Protein 8PTO (pdb70)

GO terms:
  GO:0039630 RNA translocase activity (F, IDA)
  GO:0042802 identical protein binding (F, IPI)
  GO:0005515 protein binding (F, IPI)
  GO:0005829 cytosol (C, IDA)
  GO:0003723 RNA binding (F, IDA)
  GO:0006353 DNA-templated transcription termination (P, IDA)
  GO:0016020 membrane (C, HDA)

Solvent-accessible surface area: 100796 Å² total; per-residue (Å²): 70,36,7,55,101,9,59,116,26,77,72,76,97,11,70,71,76,3,100,97,62,38,20,136,88,32,101,107,140,114,62,74,78,14,9,31,30,10,5,85,55,18,34,184,90,56,75,79,7,84,4,58,8,10,0,15,49,46,172,77,27,64,0,26,4,15,39,28,117,54,14,1,83,69,17,81,46,8,5,59,2,24,59,16,2,25,122,19,22,15,9,78,35,0,0,10,0,29,3,29,2,42,32,24,103,154,56,86,169,82,2,14,10,40,53,10,59,68,4,7,140,36,94,14,70,56,2,21,80,49,41,16,4,90,21,12,48,18,53,29,12,76,52,22,1,109,2,38,60,60,75,34,47,104,85,4,39,16,4,5,5,3,4,2,0,0,0,4,0,47,4,8,0,0,4,1,0,0,5,69,147,5,25,38,45,87,8,6,18,12,5,1,60,4,2,13,138,44,26,108,108,9,41,9,3,4,0,3,2,35,24,122,60,93,34,17,94,38,4,85,181,60,7,170,26,52,14,3,6,0,30,114,106,45,94,40,66,19,7,19,43,0,0,49,2,3,8,39,15,0,17,9,5,1,10,28,124,67,40,0,3,0,1,0,6,1,1,1,85,0,0,49,5,5,18,99,65,32,118,97,51,80,52,100,62,84,9,48,0,14,21,87,0,7,46,87,0,24,115,9,0,0,5,0,28,15,5,86,83,17,16,2,0,1,0,2,0,0,2,23,35,99,45,80,54,123,33,11,90,28,2,30,45,43,2,64,34,4,8,18,2,51,0,13,7,14,102,89,0,8,100,100,196,20,97,12,1,1,3,3,58,134,8,15,12,94,71,22,97,76,14,6,75,113,102,26,14,81,70,2,95,108,1,44,89,83,0,101,115,54,29,59,32,57,1,0,64,50,1,53,93,55,4,77,134,9,98,45,9,96,75,0,14,87,71,34,84,233,48,45,5,54,82,9,19,94,36,76,18,64,97,2,26,96,62,0,60,122,64,55,38,51,55,2,6,4,48,83,46,23,42,0,1,40,25,0,1,71,62,28,14,148,84,69,101,62,3,75,1,53,8,8,0,26,56,44,170,105,28,54,0,20,4,14,14,28,74,26,11,0,64,59,11,40,4,5,1,64,0,19,55,11,2,20,151,20,21,16,6,68,44,0,1,15,0,40,2,47,6,42,34,21,120,172,87,72,163,52,1,6,7,40,50,7,63,63,4,3,124,38,111,22,61,66,2,34,89,55,46,19,2,88,21,15,45,14,52,29,9,88,44,27,1,92,2,28,85,29,72,35,36,120,96,2,33,20,3,5,0,2,4,3,0,0,0,2,0,41,3,6,0,0,6,0,3,0,3,60,100,4,32,34,44,141,7,2,20,23,4,1,68,0,1,26,138,49,25,109,106,10,47,11,1,0,0,7,2,20,24,24,8,5,12,18,15,29,4,82,142,75,12,160,42,43,13,0,8,0,27,8,18,48,58,26,68,14,8,21,41,0,0,46,5,1,8,32,17,0,11,8,5,1,8,28,126,78,39,1,3,0,0,0,10,0,1,0,45,0,1,25,6,7,15,40,65,21,103,71,59,72,43,86,37,79,33,32,1,5,18,77,0,5,51,80,0,23,94,9,0,0,5,0,26,13,5,88,81,31,15,2,0,2,0,1,0,0,1,28,34,94,26,79,12,126,35,9,63,15,2,30,51,31,1,67,47,7,12,15,1,62,0,18,10,13,89,99,0,10,62,93,91,24,110,10,1,1,17,4,54,146,1,15,22,93,57,27,86,79,12,10,89,143,128,32,13,86,70,2,75,95,3,48,140,69,0,97,114,60,29,70,40,79,2,0,60,48,0,36,80,40,0,71,126,20,116,38,13,106,72,0,14,78,57,54,139,181,102,35,3,48,104,14,17,101,33,70,19,60,91,0,25,80,71,0,71,131,53,57,38,80,42,6,7,4,55,82,50,29,44,0,2,41,24,4,2,84,48,31,14,152,78,63,99,79,4,83,3,51,8,5,0,24,51,46,174,118,30,58,0,19,4,16,10,29,76,28,12,0,68,57,11,34,4,4,1,68,1,18,55,10,2,21,151,20,22,14,6,71,38,0,0,13,0,40,2,26,6,34,53,21,126,178,93,75,171,46,1,10,8,28,80,16,58,80,2,6,124,37,122,22,58,66,3,40,81,58,40,16,4,88,20,13,48,13,47,27,9,84,46,28,1,93,2,26,39,20,77,37,40,118,97,0,22,20,3,1,0,2,5,6,3,1,0,4,0,41,4,5,0,0,6,0,2,0,7,55,117,2,31,41,36,131,6,3,17,18,4,1,66,0,2,19,149,49,24,110,105,12,41,13,0,2,0,2,1,32,26,20,6,5,11,16,19,38,6,78,138,77,11,155,46,42,15,0,8,0,24,4,24,49,59,26,70,16,11,20,41,0,1,46,3,0,9,37,14,0,12,8,2,1,12,25,129,71,39,0,2,0,1,0,8,1,1,0,59,0,0,20,6,10,13,29,66,30,105,75,60,74,45,87,45,81,33,43,0,8,18,78,0,8,50,72,0,24,102,9,0,1,5,0,28,16,6,87,88,19,16,2,0,1,0,1,0,0,1,18,27,100,28,69,11,131,32,4,60,11,1,34,45,26,1,66,47,3,6,14,3,59,2,14,10,12,82,93,0,6,70,101,93,26,110,10,2,1,16,3,54,137,2,13,9,69,61,33,88,75,12,12,85,132,118,29,12,84,62,7,72,106,5,61,126,71,0,106,108,57,28,60,36,78,2,0,72,44,0,32,78,48,0,66,104,20,117,36,8,96,73,0,18,66,73,54,148,222,44,49,4,48,89,5,16,98,39,66,17,59,98,0,16,83,63,0,80,116,48,58,30,87,54,6,5,4,58,80,47,26,46,0,2,43,24,0,1,72,58,42,18,148,81,60,106,86,3,86,4,51,9,7,0,24,50,57,180,116,27,56,0,18,4,20,12,34,74,23,14,0,63,55,11,41,4,4,1,67,2,19,55,12,3,25,152,22,21,22,14,92,36,0,0,16,0,31,4,35,5,35,41,23,112,176,86,76,168,59,1,8,8,33,70,16,66,80,2,5,130,39,118,19,54,66,2,35,90,56,43,11,5,89,24,14,45,14,49,29,9,86,48,24,0,102,1,31,86,22,74,37,50,110,115,3,26,18,4,4,0,2,4,4,1,0,1,1,0,47,3,4,0,0,5,0,0,1,6,45,90,2,29,38,45,122,7,2,13,23,2,0,51,2,1,30,127,44,24,107,97,9,41,10,0,0,0,8,1,31,22,24,9,5,15,15,19,36,5,83,130,73,8,153,55,36,16,0,6,0,24,6,23,43,57,26,68,13,10,16,38,0,0,49,3,0,8,36,15,0,14,8,4,1,12,30,128,76,31,0,2,0,0,0,7,0,1,0,50,0,0,22,4,5,17,34,70,20,111,78,64,72,43,95,48,102,21,29,1,7,17,70,0,7,50,84,0,30,108,9,0,0,4,1,27,18,6,82,85,19,17,2,0,1,0,1,0,0,1,29,31,94,32,75,15,146,26,1,68,19,1,20,58,31,1,69,45,8,6,11,2,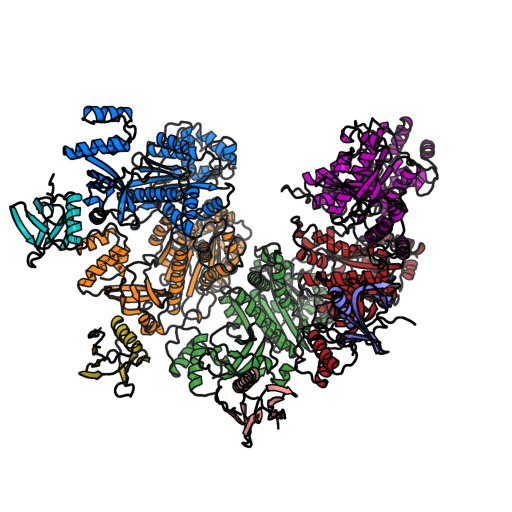62,0,10,9,13,103,108,0,10,87,103,91,24,109,8,2,0,7,2,59,150,2,18,16,60,62,36,93,90,14,8,74,130,107,33,12,106,84,10,81,107,2,58,90,67,0,88,110,52,41,37,47,81,1,0,61,46,0,26,87,48,0,60,128,28,106,29,17,84,58,0,18,65,49,46,167,212,66,45,4,50,128,7,15,101,22,70,18,60,89,0,28,73,69,0,68,133,47,58,34,77,64,5,9,4,55,92,46,27,39,1,2,32,25,0,1,93,54,28,11,148,84,62,102,81,1,97,2,49,9,8,0,25,57,61,189,115,26,89,0,21,5,18,13,45,65,25,12,0,70,54,12,40,6,3,2,49,0,38,62,68,24,16,187,129,20,54,12,68,28,1,5,18,0,40,2,50,6,58,50,25,124,149,86,69,167,61,2,9,10,87,98,20,72,62,2,4,135,34,109,18,75,63,9,100,111,66,94,49,6,106,89,4,61,87,71,112,11,83,50,33,3,100,5,28,77,33,69,38,45,124,61,3,30,22,3,6,0,6,5,6,12,0,6,15,0,49,5,11,72,0,3,3,0,0,5,55,98,4,25,36,35,122,7,5,19,14,12,0,64,2,4,22,122,38,17,110,103,11,44,10,1,3,0,11,2,32,22,28,7,4,7,16,19,54,6,79,147,74,8,161,56,32,14,1,9,0,20,5,21,51,54,24,62,16,11,16,46,0,0,51,3,1,7,32,16,0,30,11,5,1,12,23,104,63,24,0,2,0,1,0,11,2,1,7,66,0,0,43,7,2,22,33,55,20,104,71,86,69,130,118,63,115,28,38,7,16,61,69,1,12,99,88,0,68,126,9,3,30,9,2,62,19,7,95,78,18,22,3,0,0,0,15,0,0,0,26,39,84,31,63,25,150,27,4,63,42,3,37,86,76,4,116,57,69,8,34,13,29,2,17,9,19,88,130,2,5,37,94,63,30,92,10,4,0,14,16,69,153,15,19,15,148,87,29,87,65,19,15,70,103,92,25,2,74,47,21,129,56,0,89,131,75,0,100,109,52,34,58,52,82,1,0,65,46,0,38,82,33,2,68,147,14,103,39,8,92,70,0,3,109,82,28,144,257,160,108,35,100,46,15,15,3,43,10,22,38,44,4,52,83,2,8,111,111,102,22,104,4,43,0,65,28,116,144,35,84,117,16,121,2,32,2,46,70,40,40,48,104,165,79,29,22,49,0,19,1,75,15,105,70,87,94,93,65,17,49,2,29,82,3,44,19,4,27,20,128,138,62,57,110,26,105,24,54,170,41,174,110,26,124,66,20,18,2,42,11,16,34,44,10,21,60,4,6,136,102,131,28,76,5,20,3,43,24,117,117,36,57,120,30,106,14,55,2,30,68,33,52,62,121,171,75,26,18,37,1,20,1,44,16,114,64,104,77,92,74,24,56,3,35,88,6,53,14,4,30,12,114,132,36,54,79,63,99,22,64,130,119,173,121,40,84,61,13,18,2,45,6,14,39,39,7,34,76,4,4,127,113,114,28,70,4,25,1,48,48,170,114,45,63,104,54,103,7,106,3,40,82,23,52,54,100,156,81,27,18,51,1,29,2,41,76,92,58,108,79,124,84,24,57,1,35,103,3,19,15,2,28,26,123,121,26,48,101,45,103,32,54,131,92,175,110,30,113,58,14,13,1,27,13,10,33,38,7,27,57,2,8,123,103,135,28,73,5,17,3,24,23,106,118,49,56,131,35,102,16,59,1,32,69,36,51,51,118,140,86,26,21,39,1,22,0,47,13,116,61,104,74,86,85,23,58,3,34,87,5,49,20,2,40,14,114,132,39,57,75,72,99,16,60,125,130

B-factor: mean 113.76, std 44.9, range [34.8, 289.45]

Organism: Escherichia coli (strain K12) (NCBI:txid83333)

Radius of gyration: 48.48 Å; Cα contacts (8 Å, |Δi|>4): 4701; chains: 9; bounding box: 103×120×145 Å

Structure (mmCIF, N/CA/C/O backbone):
data_8PTO
#
_entry.id   8PTO
#
_cell.length_a   1.00
_cell.length_b   1.00
_cell.length_c   1.00
_cell.angle_alpha   90.00
_cell.angle_beta   90.00
_cell.angle_gamma   90.00
#
_symmetry.space_group_name_H-M   'P 1'
#
loop_
_entity.id
_entity.type
_entity.pdbx_description
1 polymer 'Transcription termination factor Rho'
2 polymer 'Protein rof'
3 non-polymer "ADENOSINE-5'-DIPHOSPHATE"
#
loop_
_atom_site.group_PDB
_atom_site.id
_atom_site.type_symbol
_atom_site.label_atom_id
_atom_site.label_alt_id
_atom_site.label_comp_id
_atom_site.label_asym_id
_atom_site.label_entity_id
_atom_site.label_seq_id
_atom_site.pdbx_PDB_ins_code
_atom_site.Cartn_x
_atom_site.Cartn_y
_atom_site.Cartn_z
_atom_site.occupancy
_atom_site.B_iso_or_equiv
_atom_site.auth_seq_id
_atom_site.auth_comp_id
_atom_site.auth_asym_id
_atom_site.auth_atom_id
_atom_site.pdbx_PDB_model_num
ATOM 1 N N . MET A 1 1 ? 173.770 201.484 214.243 1.00 188.54 1 MET A N 1
ATOM 2 C CA . MET A 1 1 ? 173.514 201.356 212.813 1.00 190.00 1 MET A CA 1
ATOM 3 C C . MET A 1 1 ? 173.875 199.962 212.313 1.00 189.13 1 MET A C 1
ATOM 4 O O . MET A 1 1 ? 174.460 199.164 213.043 1.00 187.52 1 MET A O 1
ATOM 9 N N . ASN A 1 2 ? 173.516 199.673 211.064 1.00 185.03 2 ASN A N 1
ATOM 10 C CA . ASN A 1 2 ? 173.731 198.360 210.477 1.00 184.10 2 ASN A CA 1
ATOM 11 C C . ASN A 1 2 ? 174.143 198.517 209.021 1.00 183.57 2 ASN A C 1
ATOM 12 O O . ASN A 1 2 ? 173.986 199.582 208.419 1.00 182.95 2 ASN A O 1
ATOM 17 N N . LEU A 1 3 ? 174.679 197.432 208.457 1.00 174.64 3 LEU A N 1
ATOM 18 C CA . LEU A 1 3 ? 175.143 197.466 207.073 1.00 174.21 3 LEU A CA 1
ATOM 19 C C . LEU A 1 3 ? 173.997 197.735 206.109 1.00 176.38 3 LEU A C 1
ATOM 20 O O . LEU A 1 3 ? 174.176 198.428 205.101 1.00 178.13 3 LEU A O 1
ATOM 25 N N . THR A 1 4 ? 172.810 197.196 206.402 1.00 188.83 4 THR A N 1
ATOM 26 C CA . THR A 1 4 ? 171.690 197.302 205.471 1.00 189.01 4 THR A CA 1
ATOM 27 C C . THR A 1 4 ? 171.309 198.755 205.214 1.00 191.14 4 THR A C 1
ATOM 28 O O . THR A 1 4 ? 171.003 199.131 204.077 1.00 192.60 4 THR A O 1
ATOM 32 N N . GLU A 1 5 ? 171.315 199.585 206.260 1.00 193.01 5 GLU A N 1
ATOM 33 C CA . GLU A 1 5 ? 170.995 200.997 206.078 1.00 192.14 5 GLU A CA 1
ATOM 34 C C . GLU A 1 5 ? 172.013 201.681 205.175 1.00 192.37 5 GLU A C 1
ATOM 35 O O . GLU A 1 5 ? 171.654 202.536 204.357 1.00 192.83 5 GLU A O 1
ATOM 41 N N . LEU A 1 6 ? 173.289 201.320 205.309 1.00 187.16 6 LEU A N 1
ATOM 42 C CA . LEU A 1 6 ? 174.327 201.922 204.484 1.00 186.60 6 LEU A CA 1
ATOM 43 C C . LEU A 1 6 ? 174.317 201.415 203.049 1.00 186.74 6 LEU A C 1
ATOM 44 O O . LEU A 1 6 ? 174.964 202.027 202.194 1.00 188.18 6 LEU A O 1
ATOM 49 N N . LYS A 1 7 ? 173.612 200.319 202.762 1.00 190.11 7 LYS A N 1
ATOM 50 C CA . LYS A 1 7 ? 173.561 199.819 201.392 1.00 190.51 7 LYS A CA 1
ATOM 51 C C . LYS A 1 7 ? 172.744 200.745 200.499 1.00 191.44 7 LYS A C 1
ATOM 52 O O . LYS A 1 7 ? 173.168 201.087 199.389 1.00 191.96 7 LYS A O 1
ATOM 58 N N . ASN A 1 8 ? 171.570 201.161 200.968 1.00 205.62 8 ASN A N 1
ATOM 59 C CA . ASN A 1 8 ? 170.679 202.018 200.199 1.00 206.23 8 ASN A CA 1
ATOM 60 C C . ASN A 1 8 ? 170.851 203.496 200.517 1.00 206.60 8 ASN A C 1
ATOM 61 O O . ASN A 1 8 ? 170.105 204.321 199.980 1.00 206.29 8 ASN A O 1
ATOM 66 N N . THR A 1 9 ? 171.801 203.847 201.373 1.00 217.46 9 THR A N 1
ATOM 67 C CA . THR A 1 9 ? 172.024 205.248 201.710 1.00 217.60 9 THR A CA 1
ATOM 68 C C . THR A 1 9 ? 172.505 206.008 200.478 1.00 218.63 9 THR A C 1
ATOM 69 O O . THR A 1 9 ? 173.374 205.511 199.752 1.00 218.34 9 THR A O 1
ATOM 73 N N . PRO A 1 10 ? 171.962 207.194 200.201 1.00 230.72 10 PRO A N 1
ATOM 74 C CA . PRO A 1 10 ? 172.442 207.972 199.053 1.00 230.20 10 PRO A CA 1
ATOM 75 C C . PRO A 1 10 ? 173.912 208.331 199.202 1.00 231.54 10 PRO A C 1
ATOM 76 O O . PRO A 1 10 ? 174.425 208.500 200.310 1.00 232.62 10 PRO A O 1
ATOM 80 N N . VAL A 1 11 ? 174.591 208.437 198.057 1.00 232.83 11 VAL A N 1
ATOM 81 C CA . VAL A 1 11 ? 176.027 208.709 198.058 1.00 232.57 11 VAL A CA 1
ATOM 82 C C . VAL A 1 11 ? 176.319 210.044 198.732 1.00 233.22 11 VAL A C 1
ATOM 83 O O . VAL A 1 11 ? 177.295 210.178 199.480 1.00 232.41 11 VAL A O 1
ATOM 87 N N . SER A 1 12 ? 175.487 211.053 198.472 1.00 236.73 12 SER A N 1
ATOM 88 C CA . SER A 1 12 ? 175.666 212.342 199.132 1.00 235.35 12 SER A CA 1
ATOM 89 C C . SER A 1 12 ? 175.451 212.228 200.637 1.00 235.93 12 SER A C 1
ATOM 90 O O . SER A 1 12 ? 176.183 212.839 201.424 1.00 235.98 12 SER A O 1
ATOM 93 N N . GLU A 1 13 ? 174.446 211.453 201.054 1.00 234.69 13 GLU A N 1
ATOM 94 C CA . GLU A 1 13 ? 174.136 211.337 202.476 1.00 233.67 13 GLU A CA 1
ATOM 95 C C . GLU A 1 13 ? 175.261 210.657 203.248 1.00 233.29 13 GLU A C 1
ATOM 96 O O . GLU A 1 13 ? 175.621 211.099 204.345 1.00 232.94 13 GLU A O 1
ATOM 102 N N . LEU A 1 14 ? 175.827 209.580 202.697 1.00 230.01 14 LEU A N 1
ATOM 103 C CA . LEU A 1 14 ? 176.865 208.851 203.420 1.00 229.18 14 LEU A CA 1
ATOM 104 C C . LEU A 1 14 ? 178.144 209.668 203.547 1.00 229.25 14 LEU A C 1
ATOM 105 O O . LEU A 1 14 ? 178.880 209.512 204.528 1.00 228.43 14 LEU A O 1
ATOM 110 N N . ILE A 1 15 ? 178.430 210.531 202.570 1.00 232.49 15 ILE A N 1
ATOM 111 C CA . ILE A 1 15 ? 179.572 211.432 202.691 1.00 232.30 15 ILE A CA 1
ATOM 112 C C . ILE A 1 15 ? 179.370 212.384 203.862 1.00 233.02 15 ILE A C 1
ATOM 113 O O . ILE A 1 15 ? 180.292 212.634 204.647 1.00 232.46 15 ILE A O 1
ATOM 118 N N . THR A 1 16 ? 178.157 212.926 204.000 1.00 239.29 16 THR A N 1
ATOM 119 C CA . THR A 1 16 ? 177.857 213.787 205.139 1.00 238.89 16 THR A CA 1
ATOM 120 C C . THR A 1 16 ? 177.960 213.019 206.450 1.00 238.44 16 THR A C 1
ATOM 121 O O . THR A 1 16 ? 178.440 213.555 207.456 1.00 238.49 16 THR A O 1
ATOM 125 N N . LEU A 1 17 ? 177.503 211.765 206.462 1.00 233.05 17 LEU A N 1
ATOM 126 C CA . LEU A 1 17 ? 177.622 210.949 207.665 1.00 232.61 17 LEU A CA 1
ATOM 127 C C . LEU A 1 17 ? 179.081 210.677 208.008 1.00 232.75 17 LEU A C 1
ATOM 128 O O . LEU A 1 17 ? 179.473 210.735 209.179 1.00 233.23 17 LEU A O 1
ATOM 133 N N . GLY A 1 18 ? 179.900 210.377 206.999 1.00 229.34 18 GLY A N 1
ATOM 134 C CA . GLY A 1 18 ? 181.283 210.017 207.262 1.00 228.93 18 GLY A CA 1
ATOM 135 C C . GLY A 1 18 ? 182.116 211.165 207.801 1.00 229.80 18 GLY A C 1
ATOM 136 O O . GLY A 1 18 ? 182.946 210.973 208.693 1.00 230.05 18 GLY A O 1
ATOM 137 N N . GLU A 1 19 ? 181.913 212.371 207.268 1.00 237.01 19 GLU A N 1
ATOM 138 C CA . GLU A 1 19 ? 182.779 213.488 207.635 1.00 236.98 19 GLU A CA 1
ATOM 139 C C . GLU A 1 19 ? 182.604 213.882 209.099 1.00 237.11 19 GLU A C 1
ATOM 140 O O . GLU A 1 19 ? 183.578 214.249 209.766 1.00 236.59 19 GLU A O 1
ATOM 146 N N . ASN A 1 20 ? 181.376 213.813 209.618 1.00 237.20 20 ASN A N 1
ATOM 147 C CA . ASN A 1 20 ? 181.138 214.266 210.986 1.00 236.39 20 ASN A CA 1
ATOM 148 C C . ASN A 1 20 ? 181.682 213.274 212.008 1.00 236.06 20 ASN A C 1
ATOM 149 O O . ASN A 1 20 ? 182.236 213.680 213.037 1.00 235.36 20 ASN A O 1
ATOM 154 N N . MET A 1 21 ? 181.534 211.973 211.749 1.00 227.21 21 MET A N 1
ATOM 155 C CA . MET A 1 21 ? 181.988 210.977 212.713 1.00 225.98 21 MET A CA 1
ATOM 156 C C . MET A 1 21 ? 183.506 210.928 212.828 1.00 224.88 21 MET A C 1
ATOM 157 O O . MET A 1 21 ? 184.022 210.447 213.842 1.00 223.24 21 MET A O 1
ATOM 162 N N . GLY A 1 22 ? 184.230 211.413 211.823 1.00 216.40 22 GLY A N 1
ATOM 163 C CA . GLY A 1 22 ? 185.676 211.467 211.905 1.00 215.04 22 GLY A CA 1
ATOM 164 C C . GLY A 1 22 ? 186.399 210.689 210.826 1.00 215.92 22 GLY A C 1
ATOM 165 O O . GLY A 1 22 ? 187.536 210.253 211.032 1.00 215.68 22 GLY A O 1
ATOM 166 N N . LEU A 1 23 ? 185.759 210.502 209.675 1.00 217.49 23 LEU A N 1
ATOM 167 C CA . LEU A 1 23 ? 186.418 209.826 208.566 1.00 217.30 23 LEU A CA 1
ATOM 168 C C . LEU A 1 23 ? 187.433 210.760 207.919 1.00 217.49 23 LEU A C 1
ATOM 169 O O . LEU A 1 23 ? 187.120 211.910 207.598 1.00 217.24 23 LEU A O 1
ATOM 174 N N . GLU A 1 24 ? 188.655 210.259 207.731 1.00 220.18 24 GLU A N 1
ATOM 175 C CA . GLU A 1 24 ? 189.739 211.106 207.245 1.00 220.41 24 GLU A CA 1
ATOM 176 C C . GLU A 1 24 ? 189.572 211.434 205.765 1.00 220.49 24 GLU A C 1
ATOM 177 O O . GLU A 1 24 ? 189.742 212.587 205.352 1.00 220.30 24 GLU A O 1
ATOM 183 N N . ASN A 1 25 ? 189.239 210.435 204.951 1.00 219.37 25 ASN A N 1
ATOM 184 C CA . ASN A 1 25 ? 189.158 210.604 203.506 1.00 218.38 25 ASN A CA 1
ATOM 185 C C . ASN A 1 25 ? 187.783 210.181 203.015 1.00 217.91 25 ASN A C 1
ATOM 186 O O . ASN A 1 25 ? 187.295 209.104 203.373 1.00 217.35 25 ASN A O 1
ATOM 191 N N . LEU A 1 26 ? 187.160 211.033 202.196 1.00 214.40 26 LEU A N 1
ATOM 192 C CA . LEU A 1 26 ? 185.870 210.712 201.600 1.00 214.32 26 LEU A CA 1
ATOM 193 C C . LEU A 1 26 ? 185.800 211.099 200.128 1.00 214.02 26 LEU A C 1
ATOM 194 O O . LEU A 1 26 ? 184.708 211.057 199.545 1.00 212.66 26 LEU A O 1
ATOM 199 N N . ALA A 1 27 ? 186.921 211.476 199.509 1.00 210.66 27 ALA A N 1
ATOM 200 C CA . ALA A 1 27 ? 186.895 211.896 198.112 1.00 209.24 27 ALA A CA 1
ATOM 201 C C . ALA A 1 27 ? 186.611 210.731 197.174 1.00 209.03 27 ALA A C 1
ATOM 202 O O . ALA A 1 27 ? 185.994 210.924 196.120 1.00 207.78 27 ALA A O 1
ATOM 204 N N . ARG A 1 28 ? 187.055 209.528 197.529 1.00 213.93 28 ARG A N 1
ATOM 205 C CA . ARG A 1 28 ? 186.849 208.369 196.673 1.00 213.56 28 ARG A CA 1
ATOM 206 C C . ARG A 1 28 ? 185.363 208.053 196.544 1.00 214.42 28 ARG A C 1
ATOM 207 O O . ARG A 1 28 ? 184.591 208.210 197.494 1.00 214.33 28 ARG A O 1
ATOM 215 N N . MET A 1 29 ? 184.964 207.617 195.352 1.00 216.23 29 MET A N 1
ATOM 216 C CA . MET A 1 29 ? 183.569 207.322 195.055 1.00 215.12 29 MET A CA 1
ATOM 217 C C . MET A 1 29 ? 183.200 205.863 195.289 1.00 214.91 29 MET A C 1
ATOM 218 O O . MET A 1 29 ? 182.035 205.498 195.100 1.00 213.87 29 MET A O 1
ATOM 223 N N . ARG A 1 30 ? 184.152 205.025 195.692 1.00 205.87 30 ARG A N 1
ATOM 224 C CA . ARG A 1 30 ? 183.875 203.610 195.911 1.00 204.26 30 ARG A CA 1
ATOM 225 C C . ARG A 1 30 ? 183.074 203.448 197.197 1.00 204.27 30 ARG A C 1
ATOM 226 O O . ARG A 1 30 ? 183.607 203.626 198.297 1.00 204.27 30 ARG A O 1
ATOM 234 N N . LYS A 1 31 ? 181.790 203.111 197.058 1.00 199.12 31 LYS A N 1
ATOM 235 C CA . LYS A 1 31 ? 180.910 203.036 198.221 1.00 198.31 31 LYS A CA 1
ATOM 236 C C . LYS A 1 31 ? 181.323 201.916 199.169 1.00 199.14 31 LYS A C 1
ATOM 237 O O . LYS A 1 31 ? 181.272 202.085 200.392 1.00 199.22 31 LYS A O 1
ATOM 243 N N . GLN A 1 32 ? 181.723 200.763 198.629 1.00 195.65 32 GLN A N 1
ATOM 244 C CA . GLN A 1 32 ? 182.067 199.634 199.489 1.00 194.08 32 GLN A CA 1
ATOM 245 C C . GLN A 1 32 ? 183.294 199.933 200.342 1.00 193.52 32 GLN A C 1
ATOM 246 O O . GLN A 1 32 ? 183.362 199.519 201.505 1.00 193.50 32 GLN A O 1
ATOM 252 N N . ASP A 1 33 ? 184.276 200.643 199.783 1.00 194.38 33 ASP A N 1
ATOM 253 C CA . ASP A 1 33 ? 185.492 200.934 200.535 1.00 194.09 33 ASP A CA 1
ATOM 254 C C . ASP A 1 33 ? 185.216 201.860 201.715 1.00 194.05 33 ASP A C 1
ATOM 255 O O . ASP A 1 33 ? 185.713 201.624 202.822 1.00 193.44 33 ASP A O 1
ATOM 260 N N . ILE A 1 34 ? 184.429 202.916 201.500 1.00 196.72 34 ILE A N 1
ATOM 261 C CA . ILE A 1 34 ? 184.194 203.884 202.568 1.00 196.68 34 ILE A CA 1
ATOM 262 C C . ILE A 1 34 ? 183.323 203.281 203.664 1.00 195.81 34 ILE A C 1
ATOM 263 O O . ILE A 1 34 ? 183.552 203.522 204.856 1.00 194.03 34 ILE A O 1
ATOM 268 N N . ILE A 1 35 ? 182.311 202.494 203.289 1.00 191.29 35 ILE A N 1
ATOM 269 C CA . ILE A 1 35 ? 181.485 201.858 204.309 1.00 189.93 35 ILE A CA 1
ATOM 270 C C . ILE A 1 35 ? 182.281 200.795 205.054 1.00 189.63 35 ILE A C 1
ATOM 271 O O . ILE A 1 35 ? 181.995 200.504 206.221 1.00 189.21 35 ILE A O 1
ATOM 276 N N . PHE A 1 36 ? 183.279 200.191 204.405 1.00 184.88 36 PHE A N 1
ATOM 277 C CA . PHE A 1 36 ? 184.185 199.302 205.125 1.00 184.48 36 PHE A CA 1
ATOM 278 C C . PHE A 1 36 ? 184.971 200.063 206.184 1.00 183.77 36 PHE A C 1
ATOM 279 O O . PHE A 1 36 ? 185.135 199.583 207.312 1.00 183.13 36 PHE A O 1
ATOM 287 N N . ALA A 1 37 ? 185.466 201.253 205.837 1.00 183.50 37 ALA A N 1
ATOM 288 C CA . ALA A 1 37 ? 186.314 202.007 206.755 1.00 183.38 37 ALA A CA 1
ATOM 289 C C . ALA A 1 37 ? 185.548 202.448 207.995 1.00 183.84 37 ALA A C 1
ATOM 290 O O . ALA A 1 37 ? 186.066 202.356 209.114 1.00 183.90 37 ALA A O 1
ATOM 292 N N . ILE A 1 38 ? 184.315 202.930 207.821 1.00 183.94 38 ILE A N 1
ATOM 293 C CA . ILE A 1 38 ? 183.559 203.435 208.963 1.00 184.26 38 ILE A CA 1
ATOM 294 C C . ILE A 1 38 ? 183.230 202.308 209.935 1.00 184.41 38 ILE A C 1
ATOM 295 O O . ILE A 1 38 ? 183.208 202.519 211.154 1.00 184.10 38 ILE A O 1
ATOM 300 N N . LEU A 1 39 ? 182.975 201.101 209.426 1.00 182.91 39 LEU A N 1
ATOM 301 C CA . LEU A 1 39 ? 182.760 199.961 210.310 1.00 182.10 39 LEU A CA 1
ATOM 302 C C . LEU A 1 39 ? 184.017 199.640 211.107 1.00 181.99 39 LEU A C 1
ATOM 303 O O . LEU A 1 39 ? 183.941 199.324 212.300 1.00 182.40 39 LEU A O 1
ATOM 308 N N . LYS A 1 40 ? 185.184 199.712 210.461 1.00 178.09 40 LYS A N 1
ATOM 309 C CA . LYS A 1 40 ? 186.434 199.426 211.156 1.00 177.27 40 LYS A CA 1
ATOM 310 C C . LYS A 1 40 ? 186.664 200.402 212.302 1.00 177.97 40 LYS A C 1
ATOM 311 O O . LYS A 1 40 ? 187.080 200.000 213.395 1.00 177.66 40 LYS A O 1
ATOM 317 N N . GLN A 1 41 ? 186.397 201.689 212.071 1.00 190.03 41 GLN A N 1
ATOM 318 C CA . GLN A 1 41 ? 186.535 202.672 213.140 1.00 190.14 41 GLN A CA 1
ATOM 319 C C . GLN A 1 41 ? 185.532 202.413 214.257 1.00 190.87 41 GLN A C 1
ATOM 320 O O . GLN A 1 41 ? 185.852 202.581 215.440 1.00 191.75 41 GLN A O 1
ATOM 326 N N . HIS A 1 42 ? 184.310 202.008 213.901 1.00 186.45 42 HIS A N 1
ATOM 327 C CA . HIS A 1 42 ? 183.319 201.666 214.917 1.00 185.13 42 HIS A CA 1
ATOM 328 C C . HIS A 1 42 ? 183.776 200.480 215.755 1.00 185.77 42 HIS A C 1
ATOM 329 O O . HIS A 1 42 ? 183.590 200.464 216.977 1.00 186.59 42 HIS A O 1
ATOM 336 N N . ALA A 1 43 ? 184.368 199.472 215.112 1.00 186.05 43 ALA A N 1
ATOM 337 C CA . ALA A 1 43 ? 184.868 198.316 215.847 1.00 186.56 43 ALA A CA 1
ATOM 338 C C . ALA A 1 43 ? 186.008 198.702 216.780 1.00 187.67 43 ALA A C 1
ATOM 339 O O . ALA A 1 43 ? 186.080 198.214 217.914 1.00 186.81 43 ALA A O 1
ATOM 341 N N . LYS A 1 44 ? 186.913 199.569 216.319 1.00 188.62 44 LYS A N 1
ATOM 342 C CA . LYS A 1 44 ? 188.016 200.007 217.168 1.00 187.38 44 LYS A CA 1
ATOM 343 C C . LYS A 1 44 ? 187.503 200.759 218.389 1.00 187.77 44 LYS A C 1
ATOM 344 O O . LYS A 1 44 ? 188.010 200.573 219.501 1.00 186.86 44 LYS A O 1
ATOM 350 N N . SER A 1 45 ? 186.493 201.610 218.202 1.00 195.14 45 SER A N 1
ATOM 351 C CA . SER A 1 45 ? 185.899 202.336 219.317 1.00 194.12 45 SER A CA 1
ATOM 352 C C . SER A 1 45 ? 185.042 201.448 220.208 1.00 193.93 45 SER A C 1
ATOM 353 O O . SER A 1 45 ? 184.625 201.898 221.281 1.00 193.24 45 SER A O 1
ATOM 356 N N . GLY A 1 46 ? 184.771 200.211 219.799 1.00 188.60 46 GLY A N 1
ATOM 357 C CA . GLY A 1 46 ? 183.935 199.315 220.566 1.00 186.89 46 GLY A CA 1
ATOM 358 C C . GLY A 1 46 ? 182.455 199.409 220.272 1.00 186.80 46 GLY A C 1
ATOM 359 O O . GLY A 1 46 ? 181.672 198.674 220.887 1.00 185.54 46 GLY A O 1
ATOM 360 N N . GLU A 1 47 ? 182.047 200.289 219.363 1.00 187.93 47 GLU A N 1
ATOM 361 C CA . GLU A 1 47 ? 180.638 200.420 219.021 1.00 187.88 47 GLU A CA 1
ATOM 362 C C . GLU A 1 47 ? 180.127 199.147 218.358 1.00 188.52 47 GLU A C 1
ATOM 363 O O . GLU A 1 47 ? 180.784 198.575 217.483 1.00 188.87 47 GLU A O 1
ATOM 369 N N . ASP A 1 48 ? 178.949 198.702 218.784 1.00 178.58 48 ASP A N 1
ATOM 370 C CA . ASP A 1 48 ? 178.341 197.518 218.194 1.00 176.68 48 ASP A CA 1
ATOM 371 C C . ASP A 1 48 ? 177.837 197.820 216.789 1.00 176.28 48 ASP A C 1
ATOM 372 O O . ASP A 1 48 ? 177.298 198.897 216.519 1.00 176.55 48 ASP A O 1
ATOM 377 N N . ILE A 1 49 ? 178.017 196.857 215.890 1.00 162.17 49 ILE A N 1
ATOM 378 C CA . ILE A 1 49 ? 177.574 196.966 214.507 1.00 161.88 49 ILE A CA 1
ATOM 379 C C . ILE A 1 49 ? 176.858 195.674 214.136 1.00 162.41 49 ILE A C 1
ATOM 380 O O . ILE A 1 49 ? 177.298 194.581 214.511 1.00 162.21 49 ILE A O 1
ATOM 385 N N . PHE A 1 50 ? 175.746 195.799 213.416 1.00 151.28 50 PHE A N 1
ATOM 386 C CA . PHE A 1 50 ? 174.895 194.667 213.088 1.00 149.25 50 PHE A CA 1
ATOM 387 C C . PHE A 1 50 ? 174.748 194.527 211.579 1.00 149.52 50 PHE A C 1
ATOM 388 O O . PHE A 1 50 ? 175.034 195.452 210.814 1.00 148.72 50 PHE A O 1
ATOM 396 N N . GLY A 1 51 ? 174.300 193.347 211.161 1.00 144.09 51 GLY A N 1
ATOM 397 C CA . GLY A 1 51 ? 174.095 193.066 209.753 1.00 141.79 51 GLY A CA 1
ATOM 398 C C . GLY A 1 51 ? 173.102 191.943 209.571 1.00 141.04 51 GLY A C 1
ATOM 399 O O . GLY A 1 51 ? 172.800 191.195 210.507 1.00 141.05 51 GLY A O 1
ATOM 400 N N . ASP A 1 52 ? 172.593 191.830 208.347 1.00 132.57 52 ASP A N 1
ATOM 401 C CA . ASP A 1 52 ? 171.592 190.827 208.019 1.00 133.11 52 ASP A CA 1
ATOM 402 C C . ASP A 1 52 ? 171.836 190.312 206.609 1.00 134.23 52 ASP A C 1
ATOM 403 O O . ASP A 1 52 ? 172.452 190.981 205.777 1.00 132.57 52 ASP A O 1
ATOM 408 N N . GLY A 1 53 ? 171.340 189.108 206.351 1.00 122.24 53 GLY A N 1
ATOM 409 C CA . GLY A 1 53 ? 171.483 188.505 205.039 1.00 119.40 53 GLY A CA 1
ATOM 410 C C . GLY A 1 53 ? 170.819 187.147 205.010 1.00 116.11 53 GLY A C 1
ATOM 411 O O . GLY A 1 53 ? 170.293 186.662 206.017 1.00 116.41 53 GLY A O 1
ATOM 412 N N . VAL A 1 54 ? 170.855 186.534 203.830 1.00 108.34 54 VAL A N 1
ATOM 413 C CA . VAL A 1 54 ? 170.275 185.217 203.597 1.00 104.64 54 VAL A CA 1
ATOM 414 C C . VAL A 1 54 ? 171.410 184.222 203.410 1.00 108.04 54 VAL A C 1
ATOM 415 O O . VAL A 1 54 ? 172.277 184.413 202.549 1.00 115.41 54 VAL A O 1
ATOM 419 N N . LEU A 1 55 ? 171.401 183.162 204.210 1.00 101.10 55 LEU A N 1
ATOM 420 C CA . LEU A 1 55 ? 172.490 182.197 204.196 1.00 97.50 55 LEU A CA 1
ATOM 421 C C . LEU A 1 55 ? 172.510 181.413 202.890 1.00 100.33 55 LEU A C 1
ATOM 422 O O . LEU A 1 55 ? 171.464 181.085 202.325 1.00 111.02 55 LEU A O 1
ATOM 427 N N . GLU A 1 56 ? 173.717 181.120 202.407 1.00 110.63 56 GLU A N 1
ATOM 428 C CA . GLU A 1 56 ? 173.914 180.275 201.229 1.00 109.31 56 GLU A CA 1
ATOM 429 C C . GLU A 1 56 ? 175.139 179.405 201.488 1.00 114.79 56 GLU A C 1
ATOM 430 O O . GLU A 1 56 ? 176.272 179.841 201.270 1.00 118.10 56 GLU A O 1
ATOM 436 N N . ILE A 1 57 ? 174.908 178.181 201.946 1.00 118.10 57 ILE A N 1
ATOM 437 C CA . ILE A 1 57 ? 175.997 177.263 202.255 1.00 116.05 57 ILE A CA 1
ATOM 438 C C . ILE A 1 57 ? 176.552 176.693 200.958 1.00 119.42 57 ILE A C 1
ATOM 439 O O . ILE A 1 57 ? 175.804 176.169 200.125 1.00 118.45 57 ILE A O 1
ATOM 444 N N . LEU A 1 58 ? 177.864 176.795 200.784 1.00 133.21 58 LEU A N 1
ATOM 445 C CA . LEU A 1 58 ? 178.531 176.248 199.615 1.00 130.62 58 LEU A CA 1
ATOM 446 C C . LEU A 1 58 ? 178.977 174.812 199.881 1.00 133.63 58 LEU A C 1
ATOM 447 O O . LEU A 1 58 ? 178.910 174.307 201.003 1.00 135.33 58 LEU A O 1
ATOM 452 N N . GLN A 1 59 ? 179.440 174.150 198.819 1.00 142.90 59 GLN A N 1
ATOM 453 C CA . GLN A 1 59 ? 179.876 172.764 198.935 1.00 143.03 59 GLN A CA 1
ATOM 454 C C . GLN A 1 59 ? 181.118 172.615 199.803 1.00 142.77 59 GLN A C 1
ATOM 455 O O . GLN A 1 59 ? 181.369 171.521 200.317 1.00 143.62 59 GLN A O 1
ATOM 461 N N . ASP A 1 60 ? 181.898 173.684 199.972 1.00 142.85 60 ASP A N 1
ATOM 462 C CA . ASP A 1 60 ? 183.094 173.604 200.804 1.00 141.81 60 ASP A CA 1
ATOM 463 C C . ASP A 1 60 ? 182.742 173.346 202.264 1.00 142.30 60 ASP A C 1
ATOM 464 O O . ASP A 1 60 ? 183.411 172.555 202.939 1.00 140.29 60 ASP A O 1
ATOM 469 N N . GLY A 1 61 ? 181.700 174.001 202.768 1.00 141.20 61 GLY A N 1
ATOM 470 C CA . GLY A 1 61 ? 181.310 173.839 204.154 1.00 139.87 61 GLY A CA 1
ATOM 471 C C . GLY A 1 61 ? 180.882 175.135 204.810 1.00 141.26 61 GLY A C 1
ATOM 472 O O . GLY A 1 61 ? 180.126 175.124 205.786 1.00 141.46 61 GLY A O 1
ATOM 473 N N . PHE A 1 62 ? 181.361 176.258 204.288 1.00 139.20 62 PHE A N 1
ATOM 474 C CA . PHE A 1 62 ? 181.005 177.576 204.787 1.00 136.85 62 PHE A CA 1
ATOM 475 C C . PHE A 1 62 ? 180.086 178.279 203.796 1.00 135.70 62 PHE A C 1
ATOM 476 O O . PHE A 1 62 ? 179.952 177.876 202.637 1.00 133.76 62 PHE A O 1
ATOM 484 N N . GLY A 1 63 ? 179.451 179.352 204.269 1.00 131.05 63 GLY A N 1
ATOM 485 C CA . GLY A 1 63 ? 178.501 180.092 203.466 1.00 130.33 63 GLY A CA 1
ATOM 486 C C . GLY A 1 63 ? 178.651 181.587 203.659 1.00 128.61 63 GLY A C 1
ATOM 487 O O . GLY A 1 63 ? 179.490 182.053 204.431 1.00 129.62 63 GLY A O 1
ATOM 488 N N . PHE A 1 64 ? 177.821 182.331 202.931 1.00 121.33 64 PHE A N 1
ATOM 489 C CA . PHE A 1 64 ? 177.814 183.784 202.997 1.00 121.79 64 PHE A CA 1
ATOM 490 C C . PHE A 1 64 ? 176.378 184.278 203.079 1.00 119.28 64 PHE A C 1
ATOM 491 O O . PHE A 1 64 ? 175.465 183.673 202.512 1.00 125.74 64 PHE A O 1
ATOM 499 N N . LEU A 1 65 ? 176.186 185.388 203.788 1.00 103.61 65 LEU A N 1
ATOM 500 C CA . LEU A 1 65 ? 174.864 185.995 203.932 1.00 102.05 65 LEU A CA 1
ATOM 501 C C . LEU A 1 65 ? 174.661 186.971 202.782 1.00 104.13 65 LEU A C 1
ATOM 502 O O . LEU A 1 65 ? 175.020 188.146 202.862 1.00 109.59 65 LEU A O 1
ATOM 507 N N . ARG A 1 66 ? 174.069 186.481 201.697 1.00 102.01 66 ARG A N 1
ATOM 508 C CA . ARG A 1 66 ? 173.815 187.322 200.541 1.00 103.05 66 ARG A CA 1
ATOM 509 C C . ARG A 1 66 ? 172.678 188.300 200.837 1.00 109.06 66 ARG A C 1
ATOM 510 O O . ARG A 1 66 ? 171.930 188.156 201.807 1.00 113.90 66 ARG A O 1
ATOM 518 N N . SER A 1 67 ? 172.555 189.312 199.983 1.00 111.07 67 SER A N 1
ATOM 519 C CA . SER A 1 67 ? 171.563 190.364 200.149 1.00 109.88 67 SER A CA 1
ATOM 520 C C . SER A 1 67 ? 170.554 190.318 199.012 1.00 109.39 67 SER A C 1
ATOM 521 O O . SER A 1 67 ? 170.914 190.073 197.857 1.00 108.43 67 SER A O 1
ATOM 524 N N . ALA A 1 68 ? 169.286 190.560 199.350 1.00 120.39 68 ALA A N 1
ATOM 525 C CA . ALA A 1 68 ? 168.229 190.527 198.346 1.00 122.54 68 ALA A CA 1
ATOM 526 C C . ALA A 1 68 ? 168.333 191.691 197.371 1.00 121.33 68 ALA A C 1
ATOM 527 O O . ALA A 1 68 ? 167.903 191.570 196.219 1.00 122.11 68 ALA A O 1
ATOM 529 N N . ASP A 1 69 ? 168.886 192.824 197.812 1.00 123.41 69 ASP A N 1
ATOM 530 C CA . ASP A 1 69 ? 168.986 193.989 196.938 1.00 122.88 69 ASP A CA 1
ATOM 531 C C . ASP A 1 69 ? 169.877 193.704 195.737 1.00 122.21 69 ASP A C 1
ATOM 532 O O . ASP A 1 69 ? 169.565 194.108 194.611 1.00 119.74 69 ASP A O 1
ATOM 537 N N . SER A 1 70 ? 170.992 193.009 195.956 1.00 120.08 70 SER A N 1
ATOM 538 C CA . SER A 1 70 ? 171.899 192.628 194.885 1.00 121.43 70 SER A CA 1
ATOM 539 C C . SER A 1 70 ? 171.482 191.334 194.198 1.00 120.93 70 SER A C 1
ATOM 540 O O . SER A 1 70 ? 172.293 190.738 193.480 1.00 121.54 70 SER A O 1
ATOM 543 N N . SER A 1 71 ? 170.239 190.893 194.403 1.00 113.00 71 SER A N 1
ATOM 544 C CA . SER A 1 71 ? 169.738 189.636 193.844 1.00 112.14 71 SER A CA 1
ATOM 545 C C . SER A 1 71 ? 170.604 188.456 194.275 1.00 109.73 71 SER A C 1
ATOM 546 O O . SER A 1 71 ? 170.871 187.542 193.493 1.00 111.18 71 SER A O 1
ATOM 549 N N . TYR A 1 72 ? 171.047 188.483 195.532 1.00 106.72 72 TYR A N 1
ATOM 550 C CA . TYR A 1 72 ? 171.845 187.406 196.120 1.00 110.84 72 TYR A CA 1
ATOM 551 C C . TYR A 1 72 ? 173.109 187.137 195.307 1.00 112.80 72 TYR A C 1
ATOM 552 O O . TYR A 1 72 ? 173.538 185.993 195.150 1.00 110.85 72 TYR A O 1
ATOM 561 N N . LEU A 1 73 ? 173.710 188.201 194.786 1.00 115.15 73 LEU A N 1
ATOM 562 C CA . LEU A 1 73 ? 174.937 188.092 194.013 1.00 112.65 73 LEU A CA 1
ATOM 563 C C . LEU A 1 73 ? 176.142 188.116 194.942 1.00 111.70 73 LEU A C 1
ATOM 564 O O . LEU A 1 73 ? 176.179 188.878 195.912 1.00 110.12 73 LEU A O 1
ATOM 569 N N . ALA A 1 74 ? 177.123 187.267 194.645 1.00 116.82 74 ALA A N 1
ATOM 570 C CA . ALA A 1 74 ? 178.339 187.224 195.444 1.00 117.51 74 ALA A CA 1
ATOM 571 C C . ALA A 1 74 ? 179.071 188.556 195.362 1.00 117.82 74 ALA A C 1
ATOM 572 O O . ALA A 1 74 ? 179.253 189.114 194.276 1.00 117.44 74 ALA A O 1
ATOM 574 N N . GLY A 1 75 ? 179.493 189.065 196.516 1.00 135.67 75 GLY A N 1
ATOM 575 C CA . GLY A 1 75 ? 180.164 190.341 196.580 1.00 136.19 75 GLY A CA 1
ATOM 576 C C . GLY A 1 75 ? 181.097 190.448 197.767 1.00 138.00 75 GLY A C 1
ATOM 577 O O . GLY A 1 75 ? 181.044 189.647 198.705 1.00 141.00 75 GLY A O 1
ATOM 578 N N . PRO A 1 76 ? 181.983 191.446 197.740 1.00 137.33 76 PRO A N 1
ATOM 579 C CA . PRO A 1 76 ? 182.934 191.612 198.852 1.00 137.75 76 PRO A CA 1
ATOM 580 C C . PRO A 1 76 ? 182.267 191.864 200.191 1.00 140.14 76 PRO A C 1
ATOM 581 O O . PRO A 1 76 ? 182.810 191.463 201.228 1.00 138.75 76 PRO A O 1
ATOM 585 N N . ASP A 1 77 ? 181.105 192.513 200.203 1.00 146.61 77 ASP A N 1
ATOM 586 C CA . ASP A 1 77 ? 180.435 192.876 201.446 1.00 145.61 77 ASP A CA 1
ATOM 587 C C . ASP A 1 77 ? 179.610 191.741 202.036 1.00 145.71 77 ASP A C 1
ATOM 588 O O . ASP A 1 77 ? 179.000 191.931 203.094 1.00 145.43 77 ASP A O 1
ATOM 593 N N . ASP A 1 78 ? 179.566 190.581 201.385 1.00 135.94 78 ASP A N 1
ATOM 594 C CA . ASP A 1 78 ? 178.810 189.455 201.915 1.00 132.81 78 ASP A CA 1
ATOM 595 C C . ASP A 1 78 ? 179.441 188.959 203.210 1.00 130.16 78 ASP A C 1
ATOM 596 O O . ASP A 1 78 ? 180.661 188.793 203.297 1.00 134.80 78 ASP A O 1
ATOM 601 N N . ILE A 1 79 ? 178.606 188.718 204.213 1.00 114.18 79 ILE A N 1
ATOM 602 C CA . ILE A 1 79 ? 179.084 188.316 205.530 1.00 115.08 79 ILE A CA 1
ATOM 603 C C . ILE A 1 79 ? 179.430 186.835 205.509 1.00 120.23 79 ILE A C 1
ATOM 604 O O . ILE A 1 79 ? 178.608 185.997 205.123 1.00 126.71 79 ILE A O 1
ATOM 609 N N . TYR A 1 80 ? 180.647 186.508 205.929 1.00 127.69 80 TYR A N 1
ATOM 610 C CA . TYR A 1 80 ? 181.096 185.127 206.007 1.00 125.96 80 TYR A CA 1
ATOM 611 C C . TYR A 1 80 ? 180.672 184.513 207.334 1.00 128.48 80 TYR A C 1
ATOM 612 O O . TYR A 1 80 ? 180.742 185.159 208.383 1.00 126.83 80 TYR A O 1
ATOM 621 N N . VAL A 1 81 ? 180.230 183.259 207.280 1.00 137.14 81 VAL A N 1
ATOM 622 C CA . VAL A 1 81 ? 179.859 182.494 208.465 1.00 136.20 81 VAL A CA 1
ATOM 623 C C . VAL A 1 81 ? 180.671 181.206 208.474 1.00 137.11 81 VAL A C 1
ATOM 624 O O . VAL A 1 81 ? 180.680 180.464 207.486 1.00 135.20 81 VAL A O 1
ATOM 628 N N . SER A 1 82 ? 181.354 180.950 209.586 1.00 144.50 82 SER A N 1
ATOM 629 C CA . SER A 1 82 ? 182.220 179.787 209.678 1.00 143.54 82 SER A CA 1
ATOM 630 C C . SER A 1 82 ? 181.393 178.504 209.732 1.00 142.39 82 SER A C 1
ATOM 631 O O . SER A 1 82 ? 180.257 178.508 210.213 1.00 144.22 82 SER A O 1
ATOM 634 N N . PRO A 1 83 ? 181.943 177.390 209.243 1.00 136.92 83 PRO A N 1
ATOM 635 C CA . PRO A 1 83 ? 181.223 176.112 209.348 1.00 137.76 83 PRO A CA 1
ATOM 636 C C . PRO A 1 83 ? 180.949 175.689 210.778 1.00 138.31 83 PRO A C 1
ATOM 637 O O . PRO A 1 83 ? 180.029 174.895 211.006 1.00 140.84 83 PRO A O 1
ATOM 641 N N . SER A 1 84 ? 181.722 176.183 211.746 1.00 151.06 84 SER A N 1
ATOM 642 C CA . SER A 1 84 ? 181.450 175.862 213.143 1.00 152.62 84 SER A CA 1
ATOM 643 C C . SER A 1 84 ? 180.088 176.387 213.573 1.00 153.67 84 SER A C 1
ATOM 644 O O . SER A 1 84 ? 179.338 175.694 214.271 1.00 155.78 84 SER A O 1
ATOM 647 N N . GLN A 1 85 ? 179.751 177.614 213.170 1.00 150.53 85 GLN A N 1
ATOM 648 C CA . GLN A 1 85 ? 178.435 178.159 213.487 1.00 150.60 85 GLN A CA 1
ATOM 649 C C . GLN A 1 85 ? 177.333 177.377 212.786 1.00 150.29 85 GLN A C 1
ATOM 650 O O . GLN A 1 85 ? 176.253 177.171 213.353 1.00 149.49 85 GLN A O 1
ATOM 656 N N . ILE A 1 86 ? 177.587 176.936 211.553 1.00 132.82 86 ILE A N 1
ATOM 657 C CA . ILE A 1 86 ? 176.602 176.143 210.824 1.00 129.57 86 ILE A CA 1
ATOM 658 C C . ILE A 1 86 ? 176.308 174.849 211.569 1.00 131.82 86 ILE A C 1
ATOM 659 O O . ILE A 1 86 ? 175.166 174.377 211.600 1.00 135.44 86 ILE A O 1
ATOM 664 N N . ARG A 1 87 ? 177.330 174.253 212.179 1.00 152.39 87 ARG A N 1
ATOM 665 C CA . ARG A 1 87 ? 177.102 173.078 213.009 1.00 153.62 87 ARG A CA 1
ATOM 666 C C . ARG A 1 87 ? 176.481 173.443 214.351 1.00 153.00 87 ARG A C 1
ATOM 667 O O . ARG A 1 87 ? 175.728 172.644 214.917 1.00 153.50 87 ARG A O 1
ATOM 675 N N . ARG A 1 88 ? 176.780 174.635 214.871 1.00 152.52 88 ARG A N 1
ATOM 676 C CA . ARG A 1 88 ? 176.285 175.020 216.189 1.00 151.72 88 ARG A CA 1
ATOM 677 C C . ARG A 1 88 ? 174.769 175.173 216.182 1.00 152.50 88 ARG A C 1
ATOM 678 O O . ARG A 1 88 ? 174.055 174.455 216.891 1.00 151.83 88 ARG A O 1
ATOM 686 N N . PHE A 1 89 ? 174.259 176.108 215.388 1.00 137.15 89 PHE A N 1
ATOM 687 C CA . PHE A 1 89 ? 172.830 176.239 215.153 1.00 136.02 89 PHE A CA 1
ATOM 688 C C . PHE A 1 89 ? 172.484 175.534 213.850 1.00 135.78 89 PHE A C 1
ATOM 689 O O . PHE A 1 89 ? 173.185 175.692 212.848 1.00 138.31 89 PHE A O 1
ATOM 697 N N . ASN A 1 90 ? 171.392 174.773 213.859 1.00 120.14 90 ASN A N 1
ATOM 698 C CA . ASN A 1 90 ? 171.051 173.982 212.684 1.00 118.28 90 ASN A CA 1
ATOM 699 C C . ASN A 1 90 ? 170.638 174.903 211.546 1.00 117.52 90 ASN A C 1
ATOM 700 O O . ASN A 1 90 ? 169.470 175.289 211.438 1.00 121.36 90 ASN A O 1
ATOM 705 N N . LEU A 1 91 ? 171.595 175.254 210.695 1.00 107.64 91 LEU A N 1
ATOM 706 C CA . LEU A 1 91 ? 171.394 176.227 209.632 1.00 108.72 91 LEU A CA 1
ATOM 707 C C . LEU A 1 91 ? 171.372 175.526 208.283 1.00 110.50 91 LEU A C 1
ATOM 708 O O . LEU A 1 91 ? 172.281 174.754 207.963 1.00 113.25 91 LEU A O 1
ATOM 713 N N . ARG A 1 92 ? 170.336 175.799 207.502 1.00 100.80 92 ARG A N 1
ATOM 714 C CA . ARG A 1 92 ? 170.222 175.331 206.132 1.00 96.32 92 ARG A CA 1
ATOM 715 C C . ARG A 1 92 ? 170.326 176.515 205.183 1.00 97.50 92 ARG A C 1
ATOM 716 O O . ARG A 1 92 ? 170.221 177.676 205.585 1.00 100.74 92 ARG A O 1
ATOM 724 N N . THR A 1 93 ? 170.546 176.210 203.908 1.00 89.46 93 THR A N 1
ATOM 725 C CA . THR A 1 93 ? 170.560 177.251 202.892 1.00 87.81 93 THR A CA 1
ATOM 726 C C . THR A 1 93 ? 169.203 177.939 202.835 1.00 87.69 93 THR A C 1
ATOM 727 O O . THR A 1 93 ? 168.160 177.281 202.821 1.00 97.12 93 THR A O 1
ATOM 731 N N . GLY A 1 94 ? 169.219 179.268 202.809 1.00 91.87 94 GLY A N 1
ATOM 732 C CA . GLY A 1 94 ? 168.007 180.052 202.751 1.00 95.03 94 GLY A CA 1
ATOM 733 C C . GLY A 1 94 ? 167.593 180.690 204.059 1.00 95.38 94 GLY A C 1
ATOM 734 O O . GLY A 1 94 ? 166.715 181.561 204.049 1.00 102.98 94 GLY A O 1
ATOM 735 N N . ASP A 1 95 ? 168.185 180.287 205.177 1.00 95.76 95 ASP A N 1
ATOM 736 C CA . ASP A 1 95 ? 167.882 180.925 206.449 1.00 99.34 95 ASP A CA 1
ATOM 737 C C . ASP A 1 95 ? 168.369 182.367 206.447 1.00 105.98 95 ASP A C 1
ATOM 738 O O . ASP A 1 95 ? 169.455 182.672 205.950 1.00 114.15 95 ASP A O 1
ATOM 743 N N . THR A 1 96 ? 167.558 183.260 207.006 1.00 105.28 96 THR A N 1
ATOM 744 C CA . THR A 1 96 ? 167.919 184.664 207.140 1.00 104.07 96 THR A CA 1
ATOM 745 C C . THR A 1 96 ? 168.467 184.890 208.541 1.00 104.90 96 THR A C 1
ATOM 746 O O . THR A 1 96 ? 167.751 184.698 209.529 1.00 104.97 96 THR A O 1
ATOM 750 N N . ILE A 1 97 ? 169.727 185.306 208.624 1.00 112.55 97 ILE A N 1
ATOM 751 C CA . ILE A 1 97 ? 170.426 185.477 209.891 1.00 110.69 97 ILE A CA 1
ATOM 752 C C . ILE A 1 97 ? 170.733 186.954 210.078 1.00 114.74 97 ILE A C 1
ATOM 753 O O . ILE A 1 97 ? 171.293 187.597 209.182 1.00 117.54 97 ILE A O 1
ATOM 758 N N . SER A 1 98 ? 170.363 187.490 211.237 1.00 129.48 98 SER A N 1
ATOM 759 C CA . SER A 1 98 ? 170.667 188.864 211.602 1.00 128.98 98 SER A CA 1
ATOM 760 C C . SER A 1 98 ? 171.331 188.876 212.969 1.00 127.74 98 SER A C 1
ATOM 761 O O . SER A 1 98 ? 170.925 188.137 213.870 1.00 129.14 98 SER A O 1
ATOM 764 N N . GLY A 1 99 ? 172.353 189.709 213.118 1.00 134.47 99 GLY A N 1
ATOM 765 C CA . GLY A 1 99 ? 173.048 189.799 214.384 1.00 136.40 99 GLY A CA 1
ATOM 766 C C . GLY A 1 99 ? 174.307 190.631 214.255 1.00 138.30 99 GLY A C 1
ATOM 767 O O . GLY A 1 99 ? 174.531 191.306 213.247 1.00 140.90 99 GLY A O 1
ATOM 768 N N . LYS A 1 100 ? 175.123 190.566 215.304 1.00 140.61 100 LYS A N 1
ATOM 769 C CA . LYS A 1 100 ? 176.358 191.336 215.347 1.00 139.58 100 LYS A CA 1
ATOM 770 C C . LYS A 1 100 ? 177.321 190.865 214.265 1.00 139.51 100 LYS A C 1
ATOM 771 O O . LYS A 1 100 ? 177.390 189.676 213.945 1.00 141.86 100 LYS A O 1
ATOM 777 N N . ILE A 1 101 ? 178.070 191.810 213.705 1.00 139.44 101 ILE A N 1
ATOM 778 C CA . ILE A 1 101 ? 178.975 191.552 212.592 1.00 139.22 101 ILE A CA 1
ATOM 779 C C . ILE A 1 101 ? 180.363 192.051 212.973 1.00 142.86 101 ILE A C 1
ATOM 780 O O . ILE A 1 101 ? 180.505 193.146 213.528 1.00 142.43 101 ILE A O 1
ATOM 785 N N . ARG A 1 102 ? 181.380 191.240 212.688 1.00 152.29 102 ARG A N 1
ATOM 786 C CA . ARG A 1 102 ? 182.775 191.517 213.001 1.00 152.68 102 ARG A CA 1
ATOM 787 C C . ARG A 1 102 ? 183.520 192.009 211.765 1.00 153.70 102 ARG A C 1
ATOM 788 O O . ARG A 1 102 ? 183.275 191.517 210.658 1.00 151.75 102 ARG A O 1
ATOM 796 N N . PRO A 1 103 ? 184.424 192.980 211.918 1.00 154.17 103 PRO A N 1
ATOM 797 C CA . PRO A 1 103 ? 185.247 193.389 210.783 1.00 151.76 103 PRO A CA 1
ATOM 798 C C . PRO A 1 103 ? 186.171 192.264 210.357 1.00 152.62 103 PRO A C 1
ATOM 799 O O . PRO A 1 103 ? 186.522 191.389 211.168 1.00 151.69 103 PRO A O 1
ATOM 803 N N . PRO A 1 104 ? 186.578 192.232 209.088 1.00 150.82 104 PRO A N 1
ATOM 804 C CA . PRO A 1 104 ? 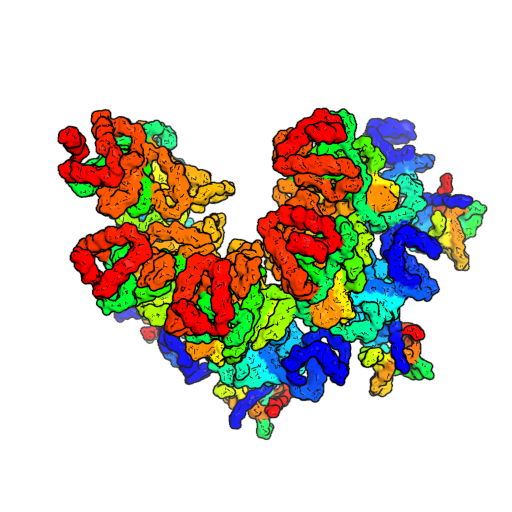187.426 191.133 208.616 1.00 150.00 104 PRO A CA 1
ATOM 805 C C . PRO A 1 104 ? 188.749 191.086 209.363 1.00 149.97 104 PRO A C 1
ATOM 806 O O . PRO A 1 104 ? 189.354 192.118 209.661 1.00 150.57 104 PRO A O 1
ATOM 810 N N . LYS A 1 105 ? 189.195 189.872 209.661 1.00 155.71 105 LYS A N 1
ATOM 811 C CA . LYS A 1 105 ? 190.511 189.683 210.243 1.00 156.67 105 LYS A CA 1
ATOM 812 C C . LYS A 1 105 ? 191.576 189.805 209.157 1.00 158.18 105 LYS A C 1
ATOM 813 O O . LYS A 1 105 ? 191.290 189.719 207.960 1.00 158.15 105 LYS A O 1
ATOM 819 N N . GLU A 1 106 ? 192.815 190.021 209.589 1.00 167.36 106 GLU A N 1
ATOM 820 C CA . GLU A 1 106 ? 193.924 190.130 208.650 1.00 167.18 106 GLU A CA 1
ATOM 821 C C . GLU A 1 106 ? 194.095 188.822 207.891 1.00 167.39 106 GLU A C 1
ATOM 822 O O . GLU A 1 106 ? 194.333 187.769 208.491 1.00 166.67 106 GLU A O 1
ATOM 828 N N . GLY A 1 107 ? 193.977 188.893 206.567 1.00 164.88 107 GLY A N 1
ATOM 829 C CA . GLY A 1 107 ? 193.982 187.721 205.720 1.00 163.84 107 GLY A CA 1
ATOM 830 C C . GLY A 1 107 ? 192.610 187.250 205.286 1.00 163.72 107 GLY A C 1
ATOM 831 O O . GLY A 1 107 ? 192.522 186.355 204.436 1.00 161.92 107 GLY A O 1
ATOM 832 N N . GLU A 1 108 ? 191.545 187.823 205.839 1.00 164.51 108 GLU A N 1
ATOM 833 C CA . GLU A 1 108 ? 190.176 187.459 205.494 1.00 163.28 108 GLU A CA 1
ATOM 834 C C . GLU A 1 108 ? 189.566 188.574 204.657 1.00 163.62 108 GLU A C 1
ATOM 835 O O . GLU A 1 108 ? 189.526 189.731 205.091 1.00 161.91 108 GLU A O 1
ATOM 841 N N . ARG A 1 109 ? 189.093 188.225 203.460 1.00 160.72 109 ARG A N 1
ATOM 842 C CA . ARG A 1 109 ? 188.538 189.231 202.561 1.00 159.74 109 ARG A CA 1
ATOM 843 C C . ARG A 1 109 ? 187.196 189.749 203.061 1.00 159.04 109 ARG A C 1
ATOM 844 O O . ARG A 1 109 ? 186.909 190.948 202.957 1.00 157.33 109 ARG A O 1
ATOM 852 N N . TYR A 1 110 ? 186.363 188.869 203.606 1.00 145.38 110 TYR A N 1
ATOM 853 C CA . TYR A 1 110 ? 184.989 189.194 203.953 1.00 142.05 110 TYR A CA 1
ATOM 854 C C . TYR A 1 110 ? 184.829 189.357 205.459 1.00 142.02 110 TYR A C 1
ATOM 855 O O . TYR A 1 110 ? 185.624 188.850 206.254 1.00 144.80 110 TYR A O 1
ATOM 864 N N . PHE A 1 111 ? 183.776 190.075 205.836 1.00 139.12 111 PHE A N 1
ATOM 865 C CA . PHE A 1 111 ? 183.413 190.213 207.238 1.00 140.31 111 PHE A CA 1
ATOM 866 C C . PHE A 1 111 ? 182.956 188.872 207.800 1.00 143.26 111 PHE A C 1
ATOM 867 O O . PHE A 1 111 ? 182.470 188.002 207.074 1.00 147.93 111 PHE A O 1
ATOM 875 N N . ALA A 1 112 ? 183.112 188.708 209.110 1.00 139.89 112 ALA A N 1
ATOM 876 C CA . ALA A 1 112 ? 182.742 187.477 209.794 1.00 139.50 112 ALA A CA 1
ATOM 877 C C . ALA A 1 112 ? 181.602 187.743 210.765 1.00 141.15 112 ALA A C 1
ATOM 878 O O . ALA A 1 112 ? 181.583 188.770 211.450 1.00 142.87 112 ALA A O 1
ATOM 880 N N . LEU A 1 113 ? 180.660 186.804 210.830 1.00 140.13 113 LEU A N 1
ATOM 881 C CA . LEU A 1 113 ? 179.489 186.946 211.690 1.00 140.52 113 LEU A CA 1
ATOM 882 C C . LEU A 1 113 ? 179.923 186.949 213.151 1.00 140.26 113 LEU A C 1
ATOM 883 O O . LEU A 1 113 ? 180.317 185.911 213.692 1.00 138.87 113 LEU A O 1
ATOM 888 N N . LEU A 1 114 ? 179.853 188.118 213.790 1.00 144.12 114 LEU A N 1
ATOM 889 C CA . LEU A 1 114 ? 180.280 188.227 215.181 1.00 145.67 114 LEU A CA 1
ATOM 890 C C . LEU A 1 114 ? 179.341 187.473 216.114 1.00 145.69 114 LEU A C 1
ATOM 891 O O . LEU A 1 114 ? 179.794 186.747 217.005 1.00 147.95 114 LEU A O 1
ATOM 896 N N . LYS A 1 115 ? 178.033 187.633 215.927 1.00 143.44 115 LYS A N 1
ATOM 897 C CA . LYS A 1 115 ? 177.052 186.958 216.763 1.00 144.44 115 LYS A CA 1
ATOM 898 C C . LYS A 1 115 ? 175.717 186.946 216.035 1.00 144.66 115 LYS A C 1
ATOM 899 O O . LYS A 1 115 ? 175.391 187.880 215.299 1.00 145.49 115 LYS A O 1
ATOM 905 N N . VAL A 1 116 ? 174.952 185.879 216.248 1.00 131.51 116 VAL A N 1
ATOM 906 C CA . VAL A 1 116 ? 173.632 185.714 215.652 1.00 128.64 116 VAL A CA 1
ATOM 907 C C . VAL A 1 116 ? 172.602 185.695 216.771 1.00 127.92 116 VAL A C 1
ATOM 908 O O . VAL A 1 116 ? 172.717 184.906 217.716 1.00 127.55 116 VAL A O 1
ATOM 912 N N . ASN A 1 117 ? 171.601 186.571 216.670 1.00 131.02 117 ASN A N 1
ATOM 913 C CA . ASN A 1 117 ? 170.545 186.653 217.666 1.00 131.55 117 ASN A CA 1
ATOM 914 C C . ASN A 1 117 ? 169.148 186.423 217.112 1.00 131.54 117 ASN A C 1
ATOM 915 O O . ASN A 1 117 ? 168.240 186.125 217.894 1.00 132.58 117 ASN A O 1
ATOM 920 N N . GLU A 1 118 ? 168.945 186.560 215.803 1.00 128.48 118 GLU A N 1
ATOM 921 C CA . GLU A 1 118 ? 167.645 186.316 215.188 1.00 126.93 118 GLU A CA 1
ATOM 922 C C . GLU A 1 118 ? 167.857 185.585 213.874 1.00 126.19 118 GLU A C 1
ATOM 923 O O . GLU A 1 118 ? 168.580 186.074 213.001 1.00 131.01 118 GLU A O 1
ATOM 929 N N . VAL A 1 119 ? 167.232 184.420 213.736 1.00 107.07 119 VAL A N 1
ATOM 930 C CA . VAL A 1 119 ? 167.275 183.639 212.507 1.00 107.21 119 VAL A CA 1
ATOM 931 C C . VAL A 1 119 ? 165.844 183.343 212.084 1.00 109.39 119 VAL A C 1
ATOM 932 O O . VAL A 1 119 ? 165.041 182.864 212.893 1.00 111.39 119 VAL A O 1
ATOM 936 N N . ASN A 1 120 ? 165.526 183.638 210.823 1.00 101.55 120 ASN A N 1
ATOM 937 C CA . ASN A 1 120 ? 164.173 183.479 210.289 1.00 99.77 120 ASN A CA 1
ATOM 938 C C . ASN A 1 120 ? 163.155 184.245 211.129 1.00 101.94 120 ASN A C 1
ATOM 939 O O . ASN A 1 120 ? 162.041 183.775 211.367 1.00 102.98 120 ASN A O 1
ATOM 944 N N . PHE A 1 121 ? 163.548 185.437 211.580 1.00 105.46 121 PHE A N 1
ATOM 945 C CA . PHE A 1 121 ? 162.679 186.321 212.358 1.00 105.14 121 PHE A CA 1
ATOM 946 C C . PHE A 1 121 ? 162.190 185.640 213.634 1.00 106.30 121 PHE A C 1
ATOM 947 O O . PHE A 1 121 ? 161.039 185.799 214.042 1.00 108.82 121 PHE A O 1
ATOM 955 N N . ASP A 1 122 ? 163.072 184.875 214.270 1.00 116.65 122 ASP A N 1
ATOM 956 C CA . ASP A 1 122 ? 162.727 184.178 215.501 1.00 118.12 122 ASP A CA 1
ATOM 957 C C . ASP A 1 122 ? 164.008 183.892 216.269 1.00 119.96 122 ASP A C 1
ATOM 958 O O . ASP A 1 122 ? 165.113 183.998 215.734 1.00 122.52 122 ASP A O 1
ATOM 963 N N . LYS A 1 123 ? 163.843 183.535 217.540 1.00 122.57 123 LYS A N 1
ATOM 964 C CA . LYS A 1 123 ? 164.987 183.253 218.389 1.00 122.22 123 LYS A CA 1
ATOM 965 C C . LYS A 1 123 ? 165.744 182.033 217.867 1.00 123.89 123 LYS A C 1
ATOM 966 O O . LYS A 1 123 ? 165.142 181.111 217.310 1.00 126.09 123 LYS A O 1
ATOM 972 N N . PRO A 1 124 ? 167.071 182.009 218.021 1.00 122.77 124 PRO A N 1
ATOM 973 C CA . PRO A 1 124 ? 167.843 180.874 217.489 1.00 124.02 124 PRO A CA 1
ATOM 974 C C . PRO A 1 124 ? 167.455 179.536 218.091 1.00 124.95 124 PRO A C 1
ATOM 975 O O . PRO A 1 124 ? 167.482 178.518 217.389 1.00 124.33 124 PRO A O 1
ATOM 979 N N . GLU A 1 125 ? 167.096 179.506 219.375 1.00 129.23 125 GLU A N 1
ATOM 980 C CA . GLU A 1 125 ? 166.711 178.244 219.999 1.00 127.37 125 GLU A CA 1
ATOM 981 C C . GLU A 1 125 ? 165.407 177.712 219.418 1.00 127.26 125 GLU A C 1
ATOM 982 O O . GLU A 1 125 ? 165.269 176.504 219.194 1.00 129.33 125 GLU A O 1
ATOM 988 N N . ASN A 1 126 ? 164.438 178.594 219.168 1.00 122.63 126 ASN A N 1
ATOM 989 C CA . ASN A 1 126 ? 163.154 178.143 218.643 1.00 124.77 126 ASN A CA 1
ATOM 990 C C . ASN A 1 126 ? 163.241 177.764 217.172 1.00 125.68 126 ASN A C 1
ATOM 991 O O . ASN A 1 126 ? 162.532 176.856 216.726 1.00 129.10 126 ASN A O 1
ATOM 996 N N . ALA A 1 127 ? 164.096 178.441 216.403 1.00 118.30 127 ALA A N 1
ATOM 997 C CA . ALA A 1 127 ? 164.190 178.158 214.977 1.00 117.73 127 ALA A CA 1
ATOM 998 C C . ALA A 1 127 ? 164.866 176.826 214.690 1.00 119.95 127 ALA A C 1
ATOM 999 O O . ALA A 1 127 ? 164.752 176.318 213.570 1.00 122.19 127 ALA A O 1
ATOM 1001 N N . ARG A 1 128 ? 165.564 176.251 215.666 1.00 121.38 128 ARG A N 1
ATOM 1002 C CA . ARG A 1 128 ? 166.221 174.964 215.486 1.00 119.39 128 ARG A CA 1
ATOM 1003 C C . ARG A 1 128 ? 165.291 173.784 215.726 1.00 120.07 128 ARG A C 1
ATOM 1004 O O . ARG A 1 128 ? 165.713 172.638 215.540 1.00 122.56 128 ARG A O 1
ATOM 1012 N N . ASN A 1 129 ? 164.049 174.030 216.130 1.00 111.86 129 ASN A N 1
ATOM 1013 C CA . ASN A 1 129 ? 163.085 172.980 216.426 1.00 111.41 129 ASN A CA 1
ATOM 1014 C C . ASN A 1 129 ? 161.888 173.057 215.487 1.00 111.32 129 ASN A C 1
ATOM 1015 O O . ASN A 1 129 ? 160.747 172.806 215.879 1.00 110.57 129 ASN A O 1
ATOM 1020 N N . LYS A 1 130 ? 162.138 173.408 214.230 1.00 101.93 130 LYS A N 1
ATOM 1021 C CA . LYS A 1 130 ? 161.100 173.504 213.214 1.00 96.96 130 LYS A CA 1
ATOM 1022 C C . LYS A 1 130 ? 161.222 172.324 212.262 1.00 102.86 130 LYS A C 1
ATOM 1023 O O . LYS A 1 130 ? 162.307 172.057 211.736 1.00 108.08 130 LYS A O 1
ATOM 1029 N N . ILE A 1 131 ? 160.107 171.625 212.043 1.00 92.83 131 ILE A N 1
ATOM 1030 C CA . ILE A 1 131 ? 160.127 170.424 211.220 1.00 88.14 131 ILE A CA 1
ATOM 1031 C C . ILE A 1 131 ? 160.502 170.781 209.789 1.00 87.66 131 ILE A C 1
ATOM 1032 O O . ILE A 1 131 ? 160.114 171.833 209.266 1.00 94.77 131 ILE A O 1
ATOM 1037 N N . LEU A 1 132 ? 161.267 169.900 209.151 1.00 90.04 132 LEU A N 1
ATOM 1038 C CA . LEU A 1 132 ? 161.756 170.154 207.804 1.00 88.88 132 LEU A CA 1
ATOM 1039 C C . LEU A 1 132 ? 160.599 170.226 206.814 1.00 94.01 132 LEU A C 1
ATOM 1040 O O . LEU A 1 132 ? 159.524 169.663 207.035 1.00 101.42 132 LEU A O 1
ATOM 1045 N N . PHE A 1 133 ? 160.829 170.942 205.712 1.00 84.65 133 PHE A N 1
ATOM 1046 C CA . PHE A 1 133 ? 159.789 171.117 204.704 1.00 84.24 133 PHE A CA 1
ATOM 1047 C C . PHE A 1 133 ? 159.397 169.789 204.070 1.00 87.35 133 PHE A C 1
ATOM 1048 O O . PHE A 1 133 ? 158.215 169.548 203.799 1.00 95.49 133 PHE A O 1
ATOM 1056 N N . GLU A 1 134 ? 160.373 168.916 203.822 1.00 99.70 134 GLU A N 1
ATOM 1057 C CA . GLU A 1 134 ? 160.085 167.639 203.180 1.00 100.16 134 GLU A CA 1
ATOM 1058 C C . GLU A 1 134 ? 159.195 166.744 204.031 1.00 104.55 134 GLU A C 1
ATOM 1059 O O . GLU A 1 134 ? 158.529 165.858 203.487 1.00 111.10 134 GLU A O 1
ATOM 1065 N N . ASN A 1 135 ? 159.166 166.950 205.343 1.00 89.00 135 ASN A N 1
ATOM 1066 C CA . ASN A 1 135 ? 158.373 166.122 206.239 1.00 85.91 135 ASN A CA 1
ATOM 1067 C C . ASN A 1 135 ? 156.930 166.586 206.361 1.00 89.08 135 ASN A C 1
ATOM 1068 O O . ASN A 1 135 ? 156.152 165.954 207.082 1.00 97.96 135 ASN A O 1
ATOM 1073 N N . LEU A 1 136 ? 156.555 167.666 205.687 1.00 84.20 136 LEU A N 1
ATOM 1074 C CA . LEU A 1 136 ? 155.213 168.214 205.792 1.00 87.54 136 LEU A CA 1
ATOM 1075 C C . LEU A 1 136 ? 154.297 167.576 204.756 1.00 91.87 136 LEU A C 1
ATOM 1076 O O . LEU A 1 136 ? 154.680 167.396 203.597 1.00 95.41 136 LEU A O 1
ATOM 1081 N N . THR A 1 137 ? 153.088 167.232 205.183 1.00 77.99 137 THR A N 1
ATOM 1082 C CA . THR A 1 137 ? 152.148 166.535 204.313 1.00 76.26 137 THR A CA 1
ATOM 1083 C C . THR A 1 137 ? 151.424 167.530 203.415 1.00 74.20 137 THR A C 1
ATOM 1084 O O . THR A 1 137 ? 150.779 168.451 203.926 1.00 83.98 137 THR A O 1
ATOM 1088 N N . PRO A 1 138 ? 151.495 167.384 202.097 1.00 56.22 138 PRO A N 1
ATOM 1089 C CA . PRO A 1 138 ? 150.791 168.313 201.211 1.00 54.82 138 PRO A CA 1
ATOM 1090 C C . PRO A 1 138 ? 149.286 168.114 201.273 1.00 62.39 138 PRO A C 1
ATOM 1091 O O . PRO A 1 138 ? 148.781 167.062 201.667 1.00 80.22 138 PRO A O 1
ATOM 1095 N N . LEU A 1 139 ? 148.568 169.157 200.868 1.00 64.04 139 LEU A N 1
ATOM 1096 C CA . LEU A 1 139 ? 147.117 169.126 200.798 1.00 64.69 139 LEU A CA 1
ATOM 1097 C C . LEU A 1 139 ? 146.659 169.954 199.609 1.00 69.59 139 LEU A C 1
ATOM 1098 O O . LEU A 1 139 ? 147.412 170.761 199.062 1.00 80.55 139 LEU A O 1
ATOM 1103 N N . HIS A 1 140 ? 145.413 169.735 199.205 1.00 71.42 140 HIS A N 1
ATOM 1104 C CA . HIS A 1 140 ? 144.798 170.602 198.215 1.00 73.47 140 HIS A CA 1
ATOM 1105 C C . HIS A 1 140 ? 144.557 171.982 198.810 1.00 78.52 140 HIS A C 1
ATOM 1106 O O . HIS A 1 140 ? 144.276 172.128 200.002 1.00 87.65 140 HIS A O 1
ATOM 1113 N N . ALA A 1 141 ? 144.674 173.002 197.967 1.00 77.42 141 ALA A N 1
ATOM 1114 C CA . ALA A 1 141 ? 144.420 174.363 198.414 1.00 79.76 141 ALA A CA 1
ATOM 1115 C C . ALA A 1 141 ? 142.948 174.529 198.763 1.00 86.64 141 ALA A C 1
ATOM 1116 O O . ALA A 1 141 ? 142.070 174.186 197.966 1.00 97.81 141 ALA A O 1
ATOM 1118 N N . ASN A 1 142 ? 142.675 175.052 199.957 1.00 75.32 142 ASN A N 1
ATOM 1119 C CA . ASN A 1 142 ? 141.308 175.274 200.410 1.00 74.60 142 ASN A CA 1
ATOM 1120 C C . ASN A 1 142 ? 140.998 176.754 200.584 1.00 81.99 142 ASN A C 1
ATOM 1121 O O . ASN A 1 142 ? 140.041 177.258 199.992 1.00 89.81 142 ASN A O 1
ATOM 1126 N N . SER A 1 143 ? 141.783 177.471 201.383 1.00 88.57 143 SER A N 1
ATOM 1127 C CA . SER A 1 143 ? 141.602 178.908 201.521 1.00 88.03 143 SER A CA 1
ATOM 1128 C C . SER A 1 143 ? 142.138 179.604 200.280 1.00 87.47 143 SER A C 1
ATOM 1129 O O . SER A 1 143 ? 143.274 179.357 199.864 1.00 96.05 143 SER A O 1
ATOM 1132 N N . ARG A 1 144 ? 141.327 180.471 199.689 1.00 76.37 144 ARG A N 1
ATOM 1133 C CA . ARG A 1 144 ? 141.674 181.095 198.423 1.00 80.97 144 ARG A CA 1
ATOM 1134 C C . ARG A 1 144 ? 142.214 182.503 198.634 1.00 83.87 144 ARG A C 1
ATOM 1135 O O . ARG A 1 144 ? 142.009 183.128 199.676 1.00 82.41 144 ARG A O 1
ATOM 1143 N N . LEU A 1 145 ? 142.914 182.991 197.616 1.00 94.83 145 LEU A N 1
ATOM 1144 C CA . LEU A 1 145 ? 143.509 184.323 197.612 1.00 93.71 145 LEU A CA 1
ATOM 1145 C C . LEU A 1 145 ? 142.669 185.210 196.702 1.00 99.75 145 LEU A C 1
ATOM 1146 O O . LEU A 1 145 ? 142.855 185.216 195.482 1.00 100.29 145 LEU A O 1
ATOM 1151 N N . ARG A 1 146 ? 141.742 185.953 197.298 1.00 113.86 146 ARG A N 1
ATOM 1152 C CA . ARG A 1 146 ? 140.937 186.892 196.532 1.00 108.85 146 ARG A CA 1
ATOM 1153 C C . ARG A 1 146 ? 141.808 188.017 195.996 1.00 112.54 146 ARG A C 1
ATOM 1154 O O . ARG A 1 146 ? 142.670 188.549 196.702 1.00 117.19 146 ARG A O 1
ATOM 1162 N N . MET A 1 147 ? 141.585 188.378 194.733 1.00 117.41 147 MET A N 1
ATOM 1163 C CA . MET A 1 147 ? 142.297 189.489 194.117 1.00 119.29 147 MET A CA 1
ATOM 1164 C C . MET A 1 147 ? 141.351 190.505 193.493 1.00 119.94 147 MET A C 1
ATOM 1165 O O . MET A 1 147 ? 141.800 191.355 192.716 1.00 121.28 147 MET A O 1
ATOM 1170 N N . GLU A 1 148 ? 140.062 190.446 193.815 1.00 131.53 148 GLU A N 1
ATOM 1171 C CA . GLU A 1 148 ? 139.077 191.384 193.281 1.00 131.57 148 GLU A CA 1
ATOM 1172 C C . GLU A 1 148 ? 139.049 192.605 194.189 1.00 133.63 148 GLU A C 1
ATOM 1173 O O . GLU A 1 148 ? 138.375 192.629 195.219 1.00 132.94 148 GLU A O 1
ATOM 1179 N N . ARG A 1 149 ? 139.799 193.633 193.805 1.00 133.77 149 ARG A N 1
ATOM 1180 C CA . ARG A 1 149 ? 139.810 194.870 194.568 1.00 132.56 149 ARG A CA 1
ATOM 1181 C C . ARG A 1 149 ? 138.507 195.633 194.360 1.00 135.88 149 ARG A C 1
ATOM 1182 O O . ARG A 1 149 ? 137.830 195.489 193.339 1.00 136.40 149 ARG A O 1
ATOM 1190 N N . GLY A 1 150 ? 138.158 196.452 195.346 1.00 148.44 150 GLY A N 1
ATOM 1191 C CA . GLY A 1 150 ? 136.959 197.258 195.296 1.00 146.42 150 GLY A CA 1
ATOM 1192 C C . GLY A 1 150 ? 137.122 198.622 194.664 1.00 147.64 150 GLY A C 1
ATOM 1193 O O . GLY A 1 150 ? 136.178 199.419 194.695 1.00 147.43 150 GLY A O 1
ATOM 1194 N N . ASN A 1 151 ? 138.292 198.922 194.096 1.00 146.45 151 ASN A N 1
ATOM 1195 C CA . ASN A 1 151 ? 138.503 200.230 193.484 1.00 144.56 151 ASN A CA 1
ATOM 1196 C C . ASN A 1 151 ? 137.628 200.418 192.251 1.00 145.01 151 ASN A C 1
ATOM 1197 O O . ASN A 1 151 ? 137.102 201.513 192.017 1.00 143.85 151 ASN A O 1
ATOM 1202 N N . GLY A 1 152 ? 137.462 199.369 191.450 1.00 140.83 152 GLY A N 1
ATOM 1203 C CA . GLY A 1 152 ? 136.666 199.474 190.245 1.00 138.92 152 GLY A CA 1
ATOM 1204 C C . GLY A 1 152 ? 137.360 200.136 189.080 1.00 138.40 152 GLY A C 1
ATOM 1205 O O . GLY A 1 152 ? 136.693 200.526 188.118 1.00 136.26 152 GLY A O 1
ATOM 1206 N N . SER A 1 153 ? 138.682 200.276 189.134 1.00 142.55 153 SER A N 1
ATOM 1207 C CA . SER A 1 153 ? 139.420 200.916 188.058 1.00 142.37 153 SER A CA 1
ATOM 1208 C C . SER A 1 153 ? 139.521 199.979 186.856 1.00 141.86 153 SER A C 1
ATOM 1209 O O . SER A 1 153 ? 139.078 198.828 186.885 1.00 142.45 153 SER A O 1
ATOM 1212 N N . THR A 1 154 ? 140.116 200.490 185.776 1.00 140.35 154 THR A N 1
ATOM 1213 C CA . THR A 1 154 ? 140.274 199.685 184.570 1.00 140.56 154 THR A CA 1
ATOM 1214 C C . THR A 1 154 ? 141.236 198.525 184.787 1.00 143.69 154 THR A C 1
ATOM 1215 O O . THR A 1 154 ? 141.055 197.454 184.197 1.00 143.76 154 THR A O 1
ATOM 1219 N N . GLU A 1 155 ? 142.263 198.716 185.619 1.00 146.28 155 GLU A N 1
ATOM 1220 C CA . GLU A 1 155 ? 143.197 197.631 185.895 1.00 144.79 155 GLU A CA 1
ATOM 1221 C C . GLU A 1 155 ? 142.530 196.501 186.667 1.00 142.78 155 GLU A C 1
ATOM 1222 O O . GLU A 1 155 ? 142.943 195.343 186.547 1.00 144.22 155 GLU A O 1
ATOM 1228 N N . ASP A 1 156 ? 141.501 196.815 187.455 1.00 137.41 156 ASP A N 1
ATOM 1229 C CA . ASP A 1 156 ? 140.822 195.796 188.244 1.00 138.37 156 ASP A CA 1
ATOM 1230 C C . ASP A 1 156 ? 140.083 194.787 187.377 1.00 138.40 156 ASP A C 1
ATOM 1231 O O . ASP A 1 156 ? 139.727 193.712 187.869 1.00 140.99 156 ASP A O 1
ATOM 1236 N N . LEU A 1 157 ? 139.843 195.107 186.103 1.00 130.71 157 LEU A N 1
ATOM 1237 C CA . LEU A 1 157 ? 139.167 194.161 185.221 1.00 130.54 157 LEU A CA 1
ATOM 1238 C C . LEU A 1 157 ? 139.992 192.895 185.032 1.00 131.40 157 LEU A C 1
ATOM 1239 O O . LEU A 1 157 ? 139.445 191.787 185.022 1.00 132.89 157 LEU A O 1
ATOM 1244 N N . THR A 1 158 ? 141.311 193.039 184.879 1.00 126.52 158 THR A N 1
ATOM 1245 C CA . THR A 1 158 ? 142.166 191.867 184.718 1.00 125.02 158 THR A CA 1
ATOM 1246 C C . THR A 1 158 ? 142.116 190.979 185.953 1.00 124.08 158 THR A C 1
ATOM 1247 O O . THR A 1 158 ? 142.091 189.749 185.843 1.00 126.82 158 THR A O 1
ATOM 1251 N N . ALA A 1 159 ? 142.115 191.586 187.140 1.00 120.23 159 ALA A N 1
ATOM 1252 C CA . ALA A 1 159 ? 142.002 190.804 188.366 1.00 119.81 159 ALA A CA 1
ATOM 1253 C C . ALA A 1 159 ? 140.643 190.122 188.468 1.00 122.01 159 ALA A C 1
ATOM 1254 O O . ALA A 1 159 ? 140.558 188.954 188.864 1.00 125.86 159 ALA A O 1
ATOM 1256 N N . ARG A 1 160 ? 139.569 190.834 188.119 1.00 124.16 160 ARG A N 1
ATOM 1257 C CA . ARG A 1 160 ? 138.231 190.265 188.252 1.00 122.85 160 ARG A CA 1
ATOM 1258 C C . ARG A 1 160 ? 138.016 189.106 187.289 1.00 124.39 160 ARG A C 1
ATOM 1259 O O . ARG A 1 160 ? 137.448 188.076 187.671 1.00 130.48 160 ARG A O 1
ATOM 1267 N N . VAL A 1 161 ? 138.451 189.253 186.036 1.00 113.59 161 VAL A N 1
ATOM 1268 C CA . VAL A 1 161 ? 138.275 188.169 185.076 1.00 115.15 161 VAL A CA 1
ATOM 1269 C C . VAL A 1 161 ? 139.132 186.971 185.457 1.00 117.21 161 VAL A C 1
ATOM 1270 O O . VAL A 1 161 ? 138.735 185.820 185.238 1.00 120.88 161 VAL A O 1
ATOM 1274 N N . LEU A 1 162 ? 140.313 187.211 186.030 1.00 112.98 162 LEU A N 1
ATOM 1275 C CA . LEU A 1 162 ? 141.151 186.109 186.488 1.00 111.12 162 LEU A CA 1
ATOM 1276 C C . LEU A 1 162 ? 140.469 185.339 187.611 1.00 109.67 162 LEU A C 1
ATOM 1277 O O . LEU A 1 162 ? 140.570 184.109 187.682 1.00 115.34 162 LEU A O 1
ATOM 1282 N N . ASP A 1 163 ? 139.776 186.050 188.502 1.00 106.84 163 ASP A N 1
ATOM 1283 C CA . ASP A 1 163 ? 139.043 185.385 189.573 1.00 106.21 163 ASP A CA 1
ATOM 1284 C C . ASP A 1 163 ? 137.944 184.491 189.013 1.00 107.01 163 ASP A C 1
ATOM 1285 O O . ASP A 1 163 ? 137.723 183.380 189.507 1.00 108.88 163 ASP A O 1
ATOM 1290 N N . LEU A 1 164 ? 137.239 184.961 187.983 1.00 110.86 164 LEU A N 1
ATOM 1291 C CA . LEU A 1 164 ? 136.179 184.155 187.388 1.00 109.60 164 LEU A CA 1
ATOM 1292 C C . LEU A 1 164 ? 136.746 182.983 186.598 1.00 109.80 164 LEU A C 1
ATOM 1293 O O . LEU A 1 164 ? 136.234 181.862 186.688 1.00 110.78 164 LEU A O 1
ATOM 1298 N N . ALA A 1 165 ? 137.798 183.223 185.814 1.00 106.81 165 ALA A N 1
ATOM 1299 C CA . ALA A 1 165 ? 138.322 182.179 184.941 1.00 107.52 165 ALA A CA 1
ATOM 1300 C C . ALA A 1 165 ? 138.969 181.057 185.742 1.00 111.49 165 ALA A C 1
ATOM 1301 O O . ALA A 1 165 ? 138.688 179.875 185.511 1.00 114.15 165 ALA A O 1
ATOM 1303 N N . SER A 1 166 ? 139.833 181.404 186.690 1.00 102.30 166 SER A N 1
ATOM 1304 C CA . SER A 1 166 ? 140.557 180.396 187.452 1.00 94.17 166 SER A CA 1
ATOM 1305 C C . SER A 1 166 ? 140.909 180.922 188.837 1.00 94.03 166 SER A C 1
ATOM 1306 O O . SER A 1 166 ? 141.820 181.748 188.975 1.00 97.34 166 SER A O 1
ATOM 1309 N N . PRO A 1 167 ? 140.213 180.474 189.879 1.00 89.60 167 PRO A N 1
ATOM 1310 C CA . PRO A 1 167 ? 140.534 180.933 191.233 1.00 95.24 167 PRO A CA 1
ATOM 1311 C C . PRO A 1 167 ? 141.938 180.524 191.651 1.00 98.61 167 PRO A C 1
ATOM 1312 O O . PRO A 1 167 ? 142.471 179.503 191.215 1.00 98.77 167 PRO A O 1
ATOM 1316 N N . ILE A 1 168 ? 142.540 181.344 192.508 1.00 93.12 168 ILE A N 1
ATOM 1317 C CA . ILE A 1 168 ? 143.864 181.088 193.059 1.00 89.65 168 ILE A CA 1
ATOM 1318 C C . ILE A 1 168 ? 143.722 180.896 194.560 1.00 92.25 168 ILE A C 1
ATOM 1319 O O . ILE A 1 168 ? 143.089 181.713 195.239 1.00 98.16 168 ILE A O 1
ATOM 1324 N N . GLY A 1 169 ? 144.299 179.807 195.075 1.00 79.26 169 GLY A N 1
ATOM 1325 C CA . GLY A 1 169 ? 144.279 179.517 196.489 1.00 78.04 169 GLY A CA 1
ATOM 1326 C C . GLY A 1 169 ? 145.684 179.512 197.070 1.00 74.82 169 GLY A C 1
ATOM 1327 O O . GLY A 1 169 ? 146.683 179.639 196.354 1.00 82.64 169 GLY A O 1
ATOM 1328 N N . ARG A 1 170 ? 145.746 179.363 198.388 1.00 75.33 170 ARG A N 1
ATOM 1329 C CA . ARG A 1 170 ? 147.022 179.281 199.084 1.00 75.22 170 ARG A CA 1
ATOM 1330 C C . ARG A 1 170 ? 147.615 177.895 198.879 1.00 82.28 170 ARG A C 1
ATOM 1331 O O . ARG A 1 170 ? 146.999 176.890 199.248 1.00 90.05 170 ARG A O 1
ATOM 1339 N N . GLY A 1 171 ? 148.809 177.839 198.304 1.00 74.81 171 GLY A N 1
ATOM 1340 C CA . GLY A 1 171 ? 149.410 176.580 197.927 1.00 69.74 171 GLY A CA 1
ATOM 1341 C C . GLY A 1 171 ? 149.105 176.132 196.519 1.00 68.38 171 GLY A C 1
ATOM 1342 O O . GLY A 1 171 ? 149.411 174.987 196.171 1.00 77.68 171 GLY A O 1
ATOM 1343 N N . GLN A 1 172 ? 148.513 176.993 195.700 1.00 69.10 172 GLN A N 1
ATOM 1344 C CA . GLN A 1 172 ? 148.180 176.626 194.333 1.00 70.88 172 GLN A CA 1
ATOM 1345 C C . GLN A 1 172 ? 149.442 176.544 193.487 1.00 72.59 172 GLN A C 1
ATOM 1346 O O . GLN A 1 172 ? 150.311 177.416 193.563 1.00 85.75 172 GLN A O 1
ATOM 1352 N N . ARG A 1 173 ? 149.545 175.492 192.682 1.00 67.47 173 ARG A N 1
ATOM 1353 C CA . ARG A 1 173 ? 150.655 175.346 191.745 1.00 68.22 173 ARG A CA 1
ATOM 1354 C C . ARG A 1 173 ? 150.213 175.832 190.367 1.00 71.46 173 ARG A C 1
ATOM 1355 O O . ARG A 1 173 ? 150.063 175.071 189.413 1.00 78.29 173 ARG A O 1
ATOM 1363 N N . GLY A 1 174 ? 149.998 177.140 190.285 1.00 83.03 174 GLY A N 1
ATOM 1364 C CA . GLY A 1 174 ? 149.496 177.725 189.063 1.00 83.08 174 GLY A CA 1
ATOM 1365 C C . GLY A 1 174 ? 150.521 177.722 187.948 1.00 82.58 174 GLY A C 1
ATOM 1366 O O . GLY A 1 174 ? 151.727 177.616 188.163 1.00 89.70 174 GLY A O 1
ATOM 1367 N N . LEU A 1 175 ? 150.015 177.836 186.725 1.00 92.30 175 LEU A N 1
ATOM 1368 C CA . LEU A 1 175 ? 150.850 177.899 185.537 1.00 87.93 175 LEU A CA 1
ATOM 1369 C C . LEU A 1 175 ? 150.217 178.856 184.541 1.00 94.26 175 LEU A C 1
ATOM 1370 O O . LEU A 1 175 ? 149.000 178.839 184.343 1.00 102.42 175 LEU A O 1
ATOM 1375 N N . ILE A 1 176 ? 151.044 179.690 183.919 1.00 102.50 176 ILE A N 1
ATOM 1376 C CA . ILE A 1 176 ? 150.592 180.663 182.933 1.00 96.96 176 ILE A CA 1
ATOM 1377 C C . ILE A 1 176 ? 151.190 180.278 181.589 1.00 99.99 176 ILE A C 1
ATOM 1378 O O . ILE A 1 176 ? 152.413 180.148 181.459 1.00 106.32 176 ILE A O 1
ATOM 1383 N N . VAL A 1 177 ? 150.332 180.096 180.592 1.00 97.29 177 VAL A N 1
ATOM 1384 C CA . VAL A 1 177 ? 150.750 179.759 179.237 1.00 96.31 177 VAL A CA 1
ATOM 1385 C C . VAL A 1 177 ? 150.537 180.991 178.372 1.00 101.92 177 VAL A C 1
ATOM 1386 O O . VAL A 1 177 ? 149.406 181.472 178.235 1.00 110.91 177 VAL A O 1
ATOM 1390 N N . ALA A 1 178 ? 151.618 181.504 177.791 1.00 114.69 178 ALA A N 1
ATOM 1391 C CA . ALA A 1 178 ? 151.528 182.744 177.042 1.00 115.69 178 ALA A CA 1
ATOM 1392 C C . ALA A 1 178 ? 152.272 182.640 175.718 1.00 118.66 178 ALA A C 1
ATOM 1393 O O . ALA A 1 178 ? 153.314 181.979 175.634 1.00 116.95 178 ALA A O 1
ATOM 1395 N N . PRO A 1 179 ? 151.760 183.279 174.672 1.00 132.18 179 PRO A N 1
ATOM 1396 C CA . PRO A 1 179 ? 152.516 183.402 173.427 1.00 130.84 179 PRO A CA 1
ATOM 1397 C C . PRO A 1 179 ? 153.585 184.471 173.565 1.00 131.04 179 PRO A C 1
ATOM 1398 O O . PRO A 1 179 ? 153.656 185.145 174.603 1.00 130.83 179 PRO A O 1
ATOM 1402 N N . PRO A 1 180 ? 154.447 184.648 172.557 1.00 136.73 180 PRO A N 1
ATOM 1403 C CA . PRO A 1 180 ? 155.533 185.634 172.699 1.00 137.79 180 PRO A CA 1
ATOM 1404 C C . PRO A 1 180 ? 155.061 187.047 172.999 1.00 138.93 180 PRO A C 1
ATOM 1405 O O . PRO A 1 180 ? 155.755 187.774 173.721 1.00 139.13 180 PRO A O 1
ATOM 1409 N N . LYS A 1 181 ? 153.909 187.465 172.476 1.00 141.73 181 LYS A N 1
ATOM 1410 C CA . LYS A 1 181 ? 153.411 188.830 172.656 1.00 141.37 181 LYS A CA 1
ATOM 1411 C C . LYS A 1 181 ? 151.942 188.768 173.062 1.00 141.77 181 LYS A C 1
ATOM 1412 O O . LYS A 1 181 ? 151.052 188.736 172.209 1.00 144.97 181 LYS A O 1
ATOM 1418 N N . ALA A 1 182 ? 151.690 188.747 174.374 1.00 132.55 182 ALA A N 1
ATOM 1419 C CA . ALA A 1 182 ? 150.321 188.787 174.876 1.00 133.18 182 ALA A CA 1
ATOM 1420 C C . ALA A 1 182 ? 150.184 189.679 176.104 1.00 131.47 182 ALA A C 1
ATOM 1421 O O . ALA A 1 182 ? 149.219 189.526 176.863 1.00 128.15 182 ALA A O 1
ATOM 1423 N N . GLY A 1 183 ? 151.115 190.602 176.319 1.00 130.66 183 GLY A N 1
ATOM 1424 C CA . GLY A 1 183 ? 151.065 191.429 177.513 1.00 131.07 183 GLY A CA 1
ATOM 1425 C C . GLY A 1 183 ? 151.238 190.635 178.788 1.00 132.11 183 GLY A C 1
ATOM 1426 O O . GLY A 1 183 ? 150.517 190.866 179.766 1.00 131.20 183 GLY A O 1
ATOM 1427 N N . LYS A 1 184 ? 152.181 189.690 178.794 1.00 126.31 184 LYS A N 1
ATOM 1428 C CA . LYS A 1 184 ? 152.378 188.845 179.966 1.00 124.07 184 LYS A CA 1
ATOM 1429 C C . LYS A 1 184 ? 152.804 189.662 181.177 1.00 125.34 184 LYS A C 1
ATOM 1430 O O . LYS A 1 184 ? 152.293 189.456 182.283 1.00 129.00 184 LYS A O 1
ATOM 1436 N N . THR A 1 185 ? 153.732 190.604 180.985 1.00 126.01 185 THR A N 1
ATOM 1437 C CA . THR A 1 185 ? 154.251 191.373 182.111 1.00 128.67 185 THR A CA 1
ATOM 1438 C C . THR A 1 185 ? 153.161 192.192 182.786 1.00 128.89 185 THR A C 1
ATOM 1439 O O . THR A 1 185 ? 153.212 192.410 184.001 1.00 129.20 185 THR A O 1
ATOM 1443 N N . MET A 1 186 ? 152.173 192.658 182.020 1.00 129.35 186 MET A N 1
ATOM 1444 C CA . MET A 1 186 ? 151.052 193.370 182.623 1.00 129.21 186 MET A CA 1
ATOM 1445 C C . MET A 1 186 ? 150.271 192.464 183.563 1.00 128.34 186 MET A C 1
ATOM 1446 O O . MET A 1 186 ? 149.831 192.897 184.634 1.00 128.79 186 MET A O 1
ATOM 1451 N N . LEU A 1 187 ? 150.087 191.200 183.177 1.00 120.53 187 LEU A N 1
ATOM 1452 C CA . LEU A 1 187 ? 149.331 190.273 184.012 1.00 120.65 187 LEU A CA 1
ATOM 1453 C C . LEU A 1 187 ? 150.032 190.026 185.342 1.00 122.23 187 LEU A C 1
ATOM 1454 O O . LEU A 1 187 ? 149.385 189.992 186.395 1.00 122.67 187 LEU A O 1
ATOM 1459 N N . LEU A 1 188 ? 151.355 189.849 185.315 1.00 118.55 188 LEU A N 1
ATOM 1460 C CA . LEU A 1 188 ? 152.095 189.639 186.556 1.00 116.77 188 LEU A CA 1
ATOM 1461 C C . LEU A 1 188 ? 152.008 190.858 187.463 1.00 116.65 188 LEU A C 1
ATOM 1462 O O . LEU A 1 188 ? 151.856 190.724 188.683 1.00 119.10 188 LEU A O 1
ATOM 1467 N N . GLN A 1 189 ? 152.107 192.056 186.887 1.00 120.41 189 GLN A N 1
ATOM 1468 C CA . GLN A 1 189 ? 152.022 193.271 187.689 1.00 120.55 189 GLN A CA 1
ATOM 1469 C C . GLN A 1 189 ? 150.657 193.401 188.352 1.00 121.22 189 GLN A C 1
ATOM 1470 O O . GLN A 1 189 ? 150.562 193.797 189.519 1.00 121.69 189 GLN A O 1
ATOM 1476 N N . ASN A 1 190 ? 149.588 193.073 187.622 1.00 118.09 190 ASN A N 1
ATOM 1477 C CA . ASN A 1 190 ? 148.251 193.153 188.200 1.00 114.62 190 ASN A CA 1
ATOM 1478 C C . ASN A 1 190 ? 148.096 192.192 189.369 1.00 116.96 190 ASN A C 1
ATOM 1479 O O . ASN A 1 190 ? 147.516 192.547 190.402 1.00 120.73 190 ASN A O 1
ATOM 1484 N N . ILE A 1 191 ? 148.606 190.968 189.225 1.00 112.39 191 ILE A N 1
ATOM 1485 C CA . ILE A 1 191 ? 148.521 189.998 190.312 1.00 114.06 191 ILE A CA 1
ATOM 1486 C C . ILE A 1 191 ? 149.341 190.461 191.509 1.00 114.88 191 ILE A C 1
ATOM 1487 O O . ILE A 1 191 ? 148.883 190.388 192.655 1.00 115.08 191 ILE A O 1
ATOM 1492 N N . ALA A 1 192 ? 150.560 190.946 191.264 1.00 109.73 192 ALA A N 1
ATOM 1493 C CA . ALA A 1 192 ? 151.424 191.368 192.362 1.00 106.19 192 ALA A CA 1
ATOM 1494 C C . ALA A 1 192 ? 150.812 192.527 193.136 1.00 110.59 192 ALA A C 1
ATOM 1495 O O . ALA A 1 192 ? 150.857 192.550 194.371 1.00 111.92 192 ALA A O 1
ATOM 1497 N N . GLN A 1 193 ? 150.242 193.503 192.428 1.00 121.66 193 GLN A N 1
ATOM 1498 C CA . GLN A 1 193 ? 149.555 194.597 193.106 1.00 120.40 193 GLN A CA 1
ATOM 1499 C C . GLN A 1 193 ? 148.324 194.097 193.849 1.00 119.11 193 GLN A C 1
ATOM 1500 O O . GLN A 1 193 ? 148.046 194.540 194.969 1.00 120.37 193 GLN A O 1
ATOM 1506 N N . SER A 1 194 ? 147.572 193.181 193.238 1.00 108.93 194 SER A N 1
ATOM 1507 C CA . SER A 1 194 ? 146.378 192.652 193.887 1.00 109.55 194 SER A CA 1
ATOM 1508 C C . SER A 1 194 ? 146.729 191.862 195.140 1.00 111.51 194 SER A C 1
ATOM 1509 O O . SER A 1 194 ? 146.044 191.976 196.163 1.00 115.73 194 SER A O 1
ATOM 1512 N N . ILE A 1 195 ? 147.787 191.054 195.079 1.00 106.00 195 ILE A N 1
ATOM 1513 C CA . ILE A 1 195 ? 148.173 190.242 196.229 1.00 106.89 195 ILE A CA 1
ATOM 1514 C C . ILE A 1 195 ? 148.613 191.129 197.386 1.00 108.52 195 ILE A C 1
ATOM 1515 O O . ILE A 1 195 ? 148.211 190.922 198.537 1.00 108.83 195 ILE A O 1
ATOM 1520 N N . ALA A 1 196 ? 149.442 192.134 197.097 1.00 111.08 196 ALA A N 1
ATOM 1521 C CA . ALA A 1 196 ? 149.966 192.990 198.155 1.00 109.44 196 ALA A CA 1
ATOM 1522 C C . ALA A 1 196 ? 148.853 193.763 198.848 1.00 111.16 196 ALA A C 1
ATOM 1523 O O . ALA A 1 196 ? 148.843 193.884 200.078 1.00 110.96 196 ALA A O 1
ATOM 1525 N N . TYR A 1 197 ? 147.905 194.295 198.075 1.00 119.71 197 TYR A N 1
ATOM 1526 C CA . TYR A 1 197 ? 146.838 195.093 198.667 1.00 119.26 197 TYR A CA 1
ATOM 1527 C C . TYR A 1 197 ? 145.844 194.223 199.428 1.00 119.82 197 TYR A C 1
ATOM 1528 O O . TYR A 1 197 ? 145.442 194.566 200.545 1.00 119.90 197 TYR A O 1
ATOM 1537 N N . ASN A 1 198 ? 145.434 193.098 198.841 1.00 111.15 198 ASN A N 1
ATOM 1538 C CA . ASN A 1 198 ? 144.425 192.258 199.478 1.00 108.30 198 ASN A CA 1
ATOM 1539 C C . ASN A 1 198 ? 145.002 191.439 200.626 1.00 113.53 198 ASN A C 1
ATOM 1540 O O . ASN A 1 198 ? 144.344 191.269 201.658 1.00 114.16 198 ASN A O 1
ATOM 1545 N N . HIS A 1 199 ? 146.220 190.927 200.471 1.00 109.93 199 HIS A N 1
ATOM 1546 C CA . HIS A 1 199 ? 146.824 190.011 201.439 1.00 106.81 199 HIS A CA 1
ATOM 1547 C C . HIS A 1 199 ? 148.194 190.539 201.841 1.00 109.97 199 HIS A C 1
ATOM 1548 O O . HIS A 1 199 ? 149.227 190.045 201.370 1.00 114.06 199 HIS A O 1
ATOM 1555 N N . PRO A 1 200 ? 148.239 191.553 202.706 1.00 106.37 200 PRO A N 1
ATOM 1556 C CA . PRO A 1 200 ? 149.541 192.056 203.171 1.00 108.28 200 PRO A CA 1
ATOM 1557 C C . PRO A 1 200 ? 150.349 191.025 203.937 1.00 111.64 200 PRO A C 1
ATOM 1558 O O . PRO A 1 200 ? 151.584 191.059 203.890 1.00 112.02 200 PRO A O 1
ATOM 1562 N N . ASP A 1 201 ? 149.686 190.110 204.649 1.00 115.29 201 ASP A N 1
ATOM 1563 C CA . ASP A 1 201 ? 150.403 189.165 205.499 1.00 115.47 201 ASP A CA 1
ATOM 1564 C C . ASP A 1 201 ? 151.248 188.196 204.681 1.00 116.17 201 ASP A C 1
ATOM 1565 O O . ASP A 1 201 ? 152.368 187.856 205.078 1.00 117.50 201 ASP A O 1
ATOM 1570 N N . CYS A 1 202 ? 150.730 187.737 203.545 1.00 106.92 202 CYS A N 1
ATOM 1571 C CA . CYS A 1 202 ? 151.443 186.749 202.746 1.00 105.55 202 CYS A CA 1
ATOM 1572 C C . CYS A 1 202 ? 152.716 187.349 202.165 1.00 105.52 202 CYS A C 1
ATOM 1573 O O . CYS A 1 202 ? 152.695 188.439 201.587 1.00 109.56 202 CYS A O 1
ATOM 1576 N N . VAL A 1 203 ? 153.827 186.632 202.322 1.00 90.79 203 VAL A N 1
ATOM 1577 C CA . VAL A 1 203 ? 155.097 187.080 201.768 1.00 87.93 203 VAL A CA 1
ATOM 1578 C C . VAL A 1 203 ? 155.064 186.928 200.255 1.00 90.70 203 VAL A C 1
ATOM 1579 O O . VAL A 1 203 ? 154.718 185.863 199.730 1.00 101.45 203 VAL A O 1
ATOM 1583 N N . LEU A 1 204 ? 155.420 187.992 199.546 1.00 78.97 204 LEU A N 1
ATOM 1584 C CA . LEU A 1 204 ? 155.395 188.008 198.091 1.00 76.57 204 LEU A CA 1
ATOM 1585 C C . LEU A 1 204 ? 156.814 188.106 197.554 1.00 84.97 204 LEU A C 1
ATOM 1586 O O . LEU A 1 204 ? 157.571 188.999 197.946 1.00 97.04 204 LEU A O 1
ATOM 1591 N N . MET A 1 205 ? 157.168 187.187 196.663 1.00 86.66 205 MET A N 1
ATOM 1592 C CA . MET A 1 205 ? 158.454 187.200 195.985 1.00 82.71 205 MET A CA 1
ATOM 1593 C C . MET A 1 205 ? 158.223 187.111 194.486 1.00 85.91 205 MET A C 1
ATOM 1594 O O . MET A 1 205 ? 157.409 186.308 194.024 1.00 96.21 205 MET A O 1
ATOM 1599 N N . VAL A 1 206 ? 158.940 187.935 193.731 1.00 79.27 206 VAL A N 1
ATOM 1600 C CA . VAL A 1 206 ? 158.876 187.922 192.276 1.00 82.83 206 VAL A CA 1
ATOM 1601 C C . VAL A 1 206 ? 160.252 187.543 191.757 1.00 86.19 206 VAL A C 1
ATOM 1602 O O . VAL A 1 206 ? 161.242 188.224 192.051 1.00 95.64 206 VAL A O 1
ATOM 1606 N N . LEU A 1 207 ? 160.316 186.461 190.991 1.00 90.96 207 LEU A N 1
ATOM 1607 C CA . LEU A 1 207 ? 161.564 185.959 190.435 1.00 92.12 207 LEU A CA 1
ATOM 1608 C C . LEU A 1 207 ? 161.520 186.103 188.921 1.00 95.97 207 LEU A C 1
ATOM 1609 O O . LEU A 1 207 ? 160.595 185.601 188.274 1.00 102.20 207 LEU A O 1
ATOM 1614 N N . LEU A 1 208 ? 162.515 186.785 188.362 1.00 101.83 208 LEU A N 1
ATOM 1615 C CA . LEU A 1 208 ? 162.615 187.001 186.926 1.00 101.81 208 LEU A CA 1
ATOM 1616 C C . LEU A 1 208 ? 163.904 186.374 186.420 1.00 105.22 208 LEU A C 1
ATOM 1617 O O . LEU A 1 208 ? 164.972 186.586 187.002 1.00 110.87 208 LEU A O 1
ATOM 1622 N N . ILE A 1 209 ? 163.802 185.604 185.341 1.00 111.72 209 ILE A N 1
ATOM 1623 C CA . ILE A 1 209 ? 164.936 184.906 184.751 1.00 110.14 209 ILE A CA 1
ATOM 1624 C C . ILE A 1 209 ? 165.086 185.373 183.311 1.00 115.04 209 ILE A C 1
ATOM 1625 O O . ILE A 1 209 ? 164.103 185.407 182.561 1.00 117.14 209 ILE A O 1
ATOM 1630 N N . ASP A 1 210 ? 166.315 185.731 182.930 1.00 124.57 210 ASP A N 1
ATOM 1631 C CA . ASP A 1 210 ? 166.615 186.247 181.593 1.00 126.37 210 ASP A CA 1
ATOM 1632 C C . ASP A 1 210 ? 165.751 187.464 181.272 1.00 124.21 210 ASP A C 1
ATOM 1633 O O . ASP A 1 210 ? 165.055 187.514 180.256 1.00 123.01 210 ASP A O 1
ATOM 1638 N N . GLU A 1 211 ? 165.803 188.455 182.154 1.00 137.61 211 GLU A N 1
ATOM 1639 C CA . GLU A 1 211 ? 165.010 189.666 182.019 1.00 142.35 211 GLU A CA 1
ATOM 1640 C C . GLU A 1 211 ? 165.921 190.855 181.752 1.00 144.05 211 GLU A C 1
ATOM 1641 O O . GLU A 1 211 ? 166.999 190.969 182.343 1.00 143.90 211 GLU A O 1
ATOM 1647 N N . ARG A 1 212 ? 165.486 191.733 180.853 1.00 142.30 212 ARG A N 1
ATOM 1648 C CA . ARG A 1 212 ? 166.255 192.923 180.543 1.00 139.99 212 ARG A CA 1
ATOM 1649 C C . ARG A 1 212 ? 166.305 193.852 181.756 1.00 141.39 212 ARG A C 1
ATOM 1650 O O . ARG A 1 212 ? 165.350 193.921 182.533 1.00 143.28 212 ARG A O 1
ATOM 1658 N N . PRO A 1 213 ? 167.415 194.570 181.942 1.00 135.19 213 PRO A N 1
ATOM 1659 C CA . PRO A 1 213 ? 167.558 195.401 183.149 1.00 134.84 213 PRO A CA 1
ATOM 1660 C C . PRO A 1 213 ? 166.482 196.460 183.303 1.00 136.39 213 PRO A C 1
ATOM 1661 O O . PRO A 1 213 ? 166.136 196.811 184.438 1.00 135.80 213 PRO A O 1
ATOM 1665 N N . GLU A 1 214 ? 165.946 196.992 182.202 1.00 142.77 214 GLU A N 1
ATOM 1666 C CA . GLU A 1 214 ? 164.907 198.012 182.313 1.00 143.19 214 GLU A CA 1
ATOM 1667 C C . GLU A 1 214 ? 163.639 197.448 182.945 1.00 143.05 214 GLU A C 1
ATOM 1668 O O . GLU A 1 214 ? 162.991 198.122 183.754 1.00 139.72 214 GLU A O 1
ATOM 1674 N N . GLU A 1 215 ? 163.270 196.216 182.588 1.00 143.51 215 GLU A N 1
ATOM 1675 C CA . GLU A 1 215 ? 162.080 195.604 183.170 1.00 139.37 215 GLU A CA 1
ATOM 1676 C C . GLU A 1 215 ? 162.255 195.367 184.663 1.00 138.38 215 GLU A C 1
ATOM 1677 O O . GLU A 1 215 ? 161.304 195.520 185.438 1.00 138.41 215 GLU A O 1
ATOM 1683 N N . VAL A 1 216 ? 163.462 194.988 185.084 1.00 133.48 216 VAL A N 1
ATOM 1684 C CA . VAL A 1 216 ? 163.724 194.764 186.502 1.00 132.74 216 VAL A CA 1
ATOM 1685 C C . VAL A 1 216 ? 163.547 196.057 187.287 1.00 132.29 216 VAL A C 1
ATOM 1686 O O . VAL A 1 216 ? 163.036 196.052 188.413 1.00 129.93 216 VAL A O 1
ATOM 1690 N N . THR A 1 217 ? 163.968 197.182 186.706 1.00 138.70 217 THR A N 1
ATOM 1691 C CA . THR A 1 217 ? 163.903 198.457 187.413 1.00 138.72 217 THR A CA 1
ATOM 1692 C C . THR A 1 217 ? 162.464 198.848 187.726 1.00 140.23 217 THR A C 1
ATOM 1693 O O . THR A 1 217 ? 162.151 199.264 188.847 1.00 140.20 217 THR A O 1
ATOM 1697 N N . GLU A 1 218 ? 161.569 198.719 186.746 1.00 139.40 218 GLU A N 1
ATOM 1698 C CA . GLU A 1 218 ? 160.179 199.103 186.967 1.00 138.10 218 GLU A CA 1
ATOM 1699 C C . GLU A 1 218 ? 159.427 198.078 187.805 1.00 137.50 218 GLU A C 1
ATOM 1700 O O . GLU A 1 218 ? 158.510 198.446 188.547 1.00 134.72 218 GLU A O 1
ATOM 1706 N N . MET A 1 219 ? 159.794 196.798 187.700 1.00 138.57 219 MET A N 1
ATOM 1707 C CA . MET A 1 219 ? 159.134 195.771 188.498 1.00 138.19 219 MET A CA 1
ATOM 1708 C C . MET A 1 219 ? 159.364 195.992 189.987 1.00 138.88 219 MET A C 1
ATOM 1709 O O . MET A 1 219 ? 158.440 195.841 190.794 1.00 142.06 219 MET A O 1
ATOM 1714 N N . GLN A 1 220 ? 160.593 196.346 190.372 1.00 125.23 220 GLN A N 1
ATOM 1715 C CA . GLN A 1 220 ? 160.881 196.579 191.783 1.00 123.36 220 GLN A CA 1
ATOM 1716 C C . GLN A 1 220 ? 160.094 197.768 192.316 1.00 124.99 220 GLN A C 1
ATOM 1717 O O . GLN A 1 220 ? 159.646 197.760 193.468 1.00 124.74 220 GLN A O 1
ATOM 1723 N N . ARG A 1 221 ? 159.925 198.804 191.494 1.00 136.13 221 ARG A N 1
ATOM 1724 C CA . ARG A 1 221 ? 159.135 199.958 191.908 1.00 137.16 221 ARG A CA 1
ATOM 1725 C C . ARG A 1 221 ? 157.673 199.581 192.116 1.00 137.33 221 ARG A C 1
ATOM 1726 O O . ARG A 1 221 ? 157.053 199.978 193.109 1.00 136.23 221 ARG A O 1
ATOM 1734 N N . LEU A 1 222 ? 157.104 198.808 191.188 1.00 133.17 222 LEU A N 1
ATOM 1735 C CA . LEU A 1 222 ? 155.679 198.499 191.255 1.00 132.61 222 LEU A CA 1
ATOM 1736 C C . LEU A 1 222 ? 155.367 197.521 192.380 1.00 135.02 222 LEU A C 1
ATOM 1737 O O . LEU A 1 222 ? 154.405 197.719 193.131 1.00 135.25 222 LEU A O 1
ATOM 1742 N N . VAL A 1 223 ? 156.162 196.465 192.515 1.00 132.53 223 VAL A N 1
ATOM 1743 C CA . VAL A 1 223 ? 155.857 195.395 193.459 1.00 129.11 223 VAL A CA 1
ATOM 1744 C C . VAL A 1 223 ? 156.301 195.814 194.854 1.00 128.12 223 VAL A C 1
ATOM 1745 O O . VAL A 1 223 ? 157.466 196.165 195.067 1.00 128.23 223 VAL A O 1
ATOM 1749 N N . LYS A 1 224 ? 155.368 195.779 195.807 1.00 130.79 224 LYS A N 1
ATOM 1750 C CA . LYS A 1 224 ? 155.702 196.120 197.186 1.00 134.13 224 LYS A CA 1
ATOM 1751 C C . LYS A 1 224 ? 156.676 195.115 197.788 1.00 135.00 224 LYS A C 1
ATOM 1752 O O . LYS A 1 224 ? 157.610 195.497 198.502 1.00 133.27 224 LYS A O 1
ATOM 1758 N N . GLY A 1 225 ? 156.475 193.829 197.512 1.00 127.39 225 GLY A N 1
ATOM 1759 C CA . GLY A 1 225 ? 157.291 192.790 198.098 1.00 122.57 225 GLY A CA 1
ATOM 1760 C C . GLY A 1 225 ? 158.665 192.696 197.467 1.00 122.36 225 GLY A C 1
ATOM 1761 O O . GLY A 1 225 ? 159.025 193.434 196.551 1.00 127.58 225 GLY A O 1
ATOM 1762 N N . GLU A 1 226 ? 159.449 191.756 197.988 1.00 107.37 226 GLU A N 1
ATOM 1763 C CA . GLU A 1 226 ? 160.809 191.557 197.507 1.00 109.90 226 GLU A CA 1
ATOM 1764 C C . GLU A 1 226 ? 160.804 191.101 196.054 1.00 107.93 226 GLU A C 1
ATOM 1765 O O . GLU A 1 226 ? 160.032 190.220 195.669 1.00 111.58 226 GLU A O 1
ATOM 1771 N N . VAL A 1 227 ? 161.669 191.709 195.247 1.00 101.20 227 VAL A N 1
ATOM 1772 C CA . VAL A 1 227 ? 161.822 191.362 193.840 1.00 103.03 227 VAL A CA 1
ATOM 1773 C C . VAL A 1 227 ? 163.273 190.978 193.597 1.00 104.43 227 VAL A C 1
ATOM 1774 O O . VAL A 1 227 ? 164.185 191.751 193.909 1.00 107.28 227 VAL A O 1
ATOM 1778 N N . VAL A 1 228 ? 163.482 189.788 193.043 1.00 101.24 228 VAL A N 1
ATOM 1779 C CA . VAL A 1 228 ? 164.810 189.277 192.735 1.00 99.05 228 VAL A CA 1
ATOM 1780 C C . VAL A 1 228 ? 164.824 188.864 191.273 1.00 104.25 228 VAL A C 1
ATOM 1781 O O . VAL A 1 228 ? 163.914 188.167 190.814 1.00 111.81 228 VAL A O 1
ATOM 1785 N N . ALA A 1 229 ? 165.849 189.293 190.541 1.00 101.45 229 ALA A N 1
ATOM 1786 C CA . ALA A 1 229 ? 165.901 189.032 189.112 1.00 100.88 229 ALA A CA 1
ATOM 1787 C C . ALA A 1 229 ? 167.345 188.850 188.676 1.00 100.58 229 ALA A C 1
ATOM 1788 O O . ALA A 1 229 ? 168.281 189.266 189.362 1.00 104.90 229 ALA A O 1
ATOM 1790 N N . SER A 1 230 ? 167.510 188.217 187.518 1.00 110.03 230 SER A N 1
ATOM 1791 C CA . SER A 1 230 ? 168.814 188.011 186.906 1.00 111.57 230 SER A CA 1
ATOM 1792 C C . SER A 1 230 ? 168.757 188.488 185.463 1.00 116.76 230 SER A C 1
ATOM 1793 O O . SER A 1 230 ? 167.867 188.083 184.708 1.00 114.33 230 SER A O 1
ATOM 1796 N N . THR A 1 231 ? 169.704 189.340 185.084 1.00 128.10 231 THR A N 1
ATOM 1797 C CA . THR A 1 231 ? 169.725 189.887 183.738 1.00 124.81 231 THR A CA 1
ATOM 1798 C C . THR A 1 231 ? 170.204 188.838 182.737 1.00 125.75 231 THR A C 1
ATOM 1799 O O . THR A 1 231 ? 170.896 187.877 183.083 1.00 128.11 231 THR A O 1
ATOM 1803 N N . PHE A 1 232 ? 169.825 189.039 181.473 1.00 127.37 232 PHE A N 1
ATOM 1804 C CA . PHE A 1 232 ? 170.133 188.052 180.443 1.00 129.28 232 PHE A CA 1
ATOM 1805 C C . PHE A 1 232 ? 171.625 187.972 180.153 1.00 128.18 232 PHE A C 1
ATOM 1806 O O . PHE A 1 232 ? 172.119 186.911 179.757 1.00 129.07 232 PHE A O 1
ATOM 1814 N N . ASP A 1 233 ? 172.358 189.072 180.336 1.00 131.04 233 ASP A N 1
ATOM 1815 C CA . ASP A 1 233 ? 173.788 189.062 180.054 1.00 131.83 233 ASP A CA 1
ATOM 1816 C C . ASP A 1 233 ? 174.569 188.194 181.032 1.00 132.40 233 ASP A C 1
ATOM 1817 O O . ASP A 1 233 ? 175.702 187.806 180.729 1.00 133.34 233 ASP A O 1
ATOM 1822 N N . GLU A 1 234 ? 173.993 187.885 182.190 1.00 125.10 234 GLU A N 1
ATOM 1823 C CA . GLU A 1 234 ? 174.659 187.046 183.168 1.00 123.91 234 GLU A CA 1
ATOM 1824 C C . GLU A 1 234 ? 174.733 185.604 182.670 1.00 124.63 234 GLU A C 1
ATOM 1825 O O . GLU A 1 234 ? 173.925 185.180 181.841 1.00 123.38 234 GLU A O 1
ATOM 1831 N N . PRO A 1 235 ? 175.703 184.832 183.154 1.00 119.35 235 PRO A N 1
ATOM 1832 C CA . PRO A 1 235 ? 175.836 183.445 182.698 1.00 117.80 235 PRO A CA 1
ATOM 1833 C C . PRO A 1 235 ? 174.677 182.584 183.173 1.00 121.49 235 PRO A C 1
ATOM 1834 O O . PRO A 1 235 ? 173.941 182.930 184.100 1.00 123.60 235 PRO A O 1
ATOM 1838 N N . ALA A 1 236 ? 174.522 181.437 182.508 1.00 117.70 236 ALA A N 1
ATOM 1839 C CA . ALA A 1 236 ? 173.438 180.521 182.848 1.00 115.32 236 ALA A CA 1
ATOM 1840 C C . ALA A 1 236 ? 173.571 179.992 184.269 1.00 115.32 236 ALA A C 1
ATOM 1841 O O . ALA A 1 236 ? 172.569 179.613 184.884 1.00 118.67 236 ALA A O 1
ATOM 1843 N N . SER A 1 237 ? 174.792 179.954 184.805 1.00 104.70 237 SER A N 1
ATOM 1844 C CA . SER A 1 237 ? 174.973 179.519 186.185 1.00 100.89 237 SER A CA 1
ATOM 1845 C C . SER A 1 237 ? 174.328 180.486 187.167 1.00 102.00 237 SER A C 1
ATOM 1846 O O . SER A 1 237 ? 173.888 180.070 188.244 1.00 103.74 237 SER A O 1
ATOM 1849 N N . ARG A 1 238 ? 174.274 181.774 186.825 1.00 107.25 238 ARG A N 1
ATOM 1850 C CA . ARG A 1 238 ? 173.635 182.745 187.706 1.00 107.76 238 ARG A CA 1
ATOM 1851 C C . ARG A 1 238 ? 172.140 182.482 187.828 1.00 108.30 238 ARG A C 1
ATOM 1852 O O . ARG A 1 238 ? 171.574 182.593 188.921 1.00 114.41 238 ARG A O 1
ATOM 1860 N N . HIS A 1 239 ? 171.485 182.136 186.718 1.00 101.78 239 HIS A N 1
ATOM 1861 C CA . HIS A 1 239 ? 170.056 181.842 186.761 1.00 103.34 239 HIS A CA 1
ATOM 1862 C C . HIS A 1 239 ? 169.766 180.657 187.670 1.00 108.53 239 HIS A C 1
ATOM 1863 O O . HIS A 1 239 ? 168.797 180.675 188.437 1.00 112.20 239 HIS A O 1
ATOM 1870 N N . VAL A 1 240 ? 170.586 179.610 187.587 1.00 105.01 240 VAL A N 1
ATOM 1871 C CA . VAL A 1 240 ? 170.426 178.470 188.483 1.00 97.17 240 VAL A CA 1
ATOM 1872 C C . VAL A 1 240 ? 170.690 178.884 189.923 1.00 96.71 240 VAL A C 1
ATOM 1873 O O . VAL A 1 240 ? 169.938 178.523 190.836 1.00 102.10 240 VAL A O 1
ATOM 1877 N N . GLN A 1 241 ? 171.754 179.655 190.148 1.00 105.36 241 GLN A N 1
ATOM 1878 C CA . GLN A 1 241 ? 172.139 180.011 191.509 1.00 105.24 241 GLN A CA 1
ATOM 1879 C C . GLN A 1 241 ? 171.078 180.869 192.185 1.00 106.41 241 GLN A C 1
ATOM 1880 O O . GLN A 1 241 ? 170.785 180.684 193.371 1.00 109.64 241 GLN A O 1
ATOM 1886 N N . VAL A 1 242 ? 170.498 181.822 191.454 1.00 102.20 242 VAL A N 1
ATOM 1887 C CA . VAL A 1 242 ? 169.482 182.683 192.050 1.00 100.37 242 VAL A CA 1
ATOM 1888 C C . VAL A 1 242 ? 168.207 181.897 192.330 1.00 105.45 242 VAL A C 1
ATOM 1889 O O . VAL A 1 242 ? 167.524 182.135 193.333 1.00 109.20 242 VAL A O 1
ATOM 1893 N N . ALA A 1 243 ? 167.866 180.947 191.455 1.00 106.02 243 ALA A N 1
ATOM 1894 C CA . ALA A 1 243 ? 166.643 180.174 191.641 1.00 101.90 243 ALA A CA 1
ATOM 1895 C C . ALA A 1 243 ? 166.698 179.349 192.919 1.00 100.55 243 ALA A C 1
ATOM 1896 O O . ALA A 1 243 ? 165.706 179.257 193.649 1.00 107.55 243 ALA A O 1
ATOM 1898 N N . GLU A 1 244 ? 167.850 178.740 193.206 1.00 100.75 244 GLU A N 1
ATOM 1899 C CA . GLU A 1 244 ? 167.989 177.969 194.436 1.00 100.67 244 GLU A CA 1
ATOM 1900 C C . GLU A 1 244 ? 167.801 178.853 195.660 1.00 101.51 244 GLU A C 1
ATOM 1901 O O . GLU A 1 244 ? 167.203 178.431 196.655 1.00 108.63 244 GLU A O 1
ATOM 1907 N N . MET A 1 245 ? 168.314 180.083 195.608 1.00 99.93 245 MET A N 1
ATOM 1908 C CA . MET A 1 245 ? 168.192 180.984 196.748 1.00 100.22 245 MET A CA 1
ATOM 1909 C C . MET A 1 245 ? 166.737 181.321 197.037 1.00 103.81 245 MET A C 1
ATOM 1910 O O . MET A 1 245 ? 166.324 181.376 198.201 1.00 109.16 245 MET A O 1
ATOM 1915 N N . VAL A 1 246 ? 165.943 181.554 195.992 1.00 91.97 246 VAL A N 1
ATOM 1916 C CA . VAL A 1 246 ? 164.554 181.950 196.194 1.00 89.61 246 VAL A CA 1
ATOM 1917 C C . VAL A 1 246 ? 163.748 180.798 196.780 1.00 92.32 246 VAL A C 1
ATOM 1918 O O . VAL A 1 246 ? 162.996 180.975 197.745 1.00 97.25 246 VAL A O 1
ATOM 1922 N N . ILE A 1 247 ? 163.894 179.601 196.211 1.00 94.15 247 ILE A N 1
ATOM 1923 C CA . ILE A 1 247 ? 163.066 178.480 196.644 1.00 90.40 247 ILE A CA 1
ATOM 1924 C C . ILE A 1 247 ? 163.448 178.038 198.051 1.00 92.64 247 ILE A C 1
ATOM 1925 O O . ILE A 1 247 ? 162.578 177.737 198.876 1.00 103.00 247 ILE A O 1
ATOM 1930 N N . GLU A 1 248 ? 164.746 177.996 198.354 1.00 86.62 248 GLU A N 1
ATOM 1931 C CA . GLU A 1 248 ? 165.172 177.581 199.685 1.00 83.55 248 GLU A CA 1
ATOM 1932 C C . GLU A 1 248 ? 164.751 178.594 200.739 1.00 87.97 248 GLU A C 1
ATOM 1933 O O . GLU A 1 248 ? 164.384 178.218 201.856 1.00 94.27 248 GLU A O 1
ATOM 1939 N N . LYS A 1 249 ? 164.804 179.883 200.404 1.00 87.85 249 LYS A N 1
ATOM 1940 C CA . LYS A 1 249 ? 164.330 180.905 201.331 1.00 87.36 249 LYS A CA 1
ATOM 1941 C C . LYS A 1 249 ? 162.841 180.749 201.599 1.00 92.42 249 LYS A C 1
ATOM 1942 O O . LYS A 1 249 ? 162.386 180.911 202.737 1.00 96.56 249 LYS A O 1
ATOM 1948 N N . ALA A 1 250 ? 162.063 180.439 200.559 1.00 89.63 250 ALA A N 1
ATOM 1949 C CA . ALA A 1 250 ? 160.631 180.236 200.740 1.00 85.38 250 ALA A CA 1
ATOM 1950 C C . ALA A 1 250 ? 160.351 179.043 201.643 1.00 86.78 250 ALA A C 1
ATOM 1951 O O . ALA A 1 250 ? 159.473 179.106 202.511 1.00 94.03 250 ALA A O 1
ATOM 1953 N N . LYS A 1 251 ? 161.090 177.947 201.458 1.00 76.59 251 LYS A N 1
ATOM 1954 C CA . LYS A 1 251 ? 160.844 176.746 202.249 1.00 67.50 251 LYS A CA 1
ATOM 1955 C C . LYS A 1 251 ? 161.079 177.000 203.731 1.00 74.14 251 LYS A C 1
ATOM 1956 O O . LYS A 1 251 ? 160.320 176.517 204.577 1.00 88.14 251 LYS A O 1
ATOM 1962 N N . ARG A 1 252 ? 162.130 177.751 204.066 1.00 79.66 252 ARG A N 1
ATOM 1963 C CA . ARG A 1 252 ? 162.403 178.048 205.467 1.00 81.10 252 ARG A CA 1
ATOM 1964 C C . ARG A 1 252 ? 161.272 178.856 206.088 1.00 86.72 252 ARG A C 1
ATOM 1965 O O . ARG A 1 252 ? 160.913 178.645 207.251 1.00 92.80 252 ARG A O 1
ATOM 1973 N N . LEU A 1 253 ? 160.708 179.799 205.330 1.00 82.45 253 LEU A N 1
ATOM 1974 C CA . LEU A 1 253 ? 159.596 180.591 205.841 1.00 80.54 253 LEU A CA 1
ATOM 1975 C C . LEU A 1 253 ? 158.364 179.729 206.084 1.00 81.55 253 LEU A C 1
ATOM 1976 O O . LEU A 1 253 ? 157.670 179.900 207.092 1.00 85.89 253 LEU A O 1
ATOM 1981 N N . VAL A 1 254 ? 158.078 178.795 205.173 1.00 76.19 254 VAL A N 1
ATOM 1982 C CA . VAL A 1 254 ? 156.904 177.941 205.321 1.00 72.72 254 VAL A CA 1
ATOM 1983 C C . VAL A 1 254 ? 157.012 177.088 206.575 1.00 76.95 254 VAL A C 1
ATOM 1984 O O . VAL A 1 254 ? 156.006 176.821 207.243 1.00 84.55 254 VAL A O 1
ATOM 1988 N N . GLU A 1 255 ? 158.225 176.659 206.927 1.00 87.18 255 GLU A N 1
ATOM 1989 C CA . GLU A 1 255 ? 158.423 175.909 208.161 1.00 85.55 255 GLU A CA 1
ATOM 1990 C C . GLU A 1 255 ? 158.002 176.700 209.391 1.00 88.87 255 GLU A C 1
ATOM 1991 O O . GLU A 1 255 ? 157.744 176.102 210.440 1.00 91.90 255 GLU A O 1
ATOM 1997 N N . HIS A 1 256 ? 157.933 178.028 209.291 1.00 86.99 256 HIS A N 1
ATOM 1998 C CA . HIS A 1 256 ? 157.486 178.880 210.385 1.00 86.86 256 HIS A CA 1
ATOM 1999 C C . HIS A 1 256 ? 156.018 179.270 210.252 1.00 91.11 256 HIS A C 1
ATOM 2000 O O . HIS A 1 256 ? 155.624 180.354 210.694 1.00 95.90 256 HIS A O 1
ATOM 2007 N N . LYS A 1 257 ? 155.204 178.401 209.650 1.00 81.86 257 LYS A N 1
ATOM 2008 C CA . LYS A 1 257 ? 153.763 178.621 209.512 1.00 82.65 257 LYS A CA 1
ATOM 2009 C C . LYS A 1 257 ? 153.458 179.914 208.759 1.00 83.03 257 LYS A C 1
ATOM 2010 O O . LYS A 1 257 ? 152.544 180.659 209.116 1.00 89.57 257 LYS A O 1
ATOM 2016 N N . LYS A 1 258 ? 154.221 180.183 207.707 1.00 77.26 258 LYS A N 1
ATOM 2017 C CA . LYS A 1 258 ? 154.058 181.389 206.912 1.00 81.01 258 LYS A CA 1
ATOM 2018 C C . LYS A 1 258 ? 153.564 181.037 205.516 1.00 82.71 258 LYS A C 1
ATOM 2019 O O . LYS A 1 258 ? 153.928 180.002 204.953 1.00 93.15 258 LYS A O 1
ATOM 2025 N N . ASP A 1 259 ? 152.728 181.909 204.961 1.00 85.05 259 ASP A N 1
ATOM 2026 C CA . ASP A 1 259 ? 152.227 181.743 203.603 1.00 84.98 259 ASP A CA 1
ATOM 2027 C C . ASP A 1 259 ? 153.120 182.529 202.651 1.00 88.07 259 ASP A C 1
ATOM 2028 O O . ASP A 1 259 ? 153.257 183.748 202.787 1.00 97.16 259 ASP A O 1
ATOM 2033 N N . VAL A 1 260 ? 153.719 181.833 201.690 1.00 79.55 260 VAL A N 1
ATOM 2034 C CA . VAL A 1 260 ? 154.686 182.417 200.770 1.00 72.37 260 VAL A CA 1
ATOM 2035 C C . VAL A 1 260 ? 154.147 182.286 199.354 1.00 75.33 260 VAL A C 1
ATOM 2036 O O . VAL A 1 260 ? 153.708 181.204 198.950 1.00 92.17 260 VAL A O 1
ATOM 2040 N N . ILE A 1 261 ? 154.180 183.385 198.607 1.00 63.78 261 ILE A N 1
ATOM 2041 C CA . ILE A 1 261 ? 153.718 183.423 197.226 1.00 57.31 261 ILE A CA 1
ATOM 2042 C C . ILE A 1 261 ? 154.893 183.802 196.341 1.00 73.33 261 ILE A C 1
ATOM 2043 O O . ILE A 1 261 ? 155.556 184.816 196.584 1.00 93.87 261 ILE A O 1
ATOM 2048 N N . ILE A 1 262 ? 155.145 182.995 195.316 1.00 75.18 262 ILE A N 1
ATOM 2049 C CA . ILE A 1 262 ? 156.259 183.199 194.400 1.00 76.01 262 ILE A CA 1
ATOM 2050 C C . ILE A 1 262 ? 155.705 183.366 192.995 1.00 79.31 262 ILE A C 1
ATOM 2051 O O . ILE A 1 262 ? 154.930 182.526 192.525 1.00 89.38 262 ILE A O 1
ATOM 2056 N N . LEU A 1 263 ? 156.100 184.445 192.331 1.00 84.52 263 LEU A N 1
ATOM 2057 C CA . LEU A 1 263 ? 155.767 184.680 190.933 1.00 82.89 263 LEU A CA 1
ATOM 2058 C C . LEU A 1 263 ? 157.025 184.461 190.108 1.00 87.23 263 LEU A C 1
ATOM 2059 O O . LEU A 1 263 ? 158.059 185.082 190.373 1.00 98.54 263 LEU A O 1
ATOM 2064 N N . LEU A 1 264 ? 156.940 183.580 189.120 1.00 92.96 264 LEU A N 1
ATOM 2065 C CA . LEU A 1 264 ? 158.091 183.190 188.321 1.00 92.25 264 LEU A CA 1
ATOM 2066 C C . LEU A 1 264 ? 157.907 183.640 186.880 1.00 96.75 264 LEU A C 1
ATOM 2067 O O . LEU A 1 264 ? 156.824 183.495 186.306 1.00 99.05 264 LEU A O 1
ATOM 2072 N N . ASP A 1 265 ? 158.973 184.190 186.303 1.00 112.95 265 ASP A N 1
ATOM 2073 C CA . ASP A 1 265 ? 158.960 184.621 184.907 1.00 112.00 265 ASP A CA 1
ATOM 2074 C C . ASP A 1 265 ? 160.375 184.434 184.369 1.00 112.00 265 ASP A C 1
ATOM 2075 O O . ASP A 1 265 ? 161.229 185.306 184.553 1.00 117.47 265 ASP A O 1
ATOM 2080 N N . SER A 1 266 ? 160.614 183.308 183.706 1.00 103.05 266 SER A N 1
ATOM 2081 C CA . SER A 1 266 ? 159.622 182.279 183.430 1.00 103.75 266 SER A CA 1
ATOM 2082 C C . SER A 1 266 ? 160.184 180.893 183.709 1.00 105.32 266 SER A C 1
ATOM 2083 O O . SER A 1 266 ? 161.394 180.722 183.832 1.00 110.54 266 SER A O 1
ATOM 2086 N N . ILE A 1 267 ? 159.297 179.901 183.812 1.00 102.78 267 ILE A N 1
ATOM 2087 C CA . ILE A 1 267 ? 159.757 178.530 183.997 1.00 101.42 267 ILE A CA 1
ATOM 2088 C C . ILE A 1 267 ? 160.480 178.037 182.752 1.00 103.07 267 ILE A C 1
ATOM 2089 O O . ILE A 1 267 ? 161.374 177.187 182.841 1.00 111.98 267 ILE A O 1
ATOM 2094 N N . THR A 1 268 ? 160.114 178.553 181.576 1.00 96.65 268 THR A N 1
ATOM 2095 C CA . THR A 1 268 ? 160.792 178.150 180.349 1.00 96.95 268 THR A CA 1
ATOM 2096 C C . THR A 1 268 ? 162.251 178.586 180.355 1.00 100.28 268 THR A C 1
ATOM 2097 O O . THR A 1 268 ? 163.139 177.806 179.993 1.00 103.37 268 THR A O 1
ATOM 2101 N N . ARG A 1 269 ? 162.518 179.828 180.762 1.00 104.17 269 ARG A N 1
ATOM 2102 C CA . ARG A 1 269 ? 163.896 180.300 180.830 1.00 104.02 269 ARG A CA 1
ATOM 2103 C C . ARG A 1 269 ? 164.688 179.541 181.887 1.00 107.60 269 ARG A C 1
ATOM 2104 O O . ARG A 1 269 ? 165.857 179.203 181.669 1.00 110.70 269 ARG A O 1
ATOM 2112 N N . LEU A 1 270 ? 164.070 179.268 183.038 1.00 95.44 270 LEU A N 1
ATOM 2113 C CA . LEU A 1 270 ? 164.759 178.525 184.088 1.00 88.40 270 LEU A CA 1
ATOM 2114 C C . LEU A 1 270 ? 165.104 177.116 183.628 1.00 93.04 270 LEU A C 1
ATOM 2115 O O . LEU A 1 270 ? 166.171 176.590 183.962 1.00 102.42 270 LEU A O 1
ATOM 2120 N N . ALA A 1 271 ? 164.206 176.485 182.871 1.00 100.42 271 ALA A N 1
ATOM 2121 C CA . ALA A 1 271 ? 164.495 175.157 182.342 1.00 101.29 271 ALA A CA 1
ATOM 2122 C C . ALA A 1 271 ? 165.685 175.191 181.393 1.00 107.70 271 ALA A C 1
ATOM 2123 O O . ALA A 1 271 ? 166.524 174.284 181.406 1.00 112.22 271 ALA A O 1
ATOM 2125 N N . ARG A 1 272 ? 165.772 176.230 180.559 1.00 110.40 272 ARG A N 1
ATOM 2126 C CA . ARG A 1 272 ? 166.913 176.364 179.659 1.00 106.99 272 ARG A CA 1
ATOM 2127 C C . ARG A 1 272 ? 168.214 176.508 180.436 1.00 106.88 272 ARG A C 1
ATOM 2128 O O . ARG A 1 272 ? 169.237 175.924 180.063 1.00 106.92 272 ARG A O 1
ATOM 2136 N N . ALA A 1 273 ? 168.195 177.290 181.517 1.00 96.78 273 ALA A N 1
ATOM 2137 C CA . ALA A 1 273 ? 169.402 177.480 182.313 1.00 94.37 273 ALA A CA 1
ATOM 2138 C C . ALA A 1 273 ? 169.878 176.166 182.915 1.00 92.07 273 ALA A C 1
ATOM 2139 O O . ALA A 1 273 ? 171.078 175.872 182.912 1.00 99.21 273 ALA A O 1
ATOM 2141 N N . TYR A 1 274 ? 168.951 175.362 183.438 1.00 94.41 274 TYR A N 1
ATOM 2142 C CA . TYR A 1 274 ? 169.332 174.059 183.968 1.00 98.99 274 TYR A CA 1
ATOM 2143 C C . TYR A 1 274 ? 169.803 173.122 182.866 1.00 100.47 274 TYR A C 1
ATOM 2144 O O . TYR A 1 274 ? 170.622 172.234 183.121 1.00 106.64 274 TYR A O 1
ATOM 2153 N N . ASN A 1 275 ? 169.301 173.302 181.644 1.00 107.54 275 ASN A N 1
ATOM 2154 C CA . ASN A 1 275 ? 169.687 172.423 180.546 1.00 109.71 275 ASN A CA 1
ATOM 2155 C C . ASN A 1 275 ? 171.172 172.544 180.232 1.00 109.84 275 ASN A C 1
ATOM 2156 O O . ASN A 1 275 ? 171.842 171.539 179.967 1.00 109.72 275 ASN A O 1
ATOM 2161 N N . THR A 1 276 ? 171.706 173.763 180.256 1.00 107.90 276 THR A N 1
ATOM 2162 C CA . THR A 1 276 ? 173.083 174.004 179.850 1.00 108.83 276 THR A CA 1
ATOM 2163 C C . THR A 1 276 ? 174.088 173.880 180.988 1.00 109.46 276 THR A C 1
ATOM 2164 O O . THR A 1 276 ? 175.294 173.944 180.731 1.00 111.49 276 THR A O 1
ATOM 2168 N N . VAL A 1 277 ? 173.638 173.703 182.228 1.00 106.67 277 VAL A N 1
ATOM 2169 C CA . VAL A 1 277 ? 174.557 173.688 183.361 1.00 106.54 277 VAL A CA 1
ATOM 2170 C C . VAL A 1 277 ? 174.779 172.261 183.846 1.00 109.40 277 VAL A C 1
ATOM 2171 O O . VAL A 1 277 ? 175.844 171.939 184.385 1.00 110.04 277 VAL A O 1
ATOM 2175 N N . VAL A 1 278 ? 173.790 171.393 183.656 1.00 125.05 278 VAL A N 1
ATOM 2176 C CA . VAL A 1 278 ? 173.896 170.012 184.120 1.00 126.79 278 VAL A CA 1
ATOM 2177 C C . VAL A 1 278 ? 174.765 169.219 183.151 1.00 127.08 278 VAL A C 1
ATOM 2178 O O . VAL A 1 278 ? 174.778 169.512 181.946 1.00 124.51 278 VAL A O 1
ATOM 2182 N N . PRO A 1 279 ? 175.514 168.229 183.627 1.00 137.90 279 PRO A N 1
ATOM 2183 C CA . PRO A 1 279 ? 176.273 167.376 182.709 1.00 137.93 279 PRO A CA 1
ATOM 2184 C C . PRO A 1 279 ? 175.346 166.546 181.837 1.00 140.00 279 PRO A C 1
ATOM 2185 O O . PRO A 1 279 ? 174.223 166.213 182.224 1.00 142.14 279 PRO A O 1
ATOM 2189 N N . ALA A 1 280 ? 175.829 166.221 180.641 1.00 145.99 280 ALA A N 1
ATOM 2190 C CA . ALA A 1 280 ? 175.054 165.391 179.731 1.00 145.09 280 ALA A CA 1
ATOM 2191 C C . ALA A 1 280 ? 174.858 163.998 180.317 1.00 144.58 280 ALA A C 1
ATOM 2192 O O . ALA A 1 280 ? 175.794 163.389 180.843 1.00 143.68 280 ALA A O 1
ATOM 2194 N N . SER A 1 281 ? 173.630 163.496 180.224 1.00 148.35 281 SER A N 1
ATOM 2195 C CA . SER A 1 281 ? 173.275 162.199 180.782 1.00 148.53 281 SER A CA 1
ATOM 2196 C C . SER A 1 281 ? 173.460 161.056 179.794 1.00 149.89 281 SER A C 1
ATOM 2197 O O . SER A 1 281 ? 173.177 159.905 180.141 1.00 149.04 281 SER A O 1
ATOM 2200 N N . GLY A 1 282 ? 173.923 161.342 178.579 1.00 155.13 282 GLY A N 1
ATOM 2201 C CA . GLY A 1 282 ? 174.119 160.332 177.568 1.00 154.06 282 GLY A CA 1
ATOM 2202 C C . GLY A 1 282 ? 172.932 160.101 176.659 1.00 153.29 282 GLY A C 1
ATOM 2203 O O . GLY A 1 282 ? 173.100 159.530 175.576 1.00 154.19 282 GLY A O 1
ATOM 2204 N N . LYS A 1 283 ? 171.738 160.530 177.063 1.00 136.28 283 LYS A N 1
ATOM 2205 C CA . LYS A 1 283 ? 170.539 160.405 176.245 1.00 136.98 283 LYS A CA 1
ATOM 2206 C C . LYS A 1 283 ? 169.886 161.773 176.135 1.00 135.42 283 LYS A C 1
ATOM 2207 O O . LYS A 1 283 ? 169.541 162.381 177.153 1.00 135.66 283 LYS A O 1
ATOM 2213 N N . VAL A 1 284 ? 169.714 162.250 174.906 1.00 142.14 284 VAL A N 1
ATOM 2214 C CA . VAL A 1 284 ? 169.117 163.551 174.635 1.00 143.73 284 VAL A CA 1
ATOM 2215 C C . VAL A 1 284 ? 167.888 163.338 173.765 1.00 144.78 284 VAL A C 1
ATOM 2216 O O . VAL A 1 284 ? 167.959 162.658 172.734 1.00 144.56 284 VAL A O 1
ATOM 2220 N N . LEU A 1 285 ? 166.763 163.907 174.185 1.00 154.26 285 LEU A N 1
ATOM 2221 C CA . LEU A 1 285 ? 165.511 163.764 173.461 1.00 153.83 285 LEU A CA 1
ATOM 2222 C C . LEU A 1 285 ? 165.362 164.917 172.468 1.00 153.42 285 LEU A C 1
ATOM 2223 O O . LEU A 1 285 ? 166.304 165.672 172.214 1.00 152.44 285 LEU A O 1
ATOM 2228 N N . THR A 1 286 ? 164.172 165.055 171.889 1.00 156.90 286 THR A N 1
ATOM 2229 C CA . THR A 1 286 ? 163.947 166.068 170.867 1.00 157.28 286 THR A CA 1
ATOM 2230 C C . THR A 1 286 ? 164.094 167.469 171.448 1.00 156.96 286 THR A C 1
ATOM 2231 O O . THR A 1 286 ? 163.786 167.721 172.616 1.00 157.14 286 THR A O 1
ATOM 2235 N N . GLY A 1 287 ? 164.573 168.390 170.615 1.00 148.17 287 GLY A N 1
ATOM 2236 C CA . GLY A 1 287 ? 164.782 169.759 171.029 1.00 147.03 287 GLY A CA 1
ATOM 2237 C C . GLY A 1 287 ? 166.106 170.033 171.704 1.00 148.16 287 GLY A C 1
ATOM 2238 O O . GLY A 1 287 ? 166.334 171.168 172.143 1.00 147.44 287 GLY A O 1
ATOM 2239 N N . GLY A 1 288 ? 166.985 169.040 171.805 1.00 144.84 288 GLY A N 1
ATOM 2240 C CA . GLY A 1 288 ? 168.291 169.261 172.394 1.00 145.17 288 GLY A CA 1
ATOM 2241 C C . GLY A 1 288 ? 168.284 169.476 173.890 1.00 146.33 288 GLY A C 1
ATOM 2242 O O . GLY A 1 288 ? 169.197 170.116 174.420 1.00 145.46 288 GLY A O 1
ATOM 2243 N N . VAL A 1 289 ? 167.277 168.960 174.589 1.00 138.13 289 VAL A N 1
ATOM 2244 C CA . VAL A 1 289 ? 167.168 169.084 176.038 1.00 135.12 289 VAL A CA 1
ATOM 2245 C C . VAL A 1 289 ? 167.487 167.734 176.662 1.00 133.23 289 VAL A C 1
ATOM 2246 O O . VAL A 1 289 ? 166.907 166.711 176.277 1.00 132.40 289 VAL A O 1
ATOM 2250 N N . ASP A 1 290 ? 168.414 167.730 177.614 1.00 133.90 290 ASP A N 1
ATOM 2251 C CA . ASP A 1 290 ? 168.784 166.500 178.295 1.00 134.74 290 ASP A CA 1
ATOM 2252 C C . ASP A 1 290 ? 167.621 165.987 179.137 1.00 137.63 290 ASP A C 1
ATOM 2253 O O . ASP A 1 290 ? 166.832 166.760 179.686 1.00 136.56 290 ASP A O 1
ATOM 2258 N N . ALA A 1 291 ? 167.519 164.659 179.225 1.00 134.43 291 ALA A N 1
ATOM 2259 C CA . ALA A 1 291 ? 166.418 164.048 179.963 1.00 132.11 291 ALA A CA 1
ATOM 2260 C C . ALA A 1 291 ? 166.471 164.406 181.443 1.00 130.01 291 ALA A C 1
ATOM 2261 O O . ALA A 1 291 ? 165.447 164.753 182.042 1.00 129.99 291 ALA A O 1
ATOM 2263 N N . ASN A 1 292 ? 167.656 164.336 182.048 1.00 118.44 292 ASN A N 1
ATOM 2264 C CA . ASN A 1 292 ? 167.805 164.658 183.460 1.00 117.60 292 ASN A CA 1
ATOM 2265 C C . ASN A 1 292 ? 167.899 166.154 183.718 1.00 116.42 292 ASN A C 1
ATOM 2266 O O . ASN A 1 292 ? 167.936 166.563 184.883 1.00 116.49 292 ASN A O 1
ATOM 2271 N N . ALA A 1 293 ? 167.950 166.972 182.667 1.00 111.81 293 ALA A N 1
ATOM 2272 C CA . ALA A 1 293 ? 168.005 168.416 182.860 1.00 112.21 293 ALA A CA 1
ATOM 2273 C C . ALA A 1 293 ? 166.727 168.935 183.504 1.00 115.77 293 ALA A C 1
ATOM 2274 O O . ALA A 1 293 ? 166.775 169.801 184.384 1.00 117.97 293 ALA A O 1
ATOM 2276 N N . LEU A 1 294 ? 165.575 168.411 183.086 1.00 104.25 294 LEU A N 1
ATOM 2277 C CA . LEU A 1 294 ? 164.288 168.898 183.565 1.00 98.81 294 LEU A CA 1
ATOM 2278 C C . LEU A 1 294 ? 163.944 168.416 184.966 1.00 98.31 294 LEU A C 1
ATOM 2279 O O . LEU A 1 294 ? 162.939 168.866 185.524 1.00 103.70 294 LEU A O 1
ATOM 2284 N N . HIS A 1 295 ? 164.739 167.515 185.542 1.00 96.22 295 HIS A N 1
ATOM 2285 C CA . HIS A 1 295 ? 164.463 167.047 186.896 1.00 93.81 295 HIS A CA 1
ATOM 2286 C C . HIS A 1 295 ? 164.561 168.182 187.906 1.00 96.11 295 HIS A C 1
ATOM 2287 O O . HIS A 1 295 ? 163.720 168.297 188.805 1.00 103.58 295 HIS A O 1
ATOM 2294 N N . ARG A 1 296 ? 165.585 169.029 187.779 1.00 91.40 296 ARG A N 1
ATOM 2295 C CA . ARG A 1 296 ? 165.758 170.123 188.735 1.00 89.77 296 ARG A CA 1
ATOM 2296 C C . ARG A 1 296 ? 164.633 171.152 188.675 1.00 92.15 296 ARG A C 1
ATOM 2297 O O . ARG A 1 296 ? 164.138 171.551 189.743 1.00 95.81 296 ARG A O 1
ATOM 2305 N N . PRO A 1 297 ? 164.204 171.648 187.505 1.00 86.75 297 PRO A N 1
ATOM 2306 C CA . PRO A 1 297 ? 163.086 172.608 187.507 1.00 85.72 297 PRO A CA 1
ATOM 2307 C C . PRO A 1 297 ? 161.804 172.047 188.092 1.00 94.66 297 PRO A C 1
ATOM 2308 O O . PRO A 1 297 ? 161.047 172.785 188.734 1.00 99.26 297 PRO A O 1
ATOM 2312 N N . LYS A 1 298 ? 161.534 170.757 187.885 1.00 87.20 298 LYS A N 1
ATOM 2313 C CA . LYS A 1 298 ? 160.342 170.153 188.467 1.00 78.02 298 LYS A CA 1
ATOM 2314 C C . LYS A 1 298 ? 160.407 170.154 189.986 1.00 80.06 298 LYS A C 1
ATOM 2315 O O . LYS A 1 298 ? 159.376 170.297 190.650 1.00 92.12 298 LYS A O 1
ATOM 2321 N N . ARG A 1 299 ? 161.604 169.993 190.551 1.00 81.41 299 ARG A N 1
ATOM 2322 C CA . ARG A 1 299 ? 161.763 170.132 191.994 1.00 79.57 299 ARG A CA 1
ATOM 2323 C C . ARG A 1 299 ? 161.366 171.527 192.451 1.00 81.78 299 ARG A C 1
ATOM 2324 O O . ARG A 1 299 ? 160.727 171.690 193.496 1.00 87.36 299 ARG A O 1
ATOM 2332 N N . PHE A 1 300 ? 161.747 172.548 191.684 1.00 80.10 300 PHE A N 1
ATOM 2333 C CA . PHE A 1 300 ? 161.345 173.912 192.004 1.00 82.58 300 PHE A CA 1
ATOM 2334 C C . PHE A 1 300 ? 159.837 174.078 191.885 1.00 84.66 300 PHE A C 1
ATOM 2335 O O . PHE A 1 300 ? 159.183 174.596 192.797 1.00 92.03 300 PHE A O 1
ATOM 2343 N N . PHE A 1 301 ? 159.266 173.640 190.763 1.00 73.13 301 PHE A N 1
ATOM 2344 C CA . PHE A 1 301 ? 157.842 173.839 190.528 1.00 66.30 301 PHE A CA 1
ATOM 2345 C C . PHE A 1 301 ? 156.991 172.961 191.433 1.00 72.96 301 PHE A C 1
ATOM 2346 O O . PHE A 1 301 ? 155.910 173.379 191.859 1.00 83.11 301 PHE A O 1
ATOM 2354 N N . GLY A 1 302 ? 157.456 171.753 191.740 1.00 80.06 302 GLY A N 1
ATOM 2355 C CA . GLY A 1 302 ? 156.681 170.841 192.556 1.00 74.69 302 GLY A CA 1
ATOM 2356 C C . GLY A 1 302 ? 156.688 171.135 194.036 1.00 73.05 302 GLY A C 1
ATOM 2357 O O . GLY A 1 302 ? 155.975 170.464 194.787 1.00 79.98 302 GLY A O 1
ATOM 2358 N N . ALA A 1 303 ? 157.473 172.116 194.477 1.00 68.47 303 ALA A N 1
ATOM 2359 C CA . ALA A 1 303 ? 157.514 172.457 195.892 1.00 67.34 303 ALA A CA 1
ATOM 2360 C C . ALA A 1 303 ? 156.265 173.188 196.359 1.00 75.46 303 ALA A C 1
ATOM 2361 O O . ALA A 1 303 ? 156.046 173.284 197.570 1.00 82.38 303 ALA A O 1
ATOM 2363 N N . ALA A 1 304 ? 155.451 173.702 195.441 1.00 73.85 304 ALA A N 1
ATOM 2364 C CA . ALA A 1 304 ? 154.244 174.417 195.825 1.00 69.66 304 ALA A CA 1
ATOM 2365 C C . ALA A 1 304 ? 153.227 173.454 196.418 1.00 70.28 304 ALA A C 1
ATOM 2366 O O . ALA A 1 304 ? 152.887 172.440 195.803 1.00 80.33 304 ALA A O 1
ATOM 2368 N N . ARG A 1 305 ? 152.735 173.775 197.610 1.00 63.93 305 ARG A N 1
ATOM 2369 C CA . ARG A 1 305 ? 151.798 172.899 198.297 1.00 61.75 305 ARG A CA 1
ATOM 2370 C C . ARG A 1 305 ? 151.135 173.673 199.423 1.00 68.17 305 ARG A C 1
ATOM 2371 O O . ARG A 1 305 ? 151.597 174.745 199.820 1.00 84.79 305 ARG A O 1
ATOM 2379 N N . ASN A 1 306 ? 150.044 173.112 199.930 1.00 58.49 306 ASN A N 1
ATOM 2380 C CA . ASN A 1 306 ? 149.354 173.628 201.105 1.00 56.25 306 ASN A CA 1
ATOM 2381 C C . ASN A 1 306 ? 149.680 172.702 202.268 1.00 64.55 306 ASN A C 1
ATOM 2382 O O . ASN A 1 306 ? 149.166 171.582 202.338 1.00 80.59 306 ASN A O 1
ATOM 2387 N N . VAL A 1 307 ? 150.532 173.170 203.177 1.00 70.70 307 VAL A N 1
ATOM 2388 C CA . VAL A 1 307 ? 150.985 172.335 204.281 1.00 68.24 307 VAL A CA 1
ATOM 2389 C C . VAL A 1 307 ? 149.855 172.159 205.284 1.00 74.47 307 VAL A C 1
ATOM 2390 O O . VAL A 1 307 ? 149.210 173.131 205.696 1.00 83.38 307 VAL A O 1
ATOM 2394 N N . GLU A 1 308 ? 149.606 170.909 205.676 1.00 92.31 308 GLU A N 1
ATOM 2395 C CA . GLU A 1 308 ? 148.548 170.630 206.640 1.00 92.40 308 GLU A CA 1
ATOM 2396 C C . GLU A 1 308 ? 148.859 171.237 208.001 1.00 95.43 308 GLU A C 1
ATOM 2397 O O . GLU A 1 308 ? 147.960 171.750 208.677 1.00 96.27 308 GLU A O 1
ATOM 2403 N N . GLU A 1 309 ? 150.124 171.180 208.424 1.00 106.55 309 GLU A N 1
ATOM 2404 C CA . GLU A 1 309 ? 150.491 171.705 209.736 1.00 106.56 309 GLU A CA 1
ATOM 2405 C C . GLU A 1 309 ? 150.241 173.204 209.825 1.00 104.06 309 GLU A C 1
ATOM 2406 O O . GLU A 1 309 ? 149.748 173.700 210.844 1.00 104.73 309 GLU A O 1
ATOM 2412 N N . GLY A 1 310 ? 150.572 173.942 208.770 1.00 89.28 310 GLY A N 1
ATOM 2413 C CA . GLY A 1 310 ? 150.361 175.374 208.759 1.00 85.67 310 GLY A CA 1
ATOM 2414 C C . GLY A 1 310 ? 151.160 176.071 207.680 1.00 87.09 310 GLY A C 1
ATOM 2415 O O . GLY A 1 310 ? 152.284 175.667 207.373 1.00 92.55 310 GLY A O 1
ATOM 2416 N N . GLY A 1 311 ? 150.592 177.119 207.096 1.00 70.98 311 GLY A N 1
ATOM 2417 C CA . GLY A 1 311 ? 151.263 177.837 206.035 1.00 76.92 311 GLY A CA 1
ATOM 2418 C C . GLY A 1 311 ? 151.115 177.139 204.700 1.00 75.82 311 GLY A C 1
ATOM 2419 O O . GLY A 1 311 ? 150.567 176.044 204.583 1.00 83.53 311 GLY A O 1
ATOM 2420 N N . SER A 1 312 ? 151.623 177.801 203.666 1.00 70.17 312 SER A N 1
ATOM 2421 C CA . SER A 1 312 ? 151.535 177.272 202.315 1.00 66.49 312 SER A CA 1
ATOM 2422 C C . SER A 1 312 ? 152.566 177.969 201.445 1.00 72.37 312 SER A C 1
ATOM 2423 O O . SER A 1 312 ? 153.088 179.028 201.798 1.00 86.04 312 SER A O 1
ATOM 2426 N N . LEU A 1 313 ? 152.849 177.360 200.299 1.00 60.14 313 LEU A N 1
ATOM 2427 C CA . LEU A 1 313 ? 153.764 177.922 199.315 1.00 60.15 313 LEU A CA 1
ATOM 2428 C C . LEU A 1 313 ? 153.069 177.926 197.965 1.00 64.71 313 LEU A C 1
ATOM 2429 O O . LEU A 1 313 ? 152.759 176.862 197.422 1.00 78.25 313 LEU A O 1
ATOM 2434 N N . THR A 1 314 ? 152.826 179.116 197.427 1.00 67.53 314 THR A N 1
ATOM 2435 C CA . THR A 1 314 ? 152.133 179.285 196.158 1.00 60.98 314 THR A CA 1
ATOM 2436 C C . THR A 1 314 ? 153.143 179.696 195.100 1.00 67.46 314 THR A C 1
ATOM 2437 O O . THR A 1 314 ? 153.829 180.712 195.254 1.00 89.71 314 THR A O 1
ATOM 2441 N N . ILE A 1 315 ? 153.232 178.915 194.029 1.00 64.10 315 ILE A N 1
ATOM 2442 C CA . ILE A 1 315 ? 154.143 179.191 192.927 1.00 69.06 315 ILE A CA 1
ATOM 2443 C C . ILE A 1 315 ? 153.318 179.337 191.660 1.00 77.03 315 ILE A C 1
ATOM 2444 O O . ILE A 1 315 ? 152.662 178.382 191.228 1.00 85.64 315 ILE A O 1
ATOM 2449 N N . ILE A 1 316 ? 153.352 180.524 191.066 1.00 83.04 316 ILE A N 1
ATOM 2450 C CA . ILE A 1 316 ? 152.675 180.801 189.806 1.00 77.94 316 ILE A CA 1
ATOM 2451 C C . ILE A 1 316 ? 153.753 181.108 188.780 1.00 79.11 316 ILE A C 1
ATOM 2452 O O . ILE A 1 316 ? 154.421 182.146 188.864 1.00 90.05 316 ILE A O 1
ATOM 2457 N N . ALA A 1 317 ? 153.920 180.218 187.811 1.00 81.98 317 ALA A N 1
ATOM 2458 C CA . ALA A 1 317 ? 154.981 180.326 186.826 1.00 86.91 317 ALA A CA 1
ATOM 2459 C C . ALA A 1 317 ? 154.395 180.550 185.441 1.00 89.38 317 ALA A C 1
ATOM 2460 O O . ALA A 1 317 ? 153.304 180.071 185.124 1.00 99.07 317 ALA A O 1
ATOM 2462 N N . THR A 1 318 ? 155.133 181.285 184.620 1.00 100.61 318 THR A N 1
ATOM 2463 C CA . THR A 1 318 ? 154.727 181.575 183.255 1.00 100.30 318 THR A CA 1
ATOM 2464 C C . THR A 1 318 ? 155.521 180.711 182.288 1.00 98.85 318 THR A C 1
ATOM 2465 O O . THR A 1 318 ? 156.701 180.432 182.515 1.00 105.87 318 THR A O 1
ATOM 2469 N N . ALA A 1 319 ? 154.867 180.285 181.214 1.00 103.15 319 ALA A N 1
ATOM 2470 C CA . ALA A 1 319 ? 155.500 179.481 180.184 1.00 106.60 319 ALA A CA 1
ATOM 2471 C C . ALA A 1 319 ? 155.277 180.132 178.829 1.00 112.11 319 ALA A C 1
ATOM 2472 O O . ALA A 1 319 ? 154.251 180.773 178.592 1.00 116.25 319 ALA A O 1
ATOM 2474 N N . LEU A 1 320 ? 156.251 179.963 177.941 1.00 114.41 320 LEU A N 1
ATOM 2475 C CA . LEU A 1 320 ? 156.201 180.532 176.604 1.00 111.15 320 LEU A CA 1
ATOM 2476 C C . LEU A 1 320 ? 155.985 179.426 175.583 1.00 113.90 320 LEU A C 1
ATOM 2477 O O . LEU A 1 320 ? 156.610 178.364 175.661 1.00 115.04 320 LEU A O 1
ATOM 2482 N N . ILE A 1 321 ? 155.098 179.682 174.623 1.00 124.76 321 ILE A N 1
ATOM 2483 C CA . ILE A 1 321 ? 154.755 178.711 173.596 1.00 127.62 321 ILE A CA 1
ATOM 2484 C C . ILE A 1 321 ? 154.895 179.365 172.229 1.00 130.27 321 ILE A C 1
ATOM 2485 O O . ILE A 1 321 ? 154.856 180.590 172.093 1.00 130.65 321 ILE A O 1
ATOM 2490 N N . ASP A 1 322 ? 155.046 178.514 171.213 1.00 137.89 322 ASP A N 1
ATOM 2491 C CA . ASP A 1 322 ? 155.228 178.912 169.813 1.00 136.16 322 ASP A CA 1
ATOM 2492 C C . ASP A 1 322 ? 156.152 180.121 169.685 1.00 136.82 322 ASP A C 1
ATOM 2493 O O . ASP A 1 322 ? 155.844 181.114 169.023 1.00 137.79 322 ASP A O 1
ATOM 2498 N N . THR A 1 323 ? 157.313 180.022 170.331 1.00 132.66 323 THR A N 1
ATOM 2499 C CA . THR A 1 323 ? 158.337 181.054 170.270 1.00 133.21 323 THR A CA 1
ATOM 2500 C C . THR A 1 323 ? 159.400 180.751 169.222 1.00 134.75 323 THR A C 1
ATOM 2501 O O . THR A 1 323 ? 160.510 181.288 169.298 1.00 134.15 323 THR A O 1
ATOM 2505 N N . GLY A 1 324 ? 159.084 179.900 168.251 1.00 141.88 324 GLY A N 1
ATOM 2506 C CA . GLY A 1 324 ? 160.034 179.549 167.216 1.00 141.98 324 GLY A CA 1
ATOM 2507 C C . GLY A 1 324 ? 160.862 178.331 167.564 1.00 142.52 324 GLY A C 1
ATOM 2508 O O . GLY A 1 324 ? 160.789 177.306 166.879 1.00 142.97 324 GLY A O 1
ATOM 2509 N N . SER A 1 325 ? 161.655 178.432 168.627 1.00 138.28 325 SER A N 1
ATOM 2510 C CA . SER A 1 325 ? 162.495 177.318 169.043 1.00 138.28 325 SER A CA 1
ATOM 2511 C C . SER A 1 325 ? 161.638 176.173 169.563 1.00 136.82 325 SER A C 1
ATOM 2512 O O . SER A 1 325 ? 160.694 176.388 170.330 1.00 136.09 325 SER A O 1
ATOM 2515 N N . LYS A 1 326 ? 161.966 174.951 169.144 1.00 135.41 326 LYS A N 1
ATOM 2516 C CA . LYS A 1 326 ? 161.254 173.776 169.625 1.00 134.72 326 LYS A CA 1
ATOM 2517 C C . LYS A 1 326 ? 161.676 173.364 171.027 1.00 137.24 326 LYS A C 1
ATOM 2518 O O . LYS A 1 326 ? 161.006 172.524 171.636 1.00 139.61 326 LYS A O 1
ATOM 2524 N N . MET A 1 327 ? 162.768 173.925 171.550 1.00 128.83 327 MET A N 1
ATOM 2525 C CA . MET A 1 327 ? 163.142 173.655 172.933 1.00 126.72 327 MET A CA 1
ATOM 2526 C C . MET A 1 327 ? 162.103 174.206 173.900 1.00 126.14 327 MET A C 1
ATOM 2527 O O . MET A 1 327 ? 161.812 173.588 174.929 1.00 128.57 327 MET A O 1
ATOM 2532 N N . ASP A 1 328 ? 161.536 175.372 173.587 1.00 124.51 328 ASP A N 1
ATOM 2533 C CA . ASP A 1 328 ? 160.539 175.969 174.468 1.00 126.02 328 ASP A CA 1
ATOM 2534 C C . ASP A 1 328 ? 159.278 175.119 174.547 1.00 124.58 328 ASP A C 1
ATOM 2535 O O . ASP A 1 328 ? 158.694 174.968 175.626 1.00 128.62 328 ASP A O 1
ATOM 2540 N N . GLU A 1 329 ? 158.836 174.559 173.420 1.00 125.59 329 GLU A N 1
ATOM 2541 C CA . GLU A 1 329 ? 157.575 173.828 173.419 1.00 129.33 329 GLU A CA 1
ATOM 2542 C C . GLU A 1 329 ? 157.700 172.449 174.056 1.00 131.13 329 GLU A C 1
ATOM 2543 O O . GLU A 1 329 ? 156.744 171.978 174.681 1.00 133.52 329 GLU A O 1
ATOM 2549 N N . VAL A 1 330 ? 158.850 171.785 173.915 1.00 116.89 330 VAL A N 1
ATOM 2550 C CA . VAL A 1 330 ? 159.012 170.493 174.572 1.00 114.36 330 VAL A CA 1
ATOM 2551 C C . VAL A 1 330 ? 159.098 170.668 176.082 1.00 116.13 330 VAL A C 1
ATOM 2552 O O . VAL A 1 330 ? 158.679 169.785 176.840 1.00 120.01 330 VAL A O 1
ATOM 2556 N N . ILE A 1 331 ? 159.642 171.794 176.547 1.00 109.08 331 ILE A N 1
ATOM 2557 C CA . ILE A 1 331 ? 159.648 172.081 177.977 1.00 106.25 331 ILE A CA 1
ATOM 2558 C C . ILE A 1 331 ? 158.225 172.256 178.487 1.00 105.85 331 ILE A C 1
ATOM 2559 O O . ILE A 1 331 ? 157.858 171.727 179.543 1.00 111.45 331 ILE A O 1
ATOM 2564 N N . TYR A 1 332 ? 157.401 172.999 177.746 1.00 104.26 332 TYR A N 1
ATOM 2565 C CA . TYR A 1 332 ? 156.011 173.181 178.149 1.00 105.21 332 TYR A CA 1
ATOM 2566 C C . TYR A 1 332 ? 155.258 171.860 178.142 1.00 107.10 332 TYR A C 1
ATOM 2567 O O . TYR A 1 332 ? 154.424 171.608 179.019 1.00 113.97 332 TYR A O 1
ATOM 2576 N N . GLU A 1 333 ? 155.530 171.007 177.153 1.00 109.13 333 GLU A N 1
ATOM 2577 C CA . GLU A 1 333 ? 154.875 169.706 177.101 1.00 110.83 333 GLU A CA 1
ATOM 2578 C C . GLU A 1 333 ? 155.216 168.862 178.321 1.00 112.06 333 GLU A C 1
ATOM 2579 O O . GLU A 1 333 ? 154.393 168.057 178.768 1.00 113.77 333 GLU A O 1
ATOM 2585 N N . GLU A 1 334 ? 156.416 169.034 178.874 1.00 107.61 334 GLU A N 1
ATOM 2586 C CA . GLU A 1 334 ? 156.806 168.272 180.053 1.00 104.59 334 GLU A CA 1
ATOM 2587 C C . GLU A 1 334 ? 156.137 168.789 181.320 1.00 105.31 334 GLU A C 1
ATOM 2588 O O . GLU A 1 334 ? 155.939 168.022 182.267 1.00 110.68 334 GLU A O 1
ATOM 2594 N N . PHE A 1 335 ? 155.789 170.072 181.360 1.00 89.37 335 PHE A N 1
ATOM 2595 C CA . PHE A 1 335 ? 155.148 170.681 182.516 1.00 86.76 335 PHE A CA 1
ATOM 2596 C C . PHE A 1 335 ? 153.639 170.799 182.357 1.00 91.97 335 PHE A C 1
ATOM 2597 O O . PHE A 1 335 ? 153.006 171.542 183.113 1.00 94.67 335 PHE A O 1
ATOM 2605 N N . LYS A 1 336 ? 153.052 170.097 181.387 1.00 98.61 336 LYS A N 1
ATOM 2606 C CA . LYS A 1 336 ? 151.642 170.299 181.070 1.00 102.76 336 LYS A CA 1
ATOM 2607 C C . LYS A 1 336 ? 150.741 169.861 182.221 1.00 103.97 336 LYS A C 1
ATOM 2608 O O . LYS A 1 336 ? 150.067 170.687 182.848 1.00 103.53 336 LYS A O 1
ATOM 2614 N N . GLY A 1 337 ? 150.719 168.565 182.518 1.00 98.25 337 GLY A N 1
ATOM 2615 C CA . GLY A 1 337 ? 149.828 168.052 183.540 1.00 99.17 337 GLY A CA 1
ATOM 2616 C C . GLY A 1 337 ? 150.443 168.009 184.922 1.00 100.32 337 GLY A C 1
ATOM 2617 O O . GLY A 1 337 ? 150.377 166.984 185.606 1.00 104.96 337 GLY A O 1
ATOM 2618 N N . THR A 1 338 ? 151.048 169.115 185.347 1.00 84.71 338 THR A N 1
ATOM 2619 C CA . THR A 1 338 ? 151.731 169.171 186.628 1.00 82.32 338 THR A CA 1
ATOM 2620 C C . THR A 1 338 ? 151.215 170.264 187.551 1.00 86.01 338 THR A C 1
ATOM 2621 O O . THR A 1 338 ? 151.667 170.342 188.697 1.00 88.65 338 THR A O 1
ATOM 2625 N N . GLY A 1 339 ? 150.291 171.103 187.099 1.00 81.36 339 GLY A N 1
ATOM 2626 C CA . GLY A 1 339 ? 149.832 172.233 187.880 1.00 80.09 339 GLY A CA 1
ATOM 2627 C C . GLY A 1 339 ? 148.369 172.111 188.257 1.00 82.69 339 GLY A C 1
ATOM 2628 O O . GLY A 1 339 ? 147.577 171.495 187.544 1.00 88.46 339 GLY A O 1
ATOM 2629 N N . ASN A 1 340 ? 148.017 172.704 189.399 1.00 79.77 340 ASN A N 1
ATOM 2630 C CA . ASN A 1 340 ? 146.620 172.737 189.813 1.00 74.03 340 ASN A CA 1
ATOM 2631 C C . ASN A 1 340 ? 145.817 173.718 188.969 1.00 81.03 340 ASN A C 1
ATOM 2632 O O . ASN A 1 340 ? 144.703 173.405 188.536 1.00 91.74 340 ASN A O 1
ATOM 2637 N N . MET A 1 341 ? 146.362 174.905 188.727 1.00 89.27 341 MET A N 1
ATOM 2638 C CA . MET A 1 341 ? 145.704 175.926 187.928 1.00 87.20 341 MET A CA 1
ATOM 2639 C C . MET A 1 341 ? 146.433 176.091 186.604 1.00 91.95 341 MET A C 1
ATOM 2640 O O . MET A 1 341 ? 147.663 176.019 186.548 1.00 102.37 341 MET A O 1
ATOM 2645 N N . GLU A 1 342 ? 145.668 176.313 185.540 1.00 105.54 342 GLU A N 1
ATOM 2646 C CA . GLU A 1 342 ? 146.225 176.517 184.207 1.00 108.25 342 GLU A CA 1
ATOM 2647 C C . GLU A 1 342 ? 145.507 177.700 183.576 1.00 111.76 342 GLU A C 1
ATOM 2648 O O . GLU A 1 342 ? 144.306 177.624 183.307 1.00 117.29 342 GLU A O 1
ATOM 2654 N N . LEU A 1 343 ? 146.236 178.787 183.347 1.00 108.56 343 LEU A N 1
ATOM 2655 C CA . LEU A 1 343 ? 145.692 179.988 182.729 1.00 103.25 343 LEU A CA 1
ATOM 2656 C C . LEU A 1 343 ? 146.361 180.200 181.380 1.00 104.13 343 LEU A C 1
ATOM 2657 O O . LEU A 1 343 ? 147.592 180.197 181.286 1.00 110.28 343 LEU A O 1
ATOM 2662 N N . HIS A 1 344 ? 145.552 180.390 180.343 1.00 100.38 344 HIS A N 1
ATOM 2663 C CA . HIS A 1 344 ? 146.039 180.481 178.975 1.00 103.36 344 HIS A CA 1
ATOM 2664 C C . HIS A 1 344 ? 145.872 181.893 178.437 1.00 109.78 344 HIS A C 1
ATOM 2665 O O . HIS A 1 344 ? 144.869 182.560 178.709 1.00 113.15 344 HIS A O 1
ATOM 2672 N N . LEU A 1 345 ? 146.862 182.341 177.674 1.00 119.22 345 LEU A N 1
ATOM 2673 C CA . LEU A 1 345 ? 146.808 183.606 176.961 1.00 115.93 345 LEU A CA 1
ATOM 2674 C C . LEU A 1 345 ? 146.791 183.335 175.464 1.00 118.18 345 LEU A C 1
ATOM 2675 O O . LEU A 1 345 ? 147.550 182.496 174.968 1.00 117.91 345 LEU A O 1
ATOM 2680 N N . SER A 1 346 ? 145.918 184.036 174.749 1.00 130.95 346 SER A N 1
ATOM 2681 C CA . SER A 1 346 ? 145.734 183.836 173.319 1.00 133.28 346 SER A CA 1
ATOM 2682 C C . SER A 1 346 ? 146.277 185.037 172.558 1.00 135.05 346 SER A C 1
ATOM 2683 O O . SER A 1 346 ? 145.940 186.182 172.876 1.00 135.28 346 SER A O 1
ATOM 2686 N N . ARG A 1 347 ? 147.121 184.769 171.559 1.00 139.36 347 ARG A N 1
ATOM 2687 C CA . ARG A 1 347 ? 147.668 185.846 170.741 1.00 136.98 347 ARG A CA 1
ATOM 2688 C C . ARG A 1 347 ? 146.576 186.546 169.943 1.00 137.62 347 ARG A C 1
ATOM 2689 O O . ARG A 1 347 ? 146.560 187.779 169.849 1.00 138.74 347 ARG A O 1
ATOM 2697 N N . LYS A 1 348 ? 145.652 185.775 169.363 1.00 138.59 348 LYS A N 1
ATOM 2698 C CA . LYS A 1 348 ? 144.616 186.358 168.519 1.00 137.99 348 LYS A CA 1
ATOM 2699 C C . LYS A 1 348 ? 143.701 187.298 169.289 1.00 140.45 348 LYS A C 1
ATOM 2700 O O . LYS A 1 348 ? 143.062 188.161 168.679 1.00 142.61 348 LYS A O 1
ATOM 2706 N N . ILE A 1 349 ? 143.614 187.149 170.610 1.00 139.11 349 ILE A N 1
ATOM 2707 C CA . ILE A 1 349 ? 142.878 188.124 171.403 1.00 137.23 349 ILE A CA 1
ATOM 2708 C C . ILE A 1 349 ? 143.755 189.328 171.718 1.00 138.69 349 ILE A C 1
ATOM 2709 O O . ILE A 1 349 ? 143.258 190.455 171.821 1.00 140.18 349 ILE A O 1
ATOM 2714 N N . ALA A 1 350 ? 145.064 189.116 171.872 1.00 146.71 350 ALA A N 1
ATOM 2715 C CA . ALA A 1 350 ? 145.966 190.222 172.175 1.00 147.23 350 ALA A CA 1
ATOM 2716 C C . ALA A 1 350 ? 146.122 191.160 170.985 1.00 146.91 350 ALA A C 1
ATOM 2717 O O . ALA A 1 350 ? 146.244 192.378 171.161 1.00 145.23 350 ALA A O 1
ATOM 2719 N N . GLU A 1 351 ? 146.129 190.613 169.766 1.00 150.84 351 GLU A N 1
ATOM 2720 C CA . GLU A 1 351 ? 146.330 191.449 168.586 1.00 150.09 351 GLU A CA 1
ATOM 2721 C C . GLU A 1 351 ? 145.187 192.436 168.393 1.00 150.91 351 GLU A C 1
ATOM 2722 O O . GLU A 1 351 ? 145.393 193.523 167.843 1.00 151.31 351 GLU A O 1
ATOM 2728 N N . LYS A 1 352 ? 143.982 192.083 168.835 1.00 147.79 352 LYS A N 1
ATOM 2729 C CA . LYS A 1 352 ? 142.837 192.979 168.744 1.00 148.28 352 LYS A CA 1
ATOM 2730 C C . LYS A 1 352 ? 142.841 194.042 169.836 1.00 148.59 352 LYS A C 1
ATOM 2731 O O . LYS A 1 352 ? 141.833 194.736 170.014 1.00 148.81 352 LYS A O 1
ATOM 2737 N N . ARG A 1 353 ? 143.951 194.178 170.563 1.00 148.93 353 ARG A N 1
ATOM 2738 C CA . ARG A 1 353 ? 144.108 195.194 171.604 1.00 150.37 353 ARG A CA 1
ATOM 2739 C C . ARG A 1 353 ? 143.013 195.081 172.661 1.00 149.82 353 ARG A C 1
ATOM 2740 O O . ARG A 1 353 ? 142.499 196.083 173.162 1.00 147.87 353 ARG A O 1
ATOM 2748 N N . VAL A 1 354 ? 142.654 193.849 173.002 1.00 143.37 354 VAL A N 1
ATOM 2749 C CA . VAL A 1 354 ? 141.692 193.561 174.058 1.00 142.38 354 VAL A CA 1
ATOM 2750 C C . VAL A 1 354 ? 142.458 192.888 175.188 1.00 141.58 354 VAL A C 1
ATOM 2751 O O . VAL A 1 354 ? 142.945 191.762 175.034 1.00 140.90 354 VAL A O 1
ATOM 2755 N N . PHE A 1 355 ? 142.564 193.573 176.325 1.00 134.94 355 PHE A N 1
ATOM 2756 C CA . PHE A 1 355 ? 143.330 193.057 177.444 1.00 135.37 355 PHE A CA 1
ATOM 2757 C C . PHE A 1 355 ? 142.439 192.870 178.665 1.00 135.65 355 PHE A C 1
ATOM 2758 O O . PHE A 1 355 ? 141.536 193.679 178.903 1.00 135.16 355 PHE A O 1
ATOM 2766 N N . PRO A 1 356 ? 142.669 191.818 179.459 1.00 125.61 356 PRO A N 1
ATOM 2767 C CA . PRO A 1 356 ? 143.674 190.762 179.280 1.00 123.44 356 PRO A CA 1
ATOM 2768 C C . PRO A 1 356 ? 143.232 189.722 178.258 1.00 124.89 356 PRO A C 1
ATOM 2769 O O . PRO A 1 356 ? 142.047 189.437 178.131 1.00 125.72 356 PRO A O 1
ATOM 2773 N N . ALA A 1 357 ? 144.167 189.134 177.518 1.00 130.74 357 ALA A N 1
ATOM 2774 C CA . ALA A 1 357 ? 143.831 188.193 176.450 1.00 133.49 357 ALA A CA 1
ATOM 2775 C C . ALA A 1 357 ? 143.862 186.753 176.964 1.00 134.44 357 ALA A C 1
ATOM 2776 O O . ALA A 1 357 ? 144.647 185.918 176.519 1.00 134.51 357 ALA A O 1
ATOM 2778 N N . ILE A 1 358 ? 142.978 186.469 177.911 1.00 124.34 358 ILE A N 1
ATOM 2779 C CA . ILE A 1 358 ? 142.897 185.141 178.507 1.00 121.85 358 ILE A CA 1
ATOM 2780 C C . ILE A 1 358 ? 141.906 184.298 177.718 1.00 120.99 358 ILE A C 1
ATOM 2781 O O . ILE A 1 358 ? 140.914 184.800 177.181 1.00 121.86 358 ILE A O 1
ATOM 2786 N N . ASP A 1 359 ? 142.183 183.001 177.640 1.00 120.58 359 ASP A N 1
ATOM 2787 C CA . ASP A 1 359 ? 141.311 182.042 176.965 1.00 119.01 359 ASP A CA 1
ATOM 2788 C C . ASP A 1 359 ? 140.436 181.392 178.031 1.00 118.91 359 ASP A C 1
ATOM 2789 O O . ASP A 1 359 ? 140.862 180.459 178.715 1.00 124.19 359 ASP A O 1
ATOM 2794 N N . TYR A 1 360 ? 139.205 181.888 178.165 1.00 106.84 360 TYR A N 1
ATOM 2795 C CA . TYR A 1 360 ? 138.327 181.413 179.229 1.00 109.04 360 TYR A CA 1
ATOM 2796 C C . TYR A 1 360 ? 137.971 179.943 179.050 1.00 111.38 360 TYR A C 1
ATOM 2797 O O . TYR A 1 360 ? 137.925 179.185 180.025 1.00 115.54 360 TYR A O 1
ATOM 2806 N N . ASN A 1 361 ? 137.707 179.521 177.813 1.00 113.47 361 ASN A N 1
ATOM 2807 C CA . ASN A 1 361 ? 137.217 178.165 177.592 1.00 115.03 361 ASN A CA 1
ATOM 2808 C C . ASN A 1 361 ? 138.302 177.119 177.808 1.00 113.26 361 ASN A C 1
ATOM 2809 O O . ASN A 1 361 ? 137.989 175.939 177.995 1.00 113.85 361 ASN A O 1
ATOM 2814 N N . ARG A 1 362 ? 139.573 177.520 177.787 1.00 107.99 362 ARG A N 1
ATOM 2815 C CA . ARG A 1 362 ? 140.679 176.580 177.915 1.00 107.07 362 ARG A CA 1
ATOM 2816 C C . ARG A 1 362 ? 141.527 176.842 179.155 1.00 108.04 362 ARG A C 1
ATOM 2817 O O . ARG A 1 362 ? 142.681 176.411 179.214 1.00 109.75 362 ARG A O 1
ATOM 2825 N N . SER A 1 363 ? 140.980 177.534 180.150 1.00 102.87 363 SER A N 1
ATOM 2826 C CA . SER A 1 363 ? 141.702 177.822 181.379 1.00 101.03 363 SER A CA 1
ATOM 2827 C C . SER A 1 363 ? 140.819 177.528 182.582 1.00 103.27 363 SER A C 1
ATOM 2828 O O . SER A 1 363 ? 139.592 177.640 182.516 1.00 105.82 363 SER A O 1
ATOM 2831 N N . GLY A 1 364 ? 141.456 177.152 183.680 1.00 101.86 364 GLY A N 1
ATOM 2832 C CA . GLY A 1 364 ? 140.743 176.841 184.902 1.00 100.01 364 GLY A CA 1
ATOM 2833 C C . GLY A 1 364 ? 141.604 176.025 185.835 1.00 100.30 364 GLY A C 1
ATOM 2834 O O . GLY A 1 364 ? 142.707 175.601 185.496 1.00 105.61 364 GLY A O 1
ATOM 2835 N N . THR A 1 365 ? 141.074 175.808 187.034 1.00 93.77 365 THR A N 1
ATOM 2836 C CA . THR A 1 365 ? 141.758 175.037 188.056 1.00 95.77 365 THR A CA 1
ATOM 2837 C C . THR A 1 365 ? 141.172 173.629 188.116 1.00 99.93 365 THR A C 1
ATOM 2838 O O . THR A 1 365 ? 140.351 173.237 187.282 1.00 105.11 365 THR A O 1
ATOM 2842 N N . ARG A 1 366 ? 141.593 172.853 189.114 1.00 92.62 366 ARG A N 1
ATOM 2843 C CA . ARG A 1 366 ? 141.179 171.461 189.234 1.00 93.59 366 ARG A CA 1
ATOM 2844 C C . ARG A 1 366 ? 140.071 171.255 190.259 1.00 99.92 366 ARG A C 1
ATOM 2845 O O . ARG A 1 366 ? 139.032 170.674 189.934 1.00 108.46 366 ARG A O 1
ATOM 2853 N N . LYS A 1 367 ? 140.264 171.713 191.491 1.00 91.02 367 LYS A N 1
ATOM 2854 C CA . LYS A 1 367 ? 139.262 171.567 192.543 1.00 90.04 367 LYS A CA 1
ATOM 2855 C C . LYS A 1 367 ? 138.802 172.959 192.956 1.00 95.71 367 LYS A C 1
ATOM 2856 O O . LYS A 1 367 ? 139.320 173.541 193.912 1.00 100.60 367 LYS A O 1
ATOM 2862 N N . GLU A 1 368 ? 137.816 173.488 192.232 1.00 104.18 368 GLU A N 1
ATOM 2863 C CA . GLU A 1 368 ? 137.291 174.811 192.538 1.00 104.43 368 GLU A CA 1
ATOM 2864 C C . GLU A 1 368 ? 136.380 174.800 193.757 1.00 107.79 368 GLU A C 1
ATOM 2865 O O . GLU A 1 368 ? 136.253 175.824 194.436 1.00 115.58 368 GLU A O 1
ATOM 2871 N N . GLU A 1 369 ? 135.742 173.665 194.052 1.00 99.87 369 GLU A N 1
ATOM 2872 C CA . GLU A 1 369 ? 134.784 173.620 195.149 1.00 100.31 369 GLU A CA 1
ATOM 2873 C C . GLU A 1 369 ? 135.438 173.834 196.506 1.00 104.75 369 GLU A C 1
ATOM 2874 O O . GLU A 1 369 ? 134.736 174.142 197.474 1.00 111.16 369 GLU A O 1
ATOM 2880 N N . LEU A 1 370 ? 136.757 173.673 196.604 1.00 92.04 370 LEU A N 1
ATOM 2881 C CA . LEU A 1 370 ? 137.434 173.939 197.867 1.00 92.34 370 LEU A CA 1
ATOM 2882 C C . LEU A 1 370 ? 137.728 175.423 198.038 1.00 91.77 370 LEU A C 1
ATOM 2883 O O . LEU A 1 370 ? 137.569 175.968 199.136 1.00 93.55 370 LEU A O 1
ATOM 2888 N N . LEU A 1 371 ? 138.156 176.091 196.967 1.00 86.87 371 LEU A N 1
ATOM 2889 C CA . LEU A 1 371 ? 138.484 177.509 197.061 1.00 86.59 371 LEU A CA 1
ATOM 2890 C C . LEU A 1 371 ? 137.228 178.360 197.190 1.00 92.17 371 LEU A C 1
ATOM 2891 O O . LEU A 1 371 ? 137.167 179.274 198.020 1.00 95.92 371 LEU A O 1
ATOM 2896 N N . THR A 1 372 ? 136.217 178.074 196.380 1.00 106.24 372 THR A N 1
ATOM 2897 C CA . THR A 1 372 ? 135.006 178.876 196.352 1.00 105.55 372 THR A CA 1
ATOM 2898 C C . THR A 1 372 ? 133.944 178.283 197.270 1.00 105.99 372 THR A C 1
ATOM 2899 O O . THR A 1 372 ? 133.995 177.112 197.649 1.00 105.75 372 THR A O 1
ATOM 2903 N N . THR A 1 373 ? 132.971 179.115 197.625 1.00 117.96 373 THR A N 1
ATOM 2904 C CA . THR A 1 373 ? 131.851 178.650 198.422 1.00 119.98 373 THR A CA 1
ATOM 2905 C C . THR A 1 373 ? 130.861 177.890 197.543 1.00 120.43 373 THR A C 1
ATOM 2906 O O . THR A 1 373 ? 131.005 177.810 196.321 1.00 120.26 373 THR A O 1
ATOM 2910 N N . GLN A 1 374 ? 129.843 177.317 198.188 1.00 121.54 374 GLN A N 1
ATOM 2911 C CA . GLN A 1 374 ? 128.866 176.515 197.458 1.00 118.76 374 GLN A CA 1
ATOM 2912 C C . GLN A 1 374 ? 128.098 177.360 196.449 1.00 121.20 374 GLN A C 1
ATOM 2913 O O . GLN A 1 374 ? 127.874 176.931 195.312 1.00 121.56 374 GLN A O 1
ATOM 2919 N N . GLU A 1 375 ? 127.689 178.566 196.847 1.00 125.36 375 GLU A N 1
ATOM 2920 C CA . GLU A 1 375 ? 126.874 179.399 195.969 1.00 122.80 375 GLU A CA 1
ATOM 2921 C C . GLU A 1 375 ? 127.684 179.943 194.800 1.00 121.67 375 GLU A C 1
ATOM 2922 O O . GLU A 1 375 ? 127.189 179.998 193.669 1.00 120.70 375 GLU A O 1
ATOM 2928 N N . GLU A 1 376 ? 128.928 180.354 195.054 1.00 120.24 376 GLU A N 1
ATOM 2929 C CA . GLU A 1 376 ? 129.736 180.964 194.004 1.00 121.11 376 GLU A CA 1
ATOM 2930 C C . GLU A 1 376 ? 130.039 179.974 192.888 1.00 119.17 376 GLU A C 1
ATOM 2931 O O . GLU A 1 376 ? 130.049 180.342 191.708 1.00 119.57 376 GLU A O 1
ATOM 2937 N N . LEU A 1 377 ? 130.294 178.713 193.241 1.00 117.63 377 LEU A N 1
ATOM 2938 C CA . LEU A 1 377 ? 130.632 177.717 192.231 1.00 119.40 377 LEU A CA 1
ATOM 2939 C C . LEU A 1 377 ? 129.486 177.511 191.250 1.00 123.13 377 LEU A C 1
ATOM 2940 O O . LEU A 1 377 ? 129.710 177.376 190.042 1.00 125.47 377 LEU A O 1
ATOM 2945 N N . GLN A 1 378 ? 128.249 177.485 191.751 1.00 120.14 378 GLN A N 1
ATOM 2946 C CA . GLN A 1 378 ? 127.099 177.325 190.868 1.00 116.26 378 GLN A CA 1
ATOM 2947 C C . GLN A 1 378 ? 126.997 178.484 189.886 1.00 115.98 378 GLN A C 1
ATOM 2948 O O . GLN A 1 378 ? 126.708 178.281 188.702 1.00 118.18 378 GLN A O 1
ATOM 2954 N N . LYS A 1 379 ? 127.233 179.708 190.362 1.00 112.97 379 LYS A N 1
ATOM 2955 C CA . LYS A 1 379 ? 127.209 180.865 189.475 1.00 114.57 379 LYS A CA 1
ATOM 2956 C C . LYS A 1 379 ? 128.300 180.767 188.418 1.00 115.86 379 LYS A C 1
ATOM 2957 O O . LYS A 1 379 ? 128.078 181.113 187.252 1.00 118.02 379 LYS A O 1
ATOM 2963 N N . MET A 1 380 ? 129.488 180.302 188.808 1.00 114.02 380 MET A N 1
ATOM 2964 C CA . MET A 1 380 ? 130.562 180.115 187.838 1.00 114.11 380 MET A CA 1
ATOM 2965 C C . MET A 1 380 ? 130.187 179.066 186.799 1.00 114.86 380 MET A C 1
ATOM 2966 O O . MET A 1 380 ? 130.477 179.230 185.609 1.00 117.30 380 MET A O 1
ATOM 2971 N N . TRP A 1 381 ? 129.546 177.979 187.232 1.00 109.67 381 TRP A N 1
ATOM 2972 C CA . TRP A 1 381 ? 129.107 176.957 186.288 1.00 111.52 381 TRP A CA 1
ATOM 2973 C C . TRP A 1 381 ? 128.079 177.513 185.313 1.00 112.87 381 TRP A C 1
ATOM 2974 O O . TRP A 1 381 ? 128.117 177.205 184.116 1.00 113.92 381 TRP A O 1
ATOM 2985 N N . ILE A 1 382 ? 127.149 178.331 185.808 1.00 110.80 382 ILE A N 1
ATOM 2986 C CA . ILE A 1 382 ? 126.161 178.951 184.931 1.00 107.85 382 ILE A CA 1
ATOM 2987 C C . ILE A 1 382 ? 126.845 179.861 183.922 1.00 108.49 382 ILE A C 1
ATOM 2988 O O . ILE A 1 382 ? 126.515 179.851 182.730 1.00 111.09 382 ILE A O 1
ATOM 2993 N N . LEU A 1 383 ? 127.812 180.658 184.380 1.00 114.44 383 LEU A N 1
ATOM 2994 C CA . LEU A 1 383 ? 128.557 181.516 183.466 1.00 115.41 383 LEU A CA 1
ATOM 2995 C C . LEU A 1 383 ? 129.377 180.695 182.480 1.00 112.33 383 LEU A C 1
ATOM 2996 O O . LEU A 1 383 ? 129.449 181.034 181.294 1.00 113.34 383 LEU A O 1
ATOM 3001 N N . ARG A 1 384 ? 130.004 179.615 182.950 1.00 110.31 384 ARG A N 1
ATOM 3002 C CA . ARG A 1 384 ? 130.791 178.775 182.053 1.00 112.62 384 ARG A CA 1
ATOM 3003 C C . ARG A 1 384 ? 129.925 178.134 180.980 1.00 116.08 384 ARG A C 1
ATOM 3004 O O . ARG A 1 384 ? 130.383 177.938 179.849 1.00 116.45 384 ARG A O 1
ATOM 3012 N N . LYS A 1 385 ? 128.680 177.791 181.316 1.00 123.61 385 LYS A N 1
ATOM 3013 C CA . LYS A 1 385 ? 127.781 177.216 180.322 1.00 122.89 385 LYS A CA 1
ATOM 3014 C C . LYS A 1 385 ? 127.494 178.207 179.201 1.00 124.63 385 LYS A C 1
ATOM 3015 O O . LYS A 1 385 ? 127.445 177.829 178.026 1.00 124.32 385 LYS A O 1
ATOM 3021 N N . ILE A 1 386 ? 127.297 179.480 179.549 1.00 120.73 386 ILE A N 1
ATOM 3022 C CA . ILE A 1 386 ? 127.021 180.496 178.539 1.00 118.56 386 ILE A CA 1
ATOM 3023 C C . ILE A 1 386 ? 128.237 180.719 177.649 1.00 121.08 386 ILE A C 1
ATOM 3024 O O . ILE A 1 386 ? 128.116 180.815 176.423 1.00 123.12 386 ILE A O 1
ATOM 3029 N N . ILE A 1 387 ? 129.424 180.812 178.250 1.00 121.62 387 ILE A N 1
ATOM 3030 C CA . ILE A 1 387 ? 130.624 181.137 177.486 1.00 120.89 387 ILE A CA 1
ATOM 3031 C C . ILE A 1 387 ? 131.036 179.982 176.583 1.00 122.30 387 ILE A C 1
ATOM 3032 O O . ILE A 1 387 ? 131.608 180.201 175.509 1.00 123.94 387 ILE A O 1
ATOM 3037 N N . HIS A 1 388 ? 130.751 178.745 176.991 1.00 126.02 388 HIS A N 1
ATOM 3038 C CA . HIS A 1 388 ? 131.287 177.570 176.304 1.00 126.37 388 HIS A CA 1
ATOM 3039 C C . HIS A 1 388 ? 131.012 177.544 174.804 1.00 127.49 388 HIS A C 1
ATOM 3040 O O . HIS A 1 388 ? 131.953 177.280 174.038 1.00 125.09 388 HIS A O 1
ATOM 3047 N N . PRO A 1 389 ? 129.790 177.789 174.312 1.00 130.46 389 PRO A N 1
ATOM 3048 C CA . PRO A 1 389 ? 129.604 177.811 172.852 1.00 128.43 389 PRO A CA 1
ATOM 3049 C C . PRO A 1 389 ? 130.345 178.944 172.166 1.00 129.63 389 PRO A C 1
ATOM 3050 O O . PRO A 1 389 ? 130.670 178.825 170.978 1.00 127.93 389 PRO A O 1
ATOM 3054 N N . MET A 1 390 ? 130.626 180.034 172.873 1.00 135.61 390 MET A N 1
ATOM 3055 C CA . MET A 1 390 ? 131.225 181.203 172.252 1.00 134.80 390 MET A CA 1
ATOM 3056 C C . MET A 1 390 ? 132.692 180.952 171.910 1.00 135.96 390 MET A C 1
ATOM 3057 O O . MET A 1 390 ? 133.362 180.099 172.497 1.00 135.57 390 MET A O 1
ATOM 3062 N N . GLY A 1 391 ? 133.187 181.716 170.933 1.00 148.01 391 GLY A N 1
ATOM 3063 C CA . GLY A 1 391 ? 134.582 181.644 170.560 1.00 146.71 391 GLY A CA 1
ATOM 3064 C C . GLY A 1 391 ? 135.475 182.393 171.528 1.00 149.19 391 GLY A C 1
ATOM 3065 O O . GLY A 1 391 ? 135.021 183.181 172.355 1.00 150.32 391 GLY A O 1
ATOM 3066 N N . GLU A 1 392 ? 136.780 182.136 171.412 1.00 152.46 392 GLU A N 1
ATOM 3067 C CA . GLU A 1 392 ? 137.731 182.709 172.360 1.00 151.28 392 GLU A CA 1
ATOM 3068 C C . GLU A 1 392 ? 137.792 184.229 172.249 1.00 151.51 392 GLU A C 1
ATOM 3069 O O . GLU A 1 392 ? 137.831 184.928 173.268 1.00 150.79 392 GLU A O 1
ATOM 3075 N N . ILE A 1 393 ? 137.799 184.761 171.026 1.00 148.85 393 ILE A N 1
ATOM 3076 C CA . ILE A 1 393 ? 137.941 186.203 170.850 1.00 148.34 393 ILE A CA 1
ATOM 3077 C C . ILE A 1 393 ? 136.677 186.930 171.295 1.00 148.40 393 ILE A C 1
ATOM 3078 O O . ILE A 1 393 ? 136.745 187.963 171.972 1.00 146.51 393 ILE A O 1
ATOM 3083 N N . ASP A 1 394 ? 135.506 186.404 170.931 1.00 154.57 394 ASP A N 1
ATOM 3084 C CA . ASP A 1 394 ? 134.260 187.081 171.269 1.00 154.22 394 ASP A CA 1
ATOM 3085 C C . ASP A 1 394 ? 133.907 186.921 172.742 1.00 156.08 394 ASP A C 1
ATOM 3086 O O . ASP A 1 394 ? 133.211 187.774 173.304 1.00 155.40 394 ASP A O 1
ATOM 3091 N N . ALA A 1 395 ? 134.367 185.841 173.378 1.00 153.82 395 ALA A N 1
ATOM 3092 C CA . ALA A 1 395 ? 134.070 185.640 174.793 1.00 152.28 395 ALA A CA 1
ATOM 3093 C C . ALA A 1 395 ? 134.675 186.746 175.646 1.00 152.20 395 ALA A C 1
ATOM 3094 O O . ALA A 1 395 ? 134.026 187.253 176.568 1.00 151.52 395 ALA A O 1
ATOM 3096 N N . MET A 1 396 ? 135.917 187.134 175.353 1.00 152.89 396 MET A N 1
ATOM 3097 C CA . MET A 1 396 ? 136.544 188.214 176.106 1.00 154.33 396 MET A CA 1
ATOM 3098 C C . MET A 1 396 ? 135.789 189.522 175.919 1.00 156.27 396 MET A C 1
ATOM 3099 O O . MET A 1 396 ? 135.604 190.282 176.877 1.00 155.42 396 MET A O 1
ATOM 3104 N N . GLU A 1 397 ? 135.345 189.802 174.692 1.00 158.06 397 GLU A N 1
ATOM 3105 C CA . GLU A 1 397 ? 134.513 190.976 174.461 1.00 155.73 397 GLU A CA 1
ATOM 3106 C C . GLU A 1 397 ? 133.219 190.887 175.257 1.00 155.56 397 GLU A C 1
ATOM 3107 O O . GLU A 1 397 ? 132.751 191.888 175.813 1.00 157.36 397 GLU A O 1
ATOM 3113 N N . PHE A 1 398 ? 132.627 189.693 175.323 1.00 146.47 398 PHE A N 1
ATOM 3114 C CA . PHE A 1 398 ? 131.448 189.492 176.157 1.00 146.57 398 PHE A CA 1
ATOM 3115 C C . PHE A 1 398 ? 131.770 189.727 177.628 1.00 147.26 398 PHE A C 1
ATOM 3116 O O . PHE A 1 398 ? 130.978 190.338 178.355 1.00 145.09 398 PHE A O 1
ATOM 3124 N N . LEU A 1 399 ? 132.927 189.243 178.085 1.00 147.90 399 LEU A N 1
ATOM 3125 C CA . LEU A 1 399 ? 133.295 189.389 179.490 1.00 147.37 399 LEU A CA 1
ATOM 3126 C C . LEU A 1 399 ? 133.536 190.848 179.855 1.00 147.65 399 LEU A C 1
ATOM 3127 O O . LEU A 1 399 ? 132.991 191.348 180.845 1.00 147.73 399 LEU A O 1
ATOM 3132 N N . ILE A 1 400 ? 134.352 191.551 179.066 1.00 146.68 400 ILE A N 1
ATOM 3133 C CA . ILE A 1 400 ? 134.698 192.925 179.412 1.00 147.31 400 ILE A CA 1
ATOM 3134 C C . ILE A 1 400 ? 133.476 193.831 179.336 1.00 148.93 400 ILE A C 1
ATOM 3135 O O . ILE A 1 400 ? 133.349 194.777 180.123 1.00 149.28 400 ILE A O 1
ATOM 3140 N N . ASN A 1 401 ? 132.564 193.571 178.395 1.00 153.18 401 ASN A N 1
ATOM 3141 C CA . ASN A 1 401 ? 131.362 194.391 178.287 1.00 152.77 401 ASN A CA 1
ATOM 3142 C C . ASN A 1 401 ? 130.503 194.273 179.538 1.00 152.80 401 ASN A C 1
ATOM 3143 O O . ASN A 1 401 ? 130.055 195.281 180.095 1.00 153.44 401 ASN A O 1
ATOM 3148 N N . LYS A 1 402 ? 130.271 193.045 180.004 1.00 146.84 402 LYS A N 1
ATOM 3149 C CA . LYS A 1 402 ? 129.419 192.846 181.168 1.00 146.74 402 LYS A CA 1
ATOM 3150 C C . LYS A 1 402 ? 130.143 193.099 182.482 1.00 147.52 402 LYS A C 1
ATOM 3151 O O . LYS A 1 402 ? 129.483 193.252 183.515 1.00 148.68 402 LYS A O 1
ATOM 3157 N N . LEU A 1 403 ? 131.472 193.145 182.472 1.00 143.52 403 LEU A N 1
ATOM 3158 C CA . LEU A 1 403 ? 132.228 193.492 183.667 1.00 143.43 403 LEU A CA 1
ATOM 3159 C C . LEU A 1 403 ? 132.505 194.984 183.778 1.00 145.20 403 LEU A C 1
ATOM 3160 O O . LEU A 1 403 ? 132.992 195.430 184.822 1.00 145.30 403 LEU A O 1
ATOM 3165 N N . ALA A 1 404 ? 132.208 195.760 182.734 1.00 146.86 404 ALA A N 1
ATOM 3166 C CA . ALA A 1 404 ? 132.482 197.192 182.774 1.00 145.92 404 ALA A CA 1
ATOM 3167 C C . ALA A 1 404 ? 131.524 197.913 183.715 1.00 144.47 404 ALA A C 1
ATOM 3168 O O . ALA A 1 404 ? 131.947 198.733 184.537 1.00 142.94 404 ALA A O 1
ATOM 3170 N N . MET A 1 405 ? 130.231 197.617 183.614 1.00 150.43 405 MET A N 1
ATOM 3171 C CA . MET A 1 405 ? 129.220 198.311 184.399 1.00 152.94 405 MET A CA 1
ATOM 3172 C C . MET A 1 405 ? 128.991 197.684 185.767 1.00 151.37 405 MET A C 1
ATOM 3173 O O . MET A 1 405 ? 128.172 198.198 186.536 1.00 152.07 405 MET A O 1
ATOM 3178 N N . THR A 1 406 ? 129.682 196.598 186.088 1.00 147.54 406 THR A N 1
ATOM 3179 C CA . THR A 1 406 ? 129.525 195.923 187.368 1.00 148.77 406 THR A CA 1
ATOM 3180 C C . THR A 1 406 ? 130.706 196.256 188.268 1.00 148.29 406 THR A C 1
ATOM 3181 O O . THR A 1 406 ? 131.863 196.103 187.865 1.00 148.72 406 THR A O 1
ATOM 3185 N N . LYS A 1 407 ? 130.408 196.724 189.481 1.00 140.37 407 LYS A N 1
ATOM 3186 C CA . LYS A 1 407 ? 131.470 197.088 190.413 1.00 140.42 407 LYS A CA 1
ATOM 3187 C C . LYS A 1 407 ? 132.138 195.852 191.004 1.00 142.24 407 LYS A C 1
ATOM 3188 O O . LYS A 1 407 ? 133.367 195.801 191.123 1.00 140.88 407 LYS A O 1
ATOM 3194 N N . THR A 1 408 ? 131.348 194.847 191.373 1.00 142.85 408 THR A N 1
ATOM 3195 C CA . THR A 1 408 ? 131.849 193.644 192.020 1.00 140.83 408 THR A CA 1
ATOM 3196 C C . THR A 1 408 ? 131.243 192.422 191.344 1.00 140.85 408 THR A C 1
ATOM 3197 O O . THR A 1 408 ? 130.149 192.489 190.777 1.00 143.58 408 THR A O 1
ATOM 3201 N N . ASN A 1 409 ? 131.969 191.302 191.403 1.00 133.68 409 ASN A N 1
ATOM 3202 C CA . ASN A 1 409 ? 131.494 190.080 190.762 1.00 133.74 409 ASN A CA 1
ATOM 3203 C C . ASN A 1 409 ? 130.165 189.617 191.342 1.00 137.19 409 ASN A C 1
ATOM 3204 O O . ASN A 1 409 ? 129.357 189.013 190.628 1.00 139.74 409 ASN A O 1
ATOM 3209 N N . ASP A 1 410 ? 129.921 189.882 192.627 1.00 141.74 410 ASP A N 1
ATOM 3210 C CA . ASP A 1 410 ? 128.627 189.542 193.210 1.00 141.38 410 ASP A CA 1
ATOM 3211 C C . ASP A 1 410 ? 127.504 190.312 192.529 1.00 141.52 410 ASP A C 1
ATOM 3212 O O . ASP A 1 410 ? 126.447 189.747 192.225 1.00 141.04 410 ASP A O 1
ATOM 3217 N N . ASP A 1 411 ? 127.718 191.605 192.277 1.00 149.09 411 ASP A N 1
ATOM 3218 C CA . ASP A 1 411 ? 126.751 192.379 191.508 1.00 150.14 411 ASP A CA 1
ATOM 3219 C C . ASP A 1 411 ? 126.667 191.889 190.070 1.00 148.84 411 ASP A C 1
ATOM 3220 O O . ASP A 1 411 ? 125.589 191.926 189.465 1.00 150.79 411 ASP A O 1
ATOM 3225 N N . PHE A 1 412 ? 127.790 191.437 189.508 1.00 143.03 412 PHE A N 1
ATOM 3226 C CA . PHE A 1 412 ? 127.782 190.912 188.147 1.00 143.75 412 PHE A CA 1
ATOM 3227 C C . PHE A 1 412 ? 126.904 189.673 188.037 1.00 145.20 412 PHE A C 1
ATOM 3228 O O . PHE A 1 412 ? 126.176 189.504 187.053 1.00 148.19 412 PHE A O 1
ATOM 3236 N N . PHE A 1 413 ? 126.967 188.789 189.035 1.00 141.60 413 PHE A N 1
ATOM 3237 C CA . PHE A 1 413 ? 126.137 187.591 189.010 1.00 142.90 413 PHE A CA 1
ATOM 3238 C C . PHE A 1 413 ? 124.656 187.944 189.058 1.00 144.47 413 PHE A C 1
ATOM 3239 O O . PHE A 1 413 ? 123.841 187.326 188.364 1.00 144.78 413 PHE A O 1
ATOM 3247 N N . GLU A 1 414 ? 124.289 188.934 189.874 1.00 157.70 414 GLU A N 1
ATOM 3248 C CA . GLU A 1 414 ? 122.903 189.389 189.898 1.00 157.20 414 GLU A CA 1
ATOM 3249 C C . GLU A 1 414 ? 122.491 189.958 188.547 1.00 157.73 414 GLU A C 1
ATOM 3250 O O . GLU A 1 414 ? 121.390 189.683 188.057 1.00 157.80 414 GLU A O 1
ATOM 3256 N N . MET A 1 415 ? 123.366 190.757 187.931 1.00 160.58 415 MET A N 1
ATOM 3257 C CA . MET A 1 415 ? 123.079 191.288 186.603 1.00 159.88 415 MET A CA 1
ATOM 3258 C C . MET A 1 415 ? 123.024 190.175 185.564 1.00 160.65 415 MET A C 1
ATOM 3259 O O . MET A 1 415 ? 122.186 190.208 184.656 1.00 159.86 415 MET A O 1
ATOM 3264 N N . MET A 1 416 ? 123.915 189.187 185.678 1.00 165.03 416 MET A N 1
ATOM 3265 C CA . MET A 1 416 ? 123.957 188.103 184.700 1.00 164.20 416 MET A CA 1
ATOM 3266 C C . MET A 1 416 ? 122.662 187.301 184.706 1.00 165.19 416 MET A C 1
ATOM 3267 O O . MET A 1 416 ? 122.106 186.989 183.647 1.00 165.15 416 MET A O 1
ATOM 3272 N N . LYS A 1 417 ? 122.164 186.959 185.890 1.00 165.08 417 LYS A N 1
ATOM 3273 C CA . LYS A 1 417 ? 120.951 186.161 185.978 1.00 164.74 417 LYS A CA 1
ATOM 3274 C C . LYS A 1 417 ? 119.729 186.999 185.620 1.00 167.20 417 LYS A C 1
ATOM 3275 O O . LYS A 1 417 ? 119.712 188.221 185.795 1.00 167.33 417 LYS A O 1
ATOM 3281 N N . ARG A 1 418 ? 118.705 186.324 185.104 1.00 176.19 418 ARG A N 1
ATOM 3282 C CA . ARG A 1 418 ? 117.444 186.956 184.722 1.00 175.68 418 ARG A CA 1
ATOM 3283 C C . ARG A 1 418 ? 117.654 188.098 183.731 1.00 174.22 418 ARG A C 1
ATOM 3284 O O . ARG A 1 418 ? 118.557 188.050 182.895 1.00 173.67 418 ARG A O 1
ATOM 3292 N N . MET B 1 1 ? 162.679 148.387 219.705 1.00 113.25 1 MET B N 1
ATOM 3293 C CA . MET B 1 1 ? 161.318 148.550 219.212 1.00 113.25 1 MET B CA 1
ATOM 3294 C C . MET B 1 1 ? 161.155 147.913 217.840 1.00 112.21 1 MET B C 1
ATOM 3295 O O . MET B 1 1 ? 162.103 147.362 217.286 1.00 113.39 1 MET B O 1
ATOM 3300 N N . ASN B 1 2 ? 159.945 147.994 217.296 1.00 98.17 2 ASN B N 1
ATOM 3301 C CA . ASN B 1 2 ? 159.679 147.480 215.961 1.00 97.73 2 ASN B CA 1
ATOM 3302 C C . ASN B 1 2 ? 159.790 148.611 214.949 1.00 95.60 2 ASN B C 1
ATOM 3303 O O . ASN B 1 2 ? 159.167 149.664 215.110 1.00 98.41 2 ASN B O 1
ATOM 3308 N N . LEU B 1 3 ? 160.583 148.386 213.901 1.00 94.11 3 LEU B N 1
ATOM 3309 C CA . LEU B 1 3 ? 160.825 149.428 212.910 1.00 91.55 3 LEU B CA 1
ATOM 3310 C C . LEU B 1 3 ? 159.558 149.803 212.151 1.00 94.17 3 LEU B C 1
ATOM 3311 O O . LEU B 1 3 ? 159.425 150.947 211.703 1.00 100.88 3 LEU B O 1
ATOM 3316 N N . THR B 1 4 ? 158.616 148.870 212.006 1.00 96.81 4 THR B N 1
ATOM 3317 C CA . THR B 1 4 ? 157.461 149.125 211.150 1.00 99.39 4 THR B CA 1
ATOM 3318 C C . THR B 1 4 ? 156.600 150.265 211.685 1.00 102.42 4 THR B C 1
ATOM 3319 O O . THR B 1 4 ? 156.121 151.100 210.909 1.00 105.17 4 THR B O 1
ATOM 3323 N N . GLU B 1 5 ? 156.387 150.325 213.002 1.00 100.39 5 GLU B N 1
ATOM 3324 C CA . GLU B 1 5 ? 155.546 151.384 213.545 1.00 101.99 5 GLU B CA 1
ATOM 3325 C C . GLU B 1 5 ? 156.277 152.712 213.671 1.00 104.97 5 GLU B C 1
ATOM 3326 O O . GLU B 1 5 ? 155.621 153.757 213.722 1.00 109.39 5 GLU B O 1
ATOM 3332 N N . LEU B 1 6 ? 157.610 152.702 213.725 1.00 86.33 6 LEU B N 1
ATOM 3333 C CA . LEU B 1 6 ? 158.345 153.962 213.721 1.00 84.63 6 LEU B CA 1
ATOM 3334 C C . LEU B 1 6 ? 158.112 154.724 212.426 1.00 87.27 6 LEU B C 1
ATOM 3335 O O . LEU B 1 6 ? 157.953 155.949 212.437 1.00 94.65 6 LEU B O 1
ATOM 3340 N N . LYS B 1 7 ? 158.087 154.015 211.298 1.00 85.74 7 LYS B N 1
ATOM 3341 C CA . LYS B 1 7 ? 157.815 154.654 210.019 1.00 86.42 7 LYS B CA 1
ATOM 3342 C C . LYS B 1 7 ? 156.365 155.093 209.881 1.00 91.49 7 LYS B C 1
ATOM 3343 O O . LYS B 1 7 ? 156.049 155.833 208.944 1.00 95.90 7 LYS B O 1
ATOM 3349 N N . ASN B 1 8 ? 155.482 154.660 210.780 1.00 96.32 8 ASN B N 1
ATOM 3350 C CA . ASN B 1 8 ? 154.086 155.067 210.743 1.00 97.12 8 ASN B CA 1
ATOM 3351 C C . ASN B 1 8 ? 153.767 156.214 211.689 1.00 100.53 8 ASN B C 1
ATOM 3352 O O . ASN B 1 8 ? 152.779 156.921 211.464 1.00 105.49 8 ASN B O 1
ATOM 3357 N N . THR B 1 9 ? 154.567 156.415 212.732 1.00 102.61 9 THR B N 1
ATOM 3358 C CA . THR B 1 9 ? 154.323 157.515 213.648 1.00 103.94 9 THR B CA 1
ATOM 3359 C C . THR B 1 9 ? 154.571 158.852 212.950 1.00 103.00 9 THR B C 1
ATOM 3360 O O . THR B 1 9 ? 155.407 158.945 212.049 1.00 105.63 9 THR B O 1
ATOM 3364 N N . PRO B 1 10 ? 153.847 159.899 213.342 1.00 100.47 10 PRO B N 1
ATOM 3365 C CA . PRO B 1 10 ? 154.079 161.217 212.743 1.00 99.97 10 PRO B CA 1
ATOM 3366 C C . PRO B 1 10 ? 155.464 161.740 213.084 1.00 102.99 10 PRO B C 1
ATOM 3367 O O . PRO B 1 10 ? 156.062 161.367 214.095 1.00 103.00 10 PRO B O 1
ATOM 3371 N N . VAL B 1 11 ? 155.974 162.616 212.215 1.00 96.75 11 VAL B N 1
ATOM 3372 C CA . VAL B 1 11 ? 157.323 163.144 212.392 1.00 91.94 11 VAL B CA 1
ATOM 3373 C C . VAL B 1 11 ? 157.435 163.900 213.708 1.00 95.95 11 VAL B C 1
ATOM 3374 O O . VAL B 1 11 ? 158.442 163.793 214.417 1.00 104.86 11 VAL B O 1
ATOM 3378 N N . SER B 1 12 ? 156.407 164.676 214.054 1.00 104.08 12 SER B N 1
ATOM 3379 C CA . SER B 1 12 ? 156.435 165.423 215.307 1.00 104.16 12 SER B CA 1
ATOM 3380 C C . SER B 1 12 ? 156.520 164.487 216.505 1.00 102.16 12 SER B C 1
ATOM 3381 O O . SER B 1 12 ? 157.248 164.760 217.466 1.00 98.54 12 SER B O 1
ATOM 3384 N N . GLU B 1 13 ? 155.781 163.377 216.467 1.00 105.03 13 GLU B N 1
ATOM 3385 C CA . GLU B 1 13 ? 155.840 162.413 217.558 1.00 102.79 13 GLU B CA 1
ATOM 3386 C C . GLU B 1 13 ? 157.202 161.737 217.637 1.00 104.77 13 GLU B C 1
ATOM 3387 O O . GLU B 1 13 ? 157.661 161.398 218.733 1.00 103.71 13 GLU B O 1
ATOM 3393 N N . LEU B 1 14 ? 157.858 161.530 216.493 1.00 103.07 14 LEU B N 1
ATOM 3394 C CA . LEU B 1 14 ? 159.207 160.973 216.503 1.00 100.35 14 LEU B CA 1
ATOM 3395 C C . LEU B 1 14 ? 160.181 161.904 217.209 1.00 101.22 14 LEU B C 1
ATOM 3396 O O . LEU B 1 14 ? 161.083 161.448 217.921 1.00 104.84 14 LEU B O 1
ATOM 3401 N N . ILE B 1 15 ? 160.022 163.215 217.014 1.00 104.46 15 ILE B N 1
ATOM 3402 C CA . ILE B 1 15 ? 160.900 164.179 217.671 1.00 103.50 15 ILE B CA 1
ATOM 3403 C C . ILE B 1 15 ? 160.781 164.061 219.183 1.00 108.35 15 ILE B C 1
ATOM 3404 O O . ILE B 1 15 ? 161.785 164.086 219.904 1.00 113.70 15 ILE B O 1
ATOM 3409 N N . THR B 1 16 ? 159.552 163.932 219.687 1.00 103.58 16 THR B N 1
ATOM 3410 C CA . THR B 1 16 ? 159.356 163.780 221.125 1.00 102.16 16 THR B CA 1
ATOM 3411 C C . THR B 1 16 ? 160.031 162.518 221.642 1.00 101.05 16 THR B C 1
ATOM 3412 O O . THR B 1 16 ? 160.675 162.536 222.697 1.00 104.13 16 THR B O 1
ATOM 3416 N N . LEU B 1 17 ? 159.897 161.410 220.910 1.00 101.92 17 LEU B N 1
ATOM 3417 C CA . LEU B 1 17 ? 160.562 160.176 221.312 1.00 104.12 17 LEU B CA 1
ATOM 3418 C C . LEU B 1 17 ? 162.077 160.319 221.253 1.00 105.95 17 LEU B C 1
ATOM 3419 O O . LEU B 1 17 ? 162.788 159.841 222.144 1.00 107.68 17 LEU B O 1
ATOM 3424 N N . GLY B 1 18 ? 162.589 160.971 220.208 1.00 112.95 18 GLY B N 1
ATOM 3425 C CA . GLY B 1 18 ? 164.028 161.140 220.090 1.00 111.98 18 GLY B CA 1
ATOM 3426 C C . GLY B 1 18 ? 164.612 162.015 221.182 1.00 113.28 18 GLY B C 1
ATOM 3427 O O . GLY B 1 18 ? 165.649 161.686 221.764 1.00 116.49 18 GLY B O 1
ATOM 3428 N N . GLU B 1 19 ? 163.961 163.144 221.472 1.00 119.32 19 GLU B N 1
ATOM 3429 C CA . GLU B 1 19 ? 164.434 164.011 222.547 1.00 119.48 19 GLU B CA 1
ATOM 3430 C C . GLU B 1 19 ? 164.361 163.303 223.892 1.00 122.03 19 GLU B C 1
ATOM 3431 O O . GLU B 1 19 ? 165.275 163.423 224.717 1.00 122.86 19 GLU B O 1
ATOM 3437 N N . ASN B 1 20 ? 163.279 162.561 224.131 1.00 117.48 20 ASN B N 1
ATOM 3438 C CA . ASN B 1 20 ? 163.162 161.794 225.365 1.00 115.06 20 ASN B CA 1
ATOM 3439 C C . ASN B 1 20 ? 164.258 160.743 225.461 1.00 114.07 20 ASN B C 1
ATOM 3440 O O . ASN B 1 20 ? 164.811 160.505 226.541 1.00 115.38 20 ASN B O 1
ATOM 3445 N N . MET B 1 21 ? 164.584 160.101 224.338 1.00 115.86 21 MET B N 1
ATOM 3446 C CA . MET B 1 21 ? 165.619 159.075 224.344 1.00 118.22 21 MET B CA 1
ATOM 3447 C C . MET B 1 21 ? 166.984 159.665 224.672 1.00 117.29 21 MET B C 1
ATOM 3448 O O . MET B 1 21 ? 167.775 159.051 225.397 1.00 116.60 21 MET B O 1
ATOM 3453 N N . GLY B 1 22 ? 167.280 160.853 224.149 1.00 113.38 22 GLY B N 1
ATOM 3454 C CA . GLY B 1 22 ? 168.550 161.497 224.416 1.00 112.74 22 GLY B CA 1
ATOM 3455 C C . GLY B 1 22 ? 169.141 162.193 223.209 1.00 112.23 22 GLY B C 1
ATOM 3456 O O . GLY B 1 22 ? 170.170 162.866 223.315 1.00 111.24 22 GLY B O 1
ATOM 3457 N N . LEU B 1 23 ? 168.502 162.039 222.054 1.00 118.83 23 LEU B N 1
ATOM 3458 C CA . LEU B 1 23 ? 168.977 162.684 220.843 1.00 118.95 23 LEU B CA 1
ATOM 3459 C C . LEU B 1 23 ? 168.577 164.156 220.828 1.00 120.98 23 LEU B C 1
ATOM 3460 O O . LEU B 1 23 ? 167.636 164.580 221.504 1.00 120.76 23 LEU B O 1
ATOM 3465 N N . GLU B 1 24 ? 169.308 164.937 220.037 1.00 135.08 24 GLU B N 1
ATOM 3466 C CA . GLU B 1 24 ? 169.033 166.359 219.898 1.00 133.55 24 GLU B CA 1
ATOM 3467 C C . GLU B 1 24 ? 169.323 166.788 218.469 1.00 133.01 24 GLU B C 1
ATOM 3468 O O . GLU B 1 24 ? 170.049 166.117 217.732 1.00 133.29 24 GLU B O 1
ATOM 3474 N N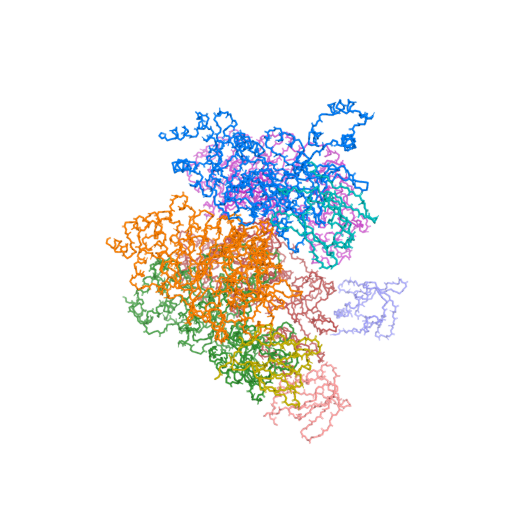 . ASN B 1 25 ? 168.733 167.923 218.088 1.00 125.28 25 ASN B N 1
ATOM 3475 C CA . ASN B 1 25 ? 168.916 168.518 216.765 1.00 127.77 25 ASN B CA 1
ATOM 3476 C C . ASN B 1 25 ? 168.447 167.590 215.649 1.00 127.16 25 ASN B C 1
ATOM 3477 O O . ASN B 1 25 ? 168.979 167.619 214.538 1.00 126.99 25 ASN B O 1
ATOM 3482 N N . LEU B 1 26 ? 167.444 166.761 215.931 1.00 109.53 26 LEU B N 1
ATOM 3483 C CA . LEU B 1 26 ? 166.870 165.872 214.933 1.00 108.56 26 LEU B CA 1
ATOM 3484 C C . LEU B 1 26 ? 165.606 166.437 214.298 1.00 110.04 26 LEU B C 1
ATOM 3485 O O . LEU B 1 26 ? 164.949 165.737 213.523 1.00 114.81 26 LEU B O 1
ATOM 3490 N N . ALA B 1 27 ? 165.250 167.680 214.608 1.00 96.16 27 ALA B N 1
ATOM 3491 C CA . ALA B 1 27 ? 164.042 168.284 214.065 1.00 93.26 27 ALA B CA 1
ATOM 3492 C C . ALA B 1 27 ? 164.257 168.949 212.715 1.00 93.09 27 ALA B C 1
ATOM 3493 O O . ALA B 1 27 ? 163.283 169.403 212.107 1.00 100.60 27 ALA B O 1
ATOM 3495 N N . ARG B 1 28 ? 165.496 169.016 212.228 1.00 101.45 28 ARG B N 1
ATOM 3496 C CA . ARG B 1 28 ? 165.807 169.695 210.978 1.00 106.35 28 ARG B CA 1
ATOM 3497 C C . ARG B 1 28 ? 166.304 168.739 209.900 1.00 108.68 28 ARG B C 1
ATOM 3498 O O . ARG B 1 28 ? 166.901 169.182 208.914 1.00 112.35 28 ARG B O 1
ATOM 3506 N N . MET B 1 29 ? 166.077 167.438 210.062 1.00 105.28 29 MET B N 1
ATOM 3507 C CA . MET B 1 29 ? 166.503 166.456 209.078 1.00 106.61 29 MET B CA 1
ATOM 3508 C C . MET B 1 29 ? 165.321 165.583 208.680 1.00 104.79 29 MET B C 1
ATOM 3509 O O . MET B 1 29 ? 164.271 165.584 209.326 1.00 105.44 29 MET B O 1
ATOM 3514 N N . ARG B 1 30 ? 165.508 164.834 207.597 1.00 98.72 30 ARG B N 1
ATOM 3515 C CA . ARG B 1 30 ? 164.425 164.060 207.012 1.00 95.32 30 ARG B CA 1
ATOM 3516 C C . ARG B 1 30 ? 163.981 162.947 207.954 1.00 99.64 30 ARG B C 1
ATOM 3517 O O . ARG B 1 30 ? 164.679 162.578 208.901 1.00 107.52 30 ARG B O 1
ATOM 3525 N N . LYS B 1 31 ? 162.790 162.412 207.679 1.00 95.86 31 LYS B N 1
ATOM 3526 C CA . LYS B 1 31 ? 162.217 161.391 208.550 1.00 96.37 31 LYS B CA 1
ATOM 3527 C C . LYS B 1 31 ? 163.072 160.132 208.569 1.00 100.90 31 LYS B C 1
ATOM 3528 O O . LYS B 1 31 ? 163.210 159.485 209.613 1.00 108.82 31 LYS B O 1
ATOM 3534 N N . GLN B 1 32 ? 163.650 159.765 207.423 1.00 101.12 32 GLN B N 1
ATOM 3535 C CA . GLN B 1 32 ? 164.497 158.578 207.374 1.00 97.09 32 GLN B CA 1
ATOM 3536 C C . GLN B 1 32 ? 165.702 158.721 208.292 1.00 99.24 32 GLN B C 1
ATOM 3537 O O . GLN B 1 32 ? 166.072 157.774 208.995 1.00 105.22 32 GLN B O 1
ATOM 3543 N N . ASP B 1 33 ? 166.329 159.898 208.299 1.00 95.69 33 ASP B N 1
ATOM 3544 C CA . ASP B 1 33 ? 167.464 160.125 209.187 1.00 93.77 33 ASP B CA 1
ATOM 3545 C C . ASP B 1 33 ? 167.040 160.081 210.648 1.00 93.71 33 ASP B C 1
ATOM 3546 O O . ASP B 1 33 ? 167.785 159.586 211.501 1.00 97.39 33 ASP B O 1
ATOM 3551 N N . ILE B 1 34 ? 165.853 160.606 210.959 1.00 85.42 34 ILE B N 1
ATOM 3552 C CA . ILE B 1 34 ? 165.358 160.560 212.332 1.00 84.74 34 ILE B CA 1
ATOM 3553 C C . ILE B 1 34 ? 165.156 159.120 212.775 1.00 90.10 34 ILE B C 1
ATOM 3554 O O . ILE B 1 34 ? 165.540 158.735 213.885 1.00 96.74 34 ILE B O 1
ATOM 3559 N N . ILE B 1 35 ? 164.549 158.301 211.914 1.00 91.24 35 ILE B N 1
ATOM 3560 C CA . ILE B 1 35 ? 164.312 156.901 212.252 1.00 89.19 35 ILE B CA 1
ATOM 3561 C C . ILE B 1 35 ? 165.632 156.163 212.416 1.00 89.68 35 ILE B C 1
ATOM 3562 O O . ILE B 1 35 ? 165.804 155.364 213.344 1.00 96.95 35 ILE B O 1
ATOM 3567 N N . PHE B 1 36 ? 166.585 156.416 211.518 1.00 86.70 36 PHE B N 1
ATOM 3568 C CA . PHE B 1 36 ? 167.891 155.777 211.632 1.00 88.39 36 PHE B CA 1
ATOM 3569 C C . PHE B 1 36 ? 168.598 156.195 212.913 1.00 92.30 36 PHE B C 1
ATOM 3570 O O . PHE B 1 36 ? 169.247 155.373 213.569 1.00 94.08 36 PHE B O 1
ATOM 3578 N N . ALA B 1 37 ? 168.487 157.471 213.284 1.00 91.26 37 ALA B N 1
ATOM 3579 C CA . ALA B 1 37 ? 169.167 157.958 214.479 1.00 88.82 37 ALA B CA 1
ATOM 3580 C C . ALA B 1 37 ? 168.606 157.314 215.741 1.00 92.53 37 ALA B C 1
ATOM 3581 O O . ALA B 1 37 ? 169.364 156.853 216.601 1.00 96.29 37 ALA B O 1
ATOM 3583 N N . ILE B 1 38 ? 167.278 157.275 215.873 1.00 89.70 38 ILE B N 1
ATOM 3584 C CA . ILE B 1 38 ? 166.688 156.715 217.085 1.00 90.75 38 ILE B CA 1
ATOM 3585 C C . ILE B 1 38 ? 166.911 155.210 217.154 1.00 93.78 38 ILE B C 1
ATOM 3586 O O . ILE B 1 38 ? 167.086 154.654 218.244 1.00 103.36 38 ILE B O 1
ATOM 3591 N N . LEU B 1 39 ? 166.900 154.523 216.009 1.00 92.17 39 LEU B N 1
ATOM 3592 C CA . LEU B 1 39 ? 167.223 153.101 216.008 1.00 96.41 39 LEU B CA 1
ATOM 3593 C C . LEU B 1 39 ? 168.658 152.864 216.451 1.00 98.20 39 LEU B C 1
ATOM 3594 O O . LEU B 1 39 ? 168.934 151.930 217.212 1.00 100.84 39 LEU B O 1
ATOM 3599 N N . LYS B 1 40 ? 169.586 153.700 215.983 1.00 96.82 40 LYS B N 1
ATOM 3600 C CA . LYS B 1 40 ? 170.981 153.550 216.377 1.00 94.89 40 LYS B CA 1
ATOM 3601 C C . LYS B 1 40 ? 171.146 153.712 217.881 1.00 96.41 40 LYS B C 1
ATOM 3602 O O . LYS B 1 40 ? 171.881 152.950 218.519 1.00 100.66 40 LYS B O 1
ATOM 3608 N N . GLN B 1 41 ? 170.470 154.702 218.465 1.00 101.57 41 GLN B N 1
ATOM 3609 C CA . GLN B 1 41 ? 170.547 154.898 219.908 1.00 104.37 41 GLN B CA 1
ATOM 3610 C C . GLN B 1 41 ? 169.925 153.730 220.661 1.00 104.91 41 GLN B C 1
ATOM 3611 O O . GLN B 1 41 ? 170.462 153.287 221.682 1.00 111.74 41 GLN B O 1
ATOM 3617 N N . HIS B 1 42 ? 168.791 153.220 220.177 1.00 102.14 42 HIS B N 1
ATOM 3618 C CA . HIS B 1 42 ? 168.141 152.103 220.852 1.00 101.42 42 HIS B CA 1
ATOM 3619 C C . HIS B 1 42 ? 168.976 150.835 220.775 1.00 105.98 42 HIS B C 1
ATOM 3620 O O . HIS B 1 42 ? 168.972 150.034 221.716 1.00 107.25 42 HIS B O 1
ATOM 3627 N N . ALA B 1 43 ? 169.687 150.631 219.665 1.00 108.18 43 ALA B N 1
ATOM 3628 C CA . ALA B 1 43 ? 170.497 149.429 219.514 1.00 109.01 43 ALA B CA 1
ATOM 3629 C C . ALA B 1 43 ? 171.637 149.385 220.521 1.00 110.72 43 ALA B C 1
ATOM 3630 O O . ALA B 1 43 ? 172.072 148.297 220.913 1.00 114.45 43 ALA B O 1
ATOM 3632 N N . LYS B 1 44 ? 172.134 150.547 220.947 1.00 112.83 44 LYS B N 1
ATOM 3633 C CA . LYS B 1 44 ? 173.200 150.583 221.940 1.00 110.32 44 LYS B CA 1
ATOM 3634 C C . LYS B 1 44 ? 172.754 150.034 223.287 1.00 112.45 44 LYS B C 1
ATOM 3635 O O . LYS B 1 44 ? 173.603 149.637 224.092 1.00 112.23 44 LYS B O 1
ATOM 3641 N N . SER B 1 45 ? 171.448 149.997 223.550 1.00 120.98 45 SER B N 1
ATOM 3642 C CA . SER B 1 45 ? 170.937 149.430 224.790 1.00 121.70 45 SER B CA 1
ATOM 3643 C C . SER B 1 45 ? 170.888 147.909 224.769 1.00 123.28 45 SER B C 1
ATOM 3644 O O . SER B 1 45 ? 170.609 147.302 225.808 1.00 122.57 45 SER B O 1
ATOM 3647 N N . GLY B 1 46 ? 171.147 147.283 223.623 1.00 122.19 46 GLY B N 1
ATOM 3648 C CA . GLY B 1 46 ? 171.147 145.841 223.518 1.00 119.79 46 GLY B CA 1
ATOM 3649 C C . GLY B 1 46 ? 169.795 145.207 223.278 1.00 121.82 46 GLY B C 1
ATOM 3650 O O . GLY B 1 46 ? 169.727 143.981 223.125 1.00 121.87 46 GLY B O 1
ATOM 3651 N N . GLU B 1 47 ? 168.722 145.990 223.240 1.00 128.16 47 GLU B N 1
ATOM 3652 C CA . GLU B 1 47 ? 167.398 145.430 223.011 1.00 128.56 47 GLU B CA 1
ATOM 3653 C C . GLU B 1 47 ? 167.241 145.009 221.555 1.00 131.06 47 GLU B C 1
ATOM 3654 O O . GLU B 1 47 ? 167.751 145.665 220.643 1.00 130.36 47 GLU B O 1
ATOM 3660 N N . ASP B 1 48 ? 166.534 143.903 221.341 1.00 124.79 48 ASP B N 1
ATOM 3661 C CA . ASP B 1 48 ? 166.327 143.394 219.992 1.00 121.41 48 ASP B CA 1
ATOM 3662 C C . ASP B 1 48 ? 165.403 144.313 219.202 1.00 118.60 48 ASP B C 1
ATOM 3663 O O . ASP B 1 48 ? 164.464 144.899 219.746 1.00 117.46 48 ASP B O 1
ATOM 3668 N N . ILE B 1 49 ? 165.676 144.434 217.905 1.00 98.72 49 ILE B N 1
ATOM 3669 C CA . ILE B 1 49 ? 164.935 145.314 217.011 1.00 96.61 49 ILE B CA 1
ATOM 3670 C C . ILE B 1 49 ? 164.334 144.469 215.899 1.00 95.74 49 ILE B C 1
ATOM 3671 O O . ILE B 1 49 ? 165.035 143.657 215.284 1.00 102.69 49 ILE B O 1
ATOM 3676 N N . PHE B 1 50 ? 163.046 144.663 215.639 1.00 87.14 50 PHE B N 1
ATOM 3677 C CA . PHE B 1 50 ? 162.328 143.925 214.610 1.00 84.91 50 PHE B CA 1
ATOM 3678 C C . PHE B 1 50 ? 162.061 144.837 213.423 1.00 90.39 50 PHE B C 1
ATOM 3679 O O . PHE B 1 50 ? 161.591 145.965 213.596 1.00 103.01 50 PHE B O 1
ATOM 3687 N N . GLY B 1 51 ? 162.361 144.345 212.220 1.00 88.85 51 GLY B N 1
ATOM 3688 C CA . GLY B 1 51 ? 162.120 145.103 211.012 1.00 89.61 51 GLY B CA 1
ATOM 3689 C C . GLY B 1 51 ? 161.569 144.211 209.918 1.00 88.31 51 GLY B C 1
ATOM 3690 O O . GLY B 1 51 ? 161.594 142.984 210.019 1.00 95.79 51 GLY B O 1
ATOM 3691 N N . ASP B 1 52 ? 161.067 144.852 208.868 1.00 84.09 52 ASP B N 1
ATOM 3692 C CA . ASP B 1 52 ? 160.502 144.127 207.740 1.00 84.71 52 ASP B CA 1
ATOM 3693 C C . ASP B 1 52 ? 160.513 145.033 206.519 1.00 88.43 52 ASP B C 1
ATOM 3694 O O . ASP B 1 52 ? 160.694 146.248 206.622 1.00 95.45 52 ASP B O 1
ATOM 3699 N N . GLY B 1 53 ? 160.317 144.423 205.358 1.00 71.77 53 GLY B N 1
ATOM 3700 C CA . GLY B 1 53 ? 160.293 145.179 204.123 1.00 70.74 53 GLY B CA 1
ATOM 3701 C C . GLY B 1 53 ? 160.170 144.254 202.936 1.00 68.56 53 GLY B C 1
ATOM 3702 O O . GLY B 1 53 ? 160.013 143.041 203.083 1.00 81.33 53 GLY B O 1
ATOM 3703 N N . VAL B 1 54 ? 160.248 144.846 201.749 1.00 53.68 54 VAL B N 1
ATOM 3704 C CA . VAL B 1 54 ? 160.163 144.119 200.489 1.00 50.13 54 VAL B CA 1
ATOM 3705 C C . VAL B 1 54 ? 161.552 144.073 199.874 1.00 55.49 54 VAL B C 1
ATOM 3706 O O . VAL B 1 54 ? 162.187 145.115 199.680 1.00 73.35 54 VAL B O 1
ATOM 3710 N N . LEU B 1 55 ? 162.020 142.868 199.569 1.00 60.11 55 LEU B N 1
ATOM 3711 C CA . LEU B 1 55 ? 163.377 142.691 199.076 1.00 57.09 55 LEU B CA 1
ATOM 3712 C C . LEU B 1 55 ? 163.536 143.277 197.681 1.00 61.32 55 LEU B C 1
ATOM 3713 O O . LEU B 1 55 ? 162.677 143.104 196.814 1.00 80.59 55 LEU B O 1
ATOM 3718 N N . GLU B 1 56 ? 164.647 143.977 197.467 1.00 68.62 56 GLU B N 1
ATOM 3719 C CA . GLU B 1 56 ? 165.032 144.468 196.148 1.00 69.52 56 GLU B CA 1
ATOM 3720 C C . GLU B 1 56 ? 166.486 144.095 195.913 1.00 80.48 56 GLU B C 1
ATOM 3721 O O . GLU B 1 56 ? 167.386 144.711 196.490 1.00 87.57 56 GLU B O 1
ATOM 3727 N N . ILE B 1 57 ? 166.717 143.104 195.061 1.00 87.98 57 ILE B N 1
ATOM 3728 C CA . ILE B 1 57 ? 168.070 142.639 194.780 1.00 80.76 57 ILE B CA 1
ATOM 3729 C C . ILE B 1 57 ? 168.694 143.552 193.735 1.00 87.58 57 ILE B C 1
ATOM 3730 O O . ILE B 1 57 ? 168.150 143.722 192.639 1.00 93.04 57 ILE B O 1
ATOM 3735 N N . LEU B 1 58 ? 169.834 144.144 194.072 1.00 93.52 58 LEU B N 1
ATOM 3736 C CA . LEU B 1 58 ? 170.547 144.989 193.131 1.00 91.94 58 LEU B CA 1
ATOM 3737 C C . LEU B 1 58 ? 171.379 144.135 192.179 1.00 97.43 58 LEU B C 1
ATOM 3738 O O . LEU B 1 58 ? 171.564 142.932 192.376 1.00 100.90 58 LEU B O 1
ATOM 3743 N N . GLN B 1 59 ? 171.885 144.779 191.125 1.00 111.85 59 GLN B N 1
ATOM 3744 C CA . GLN B 1 59 ? 172.680 144.070 190.130 1.00 113.48 59 GLN B CA 1
ATOM 3745 C C . GLN B 1 59 ? 173.987 143.537 190.702 1.00 114.41 59 GLN B C 1
ATOM 3746 O O . GLN B 1 59 ? 174.531 142.567 190.166 1.00 117.00 59 GLN B O 1
ATOM 3752 N N . ASP B 1 60 ? 174.501 144.146 191.772 1.00 106.17 60 ASP B N 1
ATOM 3753 C CA . ASP B 1 60 ? 175.744 143.669 192.367 1.00 105.84 60 ASP B CA 1
ATOM 3754 C C . ASP B 1 60 ? 175.569 142.285 192.978 1.00 106.45 60 ASP B C 1
ATOM 3755 O O . ASP B 1 60 ? 176.460 141.436 192.871 1.00 110.14 60 ASP B O 1
ATOM 3760 N N . GLY B 1 61 ? 174.431 142.038 193.619 1.00 97.14 61 GLY B N 1
ATOM 3761 C CA . GLY B 1 61 ? 174.184 140.751 194.236 1.00 99.83 61 GLY B CA 1
ATOM 3762 C C . GLY B 1 61 ? 173.514 140.860 195.588 1.00 101.57 61 GLY B C 1
ATOM 3763 O O . GLY B 1 61 ? 172.762 139.967 195.989 1.00 102.17 61 GLY B O 1
ATOM 3764 N N . PHE B 1 62 ? 173.781 141.946 196.303 1.00 92.54 62 PHE B N 1
ATOM 3765 C CA . PHE B 1 62 ? 173.129 142.197 197.577 1.00 90.18 62 PHE B CA 1
ATOM 3766 C C . PHE B 1 62 ? 171.813 142.934 197.355 1.00 94.99 62 PHE B C 1
ATOM 3767 O O . PHE B 1 62 ? 171.541 143.468 196.278 1.00 100.04 62 PHE B O 1
ATOM 3775 N N . GLY B 1 63 ? 170.984 142.961 198.400 1.00 84.54 63 GLY B N 1
ATOM 3776 C CA . GLY B 1 63 ? 169.682 143.582 198.307 1.00 82.06 63 GLY B CA 1
ATOM 3777 C C . GLY B 1 63 ? 169.369 144.401 199.542 1.00 83.62 63 GLY B C 1
ATOM 3778 O O . GLY B 1 63 ? 170.088 144.362 200.541 1.00 90.30 63 GLY B O 1
ATOM 3779 N N . PHE B 1 64 ? 168.275 145.150 199.449 1.00 70.38 64 PHE B N 1
ATOM 3780 C CA . PHE B 1 64 ? 167.795 145.979 200.542 1.00 64.45 64 PHE B CA 1
ATOM 3781 C C . PHE B 1 64 ? 166.313 145.731 200.757 1.00 69.34 64 PHE B C 1
ATOM 3782 O O . PHE B 1 64 ? 165.560 145.553 199.797 1.00 83.15 64 PHE B O 1
ATOM 3790 N N . LEU B 1 65 ? 165.897 145.722 202.020 1.00 61.81 65 LEU B N 1
ATOM 3791 C CA . LEU B 1 65 ? 164.485 145.635 202.372 1.00 62.34 65 LEU B CA 1
ATOM 3792 C C . LEU B 1 65 ? 163.929 147.050 202.448 1.00 64.29 65 LEU B C 1
ATOM 3793 O O . LEU B 1 65 ? 164.327 147.835 203.313 1.00 69.57 65 LEU B O 1
ATOM 3798 N N . ARG B 1 66 ? 163.009 147.377 201.549 1.00 58.56 66 ARG B N 1
ATOM 3799 C CA . ARG B 1 66 ? 162.439 148.710 201.469 1.00 60.24 66 ARG B CA 1
ATOM 3800 C C . ARG B 1 66 ? 160.992 148.692 201.939 1.00 69.73 66 ARG B C 1
ATOM 3801 O O . ARG B 1 66 ? 160.290 147.687 201.805 1.00 77.27 66 ARG B O 1
ATOM 3809 N N . SER B 1 67 ? 160.555 149.815 202.494 1.00 73.73 67 SER B N 1
ATOM 3810 C CA . SER B 1 67 ? 159.234 149.931 203.088 1.00 71.17 67 SER B CA 1
ATOM 3811 C C . SER B 1 67 ? 158.266 150.594 202.119 1.00 72.97 67 SER B C 1
ATOM 3812 O O . SER B 1 67 ? 158.638 151.477 201.344 1.00 76.80 67 SER B O 1
ATOM 3815 N N . ALA B 1 68 ? 157.009 150.157 202.176 1.00 77.89 68 ALA B N 1
ATOM 3816 C CA . ALA B 1 68 ? 155.975 150.729 201.327 1.00 76.47 68 ALA B CA 1
ATOM 3817 C C . ALA B 1 68 ? 155.495 152.085 201.820 1.00 80.70 68 ALA B C 1
ATOM 3818 O O . ALA B 1 68 ? 154.833 152.803 201.065 1.00 94.02 68 ALA B O 1
ATOM 3820 N N . ASP B 1 69 ? 155.802 152.444 203.068 1.00 88.08 69 ASP B N 1
ATOM 3821 C CA . ASP B 1 69 ? 155.383 153.742 203.586 1.00 92.40 69 ASP B CA 1
ATOM 3822 C C . ASP B 1 69 ? 156.058 154.879 202.832 1.00 94.36 69 ASP B C 1
ATOM 3823 O O . ASP B 1 69 ? 155.425 155.896 202.530 1.00 99.46 69 ASP B O 1
ATOM 3828 N N . SER B 1 70 ? 157.343 154.726 202.520 1.00 73.60 70 SER B N 1
ATOM 3829 C CA . SER B 1 70 ? 158.077 155.703 201.732 1.00 72.37 70 SER B CA 1
ATOM 3830 C C . SER B 1 70 ? 158.075 155.370 200.247 1.00 72.64 70 SER B C 1
ATOM 3831 O O . SER B 1 70 ? 158.913 155.893 199.505 1.00 76.75 70 SER B O 1
ATOM 3834 N N . SER B 1 71 ? 157.152 154.516 199.803 1.00 67.69 71 SER B N 1
ATOM 3835 C CA . SER B 1 71 ? 157.047 154.107 198.403 1.00 64.13 71 SER B CA 1
ATOM 3836 C C . SER B 1 71 ? 158.349 153.490 197.901 1.00 68.82 71 SER B C 1
ATOM 3837 O O . SER B 1 71 ? 158.804 153.777 196.793 1.00 81.49 71 SER B O 1
ATOM 3840 N N . TYR B 1 72 ? 158.952 152.638 198.730 1.00 56.01 72 TYR B N 1
ATOM 3841 C CA . TYR B 1 72 ? 160.156 151.891 198.367 1.00 53.67 72 TYR B CA 1
ATOM 3842 C C . TYR B 1 72 ? 161.283 152.821 197.930 1.00 55.79 72 TYR B C 1
ATOM 3843 O O . TYR B 1 72 ? 162.026 152.529 196.992 1.00 69.27 72 TYR B O 1
ATOM 3852 N N . LEU B 1 73 ? 161.410 153.953 198.612 1.00 57.16 73 LEU B N 1
ATOM 3853 C CA . LEU B 1 73 ? 162.471 154.907 198.333 1.00 57.82 73 LEU B CA 1
ATOM 3854 C C . LEU B 1 73 ? 163.723 154.512 199.101 1.00 62.82 73 LEU B C 1
ATOM 3855 O O . LEU B 1 73 ? 163.650 154.181 200.287 1.00 75.53 73 LEU B O 1
ATOM 3860 N N . ALA B 1 74 ? 164.865 154.540 198.421 1.00 62.63 74 ALA B N 1
ATOM 3861 C CA . ALA B 1 74 ? 166.124 154.208 199.072 1.00 67.00 74 ALA B CA 1
ATOM 3862 C C . ALA B 1 74 ? 166.447 155.235 200.147 1.00 70.10 74 ALA B C 1
ATOM 3863 O O . ALA B 1 74 ? 166.354 156.444 199.917 1.00 79.66 74 ALA B O 1
ATOM 3865 N N . GLY B 1 75 ? 166.832 154.752 201.324 1.00 74.12 75 GLY B N 1
ATOM 3866 C CA . GLY B 1 75 ? 167.126 155.621 202.436 1.00 81.99 75 GLY B CA 1
ATOM 3867 C C . GLY B 1 75 ? 168.053 154.981 203.446 1.00 87.04 75 GLY B C 1
ATOM 3868 O O . GLY B 1 75 ? 168.360 153.787 203.376 1.00 94.50 75 GLY B O 1
ATOM 3869 N N . PRO B 1 76 ? 168.528 155.776 204.406 1.00 80.94 76 PRO B N 1
ATOM 3870 C CA . PRO B 1 76 ? 169.434 155.229 205.428 1.00 82.70 76 PRO B CA 1
ATOM 3871 C C . PRO B 1 76 ? 168.812 154.130 206.268 1.00 86.36 76 PRO B C 1
ATOM 3872 O O . PRO B 1 76 ? 169.531 153.243 206.742 1.00 88.29 76 PRO B O 1
ATOM 3876 N N . ASP B 1 77 ? 167.497 154.159 206.468 1.00 90.51 77 ASP B N 1
ATOM 3877 C CA . ASP B 1 77 ? 166.829 153.201 207.338 1.00 91.67 77 ASP B CA 1
ATOM 3878 C C . ASP B 1 77 ? 166.558 151.864 206.664 1.00 94.78 77 ASP B C 1
ATOM 3879 O O . ASP B 1 77 ? 166.056 150.951 207.326 1.00 101.21 77 ASP B O 1
ATOM 3884 N N . ASP B 1 78 ? 166.862 151.727 205.377 1.00 85.11 78 ASP B N 1
ATOM 3885 C CA . ASP B 1 78 ? 166.626 150.467 204.689 1.00 85.24 78 ASP B CA 1
ATOM 3886 C C . ASP B 1 78 ? 167.538 149.375 205.232 1.00 86.88 78 ASP B C 1
ATOM 3887 O O . ASP B 1 78 ? 168.719 149.605 205.504 1.00 93.82 78 ASP B O 1
ATOM 3892 N N . ILE B 1 79 ? 166.980 148.184 205.389 1.00 73.65 79 ILE B N 1
ATOM 3893 C CA . ILE B 1 79 ? 167.722 147.041 205.903 1.00 66.87 79 ILE B CA 1
ATOM 3894 C C . ILE B 1 79 ? 168.545 146.427 204.781 1.00 72.22 79 ILE B C 1
ATOM 3895 O O . ILE B 1 79 ? 168.147 146.432 203.614 1.00 85.36 79 ILE B O 1
ATOM 3900 N N . TYR B 1 80 ? 169.709 145.893 205.134 1.00 74.00 80 TYR B N 1
ATOM 3901 C CA . TYR B 1 80 ? 170.637 145.308 204.178 1.00 70.38 80 TYR B CA 1
ATOM 3902 C C . TYR B 1 80 ? 170.660 143.796 204.346 1.00 76.87 80 TYR B C 1
ATOM 3903 O O . TYR B 1 80 ? 170.743 143.296 205.472 1.00 83.08 80 TYR B O 1
ATOM 3912 N N . VAL B 1 81 ? 170.589 143.074 203.231 1.00 80.36 81 VAL B N 1
ATOM 3913 C CA . VAL B 1 81 ? 170.668 141.619 203.226 1.00 78.75 81 VAL B CA 1
ATOM 3914 C C . VAL B 1 81 ? 171.915 141.212 202.451 1.00 86.42 81 VAL B C 1
ATOM 3915 O O . VAL B 1 81 ? 172.188 141.748 201.371 1.00 88.94 81 VAL B O 1
ATOM 3919 N N . SER B 1 82 ? 172.685 140.299 203.022 1.00 93.77 82 SER B N 1
ATOM 3920 C CA . SER B 1 82 ? 173.918 139.875 202.385 1.00 89.83 82 SER B CA 1
ATOM 3921 C C . SER B 1 82 ? 173.620 138.925 201.229 1.00 91.22 82 SER B C 1
ATOM 3922 O O . SER B 1 82 ? 172.577 138.269 201.212 1.00 98.70 82 SER B O 1
ATOM 3925 N N . PRO B 1 83 ? 174.519 138.842 200.245 1.00 81.29 83 PRO B N 1
ATOM 3926 C CA . PRO B 1 83 ? 174.299 137.896 199.141 1.00 78.37 83 PRO B CA 1
ATOM 3927 C C . PRO B 1 83 ? 174.177 136.457 199.600 1.00 78.16 83 PRO B C 1
ATOM 3928 O O . PRO B 1 83 ? 173.480 135.667 198.952 1.00 85.56 83 PRO B O 1
ATOM 3932 N N . SER B 1 84 ? 174.841 136.089 200.696 1.00 80.61 84 SER B N 1
ATOM 3933 C CA . SER B 1 84 ? 174.720 134.729 201.207 1.00 86.39 84 SER B CA 1
ATOM 3934 C C . SER B 1 84 ? 173.301 134.438 201.675 1.00 90.27 84 SER B C 1
ATOM 3935 O O . SER B 1 84 ? 172.782 133.338 201.458 1.00 101.28 84 SER B O 1
ATOM 3938 N N . GLN B 1 85 ? 172.659 135.409 202.328 1.00 84.33 85 GLN B N 1
ATOM 3939 C CA . GLN B 1 85 ? 171.286 135.209 202.782 1.00 84.08 85 GLN B CA 1
ATOM 3940 C C . GLN B 1 85 ? 170.332 135.051 201.607 1.00 84.76 85 GLN B C 1
ATOM 3941 O O . GLN B 1 85 ? 169.396 134.246 201.664 1.00 91.55 85 GLN B O 1
ATOM 3947 N N . ILE B 1 86 ? 170.546 135.818 200.536 1.00 71.01 86 ILE B N 1
ATOM 3948 C CA . ILE B 1 86 ? 169.728 135.668 199.337 1.00 69.87 86 ILE B CA 1
ATOM 3949 C C . ILE B 1 86 ? 169.938 134.295 198.717 1.00 79.75 86 ILE B C 1
ATOM 3950 O O . ILE B 1 86 ? 169.054 133.771 198.030 1.00 91.87 86 ILE B O 1
ATOM 3955 N N . ARG B 1 87 ? 171.104 133.694 198.937 1.00 88.53 87 ARG B N 1
ATOM 3956 C CA . ARG B 1 87 ? 171.365 132.342 198.463 1.00 85.83 87 ARG B CA 1
ATOM 3957 C C . ARG B 1 87 ? 170.951 131.283 199.472 1.00 86.63 87 ARG B C 1
ATOM 3958 O O . ARG B 1 87 ? 170.559 130.181 199.074 1.00 92.27 87 ARG B O 1
ATOM 3966 N N . ARG B 1 88 ? 171.028 131.591 200.768 1.00 90.55 88 ARG B N 1
ATOM 3967 C CA . ARG B 1 88 ? 170.642 130.624 201.790 1.00 84.22 88 ARG B CA 1
ATOM 3968 C C . ARG B 1 88 ? 169.156 130.308 201.701 1.00 86.61 88 ARG B C 1
ATOM 3969 O O . ARG B 1 88 ? 168.762 129.166 201.443 1.00 95.93 88 ARG B O 1
ATOM 3977 N N . PHE B 1 89 ? 168.313 131.312 201.913 1.00 80.15 89 PHE B N 1
ATOM 3978 C CA . PHE B 1 89 ? 166.900 131.208 201.584 1.00 78.32 89 PHE B CA 1
ATOM 3979 C C . PHE B 1 89 ? 166.737 131.576 200.119 1.00 80.16 89 PHE B C 1
ATOM 3980 O O . PHE B 1 89 ? 167.314 132.562 199.658 1.00 89.97 89 PHE B O 1
ATOM 3988 N N . ASN B 1 90 ? 165.955 130.789 199.387 1.00 80.60 90 ASN B N 1
ATOM 3989 C CA . ASN B 1 90 ? 165.795 131.020 197.953 1.00 78.87 90 ASN B CA 1
ATOM 3990 C C . ASN B 1 90 ? 164.913 132.251 197.773 1.00 85.62 90 ASN B C 1
ATOM 3991 O O . ASN B 1 90 ? 163.702 132.171 197.558 1.00 91.97 90 ASN B O 1
ATOM 3996 N N . LEU B 1 91 ? 165.545 133.418 197.861 1.00 68.05 91 LEU B N 1
ATOM 3997 C CA . LEU B 1 91 ? 164.844 134.694 197.867 1.00 66.71 91 LEU B CA 1
ATOM 3998 C C . LEU B 1 91 ? 164.965 135.368 196.509 1.00 71.52 91 LEU B C 1
ATOM 3999 O O . LEU B 1 91 ? 166.064 135.468 195.955 1.00 78.71 91 LEU B O 1
ATOM 4004 N N . ARG B 1 92 ? 163.837 135.826 195.982 1.00 69.62 92 ARG B N 1
ATOM 4005 C CA . ARG B 1 92 ? 163.791 136.634 194.776 1.00 64.59 92 ARG B CA 1
ATOM 4006 C C . ARG B 1 92 ? 163.363 138.049 195.136 1.00 71.31 92 ARG B C 1
ATOM 4007 O O . ARG B 1 92 ? 162.814 138.298 196.211 1.00 77.38 92 ARG B O 1
ATOM 4015 N N . THR B 1 93 ? 163.625 138.980 194.224 1.00 68.13 93 THR B N 1
ATOM 4016 C CA . THR B 1 93 ? 163.203 140.356 194.438 1.00 61.18 93 THR B CA 1
ATOM 4017 C C . THR B 1 93 ? 161.685 140.434 194.508 1.00 55.88 93 THR B C 1
ATOM 4018 O O . THR B 1 93 ? 160.976 139.804 193.721 1.00 67.89 93 THR B O 1
ATOM 4022 N N . GLY B 1 94 ? 161.186 141.208 195.465 1.00 60.45 94 GLY B N 1
ATOM 4023 C CA . GLY B 1 94 ? 159.768 141.309 195.718 1.00 61.35 94 GLY B CA 1
ATOM 4024 C C . GLY B 1 94 ? 159.279 140.503 196.900 1.00 65.25 94 GLY B C 1
ATOM 4025 O O . GLY B 1 94 ? 158.108 140.633 197.273 1.00 76.43 94 GLY B O 1
ATOM 4026 N N . ASP B 1 95 ? 160.130 139.676 197.495 1.00 61.59 95 ASP B N 1
ATOM 4027 C CA . ASP B 1 95 ? 159.733 138.912 198.667 1.00 65.27 95 ASP B CA 1
ATOM 4028 C C . ASP B 1 95 ? 159.623 139.817 199.886 1.00 75.16 95 ASP B C 1
ATOM 4029 O O . ASP B 1 95 ? 160.477 140.675 200.121 1.00 89.03 95 ASP B O 1
ATOM 4034 N N . THR B 1 96 ? 158.565 139.621 200.665 1.00 64.14 96 THR B N 1
ATOM 4035 C CA . THR B 1 96 ? 158.368 140.356 201.906 1.00 56.75 96 THR B CA 1
ATOM 4036 C C . THR B 1 96 ? 159.004 139.572 203.045 1.00 62.63 96 THR B C 1
ATOM 4037 O O . THR B 1 96 ? 158.574 138.457 203.353 1.00 74.45 96 THR B O 1
ATOM 4041 N N . ILE B 1 97 ? 160.018 140.157 203.673 1.00 67.72 97 ILE B N 1
ATOM 4042 C CA . ILE B 1 97 ? 160.828 139.481 204.677 1.00 62.40 97 ILE B CA 1
ATOM 4043 C C . ILE B 1 97 ? 160.654 140.198 206.005 1.00 65.86 97 ILE B C 1
ATOM 4044 O O . ILE B 1 97 ? 160.729 141.429 206.064 1.00 82.26 97 ILE B O 1
ATOM 4049 N N . SER B 1 98 ? 160.421 139.430 207.064 1.00 75.91 98 SER B N 1
ATOM 4050 C CA . SER B 1 98 ? 160.282 139.963 208.410 1.00 77.57 98 SER B CA 1
ATOM 4051 C C . SER B 1 98 ? 161.233 139.231 209.341 1.00 80.07 98 SER B C 1
ATOM 4052 O O . SER B 1 98 ? 161.467 138.030 209.180 1.00 89.67 98 SER B O 1
ATOM 4055 N N . GLY B 1 99 ? 161.781 139.953 210.311 1.00 74.13 99 GLY B N 1
ATOM 4056 C CA . GLY B 1 99 ? 162.680 139.338 211.264 1.00 76.61 99 GLY B CA 1
ATOM 4057 C C . GLY B 1 99 ? 163.402 140.385 212.086 1.00 80.77 99 GLY B C 1
ATOM 4058 O O . GLY B 1 99 ? 163.042 141.563 212.086 1.00 91.68 99 GLY B O 1
ATOM 4059 N N . LYS B 1 100 ? 164.429 139.923 212.792 1.00 80.05 100 LYS B N 1
ATOM 4060 C CA . LYS B 1 100 ? 165.241 140.782 213.639 1.00 76.20 100 LYS B CA 1
ATOM 4061 C C . LYS B 1 100 ? 166.372 141.411 212.839 1.00 81.07 100 LYS B C 1
ATOM 4062 O O . LYS B 1 100 ? 166.857 140.844 211.858 1.00 85.39 100 LYS B O 1
ATOM 4068 N N . ILE B 1 101 ? 166.794 142.597 213.275 1.00 85.97 101 ILE B N 1
ATOM 4069 C CA . ILE B 1 101 ? 167.859 143.340 212.619 1.00 81.61 101 ILE B CA 1
ATOM 4070 C C . ILE B 1 101 ? 168.886 143.758 213.661 1.00 84.11 101 ILE B C 1
ATOM 4071 O O . ILE B 1 101 ? 168.620 143.764 214.864 1.00 88.46 101 ILE B O 1
ATOM 4076 N N . ARG B 1 102 ? 170.072 144.111 213.179 1.00 82.74 102 ARG B N 1
ATOM 4077 C CA . ARG B 1 102 ? 171.177 144.495 214.038 1.00 81.30 102 ARG B CA 1
ATOM 4078 C C . ARG B 1 102 ? 171.755 145.825 213.580 1.00 88.56 102 ARG B C 1
ATOM 4079 O O . ARG B 1 102 ? 171.668 146.170 212.399 1.00 95.45 102 ARG B O 1
ATOM 4087 N N . PRO B 1 103 ? 172.348 146.593 214.497 1.00 85.01 103 PRO B N 1
ATOM 4088 C CA . PRO B 1 103 ? 172.927 147.874 214.105 1.00 82.51 103 PRO B CA 1
ATOM 4089 C C . PRO B 1 103 ? 174.132 147.671 213.207 1.00 83.22 103 PRO B C 1
ATOM 4090 O O . PRO B 1 103 ? 174.787 146.616 213.251 1.00 85.54 103 PRO B O 1
ATOM 4094 N N . PRO B 1 104 ? 174.458 148.650 212.365 1.00 85.35 104 PRO B N 1
ATOM 4095 C CA . PRO B 1 104 ? 175.634 148.515 211.502 1.00 86.14 104 PRO B CA 1
ATOM 4096 C C . PRO B 1 104 ? 176.912 148.436 212.319 1.00 91.49 104 PRO B C 1
ATOM 4097 O O . PRO B 1 104 ? 177.044 149.060 213.374 1.00 90.34 104 PRO B O 1
ATOM 4101 N N . LYS B 1 105 ? 177.861 147.654 211.817 1.00 113.15 105 LYS B N 1
ATOM 4102 C CA . LYS B 1 105 ? 179.183 147.576 212.413 1.00 112.41 105 LYS B CA 1
ATOM 4103 C C . LYS B 1 105 ? 180.090 148.604 211.740 1.00 115.19 105 LYS B C 1
ATOM 4104 O O . LYS B 1 105 ? 179.646 149.409 210.917 1.00 115.31 105 LYS B O 1
ATOM 4110 N N . GLU B 1 106 ? 181.372 148.594 212.089 1.00 127.48 106 GLU B N 1
ATOM 4111 C CA . GLU B 1 106 ? 182.312 149.520 211.475 1.00 126.58 106 GLU B CA 1
ATOM 4112 C C . GLU B 1 106 ? 182.453 149.218 209.989 1.00 128.21 106 GLU B C 1
ATOM 4113 O O . GLU B 1 106 ? 182.576 148.060 209.582 1.00 131.13 106 GLU B O 1
ATOM 4119 N N . GLY B 1 107 ? 182.429 150.271 209.177 1.00 121.66 107 GLY B N 1
ATOM 4120 C CA . GLY B 1 107 ? 182.447 150.117 207.740 1.00 122.81 107 GLY B CA 1
ATOM 4121 C C . GLY B 1 107 ? 181.105 149.806 207.117 1.00 122.36 107 GLY B C 1
ATOM 4122 O O . GLY B 1 107 ? 181.036 149.629 205.894 1.00 122.96 107 GLY B O 1
ATOM 4123 N N . GLU B 1 108 ? 180.042 149.731 207.911 1.00 117.20 108 GLU B N 1
ATOM 4124 C CA . GLU B 1 108 ? 178.699 149.465 207.421 1.00 117.23 108 GLU B CA 1
ATOM 4125 C C . GLU B 1 108 ? 177.825 150.690 207.649 1.00 115.59 108 GLU B C 1
ATOM 4126 O O . GLU B 1 108 ? 177.957 151.376 208.667 1.00 115.51 108 GLU B O 1
ATOM 4132 N N . ARG B 1 109 ? 176.933 150.962 206.699 1.00 100.08 109 ARG B N 1
ATOM 4133 C CA . ARG B 1 109 ? 176.075 152.133 206.770 1.00 98.12 109 ARG B CA 1
ATOM 4134 C C . ARG B 1 109 ? 174.599 151.807 206.939 1.00 100.18 109 ARG B C 1
ATOM 4135 O O . ARG B 1 109 ? 173.802 152.729 207.133 1.00 104.94 109 ARG B O 1
ATOM 4143 N N . TYR B 1 110 ? 174.212 150.536 206.874 1.00 83.81 110 TYR B N 1
ATOM 4144 C CA . TYR B 1 110 ? 172.814 150.150 206.976 1.00 83.93 110 TYR B CA 1
ATOM 4145 C C . TYR B 1 110 ? 172.647 149.053 208.014 1.00 82.72 110 TYR B C 1
ATOM 4146 O O . TYR B 1 110 ? 173.567 148.275 208.273 1.00 93.04 110 TYR B O 1
ATOM 4155 N N . PHE B 1 111 ? 171.458 149.003 208.608 1.00 72.61 111 PHE B N 1
ATOM 4156 C CA . PHE B 1 111 ? 171.100 147.875 209.451 1.00 76.22 111 PHE B CA 1
ATOM 4157 C C . PHE B 1 111 ? 171.055 146.600 208.619 1.00 84.73 111 PHE B C 1
ATOM 4158 O O . PHE B 1 111 ? 170.677 146.611 207.446 1.00 97.38 111 PHE B O 1
ATOM 4166 N N . ALA B 1 112 ? 171.451 145.493 209.233 1.00 69.47 112 ALA B N 1
ATOM 4167 C CA . ALA B 1 112 ? 171.527 144.215 208.547 1.00 68.24 112 ALA B CA 1
ATOM 4168 C C . ALA B 1 112 ? 170.562 143.224 209.177 1.00 74.26 112 ALA B C 1
ATOM 4169 O O . ALA B 1 112 ? 170.242 143.314 210.365 1.00 82.01 112 ALA B O 1
ATOM 4171 N N . LEU B 1 113 ? 170.092 142.282 208.364 1.00 78.95 113 LEU B N 1
ATOM 4172 C CA . LEU B 1 113 ? 169.236 141.222 208.873 1.00 77.43 113 LEU B CA 1
ATOM 4173 C C . LEU B 1 113 ? 169.999 140.349 209.857 1.00 82.94 113 LEU B C 1
ATOM 4174 O O . LEU B 1 113 ? 171.179 140.048 209.664 1.00 86.70 113 LEU B O 1
ATOM 4179 N N . LEU B 1 114 ? 169.315 139.942 210.920 1.00 86.87 114 LEU B N 1
ATOM 4180 C CA . LEU B 1 114 ? 169.888 139.067 211.932 1.00 88.11 114 LEU B CA 1
ATOM 4181 C C . LEU B 1 114 ? 169.262 137.685 211.949 1.00 90.33 114 LEU B C 1
ATOM 4182 O O . LEU B 1 114 ? 169.973 136.693 212.109 1.00 98.58 114 LEU B O 1
ATOM 4187 N N . LYS B 1 115 ? 167.946 137.595 211.783 1.00 89.22 115 LYS B N 1
ATOM 4188 C CA . LYS B 1 115 ? 167.254 136.312 211.806 1.00 88.44 115 LYS B CA 1
ATOM 4189 C C . LYS B 1 115 ? 165.969 136.442 211.008 1.00 94.52 115 LYS B C 1
ATOM 4190 O O . LYS B 1 115 ? 165.121 137.276 211.335 1.00 99.55 115 LYS B O 1
ATOM 4196 N N . VAL B 1 116 ? 165.825 135.623 209.974 1.00 82.44 116 VAL B N 1
ATOM 4197 C CA . VAL B 1 116 ? 164.625 135.617 209.148 1.00 75.64 116 VAL B CA 1
ATOM 4198 C C . VAL B 1 116 ? 163.652 134.606 209.733 1.00 82.00 116 VAL B C 1
ATOM 4199 O O . VAL B 1 116 ? 163.984 133.425 209.876 1.00 91.23 116 VAL B O 1
ATOM 4203 N N . ASN B 1 117 ? 162.447 135.064 210.073 1.00 82.86 117 ASN B N 1
ATOM 4204 C CA . ASN B 1 117 ? 161.436 134.182 210.640 1.00 89.48 117 ASN B CA 1
ATOM 4205 C C . ASN B 1 117 ? 160.104 134.258 209.904 1.00 89.90 117 ASN B C 1
ATOM 4206 O O . ASN B 1 117 ? 159.133 133.635 210.347 1.00 95.79 117 ASN B O 1
ATOM 4211 N N . GLU B 1 118 ? 160.029 134.997 208.801 1.00 81.90 118 GLU B N 1
ATOM 4212 C CA . GLU B 1 118 ? 158.783 135.105 208.048 1.00 79.17 118 GLU B CA 1
ATOM 4213 C C . GLU B 1 118 ? 159.107 135.606 206.653 1.00 83.54 118 GLU B C 1
ATOM 4214 O O . GLU B 1 118 ? 159.680 136.689 206.505 1.00 99.45 118 GLU B O 1
ATOM 4220 N N . VAL B 1 119 ? 158.751 134.827 205.636 1.00 63.01 119 VAL B N 1
ATOM 4221 C CA . VAL B 1 119 ? 158.923 135.221 204.244 1.00 62.60 119 VAL B CA 1
ATOM 4222 C C . VAL B 1 119 ? 157.572 135.105 203.558 1.00 73.66 119 VAL B C 1
ATOM 4223 O O . VAL B 1 119 ? 156.970 134.025 203.550 1.00 86.19 119 VAL B O 1
ATOM 4227 N N . ASN B 1 120 ? 157.102 136.210 202.981 1.00 63.67 120 ASN B N 1
ATOM 4228 C CA . ASN B 1 120 ? 155.802 136.258 202.314 1.00 55.63 120 ASN B CA 1
ATOM 4229 C C . ASN B 1 120 ? 154.689 135.785 203.243 1.00 63.38 120 ASN B C 1
ATOM 4230 O O . ASN B 1 120 ? 153.779 135.060 202.838 1.00 75.09 120 ASN B O 1
ATOM 4235 N N . PHE B 1 121 ? 154.767 136.206 204.506 1.00 71.10 121 PHE B N 1
ATOM 4236 C CA . PHE B 1 121 ? 153.781 135.850 205.525 1.00 73.32 121 PHE B CA 1
ATOM 4237 C C . PHE B 1 121 ? 153.649 134.337 205.664 1.00 76.84 121 PHE B C 1
ATOM 4238 O O . PHE B 1 121 ? 152.549 133.799 205.801 1.00 84.63 121 PHE B O 1
ATOM 4246 N N . ASP B 1 122 ? 154.782 133.645 205.628 1.00 81.94 122 ASP B N 1
ATOM 4247 C CA . ASP B 1 122 ? 154.805 132.197 205.755 1.00 80.05 122 ASP B CA 1
ATOM 4248 C C . ASP B 1 122 ? 156.164 131.786 206.299 1.00 85.28 122 ASP B C 1
ATOM 4249 O O . ASP B 1 122 ? 157.108 132.578 206.326 1.00 94.76 122 ASP B O 1
ATOM 4254 N N . LYS B 1 123 ? 156.249 130.540 206.746 1.00 81.73 123 LYS B N 1
ATOM 4255 C CA . LYS B 1 123 ? 157.499 130.042 207.295 1.00 80.87 123 LYS B CA 1
ATOM 4256 C C . LYS B 1 123 ? 158.578 130.057 206.215 1.00 85.73 123 LYS B C 1
ATOM 4257 O O . LYS B 1 123 ? 158.287 129.792 205.044 1.00 92.49 123 LYS B O 1
ATOM 4263 N N . PRO B 1 124 ? 159.825 130.377 206.566 1.00 81.02 124 PRO B N 1
ATOM 4264 C CA . PRO B 1 124 ? 160.864 130.504 205.533 1.00 81.55 124 PRO B CA 1
ATOM 4265 C C . PRO B 1 124 ? 161.106 129.230 204.745 1.00 86.90 124 PRO B C 1
ATOM 4266 O O . PRO B 1 124 ? 161.464 129.308 203.564 1.00 88.70 124 PRO B O 1
ATOM 4270 N N . GLU B 1 125 ? 160.929 128.058 205.354 1.00 95.85 125 GLU B N 1
ATOM 4271 C CA . GLU B 1 125 ? 161.153 126.813 204.633 1.00 91.33 125 GLU B CA 1
ATOM 4272 C C . GLU B 1 125 ? 159.971 126.407 203.764 1.00 90.04 125 GLU B C 1
ATOM 4273 O O . GLU B 1 125 ? 160.127 125.526 202.913 1.00 95.16 125 GLU B O 1
ATOM 4279 N N . ASN B 1 126 ? 158.802 127.015 203.954 1.00 83.99 126 ASN B N 1
ATOM 4280 C CA . ASN B 1 126 ? 157.653 126.720 203.109 1.00 85.43 126 ASN B CA 1
ATOM 4281 C C . ASN B 1 126 ? 157.534 127.671 201.930 1.00 87.75 126 ASN B C 1
ATOM 4282 O O . ASN B 1 126 ? 156.973 127.296 200.896 1.00 96.06 126 ASN B O 1
ATOM 4287 N N . ALA B 1 127 ? 158.045 128.895 202.062 1.00 82.65 127 ALA B N 1
ATOM 4288 C CA . ALA B 1 127 ? 157.987 129.852 200.967 1.00 87.24 127 ALA B CA 1
ATOM 4289 C C . ALA B 1 127 ? 158.993 129.547 199.869 1.00 85.97 127 ALA B C 1
ATOM 4290 O O . ALA B 1 127 ? 158.838 130.045 198.750 1.00 92.26 127 ALA B O 1
ATOM 4292 N N . ARG B 1 128 ? 160.015 128.747 200.158 1.00 78.30 128 ARG B N 1
ATOM 4293 C CA . ARG B 1 128 ? 161.019 128.398 199.165 1.00 78.78 128 ARG B CA 1
ATOM 4294 C C . ARG B 1 128 ? 160.594 127.235 198.281 1.00 82.96 128 ARG B C 1
ATOM 4295 O O . ARG B 1 128 ? 161.342 126.865 197.371 1.00 90.24 128 ARG B O 1
ATOM 4303 N N . ASN B 1 129 ? 159.424 126.649 198.526 1.00 77.51 129 ASN B N 1
ATOM 4304 C CA . ASN B 1 129 ? 158.910 125.541 197.733 1.00 75.64 129 ASN B CA 1
ATOM 4305 C C . ASN B 1 129 ? 157.699 125.952 196.901 1.00 83.40 129 ASN B C 1
ATOM 4306 O O . ASN B 1 129 ? 156.823 125.132 196.623 1.00 86.38 129 ASN B O 1
ATOM 4311 N N . LYS B 1 130 ? 157.639 127.216 196.498 1.00 77.57 130 LYS B N 1
ATOM 4312 C CA . LYS B 1 130 ? 156.524 127.738 195.723 1.00 73.28 130 LYS B CA 1
ATOM 4313 C C . LYS B 1 130 ? 156.930 127.852 194.262 1.00 82.91 130 LYS B C 1
ATOM 4314 O O . LYS B 1 130 ? 157.992 128.398 193.949 1.00 89.74 130 LYS B O 1
ATOM 4320 N N . ILE B 1 131 ? 156.080 127.334 193.374 1.00 69.11 131 ILE B N 1
ATOM 4321 C CA . ILE B 1 131 ? 156.381 127.360 191.950 1.00 63.55 131 ILE B CA 1
ATOM 4322 C C . ILE B 1 131 ? 156.416 128.798 191.457 1.00 63.79 131 ILE B C 1
ATOM 4323 O O . ILE B 1 131 ? 155.616 129.642 191.878 1.00 75.30 131 ILE B O 1
ATOM 4328 N N . LEU B 1 132 ? 157.357 129.082 190.561 1.00 65.22 132 LEU B N 1
ATOM 4329 C CA . LEU B 1 132 ? 157.549 130.436 190.063 1.00 62.62 132 LEU B CA 1
ATOM 4330 C C . LEU B 1 132 ? 156.318 130.913 189.301 1.00 67.88 132 LEU B C 1
ATOM 4331 O O . LEU B 1 132 ? 155.540 130.119 188.769 1.00 80.74 132 LEU B O 1
ATOM 4336 N N . PHE B 1 133 ? 156.143 132.235 189.263 1.00 61.87 133 PHE B N 1
ATOM 4337 C CA . PHE B 1 133 ? 154.971 132.819 188.621 1.00 62.97 133 PHE B CA 1
ATOM 4338 C C . PHE B 1 133 ? 154.942 132.517 187.129 1.00 68.36 133 PHE B C 1
ATOM 4339 O O . PHE B 1 133 ? 153.871 132.303 186.553 1.00 83.12 133 PHE B O 1
ATOM 4347 N N . GLU B 1 134 ? 156.109 132.505 186.483 1.00 76.81 134 GLU B N 1
ATOM 4348 C CA . GLU B 1 134 ? 156.161 132.282 185.043 1.00 76.64 134 GLU B CA 1
ATOM 4349 C C . GLU B 1 134 ? 155.695 130.888 184.650 1.00 82.51 134 GLU B C 1
ATOM 4350 O O . GLU B 1 134 ? 155.322 130.679 183.492 1.00 92.50 134 GLU B O 1
ATOM 4356 N N . ASN B 1 135 ? 155.712 129.935 185.575 1.00 59.81 135 ASN B N 1
ATOM 4357 C CA . ASN B 1 135 ? 155.341 128.559 185.285 1.00 57.62 135 ASN B CA 1
ATOM 4358 C C . ASN B 1 135 ? 153.850 128.297 185.433 1.00 65.23 135 ASN B C 1
ATOM 4359 O O . ASN B 1 135 ? 153.398 127.189 185.129 1.00 76.25 135 ASN B O 1
ATOM 4364 N N . LEU B 1 136 ? 153.080 129.277 185.889 1.00 60.36 136 LEU B N 1
ATOM 4365 C CA . LEU B 1 136 ? 151.649 129.108 186.088 1.00 58.48 136 LEU B CA 1
ATOM 4366 C C . LEU B 1 136 ? 150.904 129.372 184.787 1.00 69.78 136 LEU B C 1
ATOM 4367 O O . LEU B 1 136 ? 151.226 130.310 184.053 1.00 76.45 136 LEU B O 1
ATOM 4372 N N . THR B 1 137 ? 149.908 128.541 184.507 1.00 69.44 137 THR B N 1
ATOM 4373 C CA . THR B 1 137 ? 149.194 128.622 183.238 1.00 66.32 137 THR B CA 1
ATOM 4374 C C . THR B 1 137 ? 148.089 129.666 183.320 1.00 60.01 137 THR B C 1
ATOM 4375 O O . THR B 1 137 ? 147.224 129.568 184.196 1.00 71.47 137 THR B O 1
ATOM 4379 N N . PRO B 1 138 ? 148.077 130.666 182.445 1.00 46.30 138 PRO B N 1
ATOM 4380 C CA . PRO B 1 138 ? 147.008 131.666 182.482 1.00 48.32 138 PRO B CA 1
ATOM 4381 C C . PRO B 1 138 ? 145.670 131.082 182.065 1.00 58.32 138 PRO B C 1
ATOM 4382 O O . PRO B 1 138 ? 145.595 130.102 181.321 1.00 76.80 138 PRO B O 1
ATOM 4386 N N . LEU B 1 139 ? 144.603 131.707 182.554 1.00 53.58 139 LEU B N 1
ATOM 4387 C CA . LEU B 1 139 ? 143.245 131.341 182.188 1.00 46.48 139 LEU B CA 1
ATOM 4388 C C . LEU B 1 139 ? 142.413 132.605 182.045 1.00 58.86 139 LEU B C 1
ATOM 4389 O O . LEU B 1 139 ? 142.798 133.681 182.505 1.00 71.35 139 LEU B O 1
ATOM 4394 N N . HIS B 1 140 ? 141.268 132.466 181.388 1.00 63.13 140 HIS B N 1
ATOM 4395 C CA . HIS B 1 140 ? 140.306 133.554 181.353 1.00 62.29 140 HIS B CA 1
ATOM 4396 C C . HIS B 1 140 ? 139.692 133.753 182.731 1.00 73.65 140 HIS B C 1
ATOM 4397 O O . HIS B 1 140 ? 139.541 132.810 183.511 1.00 80.18 140 HIS B O 1
ATOM 4404 N N . ALA B 1 141 ? 139.344 135.000 183.033 1.00 67.22 141 ALA B N 1
ATOM 4405 C CA . ALA B 1 141 ? 138.699 135.302 184.301 1.00 60.39 141 ALA B CA 1
ATOM 4406 C C . ALA B 1 141 ? 137.336 134.628 184.370 1.00 70.34 141 ALA B C 1
ATOM 4407 O O . ALA B 1 141 ? 136.551 134.691 183.421 1.00 82.59 141 ALA B O 1
ATOM 4409 N N . ASN B 1 142 ? 137.056 133.976 185.498 1.00 63.29 142 ASN B N 1
ATOM 4410 C CA . ASN B 1 142 ? 135.778 133.313 185.696 1.00 60.38 142 ASN B CA 1
ATOM 4411 C C . ASN B 1 142 ? 135.140 133.616 187.043 1.00 68.94 142 ASN B C 1
ATOM 4412 O O . ASN B 1 142 ? 134.030 133.141 187.302 1.00 77.39 142 ASN B O 1
ATOM 4417 N N . SER B 1 143 ? 135.803 134.379 187.905 1.00 71.53 143 SER B N 1
ATOM 4418 C CA . SER B 1 143 ? 135.253 134.784 189.190 1.00 70.70 143 SER B CA 1
ATOM 4419 C C . SER B 1 143 ? 134.991 136.281 189.162 1.00 70.10 143 SER B C 1
ATOM 4420 O O . SER B 1 143 ? 135.900 137.067 188.883 1.00 79.53 143 SER B O 1
ATOM 4423 N N . ARG B 1 144 ? 133.757 136.670 189.460 1.00 62.53 144 ARG B N 1
ATOM 4424 C CA . ARG B 1 144 ? 133.337 138.055 189.311 1.00 60.03 144 ARG B CA 1
ATOM 4425 C C . ARG B 1 144 ? 133.751 138.883 190.520 1.00 67.01 144 ARG B C 1
ATOM 4426 O O . ARG B 1 144 ? 133.579 138.456 191.665 1.00 73.37 144 ARG B O 1
ATOM 4434 N N . LEU B 1 145 ? 134.300 140.067 190.261 1.00 73.57 145 LEU B N 1
ATOM 4435 C CA . LEU B 1 145 ? 134.565 141.064 191.297 1.00 69.07 145 LEU B CA 1
ATOM 4436 C C . LEU B 1 145 ? 133.454 142.102 191.200 1.00 74.91 145 LEU B C 1
ATOM 4437 O O . LEU B 1 145 ? 133.560 143.087 190.470 1.00 81.87 145 LEU B O 1
ATOM 4442 N N . ARG B 1 146 ? 132.378 141.874 191.944 1.00 79.99 146 ARG B N 1
ATOM 4443 C CA . ARG B 1 146 ? 131.192 142.713 191.847 1.00 74.24 146 ARG B CA 1
ATOM 4444 C C . ARG B 1 146 ? 131.432 144.026 192.580 1.00 79.44 146 ARG B C 1
ATOM 4445 O O . ARG B 1 146 ? 131.688 144.031 193.788 1.00 89.33 146 ARG B O 1
ATOM 4453 N N . MET B 1 147 ? 131.351 145.137 191.850 1.00 82.50 147 MET B N 1
ATOM 4454 C CA . MET B 1 147 ? 131.581 146.451 192.431 1.00 82.02 147 MET B CA 1
ATOM 4455 C C . MET B 1 147 ? 130.353 147.026 193.121 1.00 85.57 147 MET B C 1
ATOM 4456 O O . MET B 1 147 ? 130.483 148.009 193.856 1.00 95.73 147 MET B O 1
ATOM 4461 N N . GLU B 1 148 ? 129.177 146.445 192.910 1.00 91.75 148 GLU B N 1
ATOM 4462 C CA . GLU B 1 148 ? 127.937 147.013 193.427 1.00 89.94 148 GLU B CA 1
ATOM 4463 C C . GLU B 1 148 ? 127.886 146.848 194.939 1.00 94.19 148 GLU B C 1
ATOM 4464 O O . GLU B 1 148 ? 127.788 145.726 195.446 1.00 98.45 148 GLU B O 1
ATOM 4470 N N . ARG B 1 149 ? 127.952 147.964 195.665 1.00 93.09 149 ARG B N 1
ATOM 4471 C CA . ARG B 1 149 ? 127.862 147.908 197.120 1.00 91.89 149 ARG B CA 1
ATOM 4472 C C . ARG B 1 149 ? 126.426 147.698 197.584 1.00 94.35 149 ARG B C 1
ATOM 4473 O O . ARG B 1 149 ? 126.190 147.014 198.585 1.00 95.03 149 ARG B O 1
ATOM 4481 N N . GLY B 1 150 ? 125.461 148.275 196.873 1.00 106.30 150 GLY B N 1
ATOM 4482 C CA . GLY B 1 150 ? 124.062 148.059 197.175 1.00 106.84 150 GLY B CA 1
ATOM 4483 C C . GLY B 1 150 ? 123.474 148.932 198.259 1.00 108.39 150 GLY B C 1
ATOM 4484 O O . GLY B 1 150 ? 122.350 148.666 198.699 1.00 106.20 150 GLY B O 1
ATOM 4485 N N . ASN B 1 151 ? 124.186 149.964 198.708 1.00 102.64 151 ASN B N 1
ATOM 4486 C CA . ASN B 1 151 ? 123.658 150.857 199.731 1.00 99.24 151 ASN B CA 1
ATOM 4487 C C . ASN B 1 151 ? 122.815 151.991 199.162 1.00 98.95 151 ASN B C 1
ATOM 4488 O O . ASN B 1 151 ? 122.210 152.739 199.936 1.00 98.22 151 ASN B O 1
ATOM 4493 N N . GLY B 1 152 ? 122.761 152.139 197.841 1.00 97.86 152 GLY B N 1
ATOM 4494 C CA . GLY B 1 152 ? 121.897 153.124 197.225 1.00 100.55 152 GLY B CA 1
ATOM 4495 C C . GLY B 1 152 ? 122.386 154.553 197.273 1.00 103.92 152 GLY B C 1
ATOM 4496 O O . GLY B 1 152 ? 121.618 155.462 196.942 1.00 101.12 152 GLY B O 1
ATOM 4497 N N . SER B 1 153 ? 123.634 154.786 197.667 1.00 103.27 153 SER B N 1
ATOM 4498 C CA . SER B 1 153 ? 124.156 156.140 197.729 1.00 97.66 153 SER B CA 1
ATOM 4499 C C . SER B 1 153 ? 124.466 156.661 196.327 1.00 97.57 153 SER B C 1
ATOM 4500 O O . SER B 1 153 ? 124.441 155.926 195.338 1.00 99.71 153 SER B O 1
ATOM 4503 N N . THR B 1 154 ? 124.756 157.962 196.251 1.00 98.53 154 THR B N 1
ATOM 4504 C CA . THR B 1 154 ? 125.095 158.569 194.969 1.00 98.65 154 THR B CA 1
ATOM 4505 C C . THR B 1 154 ? 126.462 158.115 194.474 1.00 102.64 154 THR B C 1
ATOM 4506 O O . THR B 1 154 ? 126.663 157.971 193.264 1.00 100.22 154 THR B O 1
ATOM 4510 N N . GLU B 1 155 ? 127.414 157.899 195.384 1.00 112.87 155 GLU B N 1
ATOM 4511 C CA . GLU B 1 155 ? 128.717 157.391 194.976 1.00 109.46 155 GLU B CA 1
ATOM 4512 C C . GLU B 1 155 ? 128.652 155.935 194.541 1.00 107.78 155 GLU B C 1
ATOM 4513 O O . GLU B 1 155 ? 129.539 155.477 193.815 1.00 110.75 155 GLU B O 1
ATOM 4519 N N . ASP B 1 156 ? 127.626 155.198 194.970 1.00 98.46 156 ASP B N 1
ATOM 4520 C CA . ASP B 1 156 ? 127.424 153.838 194.491 1.00 95.45 156 ASP B CA 1
ATOM 4521 C C . ASP B 1 156 ? 126.915 153.800 193.059 1.00 95.81 156 ASP B C 1
ATOM 4522 O O . ASP B 1 156 ? 126.932 152.730 192.442 1.00 105.16 156 ASP B O 1
ATOM 4527 N N . LEU B 1 157 ? 126.464 154.933 192.520 1.00 83.58 157 LEU B N 1
ATOM 4528 C CA . LEU B 1 157 ? 125.951 154.952 191.156 1.00 82.39 157 LEU B CA 1
ATOM 4529 C C . LEU B 1 157 ? 127.041 154.603 190.153 1.00 81.52 157 LEU B C 1
ATOM 4530 O O . LEU B 1 157 ? 126.788 153.895 189.173 1.00 91.00 157 LEU B O 1
ATOM 4535 N N . THR B 1 158 ? 128.260 155.094 190.380 1.00 75.50 158 THR B N 1
ATOM 4536 C CA . THR B 1 158 ? 129.359 154.798 189.467 1.00 75.80 158 THR B CA 1
ATOM 4537 C C . THR B 1 158 ? 129.666 153.308 189.437 1.00 81.50 158 THR B C 1
ATOM 4538 O O . THR B 1 158 ? 129.924 152.741 188.369 1.00 92.36 158 THR B O 1
ATOM 4542 N N . ALA B 1 159 ? 129.645 152.655 190.599 1.00 81.56 159 ALA B N 1
ATOM 4543 C CA . ALA B 1 159 ? 129.905 151.220 190.644 1.00 78.84 159 ALA B CA 1
ATOM 4544 C C . ALA B 1 159 ? 128.844 150.442 189.880 1.00 80.70 159 ALA B C 1
ATOM 4545 O O . ALA B 1 159 ? 129.160 149.485 189.165 1.00 83.46 159 ALA B O 1
ATOM 4547 N N . ARG B 1 160 ? 127.577 150.833 190.023 1.00 84.37 160 ARG B N 1
ATOM 4548 C CA . ARG B 1 160 ? 126.502 150.131 189.329 1.00 78.03 160 ARG B CA 1
ATOM 4549 C C . ARG B 1 160 ? 126.621 150.284 187.819 1.00 78.76 160 ARG B C 1
ATOM 4550 O O . ARG B 1 160 ? 126.387 149.327 187.075 1.00 90.11 160 ARG B O 1
ATOM 4558 N N . VAL B 1 161 ? 126.974 151.480 187.346 1.00 77.53 161 VAL B N 1
ATOM 4559 C CA . VAL B 1 161 ? 127.175 151.680 185.914 1.00 77.77 161 VAL B CA 1
ATOM 4560 C C . VAL B 1 161 ? 128.332 150.826 185.419 1.00 84.64 161 VAL B C 1
ATOM 4561 O O . VAL B 1 161 ? 128.295 150.283 184.308 1.00 91.71 161 VAL B O 1
ATOM 4565 N N . LEU B 1 162 ? 129.377 150.692 186.235 1.00 87.31 162 LEU B N 1
ATOM 4566 C CA . LEU B 1 162 ? 130.545 149.921 185.829 1.00 78.09 162 LEU B CA 1
ATOM 4567 C C . LEU B 1 162 ? 130.199 148.450 185.642 1.00 78.70 162 LEU B C 1
ATOM 4568 O O . LEU B 1 162 ? 130.695 147.802 184.714 1.00 90.03 162 LEU B O 1
ATOM 4573 N N . ASP B 1 163 ? 129.353 147.901 186.516 1.00 77.18 163 ASP B N 1
ATOM 4574 C CA . ASP B 1 163 ? 128.944 146.508 186.371 1.00 80.20 163 ASP B CA 1
ATOM 4575 C C . ASP B 1 163 ? 128.180 146.288 185.074 1.00 79.66 163 ASP B C 1
ATOM 4576 O O . ASP B 1 163 ? 128.371 145.272 184.398 1.00 87.86 163 ASP B O 1
ATOM 4581 N N . LEU B 1 164 ? 127.298 147.221 184.717 1.00 71.49 164 LEU B N 1
ATOM 4582 C CA . LEU B 1 164 ? 126.525 147.070 183.491 1.00 70.70 164 LEU B CA 1
ATOM 4583 C C . LEU B 1 164 ? 127.411 147.167 182.257 1.00 77.03 164 LEU B C 1
ATOM 4584 O O . LEU B 1 164 ? 127.252 146.389 181.311 1.00 78.34 164 LEU B O 1
ATOM 4589 N N . ALA B 1 165 ? 128.353 148.108 182.250 1.00 80.48 165 ALA B N 1
ATOM 4590 C CA . ALA B 1 165 ? 129.146 148.354 181.052 1.00 77.64 165 ALA B CA 1
ATOM 4591 C C . ALA B 1 165 ? 130.223 147.293 180.866 1.00 82.12 165 ALA B C 1
ATOM 4592 O O . ALA B 1 165 ? 130.226 146.563 179.870 1.00 88.68 165 ALA B O 1
ATOM 4594 N N . SER B 1 166 ? 131.143 147.188 181.820 1.00 75.51 166 SER B N 1
ATOM 4595 C CA . SER B 1 166 ? 132.279 146.275 181.716 1.00 68.49 166 SER B CA 1
ATOM 4596 C C . SER B 1 166 ? 132.455 145.524 183.027 1.00 69.12 166 SER B C 1
ATOM 4597 O O . SER B 1 166 ? 133.068 146.055 183.970 1.00 73.43 166 SER B O 1
ATOM 4600 N N . PRO B 1 167 ? 131.934 144.305 183.133 1.00 60.16 167 PRO B N 1
ATOM 4601 C CA . PRO B 1 167 ? 132.170 143.507 184.339 1.00 65.66 167 PRO B CA 1
ATOM 4602 C C . PRO B 1 167 ? 133.652 143.236 184.539 1.00 70.50 167 PRO B C 1
ATOM 4603 O O . PRO B 1 167 ? 134.409 143.063 183.584 1.00 73.74 167 PRO B O 1
ATOM 4607 N N . ILE B 1 168 ? 134.065 143.200 185.801 1.00 71.20 168 ILE B N 1
ATOM 4608 C CA . ILE B 1 168 ? 135.455 142.975 186.171 1.00 66.17 168 ILE B CA 1
ATOM 4609 C C . ILE B 1 168 ? 135.537 141.675 186.952 1.00 67.86 168 ILE B C 1
ATOM 4610 O O . ILE B 1 168 ? 134.762 141.459 187.889 1.00 78.88 168 ILE B O 1
ATOM 4615 N N . GLY B 1 169 ? 136.473 140.808 186.560 1.00 55.38 169 GLY B N 1
ATOM 4616 C CA . GLY B 1 169 ? 136.702 139.557 187.240 1.00 55.10 169 GLY B CA 1
ATOM 4617 C C . GLY B 1 169 ? 138.133 139.461 187.744 1.00 58.34 169 GLY B C 1
ATOM 4618 O O . GLY B 1 169 ? 138.989 140.292 187.429 1.00 73.80 169 GLY B O 1
ATOM 4619 N N . ARG B 1 170 ? 138.381 138.430 188.545 1.00 58.21 170 ARG B N 1
ATOM 4620 C CA . ARG B 1 170 ? 139.725 138.189 189.046 1.00 56.98 170 ARG B CA 1
ATOM 4621 C C . ARG B 1 170 ? 140.629 137.748 187.905 1.00 64.03 170 ARG B C 1
ATOM 4622 O O . ARG B 1 170 ? 140.285 136.843 187.143 1.00 76.88 170 ARG B O 1
ATOM 4630 N N . GLY B 1 171 ? 141.792 138.377 187.798 1.00 61.10 171 GLY B N 1
ATOM 4631 C CA . GLY B 1 171 ? 142.693 138.113 186.699 1.00 59.38 171 GLY B CA 1
ATOM 4632 C C . GLY B 1 171 ? 142.433 138.914 185.447 1.00 64.20 171 GLY B C 1
ATOM 4633 O O . GLY B 1 171 ? 143.028 138.613 184.407 1.00 79.61 171 GLY B O 1
ATOM 4634 N N . GLN B 1 172 ? 141.568 139.920 185.507 1.00 59.28 172 GLN B N 1
ATOM 4635 C CA . GLN B 1 172 ? 141.305 140.749 184.344 1.00 55.07 172 GLN B CA 1
ATOM 4636 C C . GLN B 1 172 ? 142.515 141.612 184.012 1.00 61.89 172 GLN B C 1
ATOM 4637 O O . GLN B 1 172 ? 143.378 141.876 184.851 1.00 73.45 172 GLN B O 1
ATOM 4643 N N . ARG B 1 173 ? 142.570 142.050 182.757 1.00 55.11 173 ARG B N 1
ATOM 4644 C CA . ARG B 1 173 ? 143.593 142.972 182.270 1.00 49.78 173 ARG B CA 1
ATOM 4645 C C . ARG B 1 173 ? 142.840 144.118 181.609 1.00 55.44 173 ARG B C 1
ATOM 4646 O O . ARG B 1 173 ? 142.618 144.108 180.397 1.00 72.15 173 ARG B O 1
ATOM 4654 N N . GLY B 1 174 ? 142.449 145.104 182.405 1.00 57.76 174 GLY B N 1
ATOM 4655 C CA . GLY B 1 174 ? 141.580 146.167 181.946 1.00 60.99 174 GLY B CA 1
ATOM 4656 C C . GLY B 1 174 ? 142.318 147.455 181.635 1.00 64.73 174 GLY B C 1
ATOM 4657 O O . GLY B 1 174 ? 143.362 147.746 182.209 1.00 73.88 174 GLY B O 1
ATOM 4658 N N . LEU B 1 175 ? 141.754 148.223 180.709 1.00 61.98 175 LEU B N 1
ATOM 4659 C CA . LEU B 1 175 ? 142.245 149.546 180.360 1.00 54.33 175 LEU B CA 1
ATOM 4660 C C . LEU B 1 175 ? 141.130 150.560 180.544 1.00 69.74 175 LEU B C 1
ATOM 4661 O O . LEU B 1 175 ? 139.974 150.291 180.208 1.00 84.85 175 LEU B O 1
ATOM 4666 N N . ILE B 1 176 ? 141.478 151.722 181.081 1.00 69.66 176 ILE B N 1
ATOM 4667 C CA . ILE B 1 176 ? 140.544 152.827 181.243 1.00 58.70 176 ILE B CA 1
ATOM 4668 C C . ILE B 1 176 ? 141.065 153.964 180.377 1.00 68.27 176 ILE B C 1
ATOM 4669 O O . ILE B 1 176 ? 141.991 154.682 180.769 1.00 81.38 176 ILE B O 1
ATOM 4674 N N . VAL B 1 177 ? 140.479 154.132 179.199 1.00 66.42 177 VAL B N 1
ATOM 4675 C CA . VAL B 1 177 ? 140.898 155.183 178.279 1.00 61.67 177 VAL B CA 1
ATOM 4676 C C . VAL B 1 177 ? 140.189 156.471 178.672 1.00 67.84 177 VAL B C 1
ATOM 4677 O O . VAL B 1 177 ? 138.956 156.531 178.685 1.00 78.97 177 VAL B O 1
ATOM 4681 N N . ALA B 1 178 ? 140.964 157.505 178.994 1.00 72.41 178 ALA B N 1
ATOM 4682 C CA . ALA B 1 178 ? 140.381 158.714 179.544 1.00 71.76 178 ALA B CA 1
ATOM 4683 C C . ALA B 1 178 ? 140.958 159.962 178.892 1.00 73.92 178 ALA B C 1
ATOM 4684 O O . ALA B 1 178 ? 142.170 160.049 178.669 1.00 80.24 178 ALA B O 1
ATOM 4686 N N . PRO B 1 179 ? 140.115 160.940 178.580 1.00 80.56 179 PRO B N 1
ATOM 4687 C CA . PRO B 1 179 ? 140.605 162.246 178.144 1.00 78.28 179 PRO B CA 1
ATOM 4688 C C . PRO B 1 179 ? 141.132 163.037 179.328 1.00 82.39 179 PRO B C 1
ATOM 4689 O O . PRO B 1 179 ? 141.031 162.577 180.475 1.00 87.77 179 PRO B O 1
ATOM 4693 N N . PRO B 1 180 ? 141.716 164.220 179.098 1.00 89.49 180 PRO B N 1
ATOM 4694 C CA . PRO B 1 180 ? 142.348 164.945 180.216 1.00 91.22 180 PRO B CA 1
ATOM 4695 C C . PRO B 1 180 ? 141.427 165.246 181.387 1.00 92.93 180 PRO B C 1
ATOM 4696 O O . PRO B 1 180 ? 141.873 165.174 182.538 1.00 99.74 180 PRO B O 1
ATOM 4700 N N . LYS B 1 181 ? 140.160 165.581 181.145 1.00 82.21 181 LYS B N 1
ATOM 4701 C CA . LYS B 1 181 ? 139.236 165.965 182.216 1.00 85.54 181 LYS B CA 1
ATOM 4702 C C . LYS B 1 181 ? 137.949 165.159 182.076 1.00 89.94 181 LYS B C 1
ATOM 4703 O O . LYS B 1 181 ? 136.988 165.611 181.450 1.00 96.02 181 LYS B O 1
ATOM 4709 N N . ALA B 1 182 ? 137.932 163.962 182.663 1.00 88.38 182 ALA B N 1
ATOM 4710 C CA . ALA B 1 182 ? 136.737 163.130 182.624 1.00 82.07 182 ALA B CA 1
ATOM 4711 C C . ALA B 1 182 ? 136.470 162.446 183.958 1.00 89.22 182 ALA B C 1
ATOM 4712 O O . ALA B 1 182 ? 135.793 161.412 183.987 1.00 95.37 182 ALA B O 1
ATOM 4714 N N . GLY B 1 183 ? 136.981 162.989 185.055 1.00 101.27 183 GLY B N 1
ATOM 4715 C CA . GLY B 1 183 ? 136.799 162.362 186.352 1.00 100.52 183 GLY B CA 1
ATOM 4716 C C . GLY B 1 183 ? 137.506 161.033 186.484 1.00 97.58 183 GLY B C 1
ATOM 4717 O O . GLY B 1 183 ? 136.976 160.115 187.122 1.00 97.97 183 GLY B O 1
ATOM 4718 N N . LYS B 1 184 ? 138.694 160.906 185.892 1.00 90.64 184 LYS B N 1
ATOM 4719 C CA . LYS B 1 184 ? 139.421 159.644 185.948 1.00 86.50 184 LYS B CA 1
ATOM 4720 C C . LYS B 1 184 ? 139.831 159.297 187.372 1.00 89.32 184 LYS B C 1
ATOM 4721 O O . LYS B 1 184 ? 139.744 158.134 187.781 1.00 100.33 184 LYS B O 1
ATOM 4727 N N . THR B 1 185 ? 140.290 160.287 188.138 1.00 93.78 185 THR B N 1
ATOM 4728 C CA . THR B 1 185 ? 140.758 160.012 189.492 1.00 93.32 185 THR B CA 1
ATOM 4729 C C . THR B 1 185 ? 139.628 159.511 190.379 1.00 95.57 185 THR B C 1
ATOM 4730 O O . THR B 1 185 ? 139.807 158.556 191.143 1.00 102.11 185 THR B O 1
ATOM 4734 N N . MET B 1 186 ? 138.455 160.137 190.290 1.00 98.73 186 MET B N 1
ATOM 4735 C CA . MET B 1 186 ? 137.336 159.706 191.119 1.00 94.44 186 MET B CA 1
ATOM 4736 C C . MET B 1 186 ? 136.823 158.338 190.700 1.00 92.57 186 MET B C 1
ATOM 4737 O O . MET B 1 186 ? 136.257 157.612 191.523 1.00 100.87 186 MET B O 1
ATOM 4742 N N . LEU B 1 187 ? 136.999 157.973 189.430 1.00 75.12 187 LEU B N 1
ATOM 4743 C CA . LEU B 1 187 ? 136.628 156.633 188.994 1.00 72.92 187 LEU B CA 1
ATOM 4744 C C . LEU B 1 187 ? 137.497 155.576 189.662 1.00 78.19 187 LEU B C 1
ATOM 4745 O O . LEU B 1 187 ? 136.993 154.534 190.094 1.00 92.55 187 LEU B O 1
ATOM 4750 N N . LEU B 1 188 ? 138.805 155.823 189.753 1.00 70.93 188 LEU B N 1
ATOM 4751 C CA . LEU B 1 188 ? 139.691 154.872 190.416 1.00 68.83 188 LEU B CA 1
ATOM 4752 C C . LEU B 1 188 ? 139.402 154.789 191.907 1.00 73.86 188 LEU B C 1
ATOM 4753 O O . LEU B 1 188 ? 139.432 153.700 192.490 1.00 87.11 188 LEU B O 1
ATOM 4758 N N . GLN B 1 189 ? 139.132 155.929 192.546 1.00 70.05 189 GLN B N 1
ATOM 4759 C CA . GLN B 1 189 ? 138.824 155.918 193.971 1.00 68.34 189 GLN B CA 1
ATOM 4760 C C . GLN B 1 189 ? 137.550 155.136 194.248 1.00 71.60 189 GLN B C 1
ATOM 4761 O O . GLN B 1 189 ? 137.461 154.413 195.246 1.00 85.05 189 GLN B O 1
ATOM 4767 N N . ASN B 1 190 ? 136.549 155.275 193.380 1.00 71.48 190 ASN B N 1
ATOM 4768 C CA . ASN B 1 190 ? 135.310 154.530 193.560 1.00 69.65 190 ASN B CA 1
ATOM 4769 C C . ASN B 1 190 ? 135.545 153.033 193.422 1.00 73.18 190 ASN B C 1
ATOM 4770 O O . ASN B 1 190 ? 134.956 152.234 194.158 1.00 88.36 190 ASN B O 1
ATOM 4775 N N . ILE B 1 191 ? 136.399 152.633 192.479 1.00 64.78 191 ILE B N 1
ATOM 4776 C CA . ILE B 1 191 ? 136.721 151.219 192.318 1.00 63.78 191 ILE B CA 1
ATOM 4777 C C . ILE B 1 191 ? 137.437 150.690 193.552 1.00 68.92 191 ILE B C 1
ATOM 4778 O O . ILE B 1 191 ? 137.147 149.588 194.032 1.00 85.21 191 ILE B O 1
ATOM 4783 N N . ALA B 1 192 ? 138.384 151.464 194.084 1.00 64.23 192 ALA B N 1
ATOM 4784 C CA . ALA B 1 192 ? 139.147 151.013 195.242 1.00 65.89 192 ALA B CA 1
ATOM 4785 C C . ALA B 1 192 ? 138.252 150.819 196.458 1.00 68.51 192 ALA B C 1
ATOM 4786 O O . ALA B 1 192 ? 138.423 149.858 197.215 1.00 79.29 192 ALA B O 1
ATOM 4788 N N . GLN B 1 193 ? 137.299 151.728 196.670 1.00 72.85 193 GLN B N 1
ATOM 4789 C CA . GLN B 1 193 ? 136.393 151.587 197.805 1.00 73.86 193 GLN B CA 1
ATOM 4790 C C . GLN B 1 193 ? 135.486 150.375 197.641 1.00 80.50 193 GLN B C 1
ATOM 4791 O O . GLN B 1 193 ? 135.179 149.687 198.620 1.00 85.99 193 GLN B O 1
ATOM 4797 N N . SER B 1 194 ? 135.038 150.105 196.414 1.00 71.34 194 SER B N 1
ATOM 4798 C CA . SER B 1 194 ? 134.215 148.925 196.174 1.00 63.58 194 SER B CA 1
ATOM 4799 C C . SER B 1 194 ? 134.998 147.647 196.436 1.00 70.87 194 SER B C 1
ATOM 4800 O O . SER B 1 194 ? 134.463 146.686 196.998 1.00 89.29 194 SER B O 1
ATOM 4803 N N . ILE B 1 195 ? 136.267 147.613 196.026 1.00 62.78 195 ILE B N 1
ATOM 4804 C CA . ILE B 1 195 ? 137.096 146.435 196.263 1.00 62.29 195 ILE B CA 1
ATOM 4805 C C . ILE B 1 195 ? 137.286 146.206 197.755 1.00 70.91 195 ILE B C 1
ATOM 4806 O O . ILE B 1 195 ? 137.177 145.076 198.244 1.00 86.40 195 ILE B O 1
ATOM 4811 N N . ALA B 1 196 ? 137.573 147.273 198.502 1.00 61.41 196 ALA B N 1
ATOM 4812 C CA . ALA B 1 196 ? 137.826 147.131 199.931 1.00 64.32 196 ALA B CA 1
ATOM 4813 C C . ALA B 1 196 ? 136.593 146.631 200.669 1.00 67.13 196 ALA B C 1
ATOM 4814 O O . ALA B 1 196 ? 136.698 145.804 201.581 1.00 71.05 196 ALA B O 1
ATOM 4816 N N . TYR B 1 197 ? 135.415 147.124 200.293 1.00 79.88 197 TYR B N 1
ATOM 4817 C CA . TYR B 1 197 ? 134.193 146.736 200.985 1.00 82.29 197 TYR B CA 1
ATOM 4818 C C . TYR B 1 197 ? 133.733 145.344 200.568 1.00 84.70 197 TYR B C 1
ATOM 4819 O O . TYR B 1 197 ? 133.469 144.489 201.419 1.00 91.76 197 TYR B O 1
ATOM 4828 N N . ASN B 1 198 ? 133.630 145.099 199.262 1.00 69.54 198 ASN B N 1
ATOM 4829 C CA . ASN B 1 198 ? 133.060 143.844 198.787 1.00 65.15 198 ASN B CA 1
ATOM 4830 C C . ASN B 1 198 ? 134.022 142.674 198.949 1.00 71.60 198 ASN B C 1
ATOM 4831 O O . ASN B 1 198 ? 133.597 141.567 199.294 1.00 79.83 198 ASN B O 1
ATOM 4836 N N . HIS B 1 199 ? 135.312 142.889 198.707 1.00 66.11 199 HIS B N 1
ATOM 4837 C CA . HIS B 1 199 ? 136.301 141.813 198.690 1.00 65.35 199 HIS B CA 1
ATOM 4838 C C . HIS B 1 199 ? 137.455 142.168 199.615 1.00 70.19 199 HIS B C 1
ATOM 4839 O O . HIS B 1 199 ? 138.543 142.541 199.158 1.00 79.38 199 HIS B O 1
ATOM 4846 N N . PRO B 1 200 ? 137.253 142.061 200.929 1.00 63.41 200 PRO B N 1
ATOM 4847 C CA . PRO B 1 200 ? 138.350 142.350 201.862 1.00 67.74 200 PRO B CA 1
ATOM 4848 C C . PRO B 1 200 ? 139.510 141.379 201.758 1.00 73.60 200 PRO B C 1
ATOM 4849 O O . PRO B 1 200 ? 140.619 141.721 202.184 1.00 76.11 200 PRO B O 1
ATOM 4853 N N . ASP B 1 201 ? 139.293 140.183 201.210 1.00 86.36 201 ASP B N 1
ATOM 4854 C CA . ASP B 1 201 ? 140.363 139.194 201.140 1.00 88.44 201 ASP B CA 1
ATOM 4855 C C . ASP B 1 201 ? 141.389 139.538 200.069 1.00 86.49 201 ASP B C 1
ATOM 4856 O O . ASP B 1 201 ? 142.575 139.237 200.233 1.00 88.13 201 ASP B O 1
ATOM 4861 N N . CYS B 1 202 ? 140.958 140.154 198.972 1.00 76.46 202 CYS B N 1
ATOM 4862 C CA . CYS B 1 202 ? 141.874 140.485 197.891 1.00 73.19 202 CYS B CA 1
ATOM 4863 C C . CYS B 1 202 ? 142.874 141.542 198.337 1.00 76.19 202 CYS B C 1
ATOM 4864 O O . CYS B 1 202 ? 142.522 142.503 199.025 1.00 81.28 202 CYS B O 1
ATOM 4867 N N . VAL B 1 203 ? 144.128 141.359 197.941 1.00 62.07 203 VAL B N 1
ATOM 4868 C CA . VAL B 1 203 ? 145.176 142.327 198.239 1.00 48.06 203 VAL B CA 1
ATOM 4869 C C . VAL B 1 203 ? 145.095 143.450 197.216 1.00 60.07 203 VAL B C 1
ATOM 4870 O O . VAL B 1 203 ? 145.181 143.210 196.008 1.00 75.70 203 VAL B O 1
ATOM 4874 N N . LEU B 1 204 ? 144.933 144.678 197.695 1.00 56.56 204 LEU B N 1
ATOM 4875 C CA . LEU B 1 204 ? 144.751 145.838 196.836 1.00 53.96 204 LEU B CA 1
ATOM 4876 C C . LEU B 1 204 ? 145.993 146.713 196.879 1.00 55.03 204 LEU B C 1
ATOM 4877 O O . LEU B 1 204 ? 146.455 147.090 197.960 1.00 69.85 204 LEU B O 1
ATOM 4882 N N . MET B 1 205 ? 146.529 147.030 195.704 1.00 59.21 205 MET B N 1
ATOM 4883 C CA . MET B 1 205 ? 147.652 147.945 195.567 1.00 57.80 205 MET B CA 1
ATOM 4884 C C . MET B 1 205 ? 147.276 149.027 194.570 1.00 67.46 205 MET B C 1
ATOM 4885 O O . MET B 1 205 ? 146.782 148.723 193.481 1.00 78.15 205 MET B O 1
ATOM 4890 N N . VAL B 1 206 ? 147.508 150.280 194.939 1.00 61.01 206 VAL B N 1
ATOM 4891 C CA . VAL B 1 206 ? 147.263 151.418 194.063 1.00 45.85 206 VAL B CA 1
ATOM 4892 C C . VAL B 1 206 ? 148.610 152.026 193.716 1.00 54.42 206 VAL B C 1
ATOM 4893 O O . VAL B 1 206 ? 149.364 152.431 194.608 1.00 70.05 206 VAL B O 1
ATOM 4897 N N . LEU B 1 207 ? 148.916 152.088 192.426 1.00 56.88 207 LEU B N 1
ATOM 4898 C CA . LEU B 1 207 ? 150.196 152.585 191.943 1.00 60.49 207 LEU B CA 1
ATOM 4899 C C . LEU B 1 207 ? 149.962 153.871 191.166 1.00 66.48 207 LEU B C 1
ATOM 4900 O O . LEU B 1 207 ? 149.194 153.885 190.199 1.00 80.18 207 LEU B O 1
ATOM 4905 N N . LEU B 1 208 ? 150.624 154.943 191.586 1.00 64.47 208 LEU B N 1
ATOM 4906 C CA . LEU B 1 208 ? 150.523 156.241 190.940 1.00 60.55 208 LEU B CA 1
ATOM 4907 C C . LEU B 1 208 ? 151.893 156.652 190.426 1.00 69.56 208 LEU B C 1
ATOM 4908 O O . LEU B 1 208 ? 152.897 156.507 191.128 1.00 81.41 208 LEU B O 1
ATOM 4913 N N . ILE B 1 209 ? 151.934 157.156 189.198 1.00 72.50 209 ILE B N 1
ATOM 4914 C CA . ILE B 1 209 ? 153.179 157.520 188.535 1.00 64.25 209 ILE B CA 1
ATOM 4915 C C . ILE B 1 209 ? 153.034 158.926 187.974 1.00 77.73 209 ILE B C 1
ATOM 4916 O O . ILE B 1 209 ? 152.019 159.243 187.345 1.00 88.80 209 ILE B O 1
ATOM 4921 N N . ASP B 1 210 ? 154.047 159.765 188.204 1.00 79.14 210 ASP B N 1
ATOM 4922 C CA . ASP B 1 210 ? 154.023 161.171 187.795 1.00 84.21 210 ASP B CA 1
ATOM 4923 C C . ASP B 1 210 ? 152.810 161.893 188.370 1.00 85.14 210 ASP B C 1
ATOM 4924 O O . ASP B 1 210 ? 152.162 162.694 187.695 1.00 88.80 210 ASP B O 1
ATOM 4929 N N . GLU B 1 211 ? 152.500 161.610 189.627 1.00 78.53 211 GLU B N 1
ATOM 4930 C CA . GLU B 1 211 ? 151.339 162.194 190.275 1.00 82.05 211 GLU B CA 1
ATOM 4931 C C . GLU B 1 211 ? 151.735 163.445 191.046 1.00 85.18 211 GLU B C 1
ATOM 4932 O O . GLU B 1 211 ? 152.841 163.547 191.577 1.00 90.60 211 GLU B O 1
ATOM 4938 N N . ARG B 1 212 ? 150.821 164.405 191.091 1.00 78.28 212 ARG B N 1
ATOM 4939 C CA . ARG B 1 212 ? 151.063 165.609 191.866 1.00 72.94 212 ARG B CA 1
ATOM 4940 C C . ARG B 1 212 ? 151.100 165.268 193.353 1.00 77.09 212 ARG B C 1
ATOM 4941 O O . ARG B 1 212 ? 150.367 164.384 193.804 1.00 87.49 212 ARG B O 1
ATOM 4949 N N . PRO B 1 213 ? 151.945 165.942 194.136 1.00 65.59 213 PRO B N 1
ATOM 4950 C CA . PRO B 1 213 ? 152.099 165.559 195.548 1.00 67.23 213 PRO B CA 1
ATOM 4951 C C . PRO B 1 213 ? 150.814 165.616 196.352 1.00 74.14 213 PRO B C 1
ATOM 4952 O O . PRO B 1 213 ? 150.624 164.788 197.250 1.00 76.00 213 PRO B O 1
ATOM 4956 N N . GLU B 1 214 ? 149.924 166.569 196.070 1.00 76.65 214 GLU B N 1
ATOM 4957 C CA . GLU B 1 214 ? 148.682 166.643 196.829 1.00 73.43 214 GLU B CA 1
ATOM 4958 C C . GLU B 1 214 ? 147.741 165.499 196.480 1.00 76.18 214 GLU B C 1
ATOM 4959 O O . GLU B 1 214 ? 146.969 165.053 197.335 1.00 79.46 214 GLU B O 1
ATOM 4965 N N . GLU B 1 215 ? 147.786 165.014 195.238 1.00 84.83 215 GLU B N 1
ATOM 4966 C CA . GLU B 1 215 ? 146.938 163.892 194.850 1.00 79.18 215 GLU B CA 1
ATOM 4967 C C . GLU B 1 215 ? 147.340 162.613 195.568 1.00 85.39 215 GLU B C 1
ATOM 4968 O O . GLU B 1 215 ? 146.480 161.787 195.888 1.00 95.97 215 GLU B O 1
ATOM 4974 N N . VAL B 1 216 ? 148.637 162.428 195.814 1.00 74.77 216 VAL B N 1
ATOM 4975 C CA . VAL B 1 216 ? 149.104 161.240 196.520 1.00 70.93 216 VAL B CA 1
ATOM 4976 C C . VAL B 1 216 ? 148.561 161.212 197.940 1.00 73.71 216 VAL B C 1
ATOM 4977 O O . VAL B 1 216 ? 148.143 160.162 198.441 1.00 78.67 216 VAL B O 1
ATOM 4981 N N . THR B 1 217 ? 148.564 162.363 198.615 1.00 76.72 217 THR B N 1
ATOM 4982 C CA . THR B 1 217 ? 148.154 162.404 200.014 1.00 71.55 217 THR B CA 1
ATOM 4983 C C . THR B 1 217 ? 146.698 161.998 200.184 1.00 73.39 217 THR B C 1
ATOM 4984 O O . THR B 1 217 ? 146.366 161.224 201.088 1.00 85.33 217 THR B O 1
ATOM 4988 N N . GLU B 1 218 ? 145.811 162.502 199.326 1.00 79.61 218 GLU B N 1
ATOM 4989 C CA . GLU B 1 218 ? 144.402 162.154 199.463 1.00 82.65 218 GLU B CA 1
ATOM 4990 C C . GLU B 1 218 ? 144.148 160.696 199.109 1.00 84.47 218 GLU B C 1
ATOM 4991 O O . GLU B 1 218 ? 143.255 160.068 199.686 1.00 94.26 218 GLU B O 1
ATOM 4997 N N . MET B 1 219 ? 144.916 160.142 198.170 1.00 73.74 219 MET B N 1
ATOM 4998 C CA . MET B 1 219 ? 144.740 158.741 197.809 1.00 73.97 219 MET B CA 1
ATOM 4999 C C . MET B 1 219 ? 145.101 157.823 198.969 1.00 78.84 219 MET B C 1
ATOM 5000 O O . MET B 1 219 ? 144.415 156.825 199.214 1.00 89.72 219 MET B O 1
ATOM 5005 N N . GLN B 1 220 ? 146.176 158.142 199.692 1.00 79.42 220 GLN B N 1
ATOM 5006 C CA . GLN B 1 220 ? 146.583 157.312 200.821 1.00 75.03 220 GLN B CA 1
ATOM 5007 C C . GLN B 1 220 ? 145.554 157.337 201.941 1.00 75.01 220 GLN B C 1
ATOM 5008 O O . GLN B 1 220 ? 145.364 156.328 202.627 1.00 85.29 220 GLN B O 1
ATOM 5014 N N . ARG B 1 221 ? 144.891 158.473 202.148 1.00 75.54 221 ARG B N 1
ATOM 5015 C CA . ARG B 1 221 ? 143.895 158.558 203.209 1.00 80.85 221 ARG B CA 1
ATOM 5016 C C . ARG B 1 221 ? 142.611 157.828 202.841 1.00 84.11 221 ARG B C 1
ATOM 5017 O O . ARG B 1 221 ? 141.901 157.343 203.727 1.00 90.05 221 ARG B O 1
ATOM 5025 N N . LEU B 1 222 ? 142.297 157.738 201.550 1.00 82.01 222 LEU B N 1
ATOM 5026 C CA . LEU B 1 222 ? 141.044 157.142 201.104 1.00 79.99 222 LEU B CA 1
ATOM 5027 C C . LEU B 1 222 ? 141.148 155.631 200.925 1.00 82.46 222 LEU B C 1
ATOM 5028 O O . LEU B 1 222 ? 140.299 154.887 201.423 1.00 84.88 222 LEU B O 1
ATOM 5033 N N . VAL B 1 223 ? 142.176 155.167 200.217 1.00 76.20 223 VAL B N 1
ATOM 5034 C CA . VAL B 1 223 ? 142.277 153.754 199.875 1.00 67.70 223 VAL B CA 1
ATOM 5035 C C . VAL B 1 223 ? 142.568 152.939 201.126 1.00 73.35 223 VAL B C 1
ATOM 5036 O O . VAL B 1 223 ? 143.459 153.277 201.916 1.00 77.52 223 VAL B O 1
ATOM 5040 N N . LYS B 1 224 ? 141.813 151.856 201.310 1.00 84.98 224 LYS B N 1
ATOM 5041 C CA . LYS B 1 224 ? 142.003 150.990 202.467 1.00 86.01 224 LYS B CA 1
ATOM 5042 C C . LYS B 1 224 ? 143.245 150.119 202.335 1.00 90.07 224 LYS B C 1
ATOM 5043 O O . LYS B 1 224 ? 143.837 149.734 203.349 1.00 93.96 224 LYS B O 1
ATOM 5049 N N . GLY B 1 225 ? 143.659 149.807 201.112 1.00 87.08 225 GLY B N 1
ATOM 5050 C CA . GLY B 1 225 ? 144.797 148.936 200.907 1.00 83.01 225 GLY B CA 1
ATOM 5051 C C . GLY B 1 225 ? 146.128 149.651 200.998 1.00 80.68 225 GLY B C 1
ATOM 5052 O O . GLY B 1 225 ? 146.367 150.415 201.936 1.00 86.87 225 GLY B O 1
ATOM 5053 N N . GLU B 1 226 ? 147.002 149.411 200.026 1.00 73.07 226 GLU B N 1
ATOM 5054 C CA . GLU B 1 226 ? 148.344 149.974 200.009 1.00 71.60 226 GLU B CA 1
ATOM 5055 C C . GLU B 1 226 ? 148.491 150.899 198.812 1.00 71.65 226 GLU B C 1
ATOM 5056 O O . GLU B 1 226 ? 148.146 150.523 197.688 1.00 83.50 226 GLU B O 1
ATOM 5062 N N . VAL B 1 227 ? 149.004 152.102 199.053 1.00 62.96 227 VAL B N 1
ATOM 5063 C CA . VAL B 1 227 ? 149.199 153.103 198.011 1.00 58.90 227 VAL B CA 1
ATOM 5064 C C . VAL B 1 227 ? 150.681 153.423 197.927 1.00 64.63 227 VAL B C 1
ATOM 5065 O O . VAL B 1 227 ? 151.292 153.829 198.923 1.00 72.46 227 VAL B O 1
ATOM 5069 N N . VAL B 1 228 ? 151.255 153.249 196.741 1.00 64.97 228 VAL B N 1
ATOM 5070 C CA . VAL B 1 228 ? 152.642 153.595 196.468 1.00 61.78 228 VAL B CA 1
ATOM 5071 C C . VAL B 1 228 ? 152.663 154.508 195.254 1.00 62.26 228 VAL B C 1
ATOM 5072 O O . VAL B 1 228 ? 152.043 154.200 194.232 1.00 73.12 228 VAL B O 1
ATOM 5076 N N . ALA B 1 229 ? 153.367 155.629 195.365 1.00 54.49 229 ALA B N 1
ATOM 5077 C CA . ALA B 1 229 ? 153.337 156.641 194.325 1.00 47.77 229 ALA B CA 1
ATOM 5078 C C . ALA B 1 229 ? 154.712 157.267 194.165 1.00 54.52 229 ALA B C 1
ATOM 5079 O O . ALA B 1 229 ? 155.539 157.248 195.077 1.00 70.00 229 ALA B O 1
ATOM 5081 N N . SER B 1 230 ? 154.942 157.825 192.981 1.00 68.58 230 SER B N 1
ATOM 5082 C CA . SER B 1 230 ? 156.140 158.600 192.688 1.00 66.80 230 SER B CA 1
ATOM 5083 C C . SER B 1 230 ? 155.705 159.925 192.086 1.00 77.52 230 SER B C 1
ATOM 5084 O O . SER B 1 230 ? 155.039 159.946 191.047 1.00 83.03 230 SER B O 1
ATOM 5087 N N . THR B 1 231 ? 156.077 161.024 192.734 1.00 77.21 231 THR B N 1
ATOM 5088 C CA . THR B 1 231 ? 155.655 162.335 192.273 1.00 68.82 231 THR B CA 1
ATOM 5089 C C . THR B 1 231 ? 156.407 162.729 191.006 1.00 71.43 231 THR B C 1
ATOM 5090 O O . THR B 1 231 ? 157.445 162.160 190.663 1.00 80.58 231 THR B O 1
ATOM 5094 N N . PHE B 1 232 ? 155.863 163.725 190.304 1.00 70.22 232 PHE B N 1
ATOM 5095 C CA . PHE B 1 232 ? 156.416 164.107 189.010 1.00 74.71 232 PHE B CA 1
ATOM 5096 C C . PHE B 1 232 ? 157.781 164.767 189.125 1.00 79.31 232 PHE B C 1
ATOM 5097 O O . PHE B 1 232 ? 158.500 164.845 188.125 1.00 86.85 232 PHE B O 1
ATOM 5105 N N . ASP B 1 233 ? 158.157 165.243 190.309 1.00 84.26 233 ASP B N 1
ATOM 5106 C CA . ASP B 1 233 ? 159.448 165.893 190.479 1.00 81.38 233 ASP B CA 1
ATOM 5107 C C . ASP B 1 233 ? 160.585 164.908 190.709 1.00 84.15 233 ASP B C 1
ATOM 5108 O O . ASP B 1 233 ? 161.735 165.337 190.833 1.00 94.78 233 ASP B O 1
ATOM 5113 N N . GLU B 1 234 ? 160.301 163.633 190.777 1.00 77.87 234 GLU B N 1
ATOM 5114 C CA . GLU B 1 234 ? 161.314 162.604 190.941 1.00 74.37 234 GLU B CA 1
ATOM 5115 C C . GLU B 1 234 ? 161.856 162.165 189.583 1.00 80.93 234 GLU B C 1
ATOM 5116 O O . GLU B 1 234 ? 161.169 162.289 188.565 1.00 86.38 234 GLU B O 1
ATOM 5122 N N . PRO B 1 235 ? 163.085 161.655 189.531 1.00 67.19 235 PRO B N 1
ATOM 5123 C CA . PRO B 1 235 ? 163.673 161.282 188.242 1.00 62.50 235 PRO B CA 1
ATOM 5124 C C . PRO B 1 235 ? 162.955 160.103 187.608 1.00 69.24 235 PRO B C 1
ATOM 5125 O O . PRO B 1 235 ? 162.213 159.363 188.256 1.00 83.02 235 PRO B O 1
ATOM 5129 N N . ALA B 1 236 ? 163.185 159.942 186.303 1.00 64.46 236 ALA B N 1
ATOM 5130 C CA . ALA B 1 236 ? 162.525 158.878 185.556 1.00 64.15 236 ALA B CA 1
ATOM 5131 C C . ALA B 1 236 ? 162.923 157.500 186.060 1.00 63.18 236 ALA B C 1
ATOM 5132 O O . ALA B 1 236 ? 162.114 156.569 186.017 1.00 74.33 236 ALA B O 1
ATOM 5134 N N . SER B 1 237 ? 164.161 157.345 186.530 1.00 57.73 237 SER B N 1
ATOM 5135 C CA . SER B 1 237 ? 164.582 156.061 187.078 1.00 58.68 237 SER B CA 1
ATOM 5136 C C . SER B 1 237 ? 163.784 155.698 188.321 1.00 62.21 237 SER B C 1
ATOM 5137 O O . SER B 1 237 ? 163.639 154.515 188.642 1.00 69.49 237 SER B O 1
ATOM 5140 N N . ARG B 1 238 ? 163.270 156.699 189.034 1.00 67.60 238 ARG B N 1
ATOM 5141 C CA . ARG B 1 238 ? 162.461 156.428 190.216 1.00 62.53 238 ARG B CA 1
ATOM 5142 C C . ARG B 1 238 ? 161.102 155.855 189.838 1.00 58.35 238 ARG B C 1
ATOM 5143 O O . ARG B 1 238 ? 160.576 154.982 190.536 1.00 73.77 238 ARG B O 1
ATOM 5151 N N . HIS B 1 239 ? 160.515 156.336 188.740 1.00 55.99 239 HIS B N 1
ATOM 5152 C CA . HIS B 1 239 ? 159.241 155.790 188.287 1.00 62.09 239 HIS B CA 1
ATOM 5153 C C . HIS B 1 239 ? 159.376 154.324 187.908 1.00 71.28 239 HIS B C 1
ATOM 5154 O O . HIS B 1 239 ? 158.490 153.515 188.198 1.00 81.82 239 HIS B O 1
ATOM 5161 N N . VAL B 1 240 ? 160.472 153.969 187.240 1.00 67.55 240 VAL B N 1
ATOM 5162 C CA . VAL B 1 240 ? 160.700 152.576 186.875 1.00 58.10 240 VAL B CA 1
ATOM 5163 C C . VAL B 1 240 ? 160.878 151.722 188.121 1.00 64.32 240 VAL B C 1
ATOM 5164 O O . VAL B 1 240 ? 160.339 150.615 188.213 1.00 75.50 240 VAL B O 1
ATOM 5168 N N . GLN B 1 241 ? 161.630 152.225 189.102 1.00 61.50 241 GLN B N 1
ATOM 5169 C CA . GLN B 1 241 ? 161.924 151.432 190.291 1.00 57.52 241 GLN B CA 1
ATOM 5170 C C . GLN B 1 241 ? 160.654 151.062 191.043 1.00 61.93 241 GLN B C 1
ATOM 5171 O O . GLN B 1 241 ? 160.468 149.906 191.436 1.00 79.31 241 GLN B O 1
ATOM 5177 N N . VAL B 1 242 ? 159.765 152.033 191.256 1.00 52.88 242 VAL B N 1
ATOM 5178 C CA . VAL B 1 242 ? 158.556 151.759 192.025 1.00 56.44 242 VAL B CA 1
ATOM 5179 C C . VAL B 1 242 ? 157.642 150.806 191.265 1.00 60.73 242 VAL B C 1
ATOM 5180 O O . VAL B 1 242 ? 156.970 149.961 191.866 1.00 74.02 242 VAL B O 1
ATOM 5184 N N . ALA B 1 243 ? 157.604 150.916 189.936 1.00 59.55 243 ALA B N 1
ATOM 5185 C CA . ALA B 1 243 ? 156.775 150.013 189.147 1.00 63.83 243 ALA B CA 1
ATOM 5186 C C . ALA B 1 243 ? 157.295 148.584 189.207 1.00 68.23 243 ALA B C 1
ATOM 5187 O O . ALA B 1 243 ? 156.508 147.637 189.292 1.00 78.98 243 ALA B O 1
ATOM 5189 N N . GLU B 1 244 ? 158.616 148.407 189.153 1.00 71.73 244 GLU B N 1
ATOM 5190 C CA . GLU B 1 244 ? 159.184 147.066 189.240 1.00 63.11 244 GLU B CA 1
ATOM 5191 C C . GLU B 1 244 ? 158.912 146.438 190.599 1.00 66.83 244 GLU B C 1
ATOM 5192 O O . GLU B 1 244 ? 158.627 145.240 190.691 1.00 81.13 244 GLU B O 1
ATOM 5198 N N . MET B 1 245 ? 159.003 147.229 191.667 1.00 56.83 245 MET B N 1
ATOM 5199 C CA . MET B 1 245 ? 158.769 146.695 193.003 1.00 51.30 245 MET B CA 1
ATOM 5200 C C . MET B 1 245 ? 157.329 146.237 193.175 1.00 59.28 245 MET B C 1
ATOM 5201 O O . MET B 1 245 ? 157.070 145.221 193.827 1.00 72.13 245 MET B O 1
ATOM 5206 N N . VAL B 1 246 ? 156.377 146.979 192.611 1.00 54.20 246 VAL B N 1
ATOM 5207 C CA . VAL B 1 246 ? 154.970 146.630 192.772 1.00 47.53 246 VAL B CA 1
ATOM 5208 C C . VAL B 1 246 ? 154.648 145.338 192.036 1.00 55.44 246 VAL B C 1
ATOM 5209 O O . VAL B 1 246 ? 153.992 144.443 192.579 1.00 68.33 246 VAL B O 1
ATOM 5213 N N . ILE B 1 247 ? 155.100 145.220 190.787 1.00 55.03 247 ILE B N 1
ATOM 5214 C CA . ILE B 1 247 ? 154.743 144.050 189.993 1.00 48.42 247 ILE B CA 1
ATOM 5215 C C . ILE B 1 247 ? 155.420 142.801 190.540 1.00 62.01 247 ILE B C 1
ATOM 5216 O O . ILE B 1 247 ? 154.827 141.717 190.553 1.00 79.07 247 ILE B O 1
ATOM 5221 N N . GLU B 1 248 ? 156.664 142.925 191.006 1.00 62.33 248 GLU B N 1
ATOM 5222 C CA . GLU B 1 248 ? 157.353 141.769 191.566 1.00 51.99 248 GLU B CA 1
ATOM 5223 C C . GLU B 1 248 ? 156.738 141.350 192.892 1.00 58.57 248 GLU B C 1
ATOM 5224 O O . GLU B 1 248 ? 156.608 140.154 193.170 1.00 79.30 248 GLU B O 1
ATOM 5230 N N . LYS B 1 249 ? 156.357 142.318 193.725 1.00 51.54 249 LYS B N 1
ATOM 5231 C CA . LYS B 1 249 ? 155.689 141.989 194.978 1.00 47.40 249 LYS B CA 1
ATOM 5232 C C . LYS B 1 249 ? 154.352 141.311 194.723 1.00 53.26 249 LYS B C 1
ATOM 5233 O O . LYS B 1 249 ? 153.972 140.381 195.441 1.00 69.35 249 LYS B O 1
ATOM 5239 N N . ALA B 1 250 ? 153.621 141.768 193.706 1.00 50.93 250 ALA B N 1
ATOM 5240 C CA . ALA B 1 250 ? 152.347 141.143 193.371 1.00 48.57 250 ALA B CA 1
ATOM 5241 C C . ALA B 1 250 ? 152.540 139.701 192.928 1.00 57.21 250 ALA B C 1
ATOM 5242 O O . ALA B 1 250 ? 151.760 138.820 193.304 1.00 73.43 250 ALA B O 1
ATOM 5244 N N . LYS B 1 251 ? 153.574 139.440 192.129 1.00 58.76 251 LYS B N 1
ATOM 5245 C CA . LYS B 1 251 ? 153.808 138.086 191.639 1.00 45.59 251 LYS B CA 1
ATOM 5246 C C . LYS B 1 251 ? 154.095 137.124 192.782 1.00 50.30 251 LYS B C 1
ATOM 5247 O O . LYS B 1 251 ? 153.617 135.985 192.776 1.00 67.06 251 LYS B O 1
ATOM 5253 N N . ARG B 1 252 ? 154.879 137.560 193.770 1.00 50.60 252 ARG B N 1
ATOM 5254 C CA . ARG B 1 252 ? 155.202 136.686 194.892 1.00 45.29 252 ARG B CA 1
ATOM 5255 C C . ARG B 1 252 ? 153.955 136.316 195.681 1.00 53.78 252 ARG B C 1
ATOM 5256 O O . ARG B 1 252 ? 153.840 135.193 196.182 1.00 71.48 252 ARG B O 1
ATOM 5264 N N . LEU B 1 253 ? 153.017 137.254 195.821 1.00 52.78 253 LEU B N 1
ATOM 5265 C CA . LEU B 1 253 ? 151.777 136.955 196.527 1.00 53.03 253 LEU B CA 1
ATOM 5266 C C . LEU B 1 253 ? 150.928 135.953 195.757 1.00 55.64 253 LEU B C 1
ATOM 5267 O O . LEU B 1 253 ? 150.293 135.080 196.358 1.00 66.57 253 LEU B O 1
ATOM 5272 N N . VAL B 1 254 ? 150.898 136.065 194.428 1.00 52.26 254 VAL B N 1
ATOM 5273 C CA . VAL B 1 254 ? 150.113 135.139 193.619 1.00 44.74 254 VAL B CA 1
ATOM 5274 C C . VAL B 1 254 ? 150.661 133.725 193.734 1.00 53.84 254 VAL B C 1
ATOM 5275 O O . VAL B 1 254 ? 149.897 132.753 193.726 1.00 70.23 254 VAL B O 1
ATOM 5279 N N . GLU B 1 255 ? 151.982 133.583 193.856 1.00 63.35 255 GLU B N 1
ATOM 5280 C CA . GLU B 1 255 ? 152.575 132.263 194.030 1.00 57.29 255 GLU B CA 1
ATOM 5281 C C . GLU B 1 255 ? 152.100 131.582 195.305 1.00 62.21 255 GLU B C 1
ATOM 5282 O O . GLU B 1 255 ? 152.223 130.359 195.423 1.00 71.97 255 GLU B O 1
ATOM 5288 N N . HIS B 1 256 ? 151.567 132.341 196.260 1.00 52.90 256 HIS B N 1
ATOM 5289 C CA . HIS B 1 256 ? 150.976 131.791 197.470 1.00 49.99 256 HIS B CA 1
ATOM 5290 C C . HIS B 1 256 ? 149.461 131.673 197.369 1.00 57.20 256 HIS B C 1
ATOM 5291 O O . HIS B 1 256 ? 148.784 131.582 198.398 1.00 65.89 256 HIS B O 1
ATOM 5298 N N . LYS B 1 257 ? 148.922 131.682 196.150 1.00 60.62 257 LYS B N 1
ATOM 5299 C CA . LYS B 1 257 ? 147.491 131.522 195.897 1.00 59.38 257 LYS B CA 1
ATOM 5300 C C . LYS B 1 257 ? 146.683 132.639 196.560 1.00 67.56 257 LYS B C 1
ATOM 5301 O O . LYS B 1 257 ? 145.818 132.407 197.405 1.00 75.27 257 LYS B O 1
ATOM 5307 N N . LYS B 1 258 ? 146.980 133.868 196.150 1.00 63.07 258 LYS B N 1
ATOM 5308 C CA . LYS B 1 258 ? 146.277 135.045 196.632 1.00 58.10 258 LYS B CA 1
ATOM 5309 C C . LYS B 1 258 ? 145.764 135.849 195.450 1.00 61.54 258 LYS B C 1
ATOM 5310 O O . LYS B 1 258 ? 146.354 135.837 194.369 1.00 75.72 258 LYS B O 1
ATOM 5316 N N . ASP B 1 259 ? 144.655 136.547 195.666 1.00 62.65 259 ASP B N 1
ATOM 5317 C CA . ASP B 1 259 ? 144.081 137.421 194.655 1.00 61.03 259 ASP B CA 1
ATOM 5318 C C . ASP B 1 259 ? 144.619 138.830 194.860 1.00 59.50 259 ASP B C 1
ATOM 5319 O O . ASP B 1 259 ? 144.345 139.459 195.886 1.00 73.21 259 ASP B O 1
ATOM 5324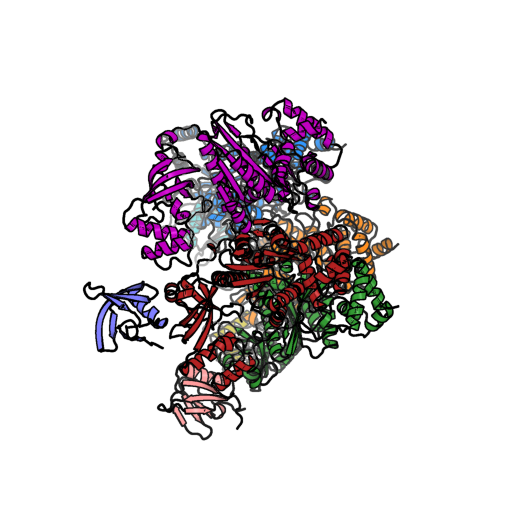 N N . VAL B 1 260 ? 145.379 139.322 193.888 1.00 49.55 260 VAL B N 1
ATOM 5325 C CA . VAL B 1 260 ? 146.030 140.622 193.970 1.00 45.29 260 VAL B CA 1
ATOM 5326 C C . VAL B 1 260 ? 145.434 141.525 192.904 1.00 58.34 260 VAL B C 1
ATOM 5327 O O . VAL B 1 260 ? 145.313 141.123 191.742 1.00 75.87 260 VAL B O 1
ATOM 5331 N N . ILE B 1 261 ? 145.056 142.736 193.299 1.00 47.48 261 ILE B N 1
ATOM 5332 C CA . ILE B 1 261 ? 144.485 143.725 192.396 1.00 34.80 261 ILE B CA 1
ATOM 5333 C C . ILE B 1 261 ? 145.397 144.940 192.385 1.00 51.85 261 ILE B C 1
ATOM 5334 O O . ILE B 1 261 ? 145.741 145.471 193.446 1.00 71.74 261 ILE B O 1
ATOM 5339 N N . ILE B 1 262 ? 145.788 145.376 191.193 1.00 52.50 262 ILE B N 1
ATOM 5340 C CA . ILE B 1 262 ? 146.661 146.530 191.021 1.00 51.52 262 ILE B CA 1
ATOM 5341 C C . ILE B 1 262 ? 145.909 147.576 190.217 1.00 59.41 262 ILE B C 1
ATOM 5342 O O . ILE B 1 262 ? 145.481 147.308 189.089 1.00 71.54 262 ILE B O 1
ATOM 5347 N N . LEU B 1 263 ? 145.752 148.763 190.790 1.00 59.69 263 LEU B N 1
ATOM 5348 C CA . LEU B 1 263 ? 145.170 149.902 190.093 1.00 51.83 263 LEU B CA 1
ATOM 5349 C C . LEU B 1 263 ? 146.311 150.827 189.691 1.00 63.42 263 LEU B C 1
ATOM 5350 O O . LEU B 1 263 ? 146.982 151.404 190.551 1.00 79.52 263 LEU B O 1
ATOM 5355 N N . LEU B 1 264 ? 146.527 150.969 188.390 1.00 67.38 264 LEU B N 1
ATOM 5356 C CA . LEU B 1 264 ? 147.665 151.703 187.858 1.00 62.49 264 LEU B CA 1
ATOM 5357 C C . LEU B 1 264 ? 147.195 153.014 187.246 1.00 70.27 264 LEU B C 1
ATOM 5358 O O . LEU B 1 264 ? 146.221 153.037 186.489 1.00 80.30 264 LEU B O 1
ATOM 5363 N N . ASP B 1 265 ? 147.890 154.099 187.579 1.00 84.55 265 ASP B N 1
ATOM 5364 C CA . ASP B 1 265 ? 147.600 155.421 187.027 1.00 79.59 265 ASP B CA 1
ATOM 5365 C C . ASP B 1 265 ? 148.936 156.139 186.869 1.00 85.35 265 ASP B C 1
ATOM 5366 O O . ASP B 1 265 ? 149.477 156.668 187.843 1.00 95.55 265 ASP B O 1
ATOM 5371 N N . SER B 1 266 ? 149.461 156.161 185.649 1.00 69.05 266 SER B N 1
ATOM 5372 C CA . SER B 1 266 ? 148.834 155.592 184.466 1.00 66.40 266 SER B CA 1
ATOM 5373 C C . SER B 1 266 ? 149.838 154.786 183.661 1.00 71.49 266 SER B C 1
ATOM 5374 O O . SER B 1 266 ? 151.043 154.945 183.829 1.00 83.44 266 SER B O 1
ATOM 5377 N N . ILE B 1 267 ? 149.337 153.909 182.789 1.00 67.14 267 ILE B N 1
ATOM 5378 C CA . ILE B 1 267 ? 150.233 153.139 181.935 1.00 67.00 267 ILE B CA 1
ATOM 5379 C C . ILE B 1 267 ? 150.948 154.051 180.949 1.00 71.80 267 ILE B C 1
ATOM 5380 O O . ILE B 1 267 ? 152.059 153.745 180.503 1.00 83.25 267 ILE B O 1
ATOM 5385 N N . THR B 1 268 ? 150.337 155.183 180.594 1.00 69.16 268 THR B N 1
ATOM 5386 C CA . THR B 1 268 ? 150.982 156.116 179.678 1.00 58.77 268 THR B CA 1
ATOM 5387 C C . THR B 1 268 ? 152.208 156.753 180.315 1.00 63.59 268 THR B C 1
ATOM 5388 O O . THR B 1 268 ? 153.285 156.791 179.710 1.00 77.51 268 THR B O 1
ATOM 5392 N N . ARG B 1 269 ? 152.068 157.257 181.542 1.00 69.00 269 ARG B N 1
ATOM 5393 C CA . ARG B 1 269 ? 153.207 157.872 182.212 1.00 66.38 269 ARG B CA 1
ATOM 5394 C C . ARG B 1 269 ? 154.297 156.854 182.507 1.00 70.74 269 ARG B C 1
ATOM 5395 O O . ARG B 1 269 ? 155.482 157.199 182.497 1.00 78.89 269 ARG B O 1
ATOM 5403 N N . LEU B 1 270 ? 153.919 155.606 182.782 1.00 56.28 270 LEU B N 1
ATOM 5404 C CA . LEU B 1 270 ? 154.916 154.561 182.982 1.00 51.23 270 LEU B CA 1
ATOM 5405 C C . LEU B 1 270 ? 155.699 154.299 181.704 1.00 60.84 270 LEU B C 1
ATOM 5406 O O . LEU B 1 270 ? 156.918 154.102 181.743 1.00 76.45 270 LEU B O 1
ATOM 5411 N N . ALA B 1 271 ? 155.014 154.284 180.560 1.00 65.15 271 ALA B N 1
ATOM 5412 C CA . ALA B 1 271 ? 155.699 154.057 179.294 1.00 62.57 271 ALA B CA 1
ATOM 5413 C C . ALA B 1 271 ? 156.665 155.190 178.977 1.00 67.08 271 ALA B C 1
ATOM 5414 O O . ALA B 1 271 ? 157.766 154.949 178.471 1.00 78.14 271 ALA B O 1
ATOM 5416 N N . ARG B 1 272 ? 156.270 156.432 179.259 1.00 66.84 272 ARG B N 1
ATOM 5417 C CA . ARG B 1 272 ? 157.164 157.559 179.026 1.00 61.20 272 ARG B CA 1
ATOM 5418 C C . ARG B 1 272 ? 158.387 157.498 179.929 1.00 63.47 272 ARG B C 1
ATOM 5419 O O . ARG B 1 272 ? 159.477 157.907 179.519 1.00 76.76 272 ARG B O 1
ATOM 5427 N N . ALA B 1 273 ? 158.227 157.005 181.158 1.00 56.76 273 ALA B N 1
ATOM 5428 C CA . ALA B 1 273 ? 159.375 156.847 182.042 1.00 57.85 273 ALA B CA 1
ATOM 5429 C C . ALA B 1 273 ? 160.356 155.822 181.493 1.00 58.19 273 ALA B C 1
ATOM 5430 O O . ALA B 1 273 ? 161.571 156.041 181.516 1.00 73.22 273 ALA B O 1
ATOM 5432 N N . TYR B 1 274 ? 159.847 154.693 180.996 1.00 63.36 274 TYR B N 1
ATOM 5433 C CA . TYR B 1 274 ? 160.726 153.687 180.413 1.00 63.23 274 TYR B CA 1
ATOM 5434 C C . TYR B 1 274 ? 161.417 154.205 179.163 1.00 69.20 274 TYR B C 1
ATOM 5435 O O . TYR B 1 274 ? 162.559 153.826 178.887 1.00 80.71 274 TYR B O 1
ATOM 5444 N N . ASN B 1 275 ? 160.744 155.064 178.397 1.00 80.23 275 ASN B N 1
ATOM 5445 C CA . ASN B 1 275 ? 161.359 155.630 177.203 1.00 76.81 275 ASN B CA 1
ATOM 5446 C C . ASN B 1 275 ? 162.599 156.438 177.556 1.00 77.96 275 ASN B C 1
ATOM 5447 O O . ASN B 1 275 ? 163.609 156.384 176.847 1.00 88.69 275 ASN B O 1
ATOM 5452 N N . THR B 1 276 ? 162.536 157.200 178.647 1.00 73.59 276 THR B N 1
ATOM 5453 C CA . THR B 1 276 ? 163.690 157.977 179.083 1.00 73.18 276 THR B CA 1
ATOM 5454 C C . THR B 1 276 ? 164.828 157.077 179.551 1.00 75.43 276 THR B C 1
ATOM 5455 O O . THR B 1 276 ? 165.997 157.336 179.247 1.00 88.50 276 THR B O 1
ATOM 5459 N N . VAL B 1 277 ? 164.508 156.012 180.283 1.00 74.26 277 VAL B N 1
ATOM 5460 C CA . VAL B 1 277 ? 165.545 155.205 180.918 1.00 74.72 277 VAL B CA 1
ATOM 5461 C C . VAL B 1 277 ? 166.180 154.237 179.927 1.00 77.91 277 VAL B C 1
ATOM 5462 O O . VAL B 1 277 ? 167.402 154.058 179.917 1.00 85.41 277 VAL B O 1
ATOM 5466 N N . VAL B 1 278 ? 165.373 153.597 179.092 1.00 88.59 278 VAL B N 1
ATOM 5467 C CA . VAL B 1 278 ? 165.889 152.567 178.182 1.00 90.85 278 VAL B CA 1
ATOM 5468 C C . VAL B 1 278 ? 166.829 153.210 177.167 1.00 96.58 278 VAL B C 1
ATOM 5469 O O . VAL B 1 278 ? 166.459 154.214 176.534 1.00 96.81 278 VAL B O 1
ATOM 5473 N N . PRO B 1 279 ? 168.037 152.683 176.981 1.00 101.78 279 PRO B N 1
ATOM 5474 C CA . PRO B 1 279 ? 168.948 153.258 175.987 1.00 101.24 279 PRO B CA 1
ATOM 5475 C C . PRO B 1 279 ? 168.407 153.103 174.575 1.00 106.27 279 PRO B C 1
ATOM 5476 O O . PRO B 1 279 ? 167.699 152.146 174.255 1.00 109.47 279 PRO B O 1
ATOM 5480 N N . ALA B 1 280 ? 168.755 154.067 173.727 1.00 116.89 280 ALA B N 1
ATOM 5481 C CA . ALA B 1 280 ? 168.274 154.068 172.353 1.00 116.46 280 ALA B CA 1
ATOM 5482 C C . ALA B 1 280 ? 168.849 152.891 171.577 1.00 118.44 280 ALA B C 1
ATOM 5483 O O . ALA B 1 280 ? 169.994 152.484 171.790 1.00 117.45 280 ALA B O 1
ATOM 5485 N N . SER B 1 281 ? 168.042 152.342 170.671 1.00 123.69 281 SER B N 1
ATOM 5486 C CA . SER B 1 281 ? 168.439 151.203 169.856 1.00 123.38 281 SER B CA 1
ATOM 5487 C C . SER B 1 281 ? 168.584 151.548 168.381 1.00 126.63 281 SER B C 1
ATOM 5488 O O . SER B 1 281 ? 168.974 150.680 167.593 1.00 125.68 281 SER B O 1
ATOM 5491 N N . GLY B 1 282 ? 168.280 152.781 167.986 1.00 131.58 282 GLY B N 1
ATOM 5492 C CA . GLY B 1 282 ? 168.392 153.214 166.614 1.00 128.58 282 GLY B CA 1
ATOM 5493 C C . GLY B 1 282 ? 167.102 153.153 165.823 1.00 126.78 282 GLY B C 1
ATOM 5494 O O . GLY B 1 282 ? 167.010 153.787 164.766 1.00 128.42 282 GLY B O 1
ATOM 5495 N N . LYS B 1 283 ? 166.108 152.416 166.305 1.00 110.35 283 LYS B N 1
ATOM 5496 C CA . LYS B 1 283 ? 164.815 152.287 165.637 1.00 110.79 283 LYS B CA 1
ATOM 5497 C C . LYS B 1 283 ? 163.797 153.080 166.450 1.00 112.75 283 LYS B C 1
ATOM 5498 O O . LYS B 1 283 ? 163.148 152.548 167.351 1.00 116.89 283 LYS B O 1
ATOM 5504 N N . VAL B 1 284 ? 163.659 154.360 166.123 1.00 111.07 284 VAL B N 1
ATOM 5505 C CA . VAL B 1 284 ? 162.769 155.265 166.839 1.00 111.90 284 VAL B CA 1
ATOM 5506 C C . VAL B 1 284 ? 161.471 155.381 166.055 1.00 110.94 284 VAL B C 1
ATOM 5507 O O . VAL B 1 284 ? 161.478 155.750 164.875 1.00 112.96 284 VAL B O 1
ATOM 5511 N N . LEU B 1 285 ? 160.357 155.070 166.710 1.00 112.33 285 LEU B N 1
ATOM 5512 C CA . LEU B 1 285 ? 159.051 155.172 166.084 1.00 110.89 285 LEU B CA 1
ATOM 5513 C C . LEU B 1 285 ? 158.616 156.633 166.013 1.00 112.15 285 LEU B C 1
ATOM 5514 O O . LEU B 1 285 ? 159.347 157.549 166.400 1.00 114.04 285 LEU B O 1
ATOM 5519 N N . THR B 1 286 ? 157.407 156.854 165.510 1.00 115.55 286 THR B N 1
ATOM 5520 C CA . THR B 1 286 ? 156.862 158.201 165.449 1.00 118.71 286 THR B CA 1
ATOM 5521 C C . THR B 1 286 ? 156.611 158.736 166.854 1.00 119.04 286 THR B C 1
ATOM 5522 O O . THR B 1 286 ? 156.297 157.988 167.782 1.00 119.96 286 THR B O 1
ATOM 5526 N N . GLY B 1 287 ? 156.765 160.048 167.005 1.00 113.13 287 GLY B N 1
ATOM 5527 C CA . GLY B 1 287 ? 156.589 160.674 168.297 1.00 113.14 287 GLY B CA 1
ATOM 5528 C C . GLY B 1 287 ? 157.778 160.577 169.223 1.00 112.19 287 GLY B C 1
ATOM 5529 O O . GLY B 1 287 ? 157.666 160.965 170.390 1.00 111.68 287 GLY B O 1
ATOM 5530 N N . GLY B 1 288 ? 158.912 160.074 168.745 1.00 103.31 288 GLY B N 1
ATOM 5531 C CA . GLY B 1 288 ? 160.083 159.955 169.591 1.00 103.36 288 GLY B CA 1
ATOM 5532 C C . GLY B 1 288 ? 160.014 158.835 170.601 1.00 104.88 288 GLY B C 1
ATOM 5533 O O . GLY B 1 288 ? 160.563 158.965 171.699 1.00 103.09 288 GLY B O 1
ATOM 5534 N N . VAL B 1 289 ? 159.354 157.732 170.261 1.00 102.12 289 VAL B N 1
ATOM 5535 C CA . VAL B 1 289 ? 159.217 156.583 171.146 1.00 98.86 289 VAL B CA 1
ATOM 5536 C C . VAL B 1 289 ? 160.118 155.477 170.622 1.00 99.72 289 VAL B C 1
ATOM 5537 O O . VAL B 1 289 ? 159.969 155.037 169.476 1.00 102.53 289 VAL B O 1
ATOM 5541 N N . ASP B 1 290 ? 161.050 155.030 171.456 1.00 101.89 290 ASP B N 1
ATOM 5542 C CA . ASP B 1 290 ? 161.931 153.940 171.070 1.00 101.55 290 ASP B CA 1
ATOM 5543 C C . ASP B 1 290 ? 161.138 152.647 170.919 1.00 104.43 290 ASP B C 1
ATOM 5544 O O . ASP B 1 290 ? 160.155 152.407 171.625 1.00 108.45 290 ASP B O 1
ATOM 5549 N N . ALA B 1 291 ? 161.570 151.815 169.972 1.00 103.53 291 ALA B N 1
ATOM 5550 C CA . ALA B 1 291 ? 160.874 150.557 169.721 1.00 103.71 291 ALA B CA 1
ATOM 5551 C C . ALA B 1 291 ? 160.961 149.625 170.921 1.00 102.09 291 ALA B C 1
ATOM 5552 O O . ALA B 1 291 ? 159.967 148.999 171.304 1.00 106.78 291 ALA B O 1
ATOM 5554 N N . ASN B 1 292 ? 162.138 149.522 171.530 1.00 94.27 292 ASN B N 1
ATOM 5555 C CA . ASN B 1 292 ? 162.330 148.649 172.679 1.00 93.84 292 ASN B CA 1
ATOM 5556 C C . ASN B 1 292 ? 161.903 149.294 173.988 1.00 95.05 292 ASN B C 1
ATOM 5557 O O . ASN B 1 292 ? 161.949 148.631 175.030 1.00 98.51 292 ASN B O 1
ATOM 5562 N N . ALA B 1 293 ? 161.505 150.565 173.964 1.00 86.85 293 ALA B N 1
ATOM 5563 C CA . ALA B 1 293 ? 161.051 151.219 175.185 1.00 86.73 293 ALA B CA 1
ATOM 5564 C C . ALA B 1 293 ? 159.766 150.592 175.704 1.00 86.55 293 ALA B C 1
ATOM 5565 O O . ALA B 1 293 ? 159.592 150.439 176.917 1.00 92.75 293 ALA B O 1
ATOM 5567 N N . LEU B 1 294 ? 158.858 150.220 174.805 1.00 74.14 294 LEU B N 1
ATOM 5568 C CA . LEU B 1 294 ? 157.549 149.713 175.192 1.00 72.27 294 LEU B CA 1
ATOM 5569 C C . LEU B 1 294 ? 157.557 148.235 175.549 1.00 73.09 294 LEU B C 1
ATOM 5570 O O . LEU B 1 294 ? 156.511 147.707 175.935 1.00 83.05 294 LEU B O 1
ATOM 5575 N N . HIS B 1 295 ? 158.695 147.554 175.423 1.00 72.23 295 HIS B N 1
ATOM 5576 C CA . HIS B 1 295 ? 158.743 146.136 175.757 1.00 68.79 295 HIS B CA 1
ATOM 5577 C C . HIS B 1 295 ? 158.491 145.904 177.240 1.00 69.81 295 HIS B C 1
ATOM 5578 O O . HIS B 1 295 ? 157.822 144.936 177.618 1.00 78.98 295 HIS B O 1
ATOM 5585 N N . ARG B 1 296 ? 159.017 146.772 178.092 1.00 67.39 296 ARG B N 1
ATOM 5586 C CA . ARG B 1 296 ? 158.919 146.587 179.534 1.00 66.74 296 ARG B CA 1
ATOM 5587 C C . ARG B 1 296 ? 157.557 146.990 180.097 1.00 70.57 296 ARG B C 1
ATOM 5588 O O . ARG B 1 296 ? 157.046 146.297 180.985 1.00 77.48 296 ARG B O 1
ATOM 5596 N N . PRO B 1 297 ? 156.942 148.095 179.656 1.00 67.32 297 PRO B N 1
ATOM 5597 C CA . PRO B 1 297 ? 155.562 148.354 180.095 1.00 62.04 297 PRO B CA 1
ATOM 5598 C C . PRO B 1 297 ? 154.595 147.250 179.715 1.00 71.55 297 PRO B C 1
ATOM 5599 O O . PRO B 1 297 ? 153.665 146.959 180.475 1.00 83.43 297 PRO B O 1
ATOM 5603 N N . LYS B 1 298 ? 154.786 146.624 178.553 1.00 62.37 298 LYS B N 1
ATOM 5604 C CA . LYS B 1 298 ? 153.920 145.519 178.164 1.00 56.59 298 LYS B CA 1
ATOM 5605 C C . LYS B 1 298 ? 154.121 144.307 179.061 1.00 63.44 298 LYS B C 1
ATOM 5606 O O . LYS B 1 298 ? 153.165 143.573 179.330 1.00 81.28 298 LYS B O 1
ATOM 5612 N N . ARG B 1 299 ? 155.351 144.072 179.522 1.00 63.56 299 ARG B N 1
ATOM 5613 C CA . ARG B 1 299 ? 155.584 142.993 180.475 1.00 56.70 299 ARG B CA 1
ATOM 5614 C C . ARG B 1 299 ? 154.846 143.248 181.780 1.00 63.04 299 ARG B C 1
ATOM 5615 O O . ARG B 1 299 ? 154.331 142.314 182.404 1.00 74.90 299 ARG B O 1
ATOM 5623 N N . PHE B 1 300 ? 154.802 144.506 182.219 1.00 60.30 300 PHE B N 1
ATOM 5624 C CA . PHE B 1 300 ? 154.015 144.856 183.395 1.00 55.50 300 PHE B CA 1
ATOM 5625 C C . PHE B 1 300 ? 152.539 144.572 183.160 1.00 61.63 300 PHE B C 1
ATOM 5626 O O . PHE B 1 300 ? 151.875 143.936 183.985 1.00 75.79 300 PHE B O 1
ATOM 5634 N N . PHE B 1 301 ? 152.010 145.032 182.028 1.00 56.24 301 PHE B N 1
ATOM 5635 C CA . PHE B 1 301 ? 150.593 144.854 181.741 1.00 50.20 301 PHE B CA 1
ATOM 5636 C C . PHE B 1 301 ? 150.260 143.403 181.428 1.00 56.42 301 PHE B C 1
ATOM 5637 O O . PHE B 1 301 ? 149.160 142.941 181.743 1.00 67.51 301 PHE B O 1
ATOM 5645 N N . GLY B 1 302 ? 151.190 142.672 180.820 1.00 61.37 302 GLY B N 1
ATOM 5646 C CA . GLY B 1 302 ? 150.931 141.297 180.447 1.00 56.04 302 GLY B CA 1
ATOM 5647 C C . GLY B 1 302 ? 150.968 140.305 181.582 1.00 56.50 302 GLY B C 1
ATOM 5648 O O . GLY B 1 302 ? 150.628 139.137 181.376 1.00 65.37 302 GLY B O 1
ATOM 5649 N N . ALA B 1 303 ? 151.372 140.736 182.774 1.00 54.65 303 ALA B N 1
ATOM 5650 C CA . ALA B 1 303 ? 151.404 139.851 183.929 1.00 53.61 303 ALA B CA 1
ATOM 5651 C C . ALA B 1 303 ? 150.027 139.606 184.526 1.00 55.40 303 ALA B C 1
ATOM 5652 O O . ALA B 1 303 ? 149.887 138.714 185.367 1.00 71.81 303 ALA B O 1
ATOM 5654 N N . ALA B 1 304 ? 149.015 140.365 184.119 1.00 51.32 304 ALA B N 1
ATOM 5655 C CA . ALA B 1 304 ? 147.670 140.170 184.640 1.00 43.31 304 ALA B CA 1
ATOM 5656 C C . ALA B 1 304 ? 147.074 138.899 184.054 1.00 47.31 304 ALA B C 1
ATOM 5657 O O . ALA B 1 304 ? 146.921 138.782 182.835 1.00 67.37 304 ALA B O 1
ATOM 5659 N N . ARG B 1 305 ? 146.734 137.950 184.920 1.00 41.84 305 ARG B N 1
ATOM 5660 C CA . ARG B 1 305 ? 146.228 136.666 184.463 1.00 46.18 305 ARG B CA 1
ATOM 5661 C C . ARG B 1 305 ? 145.450 136.009 185.588 1.00 52.83 305 ARG B C 1
ATOM 5662 O O . ARG B 1 305 ? 145.600 136.360 186.760 1.00 70.26 305 ARG B O 1
ATOM 5670 N N . ASN B 1 306 ? 144.617 135.046 185.213 1.00 47.65 306 ASN B N 1
ATOM 5671 C CA . ASN B 1 306 ? 143.910 134.199 186.163 1.00 45.84 306 ASN B CA 1
ATOM 5672 C C . ASN B 1 306 ? 144.620 132.854 186.190 1.00 52.24 306 ASN B C 1
ATOM 5673 O O . ASN B 1 306 ? 144.544 132.085 185.229 1.00 74.85 306 ASN B O 1
ATOM 5678 N N . VAL B 1 307 ? 145.317 132.575 187.289 1.00 58.11 307 VAL B N 1
ATOM 5679 C CA . VAL B 1 307 ? 146.100 131.353 187.388 1.00 53.24 307 VAL B CA 1
ATOM 5680 C C . VAL B 1 307 ? 145.168 130.155 187.506 1.00 66.62 307 VAL B C 1
ATOM 5681 O O . VAL B 1 307 ? 144.152 130.202 188.210 1.00 72.98 307 VAL B O 1
ATOM 5685 N N . GLU B 1 308 ? 145.500 129.076 186.792 1.00 84.82 308 GLU B N 1
ATOM 5686 C CA . GLU B 1 308 ? 144.691 127.864 186.866 1.00 79.94 308 GLU B CA 1
ATOM 5687 C C . GLU B 1 308 ? 144.711 127.278 188.269 1.00 84.73 308 GLU B C 1
ATOM 5688 O O . GLU B 1 308 ? 143.687 126.791 188.763 1.00 87.04 308 GLU B O 1
ATOM 5694 N N . GLU B 1 309 ? 145.863 127.313 188.925 1.00 90.59 309 GLU B N 1
ATOM 5695 C CA . GLU B 1 309 ? 145.952 126.964 190.334 1.00 88.16 309 GLU B CA 1
ATOM 5696 C C . GLU B 1 309 ? 145.353 128.109 191.147 1.00 91.92 309 GLU B C 1
ATOM 5697 O O . GLU B 1 309 ? 144.768 129.051 190.609 1.00 99.67 309 GLU B O 1
ATOM 5703 N N . GLY B 1 310 ? 145.482 128.037 192.467 1.00 80.37 310 GLY B N 1
ATOM 5704 C CA . GLY B 1 310 ? 144.989 129.124 193.293 1.00 82.22 310 GLY B CA 1
ATOM 5705 C C . GLY B 1 310 ? 145.713 130.421 192.978 1.00 85.74 310 GLY B C 1
ATOM 5706 O O . GLY B 1 310 ? 146.904 130.431 192.662 1.00 90.08 310 GLY B O 1
ATOM 5707 N N . GLY B 1 311 ? 144.979 131.521 193.049 1.00 68.39 311 GLY B N 1
ATOM 5708 C CA . GLY B 1 311 ? 145.545 132.840 192.857 1.00 70.56 311 GLY B CA 1
ATOM 5709 C C . GLY B 1 311 ? 144.972 133.540 191.639 1.00 72.31 311 GLY B C 1
ATOM 5710 O O . GLY B 1 311 ? 144.246 132.966 190.831 1.00 76.96 311 GLY B O 1
ATOM 5711 N N . SER B 1 312 ? 145.329 134.816 191.532 1.00 54.23 312 SER B N 1
ATOM 5712 C CA . SER B 1 312 ? 144.882 135.685 190.455 1.00 40.33 312 SER B CA 1
ATOM 5713 C C . SER B 1 312 ? 145.640 136.997 190.553 1.00 55.79 312 SER B C 1
ATOM 5714 O O . SER B 1 312 ? 146.075 137.391 191.637 1.00 71.65 312 SER B O 1
ATOM 5717 N N . LEU B 1 313 ? 145.796 137.667 189.414 1.00 50.08 313 LEU B N 1
ATOM 5718 C CA . LEU B 1 313 ? 146.449 138.972 189.366 1.00 42.41 313 LEU B CA 1
ATOM 5719 C C . LEU B 1 313 ? 145.651 139.868 188.433 1.00 56.13 313 LEU B C 1
ATOM 5720 O O . LEU B 1 313 ? 145.633 139.644 187.221 1.00 73.03 313 LEU B O 1
ATOM 5725 N N . THR B 1 314 ? 145.000 140.880 188.995 1.00 52.25 314 THR B N 1
ATOM 5726 C CA . THR B 1 314 ? 144.183 141.816 188.239 1.00 43.19 314 THR B CA 1
ATOM 5727 C C . THR B 1 314 ? 144.918 143.140 188.121 1.00 54.70 314 THR B C 1
ATOM 5728 O O . THR B 1 314 ? 145.404 143.674 189.122 1.00 72.02 314 THR B O 1
ATOM 5732 N N . ILE B 1 315 ? 145.004 143.664 186.903 1.00 54.26 315 ILE B N 1
ATOM 5733 C CA . ILE B 1 315 ? 145.634 144.951 186.647 1.00 47.35 315 ILE B CA 1
ATOM 5734 C C . ILE B 1 315 ? 144.651 145.808 185.869 1.00 61.18 315 ILE B C 1
ATOM 5735 O O . ILE B 1 315 ? 144.191 145.408 184.795 1.00 69.74 315 ILE B O 1
ATOM 5740 N N . ILE B 1 316 ? 144.331 146.979 186.406 1.00 65.01 316 ILE B N 1
ATOM 5741 C CA . ILE B 1 316 ? 143.447 147.935 185.752 1.00 51.68 316 ILE B CA 1
ATOM 5742 C C . ILE B 1 316 ? 144.243 149.222 185.594 1.00 55.20 316 ILE B C 1
ATOM 5743 O O . ILE B 1 316 ? 144.415 149.979 186.555 1.00 72.05 316 ILE B O 1
ATOM 5748 N N . ALA B 1 317 ? 144.728 149.476 184.386 1.00 58.29 317 ALA B N 1
ATOM 5749 C CA . ALA B 1 317 ? 145.544 150.642 184.098 1.00 64.30 317 ALA B CA 1
ATOM 5750 C C . ALA B 1 317 ? 144.737 151.659 183.307 1.00 68.52 317 ALA B C 1
ATOM 5751 O O . ALA B 1 317 ? 143.790 151.311 182.600 1.00 83.03 317 ALA B O 1
ATOM 5753 N N . THR B 1 318 ? 145.117 152.924 183.439 1.00 69.70 318 THR B N 1
ATOM 5754 C CA . THR B 1 318 ? 144.475 154.012 182.721 1.00 69.38 318 THR B CA 1
ATOM 5755 C C . THR B 1 318 ? 145.397 154.515 181.622 1.00 73.35 318 THR B C 1
ATOM 5756 O O . THR B 1 318 ? 146.601 154.677 181.835 1.00 80.10 318 THR B O 1
ATOM 5760 N N . ALA B 1 319 ? 144.830 154.752 180.445 1.00 70.99 319 ALA B N 1
ATOM 5761 C CA . ALA B 1 319 ? 145.565 155.277 179.305 1.00 69.22 319 ALA B CA 1
ATOM 5762 C C . ALA B 1 319 ? 145.067 156.681 179.001 1.00 81.47 319 ALA B C 1
ATOM 5763 O O . ALA B 1 319 ? 143.856 156.923 178.981 1.00 90.14 319 ALA B O 1
ATOM 5765 N N . LEU B 1 320 ? 145.997 157.599 178.769 1.00 78.75 320 LEU B N 1
ATOM 5766 C CA . LEU B 1 320 ? 145.675 159.000 178.541 1.00 71.71 320 LEU B CA 1
ATOM 5767 C C . LEU B 1 320 ? 145.630 159.282 177.047 1.00 78.13 320 LEU B C 1
ATOM 5768 O O . LEU B 1 320 ? 146.548 158.910 176.311 1.00 86.53 320 LEU B O 1
ATOM 5773 N N . ILE B 1 321 ? 144.557 159.936 176.604 1.00 82.49 321 ILE B N 1
ATOM 5774 C CA . ILE B 1 321 ? 144.384 160.318 175.211 1.00 84.13 321 ILE B CA 1
ATOM 5775 C C . ILE B 1 321 ? 143.982 161.784 175.157 1.00 88.63 321 ILE B C 1
ATOM 5776 O O . ILE B 1 321 ? 143.590 162.383 176.160 1.00 93.52 321 ILE B O 1
ATOM 5781 N N . ASP B 1 322 ? 144.092 162.358 173.959 1.00 97.24 322 ASP B N 1
ATOM 5782 C CA . ASP B 1 322 ? 143.725 163.751 173.707 1.00 97.47 322 ASP B CA 1
ATOM 5783 C C . ASP B 1 322 ? 144.511 164.713 174.591 1.00 99.82 322 ASP B C 1
ATOM 5784 O O . ASP B 1 322 ? 144.000 165.758 174.996 1.00 104.79 322 ASP B O 1
ATOM 5789 N N . THR B 1 323 ? 145.757 164.368 174.898 1.00 98.37 323 THR B N 1
ATOM 5790 C CA . THR B 1 323 ? 146.625 165.228 175.685 1.00 98.55 323 THR B CA 1
ATOM 5791 C C . THR B 1 323 ? 147.428 166.197 174.830 1.00 100.52 323 THR B C 1
ATOM 5792 O O . THR B 1 323 ? 148.165 167.021 175.379 1.00 104.65 323 THR B O 1
ATOM 5796 N N . GLY B 1 324 ? 147.305 166.119 173.508 1.00 98.92 324 GLY B N 1
ATOM 5797 C CA . GLY B 1 324 ? 148.055 166.981 172.624 1.00 101.72 324 GLY B CA 1
ATOM 5798 C C . GLY B 1 324 ? 149.478 166.548 172.358 1.00 105.34 324 GLY B C 1
ATOM 5799 O O . GLY B 1 324 ? 150.213 167.282 171.687 1.00 109.33 324 GLY B O 1
ATOM 5800 N N . SER B 1 325 ? 149.893 165.388 172.857 1.00 99.62 325 SER B N 1
ATOM 5801 C CA . SER B 1 325 ? 151.242 164.879 172.658 1.00 96.01 325 SER B CA 1
ATOM 5802 C C . SER B 1 325 ? 151.200 163.702 171.697 1.00 97.31 325 SER B C 1
ATOM 5803 O O . SER B 1 325 ? 150.372 162.799 171.852 1.00 103.58 325 SER B O 1
ATOM 5806 N N . LYS B 1 326 ? 152.088 163.718 170.703 1.00 101.47 326 LYS B N 1
ATOM 5807 C CA . LYS B 1 326 ? 152.176 162.588 169.786 1.00 103.31 326 LYS B CA 1
ATOM 5808 C C . LYS B 1 326 ? 152.678 161.338 170.491 1.00 107.59 326 LYS B C 1
ATOM 5809 O O . LYS B 1 326 ? 152.307 160.223 170.108 1.00 114.34 326 LYS B O 1
ATOM 5815 N N . MET B 1 327 ? 153.519 161.500 171.513 1.00 99.85 327 MET B N 1
ATOM 5816 C CA . MET B 1 327 ? 154.042 160.344 172.230 1.00 94.25 327 MET B CA 1
ATOM 5817 C C . MET B 1 327 ? 152.931 159.589 172.947 1.00 93.97 327 MET B C 1
ATOM 5818 O O . MET B 1 327 ? 152.930 158.354 172.977 1.00 100.57 327 MET B O 1
ATOM 5823 N N . ASP B 1 328 ? 151.975 160.313 173.531 1.00 95.73 328 ASP B N 1
ATOM 5824 C CA . ASP B 1 328 ? 150.866 159.654 174.213 1.00 94.19 328 ASP B CA 1
ATOM 5825 C C . ASP B 1 328 ? 150.009 158.857 173.239 1.00 93.68 328 ASP B C 1
ATOM 5826 O O . ASP B 1 328 ? 149.560 157.751 173.558 1.00 101.63 328 ASP B O 1
ATOM 5831 N N . GLU B 1 329 ? 149.760 159.407 172.050 1.00 93.90 329 GLU B N 1
ATOM 5832 C CA . GLU B 1 329 ? 148.941 158.703 171.069 1.00 95.15 329 GLU B CA 1
ATOM 5833 C C . GLU B 1 329 ? 149.622 157.431 170.586 1.00 94.49 329 GLU B C 1
ATOM 5834 O O . GLU B 1 329 ? 148.961 156.408 170.375 1.00 101.63 329 GLU B O 1
ATOM 5840 N N . VAL B 1 330 ? 150.941 157.476 170.395 1.00 82.84 330 VAL B N 1
ATOM 5841 C CA . VAL B 1 330 ? 151.668 156.293 169.947 1.00 79.94 330 VAL B CA 1
ATOM 5842 C C . VAL B 1 330 ? 151.612 155.200 171.003 1.00 88.19 330 VAL B C 1
ATOM 5843 O O . VAL B 1 330 ? 151.436 154.017 170.686 1.00 92.77 330 VAL B O 1
ATOM 5847 N N . ILE B 1 331 ? 151.760 155.575 172.274 1.00 87.88 331 ILE B N 1
ATOM 5848 C CA . ILE B 1 331 ? 151.753 154.589 173.351 1.00 75.06 331 ILE B CA 1
ATOM 5849 C C . ILE B 1 331 ? 150.407 153.881 173.418 1.00 75.67 331 ILE B C 1
ATOM 5850 O O . ILE B 1 331 ? 150.337 152.653 173.537 1.00 88.75 331 ILE B O 1
ATOM 5855 N N . TYR B 1 332 ? 149.316 154.643 173.336 1.00 74.88 332 TYR B N 1
ATOM 5856 C CA . TYR B 1 332 ? 147.992 154.034 173.390 1.00 73.48 332 TYR B CA 1
ATOM 5857 C C . TYR B 1 332 ? 147.743 153.128 172.196 1.00 73.83 332 TYR B C 1
ATOM 5858 O O . TYR B 1 332 ? 146.983 152.160 172.299 1.00 87.84 332 TYR B O 1
ATOM 5867 N N . GLU B 1 333 ? 148.370 153.421 171.057 1.00 84.36 333 GLU B N 1
ATOM 5868 C CA . GLU B 1 333 ? 148.174 152.594 169.874 1.00 87.67 333 GLU B CA 1
ATOM 5869 C C . GLU B 1 333 ? 148.709 151.185 170.092 1.00 88.61 333 GLU B C 1
ATOM 5870 O O . GLU B 1 333 ? 148.103 150.207 169.642 1.00 99.01 333 GLU B O 1
ATOM 5876 N N . GLU B 1 334 ? 149.846 151.063 170.775 1.00 85.56 334 GLU B N 1
ATOM 5877 C CA . GLU B 1 334 ? 150.450 149.759 171.014 1.00 85.37 334 GLU B CA 1
ATOM 5878 C C . GLU B 1 334 ? 149.728 148.955 172.086 1.00 86.27 334 GLU B C 1
ATOM 5879 O O . GLU B 1 334 ? 149.818 147.723 172.079 1.00 93.69 334 GLU B O 1
ATOM 5885 N N . PHE B 1 335 ? 149.023 149.612 173.002 1.00 70.61 335 PHE B N 1
ATOM 5886 C CA . PHE B 1 335 ? 148.297 148.938 174.068 1.00 66.61 335 PHE B CA 1
ATOM 5887 C C . PHE B 1 335 ? 146.831 148.716 173.734 1.00 74.14 335 PHE B C 1
ATOM 5888 O O . PHE B 1 335 ? 146.067 148.293 174.605 1.00 81.81 335 PHE B O 1
ATOM 5896 N N . LYS B 1 336 ? 146.419 148.994 172.497 1.00 80.35 336 LYS B N 1
ATOM 5897 C CA . LYS B 1 336 ? 144.996 149.005 172.177 1.00 86.21 336 LYS B CA 1
ATOM 5898 C C . LYS B 1 336 ? 144.386 147.611 172.272 1.00 87.97 336 LYS B C 1
ATOM 5899 O O . LYS B 1 336 ? 143.340 147.424 172.904 1.00 91.77 336 LYS B O 1
ATOM 5905 N N . GLY B 1 337 ? 145.023 146.620 171.659 1.00 72.04 337 GLY B N 1
ATOM 5906 C CA . GLY B 1 337 ? 144.421 145.306 171.562 1.00 72.48 337 GLY B CA 1
ATOM 5907 C C . GLY B 1 337 ? 144.902 144.298 172.583 1.00 76.08 337 GLY B C 1
ATOM 5908 O O . GLY B 1 337 ? 144.768 143.090 172.374 1.00 84.32 337 GLY B O 1
ATOM 5909 N N . THR B 1 338 ? 145.462 144.773 173.693 1.00 70.16 338 THR B N 1
ATOM 5910 C CA . THR B 1 338 ? 146.090 143.893 174.667 1.00 68.47 338 THR B CA 1
ATOM 5911 C C . THR B 1 338 ? 145.239 143.634 175.903 1.00 74.36 338 THR B C 1
ATOM 5912 O O . THR B 1 338 ? 145.602 142.774 176.709 1.00 77.38 338 THR B O 1
ATOM 5916 N N . GLY B 1 339 ? 144.125 144.336 176.074 1.00 67.60 339 GLY B N 1
ATOM 5917 C CA . GLY B 1 339 ? 143.333 144.244 177.289 1.00 62.64 339 GLY B CA 1
ATOM 5918 C C . GLY B 1 339 ? 142.082 143.402 177.107 1.00 66.46 339 GLY B C 1
ATOM 5919 O O . GLY B 1 339 ? 141.466 143.406 176.043 1.00 75.37 339 GLY B O 1
ATOM 5920 N N . ASN B 1 340 ? 141.720 142.674 178.166 1.00 69.08 340 ASN B N 1
ATOM 5921 C CA . ASN B 1 340 ? 140.456 141.947 178.167 1.00 61.15 340 ASN B CA 1
ATOM 5922 C C . ASN B 1 340 ? 139.280 142.892 178.356 1.00 70.27 340 ASN B C 1
ATOM 5923 O O . ASN B 1 340 ? 138.228 142.718 177.733 1.00 85.22 340 ASN B O 1
ATOM 5928 N N . MET B 1 341 ? 139.437 143.891 179.216 1.00 72.95 341 MET B N 1
ATOM 5929 C CA . MET B 1 341 ? 138.398 144.866 179.498 1.00 68.89 341 MET B CA 1
ATOM 5930 C C . MET B 1 341 ? 138.824 146.231 178.985 1.00 78.42 341 MET B C 1
ATOM 5931 O O . MET B 1 341 ? 139.979 146.633 179.149 1.00 92.11 341 MET B O 1
ATOM 5936 N N . GLU B 1 342 ? 137.892 146.938 178.357 1.00 74.32 342 GLU B N 1
ATOM 5937 C CA . GLU B 1 342 ? 138.112 148.313 177.938 1.00 71.12 342 GLU B CA 1
ATOM 5938 C C . GLU B 1 342 ? 136.986 149.171 178.486 1.00 77.21 342 GLU B C 1
ATOM 5939 O O . GLU B 1 342 ? 135.811 148.815 178.361 1.00 85.46 342 GLU B O 1
ATOM 5945 N N . LEU B 1 343 ? 137.348 150.289 179.107 1.00 76.92 343 LEU B N 1
ATOM 5946 C CA . LEU B 1 343 ? 136.384 151.243 179.638 1.00 70.55 343 LEU B CA 1
ATOM 5947 C C . LEU B 1 343 ? 136.754 152.620 179.117 1.00 76.11 343 LEU B C 1
ATOM 5948 O O . LEU B 1 343 ? 137.826 153.139 179.442 1.00 84.27 343 LEU B O 1
ATOM 5953 N N . HIS B 1 344 ? 135.877 153.207 178.314 1.00 73.11 344 HIS B N 1
ATOM 5954 C CA . HIS B 1 344 ? 136.148 154.481 177.670 1.00 69.53 344 HIS B CA 1
ATOM 5955 C C . HIS B 1 344 ? 135.412 155.597 178.392 1.00 74.80 344 HIS B C 1
ATOM 5956 O O . HIS B 1 344 ? 134.192 155.529 178.571 1.00 83.24 344 HIS B O 1
ATOM 5963 N N . LEU B 1 345 ? 136.154 156.614 178.806 1.00 76.71 345 LEU B N 1
ATOM 5964 C CA . LEU B 1 345 ? 135.579 157.829 179.357 1.00 69.94 345 LEU B CA 1
ATOM 5965 C C . LEU B 1 345 ? 135.466 158.869 178.253 1.00 74.15 345 LEU B C 1
ATOM 5966 O O . LEU B 1 345 ? 136.368 159.007 177.423 1.00 79.85 345 LEU B O 1
ATOM 5971 N N . SER B 1 346 ? 134.348 159.584 178.235 1.00 85.00 346 SER B N 1
ATOM 5972 C CA . SER B 1 346 ? 134.055 160.550 177.187 1.00 86.11 346 SER B CA 1
ATOM 5973 C C . SER B 1 346 ? 134.180 161.959 177.742 1.00 89.89 346 SER B C 1
ATOM 5974 O O . SER B 1 346 ? 133.609 162.271 178.791 1.00 93.89 346 SER B O 1
ATOM 5977 N N . ARG B 1 347 ? 134.937 162.803 177.039 1.00 94.95 347 ARG B N 1
ATOM 5978 C CA . ARG B 1 347 ? 135.113 164.182 177.478 1.00 96.14 347 ARG B CA 1
ATOM 5979 C C . ARG B 1 347 ? 133.800 164.951 177.437 1.00 101.21 347 ARG B C 1
ATOM 5980 O O . ARG B 1 347 ? 133.480 165.695 178.371 1.00 103.66 347 ARG B O 1
ATOM 5988 N N . LYS B 1 348 ? 133.023 164.778 176.366 1.00 98.29 348 LYS B N 1
ATOM 5989 C CA . LYS B 1 348 ? 131.811 165.572 176.197 1.00 95.81 348 LYS B CA 1
ATOM 5990 C C . LYS B 1 348 ? 130.789 165.271 177.284 1.00 97.07 348 LYS B C 1
ATOM 5991 O O . LYS B 1 348 ? 130.080 166.173 177.743 1.00 105.89 348 LYS B O 1
ATOM 5997 N N . ILE B 1 349 ? 130.691 164.009 177.705 1.00 80.82 349 ILE B N 1
ATOM 5998 C CA . ILE B 1 349 ? 129.792 163.671 178.804 1.00 81.15 349 ILE B CA 1
ATOM 5999 C C . ILE B 1 349 ? 130.227 164.378 180.079 1.00 87.50 349 ILE B C 1
ATOM 6000 O O . ILE B 1 349 ? 129.393 164.818 180.879 1.00 96.19 349 ILE B O 1
ATOM 6005 N N . ALA B 1 350 ? 131.539 164.494 180.293 1.00 94.00 350 ALA B N 1
ATOM 6006 C CA . ALA B 1 350 ? 132.034 165.213 181.461 1.00 95.60 350 ALA B CA 1
ATOM 6007 C C . ALA B 1 350 ? 131.752 166.705 181.352 1.00 98.28 350 ALA B C 1
ATOM 6008 O O . ALA B 1 350 ? 131.453 167.360 182.357 1.00 99.67 350 ALA B O 1
ATOM 6010 N N . GLU B 1 351 ? 131.847 167.262 180.142 1.00 104.73 351 GLU B N 1
ATOM 6011 C CA . GLU B 1 351 ? 131.573 168.683 179.961 1.00 103.08 351 GLU B CA 1
ATOM 6012 C C . GLU B 1 351 ? 130.121 169.015 180.267 1.00 105.04 351 GLU B C 1
ATOM 6013 O O . GLU B 1 351 ? 129.813 170.145 180.662 1.00 110.16 351 GLU B O 1
ATOM 6019 N N . LYS B 1 352 ? 129.219 168.054 180.096 1.00 94.25 352 LYS B N 1
ATOM 6020 C CA . LYS B 1 352 ? 127.828 168.227 180.486 1.00 92.68 352 LYS B CA 1
ATOM 6021 C C . LYS B 1 352 ? 127.617 168.046 181.980 1.00 91.03 352 LYS B C 1
ATOM 6022 O O . LYS B 1 352 ? 126.466 168.008 182.427 1.00 94.70 352 LYS B O 1
ATOM 6028 N N . ARG B 1 353 ? 128.700 167.931 182.749 1.00 94.20 353 ARG B N 1
ATOM 6029 C CA . ARG B 1 353 ? 128.638 167.790 184.203 1.00 97.62 353 ARG B CA 1
ATOM 6030 C C . ARG B 1 353 ? 127.805 166.576 184.607 1.00 100.99 353 ARG B C 1
ATOM 6031 O O . ARG B 1 353 ? 127.046 166.612 185.577 1.00 102.08 353 ARG B O 1
ATOM 6039 N N . VAL B 1 354 ? 127.950 165.491 183.852 1.00 96.70 354 VAL B N 1
ATOM 6040 C CA . VAL B 1 354 ? 127.270 164.231 184.121 1.00 94.32 354 VAL B CA 1
ATOM 6041 C C . VAL B 1 354 ? 128.332 163.196 184.454 1.00 94.32 354 VAL B C 1
ATOM 6042 O O . VAL B 1 354 ? 129.246 162.961 183.655 1.00 95.64 354 VAL B O 1
ATOM 6046 N N . PHE B 1 355 ? 128.213 162.577 185.626 1.00 100.23 355 PHE B N 1
ATOM 6047 C CA . PHE B 1 355 ? 129.191 161.597 186.059 1.00 99.45 355 PHE B CA 1
ATOM 6048 C C . PHE B 1 355 ? 128.493 160.328 186.528 1.00 102.17 355 PHE B C 1
ATOM 6049 O O . PHE B 1 355 ? 127.422 160.397 187.141 1.00 105.10 355 PHE B O 1
ATOM 6057 N N . PRO B 1 356 ? 129.077 159.153 186.262 1.00 85.90 356 PRO B N 1
ATOM 6058 C CA . PRO B 1 356 ? 130.358 158.915 185.583 1.00 83.54 356 PRO B CA 1
ATOM 6059 C C . PRO B 1 356 ? 130.273 159.139 184.079 1.00 89.06 356 PRO B C 1
ATOM 6060 O O . PRO B 1 356 ? 129.282 158.796 183.448 1.00 95.80 356 PRO B O 1
ATOM 6064 N N . ALA B 1 357 ? 131.312 159.717 183.479 1.00 85.31 357 ALA B N 1
ATOM 6065 C CA . ALA B 1 357 ? 131.305 160.027 182.050 1.00 88.21 357 ALA B CA 1
ATOM 6066 C C . ALA B 1 357 ? 131.827 158.826 181.265 1.00 90.54 357 ALA B C 1
ATOM 6067 O O . ALA B 1 357 ? 132.928 158.823 180.717 1.00 98.29 357 ALA B O 1
ATOM 6069 N N . ILE B 1 358 ? 130.995 157.793 181.206 1.00 79.52 358 ILE B N 1
ATOM 6070 C CA . ILE B 1 358 ? 131.364 156.518 180.605 1.00 75.86 358 ILE B CA 1
ATOM 6071 C C . ILE B 1 358 ? 130.718 156.407 179.233 1.00 80.88 358 ILE B C 1
ATOM 6072 O O . ILE B 1 358 ? 129.506 156.602 179.089 1.00 87.25 358 ILE B O 1
ATOM 6077 N N . ASP B 1 359 ? 131.527 156.092 178.225 1.00 90.35 359 ASP B N 1
ATOM 6078 C CA . ASP B 1 359 ? 131.032 155.822 176.878 1.00 85.94 359 ASP B CA 1
ATOM 6079 C C . ASP B 1 359 ? 130.562 154.375 176.842 1.00 91.25 359 ASP B C 1
ATOM 6080 O O . ASP B 1 359 ? 131.355 153.456 176.631 1.00 95.69 359 ASP B O 1
ATOM 6085 N N . TYR B 1 360 ? 129.260 154.172 177.050 1.00 81.96 360 TYR B N 1
ATOM 6086 C CA . TYR B 1 360 ? 128.733 152.821 177.219 1.00 72.70 360 TYR B CA 1
ATOM 6087 C C . TYR B 1 360 ? 128.906 151.985 175.958 1.00 76.63 360 TYR B C 1
ATOM 6088 O O . TYR B 1 360 ? 129.230 150.795 176.036 1.00 89.48 360 TYR B O 1
ATOM 6097 N N . ASN B 1 361 ? 128.680 152.583 174.789 1.00 76.78 361 ASN B N 1
ATOM 6098 C CA . ASN B 1 361 ? 128.695 151.810 173.551 1.00 76.81 361 ASN B CA 1
ATOM 6099 C C . ASN B 1 361 ? 130.082 151.259 173.247 1.00 78.09 361 ASN B C 1
ATOM 6100 O O . ASN B 1 361 ? 130.211 150.141 172.739 1.00 86.89 361 ASN B O 1
ATOM 6105 N N . ARG B 1 362 ? 131.126 152.025 173.543 1.00 73.91 362 ARG B N 1
ATOM 6106 C CA . ARG B 1 362 ? 132.484 151.649 173.178 1.00 77.31 362 ARG B CA 1
ATOM 6107 C C . ARG B 1 362 ? 133.199 150.841 174.251 1.00 82.68 362 ARG B C 1
ATOM 6108 O O . ARG B 1 362 ? 134.344 150.435 174.033 1.00 89.35 362 ARG B O 1
ATOM 6116 N N . SER B 1 363 ? 132.566 150.592 175.390 1.00 71.78 363 SER B N 1
ATOM 6117 C CA . SER B 1 363 ? 133.206 149.909 176.503 1.00 68.05 363 SER B CA 1
ATOM 6118 C C . SER B 1 363 ? 132.563 148.549 176.732 1.00 77.39 363 SER B C 1
ATOM 6119 O O . SER B 1 363 ? 131.337 148.416 176.693 1.00 83.84 363 SER B O 1
ATOM 6122 N N . GLY B 1 364 ? 133.397 147.546 176.968 1.00 79.94 364 GLY B N 1
ATOM 6123 C CA . GLY B 1 364 ? 132.904 146.207 177.207 1.00 76.43 364 GLY B CA 1
ATOM 6124 C C . GLY B 1 364 ? 134.024 145.292 177.643 1.00 73.80 364 GLY B C 1
ATOM 6125 O O . GLY B 1 364 ? 135.142 145.732 177.913 1.00 83.68 364 GLY B O 1
ATOM 6126 N N . THR B 1 365 ? 133.708 144.001 177.708 1.00 79.69 365 THR B N 1
ATOM 6127 C CA . THR B 1 365 ? 134.665 142.982 178.111 1.00 78.42 365 THR B CA 1
ATOM 6128 C C . THR B 1 365 ? 134.605 141.799 177.159 1.00 82.97 365 THR B C 1
ATOM 6129 O O . THR B 1 365 ? 133.584 141.551 176.513 1.00 90.54 365 THR B O 1
ATOM 6133 N N . ARG B 1 366 ? 135.713 141.072 177.082 1.00 76.94 366 ARG B N 1
ATOM 6134 C CA . ARG B 1 366 ? 135.780 139.842 176.310 1.00 76.05 366 ARG B CA 1
ATOM 6135 C C . ARG B 1 366 ? 135.464 138.657 177.208 1.00 81.48 366 ARG B C 1
ATOM 6136 O O . ARG B 1 366 ? 135.834 138.643 178.385 1.00 88.35 366 ARG B O 1
ATOM 6144 N N . LYS B 1 367 ? 134.784 137.660 176.642 1.00 77.94 367 LYS B N 1
ATOM 6145 C CA . LYS B 1 367 ? 134.420 136.445 177.371 1.00 78.83 367 LYS B CA 1
ATOM 6146 C C . LYS B 1 367 ? 133.644 136.774 178.643 1.00 84.00 367 LYS B C 1
ATOM 6147 O O . LYS B 1 367 ? 133.886 136.199 179.705 1.00 90.34 367 LYS B O 1
ATOM 6153 N N . GLU B 1 368 ? 132.705 137.714 178.539 1.00 84.63 368 GLU B N 1
ATOM 6154 C CA . GLU B 1 368 ? 131.954 138.133 179.714 1.00 79.05 368 GLU B CA 1
ATOM 6155 C C . GLU B 1 368 ? 130.978 137.070 180.193 1.00 80.99 368 GLU B C 1
ATOM 6156 O O . GLU B 1 368 ? 130.499 137.160 181.326 1.00 96.74 368 GLU B O 1
ATOM 6162 N N . GLU B 1 369 ? 130.675 136.066 179.369 1.00 75.33 369 GLU B N 1
ATOM 6163 C CA . GLU B 1 369 ? 129.753 135.022 179.798 1.00 77.60 369 GLU B CA 1
ATOM 6164 C C . GLU B 1 369 ? 130.324 134.175 180.924 1.00 83.12 369 GLU B C 1
ATOM 6165 O O . GLU B 1 369 ? 129.558 133.519 181.637 1.00 93.49 369 GLU B O 1
ATOM 6171 N N . LEU B 1 370 ? 131.645 134.165 181.096 1.00 72.00 370 LEU B N 1
ATOM 6172 C CA . LEU B 1 370 ? 132.238 133.427 182.204 1.00 75.45 370 LEU B CA 1
ATOM 6173 C C . LEU B 1 370 ? 132.044 134.157 183.526 1.00 74.37 370 LEU B C 1
ATOM 6174 O O . LEU B 1 370 ? 131.852 133.521 184.567 1.00 76.83 370 LEU B O 1
ATOM 6179 N N . LEU B 1 371 ? 132.093 135.489 183.503 1.00 69.96 371 LEU B N 1
ATOM 6180 C CA . LEU B 1 371 ? 131.990 136.253 184.741 1.00 69.23 371 LEU B CA 1
ATOM 6181 C C . LEU B 1 371 ? 130.574 136.232 185.296 1.00 75.97 371 LEU B C 1
ATOM 6182 O O . LEU B 1 371 ? 130.376 136.029 186.499 1.00 89.27 371 LEU B O 1
ATOM 6187 N N . THR B 1 372 ? 129.579 136.435 184.443 1.00 83.54 372 THR B N 1
ATOM 6188 C CA . THR B 1 372 ? 128.196 136.550 184.875 1.00 86.45 372 THR B CA 1
ATOM 6189 C C . THR B 1 372 ? 127.477 135.210 184.767 1.00 89.59 372 THR B C 1
ATOM 6190 O O . THR B 1 372 ? 128.003 134.227 184.240 1.00 91.46 372 THR B O 1
ATOM 6194 N N . THR B 1 373 ? 126.252 135.183 185.283 1.00 96.00 373 THR B N 1
ATOM 6195 C CA . THR B 1 373 ? 125.403 134.005 185.191 1.00 96.19 373 THR B CA 1
ATOM 6196 C C . THR B 1 373 ? 124.737 133.976 183.818 1.00 97.13 373 THR B C 1
ATOM 6197 O O . THR B 1 373 ? 125.065 134.759 182.923 1.00 101.67 373 THR B O 1
ATOM 6201 N N . GLN B 1 374 ? 123.782 133.066 183.633 1.00 98.43 374 GLN B N 1
ATOM 6202 C CA . GLN B 1 374 ? 123.110 132.965 182.344 1.00 99.02 374 GLN B CA 1
ATOM 6203 C C . GLN B 1 374 ? 121.977 133.976 182.227 1.00 104.94 374 GLN B C 1
ATOM 6204 O O . GLN B 1 374 ? 121.862 134.675 181.215 1.00 106.22 374 GLN B O 1
ATOM 6210 N N . GLU B 1 375 ? 121.125 134.063 183.251 1.00 108.89 375 GLU B N 1
ATOM 6211 C CA . GLU B 1 375 ? 120.008 135.001 183.205 1.00 106.47 375 GLU B CA 1
ATOM 6212 C C . GLU B 1 375 ? 120.492 136.443 183.186 1.00 103.82 375 GLU B C 1
ATOM 6213 O O . GLU B 1 375 ? 119.951 137.275 182.450 1.00 107.17 375 GLU B O 1
ATOM 6219 N N . GLU B 1 376 ? 121.506 136.758 183.993 1.00 89.84 376 GLU B N 1
ATOM 6220 C CA . GLU B 1 376 ? 122.008 138.126 184.050 1.00 87.10 376 GLU B CA 1
ATOM 6221 C C . GLU B 1 376 ? 122.590 138.557 182.712 1.00 86.48 376 GLU B C 1
ATOM 6222 O O . GLU B 1 376 ? 122.439 139.714 182.304 1.00 91.19 376 GLU B O 1
ATOM 6228 N N . LEU B 1 377 ? 123.261 137.639 182.015 1.00 84.15 377 LEU B N 1
ATOM 6229 C CA . LEU B 1 377 ? 123.833 137.972 180.715 1.00 83.76 377 LEU B CA 1
ATOM 6230 C C . LEU B 1 377 ? 122.747 138.334 179.712 1.00 88.64 377 LEU B C 1
ATOM 6231 O O . LEU B 1 377 ? 122.920 139.254 178.906 1.00 96.33 377 LEU B O 1
ATOM 6236 N N . GLN B 1 378 ? 121.623 137.614 179.739 1.00 90.14 378 GLN B N 1
ATOM 6237 C CA . GLN B 1 378 ? 120.519 137.938 178.841 1.00 88.88 378 GLN B CA 1
ATOM 6238 C C . GLN B 1 378 ? 119.986 139.337 179.111 1.00 91.13 378 GLN B C 1
ATOM 6239 O O . GLN B 1 378 ? 119.708 140.096 178.176 1.00 95.31 378 GLN B O 1
ATOM 6245 N N . LYS B 1 379 ? 119.839 139.696 180.387 1.00 84.21 379 LYS B N 1
ATOM 6246 C CA . LYS B 1 379 ? 119.365 141.031 180.732 1.00 80.45 379 LYS B CA 1
ATOM 6247 C C . LYS B 1 379 ? 120.347 142.100 180.273 1.00 85.41 379 LYS B C 1
ATOM 6248 O O . LYS B 1 379 ? 119.938 143.167 179.803 1.00 94.90 379 LYS B O 1
ATOM 6254 N N . MET B 1 380 ? 121.647 141.834 180.406 1.00 81.07 380 MET B N 1
ATOM 6255 C CA . MET B 1 380 ? 122.646 142.803 179.967 1.00 79.21 380 MET B CA 1
ATOM 6256 C C . MET B 1 380 ? 122.586 143.015 178.461 1.00 79.35 380 MET B C 1
ATOM 6257 O O . MET B 1 380 ? 122.746 144.142 177.980 1.00 87.72 380 MET B O 1
ATOM 6262 N N . TRP B 1 381 ? 122.364 141.943 177.699 1.00 76.39 381 TRP B N 1
ATOM 6263 C CA . TRP B 1 381 ? 122.243 142.079 176.251 1.00 78.88 381 TRP B CA 1
ATOM 6264 C C . TRP B 1 381 ? 121.024 142.908 175.876 1.00 85.10 381 TRP B C 1
ATOM 6265 O O . TRP B 1 381 ? 121.061 143.680 174.911 1.00 91.04 381 TRP B O 1
ATOM 6276 N N . ILE B 1 382 ? 119.928 142.752 176.620 1.00 76.46 382 ILE B N 1
ATOM 6277 C CA . ILE B 1 382 ? 118.741 143.564 176.374 1.00 72.81 382 ILE B CA 1
ATOM 6278 C C . ILE B 1 382 ? 119.057 145.037 176.579 1.00 73.09 382 ILE B C 1
ATOM 6279 O O . ILE B 1 382 ? 118.654 145.893 175.782 1.00 80.35 382 ILE B O 1
ATOM 6284 N N . LEU B 1 383 ? 119.787 145.357 177.649 1.00 77.07 383 LEU B N 1
ATOM 6285 C CA . LEU B 1 383 ? 120.137 146.746 177.918 1.00 75.31 383 LEU B CA 1
ATOM 6286 C C . LEU B 1 383 ? 121.040 147.313 176.830 1.00 80.03 383 LEU B C 1
ATOM 6287 O O . LEU B 1 383 ? 120.856 148.456 176.398 1.00 89.05 383 LEU B O 1
ATOM 6292 N N . ARG B 1 384 ? 122.022 146.532 176.373 1.00 71.49 384 ARG B N 1
ATOM 6293 C CA . ARG B 1 384 ? 122.914 147.020 175.327 1.00 70.97 384 ARG B CA 1
ATOM 6294 C C . ARG B 1 384 ? 122.167 147.264 174.026 1.00 80.45 384 ARG B C 1
ATOM 6295 O O . ARG B 1 384 ? 122.507 148.188 173.279 1.00 88.97 384 ARG B O 1
ATOM 6303 N N . LYS B 1 385 ? 121.158 146.444 173.731 1.00 82.94 385 LYS B N 1
ATOM 6304 C CA . LYS B 1 385 ? 120.356 146.661 172.533 1.00 78.82 385 LYS B CA 1
ATOM 6305 C C . LYS B 1 385 ? 119.607 147.985 172.604 1.00 81.31 385 LYS B C 1
ATOM 6306 O O . LYS B 1 385 ? 119.507 148.705 171.604 1.00 84.65 385 LYS B O 1
ATOM 6312 N N . ILE B 1 386 ? 119.067 148.319 173.776 1.00 72.86 386 ILE B N 1
ATOM 6313 C CA . ILE B 1 386 ? 118.362 149.586 173.941 1.00 68.00 386 ILE B CA 1
ATOM 6314 C C . ILE B 1 386 ? 119.328 150.758 173.835 1.00 75.76 386 ILE B C 1
ATOM 6315 O O . ILE B 1 386 ? 119.031 151.769 173.188 1.00 85.85 386 ILE B O 1
ATOM 6320 N N . ILE B 1 387 ? 120.494 150.647 174.473 1.00 78.28 387 ILE B N 1
ATOM 6321 C CA . ILE B 1 387 ? 121.434 151.763 174.519 1.00 81.42 387 ILE B CA 1
ATOM 6322 C C . ILE B 1 387 ? 122.049 152.029 173.152 1.00 84.29 387 ILE B C 1
ATOM 6323 O O . ILE B 1 387 ? 122.336 153.183 172.810 1.00 89.86 387 ILE B O 1
ATOM 6328 N N . HIS B 1 388 ? 122.248 150.986 172.348 1.00 83.09 388 HIS B N 1
ATOM 6329 C CA . HIS B 1 388 ? 123.020 151.102 171.111 1.00 81.58 388 HIS B CA 1
ATOM 6330 C C . HIS B 1 388 ? 122.548 152.216 170.181 1.00 86.00 388 HIS B C 1
ATOM 6331 O O . HIS B 1 388 ? 123.402 152.964 169.679 1.00 89.08 388 HIS B O 1
ATOM 6338 N N . PRO B 1 389 ? 121.252 152.385 169.896 1.00 88.64 389 PRO B N 1
ATOM 6339 C CA . PRO B 1 389 ? 120.850 153.524 169.054 1.00 86.65 389 PRO B CA 1
ATOM 6340 C C . PRO B 1 389 ? 121.159 154.880 169.664 1.00 86.67 389 PRO B C 1
ATOM 6341 O O . PRO B 1 389 ? 121.424 155.833 168.922 1.00 87.49 389 PRO B O 1
ATOM 6345 N N . MET B 1 390 ? 121.134 154.998 170.989 1.00 93.09 390 MET B N 1
ATOM 6346 C CA . MET B 1 390 ? 121.244 156.299 171.630 1.00 91.47 390 MET B CA 1
ATOM 6347 C C . MET B 1 390 ? 122.651 156.870 171.481 1.00 97.26 390 MET B C 1
ATOM 6348 O O . MET B 1 390 ? 123.631 156.149 171.279 1.00 96.08 390 MET B O 1
ATOM 6353 N N . GLY B 1 391 ? 122.738 158.198 171.580 1.00 106.44 391 GLY B N 1
ATOM 6354 C CA . GLY B 1 391 ? 124.017 158.871 171.547 1.00 104.00 391 GLY B CA 1
ATOM 6355 C C . GLY B 1 391 ? 124.776 158.728 172.850 1.00 104.18 391 GLY B C 1
ATOM 6356 O O . GLY B 1 391 ? 124.236 158.313 173.873 1.00 109.46 391 GLY B O 1
ATOM 6357 N N . GLU B 1 392 ? 126.061 159.087 172.800 1.00 107.82 392 GLU B N 1
ATOM 6358 C CA . GLU B 1 392 ? 126.925 158.896 173.962 1.00 109.93 392 GLU B CA 1
ATOM 6359 C C . GLU B 1 392 ? 126.464 159.734 175.148 1.00 108.93 392 GLU B C 1
ATOM 6360 O O . GLU B 1 392 ? 126.425 159.245 176.282 1.00 112.82 392 GLU B O 1
ATOM 6366 N N . ILE B 1 393 ? 126.109 160.998 174.910 1.00 95.33 393 ILE B N 1
ATOM 6367 C CA . ILE B 1 393 ? 125.639 161.845 176.001 1.00 94.04 393 ILE B CA 1
ATOM 6368 C C . ILE B 1 393 ? 124.256 161.408 176.460 1.00 97.69 393 ILE B C 1
ATOM 6369 O O . ILE B 1 393 ? 123.965 161.380 177.661 1.00 101.61 393 ILE B O 1
ATOM 6374 N N . ASP B 1 394 ? 123.379 161.068 175.514 1.00 104.56 394 ASP B N 1
ATOM 6375 C CA . ASP B 1 394 ? 122.021 160.669 175.866 1.00 103.99 394 ASP B CA 1
ATOM 6376 C C . ASP B 1 394 ? 122.009 159.365 176.651 1.00 103.38 394 ASP B C 1
ATOM 6377 O O . ASP B 1 394 ? 121.213 159.206 177.584 1.00 105.60 394 ASP B O 1
ATOM 6382 N N . ALA B 1 395 ? 122.873 158.418 176.281 1.00 97.67 395 ALA B N 1
ATOM 6383 C CA . ALA B 1 395 ? 122.855 157.108 176.924 1.00 98.40 395 ALA B CA 1
ATOM 6384 C C . ALA B 1 395 ? 123.175 157.209 178.408 1.00 99.31 395 ALA B C 1
ATOM 6385 O O . ALA B 1 395 ? 122.502 156.589 179.238 1.00 101.79 395 ALA B O 1
ATOM 6387 N N . MET B 1 396 ? 124.198 157.987 178.763 1.00 101.68 396 MET B N 1
ATOM 6388 C CA . MET B 1 396 ? 124.577 158.094 180.167 1.00 103.08 396 MET B CA 1
ATOM 6389 C C . MET B 1 396 ? 123.511 158.821 180.975 1.00 107.37 396 MET B C 1
ATOM 6390 O O . MET B 1 396 ? 123.206 158.422 182.104 1.00 112.71 396 MET B O 1
ATOM 6395 N N . GLU B 1 397 ? 122.934 159.887 180.417 1.00 104.62 397 GLU B N 1
ATOM 6396 C CA . GLU B 1 397 ? 121.854 160.584 181.108 1.00 99.49 397 GLU B CA 1
ATOM 6397 C C . GLU B 1 397 ? 120.653 159.670 181.305 1.00 102.64 397 GLU B C 1
ATOM 6398 O O . GLU B 1 397 ? 120.034 159.666 182.375 1.00 107.43 397 GLU B O 1
ATOM 6404 N N . PHE B 1 398 ? 120.306 158.895 180.278 1.00 93.49 398 PHE B N 1
ATOM 6405 C CA . PHE B 1 398 ? 119.210 157.942 180.406 1.00 91.35 398 PHE B CA 1
ATOM 6406 C C . PHE B 1 398 ? 119.538 156.857 181.421 1.00 92.67 398 PHE B C 1
ATOM 6407 O O . PHE B 1 398 ? 118.678 156.456 182.212 1.00 96.45 398 PHE B O 1
ATOM 6415 N N . LEU B 1 399 ? 120.780 156.369 181.413 1.00 94.37 399 LEU B N 1
ATOM 6416 C CA . LEU B 1 399 ? 121.143 155.246 182.270 1.00 93.08 399 LEU B CA 1
ATOM 6417 C C . LEU B 1 399 ? 121.064 155.613 183.747 1.00 94.45 399 LEU B C 1
ATOM 6418 O O . LEU B 1 399 ? 120.541 154.837 184.554 1.00 97.80 399 LEU B O 1
ATOM 6423 N N . ILE B 1 400 ? 121.575 156.787 184.122 1.00 97.01 400 ILE B N 1
ATOM 6424 C CA . ILE B 1 400 ? 121.578 157.167 185.531 1.00 94.30 400 ILE B CA 1
ATOM 6425 C C . ILE B 1 400 ? 120.164 157.440 186.026 1.00 95.62 400 ILE B C 1
ATOM 6426 O O . ILE B 1 400 ? 119.856 157.202 187.200 1.00 99.25 400 ILE B O 1
ATOM 6431 N N . ASN B 1 401 ? 119.287 157.950 185.159 1.00 93.26 401 ASN B N 1
ATOM 6432 C CA . ASN B 1 401 ? 117.910 158.206 185.568 1.00 92.76 401 ASN B CA 1
ATOM 6433 C C . ASN B 1 401 ? 117.200 156.916 185.951 1.00 96.56 401 ASN B C 1
ATOM 6434 O O . ASN B 1 401 ? 116.458 156.877 186.939 1.00 98.25 401 ASN B O 1
ATOM 6439 N N . LYS B 1 402 ? 117.413 155.849 185.181 1.00 95.18 402 LYS B N 1
ATOM 6440 C CA . LYS B 1 402 ? 116.793 154.572 185.502 1.00 94.11 402 LYS B CA 1
ATOM 6441 C C . LYS B 1 402 ? 117.460 153.888 186.686 1.00 93.53 402 LYS B C 1
ATOM 6442 O O . LYS B 1 402 ? 116.818 153.073 187.356 1.00 95.20 402 LYS B O 1
ATOM 6448 N N . LEU B 1 403 ? 118.730 154.193 186.956 1.00 91.08 403 LEU B N 1
ATOM 6449 C CA . LEU B 1 403 ? 119.414 153.584 188.090 1.00 91.60 403 LEU B CA 1
ATOM 6450 C C . LEU B 1 403 ? 119.146 154.327 189.390 1.00 95.06 403 LEU B C 1
ATOM 6451 O O . LEU B 1 403 ? 119.209 153.722 190.465 1.00 100.06 403 LEU B O 1
ATOM 6456 N N . ALA B 1 404 ? 118.859 155.627 189.315 1.00 100.58 404 ALA B N 1
ATOM 6457 C CA . ALA B 1 404 ? 118.646 156.406 190.530 1.00 100.61 404 ALA B CA 1
ATOM 6458 C C . ALA B 1 404 ? 117.414 155.929 191.287 1.00 100.98 404 ALA B C 1
ATOM 6459 O O . ALA B 1 404 ? 117.430 155.843 192.520 1.00 103.40 404 ALA B O 1
ATOM 6461 N N . MET B 1 405 ? 116.336 155.616 190.567 1.00 104.18 405 MET B N 1
ATOM 6462 C CA . MET B 1 405 ? 115.102 155.205 191.228 1.00 107.62 405 MET B CA 1
ATOM 6463 C C . MET B 1 405 ? 115.267 153.869 191.942 1.00 110.98 405 MET B C 1
ATOM 6464 O O . MET B 1 405 ? 114.742 153.682 193.045 1.00 115.27 405 MET B O 1
ATOM 6469 N N . THR B 1 406 ? 115.989 152.933 191.338 1.00 102.58 406 THR B N 1
ATOM 6470 C CA . THR B 1 406 ? 116.201 151.630 191.947 1.00 101.52 406 THR B CA 1
ATOM 6471 C C . THR B 1 406 ? 117.408 151.662 192.881 1.00 98.63 406 THR B C 1
ATOM 6472 O O . THR B 1 406 ? 118.185 152.617 192.909 1.00 99.61 406 THR B O 1
ATOM 6476 N N . LYS B 1 407 ? 117.554 150.592 193.660 1.00 91.93 407 LYS B N 1
ATOM 6477 C CA . LYS B 1 407 ? 118.647 150.466 194.613 1.00 95.67 407 LYS B CA 1
ATOM 6478 C C . LYS B 1 407 ? 119.653 149.387 194.246 1.00 96.63 407 LYS B C 1
ATOM 6479 O O . LYS B 1 407 ? 120.812 149.476 194.653 1.00 97.88 407 LYS B O 1
ATOM 6485 N N . THR B 1 408 ? 119.241 148.380 193.482 1.00 96.84 408 THR B N 1
ATOM 6486 C CA . THR B 1 408 ? 120.109 147.286 193.080 1.00 95.67 408 THR B CA 1
ATOM 6487 C C . THR B 1 408 ? 119.934 147.034 191.591 1.00 95.70 408 THR B C 1
ATOM 6488 O O . THR B 1 408 ? 118.880 147.323 191.019 1.00 104.29 408 THR B O 1
ATOM 6492 N N . ASN B 1 409 ? 120.983 146.500 190.962 1.00 88.54 409 ASN B N 1
ATOM 6493 C CA . ASN B 1 409 ? 120.903 146.197 189.538 1.00 85.83 409 ASN B CA 1
ATOM 6494 C C . ASN B 1 409 ? 119.842 145.147 189.246 1.00 91.90 409 ASN B C 1
ATOM 6495 O O . ASN B 1 409 ? 119.239 145.160 188.167 1.00 102.01 409 ASN B O 1
ATOM 6500 N N . ASP B 1 410 ? 119.603 144.228 190.183 1.00 94.47 410 ASP B N 1
ATOM 6501 C CA . ASP B 1 410 ? 118.535 143.252 189.994 1.00 95.42 410 ASP B CA 1
ATOM 6502 C C . ASP B 1 410 ? 117.178 143.936 189.914 1.00 96.20 410 ASP B C 1
ATOM 6503 O O . ASP B 1 410 ? 116.347 143.587 189.068 1.00 101.07 410 ASP B O 1
ATOM 6508 N N . ASP B 1 411 ? 116.935 144.915 190.788 1.00 97.00 411 ASP B N 1
ATOM 6509 C CA . ASP B 1 411 ? 115.694 145.676 190.716 1.00 98.33 411 ASP B CA 1
ATOM 6510 C C . ASP B 1 411 ? 115.642 146.520 189.451 1.00 99.08 411 ASP B C 1
ATOM 6511 O O . ASP B 1 411 ? 114.572 146.693 188.857 1.00 105.45 411 ASP B O 1
ATOM 6516 N N . PHE B 1 412 ? 116.786 147.058 189.029 1.00 92.10 412 PHE B N 1
ATOM 6517 C CA . PHE B 1 412 ? 116.825 147.848 187.804 1.00 89.10 412 PHE B CA 1
ATOM 6518 C C . PHE B 1 412 ? 116.435 147.009 186.597 1.00 91.78 412 PHE B C 1
ATOM 6519 O O . PHE B 1 412 ? 115.695 147.472 185.722 1.00 99.99 412 PHE B O 1
ATOM 6527 N N . PHE B 1 413 ? 116.928 145.773 186.528 1.00 93.24 413 PHE B N 1
ATOM 6528 C CA . PHE B 1 413 ? 116.533 144.883 185.443 1.00 95.02 413 PHE B CA 1
ATOM 6529 C C . PHE B 1 413 ? 115.050 144.551 185.516 1.00 98.98 413 PHE B C 1
ATOM 6530 O O . PHE B 1 413 ? 114.366 144.503 184.488 1.00 100.22 413 PHE B O 1
ATOM 6538 N N . GLU B 1 414 ? 114.538 144.311 186.724 1.00 114.34 414 GLU B N 1
ATOM 6539 C CA . GLU B 1 414 ? 113.126 143.980 186.876 1.00 112.90 414 GLU B CA 1
ATOM 6540 C C . GLU B 1 414 ? 112.237 145.136 186.435 1.00 111.97 414 GLU B C 1
ATOM 6541 O O . GLU B 1 414 ? 111.246 144.931 185.725 1.00 112.16 414 GLU B O 1
ATOM 6547 N N . MET B 1 415 ? 112.574 146.358 186.849 1.00 113.47 415 MET B N 1
ATOM 6548 C CA . MET B 1 415 ? 111.793 147.520 186.437 1.00 113.41 415 MET B CA 1
ATOM 6549 C C . MET B 1 415 ? 111.894 147.751 184.935 1.00 114.61 415 MET B C 1
ATOM 6550 O O . MET B 1 415 ? 110.895 148.070 184.281 1.00 115.93 415 MET B O 1
ATOM 6555 N N . MET B 1 416 ? 113.094 147.601 184.373 1.00 121.46 416 MET B N 1
ATOM 6556 C CA . MET B 1 416 ? 113.262 147.767 182.934 1.00 121.64 416 MET B CA 1
ATOM 6557 C C . MET B 1 416 ? 112.548 146.669 182.158 1.00 121.62 416 MET B C 1
ATOM 6558 O O . MET B 1 416 ? 112.114 146.896 181.023 1.00 120.71 416 MET B O 1
ATOM 6563 N N . LYS B 1 417 ? 112.418 145.480 182.750 1.00 123.07 417 LYS B N 1
ATOM 6564 C CA . LYS B 1 417 ? 111.754 144.376 182.066 1.00 123.41 417 LYS B CA 1
ATOM 6565 C C . LYS B 1 417 ? 110.282 144.683 181.820 1.00 124.35 417 LYS B C 1
ATOM 6566 O O . LYS B 1 417 ? 109.747 144.376 180.749 1.00 122.79 417 LYS B O 1
ATOM 6572 N N . ARG B 1 418 ? 109.613 145.289 182.795 1.00 136.91 418 ARG B N 1
ATOM 6573 C CA . ARG B 1 418 ? 108.199 145.617 182.658 1.00 135.09 418 ARG B CA 1
ATOM 6574 C C . ARG B 1 418 ? 108.008 147.025 182.103 1.00 132.73 418 ARG B C 1
ATOM 6575 O O . ARG B 1 418 ? 108.938 147.832 182.094 1.00 132.28 418 ARG B O 1
ATOM 6583 N N . MET C 1 1 ? 164.781 110.483 180.818 1.00 107.84 1 MET C N 1
ATOM 6584 C CA . MET C 1 1 ? 165.874 110.292 179.874 1.00 106.54 1 MET C CA 1
ATOM 6585 C C . MET C 1 1 ? 165.452 110.684 178.468 1.00 106.42 1 MET C C 1
ATOM 6586 O O . MET C 1 1 ? 166.251 110.637 177.538 1.00 112.55 1 MET C O 1
ATOM 6591 N N . ASN C 1 2 ? 164.189 111.062 178.314 1.00 82.84 2 ASN C N 1
ATOM 6592 C CA . ASN C 1 2 ? 163.658 111.533 177.042 1.00 78.55 2 ASN C CA 1
ATOM 6593 C C . ASN C 1 2 ? 163.311 113.006 177.190 1.00 81.65 2 ASN C C 1
ATOM 6594 O O . ASN C 1 2 ? 162.458 113.365 178.007 1.00 91.57 2 ASN C O 1
ATOM 6599 N N . LEU C 1 3 ? 163.969 113.852 176.398 1.00 77.03 3 LEU C N 1
ATOM 6600 C CA . LEU C 1 3 ? 163.822 115.293 176.573 1.00 71.52 3 LEU C CA 1
ATOM 6601 C C . LEU C 1 3 ? 162.401 115.752 176.280 1.00 78.91 3 LEU C C 1
ATOM 6602 O O . LEU C 1 3 ? 161.850 116.586 177.008 1.00 92.85 3 LEU C O 1
ATOM 6607 N N . THR C 1 4 ? 161.788 115.227 175.219 1.00 78.71 4 THR C N 1
ATOM 6608 C CA . THR C 1 4 ? 160.454 115.691 174.856 1.00 81.77 4 THR C CA 1
ATOM 6609 C C . THR C 1 4 ? 159.400 115.215 175.846 1.00 83.12 4 THR C C 1
ATOM 6610 O O . THR C 1 4 ? 158.319 115.807 175.926 1.00 88.38 4 THR C O 1
ATOM 6614 N N . GLU C 1 5 ? 159.685 114.153 176.602 1.00 82.24 5 GLU C N 1
ATOM 6615 C CA . GLU C 1 5 ? 158.759 113.732 177.648 1.00 81.30 5 GLU C CA 1
ATOM 6616 C C . GLU C 1 5 ? 158.848 114.648 178.860 1.00 83.03 5 GLU C C 1
ATOM 6617 O O . GLU C 1 5 ? 157.834 114.935 179.504 1.00 92.27 5 GLU C O 1
ATOM 6623 N N . LEU C 1 6 ? 160.055 115.109 179.191 1.00 67.98 6 LEU C N 1
ATOM 6624 C CA . LEU C 1 6 ? 160.215 116.035 180.305 1.00 61.75 6 LEU C CA 1
ATOM 6625 C C . LEU C 1 6 ? 159.503 117.351 180.033 1.00 72.67 6 LEU C C 1
ATOM 6626 O O . LEU C 1 6 ? 158.876 117.924 180.930 1.00 84.55 6 LEU C O 1
ATOM 6631 N N . LYS C 1 7 ? 159.593 117.850 178.800 1.00 75.80 7 LYS C N 1
ATOM 6632 C CA . LYS C 1 7 ? 158.965 119.123 178.473 1.00 72.76 7 LYS C CA 1
ATOM 6633 C C . LYS C 1 7 ? 157.448 119.049 178.566 1.00 77.04 7 LYS C C 1
ATOM 6634 O O . LYS C 1 7 ? 156.801 120.053 178.880 1.00 84.67 7 LYS C O 1
ATOM 6640 N N . ASN C 1 8 ? 156.865 117.885 178.297 1.00 77.27 8 ASN C N 1
ATOM 6641 C CA . ASN C 1 8 ? 155.423 117.723 178.414 1.00 79.20 8 ASN C CA 1
ATOM 6642 C C . ASN C 1 8 ? 154.974 117.446 179.841 1.00 78.84 8 ASN C C 1
ATOM 6643 O O . ASN C 1 8 ? 153.768 117.455 180.106 1.00 83.17 8 ASN C O 1
ATOM 6648 N N . THR C 1 9 ? 155.904 117.200 180.754 1.00 80.47 9 THR C N 1
ATOM 6649 C CA . THR C 1 9 ? 155.541 116.941 182.137 1.00 82.62 9 THR C CA 1
ATOM 6650 C C . THR C 1 9 ? 155.091 118.236 182.812 1.00 88.77 9 THR C C 1
ATOM 6651 O O . THR C 1 9 ? 155.678 119.295 182.574 1.00 90.83 9 THR C O 1
ATOM 6655 N N . PRO C 1 10 ? 154.048 118.189 183.639 1.00 83.96 10 PRO C N 1
ATOM 6656 C CA . PRO C 1 10 ? 153.677 119.375 184.416 1.00 76.86 10 PRO C CA 1
ATOM 6657 C C . PRO C 1 10 ? 154.801 119.793 185.350 1.00 83.08 10 PRO C C 1
ATOM 6658 O O . PRO C 1 10 ? 155.581 118.967 185.827 1.00 89.84 10 PRO C O 1
ATOM 6662 N N . VAL C 1 11 ? 154.877 121.101 185.604 1.00 77.61 11 VAL C N 1
ATOM 6663 C CA . VAL C 1 11 ? 155.984 121.648 186.387 1.00 72.91 11 VAL C CA 1
ATOM 6664 C C . VAL C 1 11 ? 155.996 121.058 187.789 1.00 75.33 11 VAL C C 1
ATOM 6665 O O . VAL C 1 11 ? 157.062 120.816 188.366 1.00 85.87 11 VAL C O 1
ATOM 6669 N N . SER C 1 12 ? 154.815 120.826 188.365 1.00 78.64 12 SER C N 1
ATOM 6670 C CA . SER C 1 12 ? 154.752 120.245 189.702 1.00 77.94 12 SER C CA 1
ATOM 6671 C C . SER C 1 12 ? 155.358 118.848 189.726 1.00 83.11 12 SER C C 1
ATOM 6672 O O . SER C 1 12 ? 156.054 118.482 190.679 1.00 84.63 12 SER C O 1
ATOM 6675 N N . GLU C 1 13 ? 155.100 118.050 188.688 1.00 85.86 13 GLU C N 1
ATOM 6676 C CA . GLU C 1 13 ? 155.666 116.707 188.632 1.00 81.54 13 GLU C CA 1
ATOM 6677 C C . GLU C 1 13 ? 157.173 116.738 188.423 1.00 81.35 13 GLU C C 1
ATOM 6678 O O . GLU C 1 13 ? 157.882 115.855 188.918 1.00 89.30 13 GLU C O 1
ATOM 6684 N N . LEU C 1 14 ? 157.679 117.731 187.689 1.00 69.51 14 LEU C N 1
ATOM 6685 C CA . LEU C 1 14 ? 159.121 117.840 187.496 1.00 67.85 14 LEU C CA 1
ATOM 6686 C C . LEU C 1 14 ? 159.835 118.084 188.816 1.00 74.66 14 LEU C C 1
ATOM 6687 O O . LEU C 1 14 ? 160.937 117.569 189.037 1.00 83.76 14 LEU C O 1
ATOM 6692 N N . ILE C 1 15 ? 159.229 118.873 189.704 1.00 75.32 15 ILE C N 1
ATOM 6693 C CA . ILE C 1 15 ? 159.838 119.125 191.007 1.00 69.83 15 ILE C CA 1
ATOM 6694 C C . ILE C 1 15 ? 159.959 117.827 191.792 1.00 77.83 15 ILE C C 1
ATOM 6695 O O . ILE C 1 15 ? 161.004 117.533 192.383 1.00 83.88 15 ILE C O 1
ATOM 6700 N N . THR C 1 16 ? 158.893 117.024 191.800 1.00 78.59 16 THR C N 1
ATOM 6701 C CA . THR C 1 16 ? 158.933 115.750 192.510 1.00 78.58 16 THR C CA 1
ATOM 6702 C C . THR C 1 16 ? 159.979 114.821 191.909 1.00 81.70 16 THR C C 1
ATOM 6703 O O . THR C 1 16 ? 160.669 114.098 192.636 1.00 89.99 16 THR C O 1
ATOM 6707 N N . LEU C 1 17 ? 160.103 114.823 190.581 1.00 81.53 17 LEU C N 1
ATOM 6708 C CA . LEU C 1 17 ? 161.134 114.021 189.933 1.00 78.96 17 LEU C CA 1
ATOM 6709 C C . LEU C 1 17 ? 162.527 114.484 190.339 1.00 83.25 17 LEU C C 1
ATOM 6710 O O . LEU C 1 17 ? 163.421 113.663 190.566 1.00 85.96 17 LEU C O 1
ATOM 6715 N N . GLY C 1 18 ? 162.731 115.799 190.429 1.00 90.14 18 GLY C N 1
ATOM 6716 C CA . GLY C 1 18 ? 164.030 116.308 190.833 1.00 88.39 18 GLY C CA 1
ATOM 6717 C C . GLY C 1 18 ? 164.372 115.978 192.272 1.00 89.21 18 GLY C C 1
ATOM 6718 O O . GLY C 1 18 ? 165.523 115.664 192.588 1.00 95.66 18 GLY C O 1
ATOM 6719 N N . GLU C 1 19 ? 163.383 116.050 193.167 1.00 91.49 19 GLU C N 1
ATOM 6720 C CA . GLU C 1 19 ? 163.640 115.766 194.575 1.00 94.04 19 GLU C CA 1
ATOM 6721 C C . GLU C 1 19 ? 164.074 114.321 194.780 1.00 95.56 19 GLU C C 1
ATOM 6722 O O . GLU C 1 19 ? 164.985 114.046 195.569 1.00 100.03 19 GLU C O 1
ATOM 6728 N N . ASN C 1 20 ? 163.431 113.383 194.082 1.00 88.07 20 ASN C N 1
ATOM 6729 C CA . ASN C 1 20 ? 163.823 111.983 194.197 1.00 91.68 20 ASN C CA 1
ATOM 6730 C C . ASN C 1 20 ? 165.243 111.768 193.696 1.00 95.86 20 ASN C C 1
ATOM 6731 O O . ASN C 1 20 ? 165.996 110.965 194.259 1.00 98.11 20 ASN C O 1
ATOM 6736 N N . MET C 1 21 ? 165.627 112.478 192.638 1.00 93.03 21 MET C N 1
ATOM 6737 C CA . MET C 1 21 ? 166.945 112.317 192.043 1.00 90.81 21 MET C CA 1
ATOM 6738 C C . MET C 1 21 ? 168.050 112.966 192.863 1.00 89.95 21 MET C C 1
ATOM 6739 O O . MET C 1 21 ? 169.228 112.766 192.550 1.00 90.60 21 MET C O 1
ATOM 6744 N N . GLY C 1 22 ? 167.708 113.732 193.894 1.00 88.71 22 GLY C N 1
ATOM 6745 C CA . GLY C 1 22 ? 168.693 114.349 194.755 1.00 90.59 22 GLY C CA 1
ATOM 6746 C C . GLY C 1 22 ? 168.885 115.839 194.577 1.00 91.60 22 GLY C C 1
ATOM 6747 O O . GLY C 1 22 ? 169.782 116.407 195.209 1.00 95.30 22 GLY C O 1
ATOM 6748 N N . LEU C 1 23 ? 168.084 116.489 193.742 1.00 91.85 23 LEU C N 1
ATOM 6749 C CA . LEU C 1 23 ? 168.198 117.921 193.529 1.00 90.54 23 LEU C CA 1
ATOM 6750 C C . LEU C 1 23 ? 167.359 118.683 194.551 1.00 94.99 23 LEU C C 1
ATOM 6751 O O . LEU C 1 23 ? 166.542 118.114 195.276 1.00 97.47 23 LEU C O 1
ATOM 6756 N N . GLU C 1 24 ? 167.572 119.994 194.600 1.00 103.45 24 GLU C N 1
ATOM 6757 C CA . GLU C 1 24 ? 166.844 120.855 195.521 1.00 101.84 24 GLU C CA 1
ATOM 6758 C C . GLU C 1 24 ? 166.873 122.276 194.979 1.00 101.92 24 GLU C C 1
ATOM 6759 O O . GLU C 1 24 ? 167.629 122.596 194.059 1.00 102.98 24 GLU C O 1
ATOM 6765 N N . ASN C 1 25 ? 166.026 123.125 195.563 1.00 95.88 25 ASN C N 1
ATOM 6766 C CA . ASN C 1 25 ? 165.886 124.524 195.156 1.00 98.49 25 ASN C CA 1
ATOM 6767 C C . ASN C 1 25 ? 165.429 124.651 193.707 1.00 94.26 25 ASN C C 1
ATOM 6768 O O . ASN C 1 25 ? 165.758 125.623 193.024 1.00 96.21 25 ASN C O 1
ATOM 6773 N N . LEU C 1 26 ? 164.663 123.675 193.227 1.00 82.01 26 LEU C N 1
ATOM 6774 C CA . LEU C 1 26 ? 164.143 123.709 191.869 1.00 83.32 26 LEU C CA 1
ATOM 6775 C C . LEU C 1 26 ? 162.782 124.378 191.766 1.00 86.53 26 LEU C C 1
ATOM 6776 O O . LEU C 1 26 ? 162.302 124.596 190.650 1.00 97.62 26 LEU C O 1
ATOM 6781 N N . ALA C 1 27 ? 162.150 124.709 192.892 1.00 68.91 27 ALA C N 1
ATOM 6782 C CA . ALA C 1 27 ? 160.781 125.207 192.843 1.00 72.11 27 ALA C CA 1
ATOM 6783 C C . ALA C 1 27 ? 160.712 126.609 192.255 1.00 70.77 27 ALA C C 1
ATOM 6784 O O . ALA C 1 27 ? 159.777 126.931 191.515 1.00 79.29 27 ALA C O 1
ATOM 6786 N N . ARG C 1 28 ? 161.691 127.455 192.564 1.00 70.24 28 ARG C N 1
ATOM 6787 C CA . ARG C 1 28 ? 161.650 128.869 192.199 1.00 73.34 28 ARG C CA 1
ATOM 6788 C C . ARG C 1 28 ? 162.551 129.191 191.016 1.00 80.83 28 ARG C C 1
ATOM 6789 O O . ARG C 1 28 ? 163.200 130.239 190.991 1.00 88.23 28 ARG C O 1
ATOM 6797 N N . MET C 1 29 ? 162.617 128.311 190.022 1.00 81.37 29 MET C N 1
ATOM 6798 C CA . MET C 1 29 ? 163.345 128.588 188.794 1.00 78.56 29 MET C CA 1
ATOM 6799 C C . MET C 1 29 ? 162.473 128.233 187.599 1.00 80.28 29 MET C C 1
ATOM 6800 O O . MET C 1 29 ? 161.500 127.486 187.714 1.00 83.31 29 MET C O 1
ATOM 6805 N N . ARG C 1 30 ? 162.835 128.788 186.446 1.00 83.54 30 ARG C N 1
ATOM 6806 C CA . ARG C 1 30 ? 162.051 128.590 185.237 1.00 80.43 30 ARG C CA 1
ATOM 6807 C C . ARG C 1 30 ? 162.039 127.120 184.839 1.00 81.24 30 ARG C C 1
ATOM 6808 O O . ARG C 1 30 ? 162.938 126.351 185.184 1.00 88.75 30 ARG C O 1
ATOM 6816 N N . LYS C 1 31 ? 160.994 126.732 184.105 1.00 69.07 31 LYS C N 1
ATOM 6817 C CA . LYS C 1 31 ? 160.829 125.332 183.731 1.00 65.67 31 LYS C CA 1
ATOM 6818 C C . LYS C 1 31 ? 161.996 124.842 182.887 1.00 73.55 31 LYS C C 1
ATOM 6819 O O . LYS C 1 31 ? 162.422 123.689 183.013 1.00 87.63 31 LYS C O 1
ATOM 6825 N N . GLN C 1 32 ? 162.525 125.703 182.016 1.00 80.49 32 GLN C N 1
ATOM 6826 C CA . GLN C 1 32 ? 163.676 125.320 181.208 1.00 75.82 32 GLN C CA 1
ATOM 6827 C C . GLN C 1 32 ? 164.887 125.024 182.081 1.00 80.37 32 GLN C C 1
ATOM 6828 O O . GLN C 1 32 ? 165.638 124.080 181.814 1.00 88.13 32 GLN C O 1
ATOM 6834 N N . ASP C 1 33 ? 165.097 125.825 183.127 1.00 72.06 33 ASP C N 1
ATOM 6835 C CA . ASP C 1 33 ? 166.194 125.563 184.051 1.00 66.72 33 ASP C CA 1
ATOM 6836 C C . ASP C 1 33 ? 165.984 124.257 184.806 1.00 70.38 33 ASP C C 1
ATOM 6837 O O . ASP C 1 33 ? 166.944 123.523 185.062 1.00 79.60 33 ASP C O 1
ATOM 6842 N N . ILE C 1 34 ? 164.741 123.959 185.185 1.00 68.28 34 ILE C N 1
ATOM 6843 C CA . ILE C 1 34 ? 164.458 122.700 185.865 1.00 61.37 34 ILE C CA 1
ATOM 6844 C C . ILE C 1 34 ? 164.778 121.524 184.957 1.00 70.58 34 ILE C C 1
ATOM 6845 O O . ILE C 1 34 ? 165.396 120.541 185.382 1.00 85.92 34 ILE C O 1
ATOM 6850 N N . ILE C 1 35 ? 164.362 121.603 183.692 1.00 67.71 35 ILE C N 1
ATOM 6851 C CA . ILE C 1 35 ? 164.635 120.526 182.747 1.00 60.30 35 ILE C CA 1
ATOM 6852 C C . ILE C 1 35 ? 166.133 120.372 182.534 1.00 66.03 35 ILE C C 1
ATOM 6853 O O . ILE C 1 35 ? 166.659 119.254 182.495 1.00 80.87 35 ILE C O 1
ATOM 6858 N N . PHE C 1 36 ? 166.845 121.491 182.393 1.00 61.92 36 PHE C N 1
ATOM 6859 C CA . PHE C 1 36 ? 168.289 121.427 182.208 1.00 63.23 36 PHE C CA 1
ATOM 6860 C C . PHE C 1 36 ? 168.975 120.818 183.423 1.00 63.79 36 PHE C C 1
ATOM 6861 O O . PHE C 1 36 ? 169.903 120.014 183.282 1.00 77.42 36 PHE C O 1
ATOM 6869 N N . ALA C 1 37 ? 168.536 121.191 184.625 1.00 57.21 37 ALA C N 1
ATOM 6870 C CA . ALA C 1 37 ? 169.138 120.640 185.834 1.00 56.80 37 ALA C CA 1
ATOM 6871 C C . ALA C 1 37 ? 168.838 119.155 185.976 1.00 58.66 37 ALA C C 1
ATOM 6872 O O . ALA C 1 37 ? 169.698 118.382 186.412 1.00 68.53 37 ALA C O 1
ATOM 6874 N N . ILE C 1 38 ? 167.620 118.739 185.627 1.00 64.45 38 ILE C N 1
ATOM 6875 C CA . ILE C 1 38 ? 167.258 117.328 185.721 1.00 60.74 38 ILE C CA 1
ATOM 6876 C C . ILE C 1 38 ? 168.111 116.494 184.778 1.00 69.21 38 ILE C C 1
ATOM 6877 O O . ILE C 1 38 ? 168.590 115.414 185.141 1.00 82.90 38 ILE C O 1
ATOM 6882 N N . LEU C 1 39 ? 168.314 116.981 183.552 1.00 73.99 39 LEU C N 1
ATOM 6883 C CA . LEU C 1 39 ? 169.099 116.228 182.580 1.00 74.37 39 LEU C CA 1
ATOM 6884 C C . LEU C 1 39 ? 170.539 116.053 183.040 1.00 79.79 39 LEU C C 1
ATOM 6885 O O . LEU C 1 39 ? 171.112 114.967 182.897 1.00 85.45 39 LEU C O 1
ATOM 6890 N N . LYS C 1 40 ? 171.144 117.107 183.593 1.00 71.27 40 LYS C N 1
ATOM 6891 C CA . LYS C 1 40 ? 172.526 117.001 184.047 1.00 64.77 40 LYS C CA 1
ATOM 6892 C C . LYS C 1 40 ? 172.667 115.964 185.152 1.00 73.38 40 LYS C C 1
ATOM 6893 O O . LYS C 1 40 ? 173.616 115.173 185.153 1.00 82.38 40 LYS C O 1
ATOM 6899 N N . GLN C 1 41 ? 171.735 115.956 186.106 1.00 72.64 41 GLN C N 1
ATOM 6900 C CA . GLN C 1 41 ? 171.794 114.972 187.179 1.00 72.55 41 GLN C CA 1
ATOM 6901 C C . GLN C 1 41 ? 171.606 113.560 186.642 1.00 78.80 41 GLN C C 1
ATOM 6902 O O . GLN C 1 41 ? 172.314 112.633 187.051 1.00 85.57 41 GLN C O 1
ATOM 6908 N N . HIS C 1 42 ? 170.657 113.376 185.724 1.00 79.29 42 HIS C N 1
ATOM 6909 C CA . HIS C 1 42 ? 170.457 112.062 185.128 1.00 77.95 42 HIS C CA 1
ATOM 6910 C C . HIS C 1 42 ? 171.605 111.666 184.214 1.00 81.65 42 HIS C C 1
ATOM 6911 O O . HIS C 1 42 ? 171.825 110.471 183.995 1.00 86.65 42 HIS C O 1
ATOM 6918 N N . ALA C 1 43 ? 172.340 112.640 183.678 1.00 85.01 43 ALA C N 1
ATOM 6919 C CA . ALA C 1 43 ? 173.434 112.329 182.768 1.00 84.95 43 ALA C CA 1
ATOM 6920 C C . ALA C 1 43 ? 174.612 111.693 183.491 1.00 88.03 43 ALA C C 1
ATOM 6921 O O . ALA C 1 43 ? 175.338 110.888 182.897 1.00 91.54 43 ALA C O 1
ATOM 6923 N N . LYS C 1 44 ? 174.825 112.044 184.761 1.00 91.26 44 LYS C N 1
ATOM 6924 C CA . LYS C 1 44 ? 175.955 111.490 185.499 1.00 89.75 44 LYS C CA 1
ATOM 6925 C C . LYS C 1 44 ? 175.836 109.982 185.663 1.00 92.06 44 LYS C C 1
ATOM 6926 O O . LYS C 1 44 ? 176.850 109.294 185.820 1.00 91.14 44 LYS C O 1
ATOM 6932 N N . SER C 1 45 ? 174.614 109.449 185.629 1.00 102.65 45 SER C N 1
ATOM 6933 C CA . SER C 1 45 ? 174.422 108.008 185.714 1.00 101.07 45 SER C CA 1
ATOM 6934 C C . SER C 1 45 ? 174.904 107.276 184.470 1.00 102.43 45 SER C C 1
ATOM 6935 O O . SER C 1 45 ? 175.054 106.051 184.514 1.00 101.63 45 SER C O 1
ATOM 6938 N N . GLY C 1 46 ? 175.144 107.987 183.370 1.00 108.93 46 GLY C N 1
ATOM 6939 C CA . GLY C 1 46 ? 175.654 107.386 182.158 1.00 108.08 46 GLY C CA 1
ATOM 6940 C C . GLY C 1 46 ? 174.606 106.867 181.199 1.00 112.08 46 GLY C C 1
ATOM 6941 O O . GLY C 1 46 ? 174.962 106.445 180.092 1.00 113.00 46 GLY C O 1
ATOM 6942 N N . GLU C 1 47 ? 173.332 106.883 181.579 1.00 116.30 47 GLU C N 1
ATOM 6943 C CA . GLU C 1 47 ? 172.285 106.387 180.700 1.00 113.82 47 GLU C CA 1
ATOM 6944 C C . GLU C 1 47 ? 172.125 107.292 179.485 1.00 116.99 47 GLU C C 1
ATOM 6945 O O . GLU C 1 47 ? 172.426 108.487 179.526 1.00 116.05 47 GLU C O 1
ATOM 6951 N N . ASP C 1 48 ? 171.650 106.703 178.391 1.00 108.30 48 ASP C N 1
ATOM 6952 C CA . ASP C 1 48 ? 171.440 107.459 177.165 1.00 108.43 48 ASP C CA 1
ATOM 6953 C C . ASP C 1 48 ? 170.289 108.441 177.330 1.00 105.51 48 ASP C C 1
ATOM 6954 O O . ASP C 1 48 ? 169.288 108.147 177.988 1.00 108.98 48 ASP C O 1
ATOM 6959 N N . ILE C 1 49 ? 170.438 109.615 176.725 1.00 77.93 49 ILE C N 1
ATOM 6960 C CA . ILE C 1 49 ? 169.435 110.669 176.775 1.00 75.16 49 ILE C CA 1
ATOM 6961 C C . ILE C 1 49 ? 169.005 110.982 175.352 1.00 76.67 49 ILE C C 1
ATOM 6962 O O . ILE C 1 49 ? 169.850 111.223 174.484 1.00 90.12 49 ILE C O 1
ATOM 6967 N N . PHE C 1 50 ? 167.699 110.980 175.116 1.00 65.48 50 PHE C N 1
ATOM 6968 C CA . PHE C 1 50 ? 167.139 111.240 173.801 1.00 61.63 50 PHE C CA 1
ATOM 6969 C C . PHE C 1 50 ? 166.486 112.613 173.772 1.00 65.92 50 PHE C C 1
ATOM 6970 O O . PHE C 1 50 ? 166.036 113.127 174.798 1.00 84.58 50 PHE C O 1
ATOM 6978 N N . GLY C 1 51 ? 166.439 113.200 172.584 1.00 67.99 51 GLY C N 1
ATOM 6979 C CA . GLY C 1 51 ? 165.832 114.508 172.417 1.00 73.65 51 GLY C CA 1
ATOM 6980 C C . GLY C 1 51 ? 165.608 114.793 170.952 1.00 72.75 51 GLY C C 1
ATOM 6981 O O . GLY C 1 51 ? 166.130 114.103 170.074 1.00 81.06 51 GLY C O 1
ATOM 6982 N N . ASP C 1 52 ? 164.816 115.829 170.698 1.00 67.88 52 ASP C N 1
ATOM 6983 C CA . ASP C 1 52 ? 164.484 116.210 169.334 1.00 65.35 52 ASP C CA 1
ATOM 6984 C C . ASP C 1 52 ? 164.083 117.676 169.322 1.00 71.87 52 ASP C C 1
ATOM 6985 O O . ASP C 1 52 ? 163.832 118.281 170.365 1.00 81.87 52 ASP C O 1
ATOM 6990 N N . GLY C 1 53 ? 164.029 118.240 168.123 1.00 65.49 53 GLY C N 1
ATOM 6991 C CA . GLY C 1 53 ? 163.654 119.631 167.984 1.00 66.23 53 GLY C CA 1
ATOM 6992 C C . GLY C 1 53 ? 163.744 120.068 166.542 1.00 63.81 53 GLY C C 1
ATOM 6993 O O . GLY C 1 53 ? 164.006 119.267 165.645 1.00 77.63 53 GLY C O 1
ATOM 6994 N N . VAL C 1 54 ? 163.522 121.361 166.331 1.00 52.70 54 VAL C N 1
ATOM 6995 C CA . VAL C 1 54 ? 163.566 121.971 165.009 1.00 46.71 54 VAL C CA 1
ATOM 6996 C C . VAL C 1 54 ? 164.838 122.798 164.922 1.00 57.51 54 VAL C C 1
ATOM 6997 O O . VAL C 1 54 ? 165.074 123.678 165.758 1.00 74.13 54 VAL C O 1
ATOM 7001 N N . LEU C 1 55 ? 165.656 122.518 163.913 1.00 56.09 55 LEU C N 1
ATOM 7002 C CA . LEU C 1 55 ? 166.948 123.175 163.793 1.00 52.32 55 LEU C CA 1
ATOM 7003 C C . LEU C 1 55 ? 166.786 124.640 163.414 1.00 60.43 55 LEU C C 1
ATOM 7004 O O . LEU C 1 55 ? 165.998 124.987 162.532 1.00 75.13 55 LEU C O 1
ATOM 7009 N N . GLU C 1 56 ? 167.544 125.501 164.088 1.00 77.94 56 GLU C N 1
ATOM 7010 C CA . GLU C 1 56 ? 167.614 126.921 163.764 1.00 69.78 56 GLU C CA 1
ATOM 7011 C C . GLU C 1 56 ? 169.081 127.300 163.645 1.00 75.08 56 GLU C C 1
ATOM 7012 O O . GLU C 1 56 ? 169.795 127.342 164.651 1.00 84.33 56 GLU C O 1
ATOM 7018 N N . ILE C 1 57 ? 169.527 127.586 162.428 1.00 75.93 57 ILE C N 1
ATOM 7019 C CA . ILE C 1 57 ? 170.926 127.903 162.167 1.00 68.23 57 ILE C CA 1
ATOM 7020 C C . ILE C 1 57 ? 171.130 129.398 162.352 1.00 72.65 57 ILE C C 1
ATOM 7021 O O . ILE C 1 57 ? 170.443 130.210 161.724 1.00 79.16 57 ILE C O 1
ATOM 7026 N N . LEU C 1 58 ? 172.074 129.763 163.209 1.00 79.78 58 LEU C N 1
ATOM 7027 C CA . LEU C 1 58 ? 172.406 131.160 163.426 1.00 83.24 58 LEU C CA 1
ATOM 7028 C C . LEU C 1 58 ? 173.418 131.630 162.386 1.00 92.59 58 LEU C C 1
ATOM 7029 O O . LEU C 1 58 ? 173.926 130.853 161.576 1.00 97.61 58 LEU C O 1
ATOM 7034 N N . GLN C 1 59 ? 173.709 132.932 162.417 1.00 100.37 59 GLN C N 1
ATOM 7035 C CA . GLN C 1 59 ? 174.610 133.509 161.425 1.00 100.70 59 GLN C CA 1
ATOM 7036 C C . GLN C 1 59 ? 176.041 133.023 161.607 1.00 100.84 59 GLN C C 1
ATOM 7037 O O . GLN C 1 59 ? 176.807 132.983 160.638 1.00 106.23 59 GLN C O 1
ATOM 7043 N N . ASP C 1 60 ? 176.420 132.649 162.828 1.00 98.35 60 ASP C N 1
ATOM 7044 C CA . ASP C 1 60 ? 177.792 132.235 163.090 1.00 98.69 60 ASP C CA 1
ATOM 7045 C C . ASP C 1 60 ? 178.117 130.854 162.538 1.00 98.27 60 ASP C C 1
ATOM 7046 O O . ASP C 1 60 ? 179.291 130.473 162.532 1.00 103.33 60 ASP C O 1
ATOM 7051 N N . GLY C 1 61 ? 177.117 130.095 162.084 1.00 84.47 61 GLY C N 1
ATOM 7052 C CA . GLY C 1 61 ? 177.325 128.798 161.462 1.00 85.68 61 GLY C CA 1
ATOM 7053 C C . GLY C 1 61 ? 176.727 127.642 162.240 1.00 85.66 61 GLY C C 1
ATOM 7054 O O . GLY C 1 61 ? 176.287 126.660 161.636 1.00 87.95 61 GLY C O 1
ATOM 7055 N N . PHE C 1 62 ? 176.711 127.736 163.564 1.00 80.44 62 PHE C N 1
ATOM 7056 C CA . PHE C 1 62 ? 176.133 126.689 164.388 1.00 81.09 62 PHE C CA 1
ATOM 7057 C C . PHE C 1 62 ? 174.629 126.898 164.535 1.00 84.64 62 PHE C C 1
ATOM 7058 O O . PHE C 1 62 ? 174.078 127.937 164.168 1.00 88.88 62 PHE C O 1
ATOM 7066 N N . GLY C 1 63 ? 173.960 125.887 165.086 1.00 79.40 63 GLY C N 1
ATOM 7067 C CA . GLY C 1 63 ? 172.523 125.949 165.253 1.00 76.51 63 GLY C CA 1
ATOM 7068 C C . GLY C 1 63 ? 172.077 125.247 166.515 1.00 76.96 63 GLY C C 1
ATOM 7069 O O . GLY C 1 63 ? 172.826 124.487 167.131 1.00 83.63 63 GLY C O 1
ATOM 7070 N N . PHE C 1 64 ? 170.831 125.515 166.892 1.00 64.73 64 PHE C N 1
ATOM 7071 C CA . PHE C 1 64 ? 170.215 124.912 168.062 1.00 60.41 64 PHE C CA 1
ATOM 7072 C C . PHE C 1 64 ? 168.916 124.234 167.663 1.00 68.83 64 PHE C C 1
ATOM 7073 O O . PHE C 1 64 ? 168.230 124.671 166.736 1.00 86.13 64 PHE C O 1
ATOM 7081 N N . LEU C 1 65 ? 168.581 123.161 168.373 1.00 57.33 65 LEU C N 1
ATOM 7082 C CA . LEU C 1 65 ? 167.316 122.460 168.169 1.00 55.74 65 LEU C CA 1
ATOM 7083 C C . LEU C 1 65 ? 166.285 123.057 169.118 1.00 62.21 65 LEU C C 1
ATOM 7084 O O . LEU C 1 65 ? 166.198 122.665 170.283 1.00 68.99 65 LEU C O 1
ATOM 7089 N N . ARG C 1 66 ? 165.503 124.008 168.620 1.00 56.81 66 ARG C N 1
ATOM 7090 C CA . ARG C 1 66 ? 164.449 124.601 169.425 1.00 53.99 66 ARG C CA 1
ATOM 7091 C C . ARG C 1 66 ? 163.318 123.602 169.638 1.00 64.45 66 ARG C C 1
ATOM 7092 O O . ARG C 1 66 ? 163.156 122.638 168.889 1.00 78.23 66 ARG C O 1
ATOM 7100 N N . SER C 1 67 ? 162.525 123.847 170.673 1.00 70.63 67 SER C N 1
ATOM 7101 C CA . SER C 1 67 ? 161.411 122.980 171.026 1.00 68.42 67 SER C CA 1
ATOM 7102 C C . SER C 1 67 ? 160.098 123.694 170.746 1.00 70.56 67 SER C C 1
ATOM 7103 O O . SER C 1 67 ? 159.924 124.855 171.126 1.00 77.74 67 SER C O 1
ATOM 7106 N N . ALA C 1 68 ? 159.175 122.994 170.086 1.00 67.86 68 ALA C N 1
ATOM 7107 C CA . ALA C 1 68 ? 157.879 123.579 169.774 1.00 67.49 68 ALA C CA 1
ATOM 7108 C C . ALA C 1 68 ? 157.005 123.743 171.007 1.00 72.66 68 ALA C C 1
ATOM 7109 O O . ALA C 1 68 ? 156.032 124.502 170.963 1.00 87.53 68 ALA C O 1
ATOM 7111 N N . ASP C 1 69 ? 157.323 123.046 172.099 1.00 79.16 69 ASP C N 1
ATOM 7112 C CA . ASP C 1 69 ? 156.527 123.168 173.316 1.00 80.76 69 ASP C CA 1
ATOM 7113 C C . ASP C 1 69 ? 156.612 124.574 173.891 1.00 81.24 69 ASP C C 1
ATOM 7114 O O . ASP C 1 69 ? 155.609 125.123 174.361 1.00 89.54 69 ASP C O 1
ATOM 7119 N N . SER C 1 70 ? 157.801 125.172 173.869 1.00 67.65 70 SER C N 1
ATOM 7120 C CA . SER C 1 70 ? 158.003 126.532 174.345 1.00 70.11 70 SER C CA 1
ATOM 7121 C C . SER C 1 70 ? 157.966 127.552 173.215 1.00 68.84 70 SER C C 1
ATOM 7122 O O . SER C 1 70 ? 158.521 128.645 173.360 1.00 72.34 70 SER C O 1
ATOM 7125 N N . SER C 1 71 ? 157.320 127.214 172.098 1.00 63.01 71 SER C N 1
ATOM 7126 C CA . SER C 1 71 ? 157.223 128.093 170.932 1.00 59.32 71 SER C CA 1
ATOM 7127 C C . SER C 1 71 ? 158.603 128.496 170.421 1.00 65.69 71 SER C C 1
ATOM 7128 O O . SER C 1 71 ? 158.836 129.649 170.056 1.00 74.90 71 SER C O 1
ATOM 7131 N N . TYR C 1 72 ? 159.525 127.535 170.404 1.00 58.33 72 TYR C N 1
ATOM 7132 C CA . TYR C 1 72 ? 160.871 127.725 169.865 1.00 51.58 72 TYR C CA 1
ATOM 7133 C C . TYR C 1 72 ? 161.617 128.852 170.569 1.00 55.12 72 TYR C C 1
ATOM 7134 O O . TYR C 1 72 ? 162.432 129.545 169.960 1.00 69.99 72 TYR C O 1
ATOM 7143 N N . LEU C 1 73 ? 161.347 129.044 171.854 1.00 56.05 73 LEU C N 1
ATOM 7144 C CA . LEU C 1 73 ? 162.050 130.055 172.626 1.00 59.52 73 LEU C CA 1
ATOM 7145 C C . LEU C 1 73 ? 163.445 129.564 172.980 1.00 67.32 73 LEU C C 1
ATOM 7146 O O . LEU C 1 73 ? 163.632 128.405 173.358 1.00 77.84 73 LEU C O 1
ATOM 7151 N N . ALA C 1 74 ? 164.428 130.448 172.846 1.00 61.16 74 ALA C N 1
ATOM 7152 C CA . ALA C 1 74 ? 165.794 130.095 173.203 1.00 59.88 74 ALA C CA 1
ATOM 7153 C C . ALA C 1 74 ? 165.907 129.927 174.711 1.00 68.64 74 ALA C C 1
ATOM 7154 O O . ALA C 1 74 ? 165.501 130.806 175.476 1.00 78.24 74 ALA C O 1
ATOM 7156 N N . GLY C 1 75 ? 166.466 128.801 175.139 1.00 66.23 75 GLY C N 1
ATOM 7157 C CA . GLY C 1 75 ? 166.571 128.499 176.545 1.00 67.99 75 GLY C CA 1
ATOM 7158 C C . GLY C 1 75 ? 167.747 127.602 176.863 1.00 71.68 75 GLY C C 1
ATOM 7159 O O . GLY C 1 75 ? 168.457 127.126 175.973 1.00 82.70 75 GLY C O 1
ATOM 7160 N N . PRO C 1 76 ? 167.980 127.364 178.154 1.00 65.85 76 PRO C N 1
ATOM 7161 C CA . PRO C 1 76 ? 169.119 126.521 178.550 1.00 66.76 76 PRO C CA 1
ATOM 7162 C C . PRO C 1 76 ? 169.024 125.092 178.053 1.00 73.22 76 PRO C C 1
ATOM 7163 O O . PRO C 1 76 ? 170.058 124.433 177.893 1.00 78.43 76 PRO C O 1
ATOM 7167 N N . ASP C 1 77 ? 167.819 124.590 177.806 1.00 82.55 77 ASP C N 1
ATOM 7168 C CA . ASP C 1 77 ? 167.617 123.197 177.437 1.00 84.46 77 ASP C CA 1
ATOM 7169 C C . ASP C 1 77 ? 167.787 122.939 175.947 1.00 87.57 77 ASP C C 1
ATOM 7170 O O . ASP C 1 77 ? 167.656 121.790 175.516 1.00 95.69 77 ASP C O 1
ATOM 7175 N N . ASP C 1 78 ? 168.064 123.968 175.154 1.00 77.20 78 ASP C N 1
ATOM 7176 C CA . ASP C 1 78 ? 168.241 123.778 173.723 1.00 78.02 78 ASP C CA 1
ATOM 7177 C C . ASP C 1 78 ? 169.497 122.964 173.440 1.00 81.58 78 ASP C C 1
ATOM 7178 O O . ASP C 1 78 ? 170.463 122.980 174.206 1.00 90.44 78 ASP C O 1
ATOM 7183 N N . ILE C 1 79 ? 169.473 122.244 172.324 1.00 66.87 79 ILE C N 1
ATOM 7184 C CA . ILE C 1 79 ? 170.532 121.315 171.955 1.00 56.65 79 ILE C CA 1
ATOM 7185 C C . ILE C 1 79 ? 171.422 121.985 170.922 1.00 65.82 79 ILE C C 1
ATOM 7186 O O . ILE C 1 79 ? 170.944 122.424 169.870 1.00 81.76 79 ILE C O 1
ATOM 7191 N N . TYR C 1 80 ? 172.716 122.055 171.213 1.00 67.34 80 TYR C N 1
ATOM 7192 C CA . TYR C 1 80 ? 173.670 122.683 170.312 1.00 65.08 80 TYR C CA 1
ATOM 7193 C C . TYR C 1 80 ? 174.037 121.738 169.176 1.00 72.83 80 TYR C C 1
ATOM 7194 O O . TYR C 1 80 ? 174.295 120.552 169.394 1.00 80.94 80 TYR C O 1
ATOM 7203 N N . VAL C 1 81 ? 174.061 122.271 167.957 1.00 72.79 81 VAL C N 1
ATOM 7204 C CA . VAL C 1 81 ? 174.433 121.515 166.766 1.00 70.45 81 VAL C CA 1
ATOM 7205 C C . VAL C 1 81 ? 175.663 122.170 166.158 1.00 74.92 81 VAL C C 1
ATOM 7206 O O . VAL C 1 81 ? 175.614 123.337 165.752 1.00 80.36 81 VAL C O 1
ATOM 7210 N N . SER C 1 82 ? 176.757 121.418 166.083 1.00 79.65 82 SER C N 1
ATOM 7211 C CA . SER C 1 82 ? 178.006 121.967 165.589 1.00 76.01 82 SER C CA 1
ATOM 7212 C C . SER C 1 82 ? 177.912 122.245 164.091 1.00 76.25 82 SER C C 1
ATOM 7213 O O . SER C 1 82 ? 177.124 121.614 163.385 1.00 89.94 82 SER C O 1
ATOM 7216 N N . PRO C 1 83 ? 178.698 123.198 163.585 1.00 69.84 83 PRO C N 1
ATOM 7217 C CA . PRO C 1 83 ? 178.669 123.475 162.141 1.00 73.75 83 PRO C CA 1
ATOM 7218 C C . PRO C 1 83 ? 179.061 122.284 161.289 1.00 73.45 83 PRO C C 1
ATOM 7219 O O . PRO C 1 83 ? 178.611 122.181 160.142 1.00 78.94 83 PRO C O 1
ATOM 7223 N N . SER C 1 84 ? 179.899 121.386 161.808 1.00 70.41 84 SER C N 1
ATOM 7224 C CA . SER C 1 84 ? 180.285 120.209 161.039 1.00 75.58 84 SER C CA 1
ATOM 7225 C C . SER C 1 84 ? 179.091 119.302 160.780 1.00 78.84 84 SER C C 1
ATOM 7226 O O . SER C 1 84 ? 178.950 118.748 159.684 1.00 93.01 84 SER C O 1
ATOM 7229 N N . GLN C 1 85 ? 178.225 119.127 161.780 1.00 78.36 85 GLN C N 1
ATOM 7230 C CA . GLN C 1 85 ? 177.043 118.291 161.595 1.00 74.65 85 GLN C CA 1
ATOM 7231 C C . GLN C 1 85 ? 176.089 118.898 160.576 1.00 77.34 85 GLN C C 1
ATOM 7232 O O . GLN C 1 85 ? 175.483 118.175 159.779 1.00 86.77 85 GLN C O 1
ATOM 7238 N N . ILE C 1 86 ? 175.939 120.224 160.587 1.00 62.73 86 ILE C N 1
ATOM 7239 C CA . ILE C 1 86 ? 175.118 120.893 159.587 1.00 58.19 86 ILE C CA 1
ATOM 7240 C C . ILE C 1 86 ? 175.704 120.720 158.195 1.00 69.20 86 ILE C C 1
ATOM 7241 O O . ILE C 1 86 ? 175.002 120.904 157.195 1.00 81.85 86 ILE C O 1
ATOM 7246 N N . ARG C 1 87 ? 176.983 120.371 158.104 1.00 84.05 87 ARG C N 1
ATOM 7247 C CA . ARG C 1 87 ? 177.642 120.062 156.843 1.00 81.39 87 ARG C CA 1
ATOM 7248 C C . ARG C 1 87 ? 177.696 118.569 156.562 1.00 75.54 87 ARG C C 1
ATOM 7249 O O . ARG C 1 87 ? 177.520 118.153 155.415 1.00 80.80 87 ARG C O 1
ATOM 7257 N N . ARG C 1 88 ? 177.932 117.755 157.593 1.00 78.38 88 ARG C N 1
ATOM 7258 C CA . ARG C 1 88 ? 177.960 116.308 157.414 1.00 78.37 88 ARG C CA 1
ATOM 7259 C C . ARG C 1 88 ? 176.617 115.798 156.913 1.00 87.58 88 ARG C C 1
ATOM 7260 O O . ARG C 1 88 ? 176.553 114.976 155.992 1.00 92.65 88 ARG C O 1
ATOM 7268 N N . PHE C 1 89 ? 175.532 116.273 157.511 1.00 81.63 89 PHE C N 1
ATOM 7269 C CA . PHE C 1 89 ? 174.191 116.079 156.985 1.00 65.39 89 PHE C CA 1
ATOM 7270 C C . PHE C 1 89 ? 173.742 117.393 156.372 1.00 70.66 89 PHE C C 1
ATOM 7271 O O . PHE C 1 89 ? 173.868 118.447 157.001 1.00 86.31 89 PHE C O 1
ATOM 7279 N N . ASN C 1 90 ? 173.225 117.337 155.149 1.00 71.52 90 ASN C N 1
ATOM 7280 C CA . ASN C 1 90 ? 172.859 118.557 154.435 1.00 70.69 90 ASN C CA 1
ATOM 7281 C C . ASN C 1 90 ? 171.602 119.119 155.091 1.00 76.95 90 ASN C C 1
ATOM 7282 O O . ASN C 1 90 ? 170.472 118.902 154.650 1.00 87.92 90 ASN C O 1
ATOM 7287 N N . LEU C 1 91 ? 171.813 119.860 156.174 1.00 60.19 91 LEU C N 1
ATOM 7288 C CA . LEU C 1 91 ? 170.731 120.343 157.020 1.00 61.47 91 LEU C CA 1
ATOM 7289 C C . LEU C 1 91 ? 170.454 121.810 156.735 1.00 68.45 91 LEU C C 1
ATOM 7290 O O . LEU C 1 91 ? 171.380 122.625 156.684 1.00 74.41 91 LEU C O 1
ATOM 7295 N N . ARG C 1 92 ? 169.182 122.139 156.552 1.00 65.34 92 ARG C N 1
ATOM 7296 C CA . ARG C 1 92 ? 168.718 123.512 156.454 1.00 57.94 92 ARG C CA 1
ATOM 7297 C C . ARG C 1 92 ? 167.984 123.886 157.733 1.00 67.43 92 ARG C C 1
ATOM 7298 O O . ARG C 1 92 ? 167.655 123.034 158.560 1.00 78.60 92 ARG C O 1
ATOM 7306 N N . THR C 1 93 ? 167.734 125.180 157.894 1.00 63.31 93 THR C N 1
ATOM 7307 C CA . THR C 1 93 ? 166.920 125.636 159.009 1.00 55.94 93 THR C CA 1
ATOM 7308 C C . THR C 1 93 ? 165.500 125.110 158.858 1.00 57.52 93 THR C C 1
ATOM 7309 O O . THR C 1 93 ? 164.918 125.164 157.772 1.00 65.76 93 THR C O 1
ATOM 7313 N N . GLY C 1 94 ? 164.943 124.596 159.950 1.00 61.25 94 GLY C N 1
ATOM 7314 C CA . GLY C 1 94 ? 163.618 124.019 159.935 1.00 59.96 94 GLY C CA 1
ATOM 7315 C C . GLY C 1 94 ? 163.573 122.509 159.900 1.00 59.97 94 GLY C C 1
ATOM 7316 O O . GLY C 1 94 ? 162.477 121.942 159.939 1.00 72.29 94 GLY C O 1
ATOM 7317 N N . ASP C 1 95 ? 164.719 121.842 159.825 1.00 57.20 95 ASP C N 1
ATOM 7318 C CA . ASP C 1 95 ? 164.736 120.387 159.859 1.00 63.43 95 ASP C CA 1
ATOM 7319 C C . ASP C 1 95 ? 164.416 119.883 161.259 1.00 69.33 95 ASP C C 1
ATOM 7320 O O . ASP C 1 95 ? 164.937 120.391 162.254 1.00 85.96 95 ASP C O 1
ATOM 7325 N N . THR C 1 96 ? 163.553 118.875 161.333 1.00 52.08 96 THR C N 1
ATOM 7326 C CA . THR C 1 96 ? 163.197 118.250 162.603 1.00 52.86 96 THR C CA 1
ATOM 7327 C C . THR C 1 96 ? 164.151 117.087 162.834 1.00 60.24 96 THR C C 1
ATOM 7328 O O . THR C 1 96 ? 164.014 116.026 162.223 1.00 70.28 96 THR C O 1
ATOM 7332 N N . ILE C 1 97 ? 165.115 117.282 163.726 1.00 60.29 97 ILE C N 1
ATOM 7333 C CA . ILE C 1 97 ? 166.165 116.305 163.980 1.00 48.70 97 ILE C CA 1
ATOM 7334 C C . ILE C 1 97 ? 165.871 115.600 165.294 1.00 49.97 97 ILE C C 1
ATOM 7335 O O . ILE C 1 97 ? 165.554 116.248 166.297 1.00 70.41 97 ILE C O 1
ATOM 7340 N N . SER C 1 98 ? 165.976 114.276 165.288 1.00 52.81 98 SER C N 1
ATOM 7341 C CA . SER C 1 98 ? 165.777 113.463 166.476 1.00 54.11 98 SER C CA 1
ATOM 7342 C C . SER C 1 98 ? 166.978 112.552 166.669 1.00 61.63 98 SER C C 1
ATOM 7343 O O . SER C 1 98 ? 167.510 112.003 165.702 1.00 77.23 98 SER C O 1
ATOM 7346 N N . GLY C 1 99 ? 167.404 112.395 167.916 1.00 59.06 99 GLY C N 1
ATOM 7347 C CA . GLY C 1 99 ? 168.525 111.528 168.206 1.00 62.13 99 GLY C CA 1
ATOM 7348 C C . GLY C 1 99 ? 168.965 111.677 169.648 1.00 66.71 99 GLY C C 1
ATOM 7349 O O . GLY C 1 99 ? 168.297 112.321 170.458 1.00 82.76 99 GLY C O 1
ATOM 7350 N N . LYS C 1 100 ? 170.103 111.062 169.949 1.00 60.26 100 LYS C N 1
ATOM 7351 C CA . LYS C 1 100 ? 170.659 111.110 171.291 1.00 55.81 100 LYS C CA 1
ATOM 7352 C C . LYS C 1 100 ? 171.502 112.362 171.482 1.00 64.70 100 LYS C C 1
ATOM 7353 O O . LYS C 1 100 ? 172.085 112.896 170.536 1.00 74.21 100 LYS C O 1
ATOM 7359 N N . ILE C 1 101 ? 171.568 112.827 172.729 1.00 65.56 101 ILE C N 1
ATOM 7360 C CA . ILE C 1 101 ? 172.319 114.021 173.081 1.00 62.90 101 ILE C CA 1
ATOM 7361 C C . ILE C 1 101 ? 173.299 113.676 174.192 1.00 68.43 101 ILE C C 1
ATOM 7362 O O . ILE C 1 101 ? 173.196 112.635 174.843 1.00 75.46 101 ILE C O 1
ATOM 7367 N N . ARG C 1 102 ? 174.260 114.568 174.400 1.00 63.64 102 ARG C N 1
ATOM 7368 C CA . ARG C 1 102 ? 175.319 114.355 175.372 1.00 67.07 102 ARG C CA 1
ATOM 7369 C C . ARG C 1 102 ? 175.431 115.558 176.294 1.00 74.55 102 ARG C C 1
ATOM 7370 O O . ARG C 1 102 ? 175.073 116.675 175.910 1.00 82.84 102 ARG C O 1
ATOM 7378 N N . PRO C 1 103 ? 175.917 115.360 177.516 1.00 70.37 103 PRO C N 1
ATOM 7379 C CA . PRO C 1 103 ? 176.013 116.467 178.471 1.00 61.22 103 PRO C CA 1
ATOM 7380 C C . PRO C 1 103 ? 177.070 117.467 178.045 1.00 68.38 103 PRO C C 1
ATOM 7381 O O . PRO C 1 103 ? 178.002 117.120 177.305 1.00 73.87 103 PRO C O 1
ATOM 7385 N N . PRO C 1 104 ? 176.957 118.718 178.482 1.00 75.21 104 PRO C N 1
ATOM 7386 C CA . PRO C 1 104 ? 177.997 119.700 178.171 1.00 73.84 104 PRO C CA 1
ATOM 7387 C C . PRO C 1 104 ? 179.305 119.356 178.861 1.00 81.01 104 PRO C C 1
ATOM 7388 O O . PRO C 1 104 ? 179.330 118.745 179.931 1.00 85.89 104 PRO C O 1
ATOM 7392 N N . LYS C 1 105 ? 180.401 119.755 178.230 1.00 97.09 105 LYS C N 1
ATOM 7393 C CA . LYS C 1 105 ? 181.726 119.592 178.798 1.00 98.37 105 LYS C CA 1
ATOM 7394 C C . LYS C 1 105 ? 182.164 120.907 179.435 1.00 103.32 105 LYS C C 1
ATOM 7395 O O . LYS C 1 105 ? 181.385 121.859 179.546 1.00 105.02 105 LYS C O 1
ATOM 7401 N N . GLU C 1 106 ? 183.419 120.967 179.868 1.00 118.00 106 GLU C N 1
ATOM 7402 C CA . GLU C 1 106 ? 183.954 122.206 180.412 1.00 118.06 106 GLU C CA 1
ATOM 7403 C C . GLU C 1 106 ? 184.031 123.266 179.322 1.00 118.32 106 GLU C C 1
ATOM 7404 O O . GLU C 1 106 ? 184.455 122.994 178.196 1.00 117.24 106 GLU C O 1
ATOM 7410 N N . GLY C 1 107 ? 183.614 124.482 179.662 1.00 114.91 107 GLY C N 1
ATOM 7411 C CA . GLY C 1 107 ? 183.551 125.557 178.697 1.00 116.32 107 GLY C CA 1
ATOM 7412 C C . GLY C 1 107 ? 182.322 125.551 177.817 1.00 115.59 107 GLY C C 1
ATOM 7413 O O . GLY C 1 107 ? 182.198 126.424 176.950 1.00 116.15 107 GLY C O 1
ATOM 7414 N N . GLU C 1 108 ? 181.415 124.599 178.009 1.00 104.14 108 GLU C N 1
ATOM 7415 C CA . GLU C 1 108 ? 180.176 124.514 177.254 1.00 98.63 108 GLU C CA 1
ATOM 7416 C C . GLU C 1 108 ? 179.000 124.718 178.196 1.00 99.00 108 GLU C C 1
ATOM 7417 O O . GLU C 1 108 ? 179.056 124.345 179.371 1.00 100.61 108 GLU C O 1
ATOM 7423 N N . ARG C 1 109 ? 177.928 125.316 177.675 1.00 85.35 109 ARG C N 1
ATOM 7424 C CA . ARG C 1 109 ? 176.735 125.552 178.477 1.00 86.45 109 ARG C CA 1
ATOM 7425 C C . ARG C 1 109 ? 175.474 125.036 177.796 1.00 86.43 109 ARG C C 1
ATOM 7426 O O . ARG C 1 109 ? 174.370 125.457 178.153 1.00 89.83 109 ARG C O 1
ATOM 7434 N N . TYR C 1 110 ? 175.611 124.133 176.829 1.00 76.98 110 TYR C N 1
ATOM 7435 C CA . TYR C 1 110 ? 174.466 123.547 176.151 1.00 72.40 110 TYR C CA 1
ATOM 7436 C C . TYR C 1 110 ? 174.704 122.062 175.939 1.00 69.78 110 TYR C C 1
ATOM 7437 O O . TYR C 1 110 ? 175.840 121.622 175.753 1.00 78.29 110 TYR C O 1
ATOM 7446 N N . PHE C 1 111 ? 173.620 121.295 175.966 1.00 61.26 111 PHE C N 1
ATOM 7447 C CA . PHE C 1 111 ? 173.689 119.907 175.539 1.00 61.39 111 PHE C CA 1
ATOM 7448 C C . PHE C 1 111 ? 173.974 119.847 174.047 1.00 71.78 111 PHE C C 1
ATOM 7449 O O . PHE C 1 111 ? 173.463 120.655 173.269 1.00 87.08 111 PHE C O 1
ATOM 7457 N N . ALA C 1 112 ? 174.798 118.889 173.647 1.00 63.97 112 ALA C N 1
ATOM 7458 C CA . ALA C 1 112 ? 175.226 118.762 172.264 1.00 60.07 112 ALA C CA 1
ATOM 7459 C C . ALA C 1 112 ? 174.649 117.495 171.654 1.00 63.24 112 ALA C C 1
ATOM 7460 O O . ALA C 1 112 ? 174.572 116.456 172.315 1.00 72.79 112 ALA C O 1
ATOM 7462 N N . LEU C 1 113 ? 174.233 117.595 170.396 1.00 69.98 113 LEU C N 1
ATOM 7463 C CA . LEU C 1 113 ? 173.730 116.436 169.677 1.00 67.73 113 LEU C CA 1
ATOM 7464 C C . LEU C 1 113 ? 174.832 115.397 169.527 1.00 71.62 113 LEU C C 1
ATOM 7465 O O . LEU C 1 113 ? 175.967 115.726 169.174 1.00 80.64 113 LEU C O 1
ATOM 7470 N N . LEU C 1 114 ? 174.496 114.139 169.799 1.00 62.66 114 LEU C N 1
ATOM 7471 C CA . LEU C 1 114 ? 175.467 113.054 169.790 1.00 63.12 114 LEU C CA 1
ATOM 7472 C C . LEU C 1 114 ? 175.318 112.136 168.589 1.00 74.03 114 LEU C C 1
ATOM 7473 O O . LEU C 1 114 ? 176.302 111.841 167.908 1.00 85.95 114 LEU C O 1
ATOM 7478 N N . LYS C 1 115 ? 174.105 111.668 168.316 1.00 75.13 115 LYS C N 1
ATOM 7479 C CA . LYS C 1 115 ? 173.841 110.790 167.188 1.00 70.02 115 LYS C CA 1
ATOM 7480 C C . LYS C 1 115 ? 172.517 111.187 166.558 1.00 73.43 115 LYS C C 1
ATOM 7481 O O . LYS C 1 115 ? 171.555 111.488 167.266 1.00 82.26 115 LYS C O 1
ATOM 7487 N N . VAL C 1 116 ? 172.473 111.192 165.232 1.00 65.10 116 VAL C N 1
ATOM 7488 C CA . VAL C 1 116 ? 171.276 111.556 164.487 1.00 56.43 116 VAL C CA 1
ATOM 7489 C C . VAL C 1 116 ? 170.556 110.279 164.089 1.00 65.95 116 VAL C C 1
ATOM 7490 O O . VAL C 1 116 ? 171.125 109.426 163.398 1.00 76.58 116 VAL C O 1
ATOM 7494 N N . ASN C 1 117 ? 169.304 110.143 164.522 1.00 71.80 117 ASN C N 1
ATOM 7495 C CA . ASN C 1 117 ? 168.489 108.980 164.194 1.00 66.64 117 ASN C CA 1
ATOM 7496 C C . ASN C 1 117 ? 167.540 109.243 163.034 1.00 73.98 117 ASN C C 1
ATOM 7497 O O . ASN C 1 117 ? 167.483 108.452 162.090 1.00 88.97 117 ASN C O 1
ATOM 7502 N N . GLU C 1 118 ? 166.790 110.339 163.085 1.00 66.31 118 GLU C N 1
ATOM 7503 C CA . GLU C 1 118 ? 165.854 110.675 162.026 1.00 65.53 118 GLU C CA 1
ATOM 7504 C C . GLU C 1 118 ? 165.946 112.158 161.712 1.00 71.46 118 GLU C C 1
ATOM 7505 O O . GLU C 1 118 ? 166.208 112.980 162.591 1.00 87.75 118 GLU C O 1
ATOM 7511 N N . VAL C 1 119 ? 165.734 112.488 160.442 1.00 67.43 119 VAL C N 1
ATOM 7512 C CA . VAL C 1 119 ? 165.642 113.866 159.981 1.00 64.58 119 VAL C CA 1
ATOM 7513 C C . VAL C 1 119 ? 164.325 114.007 159.236 1.00 70.64 119 VAL C C 1
ATOM 7514 O O . VAL C 1 119 ? 164.089 113.294 158.254 1.00 80.82 119 VAL C O 1
ATOM 7518 N N . ASN C 1 120 ? 163.474 114.919 159.700 1.00 66.37 120 ASN C N 1
ATOM 7519 C CA . ASN C 1 120 ? 162.138 115.103 159.136 1.00 65.66 120 ASN C CA 1
ATOM 7520 C C . ASN C 1 120 ? 161.363 113.790 159.126 1.00 67.20 120 ASN C C 1
ATOM 7521 O O . ASN C 1 120 ? 160.684 113.451 158.155 1.00 77.53 120 ASN C O 1
ATOM 7526 N N . PHE C 1 121 ? 161.469 113.044 160.226 1.00 72.32 121 PHE C N 1
ATOM 7527 C CA . PHE C 1 121 ? 160.785 111.760 160.386 1.00 74.49 121 PHE C CA 1
ATOM 7528 C C . PHE C 1 121 ? 161.163 110.787 159.274 1.00 75.74 121 PHE C C 1
ATOM 7529 O O . PHE C 1 121 ? 160.328 110.037 158.767 1.00 85.17 121 PHE C O 1
ATOM 7537 N N . ASP C 1 122 ? 162.436 110.800 158.891 1.00 78.84 122 ASP C N 1
ATOM 7538 C CA . ASP C 1 122 ? 162.926 109.930 157.836 1.00 79.75 122 ASP C CA 1
ATOM 7539 C C . ASP C 1 122 ? 164.398 109.648 158.084 1.00 83.22 122 ASP C C 1
ATOM 7540 O O . ASP C 1 122 ? 165.054 110.330 158.873 1.00 92.89 122 ASP C O 1
ATOM 7545 N N . LYS C 1 123 ? 164.909 108.626 157.404 1.00 79.26 123 LYS C N 1
ATOM 7546 C CA . LYS C 1 123 ? 166.303 108.253 157.568 1.00 73.55 123 LYS C CA 1
ATOM 7547 C C . LYS C 1 123 ? 167.208 109.394 157.110 1.00 80.43 123 LYS C C 1
ATOM 7548 O O . LYS C 1 123 ? 166.875 110.123 156.172 1.00 92.65 123 LYS C O 1
ATOM 7554 N N . PRO C 1 124 ? 168.355 109.581 157.765 1.00 70.96 124 PRO C N 1
ATOM 7555 C CA . PRO C 1 124 ? 169.241 110.690 157.380 1.00 73.21 124 PRO C CA 1
ATOM 7556 C C . PRO C 1 124 ? 169.728 110.610 155.947 1.00 79.81 124 PRO C C 1
ATOM 7557 O O . PRO C 1 124 ? 170.037 111.648 155.351 1.00 85.94 124 PRO C O 1
ATOM 7561 N N . GLU C 1 125 ? 169.816 109.409 155.372 1.00 92.92 125 GLU C N 1
ATOM 7562 C CA . GLU C 1 125 ? 170.243 109.291 153.982 1.00 91.32 125 GLU C CA 1
ATOM 7563 C C . GLU C 1 125 ? 169.182 109.824 153.030 1.00 86.10 125 GLU C C 1
ATOM 7564 O O . GLU C 1 125 ? 169.502 110.533 152.070 1.00 87.29 125 GLU C O 1
ATOM 7570 N N . ASN C 1 126 ? 167.915 109.493 153.275 1.00 75.29 126 ASN C N 1
ATOM 7571 C CA . ASN C 1 126 ? 166.842 109.910 152.384 1.00 74.92 126 ASN C CA 1
ATOM 7572 C C . ASN C 1 126 ? 166.465 111.373 152.551 1.00 76.42 126 ASN C C 1
ATOM 7573 O O . ASN C 1 126 ? 165.873 111.952 151.636 1.00 87.26 126 ASN C O 1
ATOM 7578 N N . ALA C 1 127 ? 166.786 111.982 153.691 1.00 67.32 127 ALA C N 1
ATOM 7579 C CA . ALA C 1 127 ? 166.380 113.360 153.929 1.00 73.42 127 ALA C CA 1
ATOM 7580 C C . ALA C 1 127 ? 167.217 114.354 153.138 1.00 73.26 127 ALA C C 1
ATOM 7581 O O . ALA C 1 127 ? 166.732 115.443 152.814 1.00 80.49 127 ALA C O 1
ATOM 7583 N N . ARG C 1 128 ? 168.460 114.009 152.821 1.00 68.22 128 ARG C N 1
ATOM 7584 C CA . ARG C 1 128 ? 169.358 114.913 152.119 1.00 68.38 128 ARG C CA 1
ATOM 7585 C C . ARG C 1 128 ? 169.200 114.854 150.607 1.00 73.25 128 ARG C C 1
ATOM 7586 O O . ARG C 1 128 ? 169.902 115.582 149.899 1.00 77.68 128 ARG C O 1
ATOM 7594 N N . ASN C 1 129 ? 168.305 114.010 150.096 1.00 70.32 129 ASN C N 1
ATOM 7595 C CA . ASN C 1 129 ? 168.064 113.889 148.665 1.00 63.23 129 ASN C CA 1
ATOM 7596 C C . ASN C 1 129 ? 166.714 114.463 148.253 1.00 70.14 129 ASN C C 1
ATOM 7597 O O . ASN C 1 129 ? 166.208 114.135 147.177 1.00 73.38 129 ASN C O 1
ATOM 7602 N N . LYS C 1 130 ? 166.118 115.307 149.088 1.00 64.37 130 LYS C N 1
ATOM 7603 C CA . LYS C 1 130 ? 164.821 115.895 148.795 1.00 58.76 130 LYS C CA 1
ATOM 7604 C C . LYS C 1 130 ? 165.012 117.242 148.116 1.00 70.71 130 LYS C C 1
ATOM 7605 O O . LYS C 1 130 ? 165.751 118.095 148.614 1.00 83.50 130 LYS C O 1
ATOM 7611 N N . ILE C 1 131 ? 164.341 117.428 146.978 1.00 63.36 131 ILE C N 1
ATOM 7612 C CA . ILE C 1 131 ? 164.492 118.658 146.215 1.00 60.03 131 ILE C CA 1
ATOM 7613 C C . ILE C 1 131 ? 164.002 119.840 147.038 1.00 57.87 131 ILE C C 1
ATOM 7614 O O . ILE C 1 131 ? 163.027 119.738 147.791 1.00 70.00 131 ILE C O 1
ATOM 7619 N N . LEU C 1 132 ? 164.690 120.970 146.900 1.00 59.98 132 LEU C N 1
ATOM 7620 C CA . LEU C 1 132 ? 164.381 122.154 147.684 1.00 57.69 132 LEU C CA 1
ATOM 7621 C C . LEU C 1 132 ? 162.987 122.679 147.348 1.00 67.82 132 LEU C C 1
ATOM 7622 O O . LEU C 1 132 ? 162.449 122.449 146.264 1.00 79.14 132 LEU C O 1
ATOM 7627 N N . PHE C 1 133 ? 162.401 123.389 148.312 1.00 68.08 133 PHE C N 1
ATOM 7628 C CA . PHE C 1 133 ? 161.043 123.899 148.151 1.00 67.79 133 PHE C CA 1
ATOM 7629 C C . PHE C 1 133 ? 160.958 124.911 147.018 1.00 66.15 133 PHE C C 1
ATOM 7630 O O . PHE C 1 133 ? 159.963 124.953 146.288 1.00 80.50 133 PHE C O 1
ATOM 7638 N N . GLU C 1 134 ? 161.988 125.743 146.861 1.00 71.48 134 GLU C N 1
ATOM 7639 C CA . GLU C 1 134 ? 161.961 126.779 145.837 1.00 74.76 134 GLU C CA 1
ATOM 7640 C C . GLU C 1 134 ? 161.971 126.210 144.425 1.00 82.01 134 GLU C C 1
ATOM 7641 O O . GLU C 1 134 ? 161.572 126.908 143.489 1.00 89.96 134 GLU C O 1
ATOM 7647 N N . ASN C 1 135 ? 162.413 124.970 144.250 1.00 65.90 135 ASN C N 1
ATOM 7648 C CA . ASN C 1 135 ? 162.496 124.352 142.935 1.00 64.01 135 ASN C CA 1
ATOM 7649 C C . ASN C 1 135 ? 161.206 123.664 142.516 1.00 70.33 135 ASN C C 1
ATOM 7650 O O . ASN C 1 135 ? 161.146 123.115 141.412 1.00 82.03 135 ASN C O 1
ATOM 7655 N N . LEU C 1 136 ? 160.181 123.676 143.360 1.00 66.17 136 LEU C N 1
ATOM 7656 C CA . LEU C 1 136 ? 158.925 123.008 143.060 1.00 66.17 136 LEU C CA 1
ATOM 7657 C C . LEU C 1 136 ? 157.970 123.968 142.365 1.00 76.35 136 LEU C C 1
ATOM 7658 O O . LEU C 1 136 ? 157.878 125.143 142.729 1.00 82.21 136 LEU C O 1
ATOM 7663 N N . THR C 1 137 ? 157.261 123.460 141.360 1.00 68.12 137 THR C N 1
ATOM 7664 C CA . THR C 1 137 ? 156.381 124.291 140.550 1.00 67.10 137 THR C CA 1
ATOM 7665 C C . THR C 1 137 ? 155.022 124.418 141.221 1.00 66.71 137 THR C C 1
ATOM 7666 O O . THR C 1 137 ? 154.357 123.399 141.440 1.00 75.93 137 THR C O 1
ATOM 7670 N N . PRO C 1 138 ? 154.572 125.623 141.554 1.00 55.42 138 PRO C N 1
ATOM 7671 C CA . PRO C 1 138 ? 153.247 125.778 142.156 1.00 54.47 138 PRO C CA 1
ATOM 7672 C C . PRO C 1 138 ? 152.136 125.526 141.150 1.00 57.65 138 PRO C C 1
ATOM 7673 O O . PRO C 1 138 ? 152.303 125.677 139.939 1.00 71.92 138 PRO C O 1
ATOM 7677 N N . LEU C 1 139 ? 150.980 125.136 141.680 1.00 56.51 139 LEU C N 1
ATOM 7678 C CA . LEU C 1 139 ? 149.783 124.914 140.884 1.00 51.49 139 LEU C CA 1
ATOM 7679 C C . LEU C 1 139 ? 148.589 125.509 141.612 1.00 63.17 139 LEU C C 1
ATOM 7680 O O . LEU C 1 139 ? 148.683 125.931 142.766 1.00 70.48 139 LEU C O 1
ATOM 7685 N N . HIS C 1 140 ? 147.456 125.545 140.920 1.00 59.77 140 HIS C N 1
ATOM 7686 C CA . HIS C 1 140 ? 146.204 125.889 141.573 1.00 59.27 140 HIS C CA 1
ATOM 7687 C C . HIS C 1 140 ? 145.732 124.732 142.443 1.00 68.12 140 HIS C C 1
ATOM 7688 O O . HIS C 1 140 ? 145.993 123.562 142.155 1.00 76.30 140 HIS C O 1
ATOM 7695 N N . ALA C 1 141 ? 145.033 125.069 143.521 1.00 68.59 141 ALA C N 1
ATOM 7696 C CA . ALA C 1 141 ? 144.495 124.045 144.404 1.00 68.76 141 ALA C CA 1
ATOM 7697 C C . ALA C 1 141 ? 143.410 123.254 143.686 1.00 76.12 141 ALA C C 1
ATOM 7698 O O . ALA C 1 141 ? 142.503 123.833 143.082 1.00 87.50 141 ALA C O 1
ATOM 7700 N N . ASN C 1 142 ? 143.503 121.927 143.749 1.00 68.44 142 ASN C N 1
ATOM 7701 C CA . ASN C 1 142 ? 142.528 121.063 143.104 1.00 65.45 142 ASN C CA 1
ATOM 7702 C C . ASN C 1 142 ? 142.034 119.932 143.992 1.00 75.08 142 ASN C C 1
ATOM 7703 O O . ASN C 1 142 ? 141.261 119.093 143.520 1.00 83.66 142 ASN C O 1
ATOM 7708 N N . SER C 1 143 ? 142.457 119.876 145.251 1.00 72.95 143 SER C N 1
ATOM 7709 C CA . SER C 1 143 ? 141.973 118.888 146.205 1.00 70.92 143 SER C CA 1
ATOM 7710 C C . SER C 1 143 ? 141.231 119.619 147.312 1.00 70.53 143 SER C C 1
ATOM 7711 O O . SER C 1 143 ? 141.817 120.453 148.007 1.00 82.62 143 SER C O 1
ATOM 7714 N N . ARG C 1 144 ? 139.955 119.296 147.481 1.00 60.38 144 ARG C N 1
ATOM 7715 C CA . ARG C 1 144 ? 139.092 120.038 148.386 1.00 60.69 144 ARG C CA 1
ATOM 7716 C C . ARG C 1 144 ? 139.328 119.630 149.834 1.00 66.16 144 ARG C C 1
ATOM 7717 O O . ARG C 1 144 ? 139.481 118.446 150.146 1.00 70.63 144 ARG C O 1
ATOM 7725 N N . LEU C 1 145 ? 139.365 120.624 150.720 1.00 66.44 145 LEU C N 1
ATOM 7726 C CA . LEU C 1 145 ? 139.404 120.403 152.165 1.00 64.05 145 LEU C CA 1
ATOM 7727 C C . LEU C 1 145 ? 138.004 120.685 152.696 1.00 74.89 145 LEU C C 1
ATOM 7728 O O . LEU C 1 145 ? 137.645 121.827 152.981 1.00 82.29 145 LEU C O 1
ATOM 7733 N N . ARG C 1 146 ? 137.207 119.630 152.833 1.00 74.28 146 ARG C N 1
ATOM 7734 C CA . ARG C 1 146 ? 135.803 119.775 153.198 1.00 72.64 146 ARG C CA 1
ATOM 7735 C C . ARG C 1 146 ? 135.695 120.008 154.699 1.00 79.95 146 ARG C C 1
ATOM 7736 O O . ARG C 1 146 ? 136.034 119.130 155.498 1.00 88.76 146 ARG C O 1
ATOM 7744 N N . MET C 1 147 ? 135.222 121.194 155.084 1.00 79.16 147 MET C N 1
ATOM 7745 C CA . MET C 1 147 ? 135.096 121.533 156.496 1.00 76.17 147 MET C CA 1
ATOM 7746 C C . MET C 1 147 ? 133.890 120.870 157.148 1.00 80.40 147 MET C C 1
ATOM 7747 O O . MET C 1 147 ? 133.899 120.638 158.360 1.00 90.15 147 MET C O 1
ATOM 7752 N N . GLU C 1 148 ? 132.855 120.566 156.372 1.00 84.50 148 GLU C N 1
ATOM 7753 C CA . GLU C 1 148 ? 131.598 120.088 156.933 1.00 84.06 148 GLU C CA 1
ATOM 7754 C C . GLU C 1 148 ? 131.781 118.740 157.615 1.00 86.62 148 GLU C C 1
ATOM 7755 O O . GLU C 1 148 ? 132.123 117.747 156.967 1.00 93.42 148 GLU C O 1
ATOM 7761 N N . ARG C 1 149 ? 131.553 118.709 158.929 1.00 88.05 149 ARG C N 1
ATOM 7762 C CA . ARG C 1 149 ? 131.621 117.454 159.670 1.00 88.80 149 ARG C CA 1
ATOM 7763 C C . ARG C 1 149 ? 130.373 116.606 159.458 1.00 92.16 149 ARG C C 1
ATOM 7764 O O . ARG C 1 149 ? 130.459 115.375 159.407 1.00 96.49 149 ARG C O 1
ATOM 7772 N N . GLY C 1 150 ? 129.211 117.241 159.335 1.00 96.47 150 GLY C N 1
ATOM 7773 C CA . GLY C 1 150 ? 127.984 116.523 159.065 1.00 95.96 150 GLY C CA 1
ATOM 7774 C C . GLY C 1 150 ? 127.287 115.931 160.268 1.00 98.76 150 GLY C C 1
ATOM 7775 O O . GLY C 1 150 ? 126.323 115.179 160.092 1.00 96.70 150 GLY C O 1
ATOM 7776 N N . ASN C 1 151 ? 127.736 116.238 161.485 1.00 98.53 151 ASN C N 1
ATOM 7777 C CA . ASN C 1 151 ? 127.081 115.710 162.674 1.00 92.11 151 ASN C CA 1
ATOM 7778 C C . ASN C 1 151 ? 125.840 116.496 163.072 1.00 92.24 151 ASN C C 1
ATOM 7779 O O . ASN C 1 151 ? 125.086 116.034 163.934 1.00 95.11 151 ASN C O 1
ATOM 7784 N N . GLY C 1 152 ? 125.607 117.661 162.474 1.00 95.22 152 GLY C N 1
ATOM 7785 C CA . GLY C 1 152 ? 124.405 118.420 162.745 1.00 97.33 152 GLY C CA 1
ATOM 7786 C C . GLY C 1 152 ? 124.443 119.296 163.976 1.00 97.38 152 GLY C C 1
ATOM 7787 O O . GLY C 1 152 ? 123.400 119.836 164.360 1.00 96.91 152 GLY C O 1
ATOM 7788 N N . SER C 1 153 ? 125.601 119.459 164.607 1.00 97.58 153 SER C N 1
ATOM 7789 C CA . SER C 1 153 ? 125.691 120.302 165.787 1.00 94.59 153 SER C CA 1
ATOM 7790 C C . SER C 1 153 ? 125.590 121.776 165.401 1.00 95.20 153 SER C C 1
ATOM 7791 O O . SER C 1 153 ? 125.705 122.155 164.233 1.00 98.95 153 SER C O 1
ATOM 7794 N N . THR C 1 154 ? 125.357 122.616 166.411 1.00 94.98 154 THR C N 1
ATOM 7795 C CA . THR C 1 154 ? 125.256 124.052 166.173 1.00 93.96 154 THR C CA 1
ATOM 7796 C C . THR C 1 154 ? 126.580 124.629 165.690 1.00 99.29 154 THR C C 1
ATOM 7797 O O . THR C 1 154 ? 126.602 125.484 164.797 1.00 104.09 154 THR C O 1
ATOM 7801 N N . GLU C 1 155 ? 127.695 124.178 166.268 1.00 107.62 155 GLU C N 1
ATOM 7802 C CA . GLU C 1 155 ? 129.001 124.652 165.828 1.00 108.13 155 GLU C CA 1
ATOM 7803 C C . GLU C 1 155 ? 129.330 124.205 164.412 1.00 104.41 155 GLU C C 1
ATOM 7804 O O . GLU C 1 155 ? 130.204 124.800 163.775 1.00 108.47 155 GLU C O 1
ATOM 7810 N N . ASP C 1 156 ? 128.655 123.171 163.907 1.00 97.67 156 ASP C N 1
ATOM 7811 C CA . ASP C 1 156 ? 128.882 122.734 162.537 1.00 95.46 156 ASP C CA 1
ATOM 7812 C C . ASP C 1 156 ? 128.328 123.720 161.520 1.00 97.55 156 ASP C C 1
ATOM 7813 O O . ASP C 1 156 ? 128.685 123.640 160.341 1.00 105.50 156 ASP C O 1
ATOM 7818 N N . LEU C 1 157 ? 127.466 124.646 161.945 1.00 85.20 157 LEU C N 1
ATOM 7819 C CA . LEU C 1 157 ? 126.917 125.625 161.014 1.00 82.74 157 LEU C CA 1
ATOM 7820 C C . LEU C 1 157 ? 128.010 126.512 160.439 1.00 86.77 157 LEU C C 1
ATOM 7821 O O . LEU C 1 157 ? 127.982 126.850 159.251 1.00 100.17 157 LEU C O 1
ATOM 7826 N N . THR C 1 158 ? 128.982 126.901 161.265 1.00 70.96 158 THR C N 1
ATOM 7827 C CA . THR C 1 158 ? 130.066 127.743 160.774 1.00 71.52 158 THR C CA 1
ATOM 7828 C C . THR C 1 158 ? 130.866 127.033 159.691 1.00 76.47 158 THR C C 1
ATOM 7829 O O . THR C 1 158 ? 131.233 127.641 158.680 1.00 86.42 158 THR C O 1
ATOM 7833 N N . ALA C 1 159 ? 131.144 125.744 159.883 1.00 77.69 159 ALA C N 1
ATOM 7834 C CA . ALA C 1 159 ? 131.877 124.988 158.875 1.00 71.19 159 ALA C CA 1
ATOM 7835 C C . ALA C 1 159 ? 131.076 124.859 157.587 1.00 76.10 159 ALA C C 1
ATOM 7836 O O . ALA C 1 159 ? 131.642 124.920 156.490 1.00 86.66 159 ALA C O 1
ATOM 7838 N N . ARG C 1 160 ? 129.761 124.673 157.698 1.00 77.70 160 ARG C N 1
ATOM 7839 C CA . ARG C 1 160 ? 128.935 124.511 156.507 1.00 75.51 160 ARG C CA 1
ATOM 7840 C C . ARG C 1 160 ? 128.846 125.805 155.708 1.00 77.20 160 ARG C C 1
ATOM 7841 O O . ARG C 1 160 ? 128.808 125.773 154.474 1.00 88.20 160 ARG C O 1
ATOM 7849 N N . VAL C 1 161 ? 128.804 126.951 156.388 1.00 64.89 161 VAL C N 1
ATOM 7850 C CA . VAL C 1 161 ? 128.757 128.225 155.678 1.00 59.54 161 VAL C CA 1
ATOM 7851 C C . VAL C 1 161 ? 130.049 128.454 154.905 1.00 74.98 161 VAL C C 1
ATOM 7852 O O . VAL C 1 161 ? 130.037 129.019 153.805 1.00 86.29 161 VAL C O 1
ATOM 7856 N N . LEU C 1 162 ? 131.181 128.016 155.459 1.00 77.55 162 LEU C N 1
ATOM 7857 C CA . LEU C 1 162 ? 132.451 128.166 154.757 1.00 71.73 162 LEU C CA 1
ATOM 7858 C C . LEU C 1 162 ? 132.459 127.387 153.450 1.00 73.99 162 LEU C C 1
ATOM 7859 O O . LEU C 1 162 ? 133.005 127.856 152.445 1.00 90.36 162 LEU C O 1
ATOM 7864 N N . ASP C 1 163 ? 131.872 126.191 153.444 1.00 67.39 163 ASP C N 1
ATOM 7865 C CA . ASP C 1 163 ? 131.823 125.409 152.215 1.00 74.82 163 ASP C CA 1
ATOM 7866 C C . ASP C 1 163 ? 131.032 126.131 151.136 1.00 76.48 163 ASP C C 1
ATOM 7867 O O . ASP C 1 163 ? 131.416 126.122 149.962 1.00 86.62 163 ASP C O 1
ATOM 7872 N N . LEU C 1 164 ? 129.921 126.762 151.513 1.00 63.28 164 LEU C N 1
ATOM 7873 C CA . LEU C 1 164 ? 129.107 127.466 150.531 1.00 63.04 164 LEU C CA 1
ATOM 7874 C C . LEU C 1 164 ? 129.761 128.771 150.100 1.00 71.17 164 LEU C C 1
ATOM 7875 O O . LEU C 1 164 ? 129.741 129.120 148.915 1.00 75.69 164 LEU C O 1
ATOM 7880 N N . ALA C 1 165 ? 130.349 129.504 151.044 1.00 69.45 165 ALA C N 1
ATOM 7881 C CA . ALA C 1 165 ? 130.873 130.829 150.734 1.00 66.28 165 ALA C CA 1
ATOM 7882 C C . ALA C 1 165 ? 132.217 130.746 150.021 1.00 68.39 165 ALA C C 1
ATOM 7883 O O . ALA C 1 165 ? 132.357 131.204 148.883 1.00 79.75 165 ALA C O 1
ATOM 7885 N N . SER C 1 166 ? 133.217 130.158 150.674 1.00 68.42 166 SER C N 1
ATOM 7886 C CA . SER C 1 166 ? 134.574 130.103 150.136 1.00 67.01 166 SER C CA 1
ATOM 7887 C C . SER C 1 166 ? 135.149 128.708 150.337 1.00 66.39 166 SER C C 1
ATOM 7888 O O . SER C 1 166 ? 135.683 128.401 151.415 1.00 72.68 166 SER C O 1
ATOM 7891 N N . PRO C 1 167 ? 135.056 127.838 149.335 1.00 53.66 167 PRO C N 1
ATOM 7892 C CA . PRO C 1 167 ? 135.673 126.513 149.453 1.00 58.78 167 PRO C CA 1
ATOM 7893 C C . PRO C 1 167 ? 137.178 126.618 149.644 1.00 64.38 167 PRO C C 1
ATOM 7894 O O . PRO C 1 167 ? 137.838 127.481 149.066 1.00 65.39 167 PRO C O 1
ATOM 7898 N N . ILE C 1 168 ? 137.722 125.723 150.461 1.00 70.13 168 ILE C N 1
ATOM 7899 C CA . ILE C 1 168 ? 139.142 125.709 150.785 1.00 61.24 168 ILE C CA 1
ATOM 7900 C C . ILE C 1 168 ? 139.743 124.422 150.246 1.00 68.59 168 ILE C C 1
ATOM 7901 O O . ILE C 1 168 ? 139.219 123.333 150.501 1.00 85.34 168 ILE C O 1
ATOM 7906 N N . GLY C 1 169 ? 140.841 124.550 149.498 1.00 56.08 169 GLY C N 1
ATOM 7907 C CA . GLY C 1 169 ? 141.542 123.413 148.952 1.00 55.83 169 GLY C CA 1
ATOM 7908 C C . GLY C 1 169 ? 142.969 123.349 149.472 1.00 54.44 169 GLY C C 1
ATOM 7909 O O . GLY C 1 169 ? 143.473 124.287 150.096 1.00 68.28 169 GLY C O 1
ATOM 7910 N N . ARG C 1 170 ? 143.616 122.220 149.207 1.00 56.22 170 ARG C N 1
ATOM 7911 C CA . ARG C 1 170 ? 145.000 122.038 149.620 1.00 54.22 170 ARG C CA 1
ATOM 7912 C C . ARG C 1 170 ? 145.899 122.937 148.786 1.00 63.33 170 ARG C C 1
ATOM 7913 O O . ARG C 1 170 ? 145.939 122.820 147.558 1.00 77.34 170 ARG C O 1
ATOM 7921 N N . GLY C 1 171 ? 146.623 123.829 149.449 1.00 57.70 171 GLY C N 1
ATOM 7922 C CA . GLY C 1 171 ? 147.443 124.804 148.768 1.00 52.09 171 GLY C CA 1
ATOM 7923 C C . GLY C 1 171 ? 146.814 126.165 148.593 1.00 50.77 171 GLY C C 1
ATOM 7924 O O . GLY C 1 171 ? 147.376 126.997 147.875 1.00 67.48 171 GLY C O 1
ATOM 7925 N N . GLN C 1 172 ? 145.668 126.416 149.213 1.00 49.64 172 GLN C N 1
ATOM 7926 C CA . GLN C 1 172 ? 145.041 127.723 149.129 1.00 46.28 172 GLN C CA 1
ATOM 7927 C C . GLN C 1 172 ? 145.862 128.764 149.873 1.00 51.51 172 GLN C C 1
ATOM 7928 O O . GLN C 1 172 ? 146.518 128.473 150.875 1.00 65.79 172 GLN C O 1
ATOM 7934 N N . ARG C 1 173 ? 145.821 129.991 149.369 1.00 54.29 173 ARG C N 1
ATOM 7935 C CA . ARG C 1 173 ? 146.401 131.145 150.043 1.00 49.53 173 ARG C CA 1
ATOM 7936 C C . ARG C 1 173 ? 145.230 131.986 150.536 1.00 56.12 173 ARG C C 1
ATOM 7937 O O . ARG C 1 173 ? 144.772 132.910 149.867 1.00 70.89 173 ARG C O 1
ATOM 7945 N N . GLY C 1 174 ? 144.741 131.651 151.721 1.00 61.51 174 GLY C N 1
ATOM 7946 C CA . GLY C 1 174 ? 143.537 132.262 152.237 1.00 57.94 174 GLY C CA 1
ATOM 7947 C C . GLY C 1 174 ? 143.803 133.541 153.005 1.00 64.42 174 GLY C C 1
ATOM 7948 O O . GLY C 1 174 ? 144.876 133.746 153.560 1.00 75.73 174 GLY C O 1
ATOM 7949 N N . LEU C 1 175 ? 142.796 134.408 153.024 1.00 56.69 175 LEU C N 1
ATOM 7950 C CA . LEU C 1 175 ? 142.845 135.643 153.789 1.00 50.89 175 LEU C CA 1
ATOM 7951 C C . LEU C 1 175 ? 141.486 135.865 154.427 1.00 60.08 175 LEU C C 1
ATOM 7952 O O . LEU C 1 175 ? 140.460 135.763 153.751 1.00 76.43 175 LEU C O 1
ATOM 7957 N N . ILE C 1 176 ? 141.479 136.154 155.721 1.00 67.23 176 ILE C N 1
ATOM 7958 C CA . ILE C 1 176 ? 140.253 136.422 156.461 1.00 57.48 176 ILE C CA 1
ATOM 7959 C C . ILE C 1 176 ? 140.295 137.878 156.897 1.00 67.76 176 ILE C C 1
ATOM 7960 O O . ILE C 1 176 ? 141.124 138.264 157.728 1.00 83.97 176 ILE C O 1
ATOM 7965 N N . VAL C 1 177 ? 139.402 138.687 156.342 1.00 57.72 177 VAL C N 1
ATOM 7966 C CA . VAL C 1 177 ? 139.343 140.109 156.652 1.00 54.00 177 VAL C CA 1
ATOM 7967 C C . VAL C 1 177 ? 138.349 140.287 157.791 1.00 62.24 177 VAL C C 1
ATOM 7968 O O . VAL C 1 177 ? 137.138 140.166 157.593 1.00 75.42 177 VAL C O 1
ATOM 7972 N N . ALA C 1 178 ? 138.857 140.574 158.987 1.00 69.83 178 ALA C N 1
ATOM 7973 C CA . ALA C 1 178 ? 138.042 140.569 160.196 1.00 69.69 178 ALA C CA 1
ATOM 7974 C C . ALA C 1 178 ? 138.185 141.891 160.936 1.00 70.71 178 ALA C C 1
ATOM 7975 O O . ALA C 1 178 ? 139.305 142.245 161.354 1.00 81.38 178 ALA C O 1
ATOM 7977 N N . PRO C 1 179 ? 137.108 142.644 161.122 1.00 66.47 179 PRO C N 1
ATOM 7978 C CA . PRO C 1 179 ? 137.144 143.781 162.034 1.00 63.70 179 PRO C CA 1
ATOM 7979 C C . PRO C 1 179 ? 137.154 143.299 163.472 1.00 70.22 179 PRO C C 1
ATOM 7980 O O . PRO C 1 179 ? 136.840 142.130 163.738 1.00 82.42 179 PRO C O 1
ATOM 7984 N N . PRO C 1 180 ? 137.517 144.154 164.427 1.00 74.12 180 PRO C N 1
ATOM 7985 C CA . PRO C 1 180 ? 137.544 143.715 165.825 1.00 79.18 180 PRO C CA 1
ATOM 7986 C C . PRO C 1 180 ? 136.154 143.356 166.327 1.00 78.05 180 PRO C C 1
ATOM 7987 O O . PRO C 1 180 ? 135.148 143.915 165.887 1.00 75.84 180 PRO C O 1
ATOM 7991 N N . LYS C 1 181 ? 136.115 142.399 167.257 1.00 80.12 181 LYS C N 1
ATOM 7992 C CA . LYS C 1 181 ? 134.872 141.946 167.882 1.00 81.39 181 LYS C CA 1
ATOM 7993 C C . LYS C 1 181 ? 133.887 141.416 166.842 1.00 80.83 181 LYS C C 1
ATOM 7994 O O . LYS C 1 181 ? 132.719 141.805 166.802 1.00 87.60 181 LYS C O 1
ATOM 8000 N N . ALA C 1 182 ? 134.372 140.512 165.988 1.00 75.32 182 ALA C N 1
ATOM 8001 C CA . ALA C 1 182 ? 133.543 139.920 164.945 1.00 71.49 182 ALA C CA 1
ATOM 8002 C C . ALA C 1 182 ? 133.586 138.398 164.973 1.00 75.09 182 ALA C C 1
ATOM 8003 O O . ALA C 1 182 ? 133.177 137.756 164.003 1.00 80.80 182 ALA C O 1
ATOM 8005 N N . GLY C 1 183 ? 134.068 137.807 166.061 1.00 83.83 183 GLY C N 1
ATOM 8006 C CA . GLY C 1 183 ? 134.138 136.362 166.151 1.00 81.72 183 GLY C CA 1
ATOM 8007 C C . GLY C 1 183 ? 135.260 135.736 165.361 1.00 77.17 183 GLY C C 1
ATOM 8008 O O . GLY C 1 183 ? 135.134 134.590 164.922 1.00 75.48 183 GLY C O 1
ATOM 8009 N N . LYS C 1 184 ? 136.359 136.463 165.159 1.00 84.32 184 LYS C N 1
ATOM 8010 C CA . LYS C 1 184 ? 137.473 135.931 164.383 1.00 78.41 184 LYS C CA 1
ATOM 8011 C C . LYS C 1 184 ? 138.122 134.740 165.076 1.00 82.51 184 LYS C C 1
ATOM 8012 O O . LYS C 1 184 ? 138.472 133.752 164.422 1.00 90.60 184 LYS C O 1
ATOM 8018 N N . THR C 1 185 ? 138.299 134.818 166.395 1.00 90.41 185 THR C N 1
ATOM 8019 C CA . THR C 1 185 ? 139.004 133.761 167.114 1.00 82.41 185 THR C CA 1
ATOM 8020 C C . THR C 1 185 ? 138.238 132.446 167.058 1.00 79.70 185 THR C C 1
ATOM 8021 O O . THR C 1 185 ? 138.820 131.386 166.807 1.00 90.10 185 THR C O 1
ATOM 8025 N N . MET C 1 186 ? 136.925 132.493 167.285 1.00 85.04 186 MET C N 1
ATOM 8026 C CA . MET C 1 186 ? 136.133 131.272 167.232 1.00 83.10 186 MET C CA 1
ATOM 8027 C C . MET C 1 186 ? 135.985 130.745 165.814 1.00 83.11 186 MET C C 1
ATOM 8028 O O . MET C 1 186 ? 135.686 129.561 165.635 1.00 93.18 186 MET C O 1
ATOM 8033 N N . LEU C 1 187 ? 136.172 131.597 164.807 1.00 70.39 187 LEU C N 1
ATOM 8034 C CA . LEU C 1 187 ? 136.178 131.115 163.431 1.00 70.50 187 LEU C CA 1
ATOM 8035 C C . LEU C 1 187 ? 137.394 130.240 163.163 1.00 77.23 187 LEU C C 1
ATOM 8036 O O . LEU C 1 187 ? 137.275 129.176 162.546 1.00 90.87 187 LEU C O 1
ATOM 8041 N N . LEU C 1 188 ? 138.572 130.671 163.617 1.00 62.02 188 LEU C N 1
ATOM 8042 C CA . LEU C 1 188 ? 139.776 129.870 163.430 1.00 60.16 188 LEU C CA 1
ATOM 8043 C C . LEU C 1 188 ? 139.705 128.571 164.219 1.00 66.23 188 LEU C C 1
ATOM 8044 O O . LEU C 1 188 ? 140.123 127.518 163.727 1.00 81.57 188 LEU C O 1
ATOM 8049 N N . GLN C 1 189 ? 139.187 128.626 165.446 1.00 64.67 189 GLN C N 1
ATOM 8050 C CA . GLN C 1 189 ? 139.055 127.411 166.242 1.00 64.04 189 GLN C CA 1
ATOM 8051 C C . GLN C 1 189 ? 138.106 126.425 165.580 1.00 65.90 189 GLN C C 1
ATOM 8052 O O . GLN C 1 189 ? 138.334 125.212 165.615 1.00 82.87 189 GLN C O 1
ATOM 8058 N N . ASN C 1 190 ? 137.027 126.927 164.981 1.00 64.68 190 ASN C N 1
ATOM 8059 C CA . ASN C 1 190 ? 136.106 126.050 164.270 1.00 64.00 190 ASN C CA 1
ATOM 8060 C C . ASN C 1 190 ? 136.776 125.414 163.060 1.00 72.30 190 ASN C C 1
ATOM 8061 O O . ASN C 1 190 ? 136.546 124.236 162.766 1.00 82.22 190 ASN C O 1
ATOM 8066 N N . ILE C 1 191 ? 137.600 126.178 162.342 1.00 70.22 191 ILE C N 1
ATOM 8067 C CA . ILE C 1 191 ? 138.310 125.630 161.189 1.00 61.82 191 ILE C CA 1
ATOM 8068 C C . ILE C 1 191 ? 139.288 124.552 161.633 1.00 65.60 191 ILE C C 1
ATOM 8069 O O . ILE C 1 191 ? 139.370 123.476 161.031 1.00 82.90 191 ILE C O 1
ATOM 8074 N N . ALA C 1 192 ? 140.045 124.824 162.697 1.00 58.78 192 ALA C N 1
ATOM 8075 C CA . ALA C 1 192 ? 141.017 123.851 163.179 1.00 57.80 192 ALA C CA 1
ATOM 8076 C C . ALA C 1 192 ? 140.340 122.588 163.686 1.00 60.78 192 ALA C C 1
ATOM 8077 O O . ALA C 1 192 ? 140.888 121.491 163.545 1.00 70.11 192 ALA C O 1
ATOM 8079 N N . GLN C 1 193 ? 139.158 122.721 164.287 1.00 68.87 193 GLN C N 1
ATOM 8080 C CA . GLN C 1 193 ? 138.438 121.548 164.768 1.00 64.99 193 GLN C CA 1
ATOM 8081 C C . GLN C 1 193 ? 138.023 120.646 163.615 1.00 69.60 193 GLN C C 1
ATOM 8082 O O . GLN C 1 193 ? 138.112 119.418 163.714 1.00 80.66 193 GLN C O 1
ATOM 8088 N N . SER C 1 194 ? 137.562 121.239 162.513 1.00 67.11 194 SER C N 1
ATOM 8089 C CA . SER C 1 194 ? 137.104 120.443 161.380 1.00 66.74 194 SER C CA 1
ATOM 8090 C C . SER C 1 194 ? 138.263 119.813 160.622 1.00 67.98 194 SER C C 1
ATOM 8091 O O . SER C 1 194 ? 138.125 118.703 160.098 1.00 82.19 194 SER C O 1
ATOM 8094 N N . ILE C 1 195 ? 139.400 120.503 160.538 1.00 55.30 195 ILE C N 1
ATOM 8095 C CA . ILE C 1 195 ? 140.560 119.939 159.853 1.00 55.42 195 ILE C CA 1
ATOM 8096 C C . ILE C 1 195 ? 141.050 118.691 160.571 1.00 66.95 195 ILE C C 1
ATOM 8097 O O . ILE C 1 195 ? 141.378 117.681 159.939 1.00 82.46 195 ILE C O 1
ATOM 8102 N N . ALA C 1 196 ? 141.107 118.740 161.903 1.00 60.36 196 ALA C N 1
ATOM 8103 C CA . ALA C 1 196 ? 141.580 117.590 162.664 1.00 63.00 196 ALA C CA 1
ATOM 8104 C C . ALA C 1 196 ? 140.649 116.396 162.502 1.00 63.46 196 ALA C C 1
ATOM 8105 O O . ALA C 1 196 ? 141.104 115.249 162.434 1.00 71.54 196 ALA C O 1
ATOM 8107 N N . TYR C 1 197 ? 139.343 116.644 162.445 1.00 77.89 197 TYR C N 1
ATOM 8108 C CA . TYR C 1 197 ? 138.383 115.553 162.328 1.00 79.35 197 TYR C CA 1
ATOM 8109 C C . TYR C 1 197 ? 138.333 115.005 160.907 1.00 80.16 197 TYR C C 1
ATOM 8110 O O . TYR C 1 197 ? 138.443 113.793 160.698 1.00 85.59 197 TYR C O 1
ATOM 8119 N N . ASN C 1 198 ? 138.170 115.883 159.917 1.00 65.45 198 ASN C N 1
ATOM 8120 C CA . ASN C 1 198 ? 137.992 115.427 158.543 1.00 64.47 198 ASN C CA 1
ATOM 8121 C C . ASN C 1 198 ? 139.294 114.939 157.923 1.00 69.02 198 ASN C C 1
ATOM 8122 O O . ASN C 1 198 ? 139.295 113.950 157.183 1.00 75.62 198 ASN C O 1
ATOM 8127 N N . HIS C 1 199 ? 140.408 115.612 158.202 1.00 64.20 199 HIS C N 1
ATOM 8128 C CA . HIS C 1 199 ? 141.684 115.337 157.543 1.00 57.09 199 HIS C CA 1
ATOM 8129 C C . HIS C 1 199 ? 142.761 115.105 158.591 1.00 61.93 199 HIS C C 1
ATOM 8130 O O . HIS C 1 199 ? 143.585 115.989 158.859 1.00 75.75 199 HIS C O 1
ATOM 8137 N N . PRO C 1 200 ? 142.786 113.923 159.207 1.00 59.97 200 PRO C N 1
ATOM 8138 C CA . PRO C 1 200 ? 143.857 113.623 160.170 1.00 64.86 200 PRO C CA 1
ATOM 8139 C C . PRO C 1 200 ? 145.234 113.559 159.541 1.00 76.11 200 PRO C C 1
ATOM 8140 O O . PRO C 1 200 ? 146.232 113.713 160.255 1.00 77.29 200 PRO C O 1
ATOM 8144 N N . ASP C 1 201 ? 145.323 113.335 158.229 1.00 88.54 201 ASP C N 1
ATOM 8145 C CA . ASP C 1 201 ? 146.623 113.177 157.587 1.00 82.65 201 ASP C CA 1
ATOM 8146 C C . ASP C 1 201 ? 147.356 114.504 157.445 1.00 84.58 201 ASP C C 1
ATOM 8147 O O . ASP C 1 201 ? 148.589 114.535 157.506 1.00 92.05 201 ASP C O 1
ATOM 8152 N N . CYS C 1 202 ? 146.629 115.599 157.247 1.00 76.45 202 CYS C N 1
ATOM 8153 C CA . CYS C 1 202 ? 147.265 116.898 157.085 1.00 74.95 202 CYS C CA 1
ATOM 8154 C C . CYS C 1 202 ? 147.930 117.339 158.381 1.00 75.42 202 CYS C C 1
ATOM 8155 O O . CYS C 1 202 ? 147.414 117.103 159.475 1.00 78.78 202 CYS C O 1
ATOM 8158 N N . VAL C 1 203 ? 149.084 117.983 158.252 1.00 58.67 203 VAL C N 1
ATOM 8159 C CA . VAL C 1 203 ? 149.814 118.512 159.397 1.00 53.59 203 VAL C CA 1
ATOM 8160 C C . VAL C 1 203 ? 149.287 119.908 159.689 1.00 56.85 203 VAL C C 1
ATOM 8161 O O . VAL C 1 203 ? 149.390 120.807 158.849 1.00 68.48 203 VAL C O 1
ATOM 8165 N N . LEU C 1 204 ? 148.731 120.096 160.879 1.00 58.79 204 LEU C N 1
ATOM 8166 C CA . LEU C 1 204 ? 148.096 121.351 161.252 1.00 52.94 204 LEU C CA 1
ATOM 8167 C C . LEU C 1 204 ? 148.994 122.122 162.205 1.00 56.57 204 LEU C C 1
ATOM 8168 O O . LEU C 1 204 ? 149.412 121.591 163.238 1.00 70.48 204 LEU C O 1
ATOM 8173 N N . MET C 1 205 ? 149.289 123.370 161.854 1.00 63.46 205 MET C N 1
ATOM 8174 C CA . MET C 1 205 ? 150.069 124.262 162.697 1.00 59.66 205 MET C CA 1
ATOM 8175 C C . MET C 1 205 ? 149.317 125.572 162.848 1.00 63.77 205 MET C C 1
ATOM 8176 O O . MET C 1 205 ? 148.929 126.185 161.851 1.00 74.71 205 MET C O 1
ATOM 8181 N N . VAL C 1 206 ? 149.112 125.998 164.089 1.00 54.97 206 VAL C N 1
ATOM 8182 C CA . VAL C 1 206 ? 148.425 127.245 164.392 1.00 41.86 206 VAL C CA 1
ATOM 8183 C C . VAL C 1 206 ? 149.458 128.224 164.921 1.00 54.35 206 VAL C C 1
ATOM 8184 O O . VAL C 1 206 ? 150.118 127.956 165.932 1.00 68.65 206 VAL C O 1
ATOM 8188 N N . LEU C 1 207 ? 149.600 129.354 164.243 1.00 55.27 207 LEU C N 1
ATOM 8189 C CA . LEU C 1 207 ? 150.581 130.369 164.597 1.00 53.92 207 LEU C CA 1
ATOM 8190 C C . LEU C 1 207 ? 149.848 131.616 165.067 1.00 65.04 207 LEU C C 1
ATOM 8191 O O . LEU C 1 207 ? 149.053 132.191 164.319 1.00 79.63 207 LEU C O 1
ATOM 8196 N N . LEU C 1 208 ? 150.118 132.030 166.300 1.00 60.87 208 LEU C N 1
ATOM 8197 C CA . LEU C 1 208 ? 149.517 133.218 166.886 1.00 53.30 208 LEU C CA 1
ATOM 8198 C C . LEU C 1 208 ? 150.609 134.243 167.141 1.00 58.58 208 LEU C C 1
ATOM 8199 O O . LEU C 1 208 ? 151.595 133.947 167.822 1.00 71.58 208 LEU C O 1
ATOM 8204 N N . ILE C 1 209 ? 150.433 135.444 166.601 1.00 56.25 209 ILE C N 1
ATOM 8205 C CA . ILE C 1 209 ? 151.424 136.507 166.695 1.00 53.16 209 ILE C CA 1
ATOM 8206 C C . ILE C 1 209 ? 150.837 137.640 167.521 1.00 69.07 209 ILE C C 1
ATOM 8207 O O . ILE C 1 209 ? 149.708 138.078 167.269 1.00 82.89 209 ILE C O 1
ATOM 8212 N N . ASP C 1 210 ? 151.602 138.108 168.509 1.00 71.11 210 ASP C N 1
ATOM 8213 C CA . ASP C 1 210 ? 151.213 139.246 169.341 1.00 67.68 210 ASP C CA 1
ATOM 8214 C C . ASP C 1 210 ? 149.895 138.979 170.063 1.00 71.76 210 ASP C C 1
ATOM 8215 O O . ASP C 1 210 ? 149.050 139.865 170.198 1.00 74.53 210 ASP C O 1
ATOM 8220 N N . GLU C 1 211 ? 149.719 137.750 170.531 1.00 70.14 211 GLU C N 1
ATOM 8221 C CA . GLU C 1 211 ? 148.476 137.332 171.155 1.00 69.82 211 GLU C CA 1
ATOM 8222 C C . GLU C 1 211 ? 148.497 137.633 172.651 1.00 72.63 211 GLU C C 1
ATOM 8223 O O . GLU C 1 211 ? 149.501 138.076 173.210 1.00 80.44 211 GLU C O 1
ATOM 8229 N N . ARG C 1 212 ? 147.360 137.401 173.301 1.00 69.75 212 ARG C N 1
ATOM 8230 C CA . ARG C 1 212 ? 147.252 137.546 174.742 1.00 62.70 212 ARG C CA 1
ATOM 8231 C C . ARG C 1 212 ? 147.535 136.215 175.429 1.00 70.85 212 ARG C C 1
ATOM 8232 O O . ARG C 1 212 ? 147.199 135.153 174.898 1.00 83.35 212 ARG C O 1
ATOM 8240 N N . PRO C 1 213 ? 148.161 136.249 176.608 1.00 61.60 213 PRO C N 1
ATOM 8241 C CA . PRO C 1 213 ? 148.564 134.989 177.254 1.00 59.00 213 PRO C CA 1
ATOM 8242 C C . PRO C 1 213 ? 147.415 134.037 177.530 1.00 67.27 213 PRO C C 1
ATOM 8243 O O . PRO C 1 213 ? 147.587 132.820 177.400 1.00 70.66 213 PRO C O 1
ATOM 8247 N N . GLU C 1 214 ? 146.244 134.549 177.908 1.00 68.21 214 GLU C N 1
ATOM 8248 C CA . GLU C 1 214 ? 145.124 133.659 178.191 1.00 64.56 214 GLU C CA 1
ATOM 8249 C C . GLU C 1 214 ? 144.572 133.032 176.920 1.00 72.22 214 GLU C C 1
ATOM 8250 O O . GLU C 1 214 ? 143.988 131.945 176.971 1.00 73.41 214 GLU C O 1
ATOM 8256 N N . GLU C 1 215 ? 144.737 133.699 175.778 1.00 77.98 215 GLU C N 1
ATOM 8257 C CA . GLU C 1 215 ? 144.268 133.149 174.513 1.00 66.65 215 GLU C CA 1
ATOM 8258 C C . GLU C 1 215 ? 145.166 132.030 174.010 1.00 74.40 215 GLU C C 1
ATOM 8259 O O . GLU C 1 215 ? 144.694 131.134 173.304 1.00 83.41 215 GLU C O 1
ATOM 8265 N N . VAL C 1 216 ? 146.453 132.069 174.350 1.00 66.19 216 VAL C N 1
ATOM 8266 C CA . VAL C 1 216 ? 147.376 131.037 173.893 1.00 64.44 216 VAL C CA 1
ATOM 8267 C C . VAL C 1 216 ? 147.047 129.699 174.541 1.00 66.55 216 VAL C C 1
ATOM 8268 O O . VAL C 1 216 ? 146.989 128.665 173.868 1.00 77.80 216 VAL C O 1
ATOM 8272 N N . THR C 1 217 ? 146.828 129.697 175.856 1.00 66.14 217 THR C N 1
ATOM 8273 C CA . THR C 1 217 ? 146.533 128.445 176.543 1.00 65.30 217 THR C CA 1
ATOM 8274 C C . THR C 1 217 ? 145.187 127.879 176.122 1.00 62.92 217 THR C C 1
ATOM 8275 O O . THR C 1 217 ? 145.027 126.657 176.056 1.00 73.42 217 THR C O 1
ATOM 8279 N N . GLU C 1 218 ? 144.211 128.741 175.842 1.00 68.84 218 GLU C N 1
ATOM 8280 C CA . GLU C 1 218 ? 142.916 128.257 175.379 1.00 71.19 218 GLU C CA 1
ATOM 8281 C C . GLU C 1 218 ? 143.046 127.531 174.048 1.00 73.70 218 GLU C C 1
ATOM 8282 O O . GLU C 1 218 ? 142.443 126.472 173.848 1.00 78.39 218 GLU C O 1
ATOM 8288 N N . MET C 1 219 ? 143.832 128.086 173.126 1.00 69.32 219 MET C N 1
ATOM 8289 C CA . MET C 1 219 ? 144.007 127.458 171.822 1.00 63.81 219 MET C CA 1
ATOM 8290 C C . MET C 1 219 ? 144.726 126.121 171.941 1.00 65.49 219 MET C C 1
ATOM 8291 O O . MET C 1 219 ? 144.393 125.167 171.231 1.00 78.14 219 MET C O 1
ATOM 8296 N N . GLN C 1 220 ? 145.718 126.033 172.828 1.00 64.85 220 GLN C N 1
ATOM 8297 C CA . GLN C 1 220 ? 146.488 124.800 172.961 1.00 64.25 220 GLN C CA 1
ATOM 8298 C C . GLN C 1 220 ? 145.625 123.652 173.466 1.00 69.68 220 GLN C C 1
ATOM 8299 O O . GLN C 1 220 ? 145.815 122.502 173.057 1.00 78.93 220 GLN C O 1
ATOM 8305 N N . ARG C 1 221 ? 144.685 123.938 174.365 1.00 73.23 221 ARG C N 1
ATOM 8306 C CA . ARG C 1 221 ? 143.797 122.891 174.858 1.00 72.97 221 ARG C CA 1
ATOM 8307 C C . ARG C 1 221 ? 142.879 122.379 173.755 1.00 73.72 221 ARG C C 1
ATOM 8308 O O . ARG C 1 221 ? 142.577 121.182 173.698 1.00 77.88 221 ARG C O 1
ATOM 8316 N N . LEU C 1 222 ? 142.426 123.269 172.872 1.00 72.67 222 LEU C N 1
ATOM 8317 C CA . LEU C 1 222 ? 141.440 122.893 171.865 1.00 74.49 222 LEU C CA 1
ATOM 8318 C C . LEU C 1 222 ? 142.087 122.243 170.649 1.00 78.07 222 LEU C C 1
ATOM 8319 O O . LEU C 1 222 ? 141.711 121.133 170.259 1.00 84.26 222 LEU C O 1
ATOM 8324 N N . VAL C 1 223 ? 143.058 122.919 170.039 1.00 69.58 223 VAL C N 1
ATOM 8325 C CA . VAL C 1 223 ? 143.582 122.489 168.749 1.00 58.38 223 VAL C CA 1
ATOM 8326 C C . VAL C 1 223 ? 144.304 121.159 168.896 1.00 64.69 223 VAL C C 1
ATOM 8327 O O . VAL C 1 223 ? 145.166 120.993 169.768 1.00 75.13 223 VAL C O 1
ATOM 8331 N N . LYS C 1 224 ? 143.954 120.205 168.037 1.00 77.73 224 LYS C N 1
ATOM 8332 C CA . LYS C 1 224 ? 144.596 118.892 168.018 1.00 78.72 224 LYS C CA 1
ATOM 8333 C C . LYS C 1 224 ? 145.751 118.885 167.015 1.00 80.88 224 LYS C C 1
ATOM 8334 O O . LYS C 1 224 ? 145.792 118.113 166.060 1.00 82.71 224 LYS C O 1
ATOM 8340 N N . GLY C 1 225 ? 146.691 119.777 167.250 1.00 80.98 225 GLY C N 1
ATOM 8341 C CA . GLY C 1 225 ? 147.849 119.913 166.390 1.00 71.23 225 GLY C CA 1
ATOM 8342 C C . GLY C 1 225 ? 148.968 120.584 167.139 1.00 72.37 225 GLY C C 1
ATOM 8343 O O . GLY C 1 225 ? 149.126 120.401 168.347 1.00 81.45 225 GLY C O 1
ATOM 8344 N N . GLU C 1 226 ? 149.754 121.373 166.417 1.00 69.98 226 GLU C N 1
ATOM 8345 C CA . GLU C 1 226 ? 150.880 122.098 166.989 1.00 69.54 226 GLU C CA 1
ATOM 8346 C C . GLU C 1 226 ? 150.541 123.579 167.033 1.00 71.03 226 GLU C C 1
ATOM 8347 O O . GLU C 1 226 ? 150.276 124.188 165.992 1.00 79.94 226 GLU C O 1
ATOM 8353 N N . VAL C 1 227 ? 150.555 124.155 168.230 1.00 64.53 227 VAL C N 1
ATOM 8354 C CA . VAL C 1 227 ? 150.237 125.562 168.435 1.00 57.59 227 VAL C CA 1
ATOM 8355 C C . VAL C 1 227 ? 151.486 126.254 168.950 1.00 63.48 227 VAL C C 1
ATOM 8356 O O . VAL C 1 227 ? 152.018 125.885 170.003 1.00 71.28 227 VAL C O 1
ATOM 8360 N N . VAL C 1 228 ? 151.951 127.255 168.211 1.00 56.41 228 VAL C N 1
ATOM 8361 C CA . VAL C 1 228 ? 153.094 128.065 168.604 1.00 57.70 228 VAL C CA 1
ATOM 8362 C C . VAL C 1 228 ? 152.659 129.519 168.590 1.00 62.88 228 VAL C C 1
ATOM 8363 O O . VAL C 1 228 ? 152.030 129.973 167.629 1.00 68.74 228 VAL C O 1
ATOM 8367 N N . ALA C 1 229 ? 152.979 130.245 169.654 1.00 59.63 229 ALA C N 1
ATOM 8368 C CA . ALA C 1 229 ? 152.501 131.607 169.802 1.00 48.16 229 ALA C CA 1
ATOM 8369 C C . ALA C 1 229 ? 153.561 132.462 170.473 1.00 54.93 229 ALA C C 1
ATOM 8370 O O . ALA C 1 229 ? 154.417 131.961 171.204 1.00 72.00 229 ALA C O 1
ATOM 8372 N N . SER C 1 230 ? 153.490 133.762 170.212 1.00 54.60 230 SER C N 1
ATOM 8373 C CA . SER C 1 230 ? 154.341 134.751 170.862 1.00 50.16 230 SER C CA 1
ATOM 8374 C C . SER C 1 230 ? 153.431 135.836 171.416 1.00 65.08 230 SER C C 1
ATOM 8375 O O . SER C 1 230 ? 152.800 136.569 170.650 1.00 74.10 230 SER C O 1
ATOM 8378 N N . THR C 1 231 ? 153.361 135.934 172.739 1.00 67.86 231 THR C N 1
ATOM 8379 C CA . THR C 1 231 ? 152.458 136.879 173.372 1.00 58.00 231 THR C CA 1
ATOM 8380 C C . THR C 1 231 ? 152.957 138.309 173.177 1.00 63.36 231 THR C C 1
ATOM 8381 O O . THR C 1 231 ? 154.099 138.554 172.784 1.00 71.63 231 THR C O 1
ATOM 8385 N N . PHE C 1 232 ? 152.075 139.268 173.462 1.00 67.50 232 PHE C N 1
ATOM 8386 C CA . PHE C 1 232 ? 152.371 140.666 173.179 1.00 65.56 232 PHE C CA 1
ATOM 8387 C C . PHE C 1 232 ? 153.431 141.255 174.097 1.00 67.33 232 PHE C C 1
ATOM 8388 O O . PHE C 1 232 ? 153.919 142.353 173.818 1.00 81.07 232 PHE C O 1
ATOM 8396 N N . ASP C 1 233 ? 153.800 140.564 175.175 1.00 72.17 233 ASP C N 1
ATOM 8397 C CA . ASP C 1 233 ? 154.819 141.051 176.095 1.00 74.31 233 ASP C CA 1
ATOM 8398 C C . ASP C 1 233 ? 156.213 140.563 175.730 1.00 77.35 233 ASP C C 1
ATOM 8399 O O . ASP C 1 233 ? 157.054 140.372 176.617 1.00 80.11 233 ASP C O 1
ATOM 8404 N N . GLU C 1 234 ? 156.476 140.353 174.446 1.00 71.46 234 GLU C N 1
ATOM 8405 C CA . GLU C 1 234 ? 157.745 139.854 173.949 1.00 67.40 234 GLU C CA 1
ATOM 8406 C C . GLU C 1 234 ? 158.272 140.783 172.867 1.00 71.01 234 GLU C C 1
ATOM 8407 O O . GLU C 1 234 ? 157.495 141.496 172.226 1.00 76.91 234 GLU C O 1
ATOM 8413 N N . PRO C 1 235 ? 159.586 140.806 172.650 1.00 60.34 235 PRO C N 1
ATOM 8414 C CA . PRO C 1 235 ? 160.154 141.739 171.674 1.00 57.45 235 PRO C CA 1
ATOM 8415 C C . PRO C 1 235 ? 159.681 141.435 170.261 1.00 62.63 235 PRO C C 1
ATOM 8416 O O . PRO C 1 235 ? 159.267 140.322 169.938 1.00 77.09 235 PRO C O 1
ATOM 8420 N N . ALA C 1 236 ? 159.736 142.463 169.413 1.00 56.94 236 ALA C N 1
ATOM 8421 C CA . ALA C 1 236 ? 159.351 142.285 168.018 1.00 58.79 236 ALA C CA 1
ATOM 8422 C C . ALA C 1 236 ? 160.260 141.292 167.311 1.00 61.01 236 ALA C C 1
ATOM 8423 O O . ALA C 1 236 ? 159.823 140.604 166.384 1.00 74.83 236 ALA C O 1
ATOM 8425 N N . SER C 1 237 ? 161.525 141.208 167.725 1.00 54.87 237 SER C N 1
ATOM 8426 C CA . SER C 1 237 ? 162.414 140.195 167.169 1.00 56.75 237 SER C CA 1
ATOM 8427 C C . SER C 1 237 ? 161.933 138.794 167.504 1.00 57.67 237 SER C C 1
ATOM 8428 O O . SER C 1 237 ? 162.201 137.847 166.757 1.00 62.87 237 SER C O 1
ATOM 8431 N N . ARG C 1 238 ? 161.234 138.640 168.628 1.00 64.16 238 ARG C N 1
ATOM 8432 C CA . ARG C 1 238 ? 160.687 137.340 168.993 1.00 57.45 238 ARG C CA 1
ATOM 8433 C C . ARG C 1 238 ? 159.491 136.981 168.120 1.00 57.01 238 ARG C C 1
ATOM 8434 O O . ARG C 1 238 ? 159.303 135.811 167.772 1.00 74.44 238 ARG C O 1
ATOM 8442 N N . HIS C 1 239 ? 158.673 137.970 167.754 1.00 52.95 239 HIS C N 1
ATOM 8443 C CA . HIS C 1 239 ? 157.568 137.708 166.838 1.00 50.15 239 HIS C CA 1
ATOM 8444 C C . HIS C 1 239 ? 158.078 137.240 165.485 1.00 59.88 239 HIS C C 1
ATOM 8445 O O . HIS C 1 239 ? 157.515 136.319 164.884 1.00 77.49 239 HIS C O 1
ATOM 8452 N N . VAL C 1 240 ? 159.136 137.875 164.984 1.00 63.75 240 VAL C N 1
ATOM 8453 C CA . VAL C 1 240 ? 159.708 137.484 163.700 1.00 58.12 240 VAL C CA 1
ATOM 8454 C C . VAL C 1 240 ? 160.280 136.076 163.775 1.00 63.16 240 VAL C C 1
ATOM 8455 O O . VAL C 1 240 ? 160.084 135.263 162.866 1.00 73.53 240 VAL C O 1
ATOM 8459 N N . GLN C 1 241 ? 160.985 135.763 164.863 1.00 61.75 241 GLN C N 1
ATOM 8460 C CA . GLN C 1 241 ? 161.657 134.472 164.965 1.00 56.13 241 GLN C CA 1
ATOM 8461 C C . GLN C 1 241 ? 160.668 133.318 164.908 1.00 61.48 241 GLN C C 1
ATOM 8462 O O . GLN C 1 241 ? 160.920 132.311 164.237 1.00 80.22 241 GLN C O 1
ATOM 8468 N N . VAL C 1 242 ? 159.542 133.437 165.611 1.00 49.55 242 VAL C N 1
ATOM 8469 C CA . VAL C 1 242 ? 158.561 132.357 165.619 1.00 51.57 242 VAL C CA 1
ATOM 8470 C C . VAL C 1 242 ? 157.996 132.141 164.223 1.00 61.91 242 VAL C C 1
ATOM 8471 O O . VAL C 1 242 ? 157.838 131.001 163.772 1.00 78.51 242 VAL C O 1
ATOM 8475 N N . ALA C 1 243 ? 157.683 133.228 163.517 1.00 56.81 243 ALA C N 1
ATOM 8476 C CA . ALA C 1 243 ? 157.140 133.101 162.169 1.00 56.96 243 ALA C CA 1
ATOM 8477 C C . ALA C 1 243 ? 158.144 132.458 161.223 1.00 58.12 243 ALA C C 1
ATOM 8478 O O . ALA C 1 243 ? 157.775 131.623 160.391 1.00 73.11 243 ALA C O 1
ATOM 8480 N N . GLU C 1 244 ? 159.418 132.840 161.328 1.00 61.11 244 GLU C N 1
ATOM 8481 C CA . GLU C 1 244 ? 160.439 132.245 160.473 1.00 54.60 244 GLU C CA 1
ATOM 8482 C C . GLU C 1 244 ? 160.576 130.753 160.734 1.00 60.32 244 GLU C C 1
ATOM 8483 O O . GLU C 1 244 ? 160.724 129.962 159.797 1.00 77.23 244 GLU C O 1
ATOM 8489 N N . MET C 1 245 ? 160.537 130.349 162.004 1.00 54.66 245 MET C N 1
ATOM 8490 C CA . MET C 1 245 ? 160.666 128.936 162.337 1.00 49.60 245 MET C CA 1
ATOM 8491 C C . MET C 1 245 ? 159.492 128.128 161.806 1.00 59.91 245 MET C C 1
ATOM 8492 O O . MET C 1 245 ? 159.669 126.995 161.348 1.00 71.46 245 MET C O 1
ATOM 8497 N N . VAL C 1 246 ? 158.284 128.685 161.874 1.00 59.63 246 VAL C N 1
ATOM 8498 C CA . VAL C 1 246 ? 157.104 127.956 161.422 1.00 47.97 246 VAL C CA 1
ATOM 8499 C C . VAL C 1 246 ? 157.143 127.751 159.915 1.00 56.54 246 VAL C C 1
ATOM 8500 O O . VAL C 1 246 ? 156.927 126.640 159.419 1.00 68.41 246 VAL C O 1
ATOM 8504 N N . ILE C 1 247 ? 157.418 128.817 159.163 1.00 55.90 247 ILE C N 1
ATOM 8505 C CA . ILE C 1 247 ? 157.367 128.716 157.710 1.00 46.74 247 ILE C CA 1
ATOM 8506 C C . ILE C 1 247 ? 158.477 127.816 157.186 1.00 54.07 247 ILE C C 1
ATOM 8507 O O . ILE C 1 247 ? 158.284 127.098 156.200 1.00 78.72 247 ILE C O 1
ATOM 8512 N N . GLU C 1 248 ? 159.649 127.830 157.822 1.00 45.82 248 GLU C N 1
ATOM 8513 C CA . GLU C 1 248 ? 160.726 126.952 157.383 1.00 46.20 248 GLU C CA 1
ATOM 8514 C C . GLU C 1 248 ? 160.419 125.498 157.710 1.00 58.77 248 GLU C C 1
ATOM 8515 O O . GLU C 1 248 ? 160.720 124.603 156.915 1.00 74.88 248 GLU C O 1
ATOM 8521 N N . LYS C 1 249 ? 159.823 125.242 158.874 1.00 51.01 249 LYS C N 1
ATOM 8522 C CA . LYS C 1 249 ? 159.433 123.879 159.213 1.00 39.53 249 LYS C CA 1
ATOM 8523 C C . LYS C 1 249 ? 158.383 123.355 158.246 1.00 47.72 249 LYS C C 1
ATOM 8524 O O . LYS C 1 249 ? 158.414 122.182 157.860 1.00 64.97 249 LYS C O 1
ATOM 8530 N N . ALA C 1 250 ? 157.440 124.211 157.850 1.00 47.25 250 ALA C N 1
ATOM 8531 C CA . ALA C 1 250 ? 156.423 123.800 156.889 1.00 41.56 250 ALA C CA 1
ATOM 8532 C C . ALA C 1 250 ? 157.042 123.453 155.544 1.00 55.03 250 ALA C C 1
ATOM 8533 O O . ALA C 1 250 ? 156.643 122.475 154.904 1.00 71.81 250 ALA C O 1
ATOM 8535 N N . LYS C 1 251 ? 158.015 124.247 155.096 1.00 52.40 251 LYS C N 1
ATOM 8536 C CA . LYS C 1 251 ? 158.639 123.993 153.803 1.00 34.84 251 LYS C CA 1
ATOM 8537 C C . LYS C 1 251 ? 159.363 122.655 153.790 1.00 46.28 251 LYS C C 1
ATOM 8538 O O . LYS C 1 251 ? 159.315 121.927 152.793 1.00 65.53 251 LYS C O 1
ATOM 8544 N N . ARG C 1 252 ? 160.047 122.315 154.883 1.00 47.18 252 ARG C N 1
ATOM 8545 C CA . ARG C 1 252 ? 160.762 121.046 154.938 1.00 43.23 252 ARG C CA 1
ATOM 8546 C C . ARG C 1 252 ? 159.802 119.869 154.840 1.00 49.67 252 ARG C C 1
ATOM 8547 O O . ARG C 1 252 ? 160.118 118.853 154.212 1.00 70.03 252 ARG C O 1
ATOM 8555 N N . LEU C 1 253 ? 158.633 119.978 155.470 1.00 42.43 253 LEU C N 1
ATOM 8556 C CA . LEU C 1 253 ? 157.652 118.902 155.394 1.00 45.29 253 LEU C CA 1
ATOM 8557 C C . LEU C 1 253 ? 157.097 118.753 153.984 1.00 51.66 253 LEU C C 1
ATOM 8558 O O . LEU C 1 253 ? 156.879 117.631 153.515 1.00 60.41 253 LEU C O 1
ATOM 8563 N N . VAL C 1 254 ? 156.865 119.869 153.290 1.00 49.07 254 VAL C N 1
ATOM 8564 C CA . VAL C 1 254 ? 156.326 119.805 151.934 1.00 44.02 254 VAL C CA 1
ATOM 8565 C C . VAL C 1 254 ? 157.296 119.082 151.009 1.00 54.18 254 VAL C C 1
ATOM 8566 O O . VAL C 1 254 ? 156.883 118.352 150.101 1.00 65.72 254 VAL C O 1
ATOM 8570 N N . GLU C 1 255 ? 158.599 119.265 151.229 1.00 63.56 255 GLU C N 1
ATOM 8571 C CA . GLU C 1 255 ? 159.593 118.542 150.447 1.00 52.69 255 GLU C CA 1
ATOM 8572 C C . GLU C 1 255 ? 159.455 117.035 150.599 1.00 60.65 255 GLU C C 1
ATOM 8573 O O . GLU C 1 255 ? 159.935 116.290 149.739 1.00 77.18 255 GLU C O 1
ATOM 8579 N N . HIS C 1 256 ? 158.816 116.569 151.671 1.00 42.44 256 HIS C N 1
ATOM 8580 C CA . HIS C 1 256 ? 158.571 115.151 151.896 1.00 47.35 256 HIS C CA 1
ATOM 8581 C C . HIS C 1 256 ? 157.158 114.737 151.502 1.00 61.93 256 HIS C C 1
ATOM 8582 O O . HIS C 1 256 ? 156.606 113.797 152.083 1.00 69.38 256 HIS C O 1
ATOM 8589 N N . LYS C 1 257 ? 156.565 115.425 150.525 1.00 60.10 257 LYS C N 1
ATOM 8590 C CA . LYS C 1 257 ? 155.240 115.087 150.001 1.00 60.09 257 LYS C CA 1
ATOM 8591 C C . LYS C 1 257 ? 154.171 115.133 151.090 1.00 64.54 257 LYS C C 1
ATOM 8592 O O . LYS C 1 257 ? 153.283 114.282 151.148 1.00 66.00 257 LYS C O 1
ATOM 8598 N N . LYS C 1 258 ? 154.249 116.135 151.958 1.00 59.81 258 LYS C N 1
ATOM 8599 C CA . LYS C 1 258 ? 153.298 116.302 153.045 1.00 54.33 258 LYS C CA 1
ATOM 8600 C C . LYS C 1 258 ? 152.350 117.453 152.747 1.00 60.85 258 LYS C C 1
ATOM 8601 O O . LYS C 1 258 ? 152.699 118.401 152.041 1.00 76.08 258 LYS C O 1
ATOM 8607 N N . ASP C 1 259 ? 151.143 117.359 153.293 1.00 63.20 259 ASP C N 1
ATOM 8608 C CA . ASP C 1 259 ? 150.164 118.437 153.234 1.00 62.10 259 ASP C CA 1
ATOM 8609 C C . ASP C 1 259 ? 150.151 119.127 154.591 1.00 66.06 259 ASP C C 1
ATOM 8610 O O . ASP C 1 259 ? 149.759 118.525 155.594 1.00 77.84 259 ASP C O 1
ATOM 8615 N N . VAL C 1 260 ? 150.580 120.383 154.624 1.00 48.45 260 VAL C N 1
ATOM 8616 C CA . VAL C 1 260 ? 150.661 121.153 155.857 1.00 51.89 260 VAL C CA 1
ATOM 8617 C C . VAL C 1 260 ? 149.716 122.339 155.755 1.00 60.05 260 VAL C C 1
ATOM 8618 O O . VAL C 1 260 ? 149.583 122.951 154.691 1.00 74.16 260 VAL C O 1
ATOM 8622 N N . ILE C 1 261 ? 149.044 122.645 156.859 1.00 56.08 261 ILE C N 1
ATOM 8623 C CA . ILE C 1 261 ? 148.099 123.749 156.939 1.00 38.81 261 ILE C CA 1
ATOM 8624 C C . ILE C 1 261 ? 148.558 124.683 158.046 1.00 53.84 261 ILE C C 1
ATOM 8625 O O . ILE C 1 261 ? 148.818 124.238 159.169 1.00 72.94 261 ILE C O 1
ATOM 8630 N N . ILE C 1 262 ? 148.658 125.969 157.732 1.00 48.52 262 ILE C N 1
ATOM 8631 C CA . ILE C 1 262 ? 149.080 126.983 158.688 1.00 44.96 262 ILE C CA 1
ATOM 8632 C C . ILE C 1 262 ? 147.930 127.957 158.878 1.00 57.85 262 ILE C C 1
ATOM 8633 O O . ILE C 1 262 ? 147.456 128.562 157.910 1.00 71.08 262 ILE C O 1
ATOM 8638 N N . LEU C 1 263 ? 147.484 128.108 160.119 1.00 58.42 263 LEU C N 1
ATOM 8639 C CA . LEU C 1 263 ? 146.459 129.078 160.483 1.00 48.94 263 LEU C CA 1
ATOM 8640 C C . LEU C 1 263 ? 147.152 130.218 161.213 1.00 58.59 263 LEU C C 1
ATOM 8641 O O . LEU C 1 263 ? 147.566 130.063 162.366 1.00 72.81 263 LEU C O 1
ATOM 8646 N N . LEU C 1 264 ? 147.275 131.359 160.546 1.00 64.21 264 LEU C N 1
ATOM 8647 C CA . LEU C 1 264 ? 148.037 132.488 161.056 1.00 57.37 264 LEU C CA 1
ATOM 8648 C C . LEU C 1 264 ? 147.095 133.548 161.604 1.00 64.39 264 LEU C C 1
ATOM 8649 O O . LEU C 1 264 ? 146.111 133.909 160.952 1.00 71.29 264 LEU C O 1
ATOM 8654 N N . ASP C 1 265 ? 147.400 134.042 162.801 1.00 79.88 265 ASP C N 1
ATOM 8655 C CA . ASP C 1 265 ? 146.623 135.104 163.439 1.00 73.46 265 ASP C CA 1
ATOM 8656 C C . ASP C 1 265 ? 147.615 136.025 164.139 1.00 80.54 265 ASP C C 1
ATOM 8657 O O . ASP C 1 265 ? 148.036 135.746 165.264 1.00 89.61 265 ASP C O 1
ATOM 8662 N N . SER C 1 266 ? 147.982 137.119 163.479 1.00 69.92 266 SER C N 1
ATOM 8663 C CA . SER C 1 266 ? 147.467 137.524 162.180 1.00 68.11 266 SER C CA 1
ATOM 8664 C C . SER C 1 266 ? 148.588 138.004 161.275 1.00 70.47 266 SER C C 1
ATOM 8665 O O . SER C 1 266 ? 149.719 138.175 161.718 1.00 78.02 266 SER C O 1
ATOM 8668 N N . ILE C 1 267 ? 148.271 138.220 159.997 1.00 60.66 267 ILE C N 1
ATOM 8669 C CA . ILE C 1 267 ? 149.259 138.778 159.086 1.00 62.44 267 ILE C CA 1
ATOM 8670 C C . ILE C 1 267 ? 149.492 140.254 159.366 1.00 67.03 267 ILE C C 1
ATOM 8671 O O . ILE C 1 267 ? 150.552 140.787 159.022 1.00 76.65 267 ILE C O 1
ATOM 8676 N N . THR C 1 268 ? 148.530 140.933 159.992 1.00 64.62 268 THR C N 1
ATOM 8677 C CA . THR C 1 268 ? 148.718 142.338 160.334 1.00 60.98 268 THR C CA 1
ATOM 8678 C C . THR C 1 268 ? 149.737 142.497 161.455 1.00 66.05 268 THR C C 1
ATOM 8679 O O . THR C 1 268 ? 150.636 143.340 161.374 1.00 76.55 268 THR C O 1
ATOM 8683 N N . ARG C 1 269 ? 149.611 141.695 162.513 1.00 67.66 269 ARG C N 1
ATOM 8684 C CA . ARG C 1 269 ? 150.576 141.763 163.604 1.00 59.07 269 ARG C CA 1
ATOM 8685 C C . ARG C 1 269 ? 151.961 141.345 163.134 1.00 68.77 269 ARG C C 1
ATOM 8686 O O . ARG C 1 269 ? 152.968 141.923 163.555 1.00 80.37 269 ARG C O 1
ATOM 8694 N N . LEU C 1 270 ? 152.031 140.332 162.270 1.00 53.94 270 LEU C N 1
ATOM 8695 C CA . LEU C 1 270 ? 153.320 139.891 161.754 1.00 52.54 270 LEU C CA 1
ATOM 8696 C C . LEU C 1 270 ? 153.980 140.975 160.916 1.00 59.56 270 LEU C C 1
ATOM 8697 O O . LEU C 1 270 ? 155.187 141.209 161.030 1.00 71.22 270 LEU C O 1
ATOM 8702 N N . ALA C 1 271 ? 153.205 141.645 160.062 1.00 63.74 271 ALA C N 1
ATOM 8703 C CA . ALA C 1 271 ? 153.764 142.718 159.248 1.00 60.52 271 ALA C CA 1
ATOM 8704 C C . ALA C 1 271 ? 154.228 143.878 160.115 1.00 66.49 271 ALA C C 1
ATOM 8705 O O . ALA C 1 271 ? 155.263 144.494 159.841 1.00 76.90 271 ALA C O 1
ATOM 8707 N N . ARG C 1 272 ? 153.469 144.194 161.164 1.00 71.02 272 ARG C N 1
ATOM 8708 C CA . ARG C 1 272 ? 153.876 145.248 162.085 1.00 65.83 272 ARG C CA 1
ATOM 8709 C C . ARG C 1 272 ? 155.168 144.883 162.803 1.00 67.48 272 ARG C C 1
ATOM 8710 O O . ARG C 1 272 ? 156.020 145.746 163.038 1.00 78.34 272 ARG C O 1
ATOM 8718 N N . ALA C 1 273 ? 155.326 143.610 163.169 1.00 64.17 273 ALA C N 1
ATOM 8719 C CA . ALA C 1 273 ? 156.551 143.176 163.831 1.00 62.78 273 ALA C CA 1
ATOM 8720 C C . ALA C 1 273 ? 157.760 143.338 162.921 1.00 62.24 273 ALA C C 1
ATOM 8721 O O . ALA C 1 273 ? 158.826 143.776 163.367 1.00 70.18 273 ALA C O 1
ATOM 8723 N N . TYR C 1 274 ? 157.618 142.983 161.643 1.00 68.10 274 TYR C N 1
ATOM 8724 C CA . TYR C 1 274 ? 158.718 143.159 160.703 1.00 62.69 274 TYR C CA 1
ATOM 8725 C C . TYR C 1 274 ? 159.058 144.627 160.508 1.00 62.55 274 TYR C C 1
ATOM 8726 O O . TYR C 1 274 ? 160.222 144.968 160.277 1.00 74.03 274 TYR C O 1
ATOM 8735 N N . ASN C 1 275 ? 158.059 145.506 160.591 1.00 71.73 275 ASN C N 1
ATOM 8736 C CA . ASN C 1 275 ? 158.310 146.932 160.423 1.00 71.49 275 ASN C CA 1
ATOM 8737 C C . ASN C 1 275 ? 159.265 147.451 161.487 1.00 74.50 275 ASN C C 1
ATOM 8738 O O . ASN C 1 275 ? 160.123 148.294 161.206 1.00 86.74 275 ASN C O 1
ATOM 8743 N N . THR C 1 276 ? 159.126 146.963 162.719 1.00 74.59 276 THR C N 1
ATOM 8744 C CA . THR C 1 276 ? 160.031 147.373 163.785 1.00 75.71 276 THR C CA 1
ATOM 8745 C C . THR C 1 276 ? 161.435 146.819 163.574 1.00 77.74 276 THR C C 1
ATOM 8746 O O . THR C 1 276 ? 162.424 147.541 163.734 1.00 85.11 276 THR C O 1
ATOM 8750 N N . VAL C 1 277 ? 161.541 145.539 163.214 1.00 73.56 277 VAL C N 1
ATOM 8751 C CA . VAL C 1 277 ? 162.843 144.882 163.163 1.00 70.23 277 VAL C CA 1
ATOM 8752 C C . VAL C 1 277 ? 163.677 145.397 161.997 1.00 76.91 277 VAL C C 1
ATOM 8753 O O . VAL C 1 277 ? 164.873 145.671 162.149 1.00 81.49 277 VAL C O 1
ATOM 8757 N N . VAL C 1 278 ? 163.071 145.533 160.824 1.00 91.62 278 VAL C N 1
ATOM 8758 C CA . VAL C 1 278 ? 163.845 145.806 159.605 1.00 90.61 278 VAL C CA 1
ATOM 8759 C C . VAL C 1 278 ? 164.467 147.195 159.696 1.00 92.49 278 VAL C C 1
ATOM 8760 O O . VAL C 1 278 ? 163.834 148.121 160.237 1.00 93.54 278 VAL C O 1
ATOM 8764 N N . PRO C 1 279 ? 165.704 147.381 159.242 1.00 94.85 279 PRO C N 1
ATOM 8765 C CA . PRO C 1 279 ? 166.285 148.727 159.221 1.00 92.27 279 PRO C CA 1
ATOM 8766 C C . PRO C 1 279 ? 165.568 149.629 158.231 1.00 94.05 279 PRO C C 1
ATOM 8767 O O . PRO C 1 279 ? 165.048 149.181 157.207 1.00 96.32 279 PRO C O 1
ATOM 8771 N N . ALA C 1 280 ? 165.549 150.920 158.550 1.00 105.06 280 ALA C N 1
ATOM 8772 C CA . ALA C 1 280 ? 164.893 151.891 157.687 1.00 107.51 280 ALA C CA 1
ATOM 8773 C C . ALA C 1 280 ? 165.652 152.042 156.375 1.00 110.99 280 ALA C C 1
ATOM 8774 O O . ALA C 1 280 ? 166.884 152.078 156.352 1.00 112.78 280 ALA C O 1
ATOM 8776 N N . SER C 1 281 ? 164.904 152.129 155.278 1.00 116.45 281 SER C N 1
ATOM 8777 C CA . SER C 1 281 ? 165.480 152.264 153.948 1.00 115.06 281 SER C CA 1
ATOM 8778 C C . SER C 1 281 ? 165.370 153.677 153.392 1.00 116.90 281 SER C C 1
ATOM 8779 O O . SER C 1 281 ? 165.854 153.931 152.286 1.00 116.68 281 SER C O 1
ATOM 8782 N N . GLY C 1 282 ? 164.748 154.596 154.127 1.00 114.83 282 GLY C N 1
ATOM 8783 C CA . GLY C 1 282 ? 164.586 155.961 153.686 1.00 112.69 282 GLY C CA 1
ATOM 8784 C C . GLY C 1 282 ? 163.270 156.260 153.000 1.00 110.47 282 GLY C C 1
ATOM 8785 O O . GLY C 1 282 ? 162.888 157.432 152.909 1.00 111.24 282 GLY C O 1
ATOM 8786 N N . LYS C 1 283 ? 162.566 155.240 152.520 1.00 103.64 283 LYS C N 1
ATOM 8787 C CA . LYS C 1 283 ? 161.256 155.401 151.902 1.00 107.63 283 LYS C CA 1
ATOM 8788 C C . LYS C 1 283 ? 160.202 154.872 152.863 1.00 110.05 283 LYS C C 1
ATOM 8789 O O . LYS C 1 283 ? 160.173 153.673 153.157 1.00 112.40 283 LYS C O 1
ATOM 8795 N N . VAL C 1 284 ? 159.342 155.762 153.347 1.00 111.98 284 VAL C N 1
ATOM 8796 C CA . VAL C 1 284 ? 158.316 155.423 154.324 1.00 110.97 284 VAL C CA 1
ATOM 8797 C C . VAL C 1 284 ? 156.954 155.704 153.709 1.00 109.38 284 VAL C C 1
ATOM 8798 O O . VAL C 1 284 ? 156.700 156.815 153.232 1.00 108.46 284 VAL C O 1
ATOM 8802 N N . LEU C 1 285 ? 156.083 154.699 153.724 1.00 111.54 285 LEU C N 1
ATOM 8803 C CA . LEU C 1 285 ? 154.734 154.848 153.207 1.00 109.09 285 LEU C CA 1
ATOM 8804 C C . LEU C 1 285 ? 153.872 155.616 154.206 1.00 111.13 285 LEU C C 1
ATOM 8805 O O . LEU C 1 285 ? 154.337 156.067 155.256 1.00 110.93 285 LEU C O 1
ATOM 8810 N N . THR C 1 286 ? 152.596 155.770 153.871 1.00 123.01 286 THR C N 1
ATOM 8811 C CA . THR C 1 286 ? 151.663 156.414 154.782 1.00 124.64 286 THR C CA 1
ATOM 8812 C C . THR C 1 286 ? 151.455 155.551 156.020 1.00 123.11 286 THR C C 1
ATOM 8813 O O . THR C 1 286 ? 151.483 154.320 155.960 1.00 124.84 286 THR C O 1
ATOM 8817 N N . GLY C 1 287 ? 151.247 156.211 157.155 1.00 111.22 287 GLY C N 1
ATOM 8818 C CA . GLY C 1 287 ? 151.106 155.506 158.409 1.00 111.24 287 GLY C CA 1
ATOM 8819 C C . GLY C 1 287 ? 152.403 155.050 159.035 1.00 111.71 287 GLY C C 1
ATOM 8820 O O . GLY C 1 287 ? 152.371 154.220 159.949 1.00 110.36 287 GLY C O 1
ATOM 8821 N N . GLY C 1 288 ? 153.538 155.565 158.578 1.00 108.43 288 GLY C N 1
ATOM 8822 C CA . GLY C 1 288 ? 154.821 155.189 159.145 1.00 106.73 288 GLY C CA 1
ATOM 8823 C C . GLY C 1 288 ? 155.218 153.749 158.907 1.00 105.31 288 GLY C C 1
ATOM 8824 O O . GLY C 1 288 ? 155.714 153.088 159.827 1.00 104.63 288 GLY C O 1
ATOM 8825 N N . VAL C 1 289 ? 155.018 153.246 157.693 1.00 94.61 289 VAL C N 1
ATOM 8826 C CA . VAL C 1 289 ? 155.361 151.875 157.336 1.00 92.13 289 VAL C CA 1
ATOM 8827 C C . VAL C 1 289 ? 156.486 151.918 156.315 1.00 95.83 289 VAL C C 1
ATOM 8828 O O . VAL C 1 289 ? 156.353 152.548 155.259 1.00 103.47 289 VAL C O 1
ATOM 8832 N N . ASP C 1 290 ? 157.590 151.248 156.628 1.00 99.30 290 ASP C N 1
ATOM 8833 C CA . ASP C 1 290 ? 158.717 151.192 155.712 1.00 97.61 290 ASP C CA 1
ATOM 8834 C C . ASP C 1 290 ? 158.343 150.413 154.456 1.00 101.18 290 ASP C C 1
ATOM 8835 O O . ASP C 1 290 ? 157.563 149.458 154.498 1.00 105.06 290 ASP C O 1
ATOM 8840 N N . ALA C 1 291 ? 158.902 150.843 153.324 1.00 102.38 291 ALA C N 1
ATOM 8841 C CA . ALA C 1 291 ? 158.603 150.187 152.056 1.00 100.57 291 ALA C CA 1
ATOM 8842 C C . ALA C 1 291 ? 159.114 148.753 152.034 1.00 101.37 291 ALA C C 1
ATOM 8843 O O . ALA C 1 291 ? 158.410 147.844 151.581 1.00 103.66 291 ALA C O 1
ATOM 8845 N N . ASN C 1 292 ? 160.331 148.530 152.520 1.00 94.74 292 ASN C N 1
ATOM 8846 C CA . ASN C 1 292 ? 160.923 147.201 152.532 1.00 92.08 292 ASN C CA 1
ATOM 8847 C C . ASN C 1 292 ? 160.448 146.353 153.700 1.00 91.85 292 ASN C C 1
ATOM 8848 O O . ASN C 1 292 ? 160.816 145.177 153.781 1.00 95.54 292 ASN C O 1
ATOM 8853 N N . ALA C 1 293 ? 159.655 146.920 154.609 1.00 83.73 293 ALA C N 1
ATOM 8854 C CA . ALA C 1 293 ? 159.165 146.151 155.745 1.00 83.21 293 ALA C CA 1
ATOM 8855 C C . ALA C 1 293 ? 158.233 145.034 155.298 1.00 83.04 293 ALA C C 1
ATOM 8856 O O . ALA C 1 293 ? 158.259 143.936 155.862 1.00 87.34 293 ALA C O 1
ATOM 8858 N N . LEU C 1 294 ? 157.409 145.291 154.286 1.00 73.44 294 LEU C N 1
ATOM 8859 C CA . LEU C 1 294 ? 156.416 144.322 153.844 1.00 71.91 294 LEU C CA 1
ATOM 8860 C C . LEU C 1 294 ? 156.980 143.270 152.903 1.00 71.51 294 LEU C C 1
ATOM 8861 O O . LEU C 1 294 ? 156.244 142.361 152.510 1.00 84.45 294 LEU C O 1
ATOM 8866 N N . HIS C 1 295 ? 158.253 143.368 152.526 1.00 68.47 295 HIS C N 1
ATOM 8867 C CA . HIS C 1 295 ? 158.840 142.351 151.662 1.00 67.24 295 HIS C CA 1
ATOM 8868 C C . HIS C 1 295 ? 158.914 140.999 152.355 1.00 66.06 295 HIS C C 1
ATOM 8869 O O . HIS C 1 295 ? 158.778 139.960 151.701 1.00 73.49 295 HIS C O 1
ATOM 8876 N N . ARG C 1 296 ? 159.123 140.988 153.663 1.00 61.03 296 ARG C N 1
ATOM 8877 C CA . ARG C 1 296 ? 159.293 139.750 154.411 1.00 58.11 296 ARG C CA 1
ATOM 8878 C C . ARG C 1 296 ? 157.966 139.043 154.683 1.00 65.48 296 ARG C C 1
ATOM 8879 O O . ARG C 1 296 ? 157.885 137.824 154.491 1.00 73.58 296 ARG C O 1
ATOM 8887 N N . PRO C 1 297 ? 156.916 139.732 155.150 1.00 54.95 297 PRO C N 1
ATOM 8888 C CA . PRO C 1 297 ? 155.629 139.040 155.314 1.00 53.88 297 PRO C CA 1
ATOM 8889 C C . PRO C 1 297 ? 155.072 138.482 154.020 1.00 65.90 297 PRO C C 1
ATOM 8890 O O . PRO C 1 297 ? 154.430 137.426 154.039 1.00 76.76 297 PRO C O 1
ATOM 8894 N N . LYS C 1 298 ? 155.288 139.163 152.894 1.00 62.15 298 LYS C N 1
ATOM 8895 C CA . LYS C 1 298 ? 154.805 138.647 151.620 1.00 55.32 298 LYS C CA 1
ATOM 8896 C C . LYS C 1 298 ? 155.505 137.352 151.238 1.00 63.51 298 LYS C C 1
ATOM 8897 O O . LYS C 1 298 ? 154.889 136.476 150.624 1.00 80.75 298 LYS C O 1
ATOM 8903 N N . ARG C 1 299 ? 156.787 137.216 151.578 1.00 59.85 299 ARG C N 1
ATOM 8904 C CA . ARG C 1 299 ? 157.472 135.947 151.366 1.00 54.44 299 ARG C CA 1
ATOM 8905 C C . ARG C 1 299 ? 156.850 134.843 152.208 1.00 58.59 299 ARG C C 1
ATOM 8906 O O . ARG C 1 299 ? 156.761 133.691 151.769 1.00 66.22 299 ARG C O 1
ATOM 8914 N N . PHE C 1 300 ? 156.428 135.172 153.429 1.00 56.31 300 PHE C N 1
ATOM 8915 C CA . PHE C 1 300 ? 155.708 134.208 154.252 1.00 53.17 300 PHE C CA 1
ATOM 8916 C C . PHE C 1 300 ? 154.379 133.838 153.611 1.00 56.00 300 PHE C C 1
ATOM 8917 O O . PHE C 1 300 ? 154.054 132.656 153.458 1.00 71.21 300 PHE C O 1
ATOM 8925 N N . PHE C 1 301 ? 153.594 134.844 153.228 1.00 57.10 301 PHE C N 1
ATOM 8926 C CA . PHE C 1 301 ? 152.266 134.589 152.688 1.00 50.63 301 PHE C CA 1
ATOM 8927 C C . PHE C 1 301 ? 152.331 133.962 151.305 1.00 56.03 301 PHE C C 1
ATOM 8928 O O . PHE C 1 301 ? 151.473 133.146 150.955 1.00 70.24 301 PHE C O 1
ATOM 8936 N N . GLY C 1 302 ? 153.337 134.317 150.511 1.00 61.35 302 GLY C N 1
ATOM 8937 C CA . GLY C 1 302 ? 153.440 133.798 149.163 1.00 53.52 302 GLY C CA 1
ATOM 8938 C C . GLY C 1 302 ? 153.943 132.381 149.057 1.00 54.58 302 GLY C C 1
ATOM 8939 O O . GLY C 1 302 ? 153.967 131.830 147.954 1.00 71.87 302 GLY C O 1
ATOM 8940 N N . ALA C 1 303 ? 154.347 131.776 150.171 1.00 48.39 303 ALA C N 1
ATOM 8941 C CA . ALA C 1 303 ? 154.828 130.403 150.153 1.00 48.89 303 ALA C CA 1
ATOM 8942 C C . ALA C 1 303 ? 153.709 129.384 150.009 1.00 55.25 303 ALA C C 1
ATOM 8943 O O . ALA C 1 303 ? 153.994 128.214 149.739 1.00 69.45 303 ALA C O 1
ATOM 8945 N N . ALA C 1 304 ? 152.456 129.790 150.181 1.00 50.05 304 ALA C N 1
ATOM 8946 C CA . ALA C 1 304 ? 151.341 128.862 150.065 1.00 44.19 304 ALA C CA 1
ATOM 8947 C C . ALA C 1 304 ? 151.158 128.459 148.611 1.00 46.17 304 ALA C C 1
ATOM 8948 O O . ALA C 1 304 ? 150.978 129.316 147.741 1.00 62.05 304 ALA C O 1
ATOM 8950 N N . ARG C 1 305 ? 151.196 127.158 148.344 1.00 42.79 305 ARG C N 1
ATOM 8951 C CA . ARG C 1 305 ? 151.094 126.676 146.977 1.00 45.58 305 ARG C CA 1
ATOM 8952 C C . ARG C 1 305 ? 150.687 125.214 146.986 1.00 53.21 305 ARG C C 1
ATOM 8953 O O . ARG C 1 305 ? 150.803 124.523 147.999 1.00 71.59 305 ARG C O 1
ATOM 8961 N N . ASN C 1 306 ? 150.209 124.755 145.836 1.00 48.34 306 ASN C N 1
ATOM 8962 C CA . ASN C 1 306 ? 149.938 123.344 145.600 1.00 45.04 306 ASN C CA 1
ATOM 8963 C C . ASN C 1 306 ? 151.071 122.802 144.740 1.00 55.41 306 ASN C C 1
ATOM 8964 O O . ASN C 1 306 ? 151.150 123.101 143.546 1.00 71.86 306 ASN C O 1
ATOM 8969 N N . VAL C 1 307 ? 151.951 122.013 145.349 1.00 64.59 307 VAL C N 1
ATOM 8970 C CA . VAL C 1 307 ? 153.127 121.524 144.646 1.00 52.25 307 VAL C CA 1
ATOM 8971 C C . VAL C 1 307 ? 152.718 120.447 143.652 1.00 62.00 307 VAL C C 1
ATOM 8972 O O . VAL C 1 307 ? 151.981 119.513 143.990 1.00 70.83 307 VAL C O 1
ATOM 8976 N N . GLU C 1 308 ? 153.190 120.582 142.412 1.00 73.70 308 GLU C N 1
ATOM 8977 C CA . GLU C 1 308 ? 152.861 119.607 141.379 1.00 71.04 308 GLU C CA 1
ATOM 8978 C C . GLU C 1 308 ? 153.449 118.238 141.695 1.00 77.27 308 GLU C C 1
ATOM 8979 O O . GLU C 1 308 ? 152.803 117.211 141.458 1.00 80.11 308 GLU C O 1
ATOM 8985 N N . GLU C 1 309 ? 154.675 118.203 142.219 1.00 85.37 309 GLU C N 1
ATOM 8986 C CA . GLU C 1 309 ? 155.324 116.928 142.508 1.00 83.87 309 GLU C CA 1
ATOM 8987 C C . 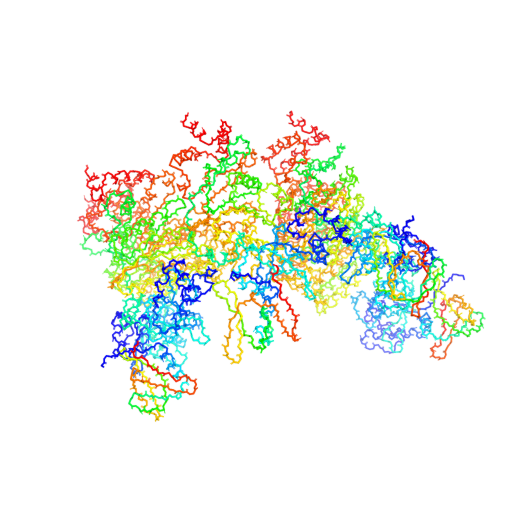GLU C 1 309 ? 154.563 116.144 143.568 1.00 83.54 309 GLU C C 1
ATOM 8988 O O . GLU C 1 309 ? 154.386 114.927 143.444 1.00 86.99 309 GLU C O 1
ATOM 8994 N N . GLY C 1 310 ? 154.107 116.820 144.616 1.00 78.06 310 GLY C N 1
ATOM 8995 C CA . GLY C 1 310 ? 153.382 116.166 145.685 1.00 69.53 310 GLY C CA 1
ATOM 8996 C C . GLY C 1 310 ? 153.371 116.995 146.949 1.00 74.36 310 GLY C C 1
ATOM 8997 O O . GLY C 1 310 ? 154.342 117.696 147.245 1.00 78.73 310 GLY C O 1
ATOM 8998 N N . GLY C 1 311 ? 152.283 116.925 147.705 1.00 58.22 311 GLY C N 1
ATOM 8999 C CA . GLY C 1 311 ? 152.149 117.736 148.894 1.00 61.66 311 GLY C CA 1
ATOM 9000 C C . GLY C 1 311 ? 151.672 119.134 148.566 1.00 60.28 311 GLY C C 1
ATOM 9001 O O . GLY C 1 311 ? 151.518 119.525 147.410 1.00 73.84 311 GLY C O 1
ATOM 9002 N N . SER C 1 312 ? 151.431 119.906 149.620 1.00 44.90 312 SER C N 1
ATOM 9003 C CA . SER C 1 312 ? 150.945 121.267 149.461 1.00 48.76 312 SER C CA 1
ATOM 9004 C C . SER C 1 312 ? 151.168 122.023 150.758 1.00 55.49 312 SER C C 1
ATOM 9005 O O . SER C 1 312 ? 151.424 121.431 151.807 1.00 67.46 312 SER C O 1
ATOM 9008 N N . LEU C 1 313 ? 151.067 123.345 150.670 1.00 46.30 313 LEU C N 1
ATOM 9009 C CA . LEU C 1 313 ? 151.184 124.226 151.826 1.00 36.34 313 LEU C CA 1
ATOM 9010 C C . LEU C 1 313 ? 150.015 125.198 151.793 1.00 49.10 313 LEU C C 1
ATOM 9011 O O . LEU C 1 313 ? 149.924 126.033 150.889 1.00 67.88 313 LEU C O 1
ATOM 9016 N N . THR C 1 314 ? 149.124 125.085 152.770 1.00 54.27 314 THR C N 1
ATOM 9017 C CA . THR C 1 314 ? 147.937 125.920 152.866 1.00 45.54 314 THR C CA 1
ATOM 9018 C C . THR C 1 314 ? 148.120 126.926 153.991 1.00 57.80 314 THR C C 1
ATOM 9019 O O . THR C 1 314 ? 148.411 126.542 155.127 1.00 79.30 314 THR C O 1
ATOM 9023 N N . ILE C 1 315 ? 147.954 128.205 153.675 1.00 44.04 315 ILE C N 1
ATOM 9024 C CA . ILE C 1 315 ? 148.066 129.279 154.654 1.00 43.60 315 ILE C CA 1
ATOM 9025 C C . ILE C 1 315 ? 146.750 130.035 154.670 1.00 54.03 315 ILE C C 1
ATOM 9026 O O . ILE C 1 315 ? 146.293 130.517 153.627 1.00 67.18 315 ILE C O 1
ATOM 9031 N N . ILE C 1 316 ? 146.144 130.141 155.846 1.00 60.74 316 ILE C N 1
ATOM 9032 C CA . ILE C 1 316 ? 144.919 130.905 156.041 1.00 50.54 316 ILE C CA 1
ATOM 9033 C C . ILE C 1 316 ? 145.216 131.923 157.131 1.00 52.20 316 ILE C C 1
ATOM 9034 O O . ILE C 1 316 ? 145.237 131.586 158.320 1.00 71.43 316 ILE C O 1
ATOM 9039 N N . ALA C 1 317 ? 145.444 133.170 156.736 1.00 53.74 317 ALA C N 1
ATOM 9040 C CA . ALA C 1 317 ? 145.851 134.222 157.652 1.00 60.89 317 ALA C CA 1
ATOM 9041 C C . ALA C 1 317 ? 144.764 135.278 157.753 1.00 66.23 317 ALA C C 1
ATOM 9042 O O . ALA C 1 317 ? 144.120 135.616 156.757 1.00 82.21 317 ALA C O 1
ATOM 9044 N N . THR C 1 318 ? 144.560 135.794 158.958 1.00 63.32 318 THR C N 1
ATOM 9045 C CA . THR C 1 318 ? 143.586 136.847 159.180 1.00 61.34 318 THR C CA 1
ATOM 9046 C C . THR C 1 318 ? 144.244 138.213 159.047 1.00 66.08 318 THR C C 1
ATOM 9047 O O . THR C 1 318 ? 145.434 138.379 159.318 1.00 79.54 318 THR C O 1
ATOM 9051 N N . ALA C 1 319 ? 143.455 139.191 158.617 1.00 63.12 319 ALA C N 1
ATOM 9052 C CA . ALA C 1 319 ? 143.906 140.569 158.489 1.00 60.61 319 ALA C CA 1
ATOM 9053 C C . ALA C 1 319 ? 142.920 141.471 159.209 1.00 70.55 319 ALA C C 1
ATOM 9054 O O . ALA C 1 319 ? 141.707 141.332 159.031 1.00 82.58 319 ALA C O 1
ATOM 9056 N N . LEU C 1 320 ? 143.436 142.390 160.018 1.00 71.25 320 LEU C N 1
ATOM 9057 C CA . LEU C 1 320 ? 142.592 143.281 160.798 1.00 65.77 320 LEU C CA 1
ATOM 9058 C C . LEU C 1 320 ? 142.292 144.554 160.022 1.00 73.11 320 LEU C C 1
ATOM 9059 O O . LEU C 1 320 ? 143.178 145.143 159.400 1.00 84.64 320 LEU C O 1
ATOM 9064 N N . ILE C 1 321 ? 141.029 144.971 160.067 1.00 71.43 321 ILE C N 1
ATOM 9065 C CA . ILE C 1 321 ? 140.587 146.221 159.469 1.00 74.78 321 ILE C CA 1
ATOM 9066 C C . ILE C 1 321 ? 139.753 146.970 160.495 1.00 81.60 321 ILE C C 1
ATOM 9067 O O . ILE C 1 321 ? 139.254 146.394 161.464 1.00 87.58 321 ILE C O 1
ATOM 9072 N N . ASP C 1 322 ? 139.608 148.275 160.267 1.00 92.33 322 ASP C N 1
ATOM 9073 C CA . ASP C 1 322 ? 138.814 149.145 161.134 1.00 91.75 322 ASP C CA 1
ATOM 9074 C C . ASP C 1 322 ? 139.301 149.085 162.579 1.00 90.95 322 ASP C C 1
ATOM 9075 O O . ASP C 1 322 ? 138.509 149.090 163.523 1.00 92.63 322 ASP C O 1
ATOM 9080 N N . THR C 1 323 ? 140.617 149.024 162.754 1.00 87.60 323 THR C N 1
ATOM 9081 C CA . THR C 1 323 ? 141.221 149.017 164.078 1.00 87.29 323 THR C CA 1
ATOM 9082 C C . THR C 1 323 ? 141.584 150.410 164.567 1.00 88.48 323 THR C C 1
ATOM 9083 O O . THR C 1 323 ? 142.094 150.545 165.683 1.00 95.05 323 THR C O 1
ATOM 9087 N N . GLY C 1 324 ? 141.338 151.442 163.766 1.00 84.11 324 GLY C N 1
ATOM 9088 C CA . GLY C 1 324 ? 141.695 152.793 164.135 1.00 86.73 324 GLY C CA 1
ATOM 9089 C C . GLY C 1 324 ? 143.142 153.160 163.902 1.00 89.50 324 GLY C C 1
ATOM 9090 O O . GLY C 1 324 ? 143.541 154.278 164.250 1.00 91.17 324 GLY C O 1
ATOM 9091 N N . SER C 1 325 ? 143.939 152.267 163.327 1.00 88.47 325 SER C N 1
ATOM 9092 C CA . SER C 1 325 ? 145.348 152.518 163.062 1.00 86.69 325 SER C CA 1
ATOM 9093 C C . SER C 1 325 ? 145.555 152.703 161.567 1.00 87.41 325 SER C C 1
ATOM 9094 O O . SER C 1 325 ? 145.056 151.908 160.765 1.00 93.26 325 SER C O 1
ATOM 9097 N N . LYS C 1 326 ? 146.283 153.756 161.197 1.00 95.18 326 LYS C N 1
ATOM 9098 C CA . LYS C 1 326 ? 146.614 153.957 159.793 1.00 97.75 326 LYS C CA 1
ATOM 9099 C C . LYS C 1 326 ? 147.574 152.890 159.289 1.00 101.68 326 LYS C C 1
ATOM 9100 O O . LYS C 1 326 ? 147.533 152.530 158.109 1.00 106.84 326 LYS C O 1
ATOM 9106 N N . MET C 1 327 ? 148.443 152.380 160.164 1.00 89.04 327 MET C N 1
ATOM 9107 C CA . MET C 1 327 ? 149.390 151.352 159.750 1.00 84.11 327 MET C CA 1
ATOM 9108 C C . MET C 1 327 ? 148.675 150.071 159.342 1.00 88.88 327 MET C C 1
ATOM 9109 O O . MET C 1 327 ? 149.064 149.419 158.368 1.00 95.63 327 MET C O 1
ATOM 9114 N N . ASP C 1 328 ? 147.624 149.696 160.072 1.00 93.81 328 ASP C N 1
ATOM 9115 C CA . ASP C 1 328 ? 146.866 148.503 159.708 1.00 90.28 328 ASP C CA 1
ATOM 9116 C C . ASP C 1 328 ? 146.206 148.662 158.347 1.00 91.08 328 ASP C C 1
ATOM 9117 O O . ASP C 1 328 ? 146.169 147.715 157.554 1.00 100.70 328 ASP C O 1
ATOM 9122 N N . GLU C 1 329 ? 145.671 149.849 158.061 1.00 96.12 329 GLU C N 1
ATOM 9123 C CA . GLU C 1 329 ? 144.961 150.053 156.803 1.00 96.28 329 GLU C CA 1
ATOM 9124 C C . GLU C 1 329 ? 145.898 149.956 155.608 1.00 96.92 329 GLU C C 1
ATOM 9125 O O . GLU C 1 329 ? 145.525 149.408 154.566 1.00 105.43 329 GLU C O 1
ATOM 9131 N N . VAL C 1 330 ? 147.116 150.486 155.730 1.00 85.98 330 VAL C N 1
ATOM 9132 C CA . VAL C 1 330 ? 148.051 150.403 154.615 1.00 83.62 330 VAL C CA 1
ATOM 9133 C C . VAL C 1 330 ? 148.669 149.019 154.491 1.00 84.19 330 VAL C C 1
ATOM 9134 O O . VAL C 1 330 ? 149.136 148.655 153.406 1.00 91.81 330 VAL C O 1
ATOM 9138 N N . ILE C 1 331 ? 148.694 148.236 155.570 1.00 77.21 331 ILE C N 1
ATOM 9139 C CA . ILE C 1 331 ? 149.152 146.856 155.463 1.00 72.15 331 ILE C CA 1
ATOM 9140 C C . ILE C 1 331 ? 148.134 146.016 154.707 1.00 75.70 331 ILE C C 1
ATOM 9141 O O . ILE C 1 331 ? 148.495 145.201 153.850 1.00 86.58 331 ILE C O 1
ATOM 9146 N N . TYR C 1 332 ? 146.848 146.203 155.004 1.00 78.67 332 TYR C N 1
ATOM 9147 C CA . TYR C 1 332 ? 145.817 145.397 154.361 1.00 74.18 332 TYR C CA 1
ATOM 9148 C C . TYR C 1 332 ? 145.754 145.660 152.863 1.00 78.87 332 TYR C C 1
ATOM 9149 O O . TYR C 1 332 ? 145.599 144.726 152.069 1.00 95.44 332 TYR C O 1
ATOM 9158 N N . GLU C 1 333 ? 145.869 146.924 152.454 1.00 82.04 333 GLU C N 1
ATOM 9159 C CA . GLU C 1 333 ? 145.761 147.243 151.037 1.00 83.25 333 GLU C CA 1
ATOM 9160 C C . GLU C 1 333 ? 146.946 146.726 150.234 1.00 88.33 333 GLU C C 1
ATOM 9161 O O . GLU C 1 333 ? 146.866 146.671 149.004 1.00 98.53 333 GLU C O 1
ATOM 9167 N N . GLU C 1 334 ? 148.039 146.350 150.894 1.00 77.23 334 GLU C N 1
ATOM 9168 C CA . GLU C 1 334 ? 149.168 145.741 150.206 1.00 75.23 334 GLU C CA 1
ATOM 9169 C C . GLU C 1 334 ? 149.034 144.233 150.069 1.00 81.54 334 GLU C C 1
ATOM 9170 O O . GLU C 1 334 ? 149.711 143.639 149.223 1.00 94.12 334 GLU C O 1
ATOM 9176 N N . PHE C 1 335 ? 148.187 143.602 150.877 1.00 69.51 335 PHE C N 1
ATOM 9177 C CA . PHE C 1 335 ? 147.904 142.179 150.772 1.00 62.73 335 PHE C CA 1
ATOM 9178 C C . PHE C 1 335 ? 146.571 141.903 150.097 1.00 70.43 335 PHE C C 1
ATOM 9179 O O . PHE C 1 335 ? 146.081 140.773 150.159 1.00 75.72 335 PHE C O 1
ATOM 9187 N N . LYS C 1 336 ? 145.975 142.907 149.456 1.00 78.14 336 LYS C N 1
ATOM 9188 C CA . LYS C 1 336 ? 144.607 142.768 148.971 1.00 82.45 336 LYS C CA 1
ATOM 9189 C C . LYS C 1 336 ? 144.516 141.735 147.854 1.00 85.89 336 LYS C C 1
ATOM 9190 O O . LYS C 1 336 ? 143.794 140.738 147.970 1.00 88.74 336 LYS C O 1
ATOM 9196 N N . GLY C 1 337 ? 145.245 141.951 146.766 1.00 74.80 337 GLY C N 1
ATOM 9197 C CA . GLY C 1 337 ? 145.153 141.058 145.628 1.00 74.50 337 GLY C CA 1
ATOM 9198 C C . GLY C 1 337 ? 146.217 139.984 145.596 1.00 78.13 337 GLY C C 1
ATOM 9199 O O . GLY C 1 337 ? 146.833 139.751 144.553 1.00 91.31 337 GLY C O 1
ATOM 9200 N N . THR C 1 338 ? 146.443 139.315 146.726 1.00 68.22 338 THR C N 1
ATOM 9201 C CA . THR C 1 338 ? 147.483 138.304 146.820 1.00 66.28 338 THR C CA 1
ATOM 9202 C C . THR C 1 338 ? 146.973 136.907 147.133 1.00 71.94 338 THR C C 1
ATOM 9203 O O . THR C 1 338 ? 147.700 135.941 146.885 1.00 79.09 338 THR C O 1
ATOM 9207 N N . GLY C 1 339 ? 145.762 136.765 147.657 1.00 62.24 339 GLY C N 1
ATOM 9208 C CA . GLY C 1 339 ? 145.246 135.476 148.063 1.00 58.28 339 GLY C CA 1
ATOM 9209 C C . GLY C 1 339 ? 144.259 134.894 147.069 1.00 65.30 339 GLY C C 1
ATOM 9210 O O . GLY C 1 339 ? 143.560 135.619 146.368 1.00 72.38 339 GLY C O 1
ATOM 9211 N N . ASN C 1 340 ? 144.216 133.563 147.015 1.00 67.47 340 ASN C N 1
ATOM 9212 C CA . ASN C 1 340 ? 143.235 132.882 146.179 1.00 55.78 340 ASN C CA 1
ATOM 9213 C C . ASN C 1 340 ? 141.854 132.902 146.815 1.00 63.99 340 ASN C C 1
ATOM 9214 O O . ASN C 1 340 ? 140.845 133.009 146.111 1.00 82.30 340 ASN C O 1
ATOM 9219 N N . MET C 1 341 ? 141.788 132.792 148.136 1.00 66.71 341 MET C N 1
ATOM 9220 C CA . MET C 1 341 ? 140.534 132.761 148.870 1.00 68.26 341 MET C CA 1
ATOM 9221 C C . MET C 1 341 ? 140.458 133.964 149.795 1.00 72.73 341 MET C C 1
ATOM 9222 O O . MET C 1 341 ? 141.445 134.323 150.442 1.00 84.69 341 MET C O 1
ATOM 9227 N N . GLU C 1 342 ? 139.288 134.589 149.849 1.00 68.54 342 GLU C N 1
ATOM 9228 C CA . GLU C 1 342 ? 139.033 135.675 150.781 1.00 67.97 342 GLU C CA 1
ATOM 9229 C C . GLU C 1 342 ? 137.720 135.420 151.501 1.00 70.22 342 GLU C C 1
ATOM 9230 O O . GLU C 1 342 ? 136.745 134.969 150.895 1.00 76.74 342 GLU C O 1
ATOM 9236 N N . LEU C 1 343 ? 137.709 135.696 152.801 1.00 70.17 343 LEU C N 1
ATOM 9237 C CA . LEU C 1 343 ? 136.522 135.549 153.631 1.00 67.41 343 LEU C CA 1
ATOM 9238 C C . LEU C 1 343 ? 136.378 136.808 154.466 1.00 70.70 343 LEU C C 1
ATOM 9239 O O . LEU C 1 343 ? 137.251 137.114 155.284 1.00 80.16 343 LEU C O 1
ATOM 9244 N N . HIS C 1 344 ? 135.289 137.536 154.262 1.00 66.16 344 HIS C N 1
ATOM 9245 C CA . HIS C 1 344 ? 135.070 138.807 154.933 1.00 67.11 344 HIS C CA 1
ATOM 9246 C C . HIS C 1 344 ? 134.108 138.623 156.095 1.00 77.43 344 HIS C C 1
ATOM 9247 O O . HIS C 1 344 ? 133.000 138.110 155.915 1.00 88.30 344 HIS C O 1
ATOM 9254 N N . LEU C 1 345 ? 134.536 139.038 157.281 1.00 74.12 345 LEU C N 1
ATOM 9255 C CA . LEU C 1 345 ? 133.659 139.095 158.437 1.00 60.32 345 LEU C CA 1
ATOM 9256 C C . LEU C 1 345 ? 133.085 140.497 158.556 1.00 66.59 345 LEU C C 1
ATOM 9257 O O . LEU C 1 345 ? 133.758 141.483 158.249 1.00 75.50 345 LEU C O 1
ATOM 9262 N N . SER C 1 346 ? 131.833 140.581 158.990 1.00 76.75 346 SER C N 1
ATOM 9263 C CA . SER C 1 346 ? 131.115 141.845 159.064 1.00 76.62 346 SER C CA 1
ATOM 9264 C C . SER C 1 346 ? 130.807 142.178 160.515 1.00 80.48 346 SER C C 1
ATOM 9265 O O . SER C 1 346 ? 130.264 141.345 161.247 1.00 87.65 346 SER C O 1
ATOM 9268 N N . ARG C 1 347 ? 131.160 143.396 160.926 1.00 89.41 347 ARG C N 1
ATOM 9269 C CA . ARG C 1 347 ? 130.839 143.844 162.276 1.00 87.75 347 ARG C CA 1
ATOM 9270 C C . ARG C 1 347 ? 129.339 144.017 162.465 1.00 93.34 347 ARG C C 1
ATOM 9271 O O . ARG C 1 347 ? 128.824 143.791 163.565 1.00 95.11 347 ARG C O 1
ATOM 9279 N N . LYS C 1 348 ? 128.627 144.415 161.408 1.00 88.83 348 LYS C N 1
ATOM 9280 C CA . LYS C 1 348 ? 127.187 144.624 161.515 1.00 80.61 348 LYS C CA 1
ATOM 9281 C C . LYS C 1 348 ? 126.464 143.332 161.868 1.00 80.52 348 LYS C C 1
ATOM 9282 O O . LYS C 1 348 ? 125.539 143.334 162.687 1.00 89.56 348 LYS C O 1
ATOM 9288 N N . ILE C 1 349 ? 126.864 142.220 161.254 1.00 70.71 349 ILE C N 1
ATOM 9289 C CA . ILE C 1 349 ? 126.243 140.941 161.576 1.00 71.47 349 ILE C CA 1
ATOM 9290 C C . ILE C 1 349 ? 126.613 140.510 162.987 1.00 82.81 349 ILE C C 1
ATOM 9291 O O . ILE C 1 349 ? 125.795 139.928 163.708 1.00 93.07 349 ILE C O 1
ATOM 9296 N N . ALA C 1 350 ? 127.852 140.782 163.404 1.00 86.92 350 ALA C N 1
ATOM 9297 C CA . ALA C 1 350 ? 128.304 140.356 164.724 1.00 81.62 350 ALA C CA 1
ATOM 9298 C C . ALA C 1 350 ? 127.533 141.057 165.834 1.00 89.29 350 ALA C C 1
ATOM 9299 O O . ALA C 1 350 ? 127.167 140.427 166.833 1.00 92.93 350 ALA C O 1
ATOM 9301 N N . GLU C 1 351 ? 127.275 142.357 165.683 1.00 97.76 351 GLU C N 1
ATOM 9302 C CA . GLU C 1 351 ? 126.577 143.100 166.724 1.00 93.56 351 GLU C CA 1
ATOM 9303 C C . GLU C 1 351 ? 125.118 142.689 166.861 1.00 93.76 351 GLU C C 1
ATOM 9304 O O . GLU C 1 351 ? 124.472 143.085 167.836 1.00 100.89 351 GLU C O 1
ATOM 9310 N N . LYS C 1 352 ? 124.590 141.916 165.920 1.00 81.48 352 LYS C N 1
ATOM 9311 C CA . LYS C 1 352 ? 123.262 141.333 166.035 1.00 81.68 352 LYS C CA 1
ATOM 9312 C C . LYS C 1 352 ? 123.284 139.983 166.734 1.00 82.23 352 LYS C C 1
ATOM 9313 O O . LYS C 1 352 ? 122.243 139.323 166.810 1.00 88.60 352 LYS C O 1
ATOM 9319 N N . ARG C 1 353 ? 124.446 139.562 167.238 1.00 82.15 353 ARG C N 1
ATOM 9320 C CA . ARG C 1 353 ? 124.622 138.243 167.847 1.00 88.25 353 ARG C CA 1
ATOM 9321 C C . ARG C 1 353 ? 124.220 137.129 166.885 1.00 88.55 353 ARG C C 1
ATOM 9322 O O . ARG C 1 353 ? 123.615 136.131 167.278 1.00 91.96 353 ARG C O 1
ATOM 9330 N N . VAL C 1 354 ? 124.558 137.303 165.611 1.00 78.99 354 VAL C N 1
ATOM 9331 C CA . VAL C 1 354 ? 124.344 136.290 164.586 1.00 78.07 354 VAL C CA 1
ATOM 9332 C C . VAL C 1 354 ? 125.708 135.778 164.158 1.00 80.78 354 VAL C C 1
ATOM 9333 O O . VAL C 1 354 ? 126.532 136.544 163.644 1.00 85.22 354 VAL C O 1
ATOM 9337 N N . PHE C 1 355 ? 125.949 134.486 164.364 1.00 88.35 355 PHE C N 1
ATOM 9338 C CA . PHE C 1 355 ? 127.237 133.905 164.038 1.00 86.42 355 PHE C CA 1
ATOM 9339 C C . PHE C 1 355 ? 127.049 132.661 163.182 1.00 87.11 355 PHE C C 1
ATOM 9340 O O . PHE C 1 355 ? 126.092 131.904 163.385 1.00 88.32 355 PHE C O 1
ATOM 9348 N N . PRO C 1 356 ? 127.945 132.419 162.219 1.00 73.77 356 PRO C N 1
ATOM 9349 C CA . PRO C 1 356 ? 129.139 133.209 161.887 1.00 77.32 356 PRO C CA 1
ATOM 9350 C C . PRO C 1 356 ? 128.799 134.509 161.168 1.00 82.64 356 PRO C C 1
ATOM 9351 O O . PRO C 1 356 ? 127.914 134.549 160.322 1.00 85.28 356 PRO C O 1
ATOM 9355 N N . ALA C 1 357 ? 129.503 135.593 161.491 1.00 70.13 357 ALA C N 1
ATOM 9356 C CA . ALA C 1 357 ? 129.232 136.902 160.902 1.00 69.63 357 ALA C CA 1
ATOM 9357 C C . ALA C 1 357 ? 130.051 137.035 159.625 1.00 77.04 357 ALA C C 1
ATOM 9358 O O . ALA C 1 357 ? 131.092 137.690 159.578 1.00 86.42 357 ALA C O 1
ATOM 9360 N N . ILE C 1 358 ? 129.557 136.406 158.564 1.00 71.97 358 ILE C N 1
ATOM 9361 C CA . ILE C 1 358 ? 130.269 136.310 157.296 1.00 67.59 358 ILE C CA 1
ATOM 9362 C C . ILE C 1 358 ? 129.547 137.157 156.260 1.00 73.10 358 ILE C C 1
ATOM 9363 O O . ILE C 1 358 ? 128.339 136.999 156.050 1.00 81.71 358 ILE C O 1
ATOM 9368 N N . ASP C 1 359 ? 130.287 138.054 155.614 1.00 79.18 359 ASP C N 1
ATOM 9369 C CA . ASP C 1 359 ? 129.765 138.845 154.502 1.00 75.26 359 ASP C CA 1
ATOM 9370 C C . ASP C 1 359 ? 129.792 137.957 153.267 1.00 78.30 359 ASP C C 1
ATOM 9371 O O . ASP C 1 359 ? 130.805 137.842 152.577 1.00 86.64 359 ASP C O 1
ATOM 9376 N N . TYR C 1 360 ? 128.656 137.316 152.988 1.00 66.15 360 TYR C N 1
ATOM 9377 C CA . TYR C 1 360 ? 128.619 136.274 151.967 1.00 59.34 360 TYR C CA 1
ATOM 9378 C C . TYR C 1 360 ? 128.946 136.823 150.585 1.00 68.33 360 TYR C C 1
ATOM 9379 O O . TYR C 1 360 ? 129.691 136.198 149.823 1.00 82.63 360 TYR C O 1
ATOM 9388 N N . ASN C 1 361 ? 128.395 137.985 150.238 1.00 69.36 361 ASN C N 1
ATOM 9389 C CA . ASN C 1 361 ? 128.584 138.516 148.895 1.00 66.87 361 ASN C CA 1
ATOM 9390 C C . ASN C 1 361 ? 130.014 138.966 148.638 1.00 74.42 361 ASN C C 1
ATOM 9391 O O . ASN C 1 361 ? 130.439 139.001 147.480 1.00 84.48 361 ASN C O 1
ATOM 9396 N N . ARG C 1 362 ? 130.761 139.307 149.681 1.00 73.06 362 ARG C N 1
ATOM 9397 C CA . ARG C 1 362 ? 132.111 139.828 149.533 1.00 71.81 362 ARG C CA 1
ATOM 9398 C C . ARG C 1 362 ? 133.181 138.750 149.598 1.00 78.32 362 ARG C C 1
ATOM 9399 O O . ARG C 1 362 ? 134.365 139.068 149.457 1.00 88.38 362 ARG C O 1
ATOM 9407 N N . SER C 1 363 ? 132.806 137.492 149.802 1.00 62.27 363 SER C N 1
ATOM 9408 C CA . SER C 1 363 ? 133.762 136.419 150.021 1.00 60.53 363 SER C CA 1
ATOM 9409 C C . SER C 1 363 ? 133.632 135.364 148.933 1.00 70.59 363 SER C C 1
ATOM 9410 O O . SER C 1 363 ? 132.526 135.059 148.479 1.00 78.06 363 SER C O 1
ATOM 9413 N N . GLY C 1 364 ? 134.767 134.813 148.526 1.00 69.18 364 GLY C N 1
ATOM 9414 C CA . GLY C 1 364 ? 134.786 133.781 147.507 1.00 66.51 364 GLY C CA 1
ATOM 9415 C C . GLY C 1 364 ? 136.209 133.345 147.251 1.00 67.76 364 GLY C C 1
ATOM 9416 O O . GLY C 1 364 ? 137.156 133.839 147.868 1.00 76.80 364 GLY C O 1
ATOM 9417 N N . THR C 1 365 ? 136.351 132.401 146.324 1.00 72.89 365 THR C N 1
ATOM 9418 C CA . THR C 1 365 ? 137.654 131.880 145.945 1.00 72.47 365 THR C CA 1
ATOM 9419 C C . THR C 1 365 ? 137.832 131.969 144.439 1.00 74.81 365 THR C C 1
ATOM 9420 O O . THR C 1 365 ? 136.864 131.921 143.677 1.00 80.75 365 THR C O 1
ATOM 9424 N N . ARG C 1 366 ? 139.085 132.099 144.020 1.00 72.41 366 ARG C N 1
ATOM 9425 C CA . ARG C 1 366 ? 139.435 132.061 142.611 1.00 70.59 366 ARG C CA 1
ATOM 9426 C C . ARG C 1 366 ? 139.644 130.619 142.176 1.00 78.26 366 ARG C C 1
ATOM 9427 O O . ARG C 1 366 ? 140.198 129.810 142.924 1.00 83.23 366 ARG C O 1
ATOM 9435 N N . LYS C 1 367 ? 139.190 130.305 140.963 1.00 78.41 367 LYS C N 1
ATOM 9436 C CA . LYS C 1 367 ? 139.304 128.960 140.401 1.00 74.59 367 LYS C CA 1
ATOM 9437 C C . LYS C 1 367 ? 138.607 127.933 141.289 1.00 77.06 367 LYS C C 1
ATOM 9438 O O . LYS C 1 367 ? 139.178 126.906 141.658 1.00 85.06 367 LYS C O 1
ATOM 9444 N N . GLU C 1 368 ? 137.354 128.219 141.636 1.00 84.23 368 GLU C N 1
ATOM 9445 C CA . GLU C 1 368 ? 136.575 127.295 142.447 1.00 79.67 368 GLU C CA 1
ATOM 9446 C C . GLU C 1 368 ? 136.013 126.133 141.644 1.00 84.35 368 GLU C C 1
ATOM 9447 O O . GLU C 1 368 ? 135.446 125.211 142.238 1.00 93.33 368 GLU C O 1
ATOM 9453 N N . GLU C 1 369 ? 136.146 126.156 140.317 1.00 87.03 369 GLU C N 1
ATOM 9454 C CA . GLU C 1 369 ? 135.705 125.022 139.514 1.00 82.57 369 GLU C CA 1
ATOM 9455 C C . GLU C 1 369 ? 136.569 123.796 139.761 1.00 83.06 369 GLU C C 1
ATOM 9456 O O . GLU C 1 369 ? 136.096 122.665 139.610 1.00 90.72 369 GLU C O 1
ATOM 9462 N N . LEU C 1 370 ? 137.833 123.999 140.132 1.00 72.58 370 LEU C N 1
ATOM 9463 C CA . LEU C 1 370 ? 138.734 122.872 140.344 1.00 73.83 370 LEU C CA 1
ATOM 9464 C C . LEU C 1 370 ? 138.418 122.149 141.646 1.00 70.45 370 LEU C C 1
ATOM 9465 O O . LEU C 1 370 ? 138.548 120.922 141.728 1.00 73.89 370 LEU C O 1
ATOM 9470 N N . LEU C 1 371 ? 138.007 122.890 142.675 1.00 67.57 371 LEU C N 1
ATOM 9471 C CA . LEU C 1 371 ? 137.762 122.276 143.976 1.00 65.85 371 LEU C CA 1
ATOM 9472 C C . LEU C 1 371 ? 136.469 121.472 143.984 1.00 70.50 371 LEU C C 1
ATOM 9473 O O . LEU C 1 371 ? 136.423 120.368 144.538 1.00 79.44 371 LEU C O 1
ATOM 9478 N N . THR C 1 372 ? 135.411 122.002 143.380 1.00 80.78 372 THR C N 1
ATOM 9479 C CA . THR C 1 372 ? 134.099 121.386 143.459 1.00 81.50 372 THR C CA 1
ATOM 9480 C C . THR C 1 372 ? 133.851 120.474 142.260 1.00 81.33 372 THR C C 1
ATOM 9481 O O . THR C 1 372 ? 134.656 120.384 141.331 1.00 83.76 372 THR C O 1
ATOM 9485 N N . THR C 1 373 ? 132.716 119.782 142.287 1.00 84.23 373 THR C N 1
ATOM 9486 C CA . THR C 1 373 ? 132.285 118.950 141.178 1.00 84.69 373 THR C CA 1
ATOM 9487 C C . THR C 1 373 ? 131.361 119.748 140.263 1.00 87.50 373 THR C C 1
ATOM 9488 O O . THR C 1 373 ? 131.065 120.919 140.504 1.00 96.86 373 THR C O 1
ATOM 9492 N N . GLN C 1 374 ? 130.897 119.106 139.191 1.00 85.25 374 GLN C N 1
ATOM 9493 C CA . GLN C 1 374 ? 130.000 119.784 138.261 1.00 84.43 374 GLN C CA 1
ATOM 9494 C C . GLN C 1 374 ? 128.665 120.105 138.917 1.00 91.67 374 GLN C C 1
ATOM 9495 O O . GLN C 1 374 ? 128.194 121.246 138.863 1.00 96.91 374 GLN C O 1
ATOM 9501 N N . GLU C 1 375 ? 128.039 119.109 139.547 1.00 94.68 375 GLU C N 1
ATOM 9502 C CA . GLU C 1 375 ? 126.735 119.330 140.162 1.00 92.64 375 GLU C CA 1
ATOM 9503 C C . GLU C 1 375 ? 126.834 120.280 141.347 1.00 92.79 375 GLU C C 1
ATOM 9504 O O . GLU C 1 375 ? 125.974 121.149 141.525 1.00 96.66 375 GLU C O 1
ATOM 9510 N N . GLU C 1 376 ? 127.873 120.127 142.170 1.00 87.23 376 GLU C N 1
ATOM 9511 C CA . GLU C 1 376 ? 128.024 120.987 143.337 1.00 82.08 376 GLU C CA 1
ATOM 9512 C C . GLU C 1 376 ? 128.218 122.440 142.932 1.00 83.66 376 GLU C C 1
ATOM 9513 O O . GLU C 1 376 ? 127.652 123.346 143.553 1.00 91.04 376 GLU C O 1
ATOM 9519 N N . LEU C 1 377 ? 129.016 122.683 141.892 1.00 77.68 377 LEU C N 1
ATOM 9520 C CA . LEU C 1 377 ? 129.273 124.054 141.465 1.00 71.43 377 LEU C CA 1
ATOM 9521 C C . LEU C 1 377 ? 128.007 124.719 140.945 1.00 80.39 377 LEU C C 1
ATOM 9522 O O . LEU C 1 377 ? 127.765 125.899 141.219 1.00 91.91 377 LEU C O 1
ATOM 9527 N N . GLN C 1 378 ? 127.191 123.984 140.186 1.00 81.61 378 GLN C N 1
ATOM 9528 C CA . GLN C 1 378 ? 125.953 124.559 139.672 1.00 77.04 378 GLN C CA 1
ATOM 9529 C C . GLN C 1 378 ? 125.018 124.950 140.806 1.00 79.85 378 GLN C C 1
ATOM 9530 O O . GLN C 1 378 ? 124.390 126.013 140.764 1.00 88.25 378 GLN C O 1
ATOM 9536 N N . LYS C 1 379 ? 124.914 124.102 141.829 1.00 74.83 379 LYS C N 1
ATOM 9537 C CA . LYS C 1 379 ? 124.058 124.418 142.966 1.00 73.70 379 LYS C CA 1
ATOM 9538 C C . LYS C 1 379 ? 124.573 125.632 143.727 1.00 77.57 379 LYS C C 1
ATOM 9539 O O . LYS C 1 379 ? 123.781 126.460 144.189 1.00 88.00 379 LYS C O 1
ATOM 9545 N N . MET C 1 380 ? 125.893 125.755 143.874 1.00 76.55 380 MET C N 1
ATOM 9546 C CA . MET C 1 380 ? 126.446 126.925 144.547 1.00 73.36 380 MET C CA 1
ATOM 9547 C C . MET C 1 380 ? 126.162 128.196 143.762 1.00 76.60 380 MET C C 1
ATOM 9548 O O . MET C 1 380 ? 125.857 129.240 144.348 1.00 86.73 380 MET C O 1
ATOM 9553 N N . TRP C 1 381 ? 126.250 128.129 142.431 1.00 77.70 381 TRP C N 1
ATOM 9554 C CA . TRP C 1 381 ? 125.937 129.294 141.611 1.00 74.42 381 TRP C CA 1
ATOM 9555 C C . TRP C 1 381 ? 124.485 129.714 141.782 1.00 75.79 381 TRP C C 1
ATOM 9556 O O . TRP C 1 381 ? 124.171 130.909 141.768 1.00 86.13 381 TRP C O 1
ATOM 9567 N N . ILE C 1 382 ? 123.584 128.743 141.931 1.00 62.61 382 ILE C N 1
ATOM 9568 C CA . ILE C 1 382 ? 122.179 129.060 142.162 1.00 63.55 382 ILE C CA 1
ATOM 9569 C C . ILE C 1 382 ? 122.015 129.816 143.472 1.00 69.70 382 ILE C C 1
ATOM 9570 O O . ILE C 1 382 ? 121.259 130.791 143.554 1.00 78.46 382 ILE C O 1
ATOM 9575 N N . LEU C 1 383 ? 122.721 129.381 144.516 1.00 66.99 383 LEU C N 1
ATOM 9576 C CA . LEU C 1 383 ? 122.624 130.054 145.805 1.00 63.70 383 LEU C CA 1
ATOM 9577 C C . LEU C 1 383 ? 123.161 131.478 145.732 1.00 66.63 383 LEU C C 1
ATOM 9578 O O . LEU C 1 383 ? 122.596 132.390 146.343 1.00 78.50 383 LEU C O 1
ATOM 9583 N N . ARG C 1 384 ? 124.253 131.688 144.991 1.00 65.10 384 ARG C N 1
ATOM 9584 C CA . ARG C 1 384 ? 124.805 133.033 144.864 1.00 66.01 384 ARG C CA 1
ATOM 9585 C C . ARG C 1 384 ? 123.792 133.981 144.241 1.00 71.24 384 ARG C C 1
ATOM 9586 O O . ARG C 1 384 ? 123.698 135.148 144.634 1.00 81.79 384 ARG C O 1
ATOM 9594 N N . LYS C 1 385 ? 123.027 133.496 143.262 1.00 74.75 385 LYS C N 1
ATOM 9595 C CA . LYS C 1 385 ? 122.020 134.335 142.624 1.00 75.81 385 LYS C CA 1
ATOM 9596 C C . LYS C 1 385 ? 120.929 134.736 143.609 1.00 83.06 385 LYS C C 1
ATOM 9597 O O . LYS C 1 385 ? 120.438 135.870 143.574 1.00 89.76 385 LYS C O 1
ATOM 9603 N N . ILE C 1 386 ? 120.530 133.817 144.487 1.00 72.10 386 ILE C N 1
ATOM 9604 C CA . ILE C 1 386 ? 119.501 134.128 145.474 1.00 66.92 386 ILE C CA 1
ATOM 9605 C C . ILE C 1 386 ? 120.033 135.095 146.523 1.00 69.89 386 ILE C C 1
ATOM 9606 O O . ILE C 1 386 ? 119.358 136.061 146.895 1.00 78.42 386 ILE C O 1
ATOM 9611 N N . ILE C 1 387 ? 121.247 134.851 147.019 1.00 68.13 387 ILE C N 1
ATOM 9612 C CA . ILE C 1 387 ? 121.790 135.662 148.103 1.00 70.48 387 ILE C CA 1
ATOM 9613 C C . ILE C 1 387 ? 122.146 137.064 147.625 1.00 73.65 387 ILE C C 1
ATOM 9614 O O . ILE C 1 387 ? 122.045 138.030 148.391 1.00 79.41 387 ILE C O 1
ATOM 9619 N N . HIS C 1 388 ? 122.552 137.205 146.364 1.00 75.53 388 HIS C N 1
ATOM 9620 C CA . HIS C 1 388 ? 123.126 138.459 145.875 1.00 71.31 388 HIS C CA 1
ATOM 9621 C C . HIS C 1 388 ? 122.255 139.687 146.119 1.00 74.02 388 HIS C C 1
ATOM 9622 O O . HIS C 1 388 ? 122.789 140.702 146.594 1.00 78.63 388 HIS C O 1
ATOM 9629 N N . PRO C 1 389 ? 120.949 139.688 145.824 1.00 77.23 389 PRO C N 1
ATOM 9630 C CA . PRO C 1 389 ? 120.150 140.890 146.111 1.00 79.14 389 PRO C CA 1
ATOM 9631 C C . PRO C 1 389 ? 120.001 141.193 147.591 1.00 79.88 389 PRO C C 1
ATOM 9632 O O . PRO C 1 389 ? 119.777 142.357 147.943 1.00 83.41 389 PRO C O 1
ATOM 9636 N N . MET C 1 390 ? 120.119 140.197 148.463 1.00 86.11 390 MET C N 1
ATOM 9637 C CA . MET C 1 390 ? 119.847 140.396 149.878 1.00 83.26 390 MET C CA 1
ATOM 9638 C C . MET C 1 390 ? 120.935 141.243 150.533 1.00 86.69 390 MET C C 1
ATOM 9639 O O . MET C 1 390 ? 122.062 141.349 150.045 1.00 88.67 390 MET C O 1
ATOM 9644 N N . GLY C 1 391 ? 120.575 141.860 151.658 1.00 94.63 391 GLY C N 1
ATOM 9645 C CA . GLY C 1 391 ? 121.532 142.616 152.433 1.00 94.59 391 GLY C CA 1
ATOM 9646 C C . GLY C 1 391 ? 122.474 141.720 153.210 1.00 96.41 391 GLY C C 1
ATOM 9647 O O . GLY C 1 391 ? 122.279 140.511 153.318 1.00 103.06 391 GLY C O 1
ATOM 9648 N N . GLU C 1 392 ? 123.522 142.336 153.761 1.00 98.20 392 GLU C N 1
ATOM 9649 C CA . GLU C 1 392 ? 124.546 141.563 154.457 1.00 98.17 392 GLU C CA 1
ATOM 9650 C C . GLU C 1 392 ? 123.985 140.880 155.698 1.00 100.79 392 GLU C C 1
ATOM 9651 O O . GLU C 1 392 ? 124.276 139.706 155.952 1.00 106.39 392 GLU C O 1
ATOM 9657 N N . ILE C 1 393 ? 123.180 141.594 156.486 1.00 92.80 393 ILE C N 1
ATOM 9658 C CA . ILE C 1 393 ? 122.576 140.985 157.667 1.00 91.50 393 ILE C CA 1
ATOM 9659 C C . ILE C 1 393 ? 121.499 139.989 157.263 1.00 87.35 393 ILE C C 1
ATOM 9660 O O . ILE C 1 393 ? 121.378 138.910 157.853 1.00 91.82 393 ILE C O 1
ATOM 9665 N N . ASP C 1 394 ? 120.697 140.335 156.255 1.00 93.66 394 ASP C N 1
ATOM 9666 C CA . ASP C 1 394 ? 119.620 139.452 155.826 1.00 95.76 394 ASP C CA 1
ATOM 9667 C C . ASP C 1 394 ? 120.155 138.166 155.216 1.00 98.16 394 ASP C C 1
ATOM 9668 O O . ASP C 1 394 ? 119.534 137.108 155.364 1.00 99.40 394 ASP C O 1
ATOM 9673 N N . ALA C 1 395 ? 121.290 138.238 154.518 1.00 93.75 395 ALA C N 1
ATOM 9674 C CA . ALA C 1 395 ? 121.834 137.051 153.869 1.00 94.98 395 ALA C CA 1
ATOM 9675 C C . ALA C 1 395 ? 122.220 135.987 154.886 1.00 95.69 395 ALA C C 1
ATOM 9676 O O . ALA C 1 395 ? 121.914 134.804 154.703 1.00 102.47 395 ALA C O 1
ATOM 9678 N N . MET C 1 396 ? 122.889 136.387 155.967 1.00 88.43 396 MET C N 1
ATOM 9679 C CA . MET C 1 396 ? 123.339 135.407 156.949 1.00 89.24 396 MET C CA 1
ATOM 9680 C C . MET C 1 396 ? 122.170 134.833 157.738 1.00 92.41 396 MET C C 1
ATOM 9681 O O . MET C 1 396 ? 122.134 133.629 158.012 1.00 97.51 396 MET C O 1
ATOM 9686 N N . GLU C 1 397 ? 121.206 135.675 158.114 1.00 96.20 397 GLU C N 1
ATOM 9687 C CA . GLU C 1 397 ? 120.038 135.180 158.834 1.00 92.59 397 GLU C CA 1
ATOM 9688 C C . GLU C 1 397 ? 119.239 134.206 157.980 1.00 94.14 397 GLU C C 1
ATOM 9689 O O . GLU C 1 397 ? 118.771 133.174 158.473 1.00 99.85 397 GLU C O 1
ATOM 9695 N N . PHE C 1 398 ? 119.063 134.524 156.697 1.00 79.85 398 PHE C N 1
ATOM 9696 C CA . PHE C 1 398 ? 118.378 133.604 155.796 1.00 81.39 398 PHE C CA 1
ATOM 9697 C C . PHE C 1 398 ? 119.167 132.314 155.623 1.00 83.85 398 PHE C C 1
ATOM 9698 O O . PHE C 1 398 ? 118.589 131.222 155.596 1.00 87.21 398 PHE C O 1
ATOM 9706 N N . LEU C 1 399 ? 120.489 132.422 155.498 1.00 83.72 399 LEU C N 1
ATOM 9707 C CA . LEU C 1 399 ? 121.309 131.237 155.277 1.00 79.06 399 LEU C CA 1
ATOM 9708 C C . LEU C 1 399 ? 121.360 130.355 156.518 1.00 84.34 399 LEU C C 1
ATOM 9709 O O . LEU C 1 399 ? 121.280 129.126 156.414 1.00 93.77 399 LEU C O 1
ATOM 9714 N N . ILE C 1 400 ? 121.494 130.961 157.699 1.00 86.87 400 ILE C N 1
ATOM 9715 C CA . ILE C 1 400 ? 121.550 130.183 158.933 1.00 83.52 400 ILE C CA 1
ATOM 9716 C C . ILE C 1 400 ? 120.238 129.448 159.162 1.00 84.35 400 ILE C C 1
ATOM 9717 O O . ILE C 1 400 ? 120.226 128.267 159.531 1.00 92.63 400 ILE C O 1
ATOM 9722 N N . ASN C 1 401 ? 119.113 130.130 158.943 1.00 87.46 401 ASN C N 1
ATOM 9723 C CA . ASN C 1 401 ? 117.813 129.506 159.158 1.00 86.46 401 ASN C CA 1
ATOM 9724 C C . ASN C 1 401 ? 117.617 128.303 158.247 1.00 91.16 401 ASN C C 1
ATOM 9725 O O . ASN C 1 401 ? 117.111 127.262 158.680 1.00 92.53 401 ASN C O 1
ATOM 9730 N N . LYS C 1 402 ? 118.009 128.426 156.978 1.00 83.69 402 LYS C N 1
ATOM 9731 C CA . LYS C 1 402 ? 117.866 127.311 156.049 1.00 80.83 402 LYS C CA 1
ATOM 9732 C C . LYS C 1 402 ? 118.788 126.157 156.416 1.00 85.72 402 LYS C C 1
ATOM 9733 O O . LYS C 1 402 ? 118.407 124.988 156.288 1.00 94.87 402 LYS C O 1
ATOM 9739 N N . LEU C 1 403 ? 120.007 126.459 156.864 1.00 79.07 403 LEU C N 1
ATOM 9740 C CA . LEU C 1 403 ? 120.955 125.396 157.175 1.00 79.24 403 LEU C CA 1
ATOM 9741 C C . LEU C 1 403 ? 120.586 124.660 158.455 1.00 85.29 403 LEU C C 1
ATOM 9742 O O . LEU C 1 403 ? 120.930 123.484 158.610 1.00 86.20 403 LEU C O 1
ATOM 9747 N N . ALA C 1 404 ? 119.896 125.328 159.380 1.00 94.99 404 ALA C N 1
ATOM 9748 C CA . ALA C 1 404 ? 119.584 124.704 160.660 1.00 90.77 404 ALA C CA 1
ATOM 9749 C C . ALA C 1 404 ? 118.620 123.537 160.493 1.00 90.52 404 ALA C C 1
ATOM 9750 O O . ALA C 1 404 ? 118.717 122.538 161.213 1.00 93.50 404 ALA C O 1
ATOM 9752 N N . MET C 1 405 ? 117.686 123.641 159.552 1.00 90.78 405 MET C N 1
ATOM 9753 C CA . MET C 1 405 ? 116.670 122.617 159.356 1.00 90.87 405 MET C CA 1
ATOM 9754 C C . MET C 1 405 ? 117.156 121.447 158.515 1.00 93.11 405 MET C C 1
ATOM 9755 O O . MET C 1 405 ? 116.329 120.680 158.011 1.00 98.54 405 MET C O 1
ATOM 9760 N N . THR C 1 406 ? 118.466 121.290 158.348 1.00 89.89 406 THR C N 1
ATOM 9761 C CA . THR C 1 406 ? 119.010 120.162 157.608 1.00 88.23 406 THR C CA 1
ATOM 9762 C C . THR C 1 406 ? 120.371 119.806 158.183 1.00 90.40 406 THR C C 1
ATOM 9763 O O . THR C 1 406 ? 121.023 120.622 158.838 1.00 97.52 406 THR C O 1
ATOM 9767 N N . LYS C 1 407 ? 120.796 118.571 157.929 1.00 85.33 407 LYS C N 1
ATOM 9768 C CA . LYS C 1 407 ? 122.020 118.043 158.519 1.00 87.17 407 LYS C CA 1
ATOM 9769 C C . LYS C 1 407 ? 123.239 118.182 157.620 1.00 88.06 407 LYS C C 1
ATOM 9770 O O . LYS C 1 407 ? 124.348 118.370 158.129 1.00 89.78 407 LYS C O 1
ATOM 9776 N N . THR C 1 408 ? 123.070 118.096 156.304 1.00 94.16 408 THR C N 1
ATOM 9777 C CA . THR C 1 408 ? 124.176 118.208 155.367 1.00 94.76 408 THR C CA 1
ATOM 9778 C C . THR C 1 408 ? 123.833 119.225 154.289 1.00 99.34 408 THR C C 1
ATOM 9779 O O . THR C 1 408 ? 122.665 119.528 154.039 1.00 107.37 408 THR C O 1
ATOM 9783 N N . ASN C 1 409 ? 124.877 119.758 153.651 1.00 85.25 409 ASN C N 1
ATOM 9784 C CA . ASN C 1 409 ? 124.667 120.708 152.565 1.00 80.95 409 ASN C CA 1
ATOM 9785 C C . ASN C 1 409 ? 123.979 120.059 151.374 1.00 88.63 409 ASN C C 1
ATOM 9786 O O . ASN C 1 409 ? 123.242 120.732 150.646 1.00 94.56 409 ASN C O 1
ATOM 9791 N N . ASP C 1 410 ? 124.211 118.763 151.152 1.00 99.30 410 ASP C N 1
ATOM 9792 C CA . ASP C 1 410 ? 123.549 118.079 150.047 1.00 101.40 410 ASP C CA 1
ATOM 9793 C C . ASP C 1 410 ? 122.039 118.072 150.231 1.00 103.58 410 ASP C C 1
ATOM 9794 O O . ASP C 1 410 ? 121.289 118.313 149.278 1.00 108.54 410 ASP C O 1
ATOM 9799 N N . ASP C 1 411 ? 121.572 117.800 151.450 1.00 94.68 411 ASP C N 1
ATOM 9800 C CA . ASP C 1 411 ? 120.144 117.898 151.726 1.00 93.72 411 ASP C CA 1
ATOM 9801 C C . ASP C 1 411 ? 119.663 119.339 151.643 1.00 98.73 411 ASP C C 1
ATOM 9802 O O . ASP C 1 411 ? 118.526 119.590 151.228 1.00 105.18 411 ASP C O 1
ATOM 9807 N N . PHE C 1 412 ? 120.507 120.293 152.039 1.00 89.16 412 PHE C N 1
ATOM 9808 C CA . PHE C 1 412 ? 120.151 121.700 151.907 1.00 84.03 412 PHE C CA 1
ATOM 9809 C C . PHE C 1 412 ? 119.939 122.076 150.448 1.00 88.83 412 PHE C C 1
ATOM 9810 O O . PHE C 1 412 ? 119.012 122.824 150.120 1.00 98.10 412 PHE C O 1
ATOM 9818 N N . PHE C 1 413 ? 120.793 121.569 149.557 1.00 87.29 413 PHE C N 1
ATOM 9819 C CA . PHE C 1 413 ? 120.614 121.830 148.134 1.00 88.73 413 PHE C CA 1
ATOM 9820 C C . PHE C 1 413 ? 119.333 121.193 147.611 1.00 92.85 413 PHE C C 1
ATOM 9821 O O . PHE C 1 413 ? 118.633 121.786 146.784 1.00 100.04 413 PHE C O 1
ATOM 9829 N N . GLU C 1 414 ? 119.015 119.983 148.076 1.00 105.52 414 GLU C N 1
ATOM 9830 C CA . GLU C 1 414 ? 117.765 119.348 147.674 1.00 104.78 414 GLU C CA 1
ATOM 9831 C C . GLU C 1 414 ? 116.563 120.152 148.150 1.00 107.07 414 GLU C C 1
ATOM 9832 O O . GLU C 1 414 ? 115.583 120.312 147.415 1.00 112.81 414 GLU C O 1
ATOM 9838 N N . MET C 1 415 ? 116.618 120.659 149.383 1.00 106.97 415 MET C N 1
ATOM 9839 C CA . MET C 1 415 ? 115.537 121.500 149.884 1.00 106.87 415 MET C CA 1
ATOM 9840 C C . MET C 1 415 ? 115.421 122.787 149.078 1.00 108.86 415 MET C C 1
ATOM 9841 O O . MET C 1 415 ? 114.312 123.231 148.759 1.00 111.53 415 MET C O 1
ATOM 9846 N N . MET C 1 416 ? 116.556 123.400 148.738 1.00 112.41 416 MET C N 1
ATOM 9847 C CA . MET C 1 416 ? 116.525 124.619 147.937 1.00 110.90 416 MET C CA 1
ATOM 9848 C C . MET C 1 416 ? 115.981 124.361 146.539 1.00 112.10 416 MET C C 1
ATOM 9849 O O . MET C 1 416 ? 115.456 125.281 145.903 1.00 111.51 416 MET C O 1
ATOM 9854 N N . LYS C 1 417 ? 116.105 123.129 146.043 1.00 118.95 417 LYS C N 1
ATOM 9855 C CA . LYS C 1 417 ? 115.534 122.799 144.742 1.00 117.08 417 LYS C CA 1
ATOM 9856 C C . LYS C 1 417 ? 114.018 122.932 144.762 1.00 119.42 417 LYS C C 1
ATOM 9857 O O . LYS C 1 417 ? 113.418 123.434 143.804 1.00 119.69 417 LYS C O 1
ATOM 9863 N N . ARG C 1 418 ? 113.383 122.492 145.842 1.00 126.99 418 ARG C N 1
ATOM 9864 C CA . ARG C 1 418 ? 111.937 122.594 145.982 1.00 126.28 418 ARG C CA 1
ATOM 9865 C C . ARG C 1 418 ? 111.532 123.977 146.481 1.00 124.98 418 ARG C C 1
ATOM 9866 O O . ARG C 1 418 ? 110.383 124.197 146.865 1.00 122.97 418 ARG C O 1
ATOM 9874 N N . MET D 1 1 ? 178.618 121.873 127.574 1.00 97.45 1 MET D N 1
ATOM 9875 C CA . MET D 1 1 ? 177.308 121.750 126.950 1.00 97.45 1 MET D CA 1
ATOM 9876 C C . MET D 1 1 ? 176.658 123.114 126.780 1.00 97.18 1 MET D C 1
ATOM 9877 O O . MET D 1 1 ? 177.222 124.133 127.171 1.00 102.74 1 MET D O 1
ATOM 9882 N N . ASN D 1 2 ? 175.466 123.125 126.193 1.00 87.31 2 ASN D N 1
ATOM 9883 C CA . ASN D 1 2 ? 174.720 124.364 126.045 1.00 86.40 2 ASN D CA 1
ATOM 9884 C C . ASN D 1 2 ? 174.166 124.793 127.396 1.00 85.99 2 ASN D C 1
ATOM 9885 O O . ASN D 1 2 ? 173.593 123.983 128.128 1.00 94.19 2 ASN D O 1
ATOM 9890 N N . LEU D 1 3 ? 174.346 126.069 127.735 1.00 78.39 3 LEU D N 1
ATOM 9891 C CA . LEU D 1 3 ? 173.822 126.562 129.003 1.00 75.80 3 LEU D CA 1
ATOM 9892 C C . LEU D 1 3 ? 172.306 126.692 128.963 1.00 84.34 3 LEU D C 1
ATOM 9893 O O . LEU D 1 3 ? 171.627 126.393 129.951 1.00 95.26 3 LEU D O 1
ATOM 9898 N N . THR D 1 4 ? 171.753 127.133 127.832 1.00 90.04 4 THR D N 1
ATOM 9899 C CA . THR D 1 4 ? 170.313 127.356 127.768 1.00 89.81 4 THR D CA 1
ATOM 9900 C C . THR D 1 4 ? 169.533 126.049 127.810 1.00 93.00 4 THR D C 1
ATOM 9901 O O . THR D 1 4 ? 168.364 126.045 128.208 1.00 98.06 4 THR D O 1
ATOM 9905 N N . GLU D 1 5 ? 170.146 124.937 127.401 1.00 90.48 5 GLU D N 1
ATOM 9906 C CA . GLU D 1 5 ? 169.460 123.657 127.512 1.00 89.12 5 GLU D CA 1
ATOM 9907 C C . GLU D 1 5 ? 169.458 123.145 128.945 1.00 94.14 5 GLU D C 1
ATOM 9908 O O . GLU D 1 5 ? 168.559 122.388 129.325 1.00 99.45 5 GLU D O 1
ATOM 9914 N N . LEU D 1 6 ? 170.449 123.538 129.749 1.00 77.22 6 LEU D N 1
ATOM 9915 C CA . LEU D 1 6 ? 170.433 123.187 131.164 1.00 69.67 6 LEU D CA 1
ATOM 9916 C C . LEU D 1 6 ? 169.294 123.886 131.890 1.00 74.51 6 LEU D C 1
ATOM 9917 O O . LEU D 1 6 ? 168.630 123.284 132.740 1.00 86.40 6 LEU D O 1
ATOM 9922 N N . LYS D 1 7 ? 169.052 125.155 131.567 1.00 74.02 7 LYS D N 1
ATOM 9923 C CA . LYS D 1 7 ? 168.004 125.914 132.235 1.00 75.23 7 LYS D CA 1
ATOM 9924 C C . LYS D 1 7 ? 166.605 125.449 131.863 1.00 81.07 7 LYS D C 1
ATOM 9925 O O . LYS D 1 7 ? 165.643 125.869 132.512 1.00 90.03 7 LYS D O 1
ATOM 9931 N N . ASN D 1 8 ? 166.463 124.606 130.843 1.00 76.86 8 ASN D N 1
ATOM 9932 C CA . ASN D 1 8 ? 165.158 124.080 130.472 1.00 81.17 8 ASN D CA 1
ATOM 9933 C C . ASN D 1 8 ? 164.882 122.696 131.039 1.00 83.45 8 ASN D C 1
ATOM 9934 O O . ASN D 1 8 ? 163.714 122.304 131.126 1.00 84.54 8 ASN D O 1
ATOM 9939 N N . THR D 1 9 ? 165.914 121.951 131.421 1.00 78.36 9 THR D N 1
ATOM 9940 C CA . THR D 1 9 ? 165.702 120.636 131.996 1.00 78.49 9 THR D CA 1
ATOM 9941 C C . THR D 1 9 ? 165.089 120.757 133.389 1.00 85.23 9 THR D C 1
ATOM 9942 O O . THR D 1 9 ? 165.373 121.708 134.122 1.00 84.55 9 THR D O 1
ATOM 9946 N N . PRO D 1 10 ? 164.240 119.810 133.777 1.00 84.04 10 PRO D N 1
ATOM 9947 C CA . PRO D 1 10 ? 163.690 119.825 135.134 1.00 78.18 10 PRO D CA 1
ATOM 9948 C C . PRO D 1 10 ? 164.765 119.535 136.168 1.00 76.81 10 PRO D C 1
ATOM 9949 O O . PRO D 1 10 ? 165.798 118.928 135.882 1.00 81.75 10 PRO D O 1
ATOM 9953 N N . VAL D 1 11 ? 164.500 119.986 137.396 1.00 72.27 11 VAL D N 1
ATOM 9954 C CA . VAL D 1 11 ? 165.497 119.900 138.458 1.00 72.38 11 VAL D CA 1
ATOM 9955 C C . VAL D 1 11 ? 165.844 118.454 138.771 1.00 74.10 11 VAL D C 1
ATOM 9956 O O . VAL D 1 11 ? 166.992 118.144 139.112 1.00 83.18 11 VAL D O 1
ATOM 9960 N N . SER D 1 12 ? 164.870 117.549 138.674 1.00 76.96 12 SER D N 1
ATOM 9961 C CA . SER D 1 12 ? 165.141 116.144 138.955 1.00 75.51 12 SER D CA 1
ATOM 9962 C C . SER D 1 12 ? 166.165 115.572 137.983 1.00 85.03 12 SER D C 1
ATOM 9963 O O . SER D 1 12 ? 167.047 114.804 138.381 1.00 85.54 12 SER D O 1
ATOM 9966 N N . GLU D 1 13 ? 166.063 115.933 136.702 1.00 93.47 13 GLU D N 1
ATOM 9967 C CA . GLU D 1 13 ? 167.033 115.454 135.723 1.00 85.40 13 GLU D CA 1
ATOM 9968 C C . GLU D 1 13 ? 168.397 116.102 135.914 1.00 81.39 13 GLU D C 1
ATOM 9969 O O . GLU D 1 13 ? 169.422 115.472 135.633 1.00 84.10 13 GLU D O 1
ATOM 9975 N N . LEU D 1 14 ? 168.432 117.353 136.375 1.00 71.24 14 LEU D N 1
ATOM 9976 C CA . LEU D 1 14 ? 169.709 118.014 136.616 1.00 70.57 14 LEU D CA 1
ATOM 9977 C C . LEU D 1 14 ? 170.507 117.293 137.692 1.00 80.72 14 LEU D C 1
ATOM 9978 O O . LEU D 1 14 ? 171.729 117.150 137.579 1.00 91.00 14 LEU D O 1
ATOM 9983 N N . ILE D 1 15 ? 169.834 116.842 138.750 1.00 81.51 15 ILE D N 1
ATOM 9984 C CA . ILE D 1 15 ? 170.530 116.168 139.840 1.00 81.24 15 ILE D CA 1
ATOM 9985 C C . ILE D 1 15 ? 171.134 114.854 139.364 1.00 84.25 15 ILE D C 1
ATOM 9986 O O . ILE D 1 15 ? 172.285 114.537 139.682 1.00 90.13 15 ILE D O 1
ATOM 9991 N N . THR D 1 16 ? 170.375 114.070 138.594 1.00 84.50 16 THR D N 1
ATOM 9992 C CA . THR D 1 16 ? 170.913 112.819 138.069 1.00 83.41 16 THR D CA 1
ATOM 9993 C C . THR D 1 16 ? 172.092 113.078 137.144 1.00 83.40 16 THR D C 1
ATOM 9994 O O . THR D 1 16 ? 173.090 112.350 137.178 1.00 92.29 16 THR D O 1
ATOM 9998 N N . LEU D 1 17 ? 171.991 114.108 136.304 1.00 83.21 17 LEU D N 1
ATOM 9999 C CA . LEU D 1 17 ? 173.116 114.484 135.457 1.00 83.40 17 LEU D CA 1
ATOM 10000 C C . LEU D 1 17 ? 174.311 114.917 136.293 1.00 83.06 17 LEU D C 1
ATOM 10001 O O . LEU D 1 17 ? 175.453 114.552 135.995 1.00 88.50 17 LEU D O 1
ATOM 10006 N N . GLY D 1 18 ? 174.070 115.702 137.342 1.00 88.09 18 GLY D N 1
ATOM 10007 C CA . GLY D 1 18 ? 175.164 116.135 138.193 1.00 89.00 18 GLY D CA 1
ATOM 10008 C C . GLY D 1 18 ? 175.776 115.003 138.995 1.00 90.70 18 GLY D C 1
ATOM 10009 O O . GLY D 1 18 ? 176.996 114.945 139.169 1.00 97.63 18 GLY D O 1
ATOM 10010 N N . GLU D 1 19 ? 174.941 114.092 139.500 1.00 97.58 19 GLU D N 1
ATOM 10011 C CA . GLU D 1 19 ? 175.443 113.039 140.378 1.00 100.54 19 GLU D CA 1
ATOM 10012 C C . GLU D 1 19 ? 176.358 112.074 139.635 1.00 103.08 19 GLU D C 1
ATOM 10013 O O . GLU D 1 19 ? 177.408 111.684 140.158 1.00 106.33 19 GLU D O 1
ATOM 10019 N N . ASN D 1 20 ? 175.986 111.676 138.417 1.00 95.68 20 ASN D N 1
ATOM 10020 C CA . ASN D 1 20 ? 176.841 110.765 137.668 1.00 95.14 20 ASN D CA 1
ATOM 10021 C C . ASN D 1 20 ? 178.098 111.443 137.143 1.00 95.81 20 ASN D C 1
ATOM 10022 O O . ASN D 1 20 ? 178.985 110.754 136.630 1.00 99.04 20 ASN D O 1
ATOM 10027 N N . MET D 1 21 ? 178.191 112.765 137.249 1.00 91.92 21 MET D N 1
ATOM 10028 C CA . MET D 1 21 ? 179.410 113.493 136.931 1.00 94.73 21 MET D CA 1
ATOM 10029 C C . MET D 1 21 ? 180.339 113.630 138.127 1.00 96.84 21 MET D C 1
ATOM 10030 O O . MET D 1 21 ? 181.411 114.229 137.996 1.00 97.38 21 MET D O 1
ATOM 10035 N N . GLY D 1 22 ? 179.958 113.096 139.285 1.00 92.44 22 GLY D N 1
ATOM 10036 C CA . GLY D 1 22 ? 180.777 113.153 140.475 1.00 94.26 22 GLY D CA 1
ATOM 10037 C C . GLY D 1 22 ? 180.348 114.179 141.500 1.00 95.60 22 GLY D C 1
ATOM 10038 O O . GLY D 1 22 ? 180.890 114.179 142.612 1.00 98.18 22 GLY D O 1
ATOM 10039 N N . LEU D 1 23 ? 179.403 115.051 141.166 1.00 89.56 23 LEU D N 1
ATOM 10040 C CA . LEU D 1 23 ? 178.942 116.050 142.118 1.00 87.77 23 LEU D CA 1
ATOM 10041 C C . LEU D 1 23 ? 178.080 115.408 143.197 1.00 96.28 23 LEU D C 1
ATOM 10042 O O . LEU D 1 23 ? 177.472 114.354 142.995 1.00 98.79 23 LEU D O 1
ATOM 10047 N N . GLU D 1 24 ? 178.031 116.058 144.358 1.00 103.01 24 GLU D N 1
ATOM 10048 C CA . GLU D 1 24 ? 177.255 115.566 145.486 1.00 103.84 24 GLU D CA 1
ATOM 10049 C C . GLU D 1 24 ? 176.587 116.734 146.196 1.00 101.60 24 GLU D C 1
ATOM 10050 O O . GLU D 1 24 ? 176.992 117.890 146.051 1.00 102.76 24 GLU D O 1
ATOM 10056 N N . ASN D 1 25 ? 175.550 116.408 146.969 1.00 91.20 25 ASN D N 1
ATOM 10057 C CA . ASN D 1 25 ? 174.795 117.384 147.755 1.00 90.52 25 ASN D CA 1
ATOM 10058 C C . ASN D 1 25 ? 174.142 118.446 146.877 1.00 85.42 25 ASN D C 1
ATOM 10059 O O . ASN D 1 25 ? 174.013 119.603 147.278 1.00 86.92 25 ASN D O 1
ATOM 10064 N N . LEU D 1 26 ? 173.722 118.062 145.673 1.00 80.96 26 LEU D N 1
ATOM 10065 C CA . LEU D 1 26 ? 173.059 118.995 144.775 1.00 84.20 26 LEU D CA 1
ATOM 10066 C C . LEU D 1 26 ? 171.565 119.117 145.033 1.00 82.84 26 LEU D C 1
ATOM 10067 O O . LEU D 1 26 ? 170.941 120.044 144.509 1.00 93.00 26 LEU D O 1
ATOM 10072 N N . ALA D 1 27 ? 170.978 118.218 145.822 1.00 61.27 27 ALA D N 1
ATOM 10073 C CA . ALA D 1 27 ? 169.526 118.194 145.948 1.00 66.92 27 ALA D CA 1
ATOM 10074 C C . ALA D 1 27 ? 169.006 119.389 146.736 1.00 69.57 27 ALA D C 1
ATOM 10075 O O . ALA D 1 27 ? 167.932 119.918 146.432 1.00 82.11 27 ALA D O 1
ATOM 10077 N N . ARG D 1 28 ? 169.750 119.834 147.743 1.00 67.94 28 ARG D N 1
ATOM 10078 C CA . ARG D 1 28 ? 169.254 120.828 148.683 1.00 72.46 28 ARG D CA 1
ATOM 10079 C C . ARG D 1 28 ? 169.567 122.263 148.281 1.00 75.42 28 ARG D C 1
ATOM 10080 O O . ARG D 1 28 ? 169.241 123.181 149.038 1.00 83.35 28 ARG D O 1
ATOM 10088 N N . MET D 1 29 ? 170.185 122.489 147.127 1.00 73.03 29 MET D N 1
ATOM 10089 C CA . MET D 1 29 ? 170.528 123.837 146.700 1.00 74.69 29 MET D CA 1
ATOM 10090 C C . MET D 1 29 ? 169.611 124.293 145.573 1.00 75.98 29 MET D C 1
ATOM 10091 O O . MET D 1 29 ? 168.916 123.494 144.941 1.00 80.83 29 MET D O 1
ATOM 10096 N N . ARG D 1 30 ? 169.619 125.600 145.332 1.00 74.86 30 ARG D N 1
ATOM 10097 C CA . ARG D 1 30 ? 168.750 126.196 144.332 1.00 72.35 30 ARG D CA 1
ATOM 10098 C C . ARG D 1 30 ? 169.153 125.750 142.931 1.00 78.39 30 ARG D C 1
ATOM 10099 O O . ARG D 1 30 ? 170.265 125.273 142.697 1.00 91.37 30 ARG D O 1
ATOM 10107 N N . LYS D 1 31 ? 168.221 125.910 141.989 1.00 63.14 31 LYS D N 1
ATOM 10108 C CA . LYS D 1 31 ? 168.471 125.464 140.623 1.00 60.50 31 LYS D CA 1
ATOM 10109 C C . LYS D 1 31 ? 169.631 126.222 139.996 1.00 70.92 31 LYS D C 1
ATOM 10110 O O . LYS D 1 31 ? 170.456 125.632 139.291 1.00 83.13 31 LYS D O 1
ATOM 10116 N N . GLN D 1 32 ? 169.709 127.532 140.235 1.00 72.43 32 GLN D N 1
ATOM 10117 C CA . GLN D 1 32 ? 170.815 128.311 139.690 1.00 68.44 32 GLN D CA 1
ATOM 10118 C C . GLN D 1 32 ? 172.146 127.852 140.266 1.00 75.03 32 GLN D C 1
ATOM 10119 O O . GLN D 1 32 ? 173.167 127.857 139.570 1.00 85.12 32 GLN D O 1
ATOM 10125 N N . ASP D 1 33 ? 172.159 127.460 141.541 1.00 74.23 33 ASP D N 1
ATOM 10126 C CA . ASP D 1 33 ? 173.378 126.921 142.133 1.00 67.16 33 ASP D CA 1
ATOM 10127 C C . ASP D 1 33 ? 173.747 125.578 141.518 1.00 68.42 33 ASP D C 1
ATOM 10128 O O . ASP D 1 33 ? 174.931 125.291 141.311 1.00 77.46 33 ASP D O 1
ATOM 10133 N N . ILE D 1 34 ? 172.752 124.737 141.232 1.00 58.20 34 ILE D N 1
ATOM 10134 C CA . ILE D 1 34 ? 173.027 123.448 140.606 1.00 56.20 34 ILE D CA 1
ATOM 10135 C C . ILE D 1 34 ? 173.633 123.647 139.225 1.00 70.11 34 ILE D C 1
ATOM 10136 O O . ILE D 1 34 ? 174.611 122.986 138.859 1.00 82.06 34 ILE D O 1
ATOM 10141 N N . ILE D 1 35 ? 173.063 124.559 138.437 1.00 68.18 35 ILE D N 1
ATOM 10142 C CA . ILE D 1 35 ? 173.565 124.800 137.089 1.00 59.81 35 ILE D CA 1
ATOM 10143 C C . ILE D 1 35 ? 174.996 125.313 137.137 1.00 66.40 35 ILE D C 1
ATOM 10144 O O . ILE D 1 35 ? 175.852 124.883 136.356 1.00 80.57 35 ILE D O 1
ATOM 10149 N N . PHE D 1 36 ? 175.280 126.237 138.055 1.00 65.44 36 PHE D N 1
ATOM 10150 C CA . PHE D 1 36 ? 176.638 126.748 138.188 1.00 63.19 36 PHE D CA 1
ATOM 10151 C C . PHE D 1 36 ? 177.603 125.643 138.590 1.00 68.25 36 PHE D C 1
ATOM 10152 O O . PHE D 1 36 ? 178.729 125.578 138.086 1.00 83.60 36 PHE D O 1
ATOM 10160 N N . ALA D 1 37 ? 177.182 124.766 139.502 1.00 59.09 37 ALA D N 1
ATOM 10161 C CA . ALA D 1 37 ? 178.044 123.668 139.924 1.00 61.14 37 ALA D CA 1
ATOM 10162 C C . ALA D 1 37 ? 178.313 122.701 138.781 1.00 63.80 37 ALA D C 1
ATOM 10163 O O . ALA D 1 37 ? 179.440 122.220 138.622 1.00 76.80 37 ALA D O 1
ATOM 10165 N N . ILE D 1 38 ? 177.292 122.397 137.979 1.00 60.47 38 ILE D N 1
ATOM 10166 C CA . ILE D 1 38 ? 177.472 121.472 136.866 1.00 59.80 38 ILE D CA 1
ATOM 10167 C C . ILE D 1 38 ? 178.426 122.054 135.833 1.00 71.14 38 ILE D C 1
ATOM 10168 O O . ILE D 1 38 ? 179.284 121.347 135.294 1.00 80.65 38 ILE D O 1
ATOM 10173 N N . LEU D 1 39 ? 178.293 123.349 135.540 1.00 75.41 39 LEU D N 1
ATOM 10174 C CA . LEU D 1 39 ? 179.140 123.968 134.527 1.00 71.57 39 LEU D CA 1
ATOM 10175 C C . LEU D 1 39 ? 180.609 123.920 134.923 1.00 76.67 39 LEU D C 1
ATOM 10176 O O . LEU D 1 39 ? 181.474 123.643 134.085 1.00 89.31 39 LEU D O 1
ATOM 10181 N N . LYS D 1 40 ? 180.913 124.190 136.194 1.00 71.22 40 LYS D N 1
ATOM 10182 C CA . LYS D 1 40 ? 182.298 124.117 136.645 1.00 72.82 40 LYS D CA 1
ATOM 10183 C C . LYS D 1 40 ? 182.847 122.705 136.506 1.00 77.69 40 LYS D C 1
ATOM 10184 O O . LYS D 1 40 ? 184.004 122.517 136.115 1.00 84.16 40 LYS D O 1
ATOM 10190 N N . GLN D 1 41 ? 182.035 121.699 136.833 1.00 75.12 41 GLN D N 1
ATOM 10191 C CA . GLN D 1 41 ? 182.485 120.319 136.703 1.00 77.70 41 GLN D CA 1
ATOM 10192 C C . GLN D 1 41 ? 182.770 119.966 135.250 1.00 84.49 41 GLN D C 1
ATOM 10193 O O . GLN D 1 41 ? 183.756 119.283 134.952 1.00 92.31 41 GLN D O 1
ATOM 10199 N N . HIS D 1 42 ? 181.919 120.420 134.330 1.00 85.87 42 HIS D N 1
ATOM 10200 C CA . HIS D 1 42 ? 182.156 120.137 132.920 1.00 84.17 42 HIS D CA 1
ATOM 10201 C C . HIS D 1 42 ? 183.308 120.964 132.368 1.00 87.26 42 HIS D C 1
ATOM 10202 O O . HIS D 1 42 ? 183.940 120.564 131.385 1.00 89.27 42 HIS D O 1
ATOM 10209 N N . ALA D 1 43 ? 183.591 122.116 132.976 1.00 87.40 43 ALA D N 1
ATOM 10210 C CA . ALA D 1 43 ? 184.718 122.929 132.540 1.00 82.34 43 ALA D CA 1
ATOM 10211 C C . ALA D 1 43 ? 186.053 122.258 132.819 1.00 89.32 43 ALA D C 1
ATOM 10212 O O . ALA D 1 43 ? 187.061 122.639 132.215 1.00 97.12 43 ALA D O 1
ATOM 10214 N N . LYS D 1 44 ? 186.086 121.276 133.722 1.00 98.13 44 LYS D N 1
ATOM 10215 C CA . LYS D 1 44 ? 187.325 120.552 133.985 1.00 100.90 44 LYS D CA 1
ATOM 10216 C C . LYS D 1 44 ? 187.792 119.796 132.750 1.00 102.13 44 LYS D C 1
ATOM 10217 O O . LYS D 1 44 ? 188.994 119.734 132.467 1.00 100.66 44 LYS D O 1
ATOM 10223 N N . SER D 1 45 ? 186.854 119.214 132.001 1.00 103.38 45 SER D N 1
ATOM 10224 C CA . SER D 1 45 ? 187.196 118.452 130.807 1.00 102.53 45 SER D CA 1
ATOM 10225 C C . SER D 1 45 ? 187.782 119.315 129.700 1.00 103.10 45 SER D C 1
ATOM 10226 O O . SER D 1 45 ? 188.338 118.767 128.743 1.00 106.29 45 SER D O 1
ATOM 10229 N N . GLY D 1 46 ? 187.672 120.637 129.799 1.00 110.05 46 GLY D N 1
ATOM 10230 C CA . GLY D 1 46 ? 188.176 121.520 128.773 1.00 109.44 46 GLY D CA 1
ATOM 10231 C C . GLY D 1 46 ? 187.291 121.656 127.556 1.00 113.22 46 GLY D C 1
ATOM 10232 O O . GLY D 1 46 ? 187.692 122.319 126.592 1.00 113.57 46 GLY D O 1
ATOM 10233 N N . GLU D 1 47 ? 186.107 121.052 127.566 1.00 114.97 47 GLU D N 1
ATOM 10234 C CA . GLU D 1 47 ? 185.208 121.145 126.429 1.00 112.94 47 GLU D CA 1
ATOM 10235 C C . GLU D 1 47 ? 184.634 122.553 126.313 1.00 114.02 47 GLU D C 1
ATOM 10236 O O . GLU D 1 47 ? 184.600 123.325 127.275 1.00 111.16 47 GLU D O 1
ATOM 10242 N N . ASP D 1 48 ? 184.184 122.884 125.107 1.00 111.31 48 ASP D N 1
ATOM 10243 C CA . ASP D 1 48 ? 183.563 124.176 124.857 1.00 108.12 48 ASP D CA 1
ATOM 10244 C C . ASP D 1 48 ? 182.155 124.193 125.434 1.00 107.08 48 ASP D C 1
ATOM 10245 O O . ASP D 1 48 ? 181.378 123.258 125.225 1.00 106.63 48 ASP D O 1
ATOM 10250 N N . ILE D 1 49 ? 181.829 125.257 126.161 1.00 88.01 49 ILE D N 1
ATOM 10251 C CA . ILE D 1 49 ? 180.507 125.443 126.743 1.00 86.06 49 ILE D CA 1
ATOM 10252 C C . ILE D 1 49 ? 179.908 126.714 126.164 1.00 82.22 49 ILE D C 1
ATOM 10253 O O . ILE D 1 49 ? 180.538 127.777 126.199 1.00 85.08 49 ILE D O 1
ATOM 10258 N N . PHE D 1 50 ? 178.702 126.601 125.624 1.00 75.52 50 PHE D N 1
ATOM 10259 C CA . PHE D 1 50 ? 178.012 127.726 125.017 1.00 73.29 50 PHE D CA 1
ATOM 10260 C C . PHE D 1 50 ? 177.012 128.324 125.995 1.00 77.62 50 PHE D C 1
ATOM 10261 O O . PHE D 1 50 ? 176.713 127.759 127.048 1.00 90.17 50 PHE D O 1
ATOM 10269 N N . GLY D 1 51 ? 176.494 129.489 125.632 1.00 76.03 51 GLY D N 1
ATOM 10270 C CA . GLY D 1 51 ? 175.519 130.168 126.464 1.00 76.45 51 GLY D CA 1
ATOM 10271 C C . GLY D 1 51 ? 174.998 131.394 125.753 1.00 78.04 51 GLY D C 1
ATOM 10272 O O . GLY D 1 51 ? 175.556 131.844 124.749 1.00 92.41 51 GLY D O 1
ATOM 10273 N N . ASP D 1 52 ? 173.910 131.932 126.293 1.00 76.82 52 ASP D N 1
ATOM 10274 C CA . ASP D 1 52 ? 173.277 133.105 125.711 1.00 75.45 52 ASP D CA 1
ATOM 10275 C C . ASP D 1 52 ? 172.437 133.783 126.779 1.00 76.37 52 ASP D C 1
ATOM 10276 O O . ASP D 1 52 ? 172.177 133.222 127.845 1.00 86.80 52 ASP D O 1
ATOM 10281 N N . GLY D 1 53 ? 172.018 135.005 126.479 1.00 64.52 53 GLY D N 1
ATOM 10282 C CA . GLY D 1 53 ? 171.208 135.756 127.412 1.00 69.97 53 GLY D CA 1
ATOM 10283 C C . GLY D 1 53 ? 171.007 137.173 126.920 1.00 73.69 53 GLY D C 1
ATOM 10284 O O . GLY D 1 53 ? 171.392 137.525 125.805 1.00 83.25 53 GLY D O 1
ATOM 10285 N N . VAL D 1 54 ? 170.398 137.978 127.783 1.00 60.51 54 VAL D N 1
ATOM 10286 C CA . VAL D 1 54 ? 170.089 139.371 127.493 1.00 50.79 54 VAL D CA 1
ATOM 10287 C C . VAL D 1 54 ? 170.999 140.244 128.341 1.00 60.11 54 VAL D C 1
ATOM 10288 O O . VAL D 1 54 ? 171.088 140.059 129.560 1.00 77.36 54 VAL D O 1
ATOM 10292 N N . LEU D 1 55 ? 171.677 141.188 127.698 1.00 62.45 55 LEU D N 1
ATOM 10293 C CA . LEU D 1 55 ? 172.646 142.021 128.395 1.00 62.29 55 LEU D CA 1
ATOM 10294 C C . LEU D 1 55 ? 171.954 143.029 129.302 1.00 63.98 55 LEU D C 1
ATOM 10295 O O . LEU D 1 55 ? 170.939 143.625 128.936 1.00 76.20 55 LEU D O 1
ATOM 10300 N N . GLU D 1 56 ? 172.511 143.216 130.496 1.00 76.69 56 GLU D N 1
ATOM 10301 C CA . GLU D 1 56 ? 172.054 144.233 131.441 1.00 75.61 56 GLU D CA 1
ATOM 10302 C C . GLU D 1 56 ? 173.283 144.964 131.966 1.00 82.89 56 GLU D C 1
ATOM 10303 O O . GLU D 1 56 ? 173.974 144.463 132.856 1.00 93.16 56 GLU D O 1
ATOM 10309 N N . ILE D 1 57 ? 173.549 146.147 131.427 1.00 78.76 57 ILE D N 1
ATOM 10310 C CA . ILE D 1 57 ? 174.717 146.922 131.827 1.00 72.03 57 ILE D CA 1
ATOM 10311 C C . ILE D 1 57 ? 174.427 147.614 133.150 1.00 76.88 57 ILE D C 1
ATOM 10312 O O . ILE D 1 57 ? 173.420 148.316 133.291 1.00 85.23 57 ILE D O 1
ATOM 10317 N N . LEU D 1 58 ? 175.309 147.416 134.125 1.00 87.92 58 LEU D N 1
ATOM 10318 C CA . LEU D 1 58 ? 175.149 148.021 135.435 1.00 92.57 58 LEU D CA 1
ATOM 10319 C C . LEU D 1 58 ? 175.734 149.431 135.442 1.00 103.50 58 LEU D C 1
ATOM 10320 O O . LEU D 1 58 ? 176.241 149.931 134.435 1.00 106.63 58 LEU D O 1
ATOM 10325 N N . GLN D 1 59 ? 175.661 150.084 136.604 1.00 116.56 59 GLN D N 1
ATOM 10326 C CA . GLN D 1 59 ? 176.146 151.456 136.717 1.00 114.13 59 GLN D CA 1
ATOM 10327 C C . GLN D 1 59 ? 177.659 151.529 136.560 1.00 115.97 59 GLN D C 1
ATOM 10328 O O . GLN D 1 59 ? 178.180 152.479 135.966 1.00 119.98 59 GLN D O 1
ATOM 10334 N N . ASP D 1 60 ? 178.380 150.538 137.084 1.00 114.25 60 ASP D N 1
ATOM 10335 C CA . ASP D 1 60 ? 179.837 150.576 137.067 1.00 114.50 60 ASP D CA 1
ATOM 10336 C C . ASP D 1 60 ? 180.424 150.392 135.675 1.00 114.56 60 ASP D C 1
ATOM 10337 O O . ASP D 1 60 ? 181.628 150.605 135.501 1.00 118.31 60 ASP D O 1
ATOM 10342 N N . GLY D 1 61 ? 179.620 150.003 134.690 1.00 101.26 61 GLY D N 1
ATOM 10343 C CA . GLY D 1 61 ? 180.072 149.843 133.326 1.00 101.82 61 GLY D CA 1
ATOM 10344 C C . GLY D 1 61 ? 180.107 148.411 132.839 1.00 103.01 61 GLY D C 1
ATOM 10345 O O . GLY D 1 61 ? 180.109 148.188 131.622 1.00 103.52 61 GLY D O 1
ATOM 10346 N N . PHE D 1 62 ? 180.140 147.439 133.742 1.00 93.62 62 PHE D N 1
ATOM 10347 C CA . PHE D 1 62 ? 180.095 146.041 133.347 1.00 87.83 62 PHE D CA 1
ATOM 10348 C C . PHE D 1 62 ? 178.656 145.539 133.363 1.00 92.71 62 PHE D C 1
ATOM 10349 O O . PHE D 1 62 ? 177.779 146.111 134.013 1.00 99.29 62 PHE D O 1
ATOM 10357 N N . GLY D 1 63 ? 178.422 144.449 132.633 1.00 84.66 63 GLY D N 1
ATOM 10358 C CA . GLY D 1 63 ? 177.091 143.902 132.480 1.00 85.45 63 GLY D CA 1
ATOM 10359 C C . GLY D 1 63 ? 177.062 142.407 132.742 1.00 87.16 63 GLY D C 1
ATOM 10360 O O . GLY D 1 63 ? 178.092 141.773 132.972 1.00 88.75 63 GLY D O 1
ATOM 10361 N N . PHE D 1 64 ? 175.849 141.865 132.701 1.00 70.62 64 PHE D N 1
ATOM 10362 C CA . PHE D 1 64 ? 175.615 140.441 132.863 1.00 61.36 64 PHE D CA 1
ATOM 10363 C C . PHE D 1 64 ? 174.630 139.970 131.806 1.00 65.22 64 PHE D C 1
ATOM 10364 O O . PHE D 1 64 ? 173.824 140.751 131.297 1.00 79.51 64 PHE D O 1
ATOM 10372 N N . LEU D 1 65 ? 174.701 138.684 131.482 1.00 54.11 65 LEU D N 1
ATOM 10373 C CA . LEU D 1 65 ? 173.793 138.070 130.517 1.00 56.10 65 LEU D CA 1
ATOM 10374 C C . LEU D 1 65 ? 172.746 137.280 131.293 1.00 69.59 65 LEU D C 1
ATOM 10375 O O . LEU D 1 65 ? 172.904 136.088 131.552 1.00 79.28 65 LEU D O 1
ATOM 10380 N N . ARG D 1 66 ? 171.662 137.956 131.661 1.00 67.38 66 ARG D N 1
ATOM 10381 C CA . ARG D 1 66 ? 170.569 137.296 132.353 1.00 64.22 66 ARG D CA 1
ATOM 10382 C C . ARG D 1 66 ? 169.796 136.398 131.394 1.00 70.40 66 ARG D C 1
ATOM 10383 O O . ARG D 1 66 ? 169.855 136.551 130.173 1.00 82.96 66 ARG D O 1
ATOM 10391 N N . SER D 1 67 ? 169.058 135.452 131.963 1.00 68.60 67 SER D N 1
ATOM 10392 C CA . SER D 1 67 ? 168.305 134.474 131.193 1.00 63.40 67 SER D CA 1
ATOM 10393 C C . SER D 1 67 ? 166.812 134.705 131.368 1.00 70.18 67 SER D C 1
ATOM 10394 O O . SER D 1 67 ? 166.356 135.090 132.448 1.00 82.78 67 SER D O 1
ATOM 10397 N N . ALA D 1 68 ? 166.054 134.465 130.297 1.00 75.01 68 ALA D N 1
ATOM 10398 C CA . ALA D 1 68 ? 164.611 134.661 130.346 1.00 68.90 68 ALA D CA 1
ATOM 10399 C C . ALA D 1 68 ? 163.898 133.559 131.115 1.00 75.18 68 ALA D C 1
ATOM 10400 O O . ALA D 1 68 ? 162.768 133.771 131.564 1.00 89.20 68 ALA D O 1
ATOM 10402 N N . ASP D 1 69 ? 164.523 132.390 131.267 1.00 84.91 69 ASP D N 1
ATOM 10403 C CA . ASP D 1 69 ? 163.893 131.313 132.023 1.00 86.03 69 ASP D CA 1
ATOM 10404 C C . ASP D 1 69 ? 163.731 131.688 133.489 1.00 86.00 69 ASP D C 1
ATOM 10405 O O . ASP D 1 69 ? 162.711 131.368 134.108 1.00 92.16 69 ASP D O 1
ATOM 10410 N N . SER D 1 70 ? 164.722 132.364 134.059 1.00 67.62 70 SER D N 1
ATOM 10411 C CA . SER D 1 70 ? 164.657 132.837 135.432 1.00 65.46 70 SER D CA 1
ATOM 10412 C C . SER D 1 70 ? 164.002 134.204 135.548 1.00 68.34 70 SER D C 1
ATOM 10413 O O . SER D 1 70 ? 164.086 134.827 136.611 1.00 75.93 70 SER D O 1
ATOM 10416 N N . SER D 1 71 ? 163.354 134.678 134.484 1.00 64.32 71 SER D N 1
ATOM 10417 C CA . SER D 1 71 ? 162.753 136.011 134.446 1.00 58.65 71 SER D CA 1
ATOM 10418 C C . SER D 1 71 ? 163.787 137.091 134.745 1.00 65.87 71 SER D C 1
ATOM 10419 O O . SER D 1 71 ? 163.529 138.030 135.499 1.00 76.66 71 SER D O 1
ATOM 10422 N N . TYR D 1 72 ? 164.972 136.947 134.149 1.00 56.51 72 TYR D N 1
ATOM 10423 C CA . TYR D 1 72 ? 166.042 137.938 134.254 1.00 49.61 72 TYR D CA 1
ATOM 10424 C C . TYR D 1 72 ? 166.423 138.200 135.707 1.00 58.99 72 TYR D C 1
ATOM 10425 O O . TYR D 1 72 ? 166.725 139.328 136.096 1.00 71.71 72 TYR D O 1
ATOM 10434 N N . LEU D 1 73 ? 166.405 137.149 136.518 1.00 64.15 73 LEU D N 1
ATOM 10435 C CA . LEU D 1 73 ? 166.795 137.250 137.915 1.00 65.43 73 LEU D CA 1
ATOM 10436 C C . LEU D 1 73 ? 168.296 137.055 138.046 1.00 69.36 73 LEU D C 1
ATOM 10437 O O . LEU D 1 73 ? 168.873 136.157 137.429 1.00 78.45 73 LEU D O 1
ATOM 10442 N N . ALA D 1 74 ? 168.927 137.908 138.846 1.00 66.61 74 ALA D N 1
ATOM 10443 C CA . ALA D 1 74 ? 170.359 137.789 139.071 1.00 68.32 74 ALA D CA 1
ATOM 10444 C C . ALA D 1 74 ? 170.662 136.502 139.823 1.00 75.18 74 ALA D C 1
ATOM 10445 O O . ALA D 1 74 ? 170.037 136.205 140.845 1.00 78.62 74 ALA D O 1
ATOM 10447 N N . GLY D 1 75 ? 171.624 135.738 139.319 1.00 75.53 75 GLY D N 1
ATOM 10448 C CA . GLY D 1 75 ? 171.974 134.473 139.913 1.00 71.89 75 GLY D CA 1
ATOM 10449 C C . GLY D 1 75 ? 173.426 134.115 139.686 1.00 76.15 75 GLY D C 1
ATOM 10450 O O . GLY D 1 75 ? 174.145 134.781 138.937 1.00 89.86 75 GLY D O 1
ATOM 10451 N N . PRO D 1 76 ? 173.888 133.050 140.343 1.00 71.39 76 PRO D N 1
ATOM 10452 C CA . PRO D 1 76 ? 175.291 132.640 140.181 1.00 78.80 76 PRO D CA 1
ATOM 10453 C C . PRO D 1 76 ? 175.647 132.216 138.770 1.00 82.12 76 PRO D C 1
ATOM 10454 O O . PRO D 1 76 ? 176.830 132.241 138.415 1.00 84.90 76 PRO D O 1
ATOM 10458 N N . ASP D 1 77 ? 174.671 131.830 137.956 1.00 87.04 77 ASP D N 1
ATOM 10459 C CA . ASP D 1 77 ? 174.933 131.328 136.615 1.00 89.13 77 ASP D CA 1
ATOM 10460 C C . ASP D 1 77 ? 174.934 132.420 135.555 1.00 94.31 77 ASP D C 1
ATOM 10461 O O . ASP D 1 77 ? 175.055 132.106 134.367 1.00 97.97 77 ASP D O 1
ATOM 10466 N N . ASP D 1 78 ? 174.794 133.683 135.945 1.00 88.64 78 ASP D N 1
ATOM 10467 C CA . ASP D 1 78 ? 174.858 134.769 134.981 1.00 84.40 78 ASP D CA 1
ATOM 10468 C C . ASP D 1 78 ? 176.263 134.893 134.408 1.00 83.03 78 ASP D C 1
ATOM 10469 O O . ASP D 1 78 ? 177.256 134.560 135.057 1.00 91.16 78 ASP D O 1
ATOM 10474 N N . ILE D 1 79 ? 176.337 135.380 133.175 1.00 67.77 79 ILE D N 1
ATOM 10475 C CA . ILE D 1 79 ? 177.588 135.481 132.437 1.00 58.70 79 ILE D CA 1
ATOM 10476 C C . ILE D 1 79 ? 178.081 136.917 132.507 1.00 67.36 79 ILE D C 1
ATOM 10477 O O . ILE D 1 79 ? 177.329 137.854 132.215 1.00 83.64 79 ILE D O 1
ATOM 10482 N N . TYR D 1 80 ? 179.340 137.091 132.891 1.00 71.31 80 TYR D N 1
ATOM 10483 C CA . TYR D 1 80 ? 179.930 138.411 133.056 1.00 70.52 80 TYR D CA 1
ATOM 10484 C C . TYR D 1 80 ? 180.585 138.870 131.762 1.00 77.69 80 TYR D C 1
ATOM 10485 O O . TYR D 1 80 ? 181.297 138.104 131.108 1.00 86.38 80 TYR D O 1
ATOM 10494 N N . VAL D 1 81 ? 180.342 140.127 131.396 1.00 77.62 81 VAL D N 1
ATOM 10495 C CA . VAL D 1 81 ? 180.954 140.744 130.225 1.00 80.04 81 VAL D CA 1
ATOM 10496 C C . VAL D 1 81 ? 181.736 141.968 130.678 1.00 84.91 81 VAL D C 1
ATOM 10497 O O . VAL D 1 81 ? 181.195 142.841 131.365 1.00 89.09 81 VAL D O 1
ATOM 10501 N N . SER D 1 82 ? 183.010 142.024 130.301 1.00 92.98 82 SER D N 1
ATOM 10502 C CA . SER D 1 82 ? 183.860 143.123 130.720 1.00 87.70 82 SER D CA 1
ATOM 10503 C C . SER D 1 82 ? 183.465 144.407 129.995 1.00 90.04 82 SER D C 1
ATOM 10504 O O . SER D 1 82 ? 182.911 144.360 128.894 1.00 99.50 82 SER D O 1
ATOM 10507 N N . PRO D 1 83 ? 183.737 145.568 130.595 1.00 85.38 83 PRO D N 1
ATOM 10508 C CA . PRO D 1 83 ? 183.407 146.832 129.918 1.00 90.51 83 PRO D CA 1
ATOM 10509 C C . PRO D 1 83 ? 184.094 146.994 128.576 1.00 89.58 83 PRO D C 1
ATOM 10510 O O . PRO D 1 83 ? 183.577 147.707 127.708 1.00 94.52 83 PRO D O 1
ATOM 10514 N N . SER D 1 84 ? 185.249 146.360 128.381 1.00 90.21 84 SER D N 1
ATOM 10515 C CA . SER D 1 84 ? 185.916 146.421 127.086 1.00 89.07 84 SER D CA 1
ATOM 10516 C C . SER D 1 84 ? 185.086 145.745 126.004 1.00 88.93 84 SER D C 1
ATOM 10517 O O . SER D 1 84 ? 185.065 146.203 124.856 1.00 97.29 84 SER D O 1
ATOM 10520 N N . GLN D 1 85 ? 184.406 144.648 126.344 1.00 91.90 85 GLN D N 1
ATOM 10521 C CA . GLN D 1 85 ? 183.553 143.978 125.368 1.00 93.02 85 GLN D CA 1
ATOM 10522 C C . GLN D 1 85 ? 182.390 144.867 124.952 1.00 94.11 85 GLN D C 1
ATOM 10523 O O . GLN D 1 85 ? 182.003 144.885 123.778 1.00 100.63 85 GLN D O 1
ATOM 10529 N N . ILE D 1 86 ? 181.812 145.603 125.902 1.00 78.76 86 ILE D N 1
ATOM 10530 C CA . ILE D 1 86 ? 180.768 146.562 125.566 1.00 75.87 86 ILE D CA 1
ATOM 10531 C C . ILE D 1 86 ? 181.327 147.675 124.692 1.00 84.62 86 ILE D C 1
ATOM 10532 O O . ILE D 1 86 ? 180.600 148.272 123.890 1.00 90.53 86 ILE D O 1
ATOM 10537 N N . ARG D 1 87 ? 182.611 147.992 124.843 1.00 102.40 87 ARG D N 1
ATOM 10538 C CA . ARG D 1 87 ? 183.242 148.972 123.969 1.00 97.71 87 ARG D CA 1
ATOM 10539 C C . ARG D 1 87 ? 183.575 148.381 122.605 1.00 95.10 87 ARG D C 1
ATOM 10540 O O . ARG D 1 87 ? 183.419 149.054 121.582 1.00 98.41 87 ARG D O 1
ATOM 10548 N N . ARG D 1 88 ? 184.038 147.128 122.573 1.00 92.02 88 ARG D N 1
ATOM 10549 C CA . ARG D 1 88 ? 184.481 146.529 121.317 1.00 90.15 88 ARG D CA 1
ATOM 10550 C C . ARG D 1 88 ? 183.333 146.422 120.324 1.00 94.08 88 ARG D C 1
ATOM 10551 O O . ARG D 1 88 ? 183.439 146.877 119.181 1.00 101.30 88 ARG D O 1
ATOM 10559 N N . PHE D 1 89 ? 182.228 145.818 120.743 1.00 87.13 89 PHE D N 1
ATOM 10560 C CA . PHE D 1 89 ? 180.963 145.895 120.027 1.00 83.71 89 PHE D CA 1
ATOM 10561 C C . PHE D 1 89 ? 180.074 146.832 120.824 1.00 84.70 89 PHE D C 1
ATOM 10562 O O . PHE D 1 89 ? 179.827 146.584 122.007 1.00 100.09 89 PHE D O 1
ATOM 10570 N N . ASN D 1 90 ? 179.593 147.894 120.192 1.00 83.60 90 ASN D N 1
ATOM 10571 C CA . ASN D 1 90 ? 178.803 148.878 120.926 1.00 86.25 90 ASN D CA 1
ATOM 10572 C C . ASN D 1 90 ? 177.488 148.224 121.320 1.00 92.82 90 ASN D C 1
ATOM 10573 O O . ASN D 1 90 ? 176.558 148.126 120.518 1.00 99.99 90 ASN D O 1
ATOM 10578 N N . LEU D 1 91 ? 177.417 147.765 122.564 1.00 80.21 91 LEU D N 1
ATOM 10579 C CA . LEU D 1 91 ? 176.280 147.015 123.071 1.00 77.55 91 LEU D CA 1
ATOM 10580 C C . LEU D 1 91 ? 175.516 147.860 124.077 1.00 80.84 91 LEU D C 1
ATOM 10581 O O . LEU D 1 91 ? 176.115 148.580 124.880 1.00 81.66 91 LEU D O 1
ATOM 10586 N N . ARG D 1 92 ? 174.194 147.768 124.025 1.00 79.85 92 ARG D N 1
ATOM 10587 C CA . ARG D 1 92 ? 173.321 148.449 124.963 1.00 78.03 92 ARG D CA 1
ATOM 10588 C C . ARG D 1 92 ? 172.510 147.415 125.727 1.00 83.43 92 ARG D C 1
ATOM 10589 O O . ARG D 1 92 ? 172.472 146.235 125.371 1.00 90.57 92 ARG D O 1
ATOM 10597 N N . THR D 1 93 ? 171.867 147.868 126.799 1.00 71.60 93 THR D N 1
ATOM 10598 C CA . THR D 1 93 ? 171.016 146.984 127.580 1.00 71.52 93 THR D CA 1
ATOM 10599 C C . THR D 1 93 ? 169.912 146.413 126.703 1.00 71.88 93 THR D C 1
ATOM 10600 O O . THR D 1 93 ? 169.262 147.142 125.949 1.00 78.36 93 THR D O 1
ATOM 10604 N N . GLY D 1 94 ? 169.707 145.104 126.795 1.00 63.91 94 GLY D N 1
ATOM 10605 C CA . GLY D 1 94 ? 168.707 144.430 125.999 1.00 66.47 94 GLY D CA 1
ATOM 10606 C C . GLY D 1 94 ? 169.234 143.686 124.795 1.00 70.95 94 GLY D C 1
ATOM 10607 O O . GLY D 1 94 ? 168.447 143.035 124.101 1.00 80.30 94 GLY D O 1
ATOM 10608 N N . ASP D 1 95 ? 170.532 143.760 124.520 1.00 70.37 95 ASP D N 1
ATOM 10609 C CA . ASP D 1 95 ? 171.101 143.008 123.412 1.00 72.03 95 ASP D CA 1
ATOM 10610 C C . ASP D 1 95 ? 171.163 141.528 123.760 1.00 73.47 95 ASP D C 1
ATOM 10611 O O . ASP D 1 95 ? 171.596 141.154 124.853 1.00 88.19 95 ASP D O 1
ATOM 10616 N N . THR D 1 96 ? 170.728 140.685 122.829 1.00 53.88 96 THR D N 1
ATOM 10617 C CA . THR D 1 96 ? 170.756 139.239 123.013 1.00 55.79 96 THR D CA 1
ATOM 10618 C C . THR D 1 96 ? 172.079 138.709 122.478 1.00 63.46 96 THR D C 1
ATOM 10619 O O . THR D 1 96 ? 172.282 138.643 121.262 1.00 78.86 96 THR D O 1
ATOM 10623 N N . ILE D 1 97 ? 172.973 138.323 123.382 1.00 67.20 97 ILE D N 1
ATOM 10624 C CA . ILE D 1 97 ? 174.317 137.876 123.037 1.00 58.83 97 ILE D CA 1
ATOM 10625 C C . ILE D 1 97 ? 174.388 136.370 123.227 1.00 59.69 97 ILE D C 1
ATOM 10626 O O . ILE D 1 97 ? 173.961 135.850 124.263 1.00 81.10 97 ILE D O 1
ATOM 10631 N N . SER D 1 98 ? 174.921 135.672 122.231 1.00 58.97 98 SER D N 1
ATOM 10632 C CA . SER D 1 98 ? 175.120 134.233 122.304 1.00 66.81 98 SER D CA 1
ATOM 10633 C C . SER D 1 98 ? 176.534 133.895 121.862 1.00 70.30 98 SER D C 1
ATOM 10634 O O . SER D 1 98 ? 177.018 134.420 120.856 1.00 89.03 98 SER D O 1
ATOM 10637 N N . GLY D 1 99 ? 177.191 133.020 122.609 1.00 65.29 99 GLY D N 1
ATOM 10638 C CA . GLY D 1 99 ? 178.534 132.612 122.254 1.00 67.98 99 GLY D CA 1
ATOM 10639 C C . GLY D 1 99 ? 179.148 131.761 123.342 1.00 73.40 99 GLY D C 1
ATOM 10640 O O . GLY D 1 99 ? 178.516 131.443 124.352 1.00 87.79 99 GLY D O 1
ATOM 10641 N N . LYS D 1 100 ? 180.407 131.400 123.111 1.00 75.56 100 LYS D N 1
ATOM 10642 C CA . LYS D 1 100 ? 181.137 130.571 124.057 1.00 72.25 100 LYS D CA 1
ATOM 10643 C C . LYS D 1 100 ? 181.466 131.351 125.323 1.00 74.53 100 LYS D C 1
ATOM 10644 O O . LYS D 1 100 ? 181.689 132.563 125.295 1.00 83.72 100 LYS D O 1
ATOM 10650 N N . ILE D 1 101 ? 181.499 130.635 126.445 1.00 69.73 101 ILE D N 1
ATOM 10651 C CA . ILE D 1 101 ? 181.834 131.208 127.740 1.00 69.11 101 ILE D CA 1
ATOM 10652 C C . ILE D 1 101 ? 182.950 130.378 128.358 1.00 74.73 101 ILE D C 1
ATOM 10653 O O . ILE D 1 101 ? 183.242 129.264 127.924 1.00 81.20 101 ILE D O 1
ATOM 10658 N N . ARG D 1 102 ? 183.576 130.939 129.385 1.00 71.51 102 ARG D N 1
ATOM 10659 C CA . ARG D 1 102 ? 184.703 130.297 130.038 1.00 74.36 102 ARG D CA 1
ATOM 10660 C C . ARG D 1 102 ? 184.479 130.242 131.540 1.00 80.22 102 ARG D C 1
ATOM 10661 O O . ARG D 1 102 ? 183.791 131.099 132.102 1.00 86.52 102 ARG D O 1
ATOM 10669 N N . PRO D 1 103 ? 185.045 129.240 132.215 1.00 75.09 103 PRO D N 1
ATOM 10670 C CA . PRO D 1 103 ? 184.888 129.160 133.664 1.00 68.94 103 PRO D CA 1
ATOM 10671 C C . PRO D 1 103 ? 185.618 130.300 134.348 1.00 75.23 103 PRO D C 1
ATOM 10672 O O . PRO D 1 103 ? 186.572 130.869 133.790 1.00 81.50 103 PRO D O 1
ATOM 10676 N N . PRO D 1 104 ? 185.198 130.680 135.554 1.00 81.98 104 PRO D N 1
ATOM 10677 C CA . PRO D 1 104 ? 185.865 131.784 136.249 1.00 83.01 104 PRO D CA 1
ATOM 10678 C C . PRO D 1 104 ? 187.315 131.453 136.564 1.00 90.88 104 PRO D C 1
ATOM 10679 O O . PRO D 1 104 ? 187.671 130.303 136.827 1.00 94.08 104 PRO D O 1
ATOM 10683 N N . LYS D 1 105 ? 188.154 132.482 136.531 1.00 109.88 105 LYS D N 1
ATOM 10684 C CA . LYS D 1 105 ? 189.546 132.350 136.924 1.00 107.70 105 LYS D CA 1
ATOM 10685 C C . LYS D 1 105 ? 189.654 132.527 138.437 1.00 109.14 105 LYS D C 1
ATOM 10686 O O . LYS D 1 105 ? 188.649 132.619 139.146 1.00 110.32 105 LYS D O 1
ATOM 10692 N N . GLU D 1 106 ? 190.878 132.577 138.951 1.00 124.02 106 GLU D N 1
ATOM 10693 C CA . GLU D 1 106 ? 191.071 132.791 140.377 1.00 125.08 106 GLU D CA 1
ATOM 10694 C C . GLU D 1 106 ? 190.744 134.235 140.735 1.00 126.06 106 GLU D C 1
ATOM 10695 O O . GLU D 1 106 ? 191.211 135.170 140.078 1.00 124.41 106 GLU D O 1
ATOM 10701 N N . GLY D 1 107 ? 189.939 134.413 141.780 1.00 117.53 107 GLY D N 1
ATOM 10702 C CA . GLY D 1 107 ? 189.477 135.723 142.179 1.00 117.02 107 GLY D CA 1
ATOM 10703 C C . GLY D 1 107 ? 188.194 136.174 141.518 1.00 116.34 107 GLY D C 1
ATOM 10704 O O . GLY D 1 107 ? 187.663 137.227 141.891 1.00 114.75 107 GLY D O 1
ATOM 10705 N N . GLU D 1 108 ? 187.680 135.417 140.557 1.00 108.29 108 GLU D N 1
ATOM 10706 C CA . GLU D 1 108 ? 186.437 135.741 139.877 1.00 104.20 108 GLU D CA 1
ATOM 10707 C C . GLU D 1 108 ? 185.274 134.991 140.518 1.00 105.18 108 GLU D C 1
ATOM 10708 O O . GLU D 1 108 ? 185.455 134.092 141.340 1.00 108.17 108 GLU D O 1
ATOM 10714 N N . ARG D 1 109 ? 184.066 135.378 140.130 1.00 91.58 109 ARG D N 1
ATOM 10715 C CA . ARG D 1 109 ? 182.853 134.784 140.676 1.00 84.17 109 ARG D CA 1
ATOM 10716 C C . ARG D 1 109 ? 181.946 134.178 139.621 1.00 86.78 109 ARG D C 1
ATOM 10717 O O . ARG D 1 109 ? 181.364 133.117 139.855 1.00 91.75 109 ARG D O 1
ATOM 10725 N N . TYR D 1 110 ? 181.806 134.820 138.467 1.00 78.50 110 TYR D N 1
ATOM 10726 C CA . TYR D 1 110 ? 180.873 134.391 137.440 1.00 73.54 110 TYR D CA 1
ATOM 10727 C C . TYR D 1 110 ? 181.619 133.896 136.211 1.00 66.88 110 TYR D C 1
ATOM 10728 O O . TYR D 1 110 ? 182.796 134.199 136.004 1.00 75.04 110 TYR D O 1
ATOM 10737 N N . PHE D 1 111 ? 180.914 133.121 135.396 1.00 59.78 111 PHE D N 1
ATOM 10738 C CA . PHE D 1 111 ? 181.420 132.781 134.078 1.00 62.27 111 PHE D CA 1
ATOM 10739 C C . PHE D 1 111 ? 181.519 134.036 133.224 1.00 78.43 111 PHE D C 1
ATOM 10740 O O . PHE D 1 111 ? 180.712 134.961 133.344 1.00 91.61 111 PHE D O 1
ATOM 10748 N N . ALA D 1 112 ? 182.523 134.069 132.359 1.00 73.29 112 ALA D N 1
ATOM 10749 C CA . ALA D 1 112 ? 182.784 135.230 131.528 1.00 66.85 112 ALA D CA 1
ATOM 10750 C C . ALA D 1 112 ? 182.604 134.873 130.062 1.00 73.30 112 ALA D C 1
ATOM 10751 O O . ALA D 1 112 ? 182.862 133.741 129.644 1.00 79.90 112 ALA D O 1
ATOM 10753 N N . LEU D 1 113 ? 182.149 135.851 129.287 1.00 77.33 113 LEU D N 1
ATOM 10754 C CA . LEU D 1 113 ? 181.981 135.656 127.857 1.00 74.95 113 LEU D CA 1
ATOM 10755 C C . LEU D 1 113 ? 183.339 135.506 127.185 1.00 74.98 113 LEU D C 1
ATOM 10756 O O . LEU D 1 113 ? 184.293 136.216 127.511 1.00 79.20 113 LEU D O 1
ATOM 10761 N N . LEU D 1 114 ? 183.423 134.573 126.242 1.00 79.46 114 LEU D N 1
ATOM 10762 C CA . LEU D 1 114 ? 184.682 134.236 125.590 1.00 80.95 114 LEU D CA 1
ATOM 10763 C C . LEU D 1 114 ? 184.730 134.625 124.123 1.00 84.55 114 LEU D C 1
ATOM 10764 O O . LEU D 1 114 ? 185.753 135.131 123.660 1.00 94.25 114 LEU D O 1
ATOM 10769 N N . LYS D 1 115 ? 183.652 134.402 123.377 1.00 81.28 115 LYS D N 1
ATOM 10770 C CA . LYS D 1 115 ? 183.634 134.707 121.952 1.00 79.06 115 LYS D CA 1
ATOM 10771 C C . LYS D 1 115 ? 182.197 134.948 121.524 1.00 81.67 115 LYS D C 1
ATOM 10772 O O . LYS D 1 115 ? 181.376 134.029 121.570 1.00 89.33 115 LYS D O 1
ATOM 10778 N N . VAL D 1 116 ? 181.899 136.175 121.103 1.00 73.23 116 VAL D N 1
ATOM 10779 C CA . VAL D 1 116 ? 180.553 136.505 120.659 1.00 66.61 116 VAL D CA 1
ATOM 10780 C C . VAL D 1 116 ? 180.315 135.907 119.282 1.00 72.20 116 VAL D C 1
ATOM 10781 O O . VAL D 1 116 ? 181.085 136.142 118.343 1.00 84.10 116 VAL D O 1
ATOM 10785 N N . ASN D 1 117 ? 179.244 135.128 119.153 1.00 76.15 117 ASN D N 1
ATOM 10786 C CA . ASN D 1 117 ? 178.865 134.541 117.874 1.00 75.22 117 ASN D CA 1
ATOM 10787 C C . ASN D 1 117 ? 177.763 135.328 117.180 1.00 78.88 117 ASN D C 1
ATOM 10788 O O . ASN D 1 117 ? 177.882 135.649 115.995 1.00 87.80 117 ASN D O 1
ATOM 10793 N N . GLU D 1 118 ? 176.688 135.643 117.895 1.00 75.85 118 GLU D N 1
ATOM 10794 C CA . GLU D 1 118 ? 175.582 136.397 117.332 1.00 69.58 118 GLU D CA 1
ATOM 10795 C C . GLU D 1 118 ? 175.151 137.476 118.309 1.00 72.70 118 GLU D C 1
ATOM 10796 O O . GLU D 1 118 ? 175.241 137.305 119.526 1.00 82.74 118 GLU D O 1
ATOM 10802 N N . VAL D 1 119 ? 174.692 138.595 117.761 1.00 70.82 119 VAL D N 1
ATOM 10803 C CA . VAL D 1 119 ? 174.081 139.667 118.534 1.00 69.33 119 VAL D CA 1
ATOM 10804 C C . VAL D 1 119 ? 172.718 139.943 117.924 1.00 77.10 119 VAL D C 1
ATOM 10805 O O . VAL D 1 119 ? 172.625 140.265 116.734 1.00 82.06 119 VAL D O 1
ATOM 10809 N N . ASN D 1 120 ? 171.667 139.818 118.732 1.00 76.96 120 ASN D N 1
ATOM 10810 C CA . ASN D 1 120 ? 170.294 139.983 118.262 1.00 72.64 120 ASN D CA 1
ATOM 10811 C C . ASN D 1 120 ? 170.008 139.064 117.078 1.00 72.96 120 ASN D C 1
ATOM 10812 O O . ASN D 1 120 ? 169.412 139.469 116.079 1.00 79.83 120 ASN D O 1
ATOM 10817 N N . PHE D 1 121 ? 170.446 137.810 117.198 1.00 71.32 121 PHE D N 1
ATOM 10818 C CA . PHE D 1 121 ? 170.250 136.797 116.161 1.00 76.50 121 PHE D CA 1
ATOM 10819 C C . PHE D 1 121 ? 170.844 137.245 114.830 1.00 83.34 121 PHE D C 1
ATOM 10820 O O . PHE D 1 121 ? 170.280 137.000 113.762 1.00 89.90 121 PHE D O 1
ATOM 10828 N N . ASP D 1 122 ? 171.996 137.907 114.892 1.00 95.04 122 ASP D N 1
ATOM 10829 C CA . ASP D 1 122 ? 172.655 138.406 113.696 1.00 92.66 122 ASP D CA 1
ATOM 10830 C C . ASP D 1 122 ? 174.144 138.534 113.975 1.00 95.17 122 ASP D C 1
ATOM 10831 O O . ASP D 1 122 ? 174.580 138.534 115.127 1.00 103.45 122 ASP D O 1
ATOM 10836 N N . LYS D 1 123 ? 174.920 138.641 112.900 1.00 92.73 123 LYS D N 1
ATOM 10837 C CA . LYS D 1 123 ? 176.359 138.773 113.035 1.00 90.41 123 LYS D CA 1
ATOM 10838 C C . LYS D 1 123 ? 176.701 140.068 113.769 1.00 89.60 123 LYS D C 1
ATOM 10839 O O . LYS D 1 123 ? 176.004 141.076 113.623 1.00 98.78 123 LYS D O 1
ATOM 10845 N N . PRO D 1 124 ? 177.761 140.064 114.578 1.00 78.68 124 PRO D N 1
ATOM 10846 C CA . PRO D 1 124 ? 178.141 141.296 115.286 1.00 81.05 124 PRO D CA 1
ATOM 10847 C C . PRO D 1 124 ? 178.465 142.450 114.357 1.00 88.66 124 PRO D C 1
ATOM 10848 O O . PRO D 1 124 ? 178.261 143.611 114.734 1.00 94.84 124 PRO D O 1
ATOM 10852 N N . GLU D 1 125 ? 178.973 142.169 113.156 1.00 105.08 125 GLU D N 1
ATOM 10853 C CA . GLU D 1 125 ? 179.303 143.241 112.222 1.00 101.46 125 GLU D CA 1
ATOM 10854 C C . GLU D 1 125 ? 178.057 144.000 111.785 1.00 99.78 125 GLU D C 1
ATOM 10855 O O . GLU D 1 125 ? 178.069 145.232 111.705 1.00 99.92 125 GLU D O 1
ATOM 10861 N N . ASN D 1 126 ? 176.974 143.281 111.488 1.00 96.01 126 ASN D N 1
ATOM 10862 C CA . ASN D 1 126 ? 175.746 143.936 111.056 1.00 92.32 126 ASN D CA 1
ATOM 10863 C C . ASN D 1 126 ? 174.984 144.559 112.217 1.00 91.69 126 ASN D C 1
ATOM 10864 O O . ASN D 1 126 ? 174.339 145.597 112.041 1.00 97.62 126 ASN D O 1
ATOM 10869 N N . ALA D 1 127 ? 175.044 143.947 113.400 1.00 87.67 127 ALA D N 1
ATOM 10870 C CA . ALA D 1 127 ? 174.249 144.418 114.527 1.00 90.30 127 ALA D CA 1
ATOM 10871 C C . ALA D 1 127 ? 174.715 145.766 115.056 1.00 90.38 127 ALA D C 1
ATOM 10872 O O . ALA D 1 127 ? 173.941 146.451 115.731 1.00 98.45 127 ALA D O 1
ATOM 10874 N N . ARG D 1 128 ? 175.954 146.163 114.775 1.00 87.80 128 ARG D N 1
ATOM 10875 C CA . ARG D 1 128 ? 176.459 147.438 115.263 1.00 90.80 128 ARG D CA 1
ATOM 10876 C C . ARG D 1 128 ? 176.010 148.620 114.415 1.00 95.79 128 ARG D C 1
ATOM 10877 O O . ARG D 1 128 ? 176.162 149.765 114.851 1.00 95.70 128 ARG D O 1
ATOM 10885 N N . ASN D 1 129 ? 175.462 148.376 113.227 1.00 94.44 129 ASN D N 1
ATOM 10886 C CA . ASN D 1 129 ? 175.069 149.436 112.311 1.00 88.05 129 ASN D CA 1
ATOM 10887 C C . ASN D 1 129 ? 173.574 149.724 112.339 1.00 90.85 129 ASN D C 1
ATOM 10888 O O . ASN D 1 129 ? 173.087 150.487 111.501 1.00 94.98 129 ASN D O 1
ATOM 10893 N N . LYS D 1 130 ? 172.837 149.132 113.272 1.00 83.59 130 LYS D N 1
ATOM 10894 C CA . LYS D 1 130 ? 171.403 149.363 113.360 1.00 79.84 130 LYS D CA 1
ATOM 10895 C C . LYS D 1 130 ? 171.130 150.716 114.002 1.00 83.12 130 LYS D C 1
ATOM 10896 O O . LYS D 1 130 ? 171.715 151.052 115.035 1.00 89.82 130 LYS D O 1
ATOM 10902 N N . ILE D 1 131 ? 170.237 151.491 113.386 1.00 72.72 131 ILE D N 1
ATOM 10903 C CA . ILE D 1 131 ? 169.913 152.815 113.899 1.00 75.85 131 ILE D CA 1
ATOM 10904 C C . ILE D 1 131 ? 169.195 152.689 115.238 1.00 74.75 131 ILE D C 1
ATOM 10905 O O . ILE D 1 131 ? 168.425 151.750 115.473 1.00 79.82 131 ILE D O 1
ATOM 10910 N N . LEU D 1 132 ? 169.453 153.645 116.126 1.00 71.96 132 LEU D N 1
ATOM 10911 C CA . LEU D 1 132 ? 168.876 153.609 117.461 1.00 71.54 132 LEU D CA 1
ATOM 10912 C C . LEU D 1 132 ? 167.359 153.740 117.394 1.00 78.74 132 LEU D C 1
ATOM 10913 O O . LEU D 1 132 ? 166.800 154.285 116.440 1.00 89.91 132 LEU D O 1
ATOM 10918 N N . PHE D 1 133 ? 166.691 153.216 118.424 1.00 74.64 133 PHE D N 1
ATOM 10919 C CA . PHE D 1 133 ? 165.233 153.202 118.442 1.00 69.27 133 PHE D CA 1
ATOM 10920 C C . PHE D 1 133 ? 164.660 154.612 118.479 1.00 70.71 133 PHE D C 1
ATOM 10921 O O . PHE D 1 133 ? 163.652 154.897 117.824 1.00 87.86 133 PHE D O 1
ATOM 10929 N N . GLU D 1 134 ? 165.286 155.507 119.244 1.00 74.84 134 GLU D N 1
ATOM 10930 C CA . GLU D 1 134 ? 164.761 156.860 119.387 1.00 80.49 134 GLU D CA 1
ATOM 10931 C C . GLU D 1 134 ? 164.825 157.655 118.091 1.00 87.07 134 GLU D C 1
ATOM 10932 O O . GLU D 1 134 ? 164.116 158.657 117.960 1.00 92.00 134 GLU D O 1
ATOM 10938 N N . ASN D 1 135 ? 165.651 157.239 117.138 1.00 77.62 135 ASN D N 1
ATOM 10939 C CA . ASN D 1 135 ? 165.792 157.940 115.871 1.00 70.82 135 ASN D CA 1
ATOM 10940 C C . ASN D 1 135 ? 164.757 157.517 114.839 1.00 77.05 135 ASN D C 1
ATOM 10941 O O . ASN D 1 135 ? 164.745 158.069 113.735 1.00 90.07 135 ASN D O 1
ATOM 10946 N N . LEU D 1 136 ? 163.898 156.559 115.165 1.00 72.49 136 LEU D N 1
ATOM 10947 C CA . LEU D 1 136 ? 162.884 156.081 114.238 1.00 73.78 136 LEU D CA 1
ATOM 10948 C C . LEU D 1 136 ? 161.616 156.912 114.373 1.00 79.75 136 LEU D C 1
ATOM 10949 O O . LEU D 1 136 ? 161.260 157.351 115.469 1.00 87.13 136 LEU D O 1
ATOM 10954 N N . THR D 1 137 ? 160.937 157.128 113.249 1.00 75.80 137 THR D N 1
ATOM 10955 C CA . THR D 1 137 ? 159.777 158.009 113.216 1.00 78.84 137 THR D CA 1
ATOM 10956 C C . THR D 1 137 ? 158.512 157.222 113.526 1.00 78.82 137 THR D C 1
ATOM 10957 O O . THR D 1 137 ? 158.200 156.266 112.804 1.00 86.40 137 THR D O 1
ATOM 10961 N N . PRO D 1 138 ? 157.765 157.575 114.568 1.00 60.74 138 PRO D N 1
ATOM 10962 C CA . PRO D 1 138 ? 156.515 156.868 114.855 1.00 67.64 138 PRO D CA 1
ATOM 10963 C C . PRO D 1 138 ? 155.464 157.120 113.788 1.00 75.32 138 PRO D C 1
ATOM 10964 O O . PRO D 1 138 ? 155.451 158.159 113.125 1.00 82.84 138 PRO D O 1
ATOM 10968 N N . LEU D 1 139 ? 154.570 156.147 113.632 1.00 68.68 139 LEU D N 1
ATOM 10969 C CA . LEU D 1 139 ? 153.459 156.246 112.699 1.00 56.63 139 LEU D CA 1
ATOM 10970 C C . LEU D 1 139 ? 152.225 155.609 113.318 1.00 68.52 139 LEU D C 1
ATOM 10971 O O . LEU D 1 139 ? 152.310 154.858 114.291 1.00 81.28 139 LEU D O 1
ATOM 10976 N N . HIS D 1 140 ? 151.071 155.926 112.743 1.00 76.89 140 HIS D N 1
ATOM 10977 C CA . HIS D 1 140 ? 149.841 155.257 113.131 1.00 77.98 140 HIS D CA 1
ATOM 10978 C C . HIS D 1 140 ? 149.846 153.816 112.640 1.00 86.13 140 HIS D C 1
ATOM 10979 O O . HIS D 1 140 ? 150.452 153.487 111.618 1.00 89.30 140 HIS D O 1
ATOM 10986 N N . ALA D 1 141 ? 149.164 152.951 113.384 1.00 81.98 141 ALA D N 1
ATOM 10987 C CA . ALA D 1 141 ? 149.076 151.551 113.001 1.00 81.77 141 ALA D CA 1
ATOM 10988 C C . ALA D 1 141 ? 148.275 151.408 111.715 1.00 86.63 141 ALA D C 1
ATOM 10989 O O . ALA D 1 141 ? 147.212 152.016 111.563 1.00 90.85 141 ALA D O 1
ATOM 10991 N N . ASN D 1 142 ? 148.788 150.606 110.785 1.00 81.49 142 ASN D N 1
ATOM 10992 C CA . ASN D 1 142 ? 148.106 150.357 109.523 1.00 79.30 142 ASN D CA 1
ATOM 10993 C C . ASN D 1 142 ? 148.003 148.888 109.152 1.00 84.23 142 ASN D C 1
ATOM 10994 O O . ASN D 1 142 ? 147.165 148.547 108.309 1.00 89.41 142 ASN D O 1
ATOM 10999 N N . SER D 1 143 ? 148.814 148.012 109.736 1.00 82.90 143 SER D N 1
ATOM 11000 C CA . SER D 1 143 ? 148.707 146.576 109.520 1.00 85.05 143 SER D CA 1
ATOM 11001 C C . SER D 1 143 ? 147.962 145.971 110.701 1.00 85.27 143 SER D C 1
ATOM 11002 O O . SER D 1 143 ? 148.367 146.157 111.852 1.00 90.96 143 SER D O 1
ATOM 11005 N N . ARG D 1 144 ? 146.883 145.250 110.417 1.00 73.04 144 ARG D N 1
ATOM 11006 C CA . ARG D 1 144 ? 145.994 144.768 111.462 1.00 73.48 144 ARG D CA 1
ATOM 11007 C C . ARG D 1 144 ? 146.404 143.387 111.950 1.00 73.01 144 ARG D C 1
ATOM 11008 O O . ARG D 1 144 ? 146.780 142.518 111.158 1.00 79.92 144 ARG D O 1
ATOM 11016 N N . LEU D 1 145 ? 146.328 143.195 113.263 1.00 72.26 145 LEU D N 1
ATOM 11017 C CA . LEU D 1 145 ? 146.477 141.886 113.887 1.00 76.13 145 LEU D CA 1
ATOM 11018 C C . LEU D 1 145 ? 145.080 141.319 114.107 1.00 82.10 145 LEU D C 1
ATOM 11019 O O . LEU D 1 145 ? 144.331 141.810 114.956 1.00 87.68 145 LEU D O 1
ATOM 11024 N N . ARG D 1 146 ? 144.730 140.290 113.344 1.00 85.54 146 ARG D N 1
ATOM 11025 C CA . ARG D 1 146 ? 143.393 139.716 113.390 1.00 85.03 146 ARG D CA 1
ATOM 11026 C C . ARG D 1 146 ? 143.349 138.620 114.447 1.00 87.21 146 ARG D C 1
ATOM 11027 O O . ARG D 1 146 ? 144.096 137.640 114.365 1.00 91.36 146 ARG D O 1
ATOM 11035 N N . MET D 1 147 ? 142.473 138.788 115.438 1.00 89.91 147 MET D N 1
ATOM 11036 C CA . MET D 1 147 ? 142.371 137.830 116.530 1.00 90.92 147 MET D CA 1
ATOM 11037 C C . MET D 1 147 ? 141.505 136.627 116.187 1.00 94.78 147 MET D C 1
ATOM 11038 O O . MET D 1 147 ? 141.567 135.616 116.893 1.00 102.32 147 MET D O 1
ATOM 11043 N N . GLU D 1 148 ? 140.711 136.705 115.124 1.00 98.86 148 GLU D N 1
ATOM 11044 C CA . GLU D 1 148 ? 139.742 135.662 114.808 1.00 97.54 148 GLU D CA 1
ATOM 11045 C C . GLU D 1 148 ? 140.464 134.458 114.218 1.00 98.92 148 GLU D C 1
ATOM 11046 O O . GLU D 1 148 ? 141.047 134.543 113.133 1.00 100.86 148 GLU D O 1
ATOM 11052 N N . ARG D 1 149 ? 140.427 133.332 114.933 1.00 98.15 149 ARG D N 1
ATOM 11053 C CA . ARG D 1 149 ? 141.029 132.106 114.423 1.00 95.71 149 ARG D CA 1
ATOM 11054 C C . ARG D 1 149 ? 140.153 131.456 113.360 1.00 100.05 149 ARG D C 1
ATOM 11055 O O . ARG D 1 149 ? 140.668 130.894 112.387 1.00 101.68 149 ARG D O 1
ATOM 11063 N N . GLY D 1 150 ? 138.834 131.521 113.528 1.00 104.85 150 GLY D N 1
ATOM 11064 C CA . GLY D 1 150 ? 137.906 131.015 112.541 1.00 104.06 150 GLY D CA 1
ATOM 11065 C C . GLY D 1 150 ? 137.554 129.548 112.652 1.00 109.17 150 GLY D C 1
ATOM 11066 O O . GLY D 1 150 ? 136.836 129.037 111.784 1.00 108.25 150 GLY D O 1
ATOM 11067 N N . ASN D 1 151 ? 138.028 128.850 113.684 1.00 115.15 151 ASN D N 1
ATOM 11068 C CA . ASN D 1 151 ? 137.703 127.437 113.834 1.00 110.76 151 ASN D CA 1
ATOM 11069 C C . ASN D 1 151 ? 136.326 127.204 114.440 1.00 111.24 151 ASN D C 1
ATOM 11070 O O . ASN D 1 151 ? 135.882 126.053 114.501 1.00 114.57 151 ASN D O 1
ATOM 11075 N N . GLY D 1 152 ? 135.645 128.255 114.890 1.00 109.01 152 GLY D N 1
ATOM 11076 C CA . GLY D 1 152 ? 134.287 128.125 115.372 1.00 111.37 152 GLY D CA 1
ATOM 11077 C C . GLY D 1 152 ? 134.137 127.633 116.792 1.00 111.99 152 GLY D C 1
ATOM 11078 O O . GLY D 1 152 ? 133.004 127.423 117.238 1.00 110.84 152 GLY D O 1
ATOM 11079 N N . SER D 1 153 ? 135.234 127.444 117.519 1.00 105.44 153 SER D N 1
ATOM 11080 C CA . SER D 1 153 ? 135.138 126.991 118.897 1.00 105.18 153 SER D CA 1
ATOM 11081 C C . SER D 1 153 ? 134.574 128.096 119.786 1.00 105.94 153 SER D C 1
ATOM 11082 O O . SER D 1 153 ? 134.553 129.275 119.425 1.00 109.04 153 SER D O 1
ATOM 11085 N N . THR D 1 154 ? 134.104 127.693 120.969 1.00 107.80 154 THR D N 1
ATOM 11086 C CA . THR D 1 154 ? 133.540 128.662 121.901 1.00 109.25 154 THR D CA 1
ATOM 11087 C C . THR D 1 154 ? 134.605 129.598 122.456 1.00 110.21 154 THR D C 1
ATOM 11088 O O . THR D 1 154 ? 134.293 130.730 122.839 1.00 106.52 154 THR D O 1
ATOM 11092 N N . GLU D 1 155 ? 135.861 129.148 122.512 1.00 114.62 155 GLU D N 1
ATOM 11093 C CA . GLU D 1 155 ? 136.940 130.024 122.949 1.00 111.18 155 GLU D CA 1
ATOM 11094 C C . GLU D 1 155 ? 137.253 131.103 121.924 1.00 110.12 155 GLU D C 1
ATOM 11095 O O . GLU D 1 155 ? 137.899 132.098 122.266 1.00 112.09 155 GLU D O 1
ATOM 11101 N N . ASP D 1 156 ? 136.815 130.927 120.678 1.00 107.40 156 ASP D N 1
ATOM 11102 C CA . ASP D 1 156 ? 137.027 131.926 119.642 1.00 106.71 156 ASP D CA 1
ATOM 11103 C C . ASP D 1 156 ? 136.018 133.063 119.706 1.00 105.97 156 ASP D C 1
ATOM 11104 O O . ASP D 1 156 ? 136.198 134.066 119.010 1.00 110.13 156 ASP D O 1
ATOM 11109 N N . LEU D 1 157 ? 134.963 132.929 120.513 1.00 96.52 157 LEU D N 1
ATOM 11110 C CA . LEU D 1 157 ? 133.990 134.009 120.637 1.00 95.76 157 LEU D CA 1
ATOM 11111 C C . LEU D 1 157 ? 134.622 135.256 121.237 1.00 97.95 157 LEU D C 1
ATOM 11112 O O . LEU D 1 157 ? 134.343 136.375 120.794 1.00 105.77 157 LEU D O 1
ATOM 11117 N N . THR D 1 158 ? 135.473 135.084 122.250 1.00 87.71 158 THR D N 1
ATOM 11118 C CA . THR D 1 158 ? 136.126 136.235 122.863 1.00 87.62 158 THR D CA 1
ATOM 11119 C C . THR D 1 158 ? 137.010 136.962 121.861 1.00 89.96 158 THR D C 1
ATOM 11120 O O . THR D 1 158 ? 137.039 138.197 121.827 1.00 95.27 158 THR D O 1
ATOM 11124 N N . ALA D 1 159 ? 137.741 136.212 121.036 1.00 89.46 159 ALA D N 1
ATOM 11125 C CA . ALA D 1 159 ? 138.567 136.836 120.010 1.00 83.56 159 ALA D CA 1
ATOM 11126 C C . ALA D 1 159 ? 137.716 137.559 118.977 1.00 85.82 159 ALA D C 1
ATOM 11127 O O . ALA D 1 159 ? 138.062 138.663 118.543 1.00 92.20 159 ALA D O 1
ATOM 11129 N N . ARG D 1 160 ? 136.602 136.951 118.564 1.00 92.51 160 ARG D N 1
ATOM 11130 C CA . ARG D 1 160 ? 135.749 137.582 117.562 1.00 92.74 160 ARG D CA 1
ATOM 11131 C C . ARG D 1 160 ? 135.118 138.863 118.092 1.00 92.81 160 ARG D C 1
ATOM 11132 O O . ARG D 1 160 ? 135.040 139.863 117.371 1.00 98.28 160 ARG D O 1
ATOM 11140 N N . VAL D 1 161 ? 134.663 138.856 119.347 1.00 83.55 161 VAL D N 1
ATOM 11141 C CA . VAL D 1 161 ? 134.121 140.073 119.941 1.00 78.85 161 VAL D CA 1
ATOM 11142 C C . VAL D 1 161 ? 135.186 141.156 119.991 1.00 88.25 161 VAL D C 1
ATOM 11143 O O . VAL D 1 161 ? 134.887 142.346 119.832 1.00 96.94 161 VAL D O 1
ATOM 11147 N N . LEU D 1 162 ? 136.444 140.765 120.195 1.00 94.39 162 LEU D N 1
ATOM 11148 C CA . LEU D 1 162 ? 137.527 141.738 120.260 1.00 89.90 162 LEU D CA 1
ATOM 11149 C C . LEU D 1 162 ? 137.684 142.482 118.940 1.00 86.57 162 LEU D C 1
ATOM 11150 O O . LEU D 1 162 ? 137.914 143.696 118.928 1.00 96.76 162 LEU D O 1
ATOM 11155 N N . ASP D 1 163 ? 137.571 141.771 117.817 1.00 84.59 163 ASP D N 1
ATOM 11156 C CA . ASP D 1 163 ? 137.679 142.424 116.517 1.00 87.13 163 ASP D CA 1
ATOM 11157 C C . ASP D 1 163 ? 136.544 143.415 116.299 1.00 89.41 163 ASP D C 1
ATOM 11158 O O . ASP D 1 163 ? 136.758 144.508 115.765 1.00 96.07 163 ASP D O 1
ATOM 11163 N N . LEU D 1 164 ? 135.325 143.044 116.693 1.00 84.68 164 LEU D N 1
ATOM 11164 C CA . LEU D 1 164 ? 134.193 143.952 116.539 1.00 78.60 164 LEU D CA 1
ATOM 11165 C C . LEU D 1 164 ? 134.331 145.172 117.439 1.00 79.27 164 LEU D C 1
ATOM 11166 O O . LEU D 1 164 ? 134.032 146.295 117.020 1.00 81.06 164 LEU D O 1
ATOM 11171 N N . ALA D 1 165 ? 134.783 144.974 118.676 1.00 78.50 165 ALA D N 1
ATOM 11172 C CA . ALA D 1 165 ? 134.830 146.075 119.630 1.00 78.93 165 ALA D CA 1
ATOM 11173 C C . ALA D 1 165 ? 135.979 147.023 119.320 1.00 84.16 165 ALA D C 1
ATOM 11174 O O . ALA D 1 165 ? 135.768 148.214 119.067 1.00 88.13 165 ALA D O 1
ATOM 11176 N N . SER D 1 166 ? 137.208 146.513 119.333 1.00 89.95 166 SER D N 1
ATOM 11177 C CA . SER D 1 166 ? 138.399 147.339 119.147 1.00 84.70 166 SER D CA 1
ATOM 11178 C C . SER D 1 166 ? 139.435 146.562 118.346 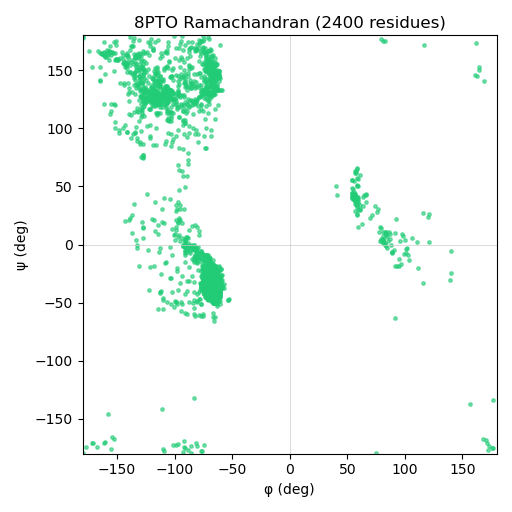1.00 82.55 166 SER D C 1
ATOM 11179 O O . SER D 1 166 ? 140.112 145.677 118.892 1.00 85.25 166 SER D O 1
ATOM 11182 N N . PRO D 1 167 ? 139.585 146.859 117.058 1.00 71.75 167 PRO D N 1
ATOM 11183 C CA . PRO D 1 167 ? 140.624 146.192 116.268 1.00 75.82 167 PRO D CA 1
ATOM 11184 C C . PRO D 1 167 ? 142.011 146.544 116.782 1.00 78.74 167 PRO D C 1
ATOM 11185 O O . PRO D 1 167 ? 142.248 147.635 117.299 1.00 84.39 167 PRO D O 1
ATOM 11189 N N . ILE D 1 168 ? 142.934 145.600 116.635 1.00 75.90 168 ILE D N 1
ATOM 11190 C CA . ILE D 1 168 ? 144.306 145.762 117.097 1.00 71.37 168 ILE D CA 1
ATOM 11191 C C . ILE D 1 168 ? 145.229 145.673 115.893 1.00 76.69 168 ILE D C 1
ATOM 11192 O O . ILE D 1 168 ? 145.137 144.728 115.102 1.00 87.32 168 ILE D O 1
ATOM 11197 N N . GLY D 1 169 ? 146.114 146.662 115.753 1.00 68.27 169 GLY D N 1
ATOM 11198 C CA . GLY D 1 169 ? 147.079 146.692 114.681 1.00 66.57 169 GLY D CA 1
ATOM 11199 C C . GLY D 1 169 ? 148.498 146.671 115.224 1.00 65.74 169 GLY D C 1
ATOM 11200 O O . GLY D 1 169 ? 148.737 146.858 116.420 1.00 78.78 169 GLY D O 1
ATOM 11201 N N . ARG D 1 170 ? 149.443 146.432 114.322 1.00 67.33 170 ARG D N 1
ATOM 11202 C CA . ARG D 1 170 ? 150.844 146.406 114.711 1.00 66.07 170 ARG D CA 1
ATOM 11203 C C . ARG D 1 170 ? 151.313 147.814 115.043 1.00 73.17 170 ARG D C 1
ATOM 11204 O O . ARG D 1 170 ? 151.085 148.752 114.276 1.00 86.12 170 ARG D O 1
ATOM 11212 N N . GLY D 1 171 ? 151.973 147.959 116.185 1.00 61.83 171 GLY D N 1
ATOM 11213 C CA . GLY D 1 171 ? 152.334 149.264 116.687 1.00 64.10 171 GLY D CA 1
ATOM 11214 C C . GLY D 1 171 ? 151.274 149.938 117.523 1.00 64.70 171 GLY D C 1
ATOM 11215 O O . GLY D 1 171 ? 151.425 151.121 117.846 1.00 79.40 171 GLY D O 1
ATOM 11216 N N . GLN D 1 172 ? 150.209 149.232 117.880 1.00 58.38 172 GLN D N 1
ATOM 11217 C CA . GLN D 1 172 ? 149.159 149.815 118.695 1.00 60.87 172 GLN D CA 1
ATOM 11218 C C . GLN D 1 172 ? 149.649 150.039 120.121 1.00 64.53 172 GLN D C 1
ATOM 11219 O O . GLN D 1 172 ? 150.578 149.385 120.599 1.00 74.52 172 GLN D O 1
ATOM 11225 N N . ARG D 1 173 ? 149.013 150.987 120.800 1.00 60.63 173 ARG D N 1
ATOM 11226 C CA . ARG D 1 173 ? 149.256 151.258 122.214 1.00 54.40 173 ARG D CA 1
ATOM 11227 C C . ARG D 1 173 ? 147.939 151.014 122.935 1.00 59.78 173 ARG D C 1
ATOM 11228 O O . ARG D 1 173 ? 147.153 151.936 123.156 1.00 72.09 173 ARG D O 1
ATOM 11236 N N . GLY D 1 174 ? 147.701 149.763 123.303 1.00 70.89 174 GLY D N 1
ATOM 11237 C CA . GLY D 1 174 ? 146.430 149.384 123.871 1.00 65.82 174 GLY D CA 1
ATOM 11238 C C . GLY D 1 174 ? 146.358 149.579 125.368 1.00 68.61 174 GLY D C 1
ATOM 11239 O O . GLY D 1 174 ? 147.367 149.709 126.053 1.00 81.61 174 GLY D O 1
ATOM 11240 N N . LEU D 1 175 ? 145.129 149.594 125.874 1.00 58.89 175 LEU D N 1
ATOM 11241 C CA . LEU D 1 175 ? 144.886 149.731 127.304 1.00 56.32 175 LEU D CA 1
ATOM 11242 C C . LEU D 1 175 ? 143.580 149.031 127.631 1.00 68.53 175 LEU D C 1
ATOM 11243 O O . LEU D 1 175 ? 142.532 149.396 127.092 1.00 82.18 175 LEU D O 1
ATOM 11248 N N . ILE D 1 176 ? 143.640 148.033 128.505 1.00 72.44 176 ILE D N 1
ATOM 11249 C CA . ILE D 1 176 ? 142.472 147.264 128.912 1.00 60.22 176 ILE D CA 1
ATOM 11250 C C . ILE D 1 176 ? 142.123 147.681 130.331 1.00 66.51 176 ILE D C 1
ATOM 11251 O O . ILE D 1 176 ? 142.878 147.411 131.271 1.00 82.23 176 ILE D O 1
ATOM 11256 N N . VAL D 1 177 ? 140.978 148.330 130.494 1.00 63.77 177 VAL D N 1
ATOM 11257 C CA . VAL D 1 177 ? 140.518 148.795 131.795 1.00 63.63 177 VAL D CA 1
ATOM 11258 C C . VAL D 1 177 ? 139.589 147.734 132.363 1.00 73.57 177 VAL D C 1
ATOM 11259 O O . VAL D 1 177 ? 138.544 147.436 131.773 1.00 84.88 177 VAL D O 1
ATOM 11263 N N . ALA D 1 178 ? 139.962 147.162 133.509 1.00 80.52 178 ALA D N 1
ATOM 11264 C CA . ALA D 1 178 ? 139.238 146.025 134.047 1.00 80.61 178 ALA D CA 1
ATOM 11265 C C . ALA D 1 178 ? 139.110 146.107 135.563 1.00 80.30 178 ALA D C 1
ATOM 11266 O O . ALA D 1 178 ? 140.118 146.321 136.259 1.00 83.35 178 ALA D O 1
ATOM 11268 N N . PRO D 1 179 ? 137.907 145.942 136.101 1.00 78.20 179 PRO D N 1
ATOM 11269 C CA . PRO D 1 179 ? 137.744 145.829 137.544 1.00 74.85 179 PRO D CA 1
ATOM 11270 C C . PRO D 1 179 ? 138.107 144.431 138.007 1.00 79.77 179 PRO D C 1
ATOM 11271 O O . PRO D 1 179 ? 138.293 143.529 137.178 1.00 89.35 179 PRO D O 1
ATOM 11275 N N . PRO D 1 180 ? 138.230 144.206 139.313 1.00 83.93 180 PRO D N 1
ATOM 11276 C CA . PRO D 1 180 ? 138.514 142.851 139.793 1.00 88.98 180 PRO D CA 1
ATOM 11277 C C . PRO D 1 180 ? 137.362 141.903 139.504 1.00 88.82 180 PRO D C 1
ATOM 11278 O O . PRO D 1 180 ? 136.202 142.308 139.402 1.00 89.63 180 PRO D O 1
ATOM 11282 N N . LYS D 1 181 ? 137.706 140.621 139.364 1.00 89.31 181 LYS D N 1
ATOM 11283 C CA . LYS D 1 181 ? 136.732 139.559 139.106 1.00 90.43 181 LYS D CA 1
ATOM 11284 C C . LYS D 1 181 ? 135.949 139.816 137.821 1.00 88.83 181 LYS D C 1
ATOM 11285 O O . LYS D 1 181 ? 134.746 139.561 137.745 1.00 95.26 181 LYS D O 1
ATOM 11291 N N . ALA D 1 182 ? 136.634 140.324 136.799 1.00 84.49 182 ALA D N 1
ATOM 11292 C CA . ALA D 1 182 ? 136.013 140.613 135.513 1.00 84.25 182 ALA D CA 1
ATOM 11293 C C . ALA D 1 182 ? 136.549 139.737 134.390 1.00 87.55 182 ALA D C 1
ATOM 11294 O O . ALA D 1 182 ? 136.237 139.987 133.223 1.00 90.96 182 ALA D O 1
ATOM 11296 N N . GLY D 1 183 ? 137.343 138.720 134.710 1.00 93.52 183 GLY D N 1
ATOM 11297 C CA . GLY D 1 183 ? 137.885 137.852 133.684 1.00 94.04 183 GLY D CA 1
ATOM 11298 C C . GLY D 1 183 ? 139.035 138.437 132.901 1.00 91.05 183 GLY D C 1
ATOM 11299 O O . GLY D 1 183 ? 139.200 138.112 131.722 1.00 87.05 183 GLY D O 1
ATOM 11300 N N . LYS D 1 184 ? 139.838 139.301 133.524 1.00 96.36 184 LYS D N 1
ATOM 11301 C CA . LYS D 1 184 ? 140.956 139.918 132.818 1.00 94.95 184 LYS D CA 1
ATOM 11302 C C . LYS D 1 184 ? 141.996 138.886 132.405 1.00 90.63 184 LYS D C 1
ATOM 11303 O O . LYS D 1 184 ? 142.523 138.940 131.289 1.00 97.73 184 LYS D O 1
ATOM 11309 N N . THR D 1 185 ? 142.311 137.942 133.294 1.00 91.33 185 THR D N 1
ATOM 11310 C CA . THR D 1 185 ? 143.376 136.986 133.012 1.00 90.98 185 THR D CA 1
ATOM 11311 C C . THR D 1 185 ? 143.030 136.098 131.825 1.00 91.87 185 THR D C 1
ATOM 11312 O O . THR D 1 185 ? 143.887 135.821 130.978 1.00 97.55 185 THR D O 1
ATOM 11316 N N . MET D 1 186 ? 141.782 135.637 131.744 1.00 93.75 186 MET D N 1
ATOM 11317 C CA . MET D 1 186 ? 141.385 134.803 130.618 1.00 91.89 186 MET D CA 1
ATOM 11318 C C . MET D 1 186 ? 141.291 135.593 129.322 1.00 90.08 186 MET D C 1
ATOM 11319 O O . MET D 1 186 ? 141.415 135.006 128.244 1.00 92.42 186 MET D O 1
ATOM 11324 N N . LEU D 1 187 ? 141.062 136.904 129.402 1.00 82.54 187 LEU D N 1
ATOM 11325 C CA . LEU D 1 187 ? 141.070 137.726 128.199 1.00 81.27 187 LEU D CA 1
ATOM 11326 C C . LEU D 1 187 ? 142.456 137.771 127.572 1.00 81.65 187 LEU D C 1
ATOM 11327 O O . LEU D 1 187 ? 142.593 137.664 126.349 1.00 94.41 187 LEU D O 1
ATOM 11332 N N . LEU D 1 188 ? 143.496 137.928 128.393 1.00 73.96 188 LEU D N 1
ATOM 11333 C CA . LEU D 1 188 ? 144.853 137.991 127.863 1.00 70.18 188 LEU D CA 1
ATOM 11334 C C . LEU D 1 188 ? 145.281 136.657 127.271 1.00 76.96 188 LEU D C 1
ATOM 11335 O O . LEU D 1 188 ? 145.997 136.621 126.265 1.00 92.79 188 LEU D O 1
ATOM 11340 N N . GLN D 1 189 ? 144.862 135.550 127.884 1.00 75.58 189 GLN D N 1
ATOM 11341 C CA . GLN D 1 189 ? 145.233 134.239 127.366 1.00 78.00 189 GLN D CA 1
ATOM 11342 C C . GLN D 1 189 ? 144.649 134.008 125.980 1.00 79.90 189 GLN D C 1
ATOM 11343 O O . GLN D 1 189 ? 145.300 133.409 125.117 1.00 84.32 189 GLN D O 1
ATOM 11349 N N . ASN D 1 190 ? 143.419 134.468 125.747 1.00 78.56 190 ASN D N 1
ATOM 11350 C CA . ASN D 1 190 ? 142.836 134.359 124.415 1.00 76.97 190 ASN D CA 1
ATOM 11351 C C . ASN D 1 190 ? 143.612 135.192 123.405 1.00 83.18 190 ASN D C 1
ATOM 11352 O O . ASN D 1 190 ? 143.833 134.758 122.270 1.00 93.50 190 ASN D O 1
ATOM 11357 N N . ILE D 1 191 ? 144.029 136.397 123.798 1.00 74.92 191 ILE D N 1
ATOM 11358 C CA . ILE D 1 191 ? 144.814 137.239 122.901 1.00 68.25 191 ILE D CA 1
ATOM 11359 C C . ILE D 1 191 ? 146.150 136.581 122.587 1.00 74.25 191 ILE D C 1
ATOM 11360 O O . ILE D 1 191 ? 146.598 136.572 121.435 1.00 85.45 191 ILE D O 1
ATOM 11365 N N . ALA D 1 192 ? 146.806 136.022 123.604 1.00 72.55 192 ALA D N 1
ATOM 11366 C CA . ALA D 1 192 ? 148.096 135.377 123.387 1.00 72.79 192 ALA D CA 1
ATOM 11367 C C . ALA D 1 192 ? 147.967 134.177 122.460 1.00 78.09 192 ALA D C 1
ATOM 11368 O O . ALA D 1 192 ? 148.826 133.952 121.601 1.00 85.67 192 ALA D O 1
ATOM 11370 N N . GLN D 1 193 ? 146.907 133.385 122.626 1.00 78.01 193 GLN D N 1
ATOM 11371 C CA . GLN D 1 193 ? 146.694 132.249 121.736 1.00 73.62 193 GLN D CA 1
ATOM 11372 C C . GLN D 1 193 ? 146.379 132.708 120.319 1.00 81.30 193 GLN D C 1
ATOM 11373 O O . GLN D 1 193 ? 146.853 132.109 119.348 1.00 91.63 193 GLN D O 1
ATOM 11379 N N . SER D 1 194 ? 145.573 133.761 120.180 1.00 79.32 194 SER D N 1
ATOM 11380 C CA . SER D 1 194 ? 145.238 134.264 118.853 1.00 75.89 194 SER D CA 1
ATOM 11381 C C . SER D 1 194 ? 146.466 134.817 118.144 1.00 78.90 194 SER D C 1
ATOM 11382 O O . SER D 1 194 ? 146.628 134.629 116.934 1.00 87.55 194 SER D O 1
ATOM 11385 N N . ILE D 1 195 ? 147.334 135.512 118.877 1.00 70.37 195 ILE D N 1
ATOM 11386 C CA . ILE D 1 195 ? 148.551 136.049 118.278 1.00 71.30 195 ILE D CA 1
ATOM 11387 C C . ILE D 1 195 ? 149.482 134.921 117.858 1.00 77.30 195 ILE D C 1
ATOM 11388 O O . ILE D 1 195 ? 150.013 134.914 116.743 1.00 94.28 195 ILE D O 1
ATOM 11393 N N . ALA D 1 196 ? 149.689 133.946 118.743 1.00 64.02 196 ALA D N 1
ATOM 11394 C CA . ALA D 1 196 ? 150.615 132.859 118.451 1.00 68.33 196 ALA D CA 1
ATOM 11395 C C . ALA D 1 196 ? 150.130 131.970 117.317 1.00 74.28 196 ALA D C 1
ATOM 11396 O O . ALA D 1 196 ? 150.944 131.273 116.704 1.00 81.47 196 ALA D O 1
ATOM 11398 N N . TYR D 1 197 ? 148.833 131.978 117.025 1.00 80.62 197 TYR D N 1
ATOM 11399 C CA . TYR D 1 197 ? 148.281 131.132 115.976 1.00 81.38 197 TYR D CA 1
ATOM 11400 C C . TYR D 1 197 ? 148.199 131.862 114.641 1.00 85.51 197 TYR D C 1
ATOM 11401 O O . TYR D 1 197 ? 148.664 131.348 113.620 1.00 87.12 197 TYR D O 1
ATOM 11410 N N . ASN D 1 198 ? 147.611 133.059 114.632 1.00 80.66 198 ASN D N 1
ATOM 11411 C CA . ASN D 1 198 ? 147.434 133.796 113.388 1.00 75.27 198 ASN D CA 1
ATOM 11412 C C . ASN D 1 198 ? 148.719 134.455 112.907 1.00 80.96 198 ASN D C 1
ATOM 11413 O O . ASN D 1 198 ? 148.939 134.553 111.695 1.00 87.60 198 ASN D O 1
ATOM 11418 N N . HIS D 1 199 ? 149.574 134.908 113.819 1.00 72.55 199 HIS D N 1
ATOM 11419 C CA . HIS D 1 199 ? 150.775 135.665 113.470 1.00 64.90 199 HIS D CA 1
ATOM 11420 C C . HIS D 1 199 ? 151.992 135.029 114.126 1.00 70.28 199 HIS D C 1
ATOM 11421 O O . HIS D 1 199 ? 152.529 135.551 115.109 1.00 76.89 199 HIS D O 1
ATOM 11428 N N . PRO D 1 200 ? 152.455 133.892 113.603 1.00 72.01 200 PRO D N 1
ATOM 11429 C CA . PRO D 1 200 ? 153.647 133.254 114.181 1.00 73.73 200 PRO D CA 1
ATOM 11430 C C . PRO D 1 200 ? 154.910 134.082 114.042 1.00 79.75 200 PRO D C 1
ATOM 11431 O O . PRO D 1 200 ? 155.851 133.883 114.819 1.00 80.22 200 PRO D O 1
ATOM 11435 N N . ASP D 1 201 ? 154.965 135.001 113.077 1.00 95.27 201 ASP D N 1
ATOM 11436 C CA . ASP D 1 201 ? 156.185 135.767 112.849 1.00 91.30 201 ASP D CA 1
ATOM 11437 C C . ASP D 1 201 ? 156.431 136.794 113.947 1.00 92.90 201 ASP D C 1
ATOM 11438 O O . ASP D 1 201 ? 157.587 137.059 114.294 1.00 95.54 201 ASP D O 1
ATOM 11443 N N . CYS D 1 202 ? 155.373 137.385 114.494 1.00 88.08 202 CYS D N 1
ATOM 11444 C CA . CYS D 1 202 ? 155.533 138.410 115.515 1.00 80.92 202 CYS D CA 1
ATOM 11445 C C . CYS D 1 202 ? 156.119 137.817 116.789 1.00 81.50 202 CYS D C 1
ATOM 11446 O O . CYS D 1 202 ? 155.753 136.717 117.208 1.00 90.05 202 CYS D O 1
ATOM 11449 N N . VAL D 1 203 ? 157.037 138.554 117.404 1.00 63.85 203 VAL D N 1
ATOM 11450 C CA . VAL D 1 203 ? 157.626 138.140 118.672 1.00 61.50 203 VAL D CA 1
ATOM 11451 C C . VAL D 1 203 ? 156.668 138.519 119.791 1.00 68.02 203 VAL D C 1
ATOM 11452 O O . VAL D 1 203 ? 156.311 139.691 119.945 1.00 80.10 203 VAL D O 1
ATOM 11456 N N . LEU D 1 204 ? 156.254 137.532 120.578 1.00 64.14 204 LEU D N 1
ATOM 11457 C CA . LEU D 1 204 ? 155.274 137.727 121.636 1.00 57.14 204 LEU D CA 1
ATOM 11458 C C . LEU D 1 204 ? 155.968 137.629 122.984 1.00 61.89 204 LEU D C 1
ATOM 11459 O O . LEU D 1 204 ? 156.626 136.625 123.275 1.00 76.49 204 LEU D O 1
ATOM 11464 N N . MET D 1 205 ? 155.821 138.667 123.801 1.00 66.11 205 MET D N 1
ATOM 11465 C CA . MET D 1 205 ? 156.381 138.699 125.144 1.00 65.89 205 MET D CA 1
ATOM 11466 C C . MET D 1 205 ? 155.273 139.049 126.122 1.00 70.81 205 MET D C 1
ATOM 11467 O O . MET D 1 205 ? 154.601 140.071 125.959 1.00 81.62 205 MET D O 1
ATOM 11472 N N . VAL D 1 206 ? 155.083 138.207 127.131 1.00 60.04 206 VAL D N 1
ATOM 11473 C CA . VAL D 1 206 ? 154.071 138.420 128.158 1.00 50.70 206 VAL D CA 1
ATOM 11474 C C . VAL D 1 206 ? 154.785 138.834 129.433 1.00 59.46 206 VAL D C 1
ATOM 11475 O O . VAL D 1 206 ? 155.656 138.109 129.927 1.00 72.07 206 VAL D O 1
ATOM 11479 N N . LEU D 1 207 ? 154.422 139.996 129.963 1.00 58.52 207 LEU D N 1
ATOM 11480 C CA . LEU D 1 207 ? 155.054 140.554 131.152 1.00 54.40 207 LEU D CA 1
ATOM 11481 C C . LEU D 1 207 ? 154.019 140.626 132.264 1.00 62.76 207 LEU D C 1
ATOM 11482 O O . LEU D 1 207 ? 153.054 141.392 132.171 1.00 75.99 207 LEU D O 1
ATOM 11487 N N . LEU D 1 208 ? 154.220 139.836 133.312 1.00 65.05 208 LEU D N 1
ATOM 11488 C CA . LEU D 1 208 ? 153.357 139.837 134.483 1.00 55.94 208 LEU D CA 1
ATOM 11489 C C . LEU D 1 208 ? 154.106 140.476 135.640 1.00 62.59 208 LEU D C 1
ATOM 11490 O O . LEU D 1 208 ? 155.238 140.088 135.940 1.00 75.68 208 LEU D O 1
ATOM 11495 N N . ILE D 1 209 ? 153.482 141.453 136.286 1.00 66.88 209 ILE D N 1
ATOM 11496 C CA . ILE D 1 209 ? 154.107 142.208 137.362 1.00 66.42 2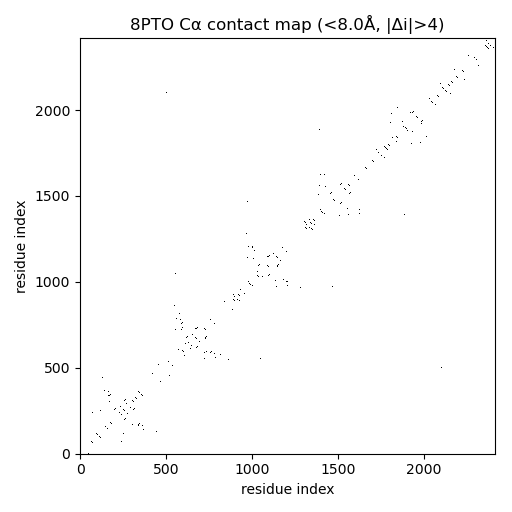09 ILE D CA 1
ATOM 11497 C C . ILE D 1 209 ? 153.240 142.086 138.604 1.00 79.81 209 ILE D C 1
ATOM 11498 O O . ILE D 1 209 ? 152.031 142.338 138.546 1.00 90.57 209 ILE D O 1
ATOM 11503 N N . ASP D 1 210 ? 153.858 141.696 139.720 1.00 80.68 210 ASP D N 1
ATOM 11504 C CA . ASP D 1 210 ? 153.170 141.543 141.000 1.00 76.82 210 ASP D CA 1
ATOM 11505 C C . ASP D 1 210 ? 152.027 140.535 140.876 1.00 83.55 210 ASP D C 1
ATOM 11506 O O . ASP D 1 210 ? 150.861 140.831 141.138 1.00 91.02 210 ASP D O 1
ATOM 11511 N N . GLU D 1 211 ? 152.387 139.325 140.460 1.00 71.90 211 GLU D N 1
ATOM 11512 C CA . GLU D 1 211 ? 151.424 138.280 140.160 1.00 76.08 211 GLU D CA 1
ATOM 11513 C C . GLU D 1 211 ? 151.591 137.119 141.130 1.00 82.99 211 GLU D C 1
ATOM 11514 O O . GLU D 1 211 ? 152.678 136.887 141.662 1.00 91.08 211 GLU D O 1
ATOM 11520 N N . ARG D 1 212 ? 150.503 136.395 141.359 1.00 71.22 212 ARG D N 1
ATOM 11521 C CA . ARG D 1 212 ? 150.554 135.252 142.254 1.00 62.29 212 ARG D CA 1
ATOM 11522 C C . ARG D 1 212 ? 151.389 134.135 141.632 1.00 63.68 212 ARG D C 1
ATOM 11523 O O . ARG D 1 212 ? 151.370 133.952 140.412 1.00 74.40 212 ARG D O 1
ATOM 11531 N N . PRO D 1 213 ? 152.135 133.380 142.441 1.00 59.01 213 PRO D N 1
ATOM 11532 C CA . PRO D 1 213 ? 153.034 132.361 141.875 1.00 59.86 213 PRO D CA 1
ATOM 11533 C C . PRO D 1 213 ? 152.333 131.299 141.050 1.00 67.97 213 PRO D C 1
ATOM 11534 O O . PRO D 1 213 ? 152.906 130.822 140.064 1.00 73.99 213 PRO D O 1
ATOM 11538 N N . GLU D 1 214 ? 151.116 130.900 141.420 1.00 70.24 214 GLU D N 1
ATOM 11539 C CA . GLU D 1 214 ? 150.417 129.883 140.646 1.00 63.06 214 GLU D CA 1
ATOM 11540 C C . GLU D 1 214 ? 149.918 130.414 139.311 1.00 68.05 214 GLU D C 1
ATOM 11541 O O . GLU D 1 214 ? 149.728 129.626 138.380 1.00 71.67 214 GLU D O 1
ATOM 11547 N N . GLU D 1 215 ? 149.698 131.725 139.198 1.00 77.67 215 GLU D N 1
ATOM 11548 C CA . GLU D 1 215 ? 149.274 132.296 137.926 1.00 68.79 215 GLU D CA 1
ATOM 11549 C C . GLU D 1 215 ? 150.415 132.336 136.922 1.00 77.81 215 GLU D C 1
ATOM 11550 O O . GLU D 1 215 ? 150.176 132.287 135.711 1.00 87.48 215 GLU D O 1
ATOM 11556 N N . VAL D 1 216 ? 151.654 132.441 137.402 1.00 69.77 216 VAL D N 1
ATOM 11557 C CA . VAL D 1 216 ? 152.801 132.496 136.504 1.00 61.39 216 VAL D CA 1
ATOM 11558 C C . VAL D 1 216 ? 152.984 131.165 135.789 1.00 65.58 216 VAL D C 1
ATOM 11559 O O . VAL D 1 216 ? 153.187 131.120 134.571 1.00 80.82 216 VAL D O 1
ATOM 11563 N N . THR D 1 217 ? 152.919 130.061 136.534 1.00 65.74 217 THR D N 1
ATOM 11564 C CA . THR D 1 217 ? 153.105 128.751 135.921 1.00 65.03 217 THR D CA 1
ATOM 11565 C C . THR D 1 217 ? 151.993 128.446 134.930 1.00 63.92 217 THR D C 1
ATOM 11566 O O . THR D 1 217 ? 152.241 127.862 133.871 1.00 74.75 217 THR D O 1
ATOM 11570 N N . GLU D 1 218 ? 150.760 128.835 135.254 1.00 74.66 218 GLU D N 1
ATOM 11571 C CA . GLU D 1 218 ? 149.654 128.616 134.330 1.00 73.36 218 GLU D CA 1
ATOM 11572 C C . GLU D 1 218 ? 149.872 129.371 133.027 1.00 80.83 218 GLU D C 1
ATOM 11573 O O . GLU D 1 218 ? 149.601 128.845 131.942 1.00 88.15 218 GLU D O 1
ATOM 11579 N N . MET D 1 219 ? 150.360 130.608 133.114 1.00 76.64 219 MET D N 1
ATOM 11580 C CA . MET D 1 219 ? 150.609 131.392 131.910 1.00 68.56 219 MET D CA 1
ATOM 11581 C C . MET D 1 219 ? 151.715 130.775 131.064 1.00 69.89 219 MET D C 1
ATOM 11582 O O . MET D 1 219 ? 151.619 130.750 129.833 1.00 87.53 219 MET D O 1
ATOM 11587 N N . GLN D 1 220 ? 152.773 130.275 131.705 1.00 60.16 220 GLN D N 1
ATOM 11588 C CA . GLN D 1 220 ? 153.891 129.707 130.959 1.00 62.62 220 GLN D CA 1
ATOM 11589 C C . GLN D 1 220 ? 153.476 128.460 130.190 1.00 70.88 220 GLN D C 1
ATOM 11590 O O . GLN D 1 220 ? 153.961 128.222 129.079 1.00 77.78 220 GLN D O 1
ATOM 11596 N N . ARG D 1 221 ? 152.598 127.642 130.770 1.00 74.20 221 ARG D N 1
ATOM 11597 C CA . ARG D 1 221 ? 152.119 126.458 130.066 1.00 75.02 221 ARG D CA 1
ATOM 11598 C C . ARG D 1 221 ? 151.304 126.836 128.836 1.00 78.54 221 ARG D C 1
ATOM 11599 O O . ARG D 1 221 ? 151.415 126.190 127.788 1.00 86.03 221 ARG D O 1
ATOM 11607 N N . LEU D 1 222 ? 150.479 127.876 128.943 1.00 72.72 222 LEU D N 1
ATOM 11608 C CA . LEU D 1 222 ? 149.550 128.206 127.868 1.00 72.50 222 LEU D CA 1
ATOM 11609 C C . LEU D 1 222 ? 150.210 129.053 126.788 1.00 83.28 222 LEU D C 1
ATOM 11610 O O . LEU D 1 222 ? 150.118 128.733 125.598 1.00 90.07 222 LEU D O 1
ATOM 11615 N N . VAL D 1 223 ? 150.876 130.136 127.183 1.00 84.14 223 VAL D N 1
ATOM 11616 C CA . VAL D 1 223 ? 151.374 131.106 126.216 1.00 74.83 223 VAL D CA 1
ATOM 11617 C C . VAL D 1 223 ? 152.498 130.490 125.397 1.00 77.38 223 VAL D C 1
ATOM 11618 O O . VAL D 1 223 ? 153.450 129.919 125.944 1.00 77.80 223 VAL D O 1
ATOM 11622 N N . LYS D 1 224 ? 152.391 130.606 124.074 1.00 92.90 224 LYS D N 1
ATOM 11623 C CA . LYS D 1 224 ? 153.407 130.103 123.154 1.00 94.14 224 LYS D CA 1
ATOM 11624 C C . LYS D 1 224 ? 154.323 131.266 122.787 1.00 95.76 224 LYS D C 1
ATOM 11625 O O . LYS D 1 224 ? 154.175 131.915 121.753 1.00 100.17 224 LYS D O 1
ATOM 11631 N N . GLY D 1 225 ? 155.287 131.525 123.662 1.00 86.04 225 GLY D N 1
ATOM 11632 C CA . GLY D 1 225 ? 156.213 132.620 123.467 1.00 82.58 225 GLY D CA 1
ATOM 11633 C C . GLY D 1 225 ? 157.165 132.766 124.632 1.00 85.81 225 GLY D C 1
ATOM 11634 O O . GLY D 1 225 ? 157.726 131.776 125.109 1.00 93.76 225 GLY D O 1
ATOM 11635 N N . GLU D 1 226 ? 157.359 133.993 125.102 1.00 79.33 226 GLU D N 1
ATOM 11636 C CA . GLU D 1 226 ? 158.224 134.271 126.239 1.00 77.95 226 GLU D CA 1
ATOM 11637 C C . GLU D 1 226 ? 157.391 134.905 127.341 1.00 79.57 226 GLU D C 1
ATOM 11638 O O . GLU D 1 226 ? 156.757 135.942 127.123 1.00 90.08 226 GLU D O 1
ATOM 11644 N N . VAL D 1 227 ? 157.395 134.287 128.517 1.00 63.26 227 VAL D N 1
ATOM 11645 C CA . VAL D 1 227 ? 156.655 134.781 129.670 1.00 61.63 227 VAL D CA 1
ATOM 11646 C C . VAL D 1 227 ? 157.658 135.120 130.759 1.00 71.83 227 VAL D C 1
ATOM 11647 O O . VAL D 1 227 ? 158.388 134.242 131.233 1.00 78.02 227 VAL D O 1
ATOM 11651 N N . VAL D 1 228 ? 157.691 136.387 131.155 1.00 66.54 228 VAL D N 1
ATOM 11652 C CA . VAL D 1 228 ? 158.553 136.867 132.225 1.00 63.57 228 VAL D CA 1
ATOM 11653 C C . VAL D 1 228 ? 157.667 137.486 133.290 1.00 64.56 228 VAL D C 1
ATOM 11654 O O . VAL D 1 228 ? 156.795 138.304 132.979 1.00 73.15 228 VAL D O 1
ATOM 11658 N N . ALA D 1 229 ? 157.877 137.091 134.540 1.00 62.66 229 ALA D N 1
ATOM 11659 C CA . ALA D 1 229 ? 157.003 137.521 135.616 1.00 58.03 229 ALA D CA 1
ATOM 11660 C C . ALA D 1 229 ? 157.816 137.800 136.868 1.00 65.60 229 ALA D C 1
ATOM 11661 O O . ALA D 1 229 ? 158.917 137.280 137.052 1.00 78.71 229 ALA D O 1
ATOM 11663 N N . SER D 1 230 ? 157.248 138.637 137.730 1.00 64.87 230 SER D N 1
ATOM 11664 C CA . SER D 1 230 ? 157.805 138.922 139.047 1.00 65.65 230 SER D CA 1
ATOM 11665 C C . SER D 1 230 ? 156.671 138.812 140.054 1.00 77.03 230 SER D C 1
ATOM 11666 O O . SER D 1 230 ? 155.724 139.601 140.013 1.00 83.09 230 SER D O 1
ATOM 11669 N N . THR D 1 231 ? 156.765 137.835 140.950 1.00 78.64 231 THR D N 1
ATOM 11670 C CA . THR D 1 231 ? 155.709 137.607 141.919 1.00 68.86 231 THR D CA 1
ATOM 11671 C C . THR D 1 231 ? 155.741 138.679 143.005 1.00 75.18 231 THR D C 1
ATOM 11672 O O . THR D 1 231 ? 156.713 139.422 143.158 1.00 88.77 231 THR D O 1
ATOM 11676 N N . PHE D 1 232 ? 154.650 138.757 143.770 1.00 63.60 232 PHE D N 1
ATOM 11677 C CA . PHE D 1 232 ? 154.542 139.776 144.805 1.00 66.48 232 PHE D CA 1
ATOM 11678 C C . PHE D 1 232 ? 155.501 139.549 145.964 1.00 74.34 232 PHE D C 1
ATOM 11679 O O . PHE D 1 232 ? 155.683 140.460 146.777 1.00 79.76 232 PHE D O 1
ATOM 11687 N N . ASP D 1 233 ? 156.109 138.367 146.064 1.00 80.67 233 ASP D N 1
ATOM 11688 C CA . ASP D 1 233 ? 157.122 138.144 147.088 1.00 75.36 233 ASP D CA 1
ATOM 11689 C C . ASP D 1 233 ? 158.343 139.021 146.854 1.00 83.57 233 ASP D C 1
ATOM 11690 O O . ASP D 1 233 ? 158.933 139.544 147.805 1.00 93.91 233 ASP D O 1
ATOM 11695 N N . GLU D 1 234 ? 158.732 139.192 145.595 1.00 76.46 234 GLU D N 1
ATOM 11696 C CA . GLU D 1 234 ? 159.956 139.900 145.272 1.00 76.53 234 GLU D CA 1
ATOM 11697 C C . GLU D 1 234 ? 159.820 141.389 145.589 1.00 81.26 234 GLU D C 1
ATOM 11698 O O . GLU D 1 234 ? 158.716 141.936 145.580 1.00 79.84 234 GLU D O 1
ATOM 11704 N N . PRO D 1 235 ? 160.929 142.065 145.881 1.00 66.69 235 PRO D N 1
ATOM 11705 C CA . PRO D 1 235 ? 160.860 143.487 146.235 1.00 61.96 235 PRO D CA 1
ATOM 11706 C C . PRO D 1 235 ? 160.469 144.345 145.043 1.00 62.98 235 PRO D C 1
ATOM 11707 O O . PRO D 1 235 ? 160.444 143.905 143.894 1.00 74.88 235 PRO D O 1
ATOM 11711 N N . ALA D 1 236 ? 160.157 145.607 145.344 1.00 61.31 236 ALA D N 1
ATOM 11712 C CA . ALA D 1 236 ? 159.718 146.531 144.305 1.00 62.75 236 ALA D CA 1
ATOM 11713 C C . ALA D 1 236 ? 160.815 146.801 143.287 1.00 65.32 236 ALA D C 1
ATOM 11714 O O . ALA D 1 236 ? 160.521 147.052 142.113 1.00 77.32 236 ALA D O 1
ATOM 11716 N N . SER D 1 237 ? 162.079 146.768 143.712 1.00 62.72 237 SER D N 1
ATOM 11717 C CA . SER D 1 237 ? 163.173 146.946 142.766 1.00 59.90 237 SER D CA 1
ATOM 11718 C C . SER D 1 237 ? 163.199 145.830 141.734 1.00 63.83 237 SER D C 1
ATOM 11719 O O . SER D 1 237 ? 163.601 146.053 140.587 1.00 72.49 237 SER D O 1
ATOM 11722 N N . ARG D 1 238 ? 162.788 144.625 142.125 1.00 69.84 238 ARG D N 1
ATOM 11723 C CA . ARG D 1 238 ? 162.720 143.518 141.181 1.00 60.45 238 ARG D CA 1
ATOM 11724 C C . ARG D 1 238 ? 161.675 143.770 140.103 1.00 66.00 238 ARG D C 1
ATOM 11725 O O . ARG D 1 238 ? 161.901 143.457 138.930 1.00 80.91 238 ARG D O 1
ATOM 11733 N N . HIS D 1 239 ? 160.523 144.329 140.480 1.00 66.98 239 HIS D N 1
ATOM 11734 C CA . HIS D 1 239 ? 159.488 144.624 139.494 1.00 62.39 239 HIS D CA 1
ATOM 11735 C C . HIS D 1 239 ? 159.988 145.614 138.454 1.00 68.22 239 HIS D C 1
ATOM 11736 O O . HIS D 1 239 ? 159.723 145.457 137.258 1.00 80.18 239 HIS D O 1
ATOM 11743 N N . VAL D 1 240 ? 160.707 146.645 138.895 1.00 65.57 240 VAL D N 1
ATOM 11744 C CA . VAL D 1 240 ? 161.259 147.623 137.965 1.00 60.56 240 VAL D CA 1
ATOM 11745 C C . VAL D 1 240 ? 162.266 146.965 137.034 1.00 63.46 240 VAL D C 1
ATOM 11746 O O . VAL D 1 240 ? 162.271 147.219 135.824 1.00 72.37 240 VAL D O 1
ATOM 11750 N N . GLN D 1 241 ? 163.126 146.101 137.577 1.00 62.63 241 GLN D N 1
ATOM 11751 C CA . GLN D 1 241 ? 164.184 145.500 136.770 1.00 57.77 241 GLN D CA 1
ATOM 11752 C C . GLN D 1 241 ? 163.619 144.681 135.620 1.00 67.43 241 GLN D C 1
ATOM 11753 O O . GLN D 1 241 ? 164.110 144.768 134.489 1.00 80.58 241 GLN D O 1
ATOM 11759 N N . VAL D 1 242 ? 162.592 143.872 135.886 1.00 65.28 242 VAL D N 1
ATOM 11760 C CA . VAL D 1 242 ? 162.020 143.038 134.834 1.00 57.37 242 VAL D CA 1
ATOM 11761 C C . VAL D 1 242 ? 161.401 143.903 133.747 1.00 62.76 242 VAL D C 1
ATOM 11762 O O . VAL D 1 242 ? 161.542 143.620 132.553 1.00 81.81 242 VAL D O 1
ATOM 11766 N N . ALA D 1 243 ? 160.700 144.966 134.141 1.00 54.78 243 ALA D N 1
ATOM 11767 C CA . ALA D 1 243 ? 160.093 145.852 133.155 1.00 62.84 243 ALA D CA 1
ATOM 11768 C C . ALA D 1 243 ? 161.150 146.531 132.295 1.00 62.26 243 ALA D C 1
ATOM 11769 O O . ALA D 1 243 ? 160.974 146.671 131.080 1.00 77.99 243 ALA D O 1
ATOM 11771 N N . GLU D 1 244 ? 162.251 146.968 132.907 1.00 64.46 244 GLU D N 1
ATOM 11772 C CA . GLU D 1 244 ? 163.319 147.596 132.138 1.00 61.65 244 GLU D CA 1
ATOM 11773 C C . GLU D 1 244 ? 163.935 146.619 131.147 1.00 62.63 244 GLU D C 1
ATOM 11774 O O . GLU D 1 244 ? 164.215 146.982 130.001 1.00 76.73 244 GLU D O 1
ATOM 11780 N N . MET D 1 245 ? 164.159 145.376 131.571 1.00 61.16 245 MET D N 1
ATOM 11781 C CA . MET D 1 245 ? 164.769 144.393 130.683 1.00 61.56 245 MET D CA 1
ATOM 11782 C C . MET D 1 245 ? 163.871 144.086 129.495 1.00 67.15 245 MET D C 1
ATOM 11783 O O . MET D 1 245 ? 164.352 143.936 128.367 1.00 79.67 245 MET D O 1
ATOM 11788 N N . VAL D 1 246 ? 162.564 143.978 129.728 1.00 62.43 246 VAL D N 1
ATOM 11789 C CA . VAL D 1 246 ? 161.645 143.608 128.658 1.00 54.90 246 VAL D CA 1
ATOM 11790 C C . VAL D 1 246 ? 161.544 144.722 127.625 1.00 65.27 246 VAL D C 1
ATOM 11791 O O . VAL D 1 246 ? 161.583 144.472 126.416 1.00 78.84 246 VAL D O 1
ATOM 11795 N N . ILE D 1 247 ? 161.405 145.966 128.082 1.00 60.34 247 ILE D N 1
ATOM 11796 C CA . ILE D 1 247 ? 161.217 147.066 127.142 1.00 47.04 247 ILE D CA 1
ATOM 11797 C C . ILE D 1 247 ? 162.490 147.316 126.345 1.00 62.34 247 ILE D C 1
ATOM 11798 O O . ILE D 1 247 ? 162.435 147.632 125.152 1.00 82.43 247 ILE D O 1
ATOM 11803 N N . GLU D 1 248 ? 163.655 147.179 126.981 1.00 64.09 248 GLU D N 1
ATOM 11804 C CA . GLU D 1 248 ? 164.907 147.356 126.257 1.00 58.40 248 GLU D CA 1
ATOM 11805 C C . GLU D 1 248 ? 165.137 146.223 125.269 1.00 63.92 248 GLU D C 1
ATOM 11806 O O . GLU D 1 248 ? 165.618 146.454 124.155 1.00 80.66 248 GLU D O 1
ATOM 11812 N N . LYS D 1 249 ? 164.803 144.992 125.657 1.00 55.46 249 LYS D N 1
ATOM 11813 C CA . LYS D 1 249 ? 164.919 143.873 124.729 1.00 49.52 249 LYS D CA 1
ATOM 11814 C C . LYS D 1 249 ? 163.980 144.046 123.546 1.00 53.33 249 LYS D C 1
ATOM 11815 O O . LYS D 1 249 ? 164.335 143.720 122.408 1.00 69.19 249 LYS D O 1
ATOM 11821 N N . ALA D 1 250 ? 162.772 144.552 123.795 1.00 51.49 250 ALA D N 1
ATOM 11822 C CA . ALA D 1 250 ? 161.832 144.790 122.708 1.00 48.61 250 ALA D CA 1
ATOM 11823 C C . ALA D 1 250 ? 162.357 145.843 121.744 1.00 60.07 250 ALA D C 1
ATOM 11824 O O . ALA D 1 250 ? 162.218 145.701 120.525 1.00 77.22 250 ALA D O 1
ATOM 11826 N N . LYS D 1 251 ? 162.962 146.908 122.271 1.00 57.30 251 LYS D N 1
ATOM 11827 C CA . LYS D 1 251 ? 163.475 147.968 121.409 1.00 46.25 251 LYS D CA 1
ATOM 11828 C C . LYS D 1 251 ? 164.579 147.456 120.496 1.00 54.84 251 LYS D C 1
ATOM 11829 O O . LYS D 1 251 ? 164.640 147.827 119.320 1.00 70.95 251 LYS D O 1
ATOM 11835 N N . ARG D 1 252 ? 165.466 146.609 121.020 1.00 55.79 252 ARG D N 1
ATOM 11836 C CA . ARG D 1 252 ? 166.555 146.085 120.202 1.00 52.07 252 ARG D CA 1
ATOM 11837 C C . ARG D 1 252 ? 166.025 145.243 119.051 1.00 57.92 252 ARG D C 1
ATOM 11838 O O . ARG D 1 252 ? 166.559 145.295 117.938 1.00 77.33 252 ARG D O 1
ATOM 11846 N N . LEU D 1 253 ? 164.983 144.451 119.301 1.00 52.58 253 LEU D N 1
ATOM 11847 C CA . LEU D 1 253 ? 164.403 143.641 118.237 1.00 49.77 253 LEU D CA 1
ATOM 11848 C C . LEU D 1 253 ? 163.696 144.497 117.196 1.00 59.54 253 LEU D C 1
ATOM 11849 O O . LEU D 1 253 ? 163.708 144.159 116.009 1.00 71.79 253 LEU D O 1
ATOM 11854 N N . VAL D 1 254 ? 163.067 145.595 117.618 1.00 58.96 254 VAL D N 1
ATOM 11855 C CA . VAL D 1 254 ? 162.397 146.478 116.669 1.00 52.66 254 VAL D CA 1
ATOM 11856 C C . VAL D 1 254 ? 163.410 147.123 115.734 1.00 63.40 254 VAL D C 1
ATOM 11857 O O . VAL D 1 254 ? 163.142 147.312 114.542 1.00 71.70 254 VAL D O 1
ATOM 11861 N N . GLU D 1 255 ? 164.593 147.457 116.252 1.00 70.97 255 GLU D N 1
ATOM 11862 C CA . GLU D 1 255 ? 165.632 148.053 115.422 1.00 62.57 255 GLU D CA 1
ATOM 11863 C C . GLU D 1 255 ? 166.077 147.127 114.301 1.00 66.91 255 GLU D C 1
ATOM 11864 O O . GLU D 1 255 ? 166.679 147.594 113.330 1.00 81.53 255 GLU D O 1
ATOM 11870 N N . HIS D 1 256 ? 165.801 145.828 114.411 1.00 56.33 256 HIS D N 1
ATOM 11871 C CA . HIS D 1 256 ? 166.086 144.871 113.353 1.00 58.08 256 HIS D CA 1
ATOM 11872 C C . HIS D 1 256 ? 164.878 144.616 112.462 1.00 66.43 256 HIS D C 1
ATOM 11873 O O . HIS D 1 256 ? 164.819 143.580 111.793 1.00 72.57 256 HIS D O 1
ATOM 11880 N N . LYS D 1 257 ? 163.915 145.538 112.448 1.00 66.24 257 LYS D N 1
ATOM 11881 C CA . LYS D 1 257 ? 162.721 145.446 111.608 1.00 66.20 257 LYS D CA 1
ATOM 11882 C C . LYS D 1 257 ? 161.928 144.175 111.914 1.00 71.51 257 LYS D C 1
ATOM 11883 O O . LYS D 1 257 ? 161.654 143.350 111.042 1.00 79.48 257 LYS D O 1
ATOM 11889 N N . LYS D 1 258 ? 161.556 144.034 113.182 1.00 68.74 258 LYS D N 1
ATOM 11890 C CA . LYS D 1 258 ? 160.765 142.906 113.644 1.00 63.11 258 LYS D CA 1
ATOM 11891 C C . LYS D 1 258 ? 159.540 143.419 114.382 1.00 71.21 258 LYS D C 1
ATOM 11892 O O . LYS D 1 258 ? 159.564 144.495 114.983 1.00 84.57 258 LYS D O 1
ATOM 11898 N N . ASP D 1 259 ? 158.464 142.643 114.325 1.00 70.92 259 ASP D N 1
ATOM 11899 C CA . ASP D 1 259 ? 157.222 142.991 115.001 1.00 65.80 259 ASP D CA 1
ATOM 11900 C C . ASP D 1 259 ? 157.228 142.377 116.394 1.00 69.88 259 ASP D C 1
ATOM 11901 O O . ASP D 1 259 ? 157.316 141.154 116.538 1.00 85.16 259 ASP D O 1
ATOM 11906 N N . VAL D 1 260 ? 157.130 143.223 117.413 1.00 56.62 260 VAL D N 1
ATOM 11907 C CA . VAL D 1 260 ? 157.189 142.801 118.805 1.00 53.61 260 VAL D CA 1
ATOM 11908 C C . VAL D 1 260 ? 155.876 143.174 119.472 1.00 64.39 260 VAL D C 1
ATOM 11909 O O . VAL D 1 260 ? 155.405 144.308 119.335 1.00 75.18 260 VAL D O 1
ATOM 11913 N N . ILE D 1 261 ? 155.285 142.220 120.184 1.00 62.86 261 ILE D N 1
ATOM 11914 C CA . ILE D 1 261 ? 154.030 142.420 120.895 1.00 52.58 261 ILE D CA 1
ATOM 11915 C C . ILE D 1 261 ? 154.274 142.161 122.372 1.00 58.88 261 ILE D C 1
ATOM 11916 O O . ILE D 1 261 ? 154.807 141.109 122.741 1.00 75.02 261 ILE D O 1
ATOM 11921 N N . ILE D 1 262 ? 153.888 143.115 123.212 1.00 57.90 262 ILE D N 1
ATOM 11922 C CA . ILE D 1 262 ? 154.066 143.017 124.654 1.00 56.72 262 ILE D CA 1
ATOM 11923 C C . ILE D 1 262 ? 152.694 143.047 125.304 1.00 68.76 262 ILE D C 1
ATOM 11924 O O . ILE D 1 262 ? 151.921 143.988 125.091 1.00 78.23 262 ILE D O 1
ATOM 11929 N N . LEU D 1 263 ? 152.393 142.022 126.094 1.00 68.96 263 LEU D N 1
ATOM 11930 C CA . LEU D 1 263 ? 151.171 141.961 126.885 1.00 58.51 263 LEU D CA 1
ATOM 11931 C C . LEU D 1 263 ? 151.550 142.229 128.333 1.00 63.25 263 LEU D C 1
ATOM 11932 O O . LEU D 1 263 ? 152.242 141.420 128.958 1.00 80.69 263 LEU D O 1
ATOM 11937 N N . LEU D 1 264 ? 151.100 143.358 128.864 1.00 66.33 264 LEU D N 1
ATOM 11938 C CA . LEU D 1 264 ? 151.489 143.812 130.188 1.00 59.56 264 LEU D CA 1
ATOM 11939 C C . LEU D 1 264 ? 150.339 143.625 131.166 1.00 65.10 264 LEU D C 1
ATOM 11940 O O . LEU D 1 264 ? 149.188 143.941 130.855 1.00 77.55 264 LEU D O 1
ATOM 11945 N N . ASP D 1 265 ? 150.660 143.104 132.348 1.00 82.79 265 ASP D N 1
ATOM 11946 C CA . ASP D 1 265 ? 149.663 142.888 133.394 1.00 81.01 265 ASP D CA 1
ATOM 11947 C C . ASP D 1 265 ? 150.377 143.058 134.731 1.00 85.08 265 ASP D C 1
ATOM 11948 O O . ASP D 1 265 ? 151.025 142.125 135.211 1.00 94.79 265 ASP D O 1
ATOM 11953 N N . SER D 1 266 ? 150.250 144.240 135.326 1.00 69.44 266 SER D N 1
ATOM 11954 C CA . SER D 1 266 ? 149.453 145.345 134.815 1.00 67.45 266 SER D CA 1
ATOM 11955 C C . SER D 1 266 ? 150.229 146.648 134.898 1.00 75.04 266 SER D C 1
ATOM 11956 O O . SER D 1 266 ? 151.202 146.748 135.640 1.00 86.78 266 SER D O 1
ATOM 11959 N N . ILE D 1 267 ? 149.800 147.648 134.126 1.00 66.17 267 ILE D N 1
ATOM 11960 C CA . ILE D 1 267 ? 150.451 148.952 134.193 1.00 66.84 267 ILE D CA 1
ATOM 11961 C C . ILE D 1 267 ? 150.233 149.591 135.558 1.00 70.14 267 ILE D C 1
ATOM 11962 O O . ILE D 1 267 ? 151.034 150.425 135.995 1.00 78.69 267 ILE D O 1
ATOM 11967 N N . THR D 1 268 ? 149.158 149.217 136.254 1.00 70.17 268 THR D N 1
ATOM 11968 C CA . THR D 1 268 ? 148.911 149.760 137.584 1.00 64.88 268 THR D CA 1
ATOM 11969 C C . THR D 1 268 ? 149.934 149.244 138.587 1.00 69.10 268 THR D C 1
ATOM 11970 O O . THR D 1 268 ? 150.485 150.016 139.379 1.00 80.56 268 THR D O 1
ATOM 11974 N N . ARG D 1 269 ? 150.202 147.937 138.569 1.00 67.35 269 ARG D N 1
ATOM 11975 C CA . ARG D 1 269 ? 151.198 147.384 139.480 1.00 64.10 269 ARG D CA 1
ATOM 11976 C C . ARG D 1 269 ? 152.588 147.914 139.159 1.00 72.05 269 ARG D C 1
ATOM 11977 O O . ARG D 1 269 ? 153.394 148.146 140.065 1.00 86.61 269 ARG D O 1
ATOM 11985 N N . LEU D 1 270 ? 152.891 148.095 137.873 1.00 60.35 270 LEU D N 1
ATOM 11986 C CA . LEU D 1 270 ? 154.192 148.632 137.491 1.00 67.15 270 LEU D CA 1
ATOM 11987 C C . LEU D 1 270 ? 154.367 150.061 137.982 1.00 73.33 270 LEU D C 1
ATOM 11988 O O . LEU D 1 270 ? 155.436 150.425 138.484 1.00 81.62 270 LEU D O 1
ATOM 11993 N N . ALA D 1 271 ? 153.330 150.888 137.840 1.00 71.57 271 ALA D N 1
ATOM 11994 C CA . ALA D 1 271 ? 153.416 152.265 138.312 1.00 67.89 271 ALA D CA 1
ATOM 11995 C C . ALA D 1 271 ? 153.588 152.316 139.823 1.00 72.42 271 ALA D C 1
ATOM 11996 O O . ALA D 1 271 ? 154.334 153.152 140.342 1.00 83.78 271 ALA D O 1
ATOM 11998 N N . ARG D 1 272 ? 152.898 151.433 140.545 1.00 75.29 272 ARG D N 1
ATOM 11999 C CA . ARG D 1 272 ? 153.065 151.371 141.992 1.00 72.56 272 ARG D CA 1
ATOM 12000 C C . ARG D 1 272 ? 154.487 150.972 142.363 1.00 77.47 272 ARG D C 1
ATOM 12001 O O . ARG D 1 272 ? 155.043 151.472 143.347 1.00 88.05 272 ARG D O 1
ATOM 12009 N N . ALA D 1 273 ? 155.090 150.068 141.590 1.00 67.01 273 ALA D N 1
ATOM 12010 C CA . ALA D 1 273 ? 156.461 149.655 141.869 1.00 67.01 273 ALA D CA 1
ATOM 12011 C C . ALA D 1 273 ? 157.432 150.818 141.721 1.00 69.21 273 ALA D C 1
ATOM 12012 O O . ALA D 1 273 ? 158.338 150.986 142.543 1.00 77.64 273 ALA D O 1
ATOM 12014 N N . TYR D 1 274 ? 157.264 151.629 140.675 1.00 76.79 274 TYR D N 1
ATOM 12015 C CA . TYR D 1 274 ? 158.138 152.783 140.492 1.00 74.22 274 TYR D CA 1
ATOM 12016 C C . TYR D 1 274 ? 157.947 153.804 141.603 1.00 71.19 274 TYR D C 1
ATOM 12017 O O . TYR D 1 274 ? 158.908 154.454 142.026 1.00 80.26 274 TYR D O 1
ATOM 12026 N N . ASN D 1 275 ? 156.713 153.962 142.082 1.00 79.98 275 ASN D N 1
ATOM 12027 C CA . ASN D 1 275 ? 156.448 154.913 143.155 1.00 81.54 275 ASN D CA 1
ATOM 12028 C C . ASN D 1 275 ? 157.249 154.571 144.403 1.00 83.91 275 ASN D C 1
ATOM 12029 O O . ASN D 1 275 ? 157.667 155.465 145.147 1.00 93.86 275 ASN D O 1
ATOM 12034 N N . THR D 1 276 ? 157.476 153.282 144.645 1.00 79.28 276 THR D N 1
ATOM 12035 C CA . THR D 1 276 ? 158.253 152.870 145.808 1.00 81.48 276 THR D CA 1
ATOM 12036 C C . THR D 1 276 ? 159.744 153.104 145.594 1.00 82.77 276 THR D C 1
ATOM 12037 O O . THR D 1 276 ? 160.463 153.463 146.532 1.00 88.10 276 THR D O 1
ATOM 12041 N N . VAL D 1 277 ? 160.222 152.924 144.364 1.00 85.45 277 VAL D N 1
ATOM 12042 C CA . VAL D 1 277 ? 161.659 152.898 144.118 1.00 84.21 277 VAL D CA 1
ATOM 12043 C C . VAL D 1 277 ? 162.231 154.307 144.035 1.00 90.29 277 VAL D C 1
ATOM 12044 O O . VAL D 1 277 ? 163.246 154.615 144.671 1.00 93.24 277 VAL D O 1
ATOM 12048 N N . VAL D 1 278 ? 161.604 155.179 143.252 1.00 99.83 278 VAL D N 1
ATOM 12049 C CA . VAL D 1 278 ? 162.165 156.500 142.972 1.00 101.89 278 VAL D CA 1
ATOM 12050 C C . VAL D 1 278 ? 162.199 157.335 144.246 1.00 103.41 278 VAL D C 1
ATOM 12051 O O . VAL D 1 278 ? 161.303 157.214 145.094 1.00 105.58 278 VAL D O 1
ATOM 12055 N N . PRO D 1 279 ? 163.218 158.170 144.435 1.00 102.64 279 PRO D N 1
ATOM 12056 C CA . PRO D 1 279 ? 163.245 159.042 145.611 1.00 102.23 279 PRO D CA 1
ATOM 12057 C C . PRO D 1 279 ? 162.146 160.087 145.550 1.00 104.81 279 PRO D C 1
ATOM 12058 O O . PRO D 1 279 ? 161.742 160.538 144.476 1.00 104.47 279 PRO D O 1
ATOM 12062 N N . ALA D 1 280 ? 161.663 160.473 146.727 1.00 124.94 280 ALA D N 1
ATOM 12063 C CA . ALA D 1 280 ? 160.605 161.470 146.806 1.00 126.15 280 ALA D CA 1
ATOM 12064 C C . ALA D 1 280 ? 161.136 162.834 146.386 1.00 127.97 280 ALA D C 1
ATOM 12065 O O . ALA D 1 280 ? 162.189 163.274 146.855 1.00 127.91 280 ALA D O 1
ATOM 12067 N N . SER D 1 281 ? 160.404 163.500 145.498 1.00 134.05 281 SER D N 1
ATOM 12068 C CA . SER D 1 281 ? 160.783 164.818 145.011 1.00 133.87 281 SER D CA 1
ATOM 12069 C C . SER D 1 281 ? 160.156 165.950 145.812 1.00 136.77 281 SER D C 1
ATOM 12070 O O . SER D 1 281 ? 160.409 167.119 145.507 1.00 137.26 281 SER D O 1
ATOM 12073 N N . GLY D 1 282 ? 159.348 165.634 146.822 1.00 138.11 282 GLY D N 1
ATOM 12074 C CA . GLY D 1 282 ? 158.679 166.633 147.620 1.00 136.92 282 GLY D CA 1
ATOM 12075 C C . GLY D 1 282 ? 157.286 166.994 147.153 1.00 137.15 282 GLY D C 1
ATOM 12076 O O . GLY D 1 282 ? 156.513 167.558 147.934 1.00 136.64 282 GLY D O 1
ATOM 12077 N N . LYS D 1 283 ? 156.943 166.685 145.906 1.00 133.24 283 LYS D N 1
ATOM 12078 C CA . LYS D 1 283 ? 155.615 166.939 145.360 1.00 133.83 283 LYS D CA 1
ATOM 12079 C C . LYS D 1 283 ? 154.893 165.604 145.236 1.00 136.98 283 LYS D C 1
ATOM 12080 O O . LYS D 1 283 ? 155.218 164.796 144.359 1.00 139.22 283 LYS D O 1
ATOM 12086 N N . VAL D 1 284 ? 153.916 165.376 146.108 1.00 127.49 284 VAL D N 1
ATOM 12087 C CA . VAL D 1 284 ? 153.166 164.128 146.153 1.00 126.56 284 VAL D CA 1
ATOM 12088 C C . VAL D 1 284 ? 151.711 164.429 145.826 1.00 125.00 284 VAL D C 1
ATOM 12089 O O . VAL D 1 284 ? 151.101 165.312 146.440 1.00 123.94 284 VAL D O 1
ATOM 12093 N N . LEU D 1 285 ? 151.163 163.704 144.857 1.00 125.65 285 LEU D N 1
ATOM 12094 C CA . LEU D 1 285 ? 149.786 163.903 144.430 1.00 123.20 285 LEU D CA 1
ATOM 12095 C C . LEU D 1 285 ? 148.843 163.194 145.400 1.00 122.74 285 LEU D C 1
ATOM 12096 O O . LEU D 1 285 ? 149.256 162.668 146.437 1.00 122.89 285 LEU D O 1
ATOM 12101 N N . THR D 1 286 ? 147.556 163.176 145.069 1.00 125.16 286 THR D N 1
ATOM 12102 C CA . THR D 1 286 ? 146.579 162.505 145.913 1.00 128.54 286 THR D CA 1
ATOM 12103 C C . THR D 1 286 ? 146.797 160.998 145.884 1.00 127.86 286 THR D C 1
ATOM 12104 O O . THR D 1 286 ? 147.156 160.425 144.852 1.00 129.01 286 THR D O 1
ATOM 12108 N N . GLY D 1 287 ? 146.580 160.356 147.028 1.00 120.65 287 GLY D N 1
ATOM 12109 C CA . GLY D 1 287 ? 146.759 158.925 147.133 1.00 119.98 287 GLY D CA 1
ATOM 12110 C C . GLY D 1 287 ? 148.173 158.470 147.404 1.00 121.20 287 GLY D C 1
ATOM 12111 O O . GLY D 1 287 ? 148.430 157.262 147.387 1.00 122.90 287 GLY D O 1
ATOM 12112 N N . GLY D 1 288 ? 149.098 159.392 147.657 1.00 114.38 288 GLY D N 1
ATOM 12113 C CA . GLY D 1 288 ? 150.470 159.024 147.930 1.00 113.64 288 GLY D CA 1
ATOM 12114 C C . GLY D 1 288 ? 151.326 158.778 146.710 1.00 111.26 288 GLY D C 1
ATOM 12115 O O . GLY D 1 288 ? 152.442 158.269 146.851 1.00 111.83 288 GLY D O 1
ATOM 12116 N N . VAL D 1 289 ? 150.843 159.119 145.521 1.00 109.21 289 VAL D N 1
ATOM 12117 C CA . VAL D 1 289 ? 151.596 158.924 144.289 1.00 110.84 289 VAL D CA 1
ATOM 12118 C C . VAL D 1 289 ? 152.508 160.124 144.081 1.00 112.84 289 VAL D C 1
ATOM 12119 O O . VAL D 1 289 ? 152.045 161.268 144.053 1.00 118.10 289 VAL D O 1
ATOM 12123 N N . ASP D 1 290 ? 153.804 159.865 143.936 1.00 114.30 290 ASP D N 1
ATOM 12124 C CA . ASP D 1 290 ? 154.750 160.933 143.659 1.00 113.97 290 ASP D CA 1
ATOM 12125 C C . ASP D 1 290 ? 154.492 161.518 142.275 1.00 114.36 290 ASP D C 1
ATOM 12126 O O . ASP D 1 290 ? 154.008 160.838 141.368 1.00 116.20 290 ASP D O 1
ATOM 12131 N N . ALA D 1 291 ? 154.816 162.802 142.124 1.00 116.39 291 ALA D N 1
ATOM 12132 C CA . ALA D 1 291 ? 154.547 163.490 140.866 1.00 118.04 291 ALA D CA 1
ATOM 12133 C C . ALA D 1 291 ? 155.401 162.933 139.735 1.00 118.64 291 ALA D C 1
ATOM 12134 O O . ALA D 1 291 ? 154.889 162.622 138.653 1.00 118.87 291 ALA D O 1
ATOM 12136 N N . ASN D 1 292 ? 156.703 162.794 139.964 1.00 108.34 292 ASN D N 1
ATOM 12137 C CA . ASN D 1 292 ? 157.619 162.324 138.935 1.00 104.70 292 ASN D CA 1
ATOM 12138 C C . ASN D 1 292 ? 157.798 160.813 138.944 1.00 107.32 292 ASN D C 1
ATOM 12139 O O . ASN D 1 292 ? 158.596 160.295 138.157 1.00 108.76 292 ASN D O 1
ATOM 12144 N N . ALA D 1 293 ? 157.091 160.097 139.818 1.00 96.90 293 ALA D N 1
ATOM 12145 C CA . ALA D 1 293 ? 157.176 158.643 139.812 1.00 94.51 293 ALA D CA 1
ATOM 12146 C C . ALA D 1 293 ? 156.563 158.052 138.552 1.00 95.26 293 ALA D C 1
ATOM 12147 O O . ALA D 1 293 ? 157.006 156.997 138.086 1.00 99.01 293 ALA D O 1
ATOM 12149 N N . LEU D 1 294 ? 155.555 158.711 137.989 1.00 85.88 294 LEU D N 1
ATOM 12150 C CA . LEU D 1 294 ? 154.867 158.217 136.805 1.00 83.54 294 LEU D CA 1
ATOM 12151 C C . LEU D 1 294 ? 155.616 158.512 135.515 1.00 84.85 294 LEU D C 1
ATOM 12152 O O . LEU D 1 294 ? 155.174 158.070 134.451 1.00 92.54 294 LEU D O 1
ATOM 12157 N N . HIS D 1 295 ? 156.721 159.253 135.579 1.00 82.92 295 HIS D N 1
ATOM 12158 C CA . HIS D 1 295 ? 157.500 159.515 134.375 1.00 81.49 295 HIS D CA 1
ATOM 12159 C C . HIS D 1 295 ? 158.068 158.228 133.794 1.00 79.87 295 HIS D C 1
ATOM 12160 O O . HIS D 1 295 ? 158.042 158.022 132.576 1.00 82.34 295 HIS D O 1
ATOM 12167 N N . ARG D 1 296 ? 158.592 157.350 134.652 1.00 73.23 296 ARG D N 1
ATOM 12168 C CA . ARG D 1 296 ? 159.180 156.105 134.159 1.00 70.80 296 ARG D CA 1
ATOM 12169 C C . ARG D 1 296 ? 158.154 155.180 133.514 1.00 81.55 296 ARG D C 1
ATOM 12170 O O . ARG D 1 296 ? 158.423 154.674 132.411 1.00 87.46 296 ARG D O 1
ATOM 12178 N N . PRO D 1 297 ? 156.996 154.889 134.126 1.00 76.00 297 PRO D N 1
ATOM 12179 C CA . PRO D 1 297 ? 156.028 154.016 133.439 1.00 62.43 297 PRO D CA 1
ATOM 12180 C C . PRO D 1 297 ? 155.541 154.572 132.116 1.00 70.83 297 PRO D C 1
ATOM 12181 O O . PRO D 1 297 ? 155.296 153.801 131.181 1.00 82.62 297 PRO D O 1
ATOM 12185 N N . LYS D 1 298 ? 155.385 155.891 132.009 1.00 73.56 298 LYS D N 1
ATOM 12186 C CA . LYS D 1 298 ? 154.945 156.473 130.748 1.00 68.99 298 LYS D CA 1
ATOM 12187 C C . LYS D 1 298 ? 155.998 156.316 129.663 1.00 73.67 298 LYS D C 1
ATOM 12188 O O . LYS D 1 298 ? 155.659 156.246 128.478 1.00 82.95 298 LYS D O 1
ATOM 12194 N N . ARG D 1 299 ? 157.275 156.269 130.043 1.00 79.45 299 ARG D N 1
ATOM 12195 C CA . ARG D 1 299 ? 158.314 155.924 129.082 1.00 75.07 299 ARG D CA 1
ATOM 12196 C C . ARG D 1 299 ? 158.122 154.509 128.560 1.00 80.24 299 ARG D C 1
ATOM 12197 O O . ARG D 1 299 ? 158.294 154.249 127.364 1.00 88.75 299 ARG D O 1
ATOM 12205 N N . PHE D 1 300 ? 157.773 153.577 129.448 1.00 70.53 300 PHE D N 1
ATOM 12206 C CA . PHE D 1 300 ? 157.489 152.209 129.030 1.00 67.70 300 PHE D CA 1
ATOM 12207 C C . PHE D 1 300 ? 156.280 152.163 128.107 1.00 68.88 300 PHE D C 1
ATOM 12208 O O . PHE D 1 300 ? 156.329 151.569 127.026 1.00 75.82 300 PHE D O 1
ATOM 12216 N N . PHE D 1 301 ? 155.181 152.788 128.525 1.00 68.24 301 PHE D N 1
ATOM 12217 C CA . PHE D 1 301 ? 153.948 152.718 127.753 1.00 61.00 301 PHE D CA 1
ATOM 12218 C C . PHE D 1 301 ? 154.040 153.524 126.468 1.00 67.54 301 PHE D C 1
ATOM 12219 O O . PHE D 1 301 ? 153.392 153.179 125.475 1.00 78.11 301 PHE D O 1
ATOM 12227 N N . GLY D 1 302 ? 154.833 154.588 126.461 1.00 66.77 302 GLY D N 1
ATOM 12228 C CA . GLY D 1 302 ? 154.960 155.427 125.292 1.00 61.24 302 GLY D CA 1
ATOM 12229 C C . GLY D 1 302 ? 155.881 154.911 124.218 1.00 62.38 302 GLY D C 1
ATOM 12230 O O . GLY D 1 302 ? 156.006 155.543 123.167 1.00 74.39 302 GLY D O 1
ATOM 12231 N N . ALA D 1 303 ? 156.536 153.775 124.445 1.00 61.37 303 ALA D N 1
ATOM 12232 C CA . ALA D 1 303 ? 157.435 153.210 123.451 1.00 57.89 303 ALA D CA 1
ATOM 12233 C C . ALA D 1 303 ? 156.704 152.479 122.336 1.00 64.58 303 ALA D C 1
ATOM 12234 O O . ALA D 1 303 ? 157.326 152.164 121.318 1.00 75.40 303 ALA D O 1
ATOM 12236 N N . ALA D 1 304 ? 155.414 152.204 122.498 1.00 63.91 304 ALA D N 1
ATOM 12237 C CA . ALA D 1 304 ? 154.664 151.489 121.475 1.00 56.91 304 ALA D CA 1
ATOM 12238 C C . ALA D 1 304 ? 154.428 152.401 120.281 1.00 58.61 304 ALA D C 1
ATOM 12239 O O . ALA D 1 304 ? 153.881 153.498 120.429 1.00 64.23 304 ALA D O 1
ATOM 12241 N N . ARG D 1 305 ? 154.836 151.949 119.100 1.00 57.11 305 ARG D N 1
ATOM 12242 C CA . ARG D 1 305 ? 154.724 152.762 117.900 1.00 53.08 305 ARG D CA 1
ATOM 12243 C C . ARG D 1 305 ? 154.866 151.870 116.680 1.00 55.10 305 ARG D C 1
ATOM 12244 O O . ARG D 1 305 ? 155.336 150.735 116.769 1.00 74.89 305 ARG D O 1
ATOM 12252 N N . ASN D 1 306 ? 154.453 152.404 115.537 1.00 47.94 306 ASN D N 1
ATOM 12253 C CA . ASN D 1 306 ? 154.649 151.755 114.248 1.00 48.58 306 ASN D CA 1
ATOM 12254 C C . ASN D 1 306 ? 155.809 152.453 113.552 1.00 60.89 306 ASN D C 1
ATOM 12255 O O . ASN D 1 306 ? 155.692 153.615 113.152 1.00 74.31 306 ASN D O 1
ATOM 12260 N N . VAL D 1 307 ? 156.926 151.751 113.416 1.00 71.37 307 VAL D N 1
ATOM 12261 C CA . VAL D 1 307 ? 158.133 152.343 112.853 1.00 63.26 307 VAL D CA 1
ATOM 12262 C C . VAL D 1 307 ? 157.987 152.438 111.342 1.00 71.55 307 VAL D C 1
ATOM 12263 O O . VAL D 1 307 ? 157.620 151.462 110.678 1.00 82.65 307 VAL D O 1
ATOM 12267 N N . GLU D 1 308 ? 158.265 153.622 110.796 1.00 77.45 308 GLU D N 1
ATOM 12268 C CA . GLU D 1 308 ? 158.155 153.819 109.355 1.00 82.11 308 GLU D CA 1
ATOM 12269 C C . GLU D 1 308 ? 159.176 152.981 108.597 1.00 82.61 308 GLU D C 1
ATOM 12270 O O . GLU D 1 308 ? 158.860 152.408 107.548 1.00 87.35 308 GLU D O 1
ATOM 12276 N N . GLU D 1 309 ? 160.407 152.905 109.107 1.00 85.33 309 GLU D N 1
ATOM 12277 C CA . GLU D 1 309 ? 161.450 152.153 108.417 1.00 87.91 309 GLU D CA 1
ATOM 12278 C C . GLU D 1 309 ? 161.104 150.672 108.336 1.00 90.64 309 GLU D C 1
ATOM 12279 O O . GLU D 1 309 ? 161.297 150.038 107.293 1.00 92.85 309 GLU D O 1
ATOM 12285 N N . GLY D 1 310 ? 160.593 150.106 109.423 1.00 84.96 310 GLY D N 1
ATOM 12286 C CA . GLY D 1 310 ? 160.239 148.702 109.452 1.00 77.55 310 GLY D CA 1
ATOM 12287 C C . GLY D 1 310 ? 160.043 148.195 110.863 1.00 79.40 310 GLY D C 1
ATOM 12288 O O . GLY D 1 310 ? 160.668 148.697 111.800 1.00 84.88 310 GLY D O 1
ATOM 12289 N N . GLY D 1 311 ? 159.180 147.202 111.030 1.00 72.34 311 GLY D N 1
ATOM 12290 C CA . GLY D 1 311 ? 158.899 146.671 112.345 1.00 74.78 311 GLY D CA 1
ATOM 12291 C C . GLY D 1 311 ? 157.942 147.553 113.118 1.00 74.76 311 GLY D C 1
ATOM 12292 O O . GLY D 1 311 ? 157.524 148.622 112.675 1.00 82.97 311 GLY D O 1
ATOM 12293 N N . SER D 1 312 ? 157.590 147.084 114.310 1.00 61.85 312 SER D N 1
ATOM 12294 C CA . SER D 1 312 ? 156.658 147.804 115.162 1.00 59.95 312 SER D CA 1
ATOM 12295 C C . SER D 1 312 ? 156.769 147.264 116.576 1.00 64.68 312 SER D C 1
ATOM 12296 O O . SER D 1 312 ? 157.329 146.190 116.807 1.00 78.31 312 SER D O 1
ATOM 12299 N N . LEU D 1 313 ? 156.229 148.026 117.522 1.00 54.56 313 LEU D N 1
ATOM 12300 C CA . LEU D 1 313 ? 156.169 147.618 118.919 1.00 50.81 313 LEU D CA 1
ATOM 12301 C C . LEU D 1 313 ? 154.741 147.797 119.404 1.00 62.80 313 LEU D C 1
ATOM 12302 O O . LEU D 1 313 ? 154.226 148.918 119.420 1.00 74.92 313 LEU D O 1
ATOM 12307 N N . THR D 1 314 ? 154.107 146.698 119.797 1.00 70.66 314 THR D N 1
ATOM 12308 C CA . THR D 1 314 ? 152.723 146.698 120.248 1.00 60.25 314 THR D CA 1
ATOM 12309 C C . THR D 1 314 ? 152.695 146.409 121.740 1.00 72.20 314 THR D C 1
ATOM 12310 O O . THR D 1 314 ? 153.218 145.382 122.185 1.00 95.65 314 THR D O 1
ATOM 12314 N N . ILE D 1 315 ? 152.086 147.305 122.507 1.00 56.35 315 ILE D N 1
ATOM 12315 C CA . ILE D 1 315 ? 151.955 147.147 123.949 1.00 52.85 315 ILE D CA 1
ATOM 12316 C C . ILE D 1 315 ? 150.475 147.164 124.290 1.00 58.77 315 ILE D C 1
ATOM 12317 O O . ILE D 1 315 ? 149.770 148.127 123.968 1.00 72.62 315 ILE D O 1
ATOM 12322 N N . ILE D 1 316 ? 150.008 146.107 124.938 1.00 59.23 316 ILE D N 1
ATOM 12323 C CA . ILE D 1 316 ? 148.620 145.994 125.371 1.00 53.76 316 ILE D CA 1
ATOM 12324 C C . ILE D 1 316 ? 148.656 145.812 126.882 1.00 58.03 316 ILE D C 1
ATOM 12325 O O . ILE D 1 316 ? 148.779 144.696 127.392 1.00 72.69 316 ILE D O 1
ATOM 12330 N N . ALA D 1 317 ? 148.551 146.913 127.611 1.00 55.61 317 ALA D N 1
ATOM 12331 C CA . ALA D 1 317 ? 148.601 146.897 129.063 1.00 56.41 317 ALA D CA 1
ATOM 12332 C C . ALA D 1 317 ? 147.195 146.886 129.641 1.00 60.43 317 ALA D C 1
ATOM 12333 O O . ALA D 1 317 ? 146.223 147.264 128.985 1.00 78.70 317 ALA D O 1
ATOM 12335 N N . THR D 1 318 ? 147.096 146.440 130.888 1.00 63.74 318 THR D N 1
ATOM 12336 C CA . THR D 1 318 ? 145.835 146.406 131.608 1.00 63.46 318 THR D CA 1
ATOM 12337 C C . THR D 1 318 ? 145.901 147.361 132.789 1.00 68.54 318 THR D C 1
ATOM 12338 O O . THR D 1 318 ? 146.910 147.419 133.495 1.00 79.71 318 THR D O 1
ATOM 12342 N N . ALA D 1 319 ? 144.827 148.114 132.993 1.00 75.67 319 ALA D N 1
ATOM 12343 C CA . ALA D 1 319 ? 144.716 149.041 134.106 1.00 72.96 319 ALA D CA 1
ATOM 12344 C C . ALA D 1 319 ? 143.641 148.552 135.064 1.00 79.04 319 ALA D C 1
ATOM 12345 O O . ALA D 1 319 ? 142.597 148.052 134.635 1.00 86.41 319 ALA D O 1
ATOM 12347 N N . LEU D 1 320 ? 143.898 148.697 136.357 1.00 80.08 320 LEU D N 1
ATOM 12348 C CA . LEU D 1 320 ? 143.000 148.206 137.391 1.00 76.60 320 LEU D CA 1
ATOM 12349 C C . LEU D 1 320 ? 142.170 149.356 137.941 1.00 78.80 320 LEU D C 1
ATOM 12350 O O . LEU D 1 320 ? 142.713 150.408 138.291 1.00 88.91 320 LEU D O 1
ATOM 12355 N N . ILE D 1 321 ? 140.855 149.152 138.012 1.00 77.46 321 ILE D N 1
ATOM 12356 C CA . ILE D 1 321 ? 139.930 150.142 138.543 1.00 80.17 321 ILE D CA 1
ATOM 12357 C C . ILE D 1 321 ? 138.993 149.455 139.523 1.00 85.69 321 ILE D C 1
ATOM 12358 O O . ILE D 1 321 ? 138.872 148.228 139.548 1.00 89.00 321 ILE D O 1
ATOM 12363 N N . ASP D 1 322 ? 138.326 150.272 140.338 1.00 95.28 322 ASP D N 1
ATOM 12364 C CA . ASP D 1 322 ? 137.376 149.788 141.341 1.00 93.06 322 ASP D CA 1
ATOM 12365 C C . ASP D 1 322 ? 138.038 148.802 142.298 1.00 94.63 322 ASP D C 1
ATOM 12366 O O . ASP D 1 322 ? 137.421 147.839 142.754 1.00 99.76 322 ASP D O 1
ATOM 12371 N N . THR D 1 323 ? 139.308 149.044 142.603 1.00 93.89 323 THR D N 1
ATOM 12372 C CA . THR D 1 323 ? 140.066 148.189 143.504 1.00 92.46 323 THR D CA 1
ATOM 12373 C C . THR D 1 323 ? 139.966 148.635 144.955 1.00 97.76 323 THR D C 1
ATOM 12374 O O . THR D 1 323 ? 140.495 147.952 145.838 1.00 101.74 323 THR D O 1
ATOM 12378 N N . GLY D 1 324 ? 139.298 149.752 145.224 1.00 102.92 324 GLY D N 1
ATOM 12379 C CA . GLY D 1 324 ? 139.200 150.269 146.569 1.00 102.32 324 GLY D CA 1
ATOM 12380 C C . GLY D 1 324 ? 140.415 151.024 147.053 1.00 101.49 324 GLY D C 1
ATOM 12381 O O . GLY D 1 324 ? 140.439 151.444 148.216 1.00 104.62 324 GLY D O 1
ATOM 12382 N N . SER D 1 325 ? 141.422 151.210 146.206 1.00 100.24 325 SER D N 1
ATOM 12383 C CA . SER D 1 325 ? 142.637 151.926 146.564 1.00 101.42 325 SER D CA 1
ATOM 12384 C C . SER D 1 325 ? 142.694 153.234 145.790 1.00 100.55 325 SER D C 1
ATOM 12385 O O . SER D 1 325 ? 142.556 153.240 144.563 1.00 101.89 325 SER D O 1
ATOM 12388 N N . LYS D 1 326 ? 142.893 154.338 146.511 1.00 103.32 326 LYS D N 1
ATOM 12389 C CA . LYS D 1 326 ? 142.979 155.637 145.856 1.00 102.22 326 LYS D CA 1
ATOM 12390 C C . LYS D 1 326 ? 144.222 155.746 144.985 1.00 106.98 326 LYS D C 1
ATOM 12391 O O . LYS D 1 326 ? 144.241 156.531 144.032 1.00 110.91 326 LYS D O 1
ATOM 12397 N N . MET D 1 327 ? 145.265 154.974 145.296 1.00 98.83 327 MET D N 1
ATOM 12398 C CA . MET D 1 327 ? 146.481 155.010 144.491 1.00 94.66 327 MET D CA 1
ATOM 12399 C C . MET D 1 327 ? 146.221 154.512 143.076 1.00 98.77 327 MET D C 1
ATOM 12400 O O . MET D 1 327 ? 146.767 155.054 142.109 1.00 104.42 327 MET D O 1
ATOM 12405 N N . ASP D 1 328 ? 145.400 153.472 142.934 1.00 100.01 328 ASP D N 1
ATOM 12406 C CA . ASP D 1 328 ? 145.074 152.969 141.605 1.00 96.97 328 ASP D CA 1
ATOM 12407 C C . ASP D 1 328 ? 144.284 153.993 140.803 1.00 96.61 328 ASP D C 1
ATOM 12408 O O . ASP D 1 328 ? 144.487 154.132 139.592 1.00 102.36 328 ASP D O 1
ATOM 12413 N N . GLU D 1 329 ? 143.370 154.711 141.458 1.00 95.66 329 GLU D N 1
ATOM 12414 C CA . GLU D 1 329 ? 142.506 155.641 140.740 1.00 94.00 329 GLU D CA 1
ATOM 12415 C C . GLU D 1 329 ? 143.302 156.781 140.121 1.00 96.44 329 GLU D C 1
ATOM 12416 O O . GLU D 1 329 ? 143.074 157.147 138.963 1.00 103.22 329 GLU D O 1
ATOM 12422 N N . VAL D 1 330 ? 144.241 157.356 140.873 1.00 90.23 330 VAL D N 1
ATOM 12423 C CA . VAL D 1 330 ? 145.024 158.468 140.344 1.00 91.01 330 VAL D CA 1
ATOM 12424 C C . VAL D 1 330 ? 145.949 157.991 139.232 1.00 94.93 330 VAL D C 1
ATOM 12425 O O . VAL D 1 330 ? 146.160 158.696 138.239 1.00 99.42 330 VAL D O 1
ATOM 12429 N N . ILE D 1 331 ? 146.506 156.786 139.371 1.00 89.24 331 ILE D N 1
ATOM 12430 C CA . ILE D 1 331 ? 147.361 156.237 138.322 1.00 79.51 331 ILE D CA 1
ATOM 12431 C C . ILE D 1 331 ? 146.579 156.079 137.027 1.00 81.90 331 ILE D C 1
ATOM 12432 O O . ILE D 1 331 ? 147.069 156.416 135.943 1.00 91.45 331 ILE D O 1
ATOM 12437 N N . TYR D 1 332 ? 145.351 155.569 137.117 1.00 85.28 332 TYR D N 1
ATOM 12438 C CA . TYR D 1 332 ? 144.533 155.409 135.920 1.00 82.35 332 TYR D CA 1
ATOM 12439 C C . TYR D 1 332 ? 144.187 156.750 135.291 1.00 83.74 332 TYR D C 1
ATOM 12440 O O . TYR D 1 332 ? 144.038 156.839 134.068 1.00 92.23 332 TYR D O 1
ATOM 12449 N N . GLU D 1 333 ? 144.056 157.800 136.102 1.00 90.87 333 GLU D N 1
ATOM 12450 C CA . GLU D 1 333 ? 143.729 159.113 135.563 1.00 91.90 333 GLU D CA 1
ATOM 12451 C C . GLU D 1 333 ? 144.850 159.688 134.711 1.00 96.02 333 GLU D C 1
ATOM 12452 O O . GLU D 1 333 ? 144.593 160.571 133.887 1.00 103.52 333 GLU D O 1
ATOM 12458 N N . GLU D 1 334 ? 146.079 159.216 134.887 1.00 93.03 334 GLU D N 1
ATOM 12459 C CA . GLU D 1 334 ? 147.213 159.719 134.129 1.00 92.99 334 GLU D CA 1
ATOM 12460 C C . GLU D 1 334 ? 147.468 158.936 132.850 1.00 95.42 334 GLU D C 1
ATOM 12461 O O . GLU D 1 334 ? 148.346 159.321 132.072 1.00 103.49 334 GLU D O 1
ATOM 12467 N N . PHE D 1 335 ? 146.730 157.855 132.612 1.00 78.69 335 PHE D N 1
ATOM 12468 C CA . PHE D 1 335 ? 146.897 157.049 131.411 1.00 75.16 335 PHE D CA 1
ATOM 12469 C C . PHE D 1 335 ? 145.656 157.048 130.531 1.00 83.29 335 PHE D C 1
ATOM 12470 O O . PHE D 1 335 ? 145.575 156.242 129.598 1.00 91.52 335 PHE D O 1
ATOM 12478 N N . LYS D 1 336 ? 144.687 157.924 130.800 1.00 91.64 336 LYS D N 1
ATOM 12479 C CA . LYS D 1 336 ? 143.426 157.878 130.066 1.00 95.85 336 LYS D CA 1
ATOM 12480 C C . LYS D 1 336 ? 143.624 158.228 128.597 1.00 97.12 336 LYS D C 1
ATOM 12481 O O . LYS D 1 336 ? 143.174 157.497 127.708 1.00 99.66 336 LYS D O 1
ATOM 12487 N N . GLY D 1 337 ? 144.294 159.340 128.321 1.00 86.77 337 GLY D N 1
ATOM 12488 C CA . GLY D 1 337 ? 144.498 159.771 126.957 1.00 88.25 337 GLY D CA 1
ATOM 12489 C C . GLY D 1 337 ? 145.760 159.278 126.298 1.00 89.12 337 GLY D C 1
ATOM 12490 O O . GLY D 1 337 ? 146.040 159.659 125.158 1.00 97.88 337 GLY D O 1
ATOM 12491 N N . THR D 1 338 ? 146.541 158.440 126.980 1.00 77.48 338 THR D N 1
ATOM 12492 C CA . THR D 1 338 ? 147.822 158.013 126.430 1.00 79.52 338 THR D CA 1
ATOM 12493 C C . THR D 1 338 ? 147.643 156.997 125.309 1.00 85.37 338 THR D C 1
ATOM 12494 O O . THR D 1 338 ? 148.320 157.079 124.279 1.00 92.24 338 THR D O 1
ATOM 12498 N N . GLY D 1 339 ? 146.742 156.036 125.485 1.00 73.00 339 GLY D N 1
ATOM 12499 C CA . GLY D 1 339 ? 146.621 154.958 124.525 1.00 69.65 339 GLY D CA 1
ATOM 12500 C C . GLY D 1 339 ? 145.734 155.315 123.348 1.00 67.99 339 GLY D C 1
ATOM 12501 O O . GLY D 1 339 ? 144.828 156.139 123.443 1.00 80.20 339 GLY D O 1
ATOM 12502 N N . ASN D 1 340 ? 146.012 154.675 122.216 1.00 71.21 340 ASN D N 1
ATOM 12503 C CA . ASN D 1 340 ? 145.198 154.814 121.018 1.00 71.87 340 ASN D CA 1
ATOM 12504 C C . ASN D 1 340 ? 144.225 153.660 120.829 1.00 72.89 340 ASN D C 1
ATOM 12505 O O . ASN D 1 340 ? 143.534 153.611 119.809 1.00 82.53 340 ASN D O 1
ATOM 12510 N N . MET D 1 341 ? 144.167 152.728 121.776 1.00 77.73 341 MET D N 1
ATOM 12511 C CA . MET D 1 341 ? 143.198 151.642 121.762 1.00 73.64 341 MET D CA 1
ATOM 12512 C C . MET D 1 341 ? 142.701 151.445 123.182 1.00 77.66 341 MET D C 1
ATOM 12513 O O . MET D 1 341 ? 143.501 151.424 124.120 1.00 93.15 341 MET D O 1
ATOM 12518 N N . GLU D 1 342 ? 141.390 151.304 123.340 1.00 79.27 342 GLU D N 1
ATOM 12519 C CA . GLU D 1 342 ? 140.781 151.208 124.657 1.00 77.82 342 GLU D CA 1
ATOM 12520 C C . GLU D 1 342 ? 139.764 150.080 124.664 1.00 82.40 342 GLU D C 1
ATOM 12521 O O . GLU D 1 342 ? 138.901 150.013 123.784 1.00 91.24 342 GLU D O 1
ATOM 12527 N N . LEU D 1 343 ? 139.872 149.197 125.651 1.00 72.08 343 LEU D N 1
ATOM 12528 C CA . LEU D 1 343 ? 138.923 148.111 125.842 1.00 68.76 343 LEU D CA 1
ATOM 12529 C C . LEU D 1 343 ? 138.483 148.109 127.295 1.00 76.00 343 LEU D C 1
ATOM 12530 O O . LEU D 1 343 ? 139.323 148.104 128.198 1.00 87.78 343 LEU D O 1
ATOM 12535 N N . HIS D 1 344 ? 137.175 148.107 127.519 1.00 71.93 344 HIS D N 1
ATOM 12536 C CA . HIS D 1 344 ? 136.613 148.208 128.856 1.00 67.47 344 HIS D CA 1
ATOM 12537 C C . HIS D 1 344 ? 135.918 146.910 129.231 1.00 70.92 344 HIS D C 1
ATOM 12538 O O . HIS D 1 344 ? 135.082 146.406 128.475 1.00 84.32 344 HIS D O 1
ATOM 12545 N N . LEU D 1 345 ? 136.268 146.377 130.393 1.00 71.22 345 LEU D N 1
ATOM 12546 C CA . LEU D 1 345 ? 135.554 145.264 130.992 1.00 71.75 345 LEU D CA 1
ATOM 12547 C C . LEU D 1 345 ? 134.670 145.797 132.108 1.00 79.82 345 LEU D C 1
ATOM 12548 O O . LEU D 1 345 ? 135.038 146.748 132.802 1.00 84.32 345 LEU D O 1
ATOM 12553 N N . SER D 1 346 ? 133.497 145.196 132.267 1.00 89.07 346 SER D N 1
ATOM 12554 C CA . SER D 1 346 ? 132.526 145.633 133.259 1.00 85.82 346 SER D CA 1
ATOM 12555 C C . SER D 1 346 ? 132.243 144.493 134.222 1.00 88.68 346 SER D C 1
ATOM 12556 O O . SER D 1 346 ? 132.047 143.350 133.797 1.00 92.39 346 SER D O 1
ATOM 12559 N N . ARG D 1 347 ? 132.227 144.808 135.517 1.00 98.71 347 ARG D N 1
ATOM 12560 C CA . ARG D 1 347 ? 131.940 143.790 136.519 1.00 100.60 347 ARG D CA 1
ATOM 12561 C C . ARG D 1 347 ? 130.487 143.343 136.465 1.00 102.90 347 ARG D C 1
ATOM 12562 O O . ARG D 1 347 ? 130.186 142.186 136.776 1.00 103.94 347 ARG D O 1
ATOM 12570 N N . LYS D 1 348 ? 129.577 144.238 136.073 1.00 97.59 348 LYS D N 1
ATOM 12571 C CA . LYS D 1 348 ? 128.161 143.891 136.048 1.00 93.77 348 LYS D CA 1
ATOM 12572 C C . LYS D 1 348 ? 127.882 142.765 135.063 1.00 94.73 348 LYS D C 1
ATOM 12573 O O . LYS D 1 348 ? 127.092 141.860 135.353 1.00 104.27 348 LYS D O 1
ATOM 12579 N N . ILE D 1 349 ? 128.515 142.804 133.892 1.00 84.69 349 ILE D N 1
ATOM 12580 C CA . ILE D 1 349 ? 128.360 141.711 132.939 1.00 88.94 349 ILE D CA 1
ATOM 12581 C C . ILE D 1 349 ? 128.984 140.437 133.489 1.00 95.01 349 ILE D C 1
ATOM 12582 O O . ILE D 1 349 ? 128.444 139.338 133.315 1.00 100.16 349 ILE D O 1
ATOM 12587 N N . ALA D 1 350 ? 130.127 140.560 134.166 1.00 98.44 350 ALA D N 1
ATOM 12588 C CA . ALA D 1 350 ? 130.779 139.387 134.735 1.00 98.68 350 ALA D CA 1
ATOM 12589 C C . ALA D 1 350 ? 129.957 138.772 135.859 1.00 103.44 350 ALA D C 1
ATOM 12590 O O . ALA D 1 350 ? 130.007 137.554 136.064 1.00 107.05 350 ALA D O 1
ATOM 12592 N N . GLU D 1 351 ? 129.203 139.588 136.598 1.00 106.70 351 GLU D N 1
ATOM 12593 C CA . GLU D 1 351 ? 128.370 139.063 137.674 1.00 104.52 351 GLU D CA 1
ATOM 12594 C C . GLU D 1 351 ? 127.291 138.121 137.161 1.00 105.33 351 GLU D C 1
ATOM 12595 O O . GLU D 1 351 ? 126.819 137.268 137.919 1.00 111.24 351 GLU D O 1
ATOM 12601 N N . LYS D 1 352 ? 126.890 138.254 135.901 1.00 95.24 352 LYS D N 1
ATOM 12602 C CA . LYS D 1 352 ? 125.900 137.372 135.304 1.00 95.71 352 LYS D CA 1
ATOM 12603 C C . LYS D 1 352 ? 126.525 136.158 134.636 1.00 96.97 352 LYS D C 1
ATOM 12604 O O . LYS D 1 352 ? 125.812 135.393 133.979 1.00 103.01 352 LYS D O 1
ATOM 12610 N N . ARG D 1 353 ? 127.837 135.973 134.784 1.00 92.79 353 ARG D N 1
ATOM 12611 C CA . ARG D 1 353 ? 128.544 134.812 134.243 1.00 98.25 353 ARG D CA 1
ATOM 12612 C C . ARG D 1 353 ? 128.344 134.682 132.736 1.00 98.99 353 ARG D C 1
ATOM 12613 O O . ARG D 1 353 ? 128.176 133.584 132.205 1.00 102.90 353 ARG D O 1
ATOM 12621 N N . VAL D 1 354 ? 128.359 135.815 132.043 1.00 96.13 354 VAL D N 1
ATOM 12622 C CA . VAL D 1 354 ? 128.375 135.855 130.587 1.00 100.07 354 VAL D CA 1
ATOM 12623 C C . VAL D 1 354 ? 129.705 136.462 130.166 1.00 99.04 354 VAL D C 1
ATOM 12624 O O . VAL D 1 354 ? 130.038 137.584 130.565 1.00 98.51 354 VAL D O 1
ATOM 12628 N N . PHE D 1 355 ? 130.467 135.721 129.370 1.00 98.31 355 PHE D N 1
ATOM 12629 C CA . PHE D 1 355 ? 131.816 136.126 129.019 1.00 97.37 355 PHE D CA 1
ATOM 12630 C C . PHE D 1 355 ? 131.996 136.116 127.510 1.00 101.28 355 PHE D C 1
ATOM 12631 O O . PHE D 1 355 ? 131.402 135.287 126.815 1.00 100.65 355 PHE D O 1
ATOM 12639 N N . PRO D 1 356 ? 132.822 137.025 126.973 1.00 91.57 356 PRO D N 1
ATOM 12640 C CA . PRO D 1 356 ? 133.627 138.044 127.664 1.00 87.41 356 PRO D CA 1
ATOM 12641 C C . PRO D 1 356 ? 132.787 139.188 128.217 1.00 87.92 356 PRO D C 1
ATOM 12642 O O . PRO D 1 356 ? 131.674 139.426 127.764 1.00 93.48 356 PRO D O 1
ATOM 12646 N N . ALA D 1 357 ? 133.312 139.920 129.199 1.00 77.78 357 ALA D N 1
ATOM 12647 C CA . ALA D 1 357 ? 132.586 140.993 129.865 1.00 81.86 357 ALA D CA 1
ATOM 12648 C C . ALA D 1 357 ? 132.892 142.354 129.258 1.00 84.11 357 ALA D C 1
ATOM 12649 O O . ALA D 1 357 ? 132.928 143.361 129.971 1.00 85.89 357 ALA D O 1
ATOM 12651 N N . ILE D 1 358 ? 133.116 142.399 127.947 1.00 80.69 358 ILE D N 1
ATOM 12652 C CA . ILE D 1 358 ? 133.540 143.626 127.290 1.00 77.37 358 ILE D CA 1
ATOM 12653 C C . ILE D 1 358 ? 132.394 144.625 127.267 1.00 76.80 358 ILE D C 1
ATOM 12654 O O . ILE D 1 358 ? 131.274 144.304 126.850 1.00 80.45 358 ILE D O 1
ATOM 12659 N N . ASP D 1 359 ? 132.670 145.846 127.715 1.00 83.92 359 ASP D N 1
ATOM 12660 C CA . ASP D 1 359 ? 131.736 146.959 127.579 1.00 82.03 359 ASP D CA 1
ATOM 12661 C C . ASP D 1 359 ? 131.885 147.503 126.165 1.00 83.44 359 ASP D C 1
ATOM 12662 O O . ASP D 1 359 ? 132.800 148.275 125.876 1.00 90.64 359 ASP D O 1
ATOM 12667 N N . TYR D 1 360 ? 130.979 147.095 125.276 1.00 82.04 360 TYR D N 1
ATOM 12668 C CA . TYR D 1 360 ? 131.140 147.398 123.858 1.00 79.54 360 TYR D CA 1
ATOM 12669 C C . TYR D 1 360 ? 131.067 148.894 123.588 1.00 81.42 360 TYR D C 1
ATOM 12670 O O . TYR D 1 360 ? 131.813 149.418 122.754 1.00 92.52 360 TYR D O 1
ATOM 12679 N N . ASN D 1 361 ? 130.164 149.598 124.270 1.00 77.27 361 ASN D N 1
ATOM 12680 C CA . ASN D 1 361 ? 129.953 151.009 123.968 1.00 84.64 361 ASN D CA 1
ATOM 12681 C C . ASN D 1 361 ? 131.165 151.854 124.339 1.00 88.02 361 ASN D C 1
ATOM 12682 O O . ASN D 1 361 ? 131.519 152.790 123.615 1.00 91.12 361 ASN D O 1
ATOM 12687 N N . ARG D 1 362 ? 131.813 151.544 125.457 1.00 87.95 362 ARG D N 1
ATOM 12688 C CA . ARG D 1 362 ? 132.919 152.352 125.953 1.00 89.49 362 ARG D CA 1
ATOM 12689 C C . ARG D 1 362 ? 134.269 151.938 125.387 1.00 90.51 362 ARG D C 1
ATOM 12690 O O . ARG D 1 362 ? 135.283 152.542 125.748 1.00 94.26 362 ARG D O 1
ATOM 12698 N N . SER D 1 363 ? 134.313 150.938 124.514 1.00 76.75 363 SER D N 1
ATOM 12699 C CA . SER D 1 363 ? 135.561 150.430 123.968 1.00 73.75 363 SER D CA 1
ATOM 12700 C C . SER D 1 363 ? 135.649 150.741 122.481 1.00 83.47 363 SER D C 1
ATOM 12701 O O . SER D 1 363 ? 134.668 150.592 121.747 1.00 90.69 363 SER D O 1
ATOM 12704 N N . GLY D 1 364 ? 136.825 151.171 122.046 1.00 84.61 364 GLY D N 1
ATOM 12705 C CA . GLY D 1 364 ? 137.024 151.496 120.650 1.00 82.99 364 GLY D CA 1
ATOM 12706 C C . GLY D 1 364 ? 138.485 151.749 120.359 1.00 83.98 364 GLY D C 1
ATOM 12707 O O . GLY D 1 364 ? 139.355 151.512 121.197 1.00 94.62 364 GLY D O 1
ATOM 12708 N N . THR D 1 365 ? 138.745 152.237 119.148 1.00 90.77 365 THR D N 1
ATOM 12709 C CA . THR D 1 365 ? 140.101 152.523 118.706 1.00 88.76 365 THR D CA 1
ATOM 12710 C C . THR D 1 365 ? 140.135 153.853 117.970 1.00 90.30 365 THR D C 1
ATOM 12711 O O . THR D 1 365 ? 139.117 154.344 117.479 1.00 95.07 365 THR D O 1
ATOM 12715 N N . ARG D 1 366 ? 141.329 154.429 117.901 1.00 87.53 366 ARG D N 1
ATOM 12716 C CA . ARG D 1 366 ? 141.573 155.650 117.150 1.00 85.31 366 ARG D CA 1
ATOM 12717 C C . ARG D 1 366 ? 142.134 155.307 115.778 1.00 92.80 366 ARG D C 1
ATOM 12718 O O . ARG D 1 366 ? 142.954 154.394 115.643 1.00 98.58 366 ARG D O 1
ATOM 12726 N N . LYS D 1 367 ? 141.689 156.048 114.764 1.00 88.92 367 LYS D N 1
ATOM 12727 C CA . LYS D 1 367 ? 142.148 155.868 113.386 1.00 87.60 367 LYS D CA 1
ATOM 12728 C C . LYS D 1 367 ? 141.944 154.429 112.919 1.00 90.85 367 LYS D C 1
ATOM 12729 O O . LYS D 1 367 ? 142.825 153.816 112.315 1.00 96.92 367 LYS D O 1
ATOM 12735 N N . GLU D 1 368 ? 140.761 153.885 113.206 1.00 95.30 368 GLU D N 1
ATOM 12736 C CA . GLU D 1 368 ? 140.451 152.525 112.786 1.00 93.65 368 GLU D CA 1
ATOM 12737 C C . GLU D 1 368 ? 140.241 152.407 111.284 1.00 94.03 368 GLU D C 1
ATOM 12738 O O . GLU D 1 368 ? 140.139 151.284 110.780 1.00 99.02 368 GLU D O 1
ATOM 12744 N N . GLU D 1 369 ? 140.166 153.527 110.562 1.00 93.56 369 GLU D N 1
ATOM 12745 C CA . GLU D 1 369 ? 140.029 153.463 109.112 1.00 94.45 369 GLU D CA 1
ATOM 12746 C C . GLU D 1 369 ? 141.242 152.814 108.465 1.00 95.12 369 GLU D C 1
ATOM 12747 O O . GLU D 1 369 ? 141.123 152.196 107.402 1.00 100.41 369 GLU D O 1
ATOM 12753 N N . LEU D 1 370 ? 142.415 152.948 109.084 1.00 84.77 370 LEU D N 1
ATOM 12754 C CA . LEU D 1 370 ? 143.630 152.376 108.519 1.00 84.23 370 LEU D CA 1
ATOM 12755 C C . LEU D 1 370 ? 143.697 150.868 108.708 1.00 85.49 370 LEU D C 1
ATOM 12756 O O . LEU D 1 370 ? 144.223 150.163 107.840 1.00 88.03 370 LEU D O 1
ATOM 12761 N N . LEU D 1 371 ? 143.181 150.357 109.827 1.00 83.30 371 LEU D N 1
ATOM 12762 C CA . LEU D 1 371 ? 143.272 148.926 110.097 1.00 82.36 371 LEU D CA 1
ATOM 12763 C C . LEU D 1 371 ? 142.295 148.129 109.242 1.00 85.79 371 LEU D C 1
ATOM 12764 O O . LEU D 1 371 ? 142.638 147.055 108.737 1.00 87.10 371 LEU D O 1
ATOM 12769 N N . THR D 1 372 ? 141.080 148.634 109.067 1.00 99.04 372 THR D N 1
ATOM 12770 C CA . THR D 1 372 ? 140.025 147.914 108.372 1.00 96.29 372 THR D CA 1
ATOM 12771 C C . THR D 1 372 ? 139.807 148.478 106.973 1.00 98.42 372 THR D C 1
ATOM 12772 O O . THR D 1 372 ? 140.140 149.628 106.679 1.00 100.63 372 THR D O 1
ATOM 12776 N N . THR D 1 373 ? 139.236 147.645 106.108 1.00 110.27 373 THR D N 1
ATOM 12777 C CA . THR D 1 373 ? 138.926 148.050 104.747 1.00 112.02 373 THR D CA 1
ATOM 12778 C C . THR D 1 373 ? 137.672 148.921 104.731 1.00 113.16 373 THR D C 1
ATOM 12779 O O . THR D 1 373 ? 137.013 149.130 105.753 1.00 116.06 373 THR D O 1
ATOM 12783 N N . GLN D 1 374 ? 137.336 149.443 103.550 1.00 110.64 374 GLN D N 1
ATOM 12784 C CA . GLN D 1 374 ? 136.186 150.335 103.435 1.00 112.17 374 GLN D CA 1
ATOM 12785 C C . GLN D 1 374 ? 134.883 149.608 103.740 1.00 115.32 374 GLN D C 1
ATOM 12786 O O . GLN D 1 374 ? 134.075 150.076 104.549 1.00 115.25 374 GLN D O 1
ATOM 12792 N N . GLU D 1 375 ? 134.660 148.460 103.098 1.00 122.97 375 GLU D N 1
ATOM 12793 C CA . GLU D 1 375 ? 133.427 147.715 103.332 1.00 120.95 375 GLU D CA 1
ATOM 12794 C C . GLU D 1 375 ? 133.361 147.192 104.760 1.00 120.01 375 GLU D C 1
ATOM 12795 O O . GLU D 1 375 ? 132.292 147.203 105.381 1.00 121.14 375 GLU D O 1
ATOM 12801 N N . GLU D 1 376 ? 134.492 146.733 105.298 1.00 105.80 376 GLU D N 1
ATOM 12802 C CA . GLU D 1 376 ? 134.508 146.220 106.663 1.00 104.65 376 GLU D CA 1
ATOM 12803 C C . GLU D 1 376 ? 134.182 147.314 107.669 1.00 101.84 376 GLU D C 1
ATOM 12804 O O . GLU D 1 376 ? 133.473 147.073 108.653 1.00 103.72 376 GLU D O 1
ATOM 12810 N N . LEU D 1 377 ? 134.694 148.525 107.443 1.00 92.85 377 LEU D N 1
ATOM 12811 C CA . LEU D 1 377 ? 134.433 149.619 108.371 1.00 97.62 377 LEU D CA 1
ATOM 12812 C C . LEU D 1 377 ? 132.954 149.977 108.405 1.00 106.79 377 LEU D C 1
ATOM 12813 O O . LEU D 1 377 ? 132.399 150.248 109.476 1.00 111.79 377 LEU D O 1
ATOM 12818 N N . GLN D 1 378 ? 132.300 149.990 107.242 1.00 109.94 378 GLN D N 1
ATOM 12819 C CA . GLN D 1 378 ? 130.883 150.337 107.199 1.00 106.13 378 GLN D CA 1
ATOM 12820 C C . GLN D 1 378 ? 130.044 149.331 107.972 1.00 109.88 378 GLN D C 1
ATOM 12821 O O . GLN D 1 378 ? 129.114 149.711 108.692 1.00 113.43 378 GLN D O 1
ATOM 12827 N N . LYS D 1 379 ? 130.358 148.041 107.837 1.00 100.97 379 LYS D N 1
ATOM 12828 C CA . LYS D 1 379 ? 129.608 147.019 108.557 1.00 97.56 379 LYS D CA 1
ATOM 12829 C C . LYS D 1 379 ? 129.736 147.200 110.063 1.00 99.27 379 LYS D C 1
ATOM 12830 O O . LYS D 1 379 ? 128.749 147.076 110.796 1.00 104.57 379 LYS D O 1
ATOM 12836 N N . MET D 1 380 ? 130.945 147.495 110.544 1.00 98.20 380 MET D N 1
ATOM 12837 C CA . MET D 1 380 ? 131.121 147.761 111.967 1.00 100.04 380 MET D CA 1
ATOM 12838 C C . MET D 1 380 ? 130.353 149.006 112.388 1.00 100.66 380 MET D C 1
ATOM 12839 O O . MET D 1 380 ? 129.800 149.059 113.492 1.00 108.74 380 MET D O 1
ATOM 12844 N N . TRP D 1 381 ? 130.314 150.021 111.524 1.00 103.02 381 TRP D N 1
ATOM 12845 C CA . TRP D 1 381 ? 129.510 151.203 111.815 1.00 107.07 381 TRP D CA 1
ATOM 12846 C C . TRP D 1 381 ? 128.030 150.858 111.896 1.00 112.84 381 TRP D C 1
ATOM 12847 O O . TRP D 1 381 ? 127.312 151.370 112.762 1.00 113.13 381 TRP D O 1
ATOM 12858 N N . ILE D 1 382 ? 127.553 149.999 110.993 1.00 107.60 382 ILE D N 1
ATOM 12859 C CA . ILE D 1 382 ? 126.158 149.572 111.039 1.00 103.64 382 ILE D CA 1
ATOM 12860 C C . ILE D 1 382 ? 125.882 148.811 112.328 1.00 101.35 382 ILE D C 1
ATOM 12861 O O . ILE D 1 382 ? 124.883 149.056 113.014 1.00 106.53 382 ILE D O 1
ATOM 12866 N N . LEU D 1 383 ? 126.769 147.878 112.678 1.00 93.48 383 LEU D N 1
ATOM 12867 C CA . LEU D 1 383 ? 126.580 147.100 113.897 1.00 93.72 383 LEU D CA 1
ATOM 12868 C C . LEU D 1 383 ? 126.625 147.985 115.134 1.00 92.34 383 LEU D C 1
ATOM 12869 O O . LEU D 1 383 ? 125.801 147.834 116.042 1.00 100.36 383 LEU D O 1
ATOM 12874 N N . ARG D 1 384 ? 127.576 148.918 115.185 1.00 85.79 384 ARG D N 1
ATOM 12875 C CA . ARG D 1 384 ? 127.693 149.781 116.355 1.00 87.02 384 ARG D CA 1
ATOM 12876 C C . ARG D 1 384 ? 126.458 150.652 116.531 1.00 89.43 384 ARG D C 1
ATOM 12877 O O . ARG D 1 384 ? 126.133 151.048 117.656 1.00 92.19 384 ARG D O 1
ATOM 12885 N N . LYS D 1 385 ? 125.758 150.958 115.439 1.00 97.21 385 LYS D N 1
ATOM 12886 C CA . LYS D 1 385 ? 124.509 151.702 115.550 1.00 99.96 385 LYS D CA 1
ATOM 12887 C C . LYS D 1 385 ? 123.452 150.895 116.290 1.00 102.42 385 LYS D C 1
ATOM 12888 O O . LYS D 1 385 ? 122.686 151.446 117.089 1.00 101.43 385 LYS D O 1
ATOM 12894 N N . ILE D 1 386 ? 123.391 149.587 116.033 1.00 97.51 386 ILE D N 1
ATOM 12895 C CA . ILE D 1 386 ? 122.414 148.736 116.703 1.00 91.83 386 ILE D CA 1
ATOM 12896 C C . ILE D 1 386 ? 122.747 148.594 118.183 1.00 94.57 386 ILE D C 1
ATOM 12897 O O . ILE D 1 386 ? 121.856 148.629 119.039 1.00 94.74 386 ILE D O 1
ATOM 12902 N N . ILE D 1 387 ? 124.030 148.427 118.508 1.00 95.69 387 ILE D N 1
ATOM 12903 C CA . ILE D 1 387 ? 124.430 148.193 119.891 1.00 93.54 387 ILE D CA 1
ATOM 12904 C C . ILE D 1 387 ? 124.405 149.466 120.727 1.00 93.33 387 ILE D C 1
ATOM 12905 O O . ILE D 1 387 ? 124.371 149.388 121.961 1.00 94.01 387 ILE D O 1
ATOM 12910 N N . HIS D 1 388 ? 124.412 150.637 120.093 1.00 98.55 388 HIS D N 1
ATOM 12911 C CA . HIS D 1 388 ? 124.513 151.886 120.845 1.00 99.58 388 HIS D CA 1
ATOM 12912 C C . HIS D 1 388 ? 123.365 152.106 121.824 1.00 103.04 388 HIS D C 1
ATOM 12913 O O . HIS D 1 388 ? 123.640 152.442 122.989 1.00 103.24 388 HIS D O 1
ATOM 12920 N N . PRO D 1 389 ? 122.089 151.951 121.451 1.00 103.13 389 PRO D N 1
ATOM 12921 C CA . PRO D 1 389 ? 121.029 152.277 122.420 1.00 97.54 389 PRO D CA 1
ATOM 12922 C C . PRO D 1 389 ? 120.916 151.284 123.562 1.00 97.79 389 PRO D C 1
ATOM 12923 O O . PRO D 1 389 ? 120.678 151.694 124.704 1.00 97.76 389 PRO D O 1
ATOM 12927 N N . MET D 1 390 ? 121.077 149.992 123.292 1.00 100.15 390 MET D N 1
ATOM 12928 C CA . MET D 1 390 ? 120.832 148.981 124.310 1.00 100.30 390 MET D CA 1
ATOM 12929 C C . MET D 1 390 ? 121.877 149.054 125.418 1.00 101.50 390 MET D C 1
ATOM 12930 O O . MET D 1 390 ? 123.002 149.517 125.216 1.00 100.66 390 MET D O 1
ATOM 12935 N N . GLY D 1 391 ? 121.487 148.591 126.601 1.00 111.75 391 GLY D N 1
ATOM 12936 C CA . GLY D 1 391 ? 122.369 148.627 127.748 1.00 110.82 391 GLY D CA 1
ATOM 12937 C C . GLY D 1 391 ? 123.533 147.666 127.609 1.00 112.52 391 GLY D C 1
ATOM 12938 O O . GLY D 1 391 ? 123.562 146.782 126.753 1.00 115.14 391 GLY D O 1
ATOM 12939 N N . GLU D 1 392 ? 124.521 147.855 128.487 1.00 107.45 392 GLU D N 1
ATOM 12940 C CA . GLU D 1 392 ? 125.756 147.082 128.387 1.00 106.32 392 GLU D CA 1
ATOM 12941 C C . GLU D 1 392 ? 125.514 145.597 128.630 1.00 107.64 392 GLU D C 1
ATOM 12942 O O . GLU D 1 392 ? 126.099 144.752 127.945 1.00 109.90 392 GLU D O 1
ATOM 12948 N N . ILE D 1 393 ? 124.663 145.257 129.600 1.00 104.21 393 ILE D N 1
ATOM 12949 C CA . ILE D 1 393 ? 124.398 143.849 129.890 1.00 101.78 393 ILE D CA 1
ATOM 12950 C C . ILE D 1 393 ? 123.723 143.183 128.699 1.00 103.25 393 ILE D C 1
ATOM 12951 O O . ILE D 1 393 ? 124.092 142.077 128.288 1.00 103.83 393 ILE D O 1
ATOM 12956 N N . ASP D 1 394 ? 122.722 143.852 128.123 1.00 109.30 394 ASP D N 1
ATOM 12957 C CA . ASP D 1 394 ? 122.035 143.306 126.961 1.00 111.14 394 ASP D CA 1
ATOM 12958 C C . ASP D 1 394 ? 122.896 143.349 125.709 1.00 110.26 394 ASP D C 1
ATOM 12959 O O . ASP D 1 394 ? 122.666 142.559 124.787 1.00 104.77 394 ASP D O 1
ATOM 12964 N N . ALA D 1 395 ? 123.875 144.254 125.654 1.00 108.55 395 ALA D N 1
ATOM 12965 C CA . ALA D 1 395 ? 124.716 144.370 124.468 1.00 107.13 395 ALA D CA 1
ATOM 12966 C C . ALA D 1 395 ? 125.510 143.093 124.230 1.00 110.08 395 ALA D C 1
ATOM 12967 O O . ALA D 1 395 ? 125.587 142.599 123.100 1.00 113.30 395 ALA D O 1
ATOM 12969 N N . MET D 1 396 ? 126.107 142.542 125.287 1.00 107.96 396 MET D N 1
ATOM 12970 C CA . MET D 1 396 ? 126.893 141.324 125.128 1.00 108.71 396 MET D CA 1
ATOM 12971 C C . MET D 1 396 ? 126.002 140.118 124.867 1.00 111.40 396 MET D C 1
ATOM 12972 O O . MET D 1 396 ? 126.316 139.284 124.012 1.00 111.41 396 MET D O 1
ATOM 12977 N N . GLU D 1 397 ? 124.884 140.011 125.589 1.00 109.91 397 GLU D N 1
ATOM 12978 C CA . GLU D 1 397 ? 123.978 138.888 125.375 1.00 108.80 397 GLU D CA 1
ATOM 12979 C C . GLU D 1 397 ? 123.445 138.880 123.950 1.00 110.98 397 GLU D C 1
ATOM 12980 O O . GLU D 1 397 ? 123.363 137.823 123.315 1.00 110.25 397 GLU D O 1
ATOM 12986 N N . PHE D 1 398 ? 123.077 140.052 123.431 1.00 107.02 398 PHE D N 1
ATOM 12987 C CA . PHE D 1 398 ? 122.656 140.141 122.038 1.00 108.19 398 PHE D CA 1
ATOM 12988 C C . PHE D 1 398 ? 123.794 139.776 121.096 1.00 107.08 398 PHE D C 1
ATOM 12989 O O . PHE D 1 398 ? 123.589 139.062 120.108 1.00 108.84 398 PHE D O 1
ATOM 12997 N N . LEU D 1 399 ? 125.004 140.254 121.386 1.00 103.89 399 LEU D N 1
ATOM 12998 C CA . LEU D 1 399 ? 126.123 140.030 120.479 1.00 102.56 399 LEU D CA 1
ATOM 12999 C C . LEU D 1 399 ? 126.612 138.589 120.537 1.00 106.36 399 LEU D C 1
ATOM 13000 O O . LEU D 1 399 ? 127.004 138.022 119.511 1.00 111.31 399 LEU D O 1
ATOM 13005 N N . ILE D 1 400 ? 126.608 137.983 121.726 1.00 107.62 400 ILE D N 1
ATOM 13006 C CA . ILE D 1 400 ? 127.090 136.611 121.860 1.00 109.06 400 ILE D CA 1
ATOM 13007 C C . ILE D 1 400 ? 126.196 135.647 121.090 1.00 107.85 400 ILE D C 1
ATOM 13008 O O . ILE D 1 400 ? 126.684 134.760 120.380 1.00 106.58 400 ILE D O 1
ATOM 13013 N N . ASN D 1 401 ? 124.876 135.805 121.213 1.00 108.35 401 ASN D N 1
ATOM 13014 C CA . ASN D 1 401 ? 123.957 134.900 120.532 1.00 108.00 401 ASN D CA 1
ATOM 13015 C C . ASN D 1 401 ? 124.101 134.997 119.019 1.00 106.72 401 ASN D C 1
ATOM 13016 O O . ASN D 1 401 ? 124.105 133.976 118.323 1.00 108.17 401 ASN D O 1
ATOM 13021 N N . LYS D 1 402 ? 124.219 136.217 118.493 1.00 102.42 402 LYS D N 1
ATOM 13022 C CA . LYS D 1 402 ? 124.359 136.387 117.051 1.00 103.96 402 LYS D CA 1
ATOM 13023 C C . LYS D 1 402 ? 125.655 135.769 116.545 1.00 105.72 402 LYS D C 1
ATOM 13024 O O . LYS D 1 402 ? 125.676 135.136 115.483 1.00 107.36 402 LYS D O 1
ATOM 13030 N N . LEU D 1 403 ? 126.747 135.943 117.289 1.00 102.03 403 LEU D N 1
ATOM 13031 C CA . LEU D 1 403 ? 128.026 135.393 116.857 1.00 102.51 403 LEU D CA 1
ATOM 13032 C C . LEU D 1 403 ? 128.058 133.876 116.965 1.00 106.65 403 LEU D C 1
ATOM 13033 O O . LEU D 1 403 ? 128.708 133.214 116.150 1.00 108.66 403 LEU D O 1
ATOM 13038 N N . ALA D 1 404 ? 127.371 133.310 117.959 1.00 110.70 404 ALA D N 1
ATOM 13039 C CA . ALA D 1 404 ? 127.390 131.862 118.138 1.00 109.39 404 ALA D CA 1
ATOM 13040 C C . ALA D 1 404 ? 126.772 131.148 116.943 1.00 109.65 404 ALA D C 1
ATOM 13041 O O . ALA D 1 404 ? 127.252 130.088 116.528 1.00 110.01 404 ALA D O 1
ATOM 13043 N N . MET D 1 405 ? 125.703 131.714 116.379 1.00 111.57 405 MET D N 1
ATOM 13044 C CA . MET D 1 405 ? 125.015 131.075 115.264 1.00 109.02 405 MET D CA 1
ATOM 13045 C C . MET D 1 405 ? 125.878 130.986 114.013 1.00 111.59 405 MET D C 1
ATOM 13046 O O . MET D 1 405 ? 125.611 130.141 113.152 1.00 112.49 405 MET D O 1
ATOM 13051 N N . THR D 1 406 ? 126.898 131.826 113.889 1.00 111.12 406 THR D N 1
ATOM 13052 C CA . THR D 1 406 ? 127.781 131.831 112.734 1.00 109.27 406 THR D CA 1
ATOM 13053 C C . THR D 1 406 ? 129.151 131.289 113.128 1.00 108.01 406 THR D C 1
ATOM 13054 O O . THR D 1 406 ? 129.383 130.877 114.266 1.00 111.89 406 THR D O 1
ATOM 13058 N N . LYS D 1 407 ? 130.066 131.295 112.163 1.00 106.13 407 LYS D N 1
ATOM 13059 C CA . LYS D 1 407 ? 131.434 130.837 112.373 1.00 110.57 407 LYS D CA 1
ATOM 13060 C C . LYS D 1 407 ? 132.461 131.951 112.283 1.00 113.75 407 LYS D C 1
ATOM 13061 O O . LYS D 1 407 ? 133.398 131.986 113.083 1.00 114.14 407 LYS D O 1
ATOM 13067 N N . THR D 1 408 ? 132.310 132.867 111.332 1.00 110.88 408 THR D N 1
ATOM 13068 C CA . THR D 1 408 ? 133.220 133.987 111.156 1.00 106.49 408 THR D CA 1
ATOM 13069 C C . THR D 1 408 ? 132.444 135.296 111.227 1.00 110.51 408 THR D C 1
ATOM 13070 O O . THR D 1 408 ? 131.215 135.315 111.312 1.00 118.64 408 THR D O 1
ATOM 13074 N N . ASN D 1 409 ? 133.185 136.406 111.194 1.00 102.58 409 ASN D N 1
ATOM 13075 C CA . ASN D 1 409 ? 132.551 137.714 111.317 1.00 104.01 409 ASN D CA 1
ATOM 13076 C C . ASN D 1 409 ? 131.829 138.111 110.036 1.00 106.86 409 ASN D C 1
ATOM 13077 O O . ASN D 1 409 ? 130.745 138.704 110.090 1.00 111.12 409 ASN D O 1
ATOM 13082 N N . ASP D 1 410 ? 132.412 137.806 108.876 1.00 114.02 410 ASP D N 1
ATOM 13083 C CA . ASP D 1 410 ? 131.761 138.155 107.617 1.00 115.79 410 ASP D CA 1
ATOM 13084 C C . ASP D 1 410 ? 130.431 137.428 107.470 1.00 117.14 410 ASP D C 1
ATOM 13085 O O . ASP D 1 410 ? 129.455 138.000 106.972 1.00 120.14 410 ASP D O 1
ATOM 13090 N N . ASP D 1 411 ? 130.375 136.165 107.895 1.00 116.98 411 ASP D N 1
ATOM 13091 C CA . ASP D 1 411 ? 129.101 135.456 107.931 1.00 116.82 411 ASP D CA 1
ATOM 13092 C C . ASP D 1 411 ? 128.135 136.125 108.898 1.00 115.96 411 ASP D C 1
ATOM 13093 O O . ASP D 1 411 ? 126.931 136.205 108.631 1.00 119.43 411 ASP D O 1
ATOM 13098 N N . PHE D 1 412 ? 128.645 136.603 110.034 1.00 110.03 412 PHE D N 1
ATOM 13099 C CA . PHE D 1 412 ? 127.803 137.343 110.966 1.00 110.15 412 PHE D CA 1
ATOM 13100 C C . PHE D 1 412 ? 127.287 138.630 110.337 1.00 114.37 412 PHE D C 1
ATOM 13101 O O . PHE D 1 412 ? 126.138 139.024 110.567 1.00 116.92 412 PHE D O 1
ATOM 13109 N N . PHE D 1 413 ? 128.124 139.303 109.547 1.00 118.46 413 PHE D N 1
ATOM 13110 C CA . PHE D 1 413 ? 127.719 140.567 108.942 1.00 117.01 413 PHE D CA 1
ATOM 13111 C C . PHE D 1 413 ? 126.599 140.367 107.930 1.00 118.07 413 PHE D C 1
ATOM 13112 O O . PHE D 1 413 ? 125.589 141.079 107.961 1.00 120.01 413 PHE D O 1
ATOM 13120 N N . GLU D 1 414 ? 126.759 139.402 107.022 1.00 125.54 414 GLU D N 1
ATOM 13121 C CA . GLU D 1 414 ? 125.733 139.177 106.010 1.00 127.63 414 GLU D CA 1
ATOM 13122 C C . GLU D 1 414 ? 124.430 138.705 106.643 1.00 129.48 414 GLU D C 1
ATOM 13123 O O . GLU D 1 414 ? 123.343 139.092 106.200 1.00 129.88 414 GLU D O 1
ATOM 13129 N N . MET D 1 415 ? 124.518 137.869 107.680 1.00 129.35 415 MET D N 1
ATOM 13130 C CA . MET D 1 415 ? 123.316 137.458 108.398 1.00 128.70 415 MET D CA 1
ATOM 13131 C C . MET D 1 415 ? 122.660 138.648 109.085 1.00 130.48 415 MET D C 1
ATOM 13132 O O . MET D 1 415 ? 121.431 138.774 109.088 1.00 130.68 415 MET D O 1
ATOM 13137 N N . MET D 1 416 ? 123.466 139.529 109.679 1.00 131.48 416 MET D N 1
ATOM 13138 C CA . MET D 1 416 ? 122.914 140.722 110.311 1.00 129.66 416 MET D CA 1
ATOM 13139 C C . MET D 1 416 ? 122.350 141.683 109.273 1.00 132.09 416 MET D C 1
ATOM 13140 O O . MET D 1 416 ? 121.339 142.351 109.520 1.00 131.32 416 MET D O 1
ATOM 13145 N N . LYS D 1 417 ? 122.995 141.770 108.107 1.00 137.75 417 LYS D N 1
ATOM 13146 C CA . LYS D 1 417 ? 122.541 142.693 107.072 1.00 137.80 417 LYS D CA 1
ATOM 13147 C C . LYS D 1 417 ? 121.176 142.290 106.525 1.00 138.45 417 LYS D C 1
ATOM 13148 O O . LYS D 1 417 ? 120.317 143.149 106.296 1.00 136.41 417 LYS D O 1
ATOM 13154 N N . ARG D 1 418 ? 120.957 140.997 106.311 1.00 147.42 418 ARG D N 1
ATOM 13155 C CA . ARG D 1 418 ? 119.684 140.522 105.782 1.00 146.86 418 ARG D CA 1
ATOM 13156 C C . ARG D 1 418 ? 118.592 140.614 106.842 1.00 146.12 418 ARG D C 1
ATOM 13157 O O . ARG D 1 418 ? 117.406 140.691 106.521 1.00 145.88 418 ARG D O 1
ATOM 13165 N N . MET E 1 1 ? 179.908 172.983 107.906 1.00 133.71 1 MET E N 1
ATOM 13166 C CA . MET E 1 1 ? 178.650 173.106 107.180 1.00 135.29 1 MET E CA 1
ATOM 13167 C C . MET E 1 1 ? 177.603 173.822 108.021 1.00 134.20 1 MET E C 1
ATOM 13168 O O . MET E 1 1 ? 177.815 174.078 109.205 1.00 134.39 1 MET E O 1
ATOM 13173 N N . ASN E 1 2 ? 176.470 174.144 107.402 1.00 122.53 2 ASN E N 1
ATOM 13174 C CA . ASN E 1 2 ? 175.395 174.814 108.118 1.00 122.65 2 ASN E CA 1
ATOM 13175 C C . ASN E 1 2 ? 174.741 173.846 109.095 1.00 124.44 2 ASN E C 1
ATOM 13176 O O . ASN E 1 2 ? 174.350 172.738 108.717 1.00 127.08 2 ASN E O 1
ATOM 13181 N N . LEU E 1 3 ? 174.623 174.267 110.355 1.00 112.84 3 LEU E N 1
ATOM 13182 C CA . LEU E 1 3 ? 174.052 173.390 111.372 1.00 108.57 3 LEU E CA 1
ATOM 13183 C C . LEU E 1 3 ? 172.584 173.092 111.095 1.00 111.08 3 LEU E C 1
ATOM 13184 O O . LEU E 1 3 ? 172.146 171.944 111.225 1.00 118.30 3 LEU E O 1
ATOM 13189 N N . THR E 1 4 ? 171.809 174.110 110.714 1.00 114.14 4 THR E N 1
ATOM 13190 C CA . THR E 1 4 ? 170.382 173.897 110.489 1.00 115.67 4 THR E CA 1
ATOM 13191 C C . THR E 1 4 ? 170.141 172.959 109.313 1.00 118.05 4 THR E C 1
ATOM 13192 O O . THR E 1 4 ? 169.231 172.123 109.356 1.00 119.20 4 THR E O 1
ATOM 13196 N N . GLU E 1 5 ? 170.940 173.083 108.252 1.00 122.69 5 GLU E N 1
ATOM 13197 C CA . GLU E 1 5 ? 170.840 172.133 107.149 1.00 124.18 5 GLU E CA 1
ATOM 13198 C C . GLU E 1 5 ? 171.303 170.747 107.571 1.00 120.61 5 GLU E C 1
ATOM 13199 O O . GLU E 1 5 ? 170.738 169.743 107.123 1.00 120.75 5 GLU E O 1
ATOM 13205 N N . LEU E 1 6 ? 172.325 170.674 108.423 1.00 105.33 6 LEU E N 1
ATOM 13206 C CA . LEU E 1 6 ? 172.776 169.385 108.933 1.00 104.13 6 LEU E CA 1
ATOM 13207 C C . LEU E 1 6 ? 171.728 168.754 109.838 1.00 105.47 6 LEU E C 1
ATOM 13208 O O . LEU E 1 6 ? 171.571 167.529 109.858 1.00 107.32 6 LEU E O 1
ATOM 13213 N N . LYS E 1 7 ? 170.999 169.577 110.594 1.00 108.50 7 LYS E N 1
ATOM 13214 C CA . LYS E 1 7 ? 170.046 169.048 111.562 1.00 102.08 7 LYS E CA 1
ATOM 13215 C C . LYS E 1 7 ? 168.809 168.469 110.888 1.00 105.53 7 LYS E C 1
ATOM 13216 O O . LYS E 1 7 ? 168.171 167.567 111.440 1.00 110.96 7 LYS E O 1
ATOM 13222 N N . ASN E 1 8 ? 168.452 168.966 109.706 1.00 109.07 8 ASN E N 1
ATOM 13223 C CA . ASN E 1 8 ? 167.304 168.438 108.980 1.00 107.81 8 ASN E CA 1
ATOM 13224 C C . ASN E 1 8 ? 167.643 167.206 108.155 1.00 108.47 8 ASN E C 1
ATOM 13225 O O . ASN E 1 8 ? 166.743 166.626 107.539 1.00 107.42 8 ASN E O 1
ATOM 13230 N N . THR E 1 9 ? 168.906 166.802 108.122 1.00 108.99 9 THR E N 1
ATOM 13231 C CA . THR E 1 9 ? 169.292 165.622 107.368 1.00 106.99 9 THR E CA 1
ATOM 13232 C C . THR E 1 9 ? 168.726 164.368 108.033 1.00 109.61 9 THR E C 1
ATOM 13233 O O . THR E 1 9 ? 168.714 164.270 109.263 1.00 108.81 9 THR E O 1
ATOM 13237 N N . PRO E 1 10 ? 168.235 163.405 107.253 1.00 105.70 10 PRO E N 1
ATOM 13238 C CA . PRO E 1 10 ? 167.814 162.131 107.843 1.00 101.33 10 PRO E CA 1
ATOM 13239 C C . PRO E 1 10 ? 168.981 161.431 108.521 1.00 104.93 10 PRO E C 1
ATOM 13240 O O . PRO E 1 10 ? 170.136 161.564 108.112 1.00 109.14 10 PRO E O 1
ATOM 13244 N N . VAL E 1 11 ? 168.662 160.681 109.578 1.00 98.81 11 VAL E N 1
ATOM 13245 C CA . VAL E 1 11 ? 169.701 160.056 110.392 1.00 96.77 11 VAL E CA 1
ATOM 13246 C C . VAL E 1 11 ? 170.524 159.082 109.562 1.00 100.04 11 VAL E C 1
ATOM 13247 O O . VAL E 1 11 ? 171.742 158.966 109.743 1.00 104.89 11 VAL E O 1
ATOM 13251 N N . SER E 1 12 ? 169.878 158.365 108.642 1.00 99.75 12 SER E N 1
ATOM 13252 C CA . SER E 1 12 ? 170.612 157.438 107.787 1.00 98.61 12 SER E CA 1
ATOM 13253 C C . SER E 1 12 ? 171.641 158.172 106.937 1.00 101.86 12 SER E C 1
ATOM 13254 O O . SER E 1 12 ? 172.768 157.696 106.765 1.00 102.99 12 SER E O 1
ATOM 13257 N N . GLU E 1 13 ? 171.272 159.335 106.397 1.00 110.29 13 GLU E N 1
ATOM 13258 C CA . GLU E 1 13 ? 172.224 160.121 105.622 1.00 105.62 13 GLU E CA 1
ATOM 13259 C C . GLU E 1 13 ? 173.315 160.715 106.502 1.00 104.61 13 GLU E C 1
ATOM 13260 O O . GLU E 1 13 ? 174.460 160.846 106.059 1.00 109.79 13 GLU E O 1
ATOM 13266 N N . LEU E 1 14 ? 172.982 161.084 107.741 1.00 94.63 14 LEU E N 1
ATOM 13267 C CA . LEU E 1 14 ? 173.986 161.638 108.644 1.00 94.36 14 LEU E CA 1
ATOM 13268 C C . LEU E 1 14 ? 175.096 160.634 108.916 1.00 98.48 14 LEU E C 1
ATOM 13269 O O . LEU E 1 14 ? 176.272 161.006 109.007 1.00 103.52 14 LEU E O 1
ATOM 13274 N N . ILE E 1 15 ? 174.741 159.357 109.057 1.00 101.91 15 ILE E N 1
ATOM 13275 C CA . ILE E 1 15 ? 175.744 158.329 109.312 1.00 102.27 15 ILE E CA 1
ATOM 13276 C C . ILE E 1 15 ? 176.710 158.224 108.140 1.00 106.47 15 ILE E C 1
ATOM 13277 O O . ILE E 1 15 ? 177.926 158.104 108.329 1.00 111.04 15 ILE E O 1
ATOM 13282 N N . THR E 1 16 ? 176.189 158.274 106.912 1.00 102.66 16 THR E N 1
ATOM 13283 C CA . THR E 1 16 ? 177.054 158.199 105.739 1.00 101.93 16 THR E CA 1
ATOM 13284 C C . THR E 1 16 ? 178.021 159.375 105.690 1.00 102.36 16 THR E C 1
ATOM 13285 O O . THR E 1 16 ? 179.187 159.212 105.313 1.00 104.79 16 THR E O 1
ATOM 13289 N N . LEU E 1 17 ? 177.554 160.569 106.060 1.00 101.63 17 LEU E N 1
ATOM 13290 C CA . LEU E 1 17 ? 178.447 161.721 106.118 1.00 99.97 17 LEU E CA 1
ATOM 13291 C C . LEU E 1 17 ? 179.547 161.512 107.148 1.00 103.78 17 LEU E C 1
ATOM 13292 O O . LEU E 1 17 ? 180.709 161.855 106.904 1.00 106.99 17 LEU E O 1
ATOM 13297 N N . GLY E 1 18 ? 179.201 160.952 108.307 1.00 106.62 18 GLY E N 1
ATOM 13298 C CA . GLY E 1 18 ? 180.207 160.710 109.327 1.00 106.03 18 GLY E CA 1
ATOM 13299 C C . GLY E 1 18 ? 181.230 159.673 108.908 1.00 107.41 18 GLY E C 1
ATOM 13300 O O . GLY E 1 18 ? 182.410 159.781 109.252 1.00 108.69 18 GLY E O 1
ATOM 13301 N N . GLU E 1 19 ? 180.794 158.649 108.172 1.00 113.52 19 GLU E N 1
ATOM 13302 C CA . GLU E 1 19 ? 181.728 157.633 107.698 1.00 114.55 19 GLU E CA 1
ATOM 13303 C C . GLU E 1 19 ? 182.746 158.227 106.735 1.00 116.45 19 GLU E C 1
ATOM 13304 O O . GLU E 1 19 ? 183.942 157.925 106.820 1.00 117.47 19 GLU E O 1
ATOM 13310 N N . ASN E 1 20 ? 182.293 159.081 105.815 1.00 107.46 20 ASN E N 1
ATOM 13311 C CA . ASN E 1 20 ? 183.209 159.714 104.875 1.00 107.31 20 ASN E CA 1
ATOM 13312 C C . ASN E 1 20 ? 184.167 160.676 105.562 1.00 107.12 20 ASN E C 1
ATOM 13313 O O . ASN E 1 20 ? 185.212 161.005 104.991 1.00 107.36 20 ASN E O 1
ATOM 13318 N N . MET E 1 21 ? 183.839 161.132 106.767 1.00 114.41 21 MET E N 1
ATOM 13319 C CA . MET E 1 21 ? 184.704 162.012 107.536 1.00 117.30 21 MET E CA 1
ATOM 13320 C C . MET E 1 21 ? 185.605 161.252 108.499 1.00 119.08 21 MET E C 1
ATOM 13321 O O . MET E 1 21 ? 186.319 161.879 109.287 1.00 119.43 21 MET E O 1
ATOM 13326 N N . GLY E 1 22 ? 185.585 159.921 108.457 1.00 111.02 22 GLY E N 1
ATOM 13327 C CA . GLY E 1 22 ? 186.436 159.115 109.303 1.00 110.56 22 GLY E CA 1
ATOM 13328 C C . GLY E 1 22 ? 185.844 158.717 110.636 1.00 111.32 22 GLY E C 1
ATOM 13329 O O . GLY E 1 22 ? 186.488 157.966 111.379 1.00 111.89 22 GLY E O 1
ATOM 13330 N N . LEU E 1 23 ? 184.649 159.195 110.970 1.00 116.48 23 LEU E N 1
ATOM 13331 C CA . LEU E 1 23 ? 184.024 158.821 112.229 1.00 114.54 23 LEU E CA 1
ATOM 13332 C C . LEU E 1 23 ? 183.531 157.380 112.178 1.00 117.60 23 LEU E C 1
ATOM 13333 O O . LEU E 1 23 ? 183.240 156.834 111.111 1.00 116.46 23 LEU E O 1
ATOM 13338 N N . GLU E 1 24 ? 183.439 156.763 113.354 1.00 120.23 24 GLU E N 1
ATOM 13339 C CA . GLU E 1 24 ? 182.985 155.386 113.473 1.00 119.96 24 GLU E CA 1
ATOM 13340 C C . GLU E 1 24 ? 182.089 155.253 114.694 1.00 120.15 24 GLU E C 1
ATOM 13341 O O . GLU E 1 24 ? 182.086 156.106 115.585 1.00 116.62 24 GLU E O 1
ATOM 13347 N N . ASN E 1 25 ? 181.321 154.161 114.717 1.00 115.04 25 ASN E N 1
ATOM 13348 C CA . ASN E 1 25 ? 180.367 153.874 115.789 1.00 112.54 25 ASN E CA 1
ATOM 13349 C C . ASN E 1 25 ? 179.316 154.971 115.921 1.00 109.27 25 ASN E C 1
ATOM 13350 O O . ASN E 1 25 ? 178.799 155.221 117.011 1.00 109.18 25 ASN E O 1
ATOM 13355 N N . LEU E 1 26 ? 178.990 155.634 114.810 1.00 105.74 26 LEU E N 1
ATOM 13356 C CA . LEU E 1 26 ? 177.981 156.684 114.849 1.00 104.08 26 LEU E CA 1
ATOM 13357 C C . LEU E 1 26 ? 176.573 156.129 114.995 1.00 106.78 26 LEU E C 1
ATOM 13358 O O . LEU E 1 26 ? 175.685 156.849 115.462 1.00 111.88 26 LEU E O 1
ATOM 13363 N N . ALA E 1 27 ? 176.342 154.881 114.603 1.00 96.43 27 ALA E N 1
ATOM 13364 C CA . ALA E 1 27 ? 175.044 154.274 114.829 1.00 93.85 27 ALA E CA 1
ATOM 13365 C C . ALA E 1 27 ? 174.876 153.939 116.309 1.00 97.73 27 ALA E C 1
ATOM 13366 O O . ALA E 1 27 ? 175.818 154.010 117.103 1.00 101.72 27 ALA E O 1
ATOM 13368 N N . ARG E 1 28 ? 173.647 153.579 116.678 1.00 92.92 28 ARG E N 1
ATOM 13369 C CA . ARG E 1 28 ? 173.309 153.221 118.056 1.00 96.01 28 ARG E CA 1
ATOM 13370 C C . ARG E 1 28 ? 173.598 154.369 119.020 1.00 94.91 28 ARG E C 1
ATOM 13371 O O . ARG E 1 28 ? 174.012 154.156 120.160 1.00 99.43 28 ARG E O 1
ATOM 13379 N N . MET E 1 29 ? 173.378 155.597 118.559 1.00 96.33 29 MET E N 1
ATOM 13380 C CA . MET E 1 29 ? 173.460 156.765 119.422 1.00 95.11 29 MET E CA 1
ATOM 13381 C C . MET E 1 29 ? 172.485 157.810 118.905 1.00 95.85 29 MET E C 1
ATOM 13382 O O . MET E 1 29 ? 172.071 157.777 117.743 1.00 101.89 29 MET E O 1
ATOM 13387 N N . ARG E 1 30 ? 172.115 158.739 119.782 1.00 92.17 30 ARG E N 1
ATOM 13388 C CA . ARG E 1 30 ? 171.068 159.692 119.454 1.00 96.19 30 ARG E CA 1
ATOM 13389 C C . ARG E 1 30 ? 171.496 160.603 118.309 1.00 102.69 30 ARG E C 1
ATOM 13390 O O . ARG E 1 30 ? 172.680 160.745 117.996 1.00 111.13 30 ARG E O 1
ATOM 13398 N N . LYS E 1 31 ? 170.499 161.223 117.675 1.00 95.27 31 LYS E N 1
ATOM 13399 C CA . LYS E 1 31 ? 170.774 162.102 116.544 1.00 91.56 31 LYS E CA 1
ATOM 13400 C C . LYS E 1 31 ? 171.584 163.317 116.975 1.00 98.20 31 LYS E C 1
ATOM 13401 O O . LYS E 1 31 ? 172.454 163.785 116.232 1.00 104.65 31 LYS E O 1
ATOM 13407 N N . GLN E 1 32 ? 171.311 163.843 118.170 1.00 104.00 32 GLN E N 1
ATOM 13408 C CA . GLN E 1 32 ? 172.070 164.989 118.660 1.00 103.23 32 GLN E CA 1
ATOM 13409 C C . GLN E 1 32 ? 173.542 164.643 118.829 1.00 106.36 32 GLN E C 1
ATOM 13410 O O . GLN E 1 32 ? 174.418 165.452 118.505 1.00 113.54 32 GLN E O 1
ATOM 13416 N N . ASP E 1 33 ? 173.834 163.446 119.338 1.00 105.52 33 ASP E N 1
ATOM 13417 C CA . ASP E 1 33 ? 175.224 163.028 119.490 1.00 102.12 33 ASP E CA 1
ATOM 13418 C C . ASP E 1 33 ? 175.910 162.884 118.138 1.00 102.43 33 ASP E C 1
ATOM 13419 O O . ASP E 1 33 ? 177.087 163.230 117.994 1.00 110.36 33 ASP E O 1
ATOM 13424 N N . ILE E 1 34 ? 175.195 162.365 117.138 1.00 95.48 34 ILE E N 1
ATOM 13425 C CA . ILE E 1 34 ? 175.773 162.244 115.803 1.00 96.35 34 ILE E CA 1
ATOM 13426 C C . ILE E 1 34 ? 176.113 163.618 115.246 1.00 103.91 34 ILE E C 1
ATOM 13427 O O . ILE E 1 34 ? 177.183 163.821 114.660 1.00 111.92 34 ILE E O 1
ATOM 13432 N N . ILE E 1 35 ? 175.209 164.583 115.418 1.00 101.67 35 ILE E N 1
ATOM 13433 C CA . ILE E 1 35 ? 175.466 165.939 114.943 1.00 98.70 35 ILE E CA 1
ATOM 13434 C C . ILE E 1 35 ? 176.664 166.537 115.666 1.00 99.72 35 ILE E C 1
ATOM 13435 O O . ILE E 1 35 ? 177.537 167.155 115.045 1.00 106.32 35 ILE E O 1
ATOM 13440 N N . PHE E 1 36 ? 176.729 166.358 116.986 1.00 97.74 36 PHE E N 1
ATOM 13441 C CA . PHE E 1 36 ? 177.839 166.910 117.755 1.00 95.88 36 PHE E CA 1
ATOM 13442 C C . PHE E 1 36 ? 179.167 166.300 117.327 1.00 96.29 36 PHE E C 1
ATOM 13443 O O . PHE E 1 36 ? 180.175 167.006 117.218 1.00 107.24 36 PHE E O 1
ATOM 13451 N N . ALA E 1 37 ? 179.189 164.988 117.088 1.00 92.02 37 ALA E N 1
ATOM 13452 C CA . ALA E 1 37 ? 180.422 164.339 116.654 1.00 95.37 37 ALA E CA 1
ATOM 13453 C C . ALA E 1 37 ? 180.853 164.827 115.277 1.00 97.95 37 ALA E C 1
ATOM 13454 O O . ALA E 1 37 ? 182.042 165.067 115.044 1.00 107.11 37 ALA E O 1
ATOM 13456 N N . ILE E 1 38 ? 179.905 164.973 114.350 1.00 95.13 38 ILE E N 1
ATOM 13457 C CA . ILE E 1 38 ? 180.248 165.413 113.002 1.00 96.03 38 ILE E CA 1
ATOM 13458 C C . ILE E 1 38 ? 180.783 166.838 113.021 1.00 101.27 38 ILE E C 1
ATOM 13459 O O . ILE E 1 38 ? 181.770 167.152 112.345 1.00 105.16 38 ILE E O 1
ATOM 13464 N N . LEU E 1 39 ? 180.146 167.722 113.793 1.00 110.43 39 LEU E N 1
ATOM 13465 C CA . LEU E 1 39 ? 180.593 169.110 113.851 1.00 106.78 39 LEU E CA 1
ATOM 13466 C C . LEU E 1 39 ? 182.015 169.213 114.381 1.00 109.91 39 LEU E C 1
ATOM 13467 O O . LEU E 1 39 ? 182.828 169.978 113.850 1.00 118.11 39 LEU E O 1
ATOM 13472 N N . LYS E 1 40 ? 182.332 168.453 115.430 1.00 98.89 40 LYS E N 1
ATOM 13473 C CA . LYS E 1 40 ? 183.685 168.479 115.974 1.00 97.33 40 LYS E CA 1
ATOM 13474 C C . LYS E 1 40 ? 184.697 167.986 114.949 1.00 99.72 40 LYS E C 1
ATOM 13475 O O . LYS E 1 40 ? 185.796 168.540 114.833 1.00 105.95 40 LYS E O 1
ATOM 13481 N N . GLN E 1 41 ? 184.344 166.942 114.198 1.00 102.76 41 GLN E N 1
ATOM 13482 C CA . GLN E 1 41 ? 185.231 166.453 113.149 1.00 108.79 41 GLN E CA 1
ATOM 13483 C C . GLN E 1 41 ? 185.435 167.502 112.064 1.00 110.09 41 GLN E C 1
ATOM 13484 O O . GLN E 1 41 ? 186.557 167.696 111.581 1.00 113.51 41 GLN E O 1
ATOM 13490 N N . HIS E 1 42 ? 184.363 168.186 111.663 1.00 118.45 42 HIS E N 1
ATOM 13491 C CA . HIS E 1 42 ? 184.491 169.211 110.632 1.00 117.37 42 HIS E CA 1
ATOM 13492 C C . HIS E 1 42 ? 185.241 170.429 111.152 1.00 116.69 42 HIS E C 1
ATOM 13493 O O . HIS E 1 42 ? 186.042 171.028 110.425 1.00 117.27 42 HIS E O 1
ATOM 13500 N N . ALA E 1 43 ? 184.989 170.817 112.403 1.00 116.25 43 ALA E N 1
ATOM 13501 C CA . ALA E 1 43 ? 185.724 171.926 112.997 1.00 116.22 43 ALA E CA 1
ATOM 13502 C C . ALA E 1 43 ? 187.205 171.617 113.145 1.00 119.70 43 ALA E C 1
ATOM 13503 O O . ALA E 1 43 ? 188.016 172.547 113.204 1.00 120.37 43 ALA E O 1
ATOM 13505 N N . LYS E 1 44 ? 187.572 170.335 113.211 1.00 120.00 44 LYS E N 1
ATOM 13506 C CA . LYS E 1 44 ? 188.982 169.966 113.254 1.00 117.44 44 LYS E CA 1
ATOM 13507 C C . LYS E 1 44 ? 189.706 170.399 111.987 1.00 119.23 44 LYS E C 1
ATOM 13508 O O . LYS E 1 44 ? 190.902 170.708 112.030 1.00 117.14 44 LYS E O 1
ATOM 13514 N N . SER E 1 45 ? 189.001 170.425 110.853 1.00 132.12 45 SER E N 1
ATOM 13515 C CA . SER E 1 45 ? 189.591 170.946 109.625 1.00 131.83 45 SER E CA 1
ATOM 13516 C C . SER E 1 45 ? 189.907 172.430 109.754 1.00 130.32 45 SER E C 1
ATOM 13517 O O . SER E 1 45 ? 190.950 172.895 109.280 1.00 128.58 45 SER E O 1
ATOM 13520 N N . GLY E 1 46 ? 189.017 173.190 110.390 1.00 132.53 46 GLY E N 1
ATOM 13521 C CA . GLY E 1 46 ? 189.211 174.612 110.588 1.00 131.66 46 GLY E CA 1
ATOM 13522 C C . GLY E 1 46 ? 188.288 175.501 109.786 1.00 134.83 46 GLY E C 1
ATOM 13523 O O . GLY E 1 46 ? 188.414 176.728 109.873 1.00 135.23 46 GLY E O 1
ATOM 13524 N N . GLU E 1 47 ? 187.370 174.934 109.010 1.00 143.34 47 GLU E N 1
ATOM 13525 C CA . GLU E 1 47 ? 186.457 175.742 108.219 1.00 142.19 47 GLU E CA 1
ATOM 13526 C C . GLU E 1 47 ? 185.420 176.417 109.112 1.00 144.08 47 GLU E C 1
ATOM 13527 O O . GLU E 1 47 ? 185.191 176.024 110.258 1.00 144.89 47 GLU E O 1
ATOM 13533 N N . ASP E 1 48 ? 184.793 177.456 108.568 1.00 150.31 48 ASP E N 1
ATOM 13534 C CA . ASP E 1 48 ? 183.758 178.172 109.299 1.00 149.75 48 ASP E CA 1
ATOM 13535 C C . ASP E 1 48 ? 182.491 177.332 109.395 1.00 148.36 48 ASP E C 1
ATOM 13536 O O . ASP E 1 48 ? 182.124 176.620 108.457 1.00 148.22 48 ASP E O 1
ATOM 13541 N N . ILE E 1 49 ? 181.821 177.418 110.541 1.00 130.62 49 ILE E N 1
ATOM 13542 C CA . ILE E 1 49 ? 180.598 176.670 110.802 1.00 132.66 49 ILE E CA 1
ATOM 13543 C C . ILE E 1 49 ? 179.485 177.658 111.110 1.00 131.96 49 ILE E C 1
ATOM 13544 O O . ILE E 1 49 ? 179.621 178.491 112.014 1.00 131.07 49 ILE E O 1
ATOM 13549 N N . PHE E 1 50 ? 178.388 177.559 110.369 1.00 117.34 50 PHE E N 1
ATOM 13550 C CA . PHE E 1 50 ? 177.228 178.414 110.571 1.00 114.11 50 PHE E CA 1
ATOM 13551 C C . PHE E 1 50 ? 176.193 177.694 111.421 1.00 116.15 50 PHE E C 1
ATOM 13552 O O . PHE E 1 50 ? 175.869 176.529 111.172 1.00 120.22 50 PHE E O 1
ATOM 13560 N N . GLY E 1 51 ? 175.677 178.392 112.421 1.00 116.14 51 GLY E N 1
ATOM 13561 C CA . GLY E 1 51 ? 174.661 177.832 113.289 1.00 116.00 51 GLY E CA 1
ATOM 13562 C C . GLY E 1 51 ? 173.639 178.882 113.663 1.00 116.10 51 GLY E C 1
ATOM 13563 O O . GLY E 1 51 ? 173.913 180.083 113.640 1.00 121.96 51 GLY E O 1
ATOM 13564 N N . ASP E 1 52 ? 172.444 178.411 114.005 1.00 118.93 52 ASP E N 1
ATOM 13565 C CA . ASP E 1 52 ? 171.359 179.290 114.409 1.00 118.80 52 ASP E CA 1
ATOM 13566 C C . ASP E 1 52 ? 170.462 178.558 115.394 1.00 118.00 52 ASP E C 1
ATOM 13567 O O . ASP E 1 52 ? 170.446 177.327 115.456 1.00 121.91 52 ASP E O 1
ATOM 13572 N N . GLY E 1 53 ? 169.712 179.333 116.166 1.00 100.41 53 GLY E N 1
ATOM 13573 C CA . GLY E 1 53 ? 168.814 178.748 117.142 1.00 98.87 53 GLY E CA 1
ATOM 13574 C C . GLY E 1 53 ? 168.072 179.829 117.893 1.00 101.40 53 GLY E C 1
ATOM 13575 O O . GLY E 1 53 ? 168.270 181.026 117.667 1.00 107.57 53 GLY E O 1
ATOM 13576 N N . VAL E 1 54 ? 167.209 179.383 118.798 1.00 93.28 54 VAL E N 1
ATOM 13577 C CA . VAL E 1 54 ? 166.406 180.268 119.631 1.00 89.78 54 VAL E CA 1
ATOM 13578 C C . VAL E 1 54 ? 167.066 180.370 120.997 1.00 91.86 54 VAL E C 1
ATOM 13579 O O . VAL E 1 54 ? 167.318 179.352 121.652 1.00 99.26 54 VAL E O 1
ATOM 13583 N N . LEU E 1 55 ? 167.348 181.596 121.425 1.00 102.33 55 LEU E N 1
ATOM 13584 C CA . LEU E 1 55 ? 168.075 181.806 122.668 1.00 103.21 55 LEU E CA 1
ATOM 13585 C C . LEU E 1 55 ? 167.220 181.441 123.873 1.00 100.95 55 LEU E C 1
ATOM 13586 O O . LEU E 1 55 ? 166.039 181.788 123.947 1.00 108.04 55 LEU E O 1
ATOM 13591 N N . GLU E 1 56 ? 167.826 180.732 124.820 1.00 108.67 56 GLU E N 1
ATOM 13592 C CA . GLU E 1 56 ? 167.210 180.432 126.103 1.00 110.41 56 GLU E CA 1
ATOM 13593 C C . GLU E 1 56 ? 168.133 180.914 127.210 1.00 117.90 56 GLU E C 1
ATOM 13594 O O . GLU E 1 56 ? 169.314 180.554 127.238 1.00 121.27 56 GLU E O 1
ATOM 13600 N N . ILE E 1 57 ? 167.596 181.720 128.119 1.00 126.56 57 ILE E N 1
ATOM 13601 C CA . ILE E 1 57 ? 168.372 182.316 129.200 1.00 125.68 57 ILE E CA 1
ATOM 13602 C C . ILE E 1 57 ? 168.143 181.498 130.461 1.00 124.62 57 ILE E C 1
ATOM 13603 O O . ILE E 1 57 ? 167.005 181.364 130.927 1.00 125.55 57 ILE E O 1
ATOM 13608 N N . LEU E 1 58 ? 169.220 180.954 131.017 1.00 133.45 58 LEU E N 1
ATOM 13609 C CA . LEU E 1 58 ? 169.128 180.218 132.265 1.00 136.89 58 LEU E CA 1
ATOM 13610 C C . LEU E 1 58 ? 169.096 181.183 133.447 1.00 138.46 58 LEU E C 1
ATOM 13611 O O . LEU E 1 58 ? 169.277 182.394 133.304 1.00 138.07 58 LEU E O 1
ATOM 13616 N N . GLN E 1 59 ? 168.860 180.625 134.636 1.00 143.64 59 GLN E N 1
ATOM 13617 C CA . GLN E 1 59 ? 168.828 181.440 135.844 1.00 143.64 59 GLN E CA 1
ATOM 13618 C C . GLN E 1 59 ? 170.199 181.994 136.206 1.00 144.87 59 GLN E C 1
ATOM 13619 O O . GLN E 1 59 ? 170.280 182.960 136.972 1.00 144.77 59 GLN E O 1
ATOM 13625 N N . ASP E 1 60 ? 171.273 181.409 135.677 1.00 145.44 60 ASP E N 1
ATOM 13626 C CA . ASP E 1 60 ? 172.632 181.834 135.977 1.00 145.54 60 ASP E CA 1
ATOM 13627 C C . ASP E 1 60 ? 173.213 182.734 134.894 1.00 144.00 60 ASP E C 1
ATOM 13628 O O . ASP E 1 60 ? 174.422 182.985 134.888 1.00 144.72 60 ASP E O 1
ATOM 13633 N N . GLY E 1 61 ? 172.380 183.220 133.978 1.00 133.11 61 GLY E N 1
ATOM 13634 C CA . GLY E 1 61 ? 172.851 184.039 132.884 1.00 132.10 61 GLY E CA 1
ATOM 13635 C C . GLY E 1 61 ? 173.388 183.273 131.698 1.00 133.78 61 GLY E C 1
ATOM 13636 O O . GLY E 1 61 ? 173.798 183.900 130.712 1.00 132.30 61 GLY E O 1
ATOM 13637 N N . PHE E 1 62 ? 173.408 181.945 131.758 1.00 135.15 62 PHE E N 1
ATOM 13638 C CA . PHE E 1 62 ? 173.849 181.149 130.622 1.00 134.02 62 PHE E CA 1
ATOM 13639 C C . PHE E 1 62 ? 172.865 181.273 129.468 1.00 135.70 62 PHE E C 1
ATOM 13640 O O . PHE E 1 62 ? 171.648 181.322 129.667 1.00 133.66 62 PHE E O 1
ATOM 13648 N N . GLY E 1 63 ? 173.400 181.322 128.254 1.00 125.02 63 GLY E N 1
ATOM 13649 C CA . GLY E 1 63 ? 172.569 181.355 127.070 1.00 124.94 63 GLY E CA 1
ATOM 13650 C C . GLY E 1 63 ? 172.804 180.159 126.173 1.00 123.45 63 GLY E C 1
ATOM 13651 O O . GLY E 1 63 ? 173.951 179.810 125.881 1.00 124.06 63 GLY E O 1
ATOM 13652 N N . PHE E 1 64 ? 171.725 179.518 125.736 1.00 105.88 64 PHE E N 1
ATOM 13653 C CA . PHE E 1 64 ? 171.804 178.383 124.831 1.00 102.05 64 PHE E CA 1
ATOM 13654 C C . PHE E 1 64 ? 170.873 178.610 123.652 1.00 101.76 64 PHE E C 1
ATOM 13655 O O . PHE E 1 64 ? 169.768 179.133 123.815 1.00 107.60 64 PHE E O 1
ATOM 13663 N N . LEU E 1 65 ? 171.326 178.215 122.467 1.00 91.43 65 LEU E N 1
ATOM 13664 C CA . LEU E 1 65 ? 170.533 178.339 121.247 1.00 94.35 65 LEU E CA 1
ATOM 13665 C C . LEU E 1 65 ? 169.901 176.981 120.962 1.00 101.11 65 LEU E C 1
ATOM 13666 O O . LEU E 1 65 ? 170.496 176.121 120.314 1.00 105.26 65 LEU E O 1
ATOM 13671 N N . ARG E 1 66 ? 168.680 176.793 121.453 1.00 100.44 66 ARG E N 1
ATOM 13672 C CA . ARG E 1 66 ? 167.951 175.564 121.190 1.00 95.37 66 ARG E CA 1
ATOM 13673 C C . ARG E 1 66 ? 167.512 175.516 119.728 1.00 99.53 66 ARG E C 1
ATOM 13674 O O . ARG E 1 66 ? 167.550 176.512 119.003 1.00 106.15 66 ARG E O 1
ATOM 13682 N N . SER E 1 67 ? 167.085 174.335 119.296 1.00 93.66 67 SER E N 1
ATOM 13683 C CA . SER E 1 67 ? 166.693 174.106 117.914 1.00 94.15 67 SER E CA 1
ATOM 13684 C C . SER E 1 67 ? 165.219 173.739 117.840 1.00 96.55 67 SER E C 1
ATOM 13685 O O . SER E 1 67 ? 164.709 173.004 118.689 1.00 103.23 67 SER E O 1
ATOM 13688 N N . ALA E 1 68 ? 164.539 174.256 116.815 1.00 92.77 68 ALA E N 1
ATOM 13689 C CA . ALA E 1 68 ? 163.137 173.922 116.609 1.00 91.68 68 ALA E CA 1
ATOM 13690 C C . ALA E 1 68 ? 162.953 172.517 116.058 1.00 96.73 68 ALA E C 1
ATOM 13691 O O . ALA E 1 68 ? 161.861 171.954 116.185 1.00 104.03 68 ALA E O 1
ATOM 13693 N N . ASP E 1 69 ? 163.990 171.944 115.446 1.00 103.32 69 ASP E N 1
ATOM 13694 C CA . ASP E 1 69 ? 163.888 170.582 114.933 1.00 105.94 69 ASP E CA 1
ATOM 13695 C C . ASP E 1 69 ? 163.662 169.587 116.063 1.00 104.75 69 ASP E C 1
ATOM 13696 O O . ASP E 1 69 ? 162.867 168.650 115.928 1.00 107.36 69 ASP E O 1
ATOM 13701 N N . SER E 1 70 ? 164.350 169.775 117.188 1.00 82.66 70 SER E N 1
ATOM 13702 C CA . SER E 1 70 ? 164.224 168.901 118.344 1.00 80.04 70 SER E CA 1
ATOM 13703 C C . SER E 1 70 ? 163.253 169.448 119.382 1.00 87.64 70 SER E C 1
ATOM 13704 O O . SER E 1 70 ? 163.295 169.023 120.541 1.00 88.61 70 SER E O 1
ATOM 13707 N N . SER E 1 71 ? 162.384 170.379 118.988 1.00 91.11 71 SER E N 1
ATOM 13708 C CA . SER E 1 71 ? 161.399 170.983 119.887 1.00 87.34 71 SER E CA 1
ATOM 13709 C C . SER E 1 71 ? 162.064 171.595 121.116 1.00 88.72 71 SER E C 1
ATOM 13710 O O . SER E 1 71 ? 161.589 171.440 122.242 1.00 92.67 71 SER E O 1
ATOM 13713 N N . TYR E 1 72 ? 163.177 172.296 120.892 1.00 92.08 72 TYR E N 1
ATOM 13714 C CA . TYR E 1 72 ? 163.878 173.039 121.941 1.00 88.39 72 TYR E CA 1
ATOM 13715 C C . TYR E 1 72 ? 164.276 172.133 123.102 1.00 88.10 72 TYR E C 1
ATOM 13716 O O . TYR E 1 72 ? 164.160 172.504 124.271 1.00 93.91 72 TYR E O 1
ATOM 13725 N N . LEU E 1 73 ? 164.748 170.935 122.779 1.00 84.03 73 LEU E N 1
ATOM 13726 C CA . LEU E 1 73 ? 165.218 169.993 123.783 1.00 87.37 73 LEU E CA 1
ATOM 13727 C C . LEU E 1 73 ? 166.699 170.223 124.044 1.00 92.02 73 LEU E C 1
ATOM 13728 O O . LEU E 1 73 ? 167.487 170.354 123.103 1.00 91.39 73 LEU E O 1
ATOM 13733 N N . ALA E 1 74 ? 167.070 170.281 125.320 1.00 95.77 74 ALA E N 1
ATOM 13734 C CA . ALA E 1 74 ? 168.472 170.433 125.681 1.00 95.57 74 ALA E CA 1
ATOM 13735 C C . ALA E 1 74 ? 169.272 169.230 125.204 1.00 94.36 74 ALA E C 1
ATOM 13736 O O . ALA E 1 74 ? 168.866 168.082 125.398 1.00 95.91 74 ALA E O 1
ATOM 13738 N N . GLY E 1 75 ? 170.414 169.495 124.578 1.00 98.95 75 GLY E N 1
ATOM 13739 C CA . GLY E 1 75 ? 171.247 168.441 124.056 1.00 100.62 75 GLY E CA 1
ATOM 13740 C C . GLY E 1 75 ? 172.667 168.894 123.794 1.00 103.91 75 GLY E C 1
ATOM 13741 O O . GLY E 1 75 ? 173.007 170.072 123.931 1.00 109.06 75 GLY E O 1
ATOM 13742 N N . PRO E 1 76 ? 173.532 167.949 123.422 1.00 107.13 76 PRO E N 1
ATOM 13743 C CA . PRO E 1 76 ? 174.929 168.309 123.133 1.00 108.84 76 PRO E CA 1
ATOM 13744 C C . PRO E 1 76 ? 175.080 169.293 121.989 1.00 107.36 76 PRO E C 1
ATOM 13745 O O . PRO E 1 76 ? 176.018 170.100 121.998 1.00 110.11 76 PRO E O 1
ATOM 13749 N N . ASP E 1 77 ? 174.186 169.254 121.001 1.00 110.41 77 ASP E N 1
ATOM 13750 C CA . ASP E 1 77 ? 174.309 170.120 119.835 1.00 112.37 77 ASP E CA 1
ATOM 13751 C C . ASP E 1 77 ? 174.010 171.581 120.141 1.00 115.59 77 ASP E C 1
ATOM 13752 O O . ASP E 1 77 ? 174.242 172.431 119.275 1.00 117.17 77 ASP E O 1
ATOM 13757 N N . ASP E 1 78 ? 173.502 171.890 121.331 1.00 118.35 78 ASP E N 1
ATOM 13758 C CA . ASP E 1 78 ? 173.145 173.263 121.660 1.00 116.79 78 ASP E CA 1
ATOM 13759 C C . ASP E 1 78 ? 174.379 174.157 121.678 1.00 116.30 78 ASP E C 1
ATOM 13760 O O . ASP E 1 78 ? 175.475 173.739 122.059 1.00 120.68 78 ASP E O 1
ATOM 13765 N N . ILE E 1 79 ? 174.186 175.403 121.258 1.00 102.29 79 ILE E N 1
ATOM 13766 C CA . ILE E 1 79 ? 175.257 176.384 121.153 1.00 98.79 79 ILE E CA 1
ATOM 13767 C C . ILE E 1 79 ? 175.282 177.218 122.423 1.00 103.53 79 ILE E C 1
ATOM 13768 O O . ILE E 1 79 ? 174.255 177.773 122.831 1.00 107.91 79 ILE E O 1
ATOM 13773 N N . TYR E 1 80 ? 176.451 177.306 123.049 1.00 121.66 80 TYR E N 1
ATOM 13774 C CA . TYR E 1 80 ? 176.602 178.066 124.280 1.00 119.02 80 TYR E CA 1
ATOM 13775 C C . TYR E 1 80 ? 176.818 179.542 123.975 1.00 120.08 80 TYR E C 1
ATOM 13776 O O . TYR E 1 80 ? 177.581 179.901 123.074 1.00 118.84 80 TYR E O 1
ATOM 13785 N N . VAL E 1 81 ? 176.141 180.399 124.735 1.00 127.70 81 VAL E N 1
ATOM 13786 C CA . VAL E 1 81 ? 176.231 181.845 124.574 1.00 127.85 81 VAL E CA 1
ATOM 13787 C C . VAL E 1 81 ? 176.739 182.435 125.880 1.00 130.40 81 VAL E C 1
ATOM 13788 O O . VAL E 1 81 ? 176.132 182.228 126.939 1.00 128.33 81 VAL E O 1
ATOM 13792 N N . SER E 1 82 ? 177.844 183.170 125.804 1.00 137.11 82 SER E N 1
ATOM 13793 C CA . SER E 1 82 ? 178.424 183.774 126.991 1.00 134.06 82 SER E CA 1
ATOM 13794 C C . SER E 1 82 ? 177.590 184.972 127.441 1.00 135.13 82 SER E C 1
ATOM 13795 O O . SER E 1 82 ? 176.946 185.633 126.623 1.00 136.98 82 SER E O 1
ATOM 13798 N N . PRO E 1 83 ? 177.584 185.270 128.743 1.00 128.68 83 PRO E N 1
ATOM 13799 C CA . PRO E 1 83 ? 176.831 186.443 129.218 1.00 129.23 83 PRO E CA 1
ATOM 13800 C C . PRO E 1 83 ? 177.303 187.750 128.608 1.00 124.75 83 PRO E C 1
ATOM 13801 O O . PRO E 1 83 ? 176.512 188.696 128.505 1.00 122.64 83 PRO E O 1
ATOM 13805 N N . SER E 1 84 ? 178.573 187.833 128.205 1.00 130.19 84 SER E N 1
ATOM 13806 C CA . SER E 1 84 ? 179.063 189.040 127.550 1.00 131.40 84 SER E CA 1
ATOM 13807 C C . SER E 1 84 ? 178.343 189.280 126.230 1.00 132.68 84 SER E C 1
ATOM 13808 O O . SER E 1 84 ? 178.044 190.427 125.877 1.00 133.79 84 SER E O 1
ATOM 13811 N N . GLN E 1 85 ? 178.065 188.210 125.482 1.00 136.98 85 GLN E N 1
ATOM 13812 C CA . GLN E 1 85 ? 177.307 188.352 124.244 1.00 137.83 85 GLN E CA 1
ATOM 13813 C C . GLN E 1 85 ? 175.904 188.876 124.517 1.00 139.78 85 GLN E C 1
ATOM 13814 O O . GLN E 1 85 ? 175.391 189.718 123.771 1.00 140.65 85 GLN E O 1
ATOM 13820 N N . ILE E 1 86 ? 175.267 188.387 125.583 1.00 137.60 86 ILE E N 1
ATOM 13821 C CA . ILE E 1 86 ? 173.932 188.856 125.931 1.00 136.80 86 ILE E CA 1
ATOM 13822 C C . ILE E 1 86 ? 173.958 190.330 126.306 1.00 139.09 86 ILE E C 1
ATOM 13823 O O . ILE E 1 86 ? 173.058 191.089 125.930 1.00 138.04 86 ILE E O 1
ATOM 13828 N N . ARG E 1 87 ? 174.976 190.761 127.053 1.00 146.09 87 ARG E N 1
ATOM 13829 C CA . ARG E 1 87 ? 175.067 192.159 127.458 1.00 143.43 87 ARG E CA 1
ATOM 13830 C C . ARG E 1 87 ? 175.339 193.083 126.280 1.00 140.00 87 ARG E C 1
ATOM 13831 O O . ARG E 1 87 ? 174.899 194.237 126.292 1.00 140.11 87 ARG E O 1
ATOM 13839 N N . ARG E 1 88 ? 176.059 192.599 125.267 1.00 136.08 88 ARG E N 1
ATOM 13840 C CA . ARG E 1 88 ? 176.395 193.442 124.126 1.00 137.71 88 ARG E CA 1
ATOM 13841 C C . ARG E 1 88 ? 175.146 193.886 123.375 1.00 138.61 88 ARG E C 1
ATOM 13842 O O . ARG E 1 88 ? 175.051 195.040 122.942 1.00 139.28 88 ARG E O 1
ATOM 13850 N N . PHE E 1 89 ? 174.182 192.989 123.212 1.00 136.35 89 PHE E N 1
ATOM 13851 C CA . PHE E 1 89 ? 172.951 193.272 122.492 1.00 138.16 89 PHE E CA 1
ATOM 13852 C C . PHE E 1 89 ? 171.778 193.320 123.466 1.00 138.01 89 PHE E C 1
ATOM 13853 O O . PHE E 1 89 ? 171.940 193.217 124.684 1.00 136.91 89 PHE E O 1
ATOM 13861 N N . ASN E 1 90 ? 170.580 193.495 122.912 1.00 139.23 90 ASN E N 1
ATOM 13862 C CA . ASN E 1 90 ? 169.350 193.419 123.699 1.00 142.54 90 ASN E CA 1
ATOM 13863 C C . ASN E 1 90 ? 168.773 192.009 123.571 1.00 144.44 90 ASN E C 1
ATOM 13864 O O . ASN E 1 90 ? 167.683 191.780 123.043 1.00 144.51 90 ASN E O 1
ATOM 13869 N N . LEU E 1 91 ? 169.543 191.050 124.075 1.00 131.67 91 LEU E N 1
ATOM 13870 C CA . LEU E 1 91 ? 169.225 189.636 123.938 1.00 128.43 91 LEU E CA 1
ATOM 13871 C C . LEU E 1 91 ? 168.414 189.161 125.134 1.00 126.51 91 LEU E C 1
ATOM 13872 O O . LEU E 1 91 ? 168.821 189.351 126.284 1.00 124.38 91 LEU E O 1
ATOM 13877 N N . ARG E 1 92 ? 167.267 188.548 124.855 1.00 118.40 92 ARG E N 1
ATOM 13878 C CA . ARG E 1 92 ? 166.444 187.914 125.870 1.00 117.40 92 ARG E CA 1
ATOM 13879 C C . ARG E 1 92 ? 165.999 186.558 125.340 1.00 122.55 92 ARG E C 1
ATOM 13880 O O . ARG E 1 92 ? 166.315 186.178 124.208 1.00 125.01 92 ARG E O 1
ATOM 13888 N N . THR E 1 93 ? 165.264 185.821 126.168 1.00 116.58 93 THR E N 1
ATOM 13889 C CA . THR E 1 93 ? 164.782 184.507 125.764 1.00 114.06 93 THR E CA 1
ATOM 13890 C C . THR E 1 93 ? 163.850 184.630 124.567 1.00 110.84 93 THR E C 1
ATOM 13891 O O . THR E 1 93 ? 162.951 185.475 124.550 1.00 114.35 93 THR E O 1
ATOM 13895 N N . GLY E 1 94 ? 164.068 183.785 123.565 1.00 99.36 94 GLY E N 1
ATOM 13896 C CA . GLY E 1 94 ? 163.267 183.798 122.361 1.00 101.23 94 GLY E CA 1
ATOM 13897 C C . GLY E 1 94 ? 163.839 184.597 121.212 1.00 101.13 94 GLY E C 1
ATOM 13898 O O . GLY E 1 94 ? 163.182 184.703 120.170 1.00 102.75 94 GLY E O 1
ATOM 13899 N N . ASP E 1 95 ? 165.033 185.159 121.362 1.00 106.59 95 ASP E N 1
ATOM 13900 C CA . ASP E 1 95 ? 165.655 185.931 120.293 1.00 110.55 95 ASP E CA 1
ATOM 13901 C C . ASP E 1 95 ? 166.375 184.978 119.348 1.00 108.34 95 ASP E C 1
ATOM 13902 O O . ASP E 1 95 ? 167.373 184.355 119.724 1.00 109.86 95 ASP E O 1
ATOM 13907 N N . THR E 1 96 ? 165.872 184.859 118.123 1.00 97.68 96 THR E N 1
ATOM 13908 C CA . THR E 1 96 ? 166.529 184.031 117.124 1.00 97.35 96 THR E CA 1
ATOM 13909 C C . THR E 1 96 ? 167.866 184.649 116.740 1.00 101.61 96 THR E C 1
ATOM 13910 O O . THR E 1 96 ? 167.938 185.834 116.404 1.00 109.52 96 THR E O 1
ATOM 13914 N N . ILE E 1 97 ? 168.925 183.846 116.789 1.00 99.32 97 ILE E N 1
ATOM 13915 C CA . ILE E 1 97 ? 170.281 184.311 116.529 1.00 93.93 97 ILE E CA 1
ATOM 13916 C C . ILE E 1 97 ? 170.904 183.420 115.468 1.00 93.07 97 ILE E C 1
ATOM 13917 O O . ILE E 1 97 ? 170.842 182.191 115.571 1.00 104.44 97 ILE E O 1
ATOM 13922 N N . SER E 1 98 ? 171.501 184.036 114.452 1.00 101.34 98 SER E N 1
ATOM 13923 C CA . SER E 1 98 ? 172.217 183.317 113.408 1.00 107.08 98 SER E CA 1
ATOM 13924 C C . SER E 1 98 ? 173.628 183.872 113.311 1.00 111.66 98 SER E C 1
ATOM 13925 O O . SER E 1 98 ? 173.812 185.091 113.248 1.00 120.41 98 SER E O 1
ATOM 13928 N N . GLY E 1 99 ? 174.616 182.987 113.295 1.00 116.59 99 GLY E N 1
ATOM 13929 C CA . GLY E 1 99 ? 175.992 183.438 113.242 1.00 117.85 99 GLY E CA 1
ATOM 13930 C C . GLY E 1 99 ? 176.950 182.272 113.152 1.00 118.83 99 GLY E C 1
ATOM 13931 O O . GLY E 1 99 ? 176.547 181.115 113.022 1.00 125.45 99 GLY E O 1
ATOM 13932 N N . LYS E 1 100 ? 178.236 182.602 113.219 1.00 123.58 100 LYS E N 1
ATOM 13933 C CA . LYS E 1 100 ? 179.300 181.613 113.129 1.00 123.87 100 LYS E CA 1
ATOM 13934 C C . LYS E 1 100 ? 179.676 181.118 114.520 1.00 125.48 100 LYS E C 1
ATOM 13935 O O . LYS E 1 100 ? 179.693 181.888 115.484 1.00 125.04 100 LYS E O 1
ATOM 13941 N N . ILE E 1 101 ? 179.981 179.826 114.616 1.00 123.12 101 ILE E N 1
ATOM 13942 C CA . ILE E 1 101 ? 180.279 179.182 115.886 1.00 121.31 101 ILE E CA 1
ATOM 13943 C C . ILE E 1 101 ? 181.656 178.532 115.804 1.00 125.54 101 ILE E C 1
ATOM 13944 O O . ILE E 1 101 ? 182.222 178.349 114.727 1.00 125.56 101 ILE E O 1
ATOM 13949 N N . ARG E 1 102 ? 182.185 178.175 116.970 1.00 122.68 102 ARG E N 1
ATOM 13950 C CA . ARG E 1 102 ? 183.513 177.603 117.104 1.00 120.12 102 ARG E CA 1
ATOM 13951 C C . ARG E 1 102 ? 183.449 176.320 117.916 1.00 120.86 102 ARG E C 1
ATOM 13952 O O . ARG E 1 102 ? 182.558 176.154 118.755 1.00 122.09 102 ARG E O 1
ATOM 13960 N N . PRO E 1 103 ? 184.381 175.391 117.685 1.00 123.52 103 PRO E N 1
ATOM 13961 C CA . PRO E 1 103 ? 184.398 174.168 118.482 1.00 121.01 103 PRO E CA 1
ATOM 13962 C C . PRO E 1 103 ? 184.762 174.467 119.923 1.00 120.09 103 PRO E C 1
ATOM 13963 O O . PRO E 1 103 ? 185.456 175.457 120.211 1.00 119.97 103 PRO E O 1
ATOM 13967 N N . PRO E 1 104 ? 184.309 173.647 120.867 1.00 126.71 104 PRO E N 1
ATOM 13968 C CA . PRO E 1 104 ? 184.649 173.885 122.272 1.00 128.97 104 PRO E CA 1
ATOM 13969 C C . PRO E 1 104 ? 186.132 173.679 122.527 1.00 131.51 104 PRO E C 1
ATOM 13970 O O . PRO E 1 104 ? 186.800 172.887 121.859 1.00 130.79 104 PRO E O 1
ATOM 13974 N N . LYS E 1 105 ? 186.643 174.411 123.508 1.00 147.82 105 LYS E N 1
ATOM 13975 C CA . LYS E 1 105 ? 188.014 174.261 123.961 1.00 147.61 105 LYS E CA 1
ATOM 13976 C C . LYS E 1 105 ? 188.043 173.349 125.185 1.00 146.47 105 LYS E C 1
ATOM 13977 O O . LYS E 1 105 ? 187.037 172.734 125.554 1.00 145.49 105 LYS E O 1
ATOM 13983 N N . GLU E 1 106 ? 189.207 173.250 125.821 1.00 161.54 106 GLU E N 1
ATOM 13984 C CA . GLU E 1 106 ? 189.319 172.465 127.041 1.00 161.88 106 GLU E CA 1
ATOM 13985 C C . GLU E 1 106 ? 188.440 173.064 128.133 1.00 163.05 106 GLU E C 1
ATOM 13986 O O . GLU E 1 106 ? 188.365 174.285 128.296 1.00 162.11 106 GLU E O 1
ATOM 13992 N N . GLY E 1 107 ? 187.757 172.195 128.872 1.00 159.01 107 GLY E N 1
ATOM 13993 C CA . GLY E 1 107 ? 186.817 172.635 129.878 1.00 157.66 107 GLY E CA 1
ATOM 13994 C C . GLY E 1 107 ? 185.474 173.076 129.344 1.00 157.54 107 GLY E C 1
ATOM 13995 O O . GLY E 1 107 ? 184.630 173.522 130.131 1.00 155.35 107 GLY E O 1
ATOM 13996 N N . GLU E 1 108 ? 185.246 172.968 128.038 1.00 152.94 108 GLU E N 1
ATOM 13997 C CA . GLU E 1 108 ? 183.991 173.354 127.413 1.00 152.09 108 GLU E CA 1
ATOM 13998 C C . GLU E 1 108 ? 183.377 172.150 126.717 1.00 150.70 108 GLU E C 1
ATOM 13999 O O . GLU E 1 108 ? 184.072 171.398 126.027 1.00 148.45 108 GLU E O 1
ATOM 14005 N N . ARG E 1 109 ? 182.068 171.971 126.901 1.00 138.78 109 ARG E N 1
ATOM 14006 C CA . ARG E 1 109 ? 181.351 170.864 126.289 1.00 137.16 109 ARG E CA 1
ATOM 14007 C C . ARG E 1 109 ? 180.429 171.282 125.156 1.00 138.22 109 ARG E C 1
ATOM 14008 O O . ARG E 1 109 ? 180.002 170.419 124.383 1.00 140.73 109 ARG E O 1
ATOM 14016 N N . TYR E 1 110 ? 180.116 172.568 125.034 1.00 119.68 110 TYR E N 1
ATOM 14017 C CA . TYR E 1 110 ? 179.197 173.056 124.019 1.00 117.02 110 TYR E CA 1
ATOM 14018 C C . TYR E 1 110 ? 179.917 174.002 123.072 1.00 113.91 110 TYR E C 1
ATOM 14019 O O . TYR E 1 110 ? 180.843 174.716 123.466 1.00 117.25 110 TYR E O 1
ATOM 14028 N N . PHE E 1 111 ? 179.484 173.997 121.816 1.00 105.03 111 PHE E N 1
ATOM 14029 C CA . PHE E 1 111 ? 179.972 174.980 120.863 1.00 106.81 111 PHE E CA 1
ATOM 14030 C C . PHE E 1 111 ? 179.582 176.379 121.322 1.00 113.08 111 PHE E C 1
ATOM 14031 O O . PHE E 1 111 ? 178.521 176.590 121.913 1.00 120.41 111 PHE E O 1
ATOM 14039 N N . ALA E 1 112 ? 180.457 177.340 121.056 1.00 115.27 112 ALA E N 1
ATOM 14040 C CA . ALA E 1 112 ? 180.262 178.714 121.490 1.00 115.10 112 ALA E CA 1
ATOM 14041 C C . ALA E 1 112 ? 179.977 179.595 120.284 1.00 117.02 112 ALA E C 1
ATOM 14042 O O . ALA E 1 112 ? 180.653 179.485 119.256 1.00 117.52 112 ALA E O 1
ATOM 14044 N N . LEU E 1 113 ? 178.970 180.455 120.410 1.00 113.50 113 LEU E N 1
ATOM 14045 C CA . LEU E 1 113 ? 178.701 181.441 119.376 1.00 112.65 113 LEU E CA 1
ATOM 14046 C C . LEU E 1 113 ? 179.843 182.445 119.324 1.00 116.01 113 LEU E C 1
ATOM 14047 O O . LEU E 1 113 ? 180.256 182.983 120.356 1.00 116.14 113 LEU E O 1
ATOM 14052 N N . LEU E 1 114 ? 180.353 182.701 118.123 1.00 119.73 114 LEU E N 1
ATOM 14053 C CA . LEU E 1 114 ? 181.537 183.531 117.951 1.00 118.55 114 LEU E CA 1
ATOM 14054 C C . LEU E 1 114 ? 181.231 184.878 117.317 1.00 119.91 114 LEU E C 1
ATOM 14055 O O . LEU E 1 114 ? 181.561 185.920 117.890 1.00 118.02 114 LEU E O 1
ATOM 14060 N N . LYS E 1 115 ? 180.599 184.886 116.147 1.00 125.72 115 LYS E N 1
ATOM 14061 C CA . LYS E 1 115 ? 180.297 186.117 115.420 1.00 124.77 115 LYS E CA 1
ATOM 14062 C C . LYS E 1 115 ? 178.817 186.088 115.055 1.00 126.41 115 LYS E C 1
ATOM 14063 O O . LYS E 1 115 ? 178.429 185.464 114.063 1.00 130.00 115 LYS E O 1
ATOM 14069 N N . VAL E 1 116 ? 177.994 186.757 115.859 1.00 115.17 116 VAL E N 1
ATOM 14070 C CA . VAL E 1 116 ? 176.560 186.798 115.599 1.00 112.57 116 VAL E CA 1
ATOM 14071 C C . VAL E 1 116 ? 176.310 187.655 114.366 1.00 111.47 116 VAL E C 1
ATOM 14072 O O . VAL E 1 116 ? 176.728 188.817 114.302 1.00 115.50 116 VAL E O 1
ATOM 14076 N N . ASN E 1 117 ? 175.626 187.083 113.378 1.00 113.41 117 ASN E N 1
ATOM 14077 C CA . ASN E 1 117 ? 175.394 187.743 112.101 1.00 113.87 117 ASN E CA 1
ATOM 14078 C C . ASN E 1 117 ? 174.006 188.361 112.001 1.00 118.67 117 ASN E C 1
ATOM 14079 O O . ASN E 1 117 ? 173.872 189.520 111.604 1.00 124.31 117 ASN E O 1
ATOM 14084 N N . GLU E 1 118 ? 172.968 187.605 112.344 1.00 122.07 118 GLU E N 1
ATOM 14085 C CA . GLU E 1 118 ? 171.594 188.072 112.247 1.00 117.84 118 GLU E CA 1
ATOM 14086 C C . GLU E 1 118 ? 170.859 187.777 113.543 1.00 118.11 118 GLU E C 1
ATOM 14087 O O . GLU E 1 118 ? 170.999 186.691 114.113 1.00 126.47 118 GLU E O 1
ATOM 14093 N N . VAL E 1 119 ? 170.078 188.748 114.007 1.00 107.62 119 VAL E N 1
ATOM 14094 C CA . VAL E 1 119 ? 169.209 188.582 115.164 1.00 111.41 119 VAL E CA 1
ATOM 14095 C C . VAL E 1 119 ? 167.798 188.947 114.734 1.00 112.71 119 VAL E C 1
ATOM 14096 O O . VAL E 1 119 ? 167.564 190.058 114.245 1.00 116.31 119 VAL E O 1
ATOM 14100 N N . ASN E 1 120 ? 166.863 188.013 114.913 1.00 114.05 120 ASN E N 1
ATOM 14101 C CA . ASN E 1 120 ? 165.461 188.209 114.540 1.00 112.95 120 ASN E CA 1
ATOM 14102 C C . ASN E 1 120 ? 165.323 188.602 113.071 1.00 113.17 120 ASN E C 1
ATOM 14103 O O . ASN E 1 120 ? 164.491 189.436 112.709 1.00 117.33 120 ASN E O 1
ATOM 14108 N N . PHE E 1 121 ? 166.147 187.989 112.221 1.00 117.86 121 PHE E N 1
ATOM 14109 C CA . PHE E 1 121 ? 166.089 188.182 110.771 1.00 121.70 121 PHE E CA 1
ATOM 14110 C C . PHE E 1 121 ? 166.295 189.644 110.380 1.00 125.37 121 PHE E C 1
ATOM 14111 O O . PHE E 1 121 ? 165.671 190.146 109.444 1.00 127.20 121 PHE E O 1
ATOM 14119 N N . ASP E 1 122 ? 167.176 190.335 111.097 1.00 137.76 122 ASP E N 1
ATOM 14120 C CA . ASP E 1 122 ? 167.543 191.699 110.737 1.00 136.33 122 ASP E CA 1
ATOM 14121 C C . ASP E 1 122 ? 168.925 191.996 111.303 1.00 137.94 122 ASP E C 1
ATOM 14122 O O . ASP E 1 122 ? 169.579 191.129 111.890 1.00 140.48 122 ASP E O 1
ATOM 14127 N N . LYS E 1 123 ? 169.364 193.236 111.118 1.00 142.50 123 LYS E N 1
ATOM 14128 C CA . LYS E 1 123 ? 170.703 193.628 111.527 1.00 142.50 123 LYS E CA 1
ATOM 14129 C C . LYS E 1 123 ? 170.833 193.555 113.048 1.00 142.29 123 LYS E C 1
ATOM 14130 O O . LYS E 1 123 ? 169.891 193.897 113.769 1.00 142.16 123 LYS E O 1
ATOM 14136 N N . PRO E 1 124 ? 171.978 193.098 113.562 1.00 142.51 124 PRO E N 1
ATOM 14137 C CA . PRO E 1 124 ? 172.123 192.974 115.024 1.00 143.94 124 PRO E CA 1
ATOM 14138 C C . PRO E 1 124 ? 171.971 194.288 115.769 1.00 146.08 124 PRO E C 1
ATOM 14139 O O . PRO E 1 124 ? 171.433 194.302 116.883 1.00 145.31 124 PRO E O 1
ATOM 14143 N N . GLU E 1 125 ? 172.434 195.398 115.190 1.00 159.16 125 GLU E N 1
ATOM 14144 C CA . GLU E 1 125 ? 172.354 196.677 115.888 1.00 158.40 125 GLU E CA 1
ATOM 14145 C C . GLU E 1 125 ? 170.924 197.194 115.966 1.00 157.84 125 GLU E C 1
ATOM 14146 O O . GLU E 1 125 ? 170.560 197.854 116.946 1.00 155.37 125 GLU E O 1
ATOM 14152 N N . ASN E 1 126 ? 170.106 196.916 114.949 1.00 156.40 126 ASN E N 1
ATOM 14153 C CA . ASN E 1 126 ? 168.717 197.362 114.980 1.00 156.07 126 ASN E CA 1
ATOM 14154 C C . ASN E 1 126 ? 167.956 196.714 116.129 1.00 156.19 126 ASN E C 1
ATOM 14155 O O . ASN E 1 126 ? 167.149 197.369 116.798 1.00 155.93 126 ASN E O 1
ATOM 14160 N N . ALA E 1 127 ? 168.198 195.425 116.372 1.00 153.57 127 ALA E N 1
ATOM 14161 C CA . ALA E 1 127 ? 167.530 194.723 117.460 1.00 153.17 127 ALA E CA 1
ATOM 14162 C C . ALA E 1 127 ? 168.055 195.120 118.833 1.00 153.97 127 ALA E C 1
ATOM 14163 O O . ALA E 1 127 ? 167.428 194.772 119.838 1.00 153.18 127 ALA E O 1
ATOM 14165 N N . ARG E 1 128 ? 169.183 195.831 118.903 1.00 155.48 128 ARG E N 1
ATOM 14166 C CA . ARG E 1 128 ? 169.725 196.242 120.192 1.00 154.97 128 ARG E CA 1
ATOM 14167 C C . ARG E 1 128 ? 168.881 197.321 120.857 1.00 154.75 128 ARG E C 1
ATOM 14168 O O . ARG E 1 128 ? 168.990 197.516 122.072 1.00 152.10 128 ARG E O 1
ATOM 14176 N N . ASN E 1 129 ? 168.042 198.021 120.095 1.00 155.47 129 ASN E N 1
ATOM 14177 C CA . ASN E 1 129 ? 167.165 199.062 120.628 1.00 154.19 129 ASN E CA 1
ATOM 14178 C C . ASN E 1 129 ? 165.774 198.864 120.033 1.00 154.05 129 ASN E C 1
ATOM 14179 O O . ASN E 1 129 ? 165.494 199.322 118.922 1.00 152.23 129 ASN E O 1
ATOM 14184 N N . LYS E 1 130 ? 164.905 198.181 120.777 1.00 147.20 130 LYS E N 1
ATOM 14185 C CA . LYS E 1 130 ? 163.540 197.928 120.344 1.00 146.64 130 LYS E CA 1
ATOM 14186 C C . LYS E 1 130 ? 162.603 198.059 121.534 1.00 146.34 130 LYS E C 1
ATOM 14187 O O . LYS E 1 130 ? 163.007 197.918 122.690 1.00 145.50 130 LYS E O 1
ATOM 14193 N N . ILE E 1 131 ? 161.338 198.332 121.233 1.00 135.93 131 ILE E N 1
ATOM 14194 C CA . ILE E 1 131 ? 160.323 198.490 122.266 1.00 136.44 131 ILE E CA 1
ATOM 14195 C C . ILE E 1 131 ? 159.925 197.116 122.785 1.00 135.78 131 ILE E C 1
ATOM 14196 O O . ILE E 1 131 ? 159.640 196.202 122.002 1.00 136.21 131 ILE E O 1
ATOM 14201 N N . LEU E 1 132 ? 159.905 196.966 124.106 1.00 130.63 132 LEU E N 1
ATOM 14202 C CA . LEU E 1 132 ? 159.550 195.693 124.708 1.00 131.18 132 LEU E CA 1
ATOM 14203 C C . LEU E 1 132 ? 158.084 195.365 124.440 1.00 131.89 132 LEU E C 1
ATOM 14204 O O . LEU E 1 132 ? 157.260 196.244 124.172 1.00 131.52 132 LEU E O 1
ATOM 14209 N N . PHE E 1 133 ? 157.768 194.070 124.507 1.00 131.44 133 PHE E N 1
ATOM 14210 C CA . PHE E 1 133 ? 156.417 193.617 124.191 1.00 130.71 133 PHE E CA 1
ATOM 14211 C C . PHE E 1 133 ? 155.394 194.204 125.155 1.00 131.92 133 PHE E C 1
ATOM 14212 O O . PHE E 1 133 ? 154.311 194.630 124.737 1.00 135.33 133 PHE E O 1
ATOM 14220 N N . GLU E 1 134 ? 155.717 194.233 126.449 1.00 137.67 134 GLU E N 1
ATOM 14221 C CA . GLU E 1 134 ? 154.786 194.783 127.428 1.00 140.34 134 GLU E CA 1
ATOM 14222 C C . GLU E 1 134 ? 154.585 196.281 127.235 1.00 141.64 134 GLU E C 1
ATOM 14223 O O . GLU E 1 134 ? 153.486 196.793 127.475 1.00 139.80 134 GLU E O 1
ATOM 14229 N N . ASN E 1 135 ? 155.625 196.996 126.801 1.00 137.56 135 ASN E N 1
ATOM 14230 C CA . ASN E 1 135 ? 155.502 198.428 126.565 1.00 135.61 135 ASN E CA 1
ATOM 14231 C C . ASN E 1 135 ? 154.618 198.746 125.368 1.00 134.40 135 ASN E C 1
ATOM 14232 O O . ASN E 1 135 ? 154.153 199.884 125.243 1.00 135.95 135 ASN E O 1
ATOM 14237 N N . LEU E 1 136 ? 154.383 197.778 124.488 1.00 137.05 136 LEU E N 1
ATOM 14238 C CA . LEU E 1 136 ? 153.542 198.011 123.323 1.00 137.53 136 LEU E CA 1
ATOM 14239 C C . LEU E 1 136 ? 152.107 198.291 123.748 1.00 139.33 136 LEU E C 1
ATOM 14240 O O . LEU E 1 136 ? 151.601 197.710 124.712 1.00 138.17 136 LEU E O 1
ATOM 14245 N N . THR E 1 137 ? 151.453 199.190 123.022 1.00 145.61 137 THR E N 1
ATOM 14246 C CA . THR E 1 137 ? 150.108 199.622 123.382 1.00 145.09 137 THR E CA 1
ATOM 14247 C C . THR E 1 137 ? 149.082 198.592 122.926 1.00 142.50 137 THR E C 1
ATOM 14248 O O . THR E 1 137 ? 148.976 198.330 121.723 1.00 140.98 137 THR E O 1
ATOM 14252 N N . PRO E 1 138 ? 148.318 197.993 123.835 1.00 135.66 138 PRO E N 1
ATOM 14253 C CA . PRO E 1 138 ? 147.294 197.031 123.419 1.00 136.39 138 PRO E CA 1
ATOM 14254 C C . PRO E 1 138 ? 146.140 197.708 122.697 1.00 136.70 138 PRO E C 1
ATOM 14255 O O . PRO E 1 138 ? 145.842 198.885 122.912 1.00 135.26 138 PRO E O 1
ATOM 14259 N N . LEU E 1 139 ? 145.488 196.940 121.829 1.00 142.73 139 LEU E N 1
ATOM 14260 C CA . LEU E 1 139 ? 144.293 197.396 121.134 1.00 141.58 139 LEU E CA 1
ATOM 14261 C C . LEU E 1 139 ? 143.503 196.170 120.704 1.00 142.55 139 LEU E C 1
ATOM 14262 O O . LEU E 1 139 ? 144.046 195.068 120.595 1.00 146.27 139 LEU E O 1
ATOM 14267 N N . HIS E 1 140 ? 142.210 196.374 120.463 1.00 146.48 140 HIS E N 1
ATOM 14268 C CA . HIS E 1 140 ? 141.330 195.277 120.094 1.00 147.11 140 HIS E CA 1
ATOM 14269 C C . HIS E 1 140 ? 141.650 194.790 118.680 1.00 149.90 140 HIS E C 1
ATOM 14270 O O . HIS E 1 140 ? 142.528 195.314 117.990 1.00 150.02 140 HIS E O 1
ATOM 14277 N N . ALA E 1 141 ? 140.920 193.767 118.244 1.00 152.72 141 ALA E N 1
ATOM 14278 C CA . ALA E 1 141 ? 141.167 193.151 116.947 1.00 152.26 141 ALA E CA 1
ATOM 14279 C C . ALA E 1 141 ? 140.497 193.968 115.850 1.00 151.69 141 ALA E C 1
ATOM 14280 O O . ALA E 1 141 ? 139.291 194.230 115.910 1.00 153.53 141 ALA E O 1
ATOM 14282 N N . ASN E 1 142 ? 141.278 194.369 114.849 1.00 145.71 142 ASN E N 1
ATOM 14283 C CA . ASN E 1 142 ? 140.768 195.123 113.711 1.00 146.61 142 ASN E CA 1
ATOM 14284 C C . ASN E 1 142 ? 140.763 194.301 112.428 1.00 148.21 142 ASN E C 1
ATOM 14285 O O . ASN E 1 142 ? 139.772 194.305 111.693 1.00 148.37 142 ASN E O 1
ATOM 14290 N N . SER E 1 143 ? 141.854 193.598 112.145 1.00 145.35 143 SER E N 1
ATOM 14291 C CA . SER E 1 143 ? 141.937 192.766 110.958 1.00 144.78 143 SER E CA 1
ATOM 14292 C C . SER E 1 143 ? 141.156 191.471 111.160 1.00 144.82 143 SER E C 1
ATOM 14293 O O . SER E 1 143 ? 140.784 191.101 112.277 1.00 144.54 143 SER E O 1
ATOM 14296 N N . ARG E 1 144 ? 140.902 190.778 110.054 1.00 148.31 144 ARG E N 1
ATOM 14297 C CA . ARG E 1 144 ? 140.172 189.520 110.069 1.00 147.69 144 ARG E CA 1
ATOM 14298 C C . ARG E 1 144 ? 140.947 188.475 109.283 1.00 149.13 144 ARG E C 1
ATOM 14299 O O . ARG E 1 144 ? 141.494 188.769 108.216 1.00 149.95 144 ARG E O 1
ATOM 14307 N N . LEU E 1 145 ? 140.988 187.256 109.813 1.00 140.48 145 LEU E N 1
ATOM 14308 C CA . LEU E 1 145 ? 141.692 186.150 109.171 1.00 139.50 145 LEU E CA 1
ATOM 14309 C C . LEU E 1 145 ? 140.724 185.424 108.245 1.00 140.29 145 LEU E C 1
ATOM 14310 O O . LEU E 1 145 ? 139.769 184.790 108.705 1.00 140.07 145 LEU E O 1
ATOM 14315 N N . ARG E 1 146 ? 140.976 185.512 106.943 1.00 144.77 146 ARG E N 1
ATOM 14316 C CA . ARG E 1 146 ? 140.126 184.862 105.954 1.00 144.96 146 ARG E CA 1
ATOM 14317 C C . ARG E 1 146 ? 140.436 183.372 105.926 1.00 144.18 146 ARG E C 1
ATOM 14318 O O . ARG E 1 146 ? 141.554 182.971 105.588 1.00 143.25 146 ARG E O 1
ATOM 14326 N N . MET E 1 147 ? 139.449 182.553 106.277 1.00 144.67 147 MET E N 1
ATOM 14327 C CA . MET E 1 147 ? 139.602 181.104 106.333 1.00 145.33 147 MET E CA 1
ATOM 14328 C C . MET E 1 147 ? 138.824 180.422 105.213 1.00 146.21 147 MET E C 1
ATOM 14329 O O . MET E 1 147 ? 138.204 179.375 105.407 1.00 144.03 147 MET E O 1
ATOM 14334 N N . GLU E 1 148 ? 138.852 181.020 104.025 1.00 162.23 148 GLU E N 1
ATOM 14335 C CA . GLU E 1 148 ? 138.162 180.502 102.854 1.00 161.00 148 GLU E CA 1
ATOM 14336 C C . GLU E 1 148 ? 139.177 180.230 101.755 1.00 160.95 148 GLU E C 1
ATOM 14337 O O . GLU E 1 148 ? 140.036 181.073 101.478 1.00 161.85 148 GLU E O 1
ATOM 14343 N N . ARG E 1 149 ? 139.079 179.057 101.135 1.00 158.15 149 ARG E N 1
ATOM 14344 C CA . ARG E 1 149 ? 139.936 178.717 100.008 1.00 160.45 149 ARG E CA 1
ATOM 14345 C C . ARG E 1 149 ? 139.227 178.817 98.667 1.00 160.84 149 ARG E C 1
ATOM 14346 O O . ARG E 1 149 ? 139.879 179.087 97.653 1.00 160.40 149 ARG E O 1
ATOM 14354 N N . GLY E 1 150 ? 137.913 178.607 98.636 1.00 165.15 150 GLY E N 1
ATOM 14355 C CA . GLY E 1 150 ? 137.149 178.717 97.414 1.00 164.14 150 GLY E CA 1
ATOM 14356 C C . GLY E 1 150 ? 137.175 177.497 96.522 1.00 165.41 150 GLY E C 1
ATOM 14357 O O . GLY E 1 150 ? 136.532 177.512 95.465 1.00 166.29 150 GLY E O 1
ATOM 14358 N N . ASN E 1 151 ? 137.893 176.440 96.906 1.00 172.75 151 ASN E N 1
ATOM 14359 C CA . ASN E 1 151 ? 137.939 175.237 96.085 1.00 172.95 151 ASN E CA 1
ATOM 14360 C C . ASN E 1 151 ? 136.648 174.434 96.165 1.00 173.95 151 ASN E C 1
ATOM 14361 O O . ASN E 1 151 ? 136.372 173.638 95.262 1.00 172.77 151 ASN E O 1
ATOM 14366 N N . GLY E 1 152 ? 135.857 174.622 97.219 1.00 177.72 152 GLY E N 1
ATOM 14367 C CA . GLY E 1 152 ? 134.598 173.916 97.339 1.00 177.41 152 GLY E CA 1
ATOM 14368 C C . GLY E 1 152 ? 134.719 172.432 97.588 1.00 177.94 152 GLY E C 1
ATOM 14369 O O . GLY E 1 152 ? 133.780 171.688 97.295 1.00 178.28 152 GLY E O 1
ATOM 14370 N N . SER E 1 153 ? 135.848 171.975 98.122 1.00 170.96 153 SER E N 1
ATOM 14371 C CA . SER E 1 153 ? 136.040 170.561 98.395 1.00 169.53 153 SER E CA 1
ATOM 14372 C C . SER E 1 153 ? 135.318 170.169 99.683 1.00 169.68 153 SER E C 1
ATOM 14373 O O . SER E 1 153 ? 134.737 171.003 100.383 1.00 169.11 153 SER E O 1
ATOM 14376 N N . THR E 1 154 ? 135.357 168.874 100.001 1.00 166.47 154 THR E N 1
ATOM 14377 C CA . THR E 1 154 ? 134.684 168.378 101.195 1.00 166.29 154 THR E CA 1
ATOM 14378 C C . THR E 1 154 ? 135.328 168.883 102.479 1.00 167.37 154 THR E C 1
ATOM 14379 O O . THR E 1 154 ? 134.670 168.892 103.524 1.00 165.71 154 THR E O 1
ATOM 14383 N N . GLU E 1 155 ? 136.593 169.295 102.431 1.00 169.17 155 GLU E N 1
ATOM 14384 C CA . GLU E 1 155 ? 137.270 169.822 103.606 1.00 167.43 155 GLU E CA 1
ATOM 14385 C C . GLU E 1 155 ? 137.125 171.330 103.749 1.00 166.84 155 GLU E C 1
ATOM 14386 O O . GLU E 1 155 ? 137.404 171.863 104.828 1.00 166.86 155 GLU E O 1
ATOM 14392 N N . ASP E 1 156 ? 136.695 172.027 102.696 1.00 169.23 156 ASP E N 1
ATOM 14393 C CA . ASP E 1 156 ? 136.558 173.477 102.778 1.00 169.30 156 ASP E CA 1
ATOM 14394 C C . ASP E 1 156 ? 135.339 173.881 103.595 1.00 169.22 156 ASP E C 1
ATOM 14395 O O . ASP E 1 156 ? 135.330 174.961 104.198 1.00 168.75 156 ASP E O 1
ATOM 14400 N N . LEU E 1 157 ? 134.306 173.034 103.634 1.00 166.35 157 LEU E N 1
ATOM 14401 C CA . LEU E 1 157 ? 133.095 173.386 104.367 1.00 166.82 157 LEU E CA 1
ATOM 14402 C C . LEU E 1 157 ? 133.344 173.459 105.868 1.00 167.75 157 LEU E C 1
ATOM 14403 O O . LEU E 1 157 ? 132.689 174.244 106.562 1.00 168.20 157 LEU E O 1
ATOM 14408 N N . THR E 1 158 ? 134.277 172.657 106.385 1.00 163.41 158 THR E N 1
ATOM 14409 C CA . THR E 1 158 ? 134.593 172.719 107.808 1.00 162.04 158 THR E CA 1
ATOM 14410 C C . THR E 1 158 ? 135.152 174.084 108.184 1.00 161.26 158 THR E C 1
ATOM 14411 O O . THR E 1 158 ? 134.818 174.632 109.242 1.00 161.94 158 THR E O 1
ATOM 14415 N N . ALA E 1 159 ? 136.009 174.649 107.331 1.00 156.91 159 ALA E N 1
ATOM 14416 C CA . ALA E 1 159 ? 136.497 176.003 107.564 1.00 157.30 159 ALA E CA 1
ATOM 14417 C C . ALA E 1 159 ? 135.361 177.014 107.500 1.00 159.61 159 ALA E C 1
ATOM 14418 O O . ALA E 1 159 ? 135.334 177.980 108.272 1.00 157.98 159 ALA E O 1
ATOM 14420 N N . ARG E 1 160 ? 134.418 176.816 106.576 1.00 164.34 160 ARG E N 1
ATOM 14421 C CA . ARG E 1 160 ? 133.303 177.749 106.444 1.00 161.51 160 ARG E CA 1
ATOM 14422 C C . ARG E 1 160 ? 132.419 177.742 107.685 1.00 160.70 160 ARG E C 1
ATOM 14423 O O . ARG E 1 160 ? 132.000 178.803 108.161 1.00 162.40 160 ARG E O 1
ATOM 14431 N N . VAL E 1 161 ? 132.125 176.556 108.223 1.00 149.02 161 VAL E N 1
ATOM 14432 C CA . VAL E 1 161 ? 131.205 176.461 109.354 1.00 147.72 161 VAL E CA 1
ATOM 14433 C C . VAL E 1 161 ? 131.773 177.185 110.567 1.00 149.69 161 VAL E C 1
ATOM 14434 O O . VAL E 1 161 ? 131.070 177.944 111.245 1.00 152.16 161 VAL E O 1
ATOM 14438 N N . LEU E 1 162 ? 133.057 176.966 110.859 1.00 154.78 162 LEU E N 1
ATOM 14439 C CA . LEU E 1 162 ? 133.678 177.681 111.969 1.00 155.52 162 LEU E CA 1
ATOM 14440 C C . LEU E 1 162 ? 133.793 179.170 111.673 1.00 155.70 162 LEU E C 1
ATOM 14441 O O . LEU E 1 162 ? 133.685 179.993 112.590 1.00 156.53 162 LEU E O 1
ATOM 14446 N N . ASP E 1 163 ? 134.018 179.534 110.409 1.00 152.18 163 ASP E N 1
ATOM 14447 C CA . ASP E 1 163 ? 134.027 180.945 110.040 1.00 150.90 163 ASP E CA 1
ATOM 14448 C C . ASP E 1 163 ? 132.656 181.573 110.251 1.00 152.40 163 ASP E C 1
ATOM 14449 O O . ASP E 1 163 ? 132.549 182.699 110.750 1.00 150.90 163 ASP E O 1
ATOM 14454 N N . LEU E 1 164 ? 131.593 180.859 109.873 1.00 155.66 164 LEU E N 1
ATOM 14455 C CA . LEU E 1 164 ? 130.243 181.376 110.071 1.00 153.23 164 LEU E CA 1
ATOM 14456 C C . LEU E 1 164 ? 129.852 181.361 111.542 1.00 153.45 164 LEU E C 1
ATOM 14457 O O . LEU E 1 164 ? 129.189 182.288 112.021 1.00 154.77 164 LEU E O 1
ATOM 14462 N N . ALA E 1 165 ? 130.242 180.314 112.272 1.00 152.73 165 ALA E N 1
ATOM 14463 C CA . ALA E 1 165 ? 129.855 180.204 113.675 1.00 151.50 165 ALA E CA 1
ATOM 14464 C C . ALA E 1 165 ? 130.435 181.347 114.496 1.00 152.04 165 ALA E C 1
ATOM 14465 O O . ALA E 1 165 ? 129.731 181.970 115.299 1.00 151.66 165 ALA E O 1
ATOM 14467 N N . SER E 1 166 ? 131.719 181.634 114.311 1.00 153.44 166 SER E N 1
ATOM 14468 C CA . SER E 1 166 ? 132.353 182.744 115.006 1.00 153.03 166 SER E CA 1
ATOM 14469 C C . SER E 1 166 ? 133.577 183.218 114.232 1.00 151.83 166 SER E C 1
ATOM 14470 O O . SER E 1 166 ? 134.567 182.483 114.124 1.00 150.85 166 SER E O 1
ATOM 14473 N N . PRO E 1 167 ? 133.546 184.426 113.676 1.00 151.66 167 PRO E N 1
ATOM 14474 C CA . PRO E 1 167 ? 134.725 184.941 112.973 1.00 152.05 167 PRO E CA 1
ATOM 14475 C C . PRO E 1 167 ? 135.892 185.148 113.923 1.00 151.92 167 PRO E C 1
ATOM 14476 O O . PRO E 1 167 ? 135.718 185.429 115.111 1.00 149.56 167 PRO E O 1
ATOM 14480 N N . ILE E 1 168 ? 137.097 185.001 113.380 1.00 147.38 168 ILE E N 1
ATOM 14481 C CA . ILE E 1 168 ? 138.329 185.184 114.135 1.00 147.00 168 ILE E CA 1
ATOM 14482 C C . ILE E 1 168 ? 139.241 186.117 113.351 1.00 146.94 168 ILE E C 1
ATOM 14483 O O . ILE E 1 168 ? 139.425 185.944 112.141 1.00 147.55 168 ILE E O 1
ATOM 14488 N N . GLY E 1 169 ? 139.795 187.113 114.036 1.00 137.92 169 GLY E N 1
ATOM 14489 C CA . GLY E 1 169 ? 140.701 188.055 113.413 1.00 137.79 169 GLY E CA 1
ATOM 14490 C C . GLY E 1 169 ? 142.125 187.900 113.901 1.00 138.96 169 GLY E C 1
ATOM 14491 O O . GLY E 1 169 ? 142.590 186.778 114.121 1.00 141.13 169 GLY E O 1
ATOM 14492 N N . ARG E 1 170 ? 142.827 189.015 114.082 1.00 127.11 170 ARG E N 1
ATOM 14493 C CA . ARG E 1 170 ? 144.211 189.009 114.535 1.00 123.67 170 ARG E CA 1
ATOM 14494 C C . ARG E 1 170 ? 144.317 189.751 115.858 1.00 124.50 170 ARG E C 1
ATOM 14495 O O . ARG E 1 170 ? 143.834 190.880 115.981 1.00 128.42 170 ARG E O 1
ATOM 14503 N N . GLY E 1 171 ? 144.946 189.116 116.839 1.00 119.25 171 GLY E N 1
ATOM 14504 C CA . GLY E 1 171 ? 145.271 189.770 118.085 1.00 119.21 171 GLY E CA 1
ATOM 14505 C C . GLY E 1 171 ? 144.332 189.527 119.243 1.00 118.79 171 GLY E C 1
ATOM 14506 O O . GLY E 1 171 ? 144.495 190.168 120.286 1.00 121.19 171 GLY E O 1
ATOM 14507 N N . GLN E 1 172 ? 143.361 188.629 119.106 1.00 125.97 172 GLN E N 1
ATOM 14508 C CA . GLN E 1 172 ? 142.432 188.338 120.187 1.00 130.09 172 GLN E CA 1
ATOM 14509 C C . GLN E 1 172 ? 142.558 186.882 120.606 1.00 125.96 172 GLN E C 1
ATOM 14510 O O . GLN E 1 172 ? 142.805 186.002 119.776 1.00 123.28 172 GLN E O 1
ATOM 14516 N N . ARG E 1 173 ? 142.397 186.642 121.903 1.00 121.91 173 ARG E N 1
ATOM 14517 C CA . ARG E 1 173 ? 142.458 185.289 122.431 1.00 120.00 173 ARG E CA 1
ATOM 14518 C C . ARG E 1 173 ? 141.307 184.456 121.888 1.00 122.78 173 ARG E C 1
ATOM 14519 O O . ARG E 1 173 ? 140.199 184.957 121.679 1.00 130.89 173 ARG E O 1
ATOM 14527 N N . GLY E 1 174 ? 141.576 183.180 121.657 1.00 118.46 174 GLY E N 1
ATOM 14528 C CA . GLY E 1 174 ? 140.558 182.261 121.195 1.00 118.06 174 GLY E CA 1
ATOM 14529 C C . GLY E 1 174 ? 140.610 180.970 121.982 1.00 117.97 174 GLY E C 1
ATOM 14530 O O . GLY E 1 174 ? 141.675 180.507 122.387 1.00 124.49 174 GLY E O 1
ATOM 14531 N N . LEU E 1 175 ? 139.433 180.394 122.199 1.00 110.23 175 LEU E N 1
ATOM 14532 C CA . LEU E 1 175 ? 139.307 179.159 122.956 1.00 110.28 175 LEU E CA 1
ATOM 14533 C C . LEU E 1 175 ? 138.410 178.191 122.205 1.00 110.98 175 LEU E C 1
ATOM 14534 O O . LEU E 1 175 ? 137.379 178.586 121.654 1.00 115.64 175 LEU E O 1
ATOM 14539 N N . ILE E 1 176 ? 138.810 176.924 122.181 1.00 115.03 176 ILE E N 1
ATOM 14540 C CA . ILE E 1 176 ? 138.029 175.856 121.572 1.00 113.47 176 ILE E CA 1
ATOM 14541 C C . ILE E 1 176 ? 137.741 174.823 122.648 1.00 116.70 176 ILE E C 1
ATOM 14542 O O . ILE E 1 176 ? 138.668 174.205 123.187 1.00 120.58 176 ILE E O 1
ATOM 14547 N N . VAL E 1 177 ? 136.465 174.633 122.960 1.00 124.63 177 VAL E N 1
ATOM 14548 C CA . VAL E 1 177 ? 136.035 173.665 123.959 1.00 124.19 177 VAL E CA 1
ATOM 14549 C C . VAL E 1 177 ? 135.613 172.400 123.229 1.00 126.28 177 VAL E C 1
ATOM 14550 O O . VAL E 1 177 ? 134.679 172.425 122.418 1.00 128.97 177 VAL E O 1
ATOM 14554 N N . ALA E 1 178 ? 136.300 171.291 123.510 1.00 122.50 178 ALA E N 1
ATOM 14555 C CA . ALA E 1 178 ? 136.072 170.053 122.786 1.00 122.17 178 ALA E CA 1
ATOM 14556 C C . ALA E 1 178 ? 136.033 168.869 123.744 1.00 121.90 178 ALA E C 1
ATOM 14557 O O . ALA E 1 178 ? 136.925 168.739 124.602 1.00 121.71 178 ALA E O 1
ATOM 14559 N N . PRO E 1 179 ? 135.032 168.004 123.635 1.00 130.19 179 PRO E N 1
ATOM 14560 C CA . PRO E 1 179 ? 135.014 166.780 124.428 1.00 128.56 179 PRO E CA 1
ATOM 14561 C C . PRO E 1 179 ? 135.861 165.707 123.770 1.00 129.99 179 PRO E C 1
ATOM 14562 O O . PRO E 1 179 ? 136.251 165.848 122.601 1.00 129.42 179 PRO E O 1
ATOM 14566 N N . PRO E 1 180 ? 136.180 164.629 124.484 1.00 133.43 180 PRO E N 1
ATOM 14567 C CA . PRO E 1 180 ? 136.929 163.533 123.859 1.00 133.20 180 PRO E CA 1
ATOM 14568 C C . PRO E 1 180 ? 136.154 162.921 122.702 1.00 132.95 180 PRO E C 1
ATOM 14569 O O . PRO E 1 180 ? 134.925 162.830 122.733 1.00 133.25 180 PRO E O 1
ATOM 14573 N N . LYS E 1 181 ? 136.893 162.502 121.674 1.00 129.76 181 LYS E N 1
ATOM 14574 C CA . LYS E 1 181 ? 136.325 161.885 120.475 1.00 129.81 181 LYS E CA 1
ATOM 14575 C C . LYS E 1 181 ? 135.300 162.811 119.816 1.00 129.68 181 LYS E C 1
ATOM 14576 O O . LYS E 1 181 ? 134.119 162.487 119.682 1.00 131.89 181 LYS E O 1
ATOM 14582 N N . ALA E 1 182 ? 135.782 163.985 119.402 1.00 126.75 182 ALA E N 1
ATOM 14583 C CA . ALA E 1 182 ? 134.917 164.965 118.758 1.00 127.50 182 ALA E CA 1
ATOM 14584 C C . ALA E 1 182 ? 135.574 165.608 117.541 1.00 127.50 182 ALA E C 1
ATOM 14585 O O . ALA E 1 182 ? 135.212 166.733 117.177 1.00 129.19 182 ALA E O 1
ATOM 14587 N N . GLY E 1 183 ? 136.523 164.928 116.903 1.00 117.47 183 GLY E N 1
ATOM 14588 C CA . GLY E 1 183 ? 137.213 165.502 115.761 1.00 117.29 183 GLY E CA 1
ATOM 14589 C C . GLY E 1 183 ? 138.017 166.737 116.093 1.00 116.65 183 GLY E C 1
ATOM 14590 O O . GLY E 1 183 ? 138.137 167.637 115.256 1.00 112.74 183 GLY E O 1
ATOM 14591 N N . LYS E 1 184 ? 138.574 166.804 117.302 1.00 112.96 184 LYS E N 1
ATOM 14592 C CA . LYS E 1 184 ? 139.335 167.979 117.709 1.00 110.31 184 LYS E CA 1
ATOM 14593 C C . LYS E 1 184 ? 140.623 168.110 116.907 1.00 112.35 184 LYS E C 1
ATOM 14594 O O . LYS E 1 184 ? 140.949 169.193 116.409 1.00 114.74 184 LYS E O 1
ATOM 14600 N N . THR E 1 185 ? 141.371 167.013 116.770 1.00 115.91 185 THR E N 1
ATOM 14601 C CA . THR E 1 185 ? 142.645 167.071 116.060 1.00 115.40 185 THR E CA 1
ATOM 14602 C C . THR E 1 185 ? 142.445 167.409 114.589 1.00 116.17 185 THR E C 1
ATOM 14603 O O . THR E 1 185 ? 143.197 168.210 114.021 1.00 120.13 185 THR E O 1
ATOM 14607 N N . MET E 1 186 ? 141.435 166.812 113.953 1.00 114.36 186 MET E N 1
ATOM 14608 C CA . MET E 1 186 ? 141.158 167.127 112.556 1.00 113.49 186 MET E CA 1
ATOM 14609 C C . MET E 1 186 ? 140.756 168.584 112.385 1.00 112.19 186 MET E C 1
ATOM 14610 O O . MET E 1 186 ? 141.051 169.192 111.350 1.00 111.52 186 MET E O 1
ATOM 14615 N N . LEU E 1 187 ? 140.075 169.156 113.379 1.00 104.99 187 LEU E N 1
ATOM 14616 C CA . LEU E 1 187 ? 139.718 170.568 113.312 1.00 106.70 187 LEU E CA 1
ATOM 14617 C C . LEU E 1 187 ? 140.958 171.451 113.302 1.00 107.35 187 LEU E C 1
ATOM 14618 O O . LEU E 1 187 ? 141.050 172.396 112.511 1.00 111.76 187 LEU E O 1
ATOM 14623 N N . LEU E 1 188 ? 141.926 171.157 114.174 1.00 101.43 188 LEU E N 1
ATOM 14624 C CA . LEU E 1 188 ? 143.141 171.963 114.230 1.00 100.95 188 LEU E CA 1
ATOM 14625 C C . LEU E 1 188 ? 143.939 171.852 112.938 1.00 103.53 188 LEU E C 1
ATOM 14626 O O . LEU E 1 188 ? 144.484 172.849 112.450 1.00 108.11 188 LEU E O 1
ATOM 14631 N N . GLN E 1 189 ? 144.025 170.647 112.373 1.00 109.16 189 GLN E N 1
ATOM 14632 C CA . GLN E 1 189 ? 144.755 170.473 111.122 1.00 111.45 189 GLN E CA 1
ATOM 14633 C C . GLN E 1 189 ? 144.107 171.261 109.993 1.00 113.28 189 GLN E C 1
ATOM 14634 O O . GLN E 1 189 ? 144.803 171.871 109.173 1.00 115.73 189 GLN E O 1
ATOM 14640 N N . ASN E 1 190 ? 142.775 171.257 109.930 1.00 119.18 190 ASN E N 1
ATOM 14641 C CA . ASN E 1 190 ? 142.083 172.011 108.891 1.00 117.78 190 ASN E CA 1
ATOM 14642 C C . ASN E 1 190 ? 142.312 173.508 109.052 1.00 117.90 190 ASN E C 1
ATOM 14643 O O . ASN E 1 190 ? 142.506 174.225 108.064 1.00 118.73 190 ASN E O 1
ATOM 14648 N N . ILE E 1 191 ? 142.287 173.999 110.292 1.00 109.96 191 ILE E N 1
ATOM 14649 C CA . ILE E 1 191 ? 142.571 175.409 110.539 1.00 109.18 191 ILE E CA 1
ATOM 14650 C C . ILE E 1 191 ? 144.011 175.735 110.170 1.00 110.44 191 ILE E C 1
ATOM 14651 O O . ILE E 1 191 ? 144.287 176.756 109.528 1.00 117.32 191 ILE E O 1
ATOM 14656 N N . ALA E 1 192 ? 144.950 174.873 110.564 1.00 102.92 192 ALA E N 1
ATOM 14657 C CA . ALA E 1 192 ? 146.364 175.170 110.362 1.00 104.67 192 ALA E CA 1
ATOM 14658 C C . ALA E 1 192 ? 146.706 175.286 108.883 1.00 105.81 192 ALA E C 1
ATOM 14659 O O . ALA E 1 192 ? 147.442 176.193 108.479 1.00 109.79 192 ALA E O 1
ATOM 14661 N N . GLN E 1 193 ? 146.186 174.377 108.057 1.00 116.17 193 GLN E N 1
ATOM 14662 C CA . GLN E 1 193 ? 146.478 174.445 106.630 1.00 118.47 193 GLN E CA 1
ATOM 14663 C C . GLN E 1 193 ? 145.777 175.624 105.970 1.00 121.56 193 GLN E C 1
ATOM 14664 O O . GLN E 1 193 ? 146.308 176.202 105.016 1.00 122.34 193 GLN E O 1
ATOM 14670 N N . SER E 1 194 ? 144.588 175.989 106.454 1.00 120.82 194 SER E N 1
ATOM 14671 C CA . SER E 1 194 ? 143.893 177.149 105.906 1.00 120.82 194 SER E CA 1
ATOM 14672 C C . SER E 1 194 ? 144.655 178.437 106.192 1.00 118.48 194 SER E C 1
ATOM 14673 O O . SER E 1 194 ? 144.748 179.315 105.326 1.00 119.43 194 SER E O 1
ATOM 14676 N N . ILE E 1 195 ? 145.202 178.569 107.402 1.00 106.55 195 ILE E N 1
ATOM 14677 C CA . ILE E 1 195 ? 145.933 179.779 107.762 1.00 106.10 195 ILE E CA 1
ATOM 14678 C C . ILE E 1 195 ? 147.180 179.929 106.902 1.00 111.32 195 ILE E C 1
ATOM 14679 O O . ILE E 1 195 ? 147.476 181.018 106.396 1.00 120.46 195 ILE E O 1
ATOM 14684 N N . ALA E 1 196 ? 147.929 178.840 106.721 1.00 114.10 196 ALA E N 1
ATOM 14685 C CA . ALA E 1 196 ? 149.141 178.906 105.913 1.00 116.84 196 ALA E CA 1
ATOM 14686 C C . ALA E 1 196 ? 148.823 179.249 104.465 1.00 120.45 196 ALA E C 1
ATOM 14687 O O . ALA E 1 196 ? 149.554 180.013 103.823 1.00 120.73 196 ALA E O 1
ATOM 14689 N N . TYR E 1 197 ? 147.736 178.691 103.931 1.00 134.14 197 TYR E N 1
ATOM 14690 C CA . TYR E 1 197 ? 147.377 178.946 102.540 1.00 135.20 197 TYR E CA 1
ATOM 14691 C C . TYR E 1 197 ? 146.895 180.380 102.345 1.00 135.22 197 TYR E C 1
ATOM 14692 O O . TYR E 1 197 ? 147.322 181.067 101.411 1.00 134.39 197 TYR E O 1
ATOM 14701 N N . ASN E 1 198 ? 146.003 180.848 103.218 1.00 128.57 198 ASN E N 1
ATOM 14702 C CA . ASN E 1 198 ? 145.427 182.177 103.049 1.00 126.60 198 ASN E CA 1
ATOM 14703 C C . ASN E 1 198 ? 146.369 183.291 103.488 1.00 126.16 198 ASN E C 1
ATOM 14704 O O . ASN E 1 198 ? 146.341 184.379 102.904 1.00 126.28 198 ASN E O 1
ATOM 14709 N N . HIS E 1 199 ? 147.196 183.055 104.503 1.00 122.10 199 HIS E N 1
ATOM 14710 C CA . HIS E 1 199 ? 148.081 184.081 105.056 1.00 120.23 199 HIS E CA 1
ATOM 14711 C C . HIS E 1 199 ? 149.503 183.545 105.131 1.00 121.81 199 HIS E C 1
ATOM 14712 O O . HIS E 1 199 ? 149.992 183.199 106.215 1.00 124.36 199 HIS E O 1
ATOM 14719 N N . PRO E 1 200 ? 150.199 183.459 103.996 1.00 123.05 200 PRO E N 1
ATOM 14720 C CA . PRO E 1 200 ? 151.604 183.023 104.036 1.00 124.71 200 PRO E CA 1
ATOM 14721 C C . PRO E 1 200 ? 152.516 183.982 104.780 1.00 125.78 200 PRO E C 1
ATOM 14722 O O . PRO E 1 200 ? 153.608 183.576 105.195 1.00 126.30 200 PRO E O 1
ATOM 14726 N N . ASP E 1 201 ? 152.108 185.240 104.960 1.00 135.31 201 ASP E N 1
ATOM 14727 C CA . ASP E 1 201 ? 152.988 186.221 105.589 1.00 136.27 201 ASP E CA 1
ATOM 14728 C C . ASP E 1 201 ? 153.088 186.004 107.094 1.00 136.68 201 ASP E C 1
ATOM 14729 O O . ASP E 1 201 ? 154.158 186.199 107.683 1.00 136.73 201 ASP E O 1
ATOM 14734 N N . CYS E 1 202 ? 151.991 185.612 107.735 1.00 129.92 202 CYS E N 1
ATOM 14735 C CA . CYS E 1 202 ? 151.993 185.455 109.182 1.00 128.78 202 CYS E CA 1
ATOM 14736 C C . CYS E 1 202 ? 152.784 184.219 109.594 1.00 127.62 202 CYS E C 1
ATOM 14737 O O . CYS E 1 202 ? 152.848 183.222 108.871 1.00 126.79 202 CYS E O 1
ATOM 14740 N N . VAL E 1 203 ? 153.392 184.296 110.772 1.00 105.75 203 VAL E N 1
ATOM 14741 C CA . VAL E 1 203 ? 154.180 183.198 111.319 1.00 101.61 203 VAL E CA 1
ATOM 14742 C C . VAL E 1 203 ? 153.249 182.275 112.092 1.00 104.53 203 VAL E C 1
ATOM 14743 O O . VAL E 1 203 ? 152.624 182.689 113.073 1.00 112.79 203 VAL E O 1
ATOM 14747 N N . LEU E 1 204 ? 153.164 181.023 111.659 1.00 97.40 204 LEU E N 1
ATOM 14748 C CA . LEU E 1 204 ? 152.285 180.039 112.272 1.00 94.67 204 LEU E CA 1
ATOM 14749 C C . LEU E 1 204 ? 153.094 179.120 113.176 1.00 93.96 204 LEU E C 1
ATOM 14750 O O . LEU E 1 204 ? 154.076 178.516 112.736 1.00 102.17 204 LEU E O 1
ATOM 14755 N N . MET E 1 205 ? 152.682 179.022 114.436 1.00 94.08 205 MET E N 1
ATOM 14756 C CA . MET E 1 205 ? 153.324 178.145 115.403 1.00 92.74 205 MET E CA 1
ATOM 14757 C C . MET E 1 205 ? 152.267 177.254 116.034 1.00 100.27 205 MET E C 1
ATOM 14758 O O . MET E 1 205 ? 151.269 177.752 116.563 1.00 108.56 205 MET E O 1
ATOM 14763 N N . VAL E 1 206 ? 152.486 175.945 115.976 1.00 84.86 206 VAL E N 1
ATOM 14764 C CA . VAL E 1 206 ? 151.576 174.963 116.551 1.00 75.35 206 VAL E CA 1
ATOM 14765 C C . VAL E 1 206 ? 152.256 174.357 117.766 1.00 79.17 206 VAL E C 1
ATOM 14766 O O . VAL E 1 206 ? 153.377 173.844 117.667 1.00 88.60 206 VAL E O 1
ATOM 14770 N N . LEU E 1 207 ? 151.587 174.420 118.911 1.00 73.94 207 LEU E N 1
ATOM 14771 C CA . LEU E 1 207 ? 152.121 173.903 120.161 1.00 74.00 207 LEU E CA 1
ATOM 14772 C C . LEU E 1 207 ? 151.256 172.749 120.638 1.00 85.60 207 LEU E C 1
ATOM 14773 O O . LEU E 1 207 ? 150.038 172.897 120.775 1.00 97.68 207 LEU E O 1
ATOM 14778 N N . LEU E 1 208 ? 151.886 171.604 120.889 1.00 78.58 208 LEU E N 1
ATOM 14779 C CA . LEU E 1 208 ? 151.204 170.417 121.388 1.00 69.37 208 LEU E CA 1
ATOM 14780 C C . LEU E 1 208 ? 151.830 170.025 122.716 1.00 74.30 208 LEU E C 1
ATOM 14781 O O . LEU E 1 208 ? 153.045 169.823 122.795 1.00 85.09 208 LEU E O 1
ATOM 14786 N N . ILE E 1 209 ? 151.005 169.911 123.750 1.00 81.60 209 ILE E N 1
ATOM 14787 C CA . ILE E 1 209 ? 151.465 169.587 125.094 1.00 84.25 209 ILE E CA 1
ATOM 14788 C C . ILE E 1 209 ? 150.863 168.251 125.495 1.00 92.84 209 ILE E C 1
ATOM 14789 O O . ILE E 1 209 ? 149.641 168.074 125.427 1.00 100.02 209 ILE E O 1
ATOM 14794 N N . ASP E 1 210 ? 151.719 167.316 125.910 1.00 89.52 210 ASP E N 1
ATOM 14795 C CA . ASP E 1 210 ? 151.295 165.989 126.352 1.00 86.72 210 ASP E CA 1
ATOM 14796 C C . ASP E 1 210 ? 150.502 165.286 125.248 1.00 93.12 210 ASP E C 1
ATOM 14797 O O . ASP E 1 210 ? 149.316 164.983 125.386 1.00 101.07 210 ASP E O 1
ATOM 14802 N N . GLU E 1 211 ? 151.184 165.042 124.135 1.00 84.69 211 GLU E N 1
ATOM 14803 C CA . GLU E 1 211 ? 150.570 164.474 122.947 1.00 86.38 211 GLU E CA 1
ATOM 14804 C C . GLU E 1 211 ? 151.210 163.132 122.621 1.00 92.29 211 GLU E C 1
ATOM 14805 O O . GLU E 1 211 ? 152.386 162.902 122.908 1.00 103.06 211 GLU E O 1
ATOM 14811 N N . ARG E 1 212 ? 150.422 162.243 122.029 1.00 78.64 212 ARG E N 1
ATOM 14812 C CA . ARG E 1 212 ? 150.935 160.934 121.661 1.00 75.09 212 ARG E CA 1
ATOM 14813 C C . ARG E 1 212 ? 152.013 161.076 120.589 1.00 78.67 212 ARG E C 1
ATOM 14814 O O . ARG E 1 212 ? 151.899 161.933 119.706 1.00 86.28 212 ARG E O 1
ATOM 14822 N N . PRO E 1 213 ? 153.070 160.263 120.640 1.00 71.36 213 PRO E N 1
ATOM 14823 C CA . PRO E 1 213 ? 154.156 160.406 119.656 1.00 68.26 213 PRO E CA 1
ATOM 14824 C C . PRO E 1 213 ? 153.712 160.239 118.216 1.00 76.43 213 PRO E C 1
ATOM 14825 O O . PRO E 1 213 ? 154.256 160.909 117.331 1.00 83.86 213 PRO E O 1
ATOM 14829 N N . GLU E 1 214 ? 152.745 159.361 117.947 1.00 84.25 214 GLU E N 1
ATOM 14830 C CA . GLU E 1 214 ? 152.299 159.165 116.573 1.00 78.55 214 GLU E CA 1
ATOM 14831 C C . GLU E 1 214 ? 151.547 160.377 116.047 1.00 83.03 214 GLU E C 1
ATOM 14832 O O . GLU E 1 214 ? 151.521 160.609 114.834 1.00 89.72 214 GLU E O 1
ATOM 14838 N N . GLU E 1 215 ? 150.926 161.154 116.934 1.00 88.34 215 GLU E N 1
ATOM 14839 C CA . GLU E 1 215 ? 150.209 162.347 116.504 1.00 87.99 215 GLU E CA 1
ATOM 14840 C C . GLU E 1 215 ? 151.154 163.481 116.139 1.00 91.55 215 GLU E C 1
ATOM 14841 O O . GLU E 1 215 ? 150.826 164.299 115.274 1.00 98.63 215 GLU E O 1
ATOM 14847 N N . VAL E 1 216 ? 152.317 163.551 116.786 1.00 81.79 216 VAL E N 1
ATOM 14848 C CA . VAL E 1 216 ? 153.258 164.631 116.514 1.00 79.19 216 VAL E CA 1
ATOM 14849 C C . VAL E 1 216 ? 153.791 164.533 115.091 1.00 80.49 216 VAL E C 1
ATOM 14850 O O . VAL E 1 216 ? 153.840 165.529 114.361 1.00 93.57 216 VAL E O 1
ATOM 14854 N N . THR E 1 217 ? 154.196 163.332 114.673 1.00 73.17 217 THR E N 1
ATOM 14855 C CA . THR E 1 217 ? 154.756 163.174 113.335 1.00 77.54 217 THR E CA 1
ATOM 14856 C C . THR E 1 217 ? 153.716 163.461 112.262 1.00 77.10 217 THR E C 1
ATOM 14857 O O . THR E 1 217 ? 154.041 164.022 111.211 1.00 84.81 217 THR E O 1
ATOM 14861 N N . GLU E 1 218 ? 152.463 163.072 112.502 1.00 88.31 218 GLU E N 1
ATOM 14862 C CA . GLU E 1 218 ? 151.401 163.399 111.557 1.00 89.59 218 GLU E CA 1
ATOM 14863 C C . GLU E 1 218 ? 151.204 164.904 111.454 1.00 95.19 218 GLU E C 1
ATOM 14864 O O . GLU E 1 218 ? 151.019 165.440 110.356 1.00 98.71 218 GLU E O 1
ATOM 14870 N N . MET E 1 219 ? 151.232 165.601 112.590 1.00 94.47 219 MET E N 1
ATOM 14871 C CA . MET E 1 219 ? 151.060 167.049 112.579 1.00 86.41 219 MET E CA 1
ATOM 14872 C C . MET E 1 219 ? 152.208 167.738 111.855 1.00 90.06 219 MET E C 1
ATOM 14873 O O . MET E 1 219 ? 151.986 168.678 111.085 1.00 99.47 219 MET E O 1
ATOM 14878 N N . GLN E 1 220 ? 153.442 167.288 112.093 1.00 81.94 220 GLN E N 1
ATOM 14879 C CA . GLN E 1 220 ? 154.598 167.931 111.476 1.00 76.93 220 GLN E CA 1
ATOM 14880 C C . GLN E 1 220 ? 154.563 167.805 109.960 1.00 80.96 220 GLN E C 1
ATOM 14881 O O . GLN E 1 220 ? 154.846 168.771 109.243 1.00 88.40 220 GLN E O 1
ATOM 14887 N N . ARG E 1 221 ? 154.221 166.623 109.451 1.00 88.02 221 ARG E N 1
ATOM 14888 C CA . ARG E 1 221 ? 154.209 166.408 108.011 1.00 90.02 221 ARG E CA 1
ATOM 14889 C C . ARG E 1 221 ? 153.039 167.090 107.320 1.00 95.91 221 ARG E C 1
ATOM 14890 O O . ARG E 1 221 ? 153.062 167.224 106.093 1.00 102.40 221 ARG E O 1
ATOM 14898 N N . LEU E 1 222 ? 152.026 167.521 108.066 1.00 93.12 222 LEU E N 1
ATOM 14899 C CA . LEU E 1 222 ? 150.839 168.132 107.485 1.00 90.81 222 LEU E CA 1
ATOM 14900 C C . LEU E 1 222 ? 150.829 169.648 107.616 1.00 93.06 222 LEU E C 1
ATOM 14901 O O . LEU E 1 222 ? 150.446 170.343 106.672 1.00 95.10 222 LEU E O 1
ATOM 14906 N N . VAL E 1 223 ? 151.249 170.175 108.761 1.00 95.93 223 VAL E N 1
ATOM 14907 C CA . VAL E 1 223 ? 151.202 171.612 109.007 1.00 92.48 223 VAL E CA 1
ATOM 14908 C C . VAL E 1 223 ? 152.404 172.270 108.345 1.00 93.10 223 VAL E C 1
ATOM 14909 O O . VAL E 1 223 ? 153.552 171.896 108.604 1.00 93.20 223 VAL E O 1
ATOM 14913 N N . LYS E 1 224 ? 152.141 173.256 107.491 1.00 106.89 224 LYS E N 1
ATOM 14914 C CA . LYS E 1 224 ? 153.195 174.034 106.844 1.00 106.16 224 LYS E CA 1
ATOM 14915 C C . LYS E 1 224 ? 153.552 175.192 107.766 1.00 106.46 224 LYS E C 1
ATOM 14916 O O . LYS E 1 224 ? 152.836 176.192 107.836 1.00 107.62 224 LYS E O 1
ATOM 14922 N N . GLY E 1 225 ? 154.666 175.056 108.477 1.00 99.76 225 GLY E N 1
ATOM 14923 C CA . GLY E 1 225 ? 155.083 176.066 109.428 1.00 100.71 225 GLY E CA 1
ATOM 14924 C C . GLY E 1 225 ? 156.002 175.505 110.491 1.00 103.01 225 GLY E C 1
ATOM 14925 O O . GLY E 1 225 ? 156.909 174.725 110.186 1.00 105.27 225 GLY E O 1
ATOM 14926 N N . GLU E 1 226 ? 155.781 175.892 111.743 1.00 99.91 226 GLU E N 1
ATOM 14927 C CA . GLU E 1 226 ? 156.572 175.411 112.865 1.00 97.86 226 GLU E CA 1
ATOM 14928 C C . GLU E 1 226 ? 155.679 174.622 113.807 1.00 99.18 226 GLU E C 1
ATOM 14929 O O . GLU E 1 226 ? 154.650 175.129 114.263 1.00 107.71 226 GLU E O 1
ATOM 14935 N N . VAL E 1 227 ? 156.074 173.386 114.098 1.00 85.74 227 VAL E N 1
ATOM 14936 C CA . VAL E 1 227 ? 155.335 172.509 114.998 1.00 79.56 227 VAL E CA 1
ATOM 14937 C C . VAL E 1 227 ? 156.268 172.103 116.125 1.00 83.91 227 VAL E C 1
ATOM 14938 O O . VAL E 1 227 ? 157.283 171.437 115.888 1.00 96.01 227 VAL E O 1
ATOM 14942 N N . VAL E 1 228 ? 155.924 172.495 117.347 1.00 68.65 228 VAL E N 1
ATOM 14943 C CA . VAL E 1 228 ? 156.701 172.169 118.534 1.00 71.80 228 VAL E CA 1
ATOM 14944 C C . VAL E 1 228 ? 155.804 171.386 119.478 1.00 79.35 228 VAL E C 1
ATOM 14945 O O . VAL E 1 228 ? 154.704 171.840 119.812 1.00 90.82 228 VAL E O 1
ATOM 14949 N N . ALA E 1 229 ? 156.268 170.216 119.906 1.00 82.29 229 ALA E N 1
ATOM 14950 C CA . ALA E 1 229 ? 155.449 169.324 120.708 1.00 82.24 229 ALA E CA 1
ATOM 14951 C C . ALA E 1 229 ? 156.298 168.632 121.760 1.00 81.96 229 ALA E C 1
ATOM 14952 O O . ALA E 1 229 ? 157.502 168.440 121.584 1.00 91.72 229 ALA E O 1
ATOM 14954 N N . SER E 1 230 ? 155.648 168.256 122.859 1.00 80.27 230 SER E N 1
ATOM 14955 C CA . SER E 1 230 ? 156.259 167.447 123.905 1.00 82.60 230 SER E CA 1
ATOM 14956 C C . SER E 1 230 ? 155.310 166.305 124.229 1.00 90.91 230 SER E C 1
ATOM 14957 O O . SER E 1 230 ? 154.148 166.543 124.570 1.00 96.86 230 SER E O 1
ATOM 14960 N N . THR E 1 231 ? 155.803 165.076 124.128 1.00 89.81 231 THR E N 1
ATOM 14961 C CA . THR E 1 231 ? 154.966 163.911 124.350 1.00 79.09 231 THR E CA 1
ATOM 14962 C C . THR E 1 231 ? 154.777 163.661 125.843 1.00 82.22 231 THR E C 1
ATOM 14963 O O . THR E 1 231 ? 155.396 164.303 126.694 1.00 92.76 231 THR E O 1
ATOM 14967 N N . PHE E 1 232 ? 153.897 162.711 126.162 1.00 73.53 232 PHE E N 1
ATOM 14968 C CA . PHE E 1 232 ? 153.633 162.400 127.561 1.00 76.64 232 PHE E CA 1
ATOM 14969 C C . PHE E 1 232 ? 154.775 161.643 128.222 1.00 86.73 232 PHE E C 1
ATOM 14970 O O . PHE E 1 232 ? 154.765 161.494 129.447 1.00 90.68 232 PHE E O 1
ATOM 14978 N N . ASP E 1 233 ? 155.749 161.162 127.449 1.00 93.15 233 ASP E N 1
ATOM 14979 C CA . ASP E 1 233 ? 156.928 160.547 128.047 1.00 91.08 233 ASP E CA 1
ATOM 14980 C C . ASP E 1 233 ? 157.738 161.565 128.838 1.00 99.44 233 ASP E C 1
ATOM 14981 O O . ASP E 1 233 ? 158.265 161.250 129.910 1.00 103.86 233 ASP E O 1
ATOM 14986 N N . GLU E 1 234 ? 157.847 162.787 128.324 1.00 96.89 234 GLU E N 1
ATOM 14987 C CA . GLU E 1 234 ? 158.667 163.802 128.960 1.00 90.45 234 GLU E CA 1
ATOM 14988 C C . GLU E 1 234 ? 158.085 164.200 130.316 1.00 94.40 234 GLU E C 1
ATOM 14989 O O . GLU E 1 234 ? 156.873 164.125 130.527 1.00 97.73 234 GLU E O 1
ATOM 14995 N N . PRO E 1 235 ? 158.934 164.627 131.254 1.00 85.19 235 PRO E N 1
ATOM 14996 C CA . PRO E 1 235 ? 158.431 165.041 132.569 1.00 83.42 235 PRO E CA 1
ATOM 14997 C C . PRO E 1 235 ? 157.660 166.348 132.512 1.00 86.11 235 PRO E C 1
ATOM 14998 O O . PRO E 1 235 ? 157.565 166.976 131.455 1.00 94.69 235 PRO E O 1
ATOM 15002 N N . ALA E 1 236 ? 157.104 166.762 133.652 1.00 84.66 236 ALA E N 1
ATOM 15003 C CA . ALA E 1 236 ? 156.318 167.990 133.688 1.00 88.63 236 ALA E CA 1
ATOM 15004 C C . ALA E 1 236 ? 157.179 169.210 133.392 1.00 92.41 236 ALA E C 1
ATOM 15005 O O . ALA E 1 236 ? 156.728 170.150 132.728 1.00 93.68 236 ALA E O 1
ATOM 15007 N N . SER E 1 237 ? 158.420 169.216 133.882 1.00 93.05 237 SER E N 1
ATOM 15008 C CA . SER E 1 237 ? 159.302 170.355 133.656 1.00 92.61 237 SER E CA 1
ATOM 15009 C C . SER E 1 237 ? 159.560 170.581 132.174 1.00 91.45 237 SER E C 1
ATOM 15010 O O . SER E 1 237 ? 159.779 171.720 131.748 1.00 94.48 237 SER E O 1
ATOM 15013 N N . ARG E 1 238 ? 159.549 169.514 131.376 1.00 84.31 238 ARG E N 1
ATOM 15014 C CA . ARG E 1 238 ? 159.716 169.672 129.937 1.00 83.11 238 ARG E CA 1
ATOM 15015 C C . ARG E 1 238 ? 158.504 170.350 129.312 1.00 85.76 238 ARG E C 1
ATOM 15016 O O . ARG E 1 238 ? 158.645 171.140 128.372 1.00 95.77 238 ARG E O 1
ATOM 15024 N N . HIS E 1 239 ? 157.306 170.051 129.816 1.00 87.08 239 HIS E N 1
ATOM 15025 C CA . HIS E 1 239 ? 156.096 170.632 129.244 1.00 89.11 239 HIS E CA 1
ATOM 15026 C C . HIS E 1 239 ? 156.087 172.147 129.394 1.00 97.69 239 HIS E C 1
ATOM 15027 O O . HIS E 1 239 ? 155.760 172.873 128.449 1.00 101.33 239 HIS E O 1
ATOM 15034 N N . VAL E 1 240 ? 156.438 172.646 130.581 1.00 105.43 240 VAL E N 1
ATOM 15035 C CA . VAL E 1 240 ? 156.460 174.091 130.783 1.00 102.38 240 VAL E CA 1
ATOM 15036 C C . VAL E 1 240 ? 157.614 174.726 130.021 1.00 98.46 240 VAL E C 1
ATOM 15037 O O . VAL E 1 240 ? 157.488 175.848 129.519 1.00 100.76 240 VAL E O 1
ATOM 15041 N N . GLN E 1 241 ? 158.749 174.031 129.913 1.00 89.65 241 GLN E N 1
ATOM 15042 C CA . GLN E 1 241 ? 159.890 174.586 129.193 1.00 87.26 241 GLN E CA 1
ATOM 15043 C C . GLN E 1 241 ? 159.546 174.853 127.736 1.00 89.24 241 GLN E C 1
ATOM 15044 O O . GLN E 1 241 ? 159.899 175.903 127.188 1.00 97.33 241 GLN E O 1
ATOM 15050 N N . VAL E 1 242 ? 158.854 173.913 127.091 1.00 88.78 242 VAL E N 1
ATOM 15051 C CA . VAL E 1 242 ? 158.454 174.108 125.702 1.00 87.96 242 VAL E CA 1
ATOM 15052 C C . VAL E 1 242 ? 157.506 175.293 125.585 1.00 92.76 242 VAL E C 1
ATOM 15053 O O . VAL E 1 242 ? 157.615 176.105 124.660 1.00 101.54 242 VAL E O 1
ATOM 15057 N N . ALA E 1 243 ? 156.560 175.409 126.519 1.00 95.58 243 ALA E N 1
ATOM 15058 C CA . ALA E 1 243 ? 155.592 176.498 126.462 1.00 98.59 243 ALA E CA 1
ATOM 15059 C C . ALA E 1 243 ? 156.269 177.855 126.597 1.00 98.94 243 ALA E C 1
ATOM 15060 O O . ALA E 1 243 ? 155.931 178.799 125.874 1.00 102.79 243 ALA E O 1
ATOM 15062 N N . GLU E 1 244 ? 157.227 177.974 127.519 1.00 97.64 244 GLU E N 1
ATOM 15063 C CA . GLU E 1 244 ? 157.915 179.247 127.706 1.00 93.22 244 GLU E CA 1
ATOM 15064 C C . GLU E 1 244 ? 158.703 179.638 126.464 1.00 91.55 244 GLU E C 1
ATOM 15065 O O . GLU E 1 244 ? 158.721 180.810 126.075 1.00 100.62 244 GLU E O 1
ATOM 15071 N N . MET E 1 245 ? 159.365 178.670 125.830 1.00 87.70 245 MET E N 1
ATOM 15072 C CA . MET E 1 245 ? 160.147 178.973 124.637 1.00 88.61 245 MET E CA 1
ATOM 15073 C C . MET E 1 245 ? 159.261 179.475 123.505 1.00 90.82 245 MET E C 1
ATOM 15074 O O . MET E 1 245 ? 159.650 180.380 122.759 1.00 98.92 245 MET E O 1
ATOM 15079 N N . VAL E 1 246 ? 158.071 178.894 123.354 1.00 90.19 246 VAL E N 1
ATOM 15080 C CA . VAL E 1 246 ? 157.194 179.275 122.252 1.00 90.40 246 VAL E CA 1
ATOM 15081 C C . VAL E 1 246 ? 156.667 180.691 122.446 1.00 96.32 246 VAL E C 1
ATOM 15082 O O . VAL E 1 246 ? 156.673 181.504 121.515 1.00 101.38 246 VAL E O 1
ATOM 15086 N N . ILE E 1 247 ? 156.201 181.010 123.655 1.00 99.44 247 ILE E N 1
ATOM 15087 C CA . ILE E 1 247 ? 155.596 182.319 123.879 1.00 96.80 247 ILE E CA 1
ATOM 15088 C C . ILE E 1 247 ? 156.648 183.420 123.804 1.00 99.85 247 ILE E C 1
ATOM 15089 O O . ILE E 1 247 ? 156.408 184.483 123.220 1.00 104.01 247 ILE E O 1
ATOM 15094 N N . GLU E 1 248 ? 157.830 183.185 124.379 1.00 100.35 248 GLU E N 1
ATOM 15095 C CA . GLU E 1 248 ? 158.883 184.194 124.329 1.00 94.40 248 GLU E CA 1
ATOM 15096 C C . GLU E 1 248 ? 159.337 184.443 122.898 1.00 95.46 248 GLU E C 1
ATOM 15097 O O . GLU E 1 248 ? 159.561 185.592 122.502 1.00 105.97 248 GLU E O 1
ATOM 15103 N N . LYS E 1 249 ? 159.476 183.379 122.107 1.00 90.17 249 LYS E N 1
ATOM 15104 C CA . LYS E 1 249 ? 159.813 183.550 120.699 1.00 92.13 249 LYS E CA 1
ATOM 15105 C C . LYS E 1 249 ? 158.717 184.306 119.964 1.00 94.80 249 LYS E C 1
ATOM 15106 O O . LYS E 1 249 ? 158.998 185.109 119.067 1.00 104.51 249 LYS E O 1
ATOM 15112 N N . ALA E 1 250 ? 157.457 184.061 120.329 1.00 94.78 250 ALA E N 1
ATOM 15113 C CA . ALA E 1 250 ? 156.354 184.781 119.704 1.00 101.37 250 ALA E CA 1
ATOM 15114 C C . ALA E 1 250 ? 156.408 186.268 120.026 1.00 106.51 250 ALA E C 1
ATOM 15115 O O . ALA E 1 250 ? 156.140 187.107 119.159 1.00 109.29 250 ALA E O 1
ATOM 15117 N N . LYS E 1 251 ? 156.744 186.613 121.271 1.00 109.11 251 LYS E N 1
ATOM 15118 C CA . LYS E 1 251 ? 156.798 188.019 121.658 1.00 105.93 251 LYS E CA 1
ATOM 15119 C C . LYS E 1 251 ? 157.860 188.773 120.870 1.00 107.76 251 LYS E C 1
ATOM 15120 O O . LYS E 1 251 ? 157.621 189.897 120.413 1.00 114.42 251 LYS E O 1
ATOM 15126 N N . ARG E 1 252 ? 159.039 188.172 120.699 1.00 98.99 252 ARG E N 1
ATOM 15127 C CA . ARG E 1 252 ? 160.118 188.850 119.990 1.00 98.38 252 ARG E CA 1
ATOM 15128 C C . ARG E 1 252 ? 159.744 189.121 118.540 1.00 101.64 252 ARG E C 1
ATOM 15129 O O . ARG E 1 252 ? 160.049 190.191 118.003 1.00 108.87 252 ARG E O 1
ATOM 15137 N N . LEU E 1 253 ? 159.089 188.161 117.887 1.00 100.10 253 LEU E N 1
ATOM 15138 C CA . LEU E 1 253 ? 158.641 188.381 116.517 1.00 105.28 253 LEU E CA 1
ATOM 15139 C C . LEU E 1 253 ? 157.609 189.499 116.450 1.00 109.63 253 LEU E C 1
ATOM 15140 O O . LEU E 1 253 ? 157.580 190.270 115.485 1.00 110.85 253 LEU E O 1
ATOM 15145 N N . VAL E 1 254 ? 156.748 189.597 117.465 1.00 111.61 254 VAL E N 1
ATOM 15146 C CA . VAL E 1 254 ? 155.786 190.693 117.523 1.00 108.93 254 VAL E CA 1
ATOM 15147 C C . VAL E 1 254 ? 156.509 192.029 117.633 1.00 111.96 254 VAL E C 1
ATOM 15148 O O . VAL E 1 254 ? 156.137 193.010 116.977 1.00 111.70 254 VAL E O 1
ATOM 15152 N N . GLU E 1 255 ? 157.557 192.086 118.460 1.00 118.35 255 GLU E N 1
ATOM 15153 C CA . GLU E 1 255 ? 158.318 193.321 118.618 1.00 115.03 255 GLU E CA 1
ATOM 15154 C C . GLU E 1 255 ? 158.916 193.791 117.299 1.00 114.68 255 GLU E C 1
ATOM 15155 O O . GLU E 1 255 ? 159.153 194.990 117.119 1.00 117.95 255 GLU E O 1
ATOM 15161 N N . HIS E 1 256 ? 159.165 192.871 116.368 1.00 109.95 256 HIS E N 1
ATOM 15162 C CA . HIS E 1 256 ? 159.706 193.205 115.057 1.00 110.83 256 HIS E CA 1
ATOM 15163 C C . HIS E 1 256 ? 158.614 193.359 114.005 1.00 115.39 256 HIS E C 1
ATOM 15164 O O . HIS E 1 256 ? 158.847 193.078 112.824 1.00 115.51 256 HIS E O 1
ATOM 15171 N N . LYS E 1 257 ? 157.424 193.797 114.419 1.00 121.49 257 LYS E N 1
ATOM 15172 C CA . LYS E 1 257 ? 156.320 194.107 113.508 1.00 122.75 257 LYS E CA 1
ATOM 15173 C C . LYS E 1 257 ? 155.922 192.892 112.671 1.00 121.68 257 LYS E C 1
ATOM 15174 O O . LYS E 1 257 ? 155.809 192.960 111.446 1.00 118.18 257 LYS E O 1
ATOM 15180 N N . LYS E 1 258 ? 155.706 191.767 113.348 1.00 119.58 258 LYS E N 1
ATOM 15181 C CA . LYS E 1 258 ? 155.237 190.548 112.708 1.00 116.37 258 LYS E CA 1
ATOM 15182 C C . LYS E 1 258 ? 154.022 190.025 113.454 1.00 116.89 258 LYS E C 1
ATOM 15183 O O . LYS E 1 258 ? 153.987 190.039 114.688 1.00 120.51 258 LYS E O 1
ATOM 15189 N N . ASP E 1 259 ? 153.028 189.564 112.702 1.00 118.08 259 ASP E N 1
ATOM 15190 C CA . ASP E 1 259 ? 151.799 189.019 113.265 1.00 121.37 259 ASP E CA 1
ATOM 15191 C C . ASP E 1 259 ? 151.926 187.502 113.319 1.00 119.86 259 ASP E C 1
ATOM 15192 O O . ASP E 1 259 ? 151.916 186.834 112.281 1.00 120.80 259 ASP E O 1
ATOM 15197 N N . VAL E 1 260 ? 152.039 186.960 114.527 1.00 103.60 260 VAL E N 1
ATOM 15198 C CA . VAL E 1 260 ? 152.265 185.536 114.726 1.00 99.94 260 VAL E CA 1
ATOM 15199 C C . VAL E 1 260 ? 151.002 184.905 115.288 1.00 101.24 260 VAL E C 1
ATOM 15200 O O . VAL E 1 260 ? 150.203 185.556 115.970 1.00 109.04 260 VAL E O 1
ATOM 15204 N N . ILE E 1 261 ? 150.820 183.622 114.988 1.00 95.94 261 ILE E N 1
ATOM 15205 C CA . ILE E 1 261 ? 149.647 182.866 115.405 1.00 92.28 261 ILE E CA 1
ATOM 15206 C C . ILE E 1 261 ? 150.116 181.627 116.152 1.00 94.99 261 ILE E C 1
ATOM 15207 O O . ILE E 1 261 ? 150.990 180.901 115.668 1.00 106.94 261 ILE E O 1
ATOM 15212 N N . ILE E 1 262 ? 149.537 181.386 117.323 1.00 87.62 262 ILE E N 1
ATOM 15213 C CA . ILE E 1 262 ? 149.871 180.233 118.148 1.00 83.22 262 ILE E CA 1
ATOM 15214 C C . ILE E 1 262 ? 148.629 179.366 118.275 1.00 91.72 262 ILE E C 1
ATOM 15215 O O . ILE E 1 262 ? 147.578 179.841 118.721 1.00 103.92 262 ILE E O 1
ATOM 15220 N N . LEU E 1 263 ? 148.749 178.102 117.888 1.00 91.13 263 LEU E N 1
ATOM 15221 C CA . LEU E 1 263 ? 147.690 177.118 118.063 1.00 88.76 263 LEU E CA 1
ATOM 15222 C C . LEU E 1 263 ? 148.084 176.198 119.207 1.00 93.89 263 LEU E C 1
ATOM 15223 O O . LEU E 1 263 ? 149.080 175.474 119.109 1.00 102.59 263 LEU E O 1
ATOM 15228 N N . LEU E 1 264 ? 147.310 176.227 120.284 1.00 92.43 264 LEU E N 1
ATOM 15229 C CA . LEU E 1 264 ? 147.625 175.487 121.495 1.00 85.66 264 LEU E CA 1
ATOM 15230 C C . LEU E 1 264 ? 146.691 174.297 121.642 1.00 90.01 264 LEU E C 1
ATOM 15231 O O . LEU E 1 264 ? 145.478 174.417 121.441 1.00 101.38 264 LEU E O 1
ATOM 15236 N N . ASP E 1 265 ? 147.264 173.146 121.991 1.00 99.03 265 ASP E N 1
ATOM 15237 C CA . ASP E 1 265 ? 146.482 171.934 122.223 1.00 99.88 265 ASP E CA 1
ATOM 15238 C C . ASP E 1 265 ? 147.256 171.090 123.230 1.00 102.37 265 ASP E C 1
ATOM 15239 O O . ASP E 1 265 ? 148.212 170.403 122.859 1.00 108.13 265 ASP E O 1
ATOM 15244 N N . SER E 1 266 ? 146.844 171.144 124.492 1.00 99.32 266 SER E N 1
ATOM 15245 C CA . SER E 1 266 ? 145.711 171.928 124.962 1.00 99.63 266 SER E CA 1
ATOM 15246 C C . SER E 1 266 ? 146.074 172.680 126.236 1.00 104.97 266 SER E C 1
ATOM 15247 O O . SER E 1 266 ? 146.993 172.289 126.952 1.00 105.86 266 SER E O 1
ATOM 15250 N N . ILE E 1 267 ? 145.349 173.766 126.511 1.00 103.67 267 ILE E N 1
ATOM 15251 C CA . ILE E 1 267 ? 145.648 174.577 127.686 1.00 100.70 267 ILE E CA 1
ATOM 15252 C C . ILE E 1 267 ? 145.397 173.794 128.968 1.00 104.01 267 ILE E C 1
ATOM 15253 O O . ILE E 1 267 ? 146.047 174.041 129.991 1.00 107.69 267 ILE E O 1
ATOM 15258 N N . THR E 1 268 ? 144.463 172.840 128.943 1.00 102.55 268 THR E N 1
ATOM 15259 C CA . THR E 1 268 ? 144.188 172.050 130.138 1.00 101.24 268 THR E CA 1
ATOM 15260 C C . THR E 1 268 ? 145.393 171.210 130.536 1.00 102.05 268 THR E C 1
ATOM 15261 O O . THR E 1 268 ? 145.736 171.125 131.720 1.00 103.04 268 THR E O 1
ATOM 15265 N N . ARG E 1 269 ? 146.050 170.580 129.561 1.00 101.96 269 ARG E N 1
ATOM 15266 C CA . ARG E 1 269 ? 147.243 169.802 129.871 1.00 98.94 269 ARG E CA 1
ATOM 15267 C C . ARG E 1 269 ? 148.416 170.701 130.231 1.00 103.00 269 ARG E C 1
ATOM 15268 O O . ARG E 1 269 ? 149.244 170.329 131.069 1.00 108.95 269 ARG E O 1
ATOM 15276 N N . LEU E 1 270 ? 148.512 171.875 129.605 1.00 97.88 270 LEU E N 1
ATOM 15277 C CA . LEU E 1 270 ? 149.538 172.834 129.996 1.00 97.67 270 LEU E CA 1
ATOM 15278 C C . LEU E 1 270 ? 149.313 173.327 131.419 1.00 99.01 270 LEU E C 1
ATOM 15279 O O . LEU E 1 270 ? 150.261 173.441 132.203 1.00 100.60 270 LEU E O 1
ATOM 15284 N N . ALA E 1 271 ? 148.060 173.626 131.769 1.00 101.84 271 ALA E N 1
ATOM 15285 C CA . ALA E 1 271 ? 147.757 174.055 133.130 1.00 100.81 271 ALA E CA 1
ATOM 15286 C C . ALA E 1 271 ? 148.058 172.951 134.131 1.00 101.59 271 ALA E C 1
ATOM 15287 O O . ALA E 1 271 ? 148.578 173.215 135.221 1.00 107.32 271 ALA E O 1
ATOM 15289 N N . ARG E 1 272 ? 147.732 171.706 133.781 1.00 103.77 272 ARG E N 1
ATOM 15290 C CA . ARG E 1 272 ? 148.060 170.583 134.651 1.00 105.34 272 ARG E CA 1
ATOM 15291 C C . ARG E 1 272 ? 149.567 170.444 134.819 1.00 105.18 272 ARG E C 1
ATOM 15292 O O . ARG E 1 272 ? 150.050 170.102 135.904 1.00 108.79 272 ARG E O 1
ATOM 15300 N N . ALA E 1 273 ? 150.325 170.700 133.752 1.00 104.47 273 ALA E N 1
ATOM 15301 C CA . ALA E 1 273 ? 151.778 170.615 133.837 1.00 106.64 273 ALA E CA 1
ATOM 15302 C C . ALA E 1 273 ? 152.338 171.642 134.811 1.00 110.54 273 ALA E C 1
ATOM 15303 O O . ALA E 1 273 ? 153.257 171.340 135.581 1.00 112.56 273 ALA E O 1
ATOM 15305 N N . TYR E 1 274 ? 151.801 172.864 134.789 1.00 115.31 274 TYR E N 1
ATOM 15306 C CA . TYR E 1 274 ? 152.269 173.891 135.715 1.00 112.85 274 TYR E CA 1
ATOM 15307 C C . TYR E 1 274 ? 152.003 173.494 137.159 1.00 113.11 274 TYR E C 1
ATOM 15308 O O . TYR E 1 274 ? 152.845 173.715 138.035 1.00 116.35 274 TYR E O 1
ATOM 15317 N N . ASN E 1 275 ? 150.836 172.904 137.426 1.00 115.56 275 ASN E N 1
ATOM 15318 C CA . ASN E 1 275 ? 150.499 172.514 138.790 1.00 117.26 275 ASN E CA 1
ATOM 15319 C C . ASN E 1 275 ? 151.500 171.506 139.339 1.00 120.42 275 ASN E C 1
ATOM 15320 O O . ASN E 1 275 ? 151.896 171.586 140.507 1.00 124.10 275 ASN E O 1
ATOM 15325 N N . THR E 1 276 ? 151.917 170.547 138.511 1.00 117.98 276 THR E N 1
ATOM 15326 C CA . THR E 1 276 ? 152.875 169.545 138.963 1.00 116.84 276 THR E CA 1
ATOM 15327 C C . THR E 1 276 ? 154.229 170.167 139.285 1.00 115.82 276 THR E C 1
ATOM 15328 O O . THR E 1 276 ? 154.855 169.817 140.292 1.00 119.03 276 THR E O 1
ATOM 15332 N N . VAL E 1 277 ? 154.691 171.097 138.453 1.00 118.98 277 VAL E N 1
ATOM 15333 C CA . VAL E 1 277 ? 156.053 171.601 138.589 1.00 123.13 277 VAL E CA 1
ATOM 15334 C C . VAL E 1 277 ? 156.154 172.771 139.568 1.00 126.67 277 VAL E C 1
ATOM 15335 O O . VAL E 1 277 ? 157.183 172.928 140.233 1.00 125.44 277 VAL E O 1
ATOM 15339 N N . VAL E 1 278 ? 155.115 173.588 139.684 1.00 136.77 278 VAL E N 1
ATOM 15340 C CA . VAL E 1 278 ? 155.184 174.755 140.573 1.00 136.07 278 VAL E CA 1
ATOM 15341 C C . VAL E 1 278 ? 155.222 174.282 142.022 1.00 136.70 278 VAL E C 1
ATOM 15342 O O . VAL E 1 278 ? 154.352 173.496 142.437 1.00 138.01 278 VAL E O 1
ATOM 15346 N N . PRO E 1 279 ? 156.198 174.716 142.819 1.00 147.21 279 PRO E N 1
ATOM 15347 C CA . PRO E 1 279 ? 156.258 174.275 144.217 1.00 147.13 279 PRO E CA 1
ATOM 15348 C C . PRO E 1 279 ? 155.041 174.741 145.000 1.00 148.19 279 PRO E C 1
ATOM 15349 O O . PRO E 1 279 ? 154.510 175.831 144.775 1.00 146.15 279 PRO E O 1
ATOM 15353 N N . ALA E 1 280 ? 154.601 173.898 145.930 1.00 168.78 280 ALA E N 1
ATOM 15354 C CA . ALA E 1 280 ? 153.439 174.219 146.746 1.00 168.97 280 ALA E CA 1
ATOM 15355 C C . ALA E 1 280 ? 153.792 175.290 147.769 1.00 170.36 280 ALA E C 1
ATOM 15356 O O . ALA E 1 280 ? 154.827 175.210 148.438 1.00 170.11 280 ALA E O 1
ATOM 15358 N N . SER E 1 281 ? 152.928 176.295 147.890 1.00 182.54 281 SER E N 1
ATOM 15359 C CA . SER E 1 281 ? 153.110 177.378 148.845 1.00 183.04 281 SER E CA 1
ATOM 15360 C C . SER E 1 281 ? 152.284 177.185 150.110 1.00 182.99 281 SER E C 1
ATOM 15361 O O . SER E 1 281 ? 152.202 178.104 150.931 1.00 184.00 281 SER E O 1
ATOM 15364 N N . GLY E 1 282 ? 151.672 176.015 150.286 1.00 185.19 282 GLY E N 1
ATOM 15365 C CA . GLY E 1 282 ? 150.843 175.743 151.437 1.00 185.27 282 GLY E CA 1
ATOM 15366 C C . GLY E 1 282 ? 149.365 175.991 151.234 1.00 186.38 282 GLY E C 1
ATOM 15367 O O . GLY E 1 282 ? 148.562 175.576 152.080 1.00 186.21 282 GLY E O 1
ATOM 15368 N N . LYS E 1 283 ? 148.978 176.651 150.146 1.00 191.61 283 LYS E N 1
ATOM 15369 C CA . LYS E 1 283 ? 147.576 176.912 149.850 1.00 191.16 283 LYS E CA 1
ATOM 15370 C C . LYS E 1 283 ? 147.040 175.802 148.955 1.00 192.60 283 LYS E C 1
ATOM 15371 O O . LYS E 1 283 ? 147.544 175.593 147.846 1.00 192.19 283 LYS E O 1
ATOM 15377 N N . VAL E 1 284 ? 146.022 175.093 149.436 1.00 199.25 284 VAL E N 1
ATOM 15378 C CA . VAL E 1 284 ? 145.421 173.976 148.718 1.00 198.71 284 VAL E CA 1
ATOM 15379 C C . VAL E 1 284 ? 143.977 174.332 148.403 1.00 197.23 284 VAL E C 1
ATOM 15380 O O . VAL E 1 284 ? 143.224 174.741 149.295 1.00 195.94 284 VAL E O 1
ATOM 15384 N N . LEU E 1 285 ? 143.595 174.179 147.141 1.00 193.02 285 LEU E N 1
ATOM 15385 C CA . LEU E 1 285 ? 142.256 174.498 146.672 1.00 193.11 285 LEU E CA 1
ATOM 15386 C C . LEU E 1 285 ? 141.547 173.224 146.221 1.00 193.20 285 LEU E C 1
ATOM 15387 O O . LEU E 1 285 ? 142.118 172.130 146.215 1.00 192.33 285 LEU E O 1
ATOM 15392 N N . THR E 1 286 ? 140.281 173.380 145.842 1.00 198.46 286 THR E N 1
ATOM 15393 C CA . THR E 1 286 ? 139.488 172.247 145.389 1.00 198.55 286 THR E CA 1
ATOM 15394 C C . THR E 1 286 ? 140.022 171.712 144.067 1.00 198.46 286 THR E C 1
ATOM 15395 O O . THR E 1 286 ? 140.435 172.475 143.190 1.00 197.93 286 THR E O 1
ATOM 15399 N N . GLY E 1 287 ? 140.009 170.389 143.928 1.00 185.22 287 GLY E N 1
ATOM 15400 C CA . GLY E 1 287 ? 140.487 169.753 142.719 1.00 182.84 287 GLY E CA 1
ATOM 15401 C C . GLY E 1 287 ? 141.985 169.589 142.625 1.00 183.31 287 GLY E C 1
ATOM 15402 O O . GLY E 1 287 ? 142.486 169.243 141.549 1.00 182.77 287 GLY E O 1
ATOM 15403 N N . GLY E 1 288 ? 142.717 169.822 143.709 1.00 177.49 288 GLY E N 1
ATOM 15404 C CA . GLY E 1 288 ? 144.162 169.678 143.682 1.00 176.53 288 GLY E CA 1
ATOM 15405 C C . GLY E 1 288 ? 144.873 170.678 142.798 1.00 178.54 288 GLY E C 1
ATOM 15406 O O . GLY E 1 288 ? 145.796 170.304 142.063 1.00 178.02 288 GLY E O 1
ATOM 15407 N N . VAL E 1 289 ? 144.466 171.946 142.848 1.00 180.22 289 VAL E N 1
ATOM 15408 C CA . VAL E 1 289 ? 145.085 173.003 142.062 1.00 177.49 289 VAL E CA 1
ATOM 15409 C C . VAL E 1 289 ? 145.481 174.136 142.998 1.00 178.07 289 VAL E C 1
ATOM 15410 O O . VAL E 1 289 ? 144.951 174.279 144.101 1.00 179.26 289 VAL E O 1
ATOM 15414 N N . ASP E 1 290 ? 146.435 174.943 142.543 1.00 178.26 290 ASP E N 1
ATOM 15415 C CA . ASP E 1 290 ? 146.948 176.067 143.311 1.00 177.83 290 ASP E CA 1
ATOM 15416 C C . ASP E 1 290 ? 146.674 177.365 142.566 1.00 178.21 290 ASP E C 1
ATOM 15417 O O . ASP E 1 290 ? 146.895 177.455 141.354 1.00 177.86 290 ASP E O 1
ATOM 15422 N N . ALA E 1 291 ? 146.186 178.369 143.299 1.00 173.25 291 ALA E N 1
ATOM 15423 C CA . ALA E 1 291 ? 145.858 179.649 142.679 1.00 172.46 291 ALA E CA 1
ATOM 15424 C C . ALA E 1 291 ? 147.096 180.316 142.095 1.00 172.33 291 ALA E C 1
ATOM 15425 O O . ALA E 1 291 ? 147.053 180.856 140.983 1.00 171.16 291 ALA E O 1
ATOM 15427 N N . ASN E 1 292 ? 148.209 180.293 142.831 1.00 170.43 292 ASN E N 1
ATOM 15428 C CA . ASN E 1 292 ? 149.444 180.871 142.311 1.00 170.26 292 ASN E CA 1
ATOM 15429 C C . ASN E 1 292 ? 149.968 180.072 141.125 1.00 171.19 292 ASN E C 1
ATOM 15430 O O . ASN E 1 292 ? 150.538 180.642 140.188 1.00 169.35 292 ASN E O 1
ATOM 15435 N N . ALA E 1 293 ? 149.791 178.749 141.153 1.00 159.35 293 ALA E N 1
ATOM 15436 C CA . ALA E 1 293 ? 150.190 177.926 140.017 1.00 156.51 293 ALA E CA 1
ATOM 15437 C C . ALA E 1 293 ? 149.383 178.278 138.775 1.00 155.52 293 ALA E C 1
ATOM 15438 O O . ALA E 1 293 ? 149.927 178.330 137.666 1.00 155.10 293 ALA E O 1
ATOM 15440 N N . LEU E 1 294 ? 148.084 178.528 138.942 1.00 139.47 294 LEU E N 1
ATOM 15441 C CA . LEU E 1 294 ? 147.222 178.884 137.822 1.00 136.59 294 LEU E CA 1
ATOM 15442 C C . LEU E 1 294 ? 147.521 180.271 137.270 1.00 137.88 294 LEU E C 1
ATOM 15443 O O . LEU E 1 294 ? 147.010 180.617 136.200 1.00 135.78 294 LEU E O 1
ATOM 15448 N N . HIS E 1 295 ? 148.325 181.073 137.970 1.00 141.69 295 HIS E N 1
ATOM 15449 C CA . HIS E 1 295 ? 148.644 182.411 137.486 1.00 141.29 295 HIS E CA 1
ATOM 15450 C C . HIS E 1 295 ? 149.494 182.371 136.223 1.00 139.51 295 HIS E C 1
ATOM 15451 O O . HIS E 1 295 ? 149.460 183.313 135.424 1.00 138.02 295 HIS E O 1
ATOM 15458 N N . ARG E 1 296 ? 150.261 181.307 136.027 1.00 126.38 296 ARG E N 1
ATOM 15459 C CA . ARG E 1 296 ? 151.153 181.223 134.877 1.00 122.62 296 ARG E CA 1
ATOM 15460 C C . ARG E 1 296 ? 150.418 180.837 133.593 1.00 122.35 296 ARG E C 1
ATOM 15461 O O . ARG E 1 296 ? 150.652 181.468 132.555 1.00 124.90 296 ARG E O 1
ATOM 15469 N N . PRO E 1 297 ? 149.548 179.814 133.593 1.00 123.30 297 PRO E N 1
ATOM 15470 C CA . PRO E 1 297 ? 148.825 179.501 132.347 1.00 122.63 297 PRO E CA 1
ATOM 15471 C C . PRO E 1 297 ? 147.992 180.654 131.821 1.00 125.95 297 PRO E C 1
ATOM 15472 O O . PRO E 1 297 ? 147.917 180.850 130.602 1.00 127.94 297 PRO E O 1
ATOM 15476 N N . LYS E 1 298 ? 147.359 181.428 132.706 1.00 129.96 298 LYS E N 1
ATOM 15477 C CA . LYS E 1 298 ? 146.570 182.563 132.243 1.00 128.68 298 LYS E CA 1
ATOM 15478 C C . LYS E 1 298 ? 147.457 183.668 131.686 1.00 130.19 298 LYS E C 1
ATOM 15479 O O . LYS E 1 298 ? 147.047 184.380 130.763 1.00 130.60 298 LYS E O 1
ATOM 15485 N N . ARG E 1 299 ? 148.664 183.832 132.233 1.00 122.54 299 ARG E N 1
ATOM 15486 C CA . ARG E 1 299 ? 149.614 184.771 131.648 1.00 118.94 299 ARG E CA 1
ATOM 15487 C C . ARG E 1 299 ? 150.010 184.343 130.242 1.00 118.45 299 ARG E C 1
ATOM 15488 O O . ARG E 1 299 ? 150.127 185.180 129.339 1.00 119.97 299 ARG E O 1
ATOM 15496 N N . PHE E 1 300 ? 150.227 183.042 130.039 1.00 116.12 300 PHE E N 1
ATOM 15497 C CA . PHE E 1 300 ? 150.510 182.538 128.700 1.00 117.92 300 PHE E CA 1
ATOM 15498 C C . PHE E 1 300 ? 149.348 182.814 127.758 1.00 116.21 300 PHE E C 1
ATOM 15499 O O . PHE E 1 300 ? 149.549 183.246 126.618 1.00 117.43 300 PHE E O 1
ATOM 15507 N N . PHE E 1 301 ? 148.122 182.566 128.218 1.00 117.49 301 PHE E N 1
ATOM 15508 C CA . PHE E 1 301 ? 146.949 182.817 127.392 1.00 117.66 301 PHE E CA 1
ATOM 15509 C C . PHE E 1 301 ? 146.629 184.301 127.290 1.00 118.00 301 PHE E C 1
ATOM 15510 O O . PHE E 1 301 ? 146.131 184.753 126.254 1.00 119.64 301 PHE E O 1
ATOM 15518 N N . GLY E 1 302 ? 146.912 185.069 128.338 1.00 121.11 302 GLY E N 1
ATOM 15519 C CA . GLY E 1 302 ? 146.621 186.486 128.351 1.00 123.18 302 GLY E CA 1
ATOM 15520 C C . GLY E 1 302 ? 147.605 187.364 127.620 1.00 123.98 302 GLY E C 1
ATOM 15521 O O . GLY E 1 302 ? 147.406 188.580 127.556 1.00 123.64 302 GLY E O 1
ATOM 15522 N N . ALA E 1 303 ? 148.671 186.790 127.066 1.00 118.81 303 ALA E N 1
ATOM 15523 C CA . ALA E 1 303 ? 149.648 187.575 126.326 1.00 115.08 303 ALA E CA 1
ATOM 15524 C C . ALA E 1 303 ? 149.192 187.915 124.914 1.00 117.24 303 ALA E C 1
ATOM 15525 O O . ALA E 1 303 ? 149.838 188.738 124.257 1.00 120.79 303 ALA E O 1
ATOM 15527 N N . ALA E 1 304 ? 148.108 187.312 124.434 1.00 115.40 304 ALA E N 1
ATOM 15528 C CA . ALA E 1 304 ? 147.640 187.589 123.083 1.00 115.81 304 ALA E CA 1
ATOM 15529 C C . ALA E 1 304 ? 147.029 188.981 123.015 1.00 116.77 304 ALA E C 1
ATOM 15530 O O . ALA E 1 304 ? 146.130 189.315 123.792 1.00 117.97 304 ALA E O 1
ATOM 15532 N N . ARG E 1 305 ? 147.515 189.791 122.079 1.00 114.09 305 ARG E N 1
ATOM 15533 C CA . ARG E 1 305 ? 147.044 191.161 121.938 1.00 111.94 305 ARG E CA 1
ATOM 15534 C C . ARG E 1 305 ? 147.395 191.662 120.547 1.00 113.17 305 ARG E C 1
ATOM 15535 O O . ARG E 1 305 ? 148.259 191.105 119.866 1.00 114.44 305 ARG E O 1
ATOM 15543 N N . ASN E 1 306 ? 146.711 192.724 120.137 1.00 120.20 306 ASN E N 1
ATOM 15544 C CA . ASN E 1 306 ? 146.996 193.402 118.880 1.00 119.96 306 ASN E CA 1
ATOM 15545 C C . ASN E 1 306 ? 147.768 194.678 119.187 1.00 120.85 306 ASN E C 1
ATOM 15546 O O . ASN E 1 306 ? 147.309 195.513 119.974 1.00 120.99 306 ASN E O 1
ATOM 15551 N N . VAL E 1 307 ? 148.932 194.824 118.570 1.00 138.47 307 VAL E N 1
ATOM 15552 C CA . VAL E 1 307 ? 149.824 195.943 118.842 1.00 140.52 307 VAL E CA 1
ATOM 15553 C C . VAL E 1 307 ? 149.513 197.073 117.872 1.00 143.83 307 VAL E C 1
ATOM 15554 O O . VAL E 1 307 ? 149.455 196.862 116.654 1.00 144.48 307 VAL E O 1
ATOM 15558 N N . GLU E 1 308 ? 149.307 198.275 118.414 1.00 150.51 308 GLU E N 1
ATOM 15559 C CA . GLU E 1 308 ? 149.049 199.436 117.569 1.00 149.37 308 GLU E CA 1
ATOM 15560 C C . GLU E 1 308 ? 150.261 199.775 116.713 1.00 147.34 308 GLU E C 1
ATOM 15561 O O . GLU E 1 308 ? 150.116 200.195 115.559 1.00 145.19 308 GLU E O 1
ATOM 15567 N N . GLU E 1 309 ? 151.465 199.609 117.265 1.00 149.25 309 GLU E N 1
ATOM 15568 C CA . GLU E 1 309 ? 152.677 199.897 116.506 1.00 149.59 309 GLU E CA 1
ATOM 15569 C C . GLU E 1 309 ? 152.780 199.006 115.275 1.00 151.61 309 GLU E C 1
ATOM 15570 O O . GLU E 1 309 ? 153.144 199.473 114.190 1.00 152.26 309 GLU E O 1
ATOM 15576 N N . GLY E 1 310 ? 152.464 197.723 115.424 1.00 148.32 310 GLY E N 1
ATOM 15577 C CA . GLY E 1 310 ? 152.507 196.800 114.308 1.00 145.22 310 GLY E CA 1
ATOM 15578 C C . GLY E 1 310 ? 152.484 195.350 114.742 1.00 144.77 310 GLY E C 1
ATOM 15579 O O . GLY E 1 310 ? 152.927 195.017 115.845 1.00 144.61 310 GLY E O 1
ATOM 15580 N N . GLY E 1 311 ? 151.966 194.479 113.885 1.00 139.87 311 GLY E N 1
ATOM 15581 C CA . GLY E 1 311 ? 151.914 193.063 114.190 1.00 141.12 311 GLY E CA 1
ATOM 15582 C C . GLY E 1 311 ? 150.829 192.738 115.200 1.00 139.24 311 GLY E C 1
ATOM 15583 O O . GLY E 1 311 ? 150.088 193.597 115.674 1.00 141.83 311 GLY E O 1
ATOM 15584 N N . SER E 1 312 ? 150.748 191.454 115.533 1.00 117.39 312 SER E N 1
ATOM 15585 C CA . SER E 1 312 ? 149.760 190.972 116.486 1.00 117.32 312 SER E CA 1
ATOM 15586 C C . SER E 1 312 ? 150.206 189.615 117.006 1.00 116.37 312 SER E C 1
ATOM 15587 O O . SER E 1 312 ? 151.093 188.972 116.441 1.00 121.53 312 SER E O 1
ATOM 15590 N N . LEU E 1 313 ? 149.577 189.189 118.098 1.00 108.97 313 LEU E N 1
ATOM 15591 C CA . LEU E 1 313 ? 149.802 187.869 118.679 1.00 109.30 313 LEU E CA 1
ATOM 15592 C C . LEU E 1 313 ? 148.446 187.208 118.874 1.00 111.89 313 LEU E C 1
ATOM 15593 O O . LEU E 1 313 ? 147.655 187.645 119.715 1.00 120.24 313 LEU E O 1
ATOM 15598 N N . THR E 1 314 ? 148.181 186.159 118.105 1.00 99.17 314 THR E N 1
ATOM 15599 C CA . THR E 1 314 ? 146.905 185.460 118.134 1.00 98.02 314 THR E CA 1
ATOM 15600 C C . THR E 1 314 ? 147.100 184.070 118.721 1.00 104.07 314 THR E C 1
ATOM 15601 O O . THR E 1 314 ? 147.938 183.302 118.239 1.00 115.68 314 THR E O 1
ATOM 15605 N N . ILE E 1 315 ? 146.326 183.751 119.754 1.00 100.09 315 ILE E N 1
ATOM 15606 C CA . ILE E 1 315 ? 146.388 182.458 120.424 1.00 97.11 315 ILE E CA 1
ATOM 15607 C C . ILE E 1 315 ? 145.015 181.811 120.347 1.00 97.57 315 ILE E C 1
ATOM 15608 O O . ILE E 1 315 ? 144.013 182.427 120.726 1.00 107.38 315 ILE E O 1
ATOM 15613 N N . ILE E 1 316 ? 144.970 180.579 119.862 1.00 87.59 316 ILE E N 1
ATOM 15614 C CA . ILE E 1 316 ? 143.735 179.805 119.789 1.00 87.23 316 ILE E CA 1
ATOM 15615 C C . ILE E 1 316 ? 143.972 178.544 120.610 1.00 89.64 316 ILE E C 1
ATOM 15616 O O . ILE E 1 316 ? 144.460 177.529 120.106 1.00 97.82 316 ILE E O 1
ATOM 15621 N N . ALA E 1 317 ? 143.627 178.601 121.891 1.00 94.71 317 ALA E N 1
ATOM 15622 C CA . ALA E 1 317 ? 143.843 177.472 122.777 1.00 96.53 317 ALA E CA 1
ATOM 15623 C C . ALA E 1 317 ? 142.709 176.463 122.644 1.00 96.68 317 ALA E C 1
ATOM 15624 O O . ALA E 1 317 ? 141.676 176.721 122.023 1.00 101.65 317 ALA E O 1
ATOM 15626 N N . THR E 1 318 ? 142.917 175.291 123.237 1.00 99.14 318 THR E N 1
ATOM 15627 C CA . THR E 1 318 ? 141.918 174.233 123.252 1.00 98.33 318 THR E CA 1
ATOM 15628 C C . THR E 1 318 ? 141.707 173.777 124.686 1.00 103.03 318 THR E C 1
ATOM 15629 O O . THR E 1 318 ? 142.676 173.569 125.421 1.00 108.27 318 THR E O 1
ATOM 15633 N N . ALA E 1 319 ? 140.447 173.623 125.080 1.00 115.24 319 ALA E N 1
ATOM 15634 C CA . ALA E 1 319 ? 140.091 173.190 126.422 1.00 114.32 319 ALA E CA 1
ATOM 15635 C C . ALA E 1 319 ? 139.330 171.876 126.350 1.00 118.39 319 ALA E C 1
ATOM 15636 O O . ALA E 1 319 ? 138.527 171.661 125.438 1.00 119.43 319 ALA E O 1
ATOM 15638 N N . LEU E 1 320 ? 139.586 171.001 127.318 1.00 123.37 320 LEU E N 1
ATOM 15639 C CA . LEU E 1 320 ? 138.983 169.679 127.370 1.00 121.90 320 LEU E CA 1
ATOM 15640 C C . LEU E 1 320 ? 137.929 169.630 128.466 1.00 121.58 320 LEU E C 1
ATOM 15641 O O . LEU E 1 320 ? 138.145 170.135 129.572 1.00 123.54 320 LEU E O 1
ATOM 15646 N N . ILE E 1 321 ? 136.788 169.018 128.152 1.00 129.67 321 ILE E N 1
ATOM 15647 C CA . ILE E 1 321 ? 135.675 168.900 129.082 1.00 129.35 321 ILE E CA 1
ATOM 15648 C C . ILE E 1 321 ? 135.218 167.449 129.122 1.00 131.64 321 ILE E C 1
ATOM 15649 O O . ILE E 1 321 ? 135.546 166.646 128.247 1.00 134.81 321 ILE E O 1
ATOM 15654 N N . ASP E 1 322 ? 134.445 167.131 130.164 1.00 138.64 322 ASP E N 1
ATOM 15655 C CA . ASP E 1 322 ? 133.899 165.801 130.433 1.00 140.80 322 ASP E CA 1
ATOM 15656 C C . ASP E 1 322 ? 134.899 164.686 130.152 1.00 141.78 322 ASP E C 1
ATOM 15657 O O . ASP E 1 322 ? 134.539 163.644 129.596 1.00 142.00 322 ASP E O 1
ATOM 15662 N N . THR E 1 323 ? 136.153 164.886 130.550 1.00 142.82 323 THR E N 1
ATOM 15663 C CA . THR E 1 323 ? 137.172 163.860 130.383 1.00 141.53 323 THR E CA 1
ATOM 15664 C C . THR E 1 323 ? 137.157 162.831 131.503 1.00 143.72 323 THR E C 1
ATOM 15665 O O . THR E 1 323 ? 137.964 161.897 131.475 1.00 146.36 323 THR E O 1
ATOM 15669 N N . GLY E 1 324 ? 136.266 162.980 132.482 1.00 143.45 324 GLY E N 1
ATOM 15670 C CA . GLY E 1 324 ? 136.179 162.062 133.593 1.00 143.53 324 GLY E CA 1
ATOM 15671 C C . GLY E 1 324 ? 137.054 162.407 134.776 1.00 143.97 324 GLY E C 1
ATOM 15672 O O . GLY E 1 324 ? 136.941 161.753 135.820 1.00 145.03 324 GLY E O 1
ATOM 15673 N N . SER E 1 325 ? 137.918 163.409 134.652 1.00 142.23 325 SER E N 1
ATOM 15674 C CA . SER E 1 325 ? 138.777 163.818 135.748 1.00 142.80 325 SER E CA 1
ATOM 15675 C C . SER E 1 325 ? 138.067 164.862 136.605 1.00 144.39 325 SER E C 1
ATOM 15676 O O . SER E 1 325 ? 136.906 165.210 136.378 1.00 143.81 325 SER E O 1
ATOM 15679 N N . LYS E 1 326 ? 138.775 165.370 137.610 1.00 144.81 326 LYS E N 1
ATOM 15680 C CA . LYS E 1 326 ? 138.247 166.390 138.505 1.00 142.80 326 LYS E CA 1
ATOM 15681 C C . LYS E 1 326 ? 138.919 167.739 138.313 1.00 142.37 326 LYS E C 1
ATOM 15682 O O . LYS E 1 326 ? 138.237 168.763 138.215 1.00 144.58 326 LYS E O 1
ATOM 15688 N N . MET E 1 327 ? 140.252 167.767 138.255 1.00 141.89 327 MET E N 1
ATOM 15689 C CA . MET E 1 327 ? 140.959 169.024 138.055 1.00 143.27 327 MET E CA 1
ATOM 15690 C C . MET E 1 327 ? 140.732 169.600 136.665 1.00 144.43 327 MET E C 1
ATOM 15691 O O . MET E 1 327 ? 140.927 170.804 136.471 1.00 146.03 327 MET E O 1
ATOM 15696 N N . ASP E 1 328 ? 140.324 168.773 135.700 1.00 149.16 328 ASP E N 1
ATOM 15697 C CA . ASP E 1 328 ? 140.054 169.279 134.358 1.00 150.41 328 ASP E CA 1
ATOM 15698 C C . ASP E 1 328 ? 138.915 170.290 134.369 1.00 151.28 328 ASP E C 1
ATOM 15699 O O . ASP E 1 328 ? 138.972 171.309 133.671 1.00 150.42 328 ASP E O 1
ATOM 15704 N N . GLU E 1 329 ? 137.867 170.019 135.149 1.00 147.68 329 GLU E N 1
ATOM 15705 C CA . GLU E 1 329 ? 136.765 170.969 135.261 1.00 146.10 329 GLU E CA 1
ATOM 15706 C C . GLU E 1 329 ? 137.232 172.277 135.884 1.00 146.80 329 GLU E C 1
ATOM 15707 O O . GLU E 1 329 ? 136.835 173.360 135.440 1.00 149.48 329 GLU E O 1
ATOM 15713 N N . VAL E 1 330 ? 138.081 172.194 136.910 1.00 138.30 330 VAL E N 1
ATOM 15714 C CA . VAL E 1 330 ? 138.577 173.399 137.569 1.00 138.58 330 VAL E CA 1
ATOM 15715 C C . VAL E 1 330 ? 139.364 174.256 136.587 1.00 139.53 330 VAL E C 1
ATOM 15716 O O . VAL E 1 330 ? 139.245 175.487 136.582 1.00 140.27 330 VAL E O 1
ATOM 15720 N N . ILE E 1 331 ? 140.183 173.622 135.745 1.00 134.42 331 ILE E N 1
ATOM 15721 C CA . ILE E 1 331 ? 140.908 174.364 134.718 1.00 133.44 331 ILE E CA 1
ATOM 15722 C C . ILE E 1 331 ? 139.932 175.044 133.768 1.00 134.27 331 ILE E C 1
ATOM 15723 O O . ILE E 1 331 ? 140.104 176.215 133.409 1.00 136.83 331 ILE E O 1
ATOM 15728 N N . TYR E 1 332 ? 138.893 174.321 133.346 1.00 136.62 332 TYR E N 1
ATOM 15729 C CA . TYR E 1 332 ? 137.906 174.902 132.443 1.00 135.04 332 TYR E CA 1
ATOM 15730 C C . TYR E 1 332 ? 137.159 176.052 133.104 1.00 136.54 332 TYR E C 1
ATOM 15731 O O . TYR E 1 332 ? 136.886 177.074 132.464 1.00 136.77 332 TYR E O 1
ATOM 15740 N N . GLU E 1 333 ? 136.813 175.904 134.385 1.00 141.35 333 GLU E N 1
ATOM 15741 C CA . GLU E 1 333 ? 136.090 176.961 135.082 1.00 140.85 333 GLU E CA 1
ATOM 15742 C C . GLU E 1 333 ? 136.914 178.233 135.217 1.00 140.56 333 GLU E C 1
ATOM 15743 O O . GLU E 1 333 ? 136.341 179.311 135.402 1.00 143.11 333 GLU E O 1
ATOM 15749 N N . GLU E 1 334 ? 138.239 178.135 135.133 1.00 134.00 334 GLU E N 1
ATOM 15750 C CA . GLU E 1 334 ? 139.075 179.326 135.171 1.00 134.10 334 GLU E CA 1
ATOM 15751 C C . GLU E 1 334 ? 139.143 180.030 133.823 1.00 135.20 334 GLU E C 1
ATOM 15752 O O . GLU E 1 334 ? 139.562 181.190 133.763 1.00 137.27 334 GLU E O 1
ATOM 15758 N N . PHE E 1 335 ? 138.731 179.364 132.748 1.00 127.28 335 PHE E N 1
ATOM 15759 C CA . PHE E 1 335 ? 138.752 179.924 131.403 1.00 127.24 335 PHE E CA 1
ATOM 15760 C C . PHE E 1 335 ? 137.364 179.885 130.776 1.00 131.18 335 PHE E C 1
ATOM 15761 O O . PHE E 1 335 ? 137.200 179.522 129.610 1.00 132.66 335 PHE E O 1
ATOM 15769 N N . LYS E 1 336 ? 136.342 180.252 131.552 1.00 140.25 336 LYS E N 1
ATOM 15770 C CA . LYS E 1 336 ? 134.975 180.215 131.040 1.00 139.78 336 LYS E CA 1
ATOM 15771 C C . LYS E 1 336 ? 134.783 181.215 129.907 1.00 139.03 336 LYS E C 1
ATOM 15772 O O . LYS E 1 336 ? 134.246 180.875 128.846 1.00 135.71 336 LYS E O 1
ATOM 15778 N N . GLY E 1 337 ? 135.215 182.455 130.113 1.00 134.28 337 GLY E N 1
ATOM 15779 C CA . GLY E 1 337 ? 135.042 183.486 129.110 1.00 132.00 337 GLY E CA 1
ATOM 15780 C C . GLY E 1 337 ? 136.216 184.437 129.027 1.00 132.89 337 GLY E C 1
ATOM 15781 O O . GLY E 1 337 ? 136.086 185.552 128.514 1.00 133.32 337 GLY E O 1
ATOM 15782 N N . THR E 1 338 ? 137.373 184.006 129.533 1.00 131.20 338 THR E N 1
ATOM 15783 C CA . THR E 1 338 ? 138.558 184.854 129.510 1.00 133.49 338 THR E CA 1
ATOM 15784 C C . THR E 1 338 ? 139.043 185.140 128.095 1.00 134.15 338 THR E C 1
ATOM 15785 O O . THR E 1 338 ? 139.798 186.097 127.894 1.00 132.81 338 THR E O 1
ATOM 15789 N N . GLY E 1 339 ? 138.632 184.340 127.118 1.00 131.80 339 GLY E N 1
ATOM 15790 C CA . GLY E 1 339 ? 139.031 184.534 125.735 1.00 130.24 339 GLY E CA 1
ATOM 15791 C C . GLY E 1 339 ? 137.987 185.323 124.965 1.00 129.51 339 GLY E C 1
ATOM 15792 O O . GLY E 1 339 ? 136.786 185.161 125.180 1.00 130.32 339 GLY E O 1
ATOM 15793 N N . ASN E 1 340 ? 138.467 186.185 124.066 1.00 135.47 340 ASN E N 1
ATOM 15794 C CA . ASN E 1 340 ? 137.561 186.980 123.244 1.00 135.31 340 ASN E CA 1
ATOM 15795 C C . ASN E 1 340 ? 136.719 186.097 122.334 1.00 135.56 340 ASN E C 1
ATOM 15796 O O . ASN E 1 340 ? 135.517 186.332 122.164 1.00 138.60 340 ASN E O 1
ATOM 15801 N N . MET E 1 341 ? 137.330 185.078 121.742 1.00 137.86 341 MET E N 1
ATOM 15802 C CA . MET E 1 341 ? 136.659 184.170 120.823 1.00 137.89 341 MET E CA 1
ATOM 15803 C C . MET E 1 341 ? 136.510 182.807 121.482 1.00 139.47 341 MET E C 1
ATOM 15804 O O . MET E 1 341 ? 137.470 182.284 122.057 1.00 142.57 341 MET E O 1
ATOM 15809 N N . GLU E 1 342 ? 135.309 182.239 121.406 1.00 133.51 342 GLU E N 1
ATOM 15810 C CA . GLU E 1 342 ? 135.026 180.939 121.994 1.00 132.96 342 GLU E CA 1
ATOM 15811 C C . GLU E 1 342 ? 134.271 180.074 120.996 1.00 132.19 342 GLU E C 1
ATOM 15812 O O . GLU E 1 342 ? 133.333 180.538 120.342 1.00 133.54 342 GLU E O 1
ATOM 15818 N N . LEU E 1 343 ? 134.692 178.817 120.881 1.00 129.06 343 LEU E N 1
ATOM 15819 C CA . LEU E 1 343 ? 134.057 177.842 120.008 1.00 128.92 343 LEU E CA 1
ATOM 15820 C C . LEU E 1 343 ? 133.818 176.558 120.786 1.00 131.14 343 LEU E C 1
ATOM 15821 O O . LEU E 1 343 ? 134.686 176.110 121.540 1.00 133.08 343 LEU E O 1
ATOM 15826 N N . HIS E 1 344 ? 132.642 175.967 120.599 1.00 128.16 344 HIS E N 1
ATOM 15827 C CA . HIS E 1 344 ? 132.246 174.770 121.324 1.00 126.39 344 HIS E CA 1
ATOM 15828 C C . HIS E 1 344 ? 132.030 173.614 120.361 1.00 129.65 344 HIS E C 1
ATOM 15829 O O . HIS E 1 344 ? 131.463 173.790 119.278 1.00 130.59 344 HIS E O 1
ATOM 15836 N N . LEU E 1 345 ? 132.489 172.434 120.765 1.00 133.25 345 LEU E N 1
ATOM 15837 C CA . LEU E 1 345 ? 132.233 171.193 120.055 1.00 131.15 345 LEU E CA 1
ATOM 15838 C C . LEU E 1 345 ? 131.403 170.280 120.946 1.00 128.41 345 LEU E C 1
ATOM 15839 O O . LEU E 1 345 ? 131.525 170.309 122.173 1.00 128.52 345 LEU E O 1
ATOM 15844 N N . SER E 1 346 ? 130.548 169.475 120.323 1.00 136.12 346 SER E N 1
ATOM 15845 C CA . SER E 1 346 ? 129.632 168.610 121.050 1.00 139.14 346 SER E CA 1
ATOM 15846 C C . SER E 1 346 ? 129.889 167.152 120.700 1.00 140.40 346 SER E C 1
ATOM 15847 O O . SER E 1 346 ? 130.107 166.809 119.534 1.00 140.76 346 SER E O 1
ATOM 15850 N N . ARG E 1 347 ? 129.869 166.299 121.726 1.00 150.18 347 ARG E N 1
ATOM 15851 C CA . ARG E 1 347 ? 130.033 164.866 121.515 1.00 151.14 347 ARG E CA 1
ATOM 15852 C C . ARG E 1 347 ? 128.849 164.270 120.764 1.00 152.59 347 ARG E C 1
ATOM 15853 O O . ARG E 1 347 ? 129.028 163.345 119.963 1.00 151.43 347 ARG E O 1
ATOM 15861 N N . LYS E 1 348 ? 127.642 164.787 121.005 1.00 151.43 348 LYS E N 1
ATOM 15862 C CA . LYS E 1 348 ? 126.441 164.192 120.426 1.00 150.24 348 LYS E CA 1
ATOM 15863 C C . LYS E 1 348 ? 126.464 164.260 118.904 1.00 149.65 348 LYS E C 1
ATOM 15864 O O . LYS E 1 348 ? 126.211 163.260 118.224 1.00 149.96 348 LYS E O 1
ATOM 15870 N N . ILE E 1 349 ? 126.768 165.435 118.350 1.00 145.51 349 ILE E N 1
ATOM 15871 C CA . ILE E 1 349 ? 126.769 165.588 116.899 1.00 146.07 349 ILE E CA 1
ATOM 15872 C C . ILE E 1 349 ? 127.860 164.731 116.270 1.00 146.73 349 ILE E C 1
ATOM 15873 O O . ILE E 1 349 ? 127.658 164.120 115.215 1.00 145.88 349 ILE E O 1
ATOM 15878 N N . ALA E 1 350 ? 129.028 164.659 116.911 1.00 151.07 350 ALA E N 1
ATOM 15879 C CA . ALA E 1 350 ? 130.107 163.827 116.394 1.00 151.47 350 ALA E CA 1
ATOM 15880 C C . ALA E 1 350 ? 129.794 162.341 116.493 1.00 152.32 350 ALA E C 1
ATOM 15881 O O . ALA E 1 350 ? 130.428 161.541 115.797 1.00 151.81 350 ALA E O 1
ATOM 15883 N N . GLU E 1 351 ? 128.836 161.953 117.339 1.00 155.81 351 GLU E N 1
ATOM 15884 C CA . GLU E 1 351 ? 128.524 160.538 117.507 1.00 155.71 351 GLU E CA 1
ATOM 15885 C C . GLU E 1 351 ? 127.912 159.940 116.246 1.00 155.97 351 GLU E C 1
ATOM 15886 O O . GLU E 1 351 ? 128.143 158.764 115.946 1.00 156.96 351 GLU E O 1
ATOM 15892 N N . LYS E 1 352 ? 127.138 160.725 115.498 1.00 153.00 352 LYS E N 1
ATOM 15893 C CA . LYS E 1 352 ? 126.496 160.254 114.277 1.00 152.57 352 LYS E CA 1
ATOM 15894 C C . LYS E 1 352 ? 127.436 160.236 113.076 1.00 153.17 352 LYS E C 1
ATOM 15895 O O . LYS E 1 352 ? 126.956 160.140 111.940 1.00 152.40 352 LYS E O 1
ATOM 15901 N N . ARG E 1 353 ? 128.747 160.330 113.304 1.00 149.50 353 ARG E N 1
ATOM 15902 C CA . ARG E 1 353 ? 129.747 160.292 112.235 1.00 149.51 353 ARG E CA 1
ATOM 15903 C C . ARG E 1 353 ? 129.499 161.389 111.202 1.00 149.02 353 ARG E C 1
ATOM 15904 O O . ARG E 1 353 ? 129.694 161.195 110.001 1.00 149.51 353 ARG E O 1
ATOM 15912 N N . VAL E 1 354 ? 129.061 162.553 111.675 1.00 149.02 354 VAL E N 1
ATOM 15913 C CA . VAL E 1 354 ? 128.849 163.725 110.836 1.00 149.17 354 VAL E CA 1
ATOM 15914 C C . VAL E 1 354 ? 129.707 164.856 111.383 1.00 150.41 354 VAL E C 1
ATOM 15915 O O . VAL E 1 354 ? 129.612 165.199 112.567 1.00 148.35 354 VAL E O 1
ATOM 15919 N N . PHE E 1 355 ? 130.540 165.432 110.523 1.00 149.07 355 PHE E N 1
ATOM 15920 C CA . PHE E 1 355 ? 131.524 166.418 110.929 1.00 147.40 355 PHE E CA 1
ATOM 15921 C C . PHE E 1 355 ? 131.391 167.672 110.079 1.00 147.25 355 PHE E C 1
ATOM 15922 O O . PHE E 1 355 ? 130.969 167.598 108.922 1.00 147.03 355 PHE E O 1
ATOM 15930 N N . PRO E 1 356 ? 131.750 168.843 110.626 1.00 146.08 356 PRO E N 1
ATOM 15931 C CA . PRO E 1 356 ? 132.301 169.094 111.967 1.00 144.43 356 PRO E CA 1
ATOM 15932 C C . PRO E 1 356 ? 131.263 168.984 113.077 1.00 144.45 356 PRO E C 1
ATOM 15933 O O . PRO E 1 356 ? 130.064 168.953 112.823 1.00 147.07 356 PRO E O 1
ATOM 15937 N N . ALA E 1 357 ? 131.716 168.912 114.329 1.00 142.29 357 ALA E N 1
ATOM 15938 C CA . ALA E 1 357 ? 130.840 168.815 115.489 1.00 142.56 357 ALA E CA 1
ATOM 15939 C C . ALA E 1 357 ? 130.637 170.164 116.167 1.00 143.06 357 ALA E C 1
ATOM 15940 O O . ALA E 1 357 ? 130.501 170.233 117.394 1.00 142.27 357 ALA E O 1
ATOM 15942 N N . ILE E 1 358 ? 130.613 171.242 115.385 1.00 141.95 358 ILE E N 1
ATOM 15943 C CA . ILE E 1 358 ? 130.513 172.584 115.941 1.00 141.22 358 ILE E CA 1
ATOM 15944 C C . ILE E 1 358 ? 129.102 172.825 116.457 1.00 143.19 358 ILE E C 1
ATOM 15945 O O . ILE E 1 358 ? 128.114 172.586 115.751 1.00 143.96 358 ILE E O 1
ATOM 15950 N N . ASP E 1 359 ? 129.001 173.301 117.696 1.00 149.03 359 ASP E N 1
ATOM 15951 C CA . ASP E 1 359 ? 127.724 173.700 118.278 1.00 148.56 359 ASP E CA 1
ATOM 15952 C C . ASP E 1 359 ? 127.537 175.191 118.021 1.00 149.81 359 ASP E C 1
ATOM 15953 O O . ASP E 1 359 ? 128.196 176.025 118.650 1.00 151.00 359 ASP E O 1
ATOM 15958 N N . TYR E 1 360 ? 126.638 175.523 117.092 1.00 149.04 360 TYR E N 1
ATOM 15959 C CA . TYR E 1 360 ? 126.463 176.915 116.688 1.00 147.60 360 TYR E CA 1
ATOM 15960 C C . TYR E 1 360 ? 125.923 177.766 117.831 1.00 148.53 360 TYR E C 1
ATOM 15961 O O . TYR E 1 360 ? 126.334 178.920 118.000 1.00 149.63 360 TYR E O 1
ATOM 15970 N N . ASN E 1 361 ? 124.998 177.217 118.622 1.00 152.03 361 ASN E N 1
ATOM 15971 C CA . ASN E 1 361 ? 124.365 178.000 119.679 1.00 153.30 361 ASN E CA 1
ATOM 15972 C C . ASN E 1 361 ? 125.371 178.424 120.742 1.00 152.57 361 ASN E C 1
ATOM 15973 O O . ASN E 1 361 ? 125.353 179.571 121.202 1.00 152.95 361 ASN E O 1
ATOM 15978 N N . ARG E 1 362 ? 126.257 177.513 121.146 1.00 145.68 362 ARG E N 1
ATOM 15979 C CA . ARG E 1 362 ? 127.193 177.825 122.221 1.00 146.71 362 ARG E CA 1
ATOM 15980 C C . ARG E 1 362 ? 128.310 178.749 121.753 1.00 146.95 362 ARG E C 1
ATOM 15981 O O . ARG E 1 362 ? 128.848 179.522 122.554 1.00 144.13 362 ARG E O 1
ATOM 15989 N N . SER E 1 363 ? 128.672 178.686 120.475 1.00 144.37 363 SER E N 1
ATOM 15990 C CA . SER E 1 363 ? 129.766 179.497 119.964 1.00 142.86 363 SER E CA 1
ATOM 15991 C C . SER E 1 363 ? 129.367 180.969 119.903 1.00 144.21 363 SER E C 1
ATOM 15992 O O . SER E 1 363 ? 128.186 181.324 119.875 1.00 144.82 363 SER E O 1
ATOM 15995 N N . GLY E 1 364 ? 130.380 181.830 119.884 1.00 145.24 364 GLY E N 1
ATOM 15996 C CA . GLY E 1 364 ? 130.159 183.260 119.809 1.00 142.82 364 GLY E CA 1
ATOM 15997 C C . GLY E 1 364 ? 131.411 184.068 120.080 1.00 143.88 364 GLY E C 1
ATOM 15998 O O . GLY E 1 364 ? 132.200 183.722 120.963 1.00 146.33 364 GLY E O 1
ATOM 15999 N N . THR E 1 365 ? 131.601 185.149 119.330 1.00 149.38 365 THR E N 1
ATOM 16000 C CA . THR E 1 365 ? 132.755 186.020 119.484 1.00 150.46 365 THR E CA 1
ATOM 16001 C C . THR E 1 365 ? 132.302 187.406 119.920 1.00 152.42 365 THR E C 1
ATOM 16002 O O . THR E 1 365 ? 131.232 187.882 119.527 1.00 150.52 365 THR E O 1
ATOM 16006 N N . ARG E 1 366 ? 133.126 188.050 120.742 1.00 153.47 366 ARG E N 1
ATOM 16007 C CA . ARG E 1 366 ? 132.795 189.350 121.306 1.00 150.73 366 ARG E CA 1
ATOM 16008 C C . ARG E 1 366 ? 133.298 190.468 120.405 1.00 151.82 366 ARG E C 1
ATOM 16009 O O . ARG E 1 366 ? 134.396 190.386 119.846 1.00 152.36 366 ARG E O 1
ATOM 16017 N N . LYS E 1 367 ? 132.485 191.517 120.276 1.00 157.69 367 LYS E N 1
ATOM 16018 C CA . LYS E 1 367 ? 132.790 192.667 119.424 1.00 157.28 367 LYS E CA 1
ATOM 16019 C C . LYS E 1 367 ? 133.088 192.223 117.994 1.00 156.43 367 LYS E C 1
ATOM 16020 O O . LYS E 1 367 ? 134.070 192.635 117.374 1.00 155.30 367 LYS E O 1
ATOM 16026 N N . GLU E 1 368 ? 132.212 191.362 117.470 1.00 166.17 368 GLU E N 1
ATOM 16027 C CA . GLU E 1 368 ? 132.380 190.834 116.122 1.00 166.36 368 GLU E CA 1
ATOM 16028 C C . GLU E 1 368 ? 132.279 191.920 115.058 1.00 166.69 368 GLU E C 1
ATOM 16029 O O . GLU E 1 368 ? 132.800 191.739 113.952 1.00 166.12 368 GLU E O 1
ATOM 16035 N N . GLU E 1 369 ? 131.636 193.048 115.369 1.00 172.73 369 GLU E N 1
ATOM 16036 C CA . GLU E 1 369 ? 131.481 194.114 114.386 1.00 172.74 369 GLU E CA 1
ATOM 16037 C C . GLU E 1 369 ? 132.816 194.702 113.950 1.00 172.59 369 GLU E C 1
ATOM 16038 O O . GLU E 1 369 ? 132.913 195.228 112.836 1.00 171.19 369 GLU E O 1
ATOM 16044 N N . LEU E 1 370 ? 133.846 194.623 114.793 1.00 160.31 370 LEU E N 1
ATOM 16045 C CA . LEU E 1 370 ? 135.159 195.145 114.439 1.00 158.82 370 LEU E CA 1
ATOM 16046 C C . LEU E 1 370 ? 135.893 194.270 113.433 1.00 159.17 370 LEU E C 1
ATOM 16047 O O . LEU E 1 370 ? 136.933 194.690 112.915 1.00 158.02 370 LEU E O 1
ATOM 16052 N N . LEU E 1 371 ? 135.385 193.073 113.145 1.00 165.26 371 LEU E N 1
ATOM 16053 C CA . LEU E 1 371 ? 136.071 192.142 112.256 1.00 165.16 371 LEU E CA 1
ATOM 16054 C C . LEU E 1 371 ? 135.580 192.265 110.816 1.00 165.81 371 LEU E C 1
ATOM 16055 O O . LEU E 1 371 ? 136.372 192.516 109.902 1.00 165.41 371 LEU E O 1
ATOM 16060 N N . THR E 1 372 ? 134.281 192.095 110.602 1.00 178.94 372 THR E N 1
ATOM 16061 C CA . THR E 1 372 ? 133.703 192.039 109.269 1.00 179.00 372 THR E CA 1
ATOM 16062 C C . THR E 1 372 ? 132.912 193.309 108.978 1.00 179.40 372 THR E C 1
ATOM 16063 O O . THR E 1 372 ? 132.600 194.100 109.872 1.00 178.58 372 THR E O 1
ATOM 16067 N N . THR E 1 373 ? 132.590 193.493 107.700 1.00 189.37 373 THR E N 1
ATOM 16068 C CA . THR E 1 373 ? 131.810 194.641 107.270 1.00 189.72 373 THR E CA 1
ATOM 16069 C C . THR E 1 373 ? 130.390 194.566 107.824 1.00 189.93 373 THR E C 1
ATOM 16070 O O . THR E 1 373 ? 129.853 193.488 108.094 1.00 189.43 373 THR E O 1
ATOM 16074 N N . GLN E 1 374 ? 129.780 195.743 107.988 1.00 191.09 374 GLN E N 1
ATOM 16075 C CA . GLN E 1 374 ? 128.465 195.821 108.617 1.00 191.04 374 GLN E CA 1
ATOM 16076 C C . GLN E 1 374 ? 127.410 195.077 107.807 1.00 191.06 374 GLN E C 1
ATOM 16077 O O . GLN E 1 374 ? 126.481 194.491 108.375 1.00 192.01 374 GLN E O 1
ATOM 16083 N N . GLU E 1 375 ? 127.535 195.089 106.477 1.00 191.17 375 GLU E N 1
ATOM 16084 C CA . GLU E 1 375 ? 126.536 194.432 105.640 1.00 191.51 375 GLU E CA 1
ATOM 16085 C C . GLU E 1 375 ? 126.494 192.929 105.886 1.00 192.33 375 GLU E C 1
ATOM 16086 O O . GLU E 1 375 ? 125.416 192.324 105.843 1.00 191.41 375 GLU E O 1
ATOM 16092 N N . GLU E 1 376 ? 127.646 192.310 106.147 1.00 188.87 376 GLU E N 1
ATOM 16093 C CA . GLU E 1 376 ? 127.687 190.878 106.413 1.00 187.51 376 GLU E CA 1
ATOM 16094 C C . GLU E 1 376 ? 127.176 190.527 107.805 1.00 186.26 376 GLU E C 1
ATOM 16095 O O . GLU E 1 376 ? 126.760 189.385 108.026 1.00 186.74 376 GLU E O 1
ATOM 16101 N N . LEU E 1 377 ? 127.189 191.481 108.739 1.00 178.32 377 LEU E N 1
ATOM 16102 C CA . LEU E 1 377 ? 126.697 191.208 110.087 1.00 177.48 377 LEU E CA 1
ATOM 16103 C C . LEU E 1 377 ? 125.229 190.808 110.069 1.00 178.05 377 LEU E C 1
ATOM 16104 O O . LEU E 1 377 ? 124.819 189.886 110.784 1.00 177.86 377 LEU E O 1
ATOM 16109 N N . GLN E 1 378 ? 124.418 191.498 109.264 1.00 182.59 378 GLN E N 1
ATOM 16110 C CA . GLN E 1 378 ? 123.014 191.126 109.139 1.00 182.94 378 GLN E CA 1
ATOM 16111 C C . GLN E 1 378 ? 122.870 189.730 108.550 1.00 182.68 378 GLN E C 1
ATOM 16112 O O . GLN E 1 378 ? 121.958 188.982 108.922 1.00 183.03 378 GLN E O 1
ATOM 16118 N N . LYS E 1 379 ? 123.764 189.361 107.629 1.00 177.40 379 LYS E N 1
ATOM 16119 C CA . LYS E 1 379 ? 123.713 188.028 107.041 1.00 177.83 379 LYS E CA 1
ATOM 16120 C C . LYS E 1 379 ? 123.943 186.950 108.093 1.00 178.90 379 LYS E C 1
ATOM 16121 O O . LYS E 1 379 ? 123.272 185.912 108.086 1.00 177.88 379 LYS E O 1
ATOM 16127 N N . MET E 1 380 ? 124.895 187.171 109.002 1.00 186.09 380 MET E N 1
ATOM 16128 C CA . MET E 1 380 ? 125.064 186.245 110.117 1.00 185.84 380 MET E CA 1
ATOM 16129 C C . MET E 1 380 ? 123.893 186.332 111.087 1.00 184.65 380 MET E C 1
ATOM 16130 O O . MET E 1 380 ? 123.449 185.312 111.626 1.00 184.41 380 MET E O 1
ATOM 16135 N N . TRP E 1 381 ? 123.385 187.544 111.325 1.00 178.45 381 TRP E N 1
ATOM 16136 C CA . TRP E 1 381 ? 122.286 187.713 112.270 1.00 178.29 381 TRP E CA 1
ATOM 16137 C C . TRP E 1 381 ? 121.035 186.978 111.806 1.00 179.20 381 TRP E C 1
ATOM 16138 O O . TRP E 1 381 ? 120.373 186.304 112.604 1.00 179.43 381 TRP E O 1
ATOM 16149 N N . ILE E 1 382 ? 120.695 187.091 110.520 1.00 184.09 382 ILE E N 1
ATOM 16150 C CA . ILE E 1 382 ? 119.548 186.348 110.009 1.00 184.65 382 ILE E CA 1
ATOM 16151 C C . ILE E 1 382 ? 119.847 184.856 109.986 1.00 184.39 382 ILE E C 1
ATOM 16152 O O . ILE E 1 382 ? 118.936 184.031 110.133 1.00 184.44 382 ILE E O 1
ATOM 16157 N N . LEU E 1 383 ? 121.115 184.481 109.799 1.00 180.27 383 LEU E N 1
ATOM 16158 C CA . LEU E 1 383 ? 121.482 183.070 109.847 1.00 180.78 383 LEU E CA 1
ATOM 16159 C C . LEU E 1 383 ? 121.259 182.494 111.239 1.00 180.40 383 LEU E C 1
ATOM 16160 O O . LEU E 1 383 ? 120.800 181.355 111.382 1.00 180.66 383 LEU E O 1
ATOM 16165 N N . ARG E 1 384 ? 121.589 183.262 112.280 1.00 178.77 384 ARG E N 1
ATOM 16166 C CA . ARG E 1 384 ? 121.353 182.794 113.641 1.00 179.34 384 ARG E CA 1
ATOM 16167 C C . ARG E 1 384 ? 119.865 182.610 113.907 1.00 179.26 384 ARG E C 1
ATOM 16168 O O . ARG E 1 384 ? 119.457 181.637 114.553 1.00 178.78 384 ARG E O 1
ATOM 16176 N N . LYS E 1 385 ? 119.039 183.540 113.423 1.00 179.90 385 LYS E N 1
ATOM 16177 C CA . LYS E 1 385 ? 117.600 183.442 113.644 1.00 179.07 385 LYS E CA 1
ATOM 16178 C C . LYS E 1 385 ? 117.016 182.211 112.963 1.00 179.60 385 LYS E C 1
ATOM 16179 O O . LYS E 1 385 ? 116.177 181.512 113.542 1.00 179.55 385 LYS E O 1
ATOM 16185 N N . ILE E 1 386 ? 117.448 181.927 111.731 1.00 180.30 386 ILE E N 1
ATOM 16186 C CA . ILE E 1 386 ? 116.910 180.783 111.006 1.00 181.14 386 ILE E CA 1
ATOM 16187 C C . ILE E 1 386 ? 117.429 179.467 111.568 1.00 181.00 386 ILE E C 1
ATOM 16188 O O . ILE E 1 386 ? 116.851 178.409 111.293 1.00 180.61 386 ILE E O 1
ATOM 16193 N N . ILE E 1 387 ? 118.500 179.501 112.357 1.00 178.74 387 ILE E N 1
ATOM 16194 C CA . ILE E 1 387 ? 119.091 178.287 112.902 1.00 177.92 387 ILE E CA 1
ATOM 16195 C C . ILE E 1 387 ? 118.827 178.122 114.394 1.00 177.14 387 ILE E C 1
ATOM 16196 O O . ILE E 1 387 ? 119.016 177.014 114.919 1.00 176.54 387 ILE E O 1
ATOM 16201 N N . HIS E 1 388 ? 118.394 179.174 115.088 1.00 172.50 388 HIS E N 1
ATOM 16202 C CA . HIS E 1 388 ? 118.135 179.074 116.524 1.00 172.38 388 HIS E CA 1
ATOM 16203 C C . HIS E 1 388 ? 117.058 178.056 116.884 1.00 173.17 388 HIS E C 1
ATOM 16204 O O . HIS E 1 388 ? 117.269 177.289 117.840 1.00 172.26 388 HIS E O 1
ATOM 16211 N N . PRO E 1 389 ? 115.900 177.994 116.210 1.00 180.33 389 PRO E N 1
ATOM 16212 C CA . PRO E 1 389 ? 114.836 177.094 116.700 1.00 180.23 389 PRO E CA 1
ATOM 16213 C C . PRO E 1 389 ? 115.229 175.626 116.735 1.00 180.67 389 PRO E C 1
ATOM 16214 O O . PRO E 1 389 ? 115.050 174.970 117.769 1.00 179.04 389 PRO E O 1
ATOM 16218 N N . MET E 1 390 ? 115.759 175.086 115.640 1.00 183.68 390 MET E N 1
ATOM 16219 C CA . MET E 1 390 ? 116.096 173.671 115.623 1.00 182.09 390 MET E CA 1
ATOM 16220 C C . MET E 1 390 ? 117.312 173.396 116.502 1.00 181.73 390 MET E C 1
ATOM 16221 O O . MET E 1 390 ? 118.124 174.280 116.790 1.00 181.70 390 MET E O 1
ATOM 16226 N N . GLY E 1 391 ? 117.428 172.142 116.931 1.00 178.69 391 GLY E N 1
ATOM 16227 C CA . GLY E 1 391 ? 118.479 171.757 117.847 1.00 178.19 391 GLY E CA 1
ATOM 16228 C C . GLY E 1 391 ? 119.855 171.811 117.213 1.00 180.11 391 GLY E C 1
ATOM 16229 O O . GLY E 1 391 ? 120.022 171.926 115.998 1.00 180.42 391 GLY E O 1
ATOM 16230 N N . GLU E 1 392 ? 120.869 171.726 118.078 1.00 176.99 392 GLU E N 1
ATOM 16231 C CA . GLU E 1 392 ? 122.250 171.819 117.617 1.00 174.38 392 GLU E CA 1
ATOM 16232 C C . GLU E 1 392 ? 122.602 170.668 116.682 1.00 173.83 392 GLU E C 1
ATOM 16233 O O . GLU E 1 392 ? 123.353 170.853 115.717 1.00 172.44 392 GLU E O 1
ATOM 16239 N N . ILE E 1 393 ? 122.073 169.472 116.951 1.00 173.01 393 ILE E N 1
ATOM 16240 C CA . ILE E 1 393 ? 122.322 168.337 116.067 1.00 172.35 393 ILE E CA 1
ATOM 16241 C C . ILE E 1 393 ? 121.737 168.609 114.687 1.00 174.12 393 ILE E C 1
ATOM 16242 O O . ILE E 1 393 ? 122.423 168.485 113.666 1.00 175.31 393 ILE E O 1
ATOM 16247 N N . ASP E 1 394 ? 120.465 169.009 114.640 1.00 180.28 394 ASP E N 1
ATOM 16248 C CA . ASP E 1 394 ? 119.826 169.316 113.367 1.00 179.69 394 ASP E CA 1
ATOM 16249 C C . ASP E 1 394 ? 120.388 170.579 112.731 1.00 178.00 394 ASP E C 1
ATOM 16250 O O . ASP E 1 394 ? 120.276 170.746 111.512 1.00 175.55 394 ASP E O 1
ATOM 16255 N N . ALA E 1 395 ? 120.983 171.468 113.528 1.00 174.80 395 ALA E N 1
ATOM 16256 C CA . ALA E 1 395 ? 121.587 172.673 112.971 1.00 174.09 395 ALA E CA 1
ATOM 16257 C C . ALA E 1 395 ? 122.740 172.329 112.039 1.00 175.46 395 ALA E C 1
ATOM 16258 O O . ALA E 1 395 ? 122.880 172.925 110.964 1.00 176.29 395 ALA E O 1
ATOM 16260 N N . MET E 1 396 ? 123.580 171.370 112.434 1.00 176.38 396 MET E N 1
ATOM 16261 C CA . MET E 1 396 ? 124.716 170.995 111.599 1.00 176.89 396 MET E CA 1
ATOM 16262 C C . MET E 1 396 ? 124.265 170.332 110.305 1.00 176.35 396 MET E C 1
ATOM 16263 O O . MET E 1 396 ? 124.832 170.597 109.239 1.00 176.73 396 MET E O 1
ATOM 16268 N N . GLU E 1 397 ? 123.250 169.466 110.373 1.00 176.25 397 GLU E N 1
ATOM 16269 C CA . GLU E 1 397 ? 122.743 168.844 109.155 1.00 175.87 397 GLU E CA 1
ATOM 16270 C C . GLU E 1 397 ? 122.202 169.892 108.193 1.00 176.24 397 GLU E C 1
ATOM 16271 O O . GLU E 1 397 ? 122.421 169.804 106.980 1.00 176.53 397 GLU E O 1
ATOM 16277 N N . PHE E 1 398 ? 121.495 170.894 108.719 1.00 178.23 398 PHE E N 1
ATOM 16278 C CA . PHE E 1 398 ? 120.984 171.966 107.872 1.00 179.80 398 PHE E CA 1
ATOM 16279 C C . PHE E 1 398 ? 122.118 172.744 107.216 1.00 179.34 398 PHE E C 1
ATOM 16280 O O . PHE E 1 398 ? 122.045 173.078 106.028 1.00 180.27 398 PHE E O 1
ATOM 16288 N N . LEU E 1 399 ? 123.172 173.048 107.976 1.00 170.88 399 LEU E N 1
ATOM 16289 C CA . LEU E 1 399 ? 124.287 173.805 107.417 1.00 170.59 399 LEU E CA 1
ATOM 16290 C C . LEU E 1 399 ? 125.012 173.017 106.333 1.00 171.33 399 LEU E C 1
ATOM 16291 O O . LEU E 1 399 ? 125.350 173.569 105.280 1.00 170.48 399 LEU E O 1
ATOM 16296 N N . ILE E 1 400 ? 125.258 171.727 106.569 1.00 176.28 400 ILE E N 1
ATOM 16297 C CA . ILE E 1 400 ? 126.076 170.945 105.646 1.00 175.48 400 ILE E CA 1
ATOM 16298 C C . ILE E 1 400 ? 125.363 170.760 104.312 1.00 176.10 400 ILE E C 1
ATOM 16299 O O . ILE E 1 400 ? 125.944 170.988 103.244 1.00 175.01 400 ILE E O 1
ATOM 16304 N N . ASN E 1 401 ? 124.094 170.345 104.349 1.00 183.09 401 ASN E N 1
ATOM 16305 C CA . ASN E 1 401 ? 123.378 170.079 103.104 1.00 182.26 401 ASN E CA 1
ATOM 16306 C C . ASN E 1 401 ? 123.156 171.358 102.306 1.00 182.56 401 ASN E C 1
ATOM 16307 O O . ASN E 1 401 ? 123.292 171.360 101.077 1.00 182.06 401 ASN E O 1
ATOM 16312 N N . LYS E 1 402 ? 122.815 172.455 102.986 1.00 181.47 402 LYS E N 1
ATOM 16313 C CA . LYS E 1 402 ? 122.596 173.716 102.286 1.00 180.94 402 LYS E CA 1
ATOM 16314 C C . LYS E 1 402 ? 123.894 174.271 101.715 1.00 180.14 402 LYS E C 1
ATOM 16315 O O . LYS E 1 402 ? 123.874 174.965 100.692 1.00 180.00 402 LYS E O 1
ATOM 16321 N N . LEU E 1 403 ? 125.024 173.978 102.353 1.00 171.46 403 LEU E N 1
ATOM 16322 C CA . LEU E 1 403 ? 126.330 174.393 101.863 1.00 171.06 403 LEU E CA 1
ATOM 16323 C C . LEU E 1 403 ? 126.987 173.349 100.971 1.00 171.79 403 LEU E C 1
ATOM 16324 O O . LEU E 1 403 ? 128.092 173.589 100.474 1.00 171.67 403 LEU E O 1
ATOM 16329 N N . ALA E 1 404 ? 126.339 172.201 100.761 1.00 177.88 404 ALA E N 1
ATOM 16330 C CA . ALA E 1 404 ? 126.940 171.145 99.953 1.00 178.05 404 ALA E CA 1
ATOM 16331 C C . ALA E 1 404 ? 127.121 171.591 98.507 1.00 178.89 404 ALA E C 1
ATOM 16332 O O . ALA E 1 404 ? 128.187 171.395 97.913 1.00 178.42 404 ALA E O 1
ATOM 16334 N N . MET E 1 405 ? 126.088 172.194 97.924 1.00 185.53 405 MET E N 1
ATOM 16335 C CA . MET E 1 405 ? 126.149 172.676 96.551 1.00 185.01 405 MET E CA 1
ATOM 16336 C C . MET E 1 405 ? 126.648 174.110 96.449 1.00 184.62 405 MET E C 1
ATOM 16337 O O . MET E 1 405 ? 126.809 174.617 95.335 1.00 183.72 405 MET E O 1
ATOM 16342 N N . THR E 1 406 ? 126.897 174.770 97.575 1.00 175.33 406 THR E N 1
ATOM 16343 C CA . THR E 1 406 ? 127.350 176.152 97.576 1.00 173.12 406 THR E CA 1
ATOM 16344 C C . THR E 1 406 ? 128.871 176.207 97.577 1.00 173.66 406 THR E C 1
ATOM 16345 O O . THR E 1 406 ? 129.533 175.427 98.268 1.00 175.85 406 THR E O 1
ATOM 16349 N N . LYS E 1 407 ? 129.422 177.135 96.793 1.00 167.02 407 LYS E N 1
ATOM 16350 C CA . LYS E 1 407 ? 130.871 177.250 96.679 1.00 167.99 407 LYS E CA 1
ATOM 16351 C C . LYS E 1 407 ? 131.462 178.047 97.839 1.00 168.76 407 LYS E C 1
ATOM 16352 O O . LYS E 1 407 ? 132.267 177.526 98.617 1.00 167.41 407 LYS E O 1
ATOM 16358 N N . THR E 1 408 ? 131.069 179.308 97.972 1.00 169.48 408 THR E N 1
ATOM 16359 C CA . THR E 1 408 ? 131.614 180.205 98.982 1.00 168.46 408 THR E CA 1
ATOM 16360 C C . THR E 1 408 ? 130.497 180.709 99.891 1.00 170.29 408 THR E C 1
ATOM 16361 O O . THR E 1 408 ? 129.317 180.408 99.695 1.00 171.43 408 THR E O 1
ATOM 16365 N N . ASN E 1 409 ? 130.888 181.489 100.902 1.00 178.24 409 ASN E N 1
ATOM 16366 C CA . ASN E 1 409 ? 129.912 182.041 101.836 1.00 180.17 409 ASN E CA 1
ATOM 16367 C C . ASN E 1 409 ? 129.018 183.080 101.173 1.00 181.44 409 ASN E C 1
ATOM 16368 O O . ASN E 1 409 ? 127.837 183.191 101.521 1.00 181.22 409 ASN E O 1
ATOM 16373 N N . ASP E 1 410 ? 129.562 183.854 100.231 1.00 186.29 410 ASP E N 1
ATOM 16374 C CA . ASP E 1 410 ? 128.770 184.890 99.575 1.00 184.20 410 ASP E CA 1
ATOM 16375 C C . ASP E 1 410 ? 127.602 184.287 98.807 1.00 185.26 410 ASP E C 1
ATOM 16376 O O . ASP E 1 410 ? 126.488 184.824 98.834 1.00 185.56 410 ASP E O 1
ATOM 16381 N N . ASP E 1 411 ? 127.836 183.171 98.115 1.00 187.42 411 ASP E N 1
ATOM 16382 C CA . ASP E 1 411 ? 126.753 182.502 97.402 1.00 186.93 411 ASP E CA 1
ATOM 16383 C C . ASP E 1 411 ? 125.705 181.969 98.370 1.00 186.27 411 ASP E C 1
ATOM 16384 O O . ASP E 1 411 ? 124.504 182.006 98.078 1.00 187.03 411 ASP E O 1
ATOM 16389 N N . PHE E 1 412 ? 126.142 181.461 99.525 1.00 179.04 412 PHE E N 1
ATOM 16390 C CA . PHE E 1 412 ? 125.200 180.932 100.506 1.00 178.36 412 PHE E CA 1
ATOM 16391 C C . PHE E 1 412 ? 124.271 182.020 101.027 1.00 181.14 412 PHE E C 1
ATOM 16392 O O . PHE E 1 412 ? 123.062 181.800 101.163 1.00 182.29 412 PHE E O 1
ATOM 16400 N N . PHE E 1 413 ? 124.817 183.199 101.329 1.00 184.91 413 PHE E N 1
ATOM 16401 C CA . PHE E 1 413 ? 123.990 184.287 101.840 1.00 183.95 413 PHE E CA 1
ATOM 16402 C C . PHE E 1 413 ? 122.970 184.742 100.804 1.00 185.30 413 PHE E C 1
ATOM 16403 O O . PHE E 1 413 ? 121.802 184.980 101.135 1.00 184.95 413 PHE E O 1
ATOM 16411 N N . GLU E 1 414 ? 123.392 184.872 99.545 1.00 193.47 414 GLU E N 1
ATOM 16412 C CA . GLU E 1 414 ? 122.458 185.256 98.492 1.00 192.65 414 GLU E CA 1
ATOM 16413 C C . GLU E 1 414 ? 121.406 184.178 98.267 1.00 192.55 414 GLU E C 1
ATOM 16414 O O . GLU E 1 414 ? 120.223 184.486 98.079 1.00 192.64 414 GLU E O 1
ATOM 16420 N N . MET E 1 415 ? 121.816 182.908 98.282 1.00 189.66 415 MET E N 1
ATOM 16421 C CA . MET E 1 415 ? 120.858 181.823 98.103 1.00 188.56 415 MET E CA 1
ATOM 16422 C C . MET E 1 415 ? 119.950 181.672 99.317 1.00 189.65 415 MET E C 1
ATOM 16423 O O . MET E 1 415 ? 118.805 181.226 99.180 1.00 190.23 415 MET E O 1
ATOM 16428 N N . MET E 1 416 ? 120.438 182.036 100.506 1.00 190.63 416 MET E N 1
ATOM 16429 C CA . MET E 1 416 ? 119.605 181.966 101.702 1.00 190.10 416 MET E CA 1
ATOM 16430 C C . MET E 1 416 ? 118.411 182.905 101.600 1.00 191.28 416 MET E C 1
ATOM 16431 O O . MET E 1 416 ? 117.299 182.556 102.014 1.00 190.47 416 MET E O 1
ATOM 16436 N N . LYS E 1 417 ? 118.623 184.105 101.056 1.00 198.28 417 LYS E N 1
ATOM 16437 C CA . LYS E 1 417 ? 117.528 185.056 100.899 1.00 197.71 417 LYS E CA 1
ATOM 16438 C C . LYS E 1 417 ? 116.458 184.511 99.961 1.00 198.08 417 LYS E C 1
ATOM 16439 O O . LYS E 1 417 ? 115.257 184.643 100.224 1.00 197.12 417 LYS E O 1
ATOM 16445 N N . ARG E 1 418 ? 116.875 183.893 98.861 1.00 196.22 418 ARG E N 1
ATOM 16446 C CA . ARG E 1 418 ? 115.939 183.307 97.908 1.00 194.25 418 ARG E CA 1
ATOM 16447 C C . ARG E 1 418 ? 115.943 181.785 98.002 1.00 193.20 418 ARG E C 1
ATOM 16448 O O . ARG E 1 418 ? 114.890 181.149 97.974 1.00 192.06 418 ARG E O 1
ATOM 16456 N N . ASP F 2 5 ? 163.277 115.862 216.829 1.00 165.95 3 ASP b N 1
ATOM 16457 C CA . ASP F 2 5 ? 164.283 116.908 216.976 1.00 166.81 3 ASP b CA 1
ATOM 16458 C C . ASP F 2 5 ? 164.303 117.808 215.744 1.00 167.80 3 ASP b C 1
ATOM 16459 O O . ASP F 2 5 ? 164.908 117.471 214.727 1.00 167.23 3 ASP b O 1
ATOM 16464 N N . THR F 2 6 ? 163.637 118.955 215.845 1.00 159.12 4 THR b N 1
ATOM 16465 C CA . THR F 2 6 ? 163.608 119.900 214.742 1.00 158.72 4 THR b CA 1
ATOM 16466 C C . THR F 2 6 ? 164.946 120.629 214.629 1.00 158.48 4 THR b C 1
ATOM 16467 O O . THR F 2 6 ? 165.785 120.600 215.534 1.00 159.44 4 THR b O 1
ATOM 16471 N N . TYR F 2 7 ? 165.139 121.288 213.492 1.00 139.21 5 TYR b N 1
ATOM 16472 C CA . TYR F 2 7 ? 166.357 122.034 213.213 1.00 136.83 5 TYR b CA 1
ATOM 16473 C C . TYR F 2 7 ? 166.109 123.520 213.432 1.00 137.05 5 TYR b C 1
ATOM 16474 O O . TYR F 2 7 ? 165.130 124.073 212.920 1.00 135.58 5 TYR b O 1
ATOM 16483 N N . GLN F 2 8 ? 166.994 124.159 214.192 1.00 140.29 6 GLN b N 1
ATOM 16484 C CA . GLN F 2 8 ? 166.891 125.587 214.467 1.00 139.50 6 GLN b CA 1
ATOM 16485 C C . GLN F 2 8 ? 167.945 126.330 213.663 1.00 140.63 6 GLN b C 1
ATOM 16486 O O . GLN F 2 8 ? 169.143 126.218 213.971 1.00 142.62 6 GLN b O 1
ATOM 16492 N N . PRO F 2 9 ? 167.565 127.088 212.636 1.00 126.83 7 PRO b N 1
ATOM 16493 C CA . PRO F 2 9 ? 168.569 127.780 211.822 1.00 125.63 7 PRO b CA 1
ATOM 16494 C C . PRO F 2 9 ? 169.323 128.827 212.628 1.00 123.91 7 PRO b C 1
ATOM 16495 O O . PRO F 2 9 ? 168.787 129.436 213.555 1.00 125.55 7 PRO b O 1
ATOM 16499 N N . ILE F 2 10 ? 170.588 129.026 212.262 1.00 116.48 8 ILE b N 1
ATOM 16500 C CA . ILE F 2 10 ? 171.454 129.972 212.956 1.00 118.66 8 ILE b CA 1
ATOM 16501 C C . ILE F 2 10 ? 171.182 131.381 212.449 1.00 120.49 8 ILE b C 1
ATOM 16502 O O . ILE F 2 10 ? 170.495 131.569 211.439 1.00 122.16 8 ILE b O 1
ATOM 16507 N N . ASN F 2 11 ? 171.716 132.378 213.149 1.00 124.77 9 ASN b N 1
ATOM 16508 C CA . ASN F 2 11 ? 171.506 133.765 212.768 1.00 123.85 9 ASN b CA 1
ATOM 16509 C C . ASN F 2 11 ? 172.224 134.081 211.460 1.00 123.31 9 ASN b C 1
ATOM 16510 O O . ASN F 2 11 ? 173.164 133.396 211.049 1.00 125.04 9 ASN b O 1
ATOM 16515 N N . CYS F 2 12 ? 171.759 135.145 210.801 1.00 124.49 10 CYS b N 1
ATOM 16516 C CA . CYS F 2 12 ? 172.293 135.502 209.491 1.00 123.30 10 CYS b CA 1
ATOM 16517 C C . CYS F 2 12 ? 173.761 135.902 209.572 1.00 123.56 10 CYS b C 1
ATOM 16518 O O . CYS F 2 12 ? 174.559 135.530 208.704 1.00 126.64 10 CYS b O 1
ATOM 16521 N N . ASP F 2 13 ? 174.135 136.668 210.598 1.00 137.46 11 ASP b N 1
ATOM 16522 C CA . ASP F 2 13 ? 175.526 137.093 210.728 1.00 138.90 11 ASP b CA 1
ATOM 16523 C C . ASP F 2 13 ? 176.450 135.906 210.966 1.00 139.49 11 ASP b C 1
ATOM 16524 O O . ASP F 2 13 ? 177.554 135.850 210.411 1.00 139.52 11 ASP b O 1
ATOM 16529 N N . ASP F 2 14 ? 176.020 134.950 211.793 1.00 138.03 12 ASP b N 1
ATOM 16530 C CA . ASP F 2 14 ? 176.828 133.758 212.029 1.00 135.92 12 ASP b CA 1
ATOM 16531 C C . ASP F 2 14 ? 176.981 132.936 210.757 1.00 134.45 12 ASP b C 1
ATOM 16532 O O . ASP F 2 14 ? 178.067 132.422 210.468 1.00 135.38 12 ASP b O 1
ATOM 16537 N N . TYR F 2 15 ? 175.902 132.804 209.982 1.00 125.76 13 TYR b N 1
ATOM 16538 C CA . TYR F 2 15 ? 175.976 132.063 208.728 1.00 125.16 13 TYR b CA 1
ATOM 16539 C C . TYR F 2 15 ? 176.948 132.721 207.760 1.00 127.23 13 TYR b C 1
ATOM 16540 O O . TYR F 2 15 ? 177.688 132.033 207.047 1.00 132.44 13 TYR b O 1
ATOM 16549 N N . ASP F 2 16 ? 176.957 134.054 207.715 1.00 136.39 14 ASP b N 1
ATOM 16550 C CA . ASP F 2 16 ? 177.895 134.756 206.847 1.00 137.04 14 ASP b CA 1
ATOM 16551 C C . ASP F 2 16 ? 179.333 134.511 207.279 1.00 139.30 14 ASP b C 1
ATOM 16552 O O . ASP F 2 16 ? 180.236 134.427 206.439 1.00 141.91 14 ASP b O 1
ATOM 16557 N N . ASN F 2 17 ? 179.567 134.397 208.589 1.00 145.95 15 ASN b N 1
ATOM 16558 C CA . ASN F 2 17 ? 180.915 134.127 209.078 1.00 146.03 15 ASN b CA 1
ATOM 16559 C C . ASN F 2 17 ? 181.422 132.778 208.586 1.00 146.48 15 ASN b C 1
ATOM 16560 O O . ASN F 2 17 ? 182.591 132.646 208.207 1.00 146.98 15 ASN b O 1
ATOM 16565 N N . LEU F 2 18 ? 180.560 131.760 208.589 1.00 145.81 16 LEU b N 1
ATOM 16566 C CA . LEU F 2 18 ? 180.956 130.476 208.023 1.00 145.46 16 LEU b CA 1
ATOM 16567 C C . LEU F 2 18 ? 181.002 130.524 206.503 1.00 146.14 16 LEU b C 1
ATOM 16568 O O . LEU F 2 18 ? 181.773 129.780 205.886 1.00 148.38 16 LEU b O 1
ATOM 16573 N N . GLU F 2 19 ? 180.189 131.382 205.884 1.00 155.94 17 GLU b N 1
ATOM 16574 C CA . GLU F 2 19 ? 180.119 131.413 204.427 1.00 156.59 17 GLU b CA 1
ATOM 16575 C C . GLU F 2 19 ? 181.440 131.873 203.821 1.00 157.35 17 GLU b C 1
ATOM 16576 O O . GLU F 2 19 ? 181.981 131.219 202.923 1.00 158.70 17 GLU b O 1
ATOM 16582 N N . LEU F 2 20 ? 181.978 132.997 204.299 1.00 160.88 18 LEU b N 1
ATOM 16583 C CA . LEU F 2 20 ? 183.270 133.448 203.801 1.00 161.30 18 LEU b CA 1
ATOM 16584 C C . LEU F 2 20 ? 184.420 132.625 204.362 1.00 162.23 18 LEU b C 1
ATOM 16585 O O . LEU F 2 20 ? 185.517 132.649 203.794 1.00 163.21 18 LEU b O 1
ATOM 16590 N N . ALA F 2 21 ? 184.193 131.904 205.463 1.00 166.18 19 ALA b N 1
ATOM 16591 C CA . ALA F 2 21 ? 185.205 130.978 205.956 1.00 166.27 19 ALA b CA 1
ATOM 16592 C C . ALA F 2 21 ? 185.466 129.869 204.947 1.00 167.75 19 ALA b C 1
ATOM 16593 O O . ALA F 2 21 ? 186.619 129.490 204.712 1.00 169.28 19 ALA b O 1
ATOM 16595 N N . CYS F 2 22 ? 184.403 129.334 204.342 1.00 176.91 20 CYS b N 1
ATOM 16596 C CA . CYS F 2 22 ? 184.569 128.314 203.313 1.00 178.09 20 CYS b CA 1
ATOM 16597 C C . CYS F 2 22 ? 185.278 128.876 202.087 1.00 179.03 20 CYS b C 1
ATOM 16598 O O . CYS F 2 22 ? 186.105 128.192 201.474 1.00 179.60 20 CYS b O 1
ATOM 16601 N N . GLN F 2 23 ? 184.960 130.117 201.712 1.00 180.62 21 GLN b N 1
ATOM 16602 C CA . GLN F 2 23 ? 185.569 130.711 200.527 1.00 180.43 21 GLN b CA 1
ATOM 16603 C C . GLN F 2 23 ? 187.072 130.891 200.703 1.00 181.98 21 GLN b C 1
ATOM 16604 O O . GLN F 2 23 ? 187.847 130.640 199.773 1.00 181.09 21 GLN b O 1
ATOM 16610 N N . HIS F 2 24 ? 187.505 131.331 201.883 1.00 185.09 22 HIS b N 1
ATOM 16611 C CA . HIS F 2 24 ? 188.922 131.551 202.141 1.00 183.93 22 HIS b CA 1
ATOM 16612 C C . HIS F 2 24 ? 189.630 130.327 202.708 1.00 184.40 22 HIS b C 1
ATOM 16613 O O . HIS F 2 24 ? 190.855 130.366 202.872 1.00 184.18 22 HIS b O 1
ATOM 16620 N N . HIS F 2 25 ? 188.896 129.255 203.009 1.00 183.97 23 HIS b N 1
ATOM 16621 C CA . HIS F 2 25 ? 189.468 127.994 203.484 1.00 182.28 23 HIS b CA 1
ATOM 16622 C C . HIS F 2 25 ? 190.301 128.202 204.752 1.00 182.90 23 HIS b C 1
ATOM 16623 O O . HIS F 2 25 ? 191.508 127.956 204.784 1.00 184.61 23 HIS b O 1
ATOM 16630 N N . LEU F 2 26 ? 189.633 128.665 205.804 1.00 181.12 24 LEU b N 1
ATOM 16631 C CA . LEU F 2 26 ? 190.306 128.886 207.074 1.00 181.92 24 LEU b CA 1
ATOM 16632 C C . LEU F 2 26 ? 190.396 127.593 207.876 1.00 181.90 24 LEU b C 1
ATOM 16633 O O . LEU F 2 26 ? 189.514 126.732 207.814 1.00 179.78 24 LEU b O 1
ATOM 16638 N N . MET F 2 27 ? 191.481 127.466 208.638 1.00 189.30 25 MET b N 1
ATOM 16639 C CA . MET F 2 27 ? 191.680 126.323 209.529 1.00 189.01 25 MET b CA 1
ATOM 16640 C C . MET F 2 27 ? 191.078 126.616 210.905 1.00 187.93 25 MET b C 1
ATOM 16641 O O . MET F 2 27 ? 191.750 126.605 211.935 1.00 186.73 25 MET b O 1
ATOM 16646 N N . LEU F 2 28 ? 189.777 126.885 210.897 1.00 181.68 26 LEU b N 1
ATOM 16647 C CA . LEU F 2 28 ? 189.079 127.269 212.114 1.00 180.82 26 LEU b CA 1
ATOM 16648 C C . LEU F 2 28 ? 188.945 126.085 213.066 1.00 180.68 26 LEU b C 1
ATOM 16649 O O . LEU F 2 28 ? 188.918 124.923 212.654 1.00 180.49 26 LEU b O 1
ATOM 16654 N N . THR F 2 29 ? 188.860 126.397 214.356 1.00 175.33 27 THR b N 1
ATOM 16655 C CA . THR F 2 29 ? 188.676 125.401 215.401 1.00 176.08 27 THR b CA 1
ATOM 16656 C C . THR F 2 29 ? 187.198 125.316 215.755 1.00 174.45 27 THR b C 1
ATOM 16657 O O . THR F 2 29 ? 186.563 126.339 216.028 1.00 173.53 27 THR b O 1
ATOM 16661 N N . LEU F 2 30 ? 186.658 124.103 215.758 1.00 171.64 28 LEU b N 1
ATOM 16662 C CA . LEU F 2 30 ? 185.236 123.875 215.969 1.00 170.64 28 LEU b CA 1
ATOM 16663 C C . LEU F 2 30 ? 185.005 123.288 217.353 1.00 170.14 28 LEU b C 1
ATOM 16664 O O . LEU F 2 30 ? 185.669 122.323 217.742 1.00 172.13 28 LEU b O 1
ATOM 16669 N N . GLU F 2 31 ? 184.064 123.873 218.090 1.00 170.55 29 GLU b N 1
ATOM 16670 C CA . GLU F 2 31 ? 183.646 123.372 219.392 1.00 171.20 29 GLU b CA 1
ATOM 16671 C C . GLU F 2 31 ? 182.167 123.027 219.331 1.00 171.13 29 GLU b C 1
ATOM 16672 O O . GLU F 2 31 ? 181.349 123.859 218.924 1.00 173.81 29 GLU b O 1
ATOM 16678 N N . LEU F 2 32 ? 181.826 121.809 219.737 1.00 166.93 30 LEU b N 1
ATOM 16679 C CA . LEU F 2 32 ? 180.464 121.312 219.647 1.00 166.94 30 LEU b CA 1
ATOM 16680 C C . LEU F 2 32 ? 179.771 121.415 221.004 1.00 168.35 30 LEU b C 1
ATOM 16681 O O . LEU F 2 32 ? 180.347 121.863 221.997 1.00 169.37 30 LEU b O 1
ATOM 16686 N N . LYS F 2 33 ? 178.502 120.997 221.034 1.00 165.31 31 LYS b N 1
ATOM 16687 C CA . LYS F 2 33 ? 177.745 121.013 222.282 1.00 166.57 31 LYS b CA 1
ATOM 16688 C C . LYS F 2 33 ? 178.357 120.071 223.310 1.00 168.85 31 LYS b C 1
ATOM 16689 O O . LYS F 2 33 ? 178.434 120.402 224.499 1.00 167.91 31 LYS b O 1
ATOM 16695 N N . ASP F 2 34 ? 178.795 118.891 222.872 1.00 183.62 32 ASP b N 1
ATOM 16696 C CA . ASP F 2 34 ? 179.401 117.916 223.768 1.00 182.97 32 ASP b CA 1
ATOM 16697 C C . ASP F 2 34 ? 180.822 118.281 224.176 1.00 182.98 32 ASP b C 1
ATOM 16698 O O . ASP F 2 34 ? 181.381 117.625 225.061 1.00 182.91 32 ASP b O 1
ATOM 16703 N N . GLY F 2 35 ? 181.416 119.300 223.562 1.00 182.01 33 GLY b N 1
ATOM 16704 C CA . GLY F 2 35 ? 182.766 119.699 223.898 1.00 180.58 33 GLY b CA 1
ATOM 16705 C C . GLY F 2 35 ? 183.852 119.068 223.061 1.00 181.19 33 GLY b C 1
ATOM 16706 O O . GLY F 2 35 ? 185.001 119.006 223.513 1.00 180.87 33 GLY b O 1
ATOM 16707 N N . GLU F 2 36 ? 183.532 118.590 221.862 1.00 180.66 34 GLU b N 1
ATOM 16708 C CA . GLU F 2 36 ? 184.532 117.999 220.984 1.00 180.34 34 GLU b CA 1
ATOM 16709 C C . GLU F 2 36 ? 185.214 119.103 220.184 1.00 181.51 34 GLU b C 1
ATOM 16710 O O . GLU F 2 36 ? 184.547 119.871 219.482 1.00 182.92 34 GLU b O 1
ATOM 16716 N N . LYS F 2 37 ? 186.537 119.182 220.289 1.00 174.62 35 LYS b N 1
ATOM 16717 C CA . LYS F 2 37 ? 187.325 120.208 219.619 1.00 172.95 35 LYS b CA 1
ATOM 16718 C C . LYS F 2 37 ? 188.098 119.586 218.464 1.00 173.04 35 LYS b C 1
ATOM 16719 O O . LYS F 2 37 ? 188.748 118.550 218.634 1.00 173.90 35 LYS b O 1
ATOM 16725 N N . LEU F 2 38 ? 188.022 120.218 217.295 1.00 174.28 36 LEU b N 1
ATOM 16726 C CA . LEU F 2 38 ? 188.763 119.772 216.126 1.00 174.37 36 LEU b CA 1
ATOM 16727 C C . LEU F 2 38 ? 189.263 120.983 215.353 1.00 175.01 36 LEU b C 1
ATOM 16728 O O . LEU F 2 38 ? 188.678 122.067 215.421 1.00 175.61 36 LEU b O 1
ATOM 16733 N N . GLN F 2 39 ? 190.353 120.785 214.618 1.00 182.38 37 GLN b N 1
ATOM 16734 C CA . GLN F 2 39 ? 190.926 121.808 213.749 1.00 182.97 37 GLN b CA 1
ATOM 16735 C C . GLN F 2 39 ? 190.807 121.319 212.312 1.00 182.36 37 GLN b C 1
ATOM 16736 O O . GLN F 2 39 ? 191.448 120.333 211.931 1.00 181.87 37 GLN b O 1
ATOM 16742 N N . ALA F 2 40 ? 189.991 122.006 211.516 1.00 188.25 38 ALA b N 1
ATOM 16743 C CA . ALA F 2 40 ? 189.746 121.589 210.144 1.00 187.80 38 ALA b CA 1
ATOM 16744 C C . ALA F 2 40 ? 189.420 122.810 209.297 1.00 187.84 38 ALA b C 1
ATOM 16745 O O . ALA F 2 40 ? 189.302 123.931 209.798 1.00 187.92 38 ALA b O 1
ATOM 16747 N N . LYS F 2 41 ? 189.279 122.573 207.996 1.00 188.46 39 LYS b N 1
ATOM 16748 C CA . LYS F 2 41 ? 188.920 123.602 207.031 1.00 188.81 39 LYS b CA 1
ATOM 16749 C C . LYS F 2 41 ? 187.576 123.252 206.412 1.00 189.39 39 LYS b C 1
ATOM 16750 O O . LYS F 2 41 ? 187.364 122.114 205.981 1.00 190.40 39 LYS b O 1
ATOM 16756 N N . ALA F 2 42 ? 186.674 124.228 206.369 1.00 184.50 40 ALA b N 1
ATOM 16757 C CA . ALA F 2 42 ? 185.347 124.017 205.807 1.00 183.36 40 ALA b CA 1
ATOM 16758 C C . ALA F 2 42 ? 185.407 124.152 204.291 1.00 184.00 40 ALA b C 1
ATOM 16759 O O . ALA F 2 42 ? 185.807 125.198 203.770 1.00 184.24 40 ALA b O 1
ATOM 16761 N N . SER F 2 43 ? 185.014 123.091 203.584 1.00 188.11 41 SER b N 1
ATOM 16762 C CA . SER F 2 43 ? 185.045 123.124 202.125 1.00 189.54 41 SER b CA 1
ATOM 16763 C C . SER F 2 43 ? 183.963 124.044 201.569 1.00 190.21 41 SER b C 1
ATOM 16764 O O . SER F 2 43 ? 184.235 124.879 200.699 1.00 188.77 41 SER b O 1
ATOM 16767 N N . ASP F 2 44 ? 182.739 123.912 202.063 1.00 185.35 42 ASP b N 1
ATOM 16768 C CA . ASP F 2 44 ? 181.602 124.697 201.584 1.00 182.27 42 ASP b CA 1
ATOM 16769 C C . ASP F 2 44 ? 180.451 124.510 202.568 1.00 182.02 42 ASP b C 1
ATOM 16770 O O . ASP F 2 44 ? 180.608 123.878 203.620 1.00 182.65 42 ASP b O 1
ATOM 16775 N N . LEU F 2 45 ? 179.292 125.066 202.225 1.00 158.79 43 LEU b N 1
ATOM 16776 C CA . LEU F 2 45 ? 178.067 124.905 202.996 1.00 157.01 43 LEU b CA 1
ATOM 16777 C C . LEU F 2 45 ? 177.047 124.161 202.149 1.00 156.75 43 LEU b C 1
ATOM 16778 O O . LEU F 2 45 ? 176.742 124.580 201.027 1.00 155.78 43 LEU b O 1
ATOM 16783 N N . VAL F 2 46 ? 176.520 123.063 202.684 1.00 154.02 44 VAL b N 1
ATOM 16784 C CA . VAL F 2 46 ? 175.567 122.219 201.974 1.00 153.16 44 VAL b CA 1
ATOM 16785 C C . VAL F 2 46 ? 174.316 122.076 202.830 1.00 151.93 44 VAL b C 1
ATOM 16786 O O . VAL F 2 46 ? 174.407 121.790 204.028 1.00 153.87 44 VAL b O 1
ATOM 16790 N N . SER F 2 47 ? 173.154 122.289 202.219 1.00 142.74 45 SER b N 1
ATOM 16791 C CA . SER F 2 47 ? 171.872 122.164 202.895 1.00 144.26 45 SER b CA 1
ATOM 16792 C C . SER F 2 47 ? 171.032 121.114 202.184 1.00 143.08 45 SER b C 1
ATOM 16793 O O . SER F 2 47 ? 170.838 121.191 200.967 1.00 144.94 45 SER b O 1
ATOM 16796 N N . ARG F 2 48 ? 170.538 120.138 202.942 1.00 143.48 46 ARG b N 1
ATOM 16797 C CA . ARG F 2 48 ? 169.702 119.076 202.404 1.00 144.76 46 ARG b CA 1
ATOM 16798 C C . ARG F 2 48 ? 168.507 118.852 203.316 1.00 145.18 46 ARG b C 1
ATOM 16799 O O . ARG F 2 48 ? 168.626 118.944 204.541 1.00 146.00 46 ARG b O 1
ATOM 16807 N N . LYS F 2 49 ? 167.358 118.552 202.707 1.00 142.23 47 LYS b N 1
ATOM 16808 C CA . LYS F 2 49 ? 166.122 118.260 203.435 1.00 142.90 47 LYS b CA 1
ATOM 16809 C C . LYS F 2 49 ? 165.759 119.394 204.390 1.00 142.63 47 LYS b C 1
ATOM 16810 O O . LYS F 2 49 ? 165.328 119.162 205.522 1.00 141.24 47 LYS b O 1
ATOM 16816 N N . ASN F 2 50 ? 165.944 120.631 203.929 1.00 141.71 48 ASN b N 1
ATOM 16817 C CA . ASN F 2 50 ? 165.698 121.840 204.713 1.00 140.85 48 ASN b CA 1
ATOM 16818 C C . ASN F 2 50 ? 166.531 121.883 205.989 1.00 142.48 48 ASN b C 1
ATOM 16819 O O . ASN F 2 50 ? 166.142 122.529 206.967 1.00 141.64 48 ASN b O 1
ATOM 16824 N N . VAL F 2 51 ? 167.673 121.199 205.999 1.00 144.37 49 VAL b N 1
ATOM 16825 C CA . VAL F 2 51 ? 168.600 121.209 207.122 1.00 139.92 49 VAL b CA 1
ATOM 16826 C C . VAL F 2 51 ? 169.974 121.591 206.596 1.00 140.35 49 VAL b C 1
ATOM 16827 O O . VAL F 2 51 ? 170.490 120.952 205.672 1.00 143.04 49 VAL b O 1
ATOM 16831 N N . GLU F 2 52 ? 170.562 122.629 207.180 1.00 138.53 50 GLU b N 1
ATOM 16832 C CA . GLU F 2 52 ? 171.871 123.095 206.751 1.00 138.96 50 GLU b CA 1
ATOM 16833 C C . GLU F 2 52 ? 172.968 122.275 207.415 1.00 139.04 50 GLU b C 1
ATOM 16834 O O . GLU F 2 52 ? 172.872 121.920 208.592 1.00 140.06 50 GLU b O 1
ATOM 16840 N N . TYR F 2 53 ? 174.014 121.976 206.650 1.00 148.43 51 TYR b N 1
ATOM 16841 C CA . TYR F 2 53 ? 175.130 121.179 207.133 1.00 148.71 51 TYR b CA 1
ATOM 16842 C C . TYR F 2 53 ? 176.443 121.866 206.794 1.00 149.28 51 TYR b C 1
ATOM 16843 O O . TYR F 2 53 ? 176.551 122.583 205.796 1.00 148.35 51 TYR b O 1
ATOM 16852 N N . LEU F 2 54 ? 177.443 121.637 207.639 1.00 162.07 52 LEU b N 1
ATOM 16853 C CA . LEU F 2 54 ? 178.796 122.125 207.417 1.00 163.11 52 LEU b CA 1
ATOM 16854 C C . LEU F 2 54 ? 179.715 120.939 207.167 1.00 163.90 52 LEU b C 1
ATOM 16855 O O . LEU F 2 54 ? 179.704 119.969 207.932 1.00 164.03 52 LEU b O 1
ATOM 16860 N N . VAL F 2 55 ? 180.504 121.018 206.101 1.00 176.62 53 VAL b N 1
ATOM 16861 C CA . VAL F 2 55 ? 181.426 119.956 205.719 1.00 177.37 53 VAL b CA 1
ATOM 16862 C C . VAL F 2 55 ? 182.847 120.472 205.898 1.00 178.97 53 VAL b C 1
ATOM 16863 O O . VAL F 2 55 ? 183.234 121.478 205.290 1.00 178.31 53 VAL b O 1
ATOM 16867 N N . VAL F 2 56 ? 183.621 119.784 206.734 1.00 196.63 54 VAL b N 1
ATOM 16868 C CA . VAL F 2 56 ? 185.006 120.141 207.002 1.00 196.71 54 VAL b CA 1
ATOM 16869 C C . VAL F 2 56 ? 185.880 118.929 206.715 1.00 197.82 54 VAL b C 1
ATOM 16870 O O . VAL F 2 56 ? 185.431 117.781 206.762 1.00 197.90 54 VAL b O 1
ATOM 16874 N N . GLU F 2 57 ? 187.154 119.197 206.427 1.00 207.69 55 GLU b N 1
ATOM 16875 C CA . GLU F 2 57 ? 188.092 118.172 205.989 1.00 207.58 55 GLU b CA 1
ATOM 16876 C C . GLU F 2 57 ? 188.943 117.629 207.134 1.00 208.68 55 GLU b C 1
ATOM 16877 O O . GLU F 2 57 ? 190.128 117.334 206.941 1.00 208.69 55 GLU b O 1
ATOM 16883 N N . ALA F 2 58 ? 188.363 117.493 208.325 1.00 216.76 56 ALA b N 1
ATOM 16884 C CA . ALA F 2 58 ? 189.089 116.911 209.445 1.00 215.70 56 ALA b CA 1
ATOM 16885 C C . ALA F 2 58 ? 189.468 115.468 209.136 1.00 217.02 56 ALA b C 1
ATOM 16886 O O . ALA F 2 58 ? 188.645 114.688 208.649 1.00 218.23 56 ALA b O 1
ATOM 16888 N N . ALA F 2 59 ? 190.728 115.123 209.407 1.00 223.61 57 ALA b N 1
ATOM 16889 C CA . ALA F 2 59 ? 191.276 113.783 209.195 1.00 223.48 57 ALA b CA 1
ATOM 16890 C C . ALA F 2 59 ? 191.178 113.328 207.741 1.00 224.33 57 ALA b C 1
ATOM 16891 O O . ALA F 2 59 ? 191.337 112.138 207.450 1.00 224.39 57 ALA b O 1
ATOM 16893 N N . GLY F 2 60 ? 190.925 114.253 206.819 1.00 224.68 58 GLY b N 1
ATOM 16894 C CA . GLY F 2 60 ? 190.849 113.907 205.408 1.00 223.94 58 GLY b CA 1
ATOM 16895 C C . GLY F 2 60 ? 189.727 112.955 205.054 1.00 224.65 58 GLY b C 1
ATOM 16896 O O . GLY F 2 60 ? 189.926 112.038 204.249 1.00 224.09 58 GLY b O 1
ATOM 16897 N N . GLU F 2 61 ? 188.544 113.151 205.640 1.00 225.49 59 GLU b N 1
ATOM 16898 C CA . GLU F 2 61 ? 187.392 112.316 205.335 1.00 225.06 59 GLU b CA 1
ATOM 16899 C C . GLU F 2 61 ? 186.118 113.108 205.071 1.00 225.11 59 GLU b C 1
ATOM 16900 O O . GLU F 2 61 ? 185.080 112.497 204.795 1.00 225.14 59 GLU b O 1
ATOM 16906 N N . THR F 2 62 ? 186.167 114.440 205.146 1.00 213.19 60 THR b N 1
ATOM 16907 C CA . THR F 2 62 ? 185.038 115.315 204.824 1.00 211.66 60 THR b CA 1
ATOM 16908 C C . THR F 2 62 ? 183.805 114.967 205.662 1.00 212.05 60 THR b C 1
ATOM 16909 O O . THR F 2 62 ? 182.760 114.563 205.149 1.00 211.87 60 THR b O 1
ATOM 16913 N N . ARG F 2 63 ? 183.948 115.131 206.974 1.00 199.19 61 ARG b N 1
ATOM 16914 C CA . ARG F 2 63 ? 182.829 114.900 207.876 1.00 198.24 61 ARG b CA 1
ATOM 16915 C C . ARG F 2 63 ? 181.791 116.008 207.739 1.00 197.66 61 ARG b C 1
ATOM 16916 O O . ARG F 2 63 ? 182.102 117.144 207.370 1.00 197.46 61 ARG b O 1
ATOM 16924 N N . GLU F 2 64 ? 180.543 115.664 208.043 1.00 171.51 62 GLU b N 1
ATOM 16925 C CA . GLU F 2 64 ? 179.412 116.570 207.907 1.00 170.06 62 GLU b CA 1
ATOM 16926 C C . GLU F 2 64 ? 178.681 116.671 209.238 1.00 169.56 62 GLU b C 1
ATOM 16927 O O . GLU F 2 64 ? 178.419 115.651 209.884 1.00 168.23 62 GLU b O 1
ATOM 16933 N N . LEU F 2 65 ? 178.354 117.896 209.643 1.00 160.91 63 LEU b N 1
ATOM 16934 C CA . LEU F 2 65 ? 177.687 118.139 210.913 1.00 159.98 63 LEU b CA 1
ATOM 16935 C C . LEU F 2 65 ? 176.672 119.261 210.755 1.00 159.71 63 LEU b C 1
ATOM 16936 O O . LEU F 2 65 ? 176.805 120.123 209.883 1.00 158.02 63 LEU b O 1
ATOM 16941 N N . ARG F 2 66 ? 175.658 119.241 211.616 1.00 148.80 64 ARG b N 1
ATOM 16942 C CA . ARG F 2 66 ? 174.609 120.247 211.577 1.00 146.72 64 ARG b CA 1
ATOM 16943 C C . ARG F 2 66 ? 175.131 121.593 212.069 1.00 149.67 64 ARG b C 1
ATOM 16944 O O . ARG F 2 66 ? 176.101 121.678 212.827 1.00 152.29 64 ARG b O 1
ATOM 16952 N N . LEU F 2 67 ? 174.468 122.661 211.620 1.00 148.36 65 LEU b N 1
ATOM 16953 C CA . LEU F 2 67 ? 174.876 124.005 212.019 1.00 148.04 65 LEU b CA 1
ATOM 16954 C C . LEU F 2 67 ? 174.523 124.288 213.473 1.00 147.66 65 LEU b C 1
ATOM 16955 O O . LEU F 2 67 ? 175.343 124.835 214.219 1.00 147.45 65 LEU b O 1
ATOM 16960 N N . ASP F 2 68 ? 173.310 123.926 213.896 1.00 152.62 66 ASP b N 1
ATOM 16961 C CA . ASP F 2 68 ? 172.874 124.241 215.251 1.00 153.31 66 ASP b CA 1
ATOM 16962 C C . ASP F 2 68 ? 173.664 123.486 216.312 1.00 154.46 66 ASP b C 1
ATOM 16963 O O . ASP F 2 68 ? 173.687 123.915 217.470 1.00 153.90 66 ASP b O 1
ATOM 16968 N N . LYS F 2 69 ? 174.309 122.376 215.949 1.00 156.73 67 LYS b N 1
ATOM 16969 C CA . LYS F 2 69 ? 175.118 121.645 216.916 1.00 155.01 67 LYS b CA 1
ATOM 16970 C C . LYS F 2 69 ? 176.434 122.348 217.217 1.00 154.89 67 LYS b C 1
ATOM 16971 O O . LYS F 2 69 ? 177.054 122.061 218.246 1.00 155.16 67 LYS b O 1
ATOM 16977 N N . ILE F 2 70 ? 176.871 123.261 216.350 1.00 151.96 68 ILE b N 1
ATOM 16978 C CA . ILE F 2 70 ? 178.103 123.998 216.595 1.00 151.53 68 ILE b CA 1
ATOM 16979 C C . ILE F 2 70 ? 177.872 125.006 217.710 1.00 152.33 68 ILE b C 1
ATOM 16980 O O . ILE F 2 70 ? 176.895 125.765 217.691 1.00 152.33 68 ILE b O 1
ATOM 16985 N N . THR F 2 71 ? 178.771 125.016 218.693 1.00 159.70 69 THR b N 1
ATOM 16986 C CA . THR F 2 71 ? 178.670 125.951 219.806 1.00 159.28 69 THR b CA 1
ATOM 16987 C C . THR F 2 71 ? 179.500 127.206 219.568 1.00 158.36 69 THR b C 1
ATOM 16988 O O . THR F 2 71 ? 179.002 128.324 219.731 1.00 158.14 69 THR b O 1
ATOM 16992 N N . SER F 2 72 ? 180.763 127.041 219.184 1.00 154.83 70 SER b N 1
ATOM 16993 C CA . SER F 2 72 ? 181.635 128.177 218.933 1.00 153.69 70 SER b CA 1
ATOM 16994 C C . SER F 2 72 ? 182.685 127.785 217.905 1.00 155.12 70 SER b C 1
ATOM 16995 O O . SER F 2 72 ? 182.969 126.603 217.696 1.00 157.29 70 SER b O 1
ATOM 16998 N N . PHE F 2 73 ? 183.258 128.800 217.265 1.00 160.16 71 PHE b N 1
ATOM 16999 C CA . PHE F 2 73 ? 184.345 128.601 216.319 1.00 161.74 71 PHE b CA 1
ATOM 17000 C C . PHE F 2 73 ? 185.191 129.863 216.286 1.00 161.31 71 PHE b C 1
ATOM 17001 O O . PHE F 2 73 ? 184.688 130.969 216.499 1.00 161.79 71 PHE b O 1
ATOM 17009 N N . SER F 2 74 ? 186.484 129.689 216.019 1.00 166.16 72 SER b N 1
ATOM 17010 C CA . SER F 2 74 ? 187.408 130.811 216.051 1.00 166.10 72 SER b CA 1
ATOM 17011 C C . SER F 2 74 ? 188.550 130.565 215.077 1.00 166.03 72 SER b C 1
ATOM 17012 O O . SER F 2 74 ? 188.820 129.432 214.673 1.00 165.51 72 SER b O 1
ATOM 17015 N N . HIS F 2 75 ? 189.213 131.651 214.707 1.00 175.37 73 HIS b N 1
ATOM 17016 C CA . HIS F 2 75 ? 190.370 131.634 213.828 1.00 176.11 73 HIS b CA 1
ATOM 17017 C C . HIS F 2 75 ? 191.357 132.679 214.323 1.00 178.06 73 HIS b C 1
ATOM 17018 O O . HIS F 2 75 ? 190.966 133.638 214.996 1.00 177.61 73 HIS b O 1
ATOM 17025 N N . PRO F 2 76 ? 192.648 132.511 214.029 1.00 187.61 74 PRO b N 1
ATOM 17026 C CA . PRO F 2 76 ? 193.604 133.580 214.358 1.00 187.59 74 PRO b CA 1
ATOM 17027 C C . PRO F 2 76 ? 193.314 134.892 213.648 1.00 187.00 74 PRO b C 1
ATOM 17028 O O . PRO F 2 76 ? 193.747 135.949 214.124 1.00 186.25 74 PRO b O 1
ATOM 17032 N N . GLU F 2 77 ? 192.597 134.862 212.525 1.00 183.87 75 GLU b N 1
ATOM 17033 C CA . GLU F 2 77 ? 192.284 136.083 211.792 1.00 182.86 75 GLU b CA 1
ATOM 17034 C C . GLU F 2 77 ? 190.992 136.742 212.255 1.00 182.87 75 GLU b C 1
ATOM 17035 O O . GLU F 2 77 ? 190.937 137.974 212.351 1.00 183.46 75 GLU b O 1
ATOM 17041 N N . ILE F 2 78 ? 189.953 135.961 212.542 1.00 174.10 76 ILE b N 1
ATOM 17042 C CA . ILE F 2 78 ? 188.669 136.484 212.994 1.00 173.29 76 ILE b CA 1
ATOM 17043 C C . ILE F 2 78 ? 188.413 135.969 214.403 1.00 173.33 76 ILE b C 1
ATOM 17044 O O . ILE F 2 78 ? 188.556 134.770 214.667 1.00 173.94 76 ILE b O 1
ATOM 17049 N N . GLY F 2 79 ? 188.036 136.875 215.300 1.00 165.70 77 GLY b N 1
ATOM 17050 C CA . GLY F 2 79 ? 187.898 136.537 216.704 1.00 164.77 77 GLY b CA 1
ATOM 17051 C C . GLY F 2 79 ? 186.867 135.451 216.952 1.00 164.42 77 GLY b C 1
ATOM 17052 O O . GLY F 2 79 ? 186.121 135.024 216.071 1.00 164.03 77 GLY b O 1
ATOM 17053 N N . THR F 2 80 ? 186.842 134.995 218.203 1.00 165.14 78 THR b N 1
ATOM 17054 C CA . THR F 2 80 ? 185.941 133.921 218.599 1.00 166.63 78 THR b CA 1
ATOM 17055 C C . THR F 2 80 ? 184.491 134.321 218.358 1.00 166.75 78 THR b C 1
ATOM 17056 O O . THR F 2 80 ? 184.069 135.424 218.715 1.00 167.35 78 THR b O 1
ATOM 17060 N N . VAL F 2 81 ? 183.731 133.417 217.748 1.00 158.60 79 VAL b N 1
ATOM 17061 C CA . VAL F 2 81 ? 182.331 133.648 217.420 1.00 156.93 79 VAL b CA 1
ATOM 17062 C C . VAL F 2 81 ? 181.488 132.637 218.182 1.00 157.09 79 VAL b C 1
ATOM 17063 O O . VAL F 2 81 ? 181.719 131.427 218.081 1.00 158.44 79 VAL b O 1
ATOM 17067 N N . VAL F 2 82 ? 180.517 133.134 218.941 1.00 148.04 80 VAL b N 1
ATOM 17068 C CA . VAL F 2 82 ? 179.594 132.299 219.699 1.00 149.48 80 VAL b CA 1
ATOM 17069 C C . VAL F 2 82 ? 178.208 132.477 219.099 1.00 148.21 80 VAL b C 1
ATOM 17070 O O . VAL F 2 82 ? 177.698 133.602 219.019 1.00 147.05 80 VAL b O 1
ATOM 17074 N N . VAL F 2 83 ? 177.601 131.376 218.678 1.00 152.45 81 VAL b N 1
ATOM 17075 C CA . VAL F 2 83 ? 176.276 131.422 218.075 1.00 152.10 81 VAL b CA 1
ATOM 17076 C C . VAL F 2 83 ? 175.231 131.587 219.168 1.00 152.40 81 VAL b C 1
ATOM 17077 O O . VAL F 2 83 ? 175.374 131.057 220.277 1.00 152.53 81 VAL b O 1
ATOM 17081 N N . SER F 2 84 ? 174.180 132.342 218.865 1.00 156.15 82 SER b N 1
ATOM 17082 C CA . SER F 2 84 ? 173.107 132.546 219.822 1.00 156.08 82 SER b CA 1
ATOM 17083 C C . SER F 2 84 ? 172.234 131.299 219.921 1.00 156.65 82 SER b C 1
ATOM 17084 O O . SER F 2 84 ? 172.151 130.488 218.995 1.00 156.93 82 SER b O 1
ATOM 17087 N N . GLU F 2 85 ? 171.578 131.153 221.074 1.00 171.52 83 GLU b N 1
ATOM 17088 C CA . GLU F 2 85 ? 170.679 130.022 221.268 1.00 172.84 83 GLU b CA 1
ATOM 17089 C C . GLU F 2 85 ? 169.437 130.133 220.393 1.00 174.83 83 GLU b C 1
ATOM 17090 O O . GLU F 2 85 ? 168.830 129.112 220.048 1.00 174.49 83 GLU b O 1
ATOM 17096 N N . SER F 2 86 ? 169.046 131.349 220.026 1.00 170.22 84 SER b N 1
ATOM 17097 C CA . SER F 2 86 ? 167.868 131.559 219.194 1.00 169.67 84 SER b CA 1
ATOM 17098 C C . SER F 2 86 ? 168.178 131.293 217.724 1.00 168.49 84 SER b C 1
ATOM 17099 O O . SER F 2 86 ? 167.303 130.897 216.954 1.00 167.44 84 SER b O 1
ATOM 17103 N N . ASP G 2 5 ? 180.430 95.529 155.835 1.00 166.94 3 ASP c N 1
ATOM 17104 C CA . ASP G 2 5 ? 179.247 95.517 154.984 1.00 169.77 3 ASP c CA 1
ATOM 17105 C C . ASP G 2 5 ? 178.620 96.907 154.920 1.00 170.71 3 ASP c C 1
ATOM 17106 O O . ASP G 2 5 ? 179.192 97.828 154.336 1.00 170.17 3 ASP c O 1
ATOM 17111 N N . THR G 2 6 ? 177.443 97.053 155.522 1.00 163.84 4 THR c N 1
ATOM 17112 C CA . THR G 2 6 ? 176.771 98.344 155.549 1.00 162.48 4 THR c CA 1
ATOM 17113 C C . THR G 2 6 ? 177.531 99.318 156.440 1.00 161.85 4 THR c C 1
ATOM 17114 O O . THR G 2 6 ? 178.063 98.941 157.488 1.00 160.63 4 THR c O 1
ATOM 17118 N N . TYR G 2 7 ? 177.581 100.578 156.019 1.00 147.08 5 TYR c N 1
ATOM 17119 C CA . TYR G 2 7 ? 178.313 101.610 156.741 1.00 146.69 5 TYR c CA 1
ATOM 17120 C C . TYR G 2 7 ? 177.412 102.236 157.800 1.00 145.04 5 TYR c C 1
ATOM 17121 O O . TYR G 2 7 ? 176.332 102.745 157.483 1.00 142.30 5 TYR c O 1
ATOM 17130 N N . GLN G 2 8 ? 177.862 102.197 159.054 1.00 144.27 6 GLN c N 1
ATOM 17131 C CA . GLN G 2 8 ? 177.139 102.814 160.155 1.00 140.79 6 GLN c CA 1
ATOM 17132 C C . GLN G 2 8 ? 177.817 104.120 160.529 1.00 141.58 6 GLN c C 1
ATOM 17133 O O . GLN G 2 8 ? 178.994 104.102 160.920 1.00 143.72 6 GLN c O 1
ATOM 17139 N N . PRO G 2 9 ? 177.137 105.261 160.420 1.00 127.14 7 PRO c N 1
ATOM 17140 C CA . PRO G 2 9 ? 177.789 106.541 160.721 1.00 126.75 7 PRO c CA 1
ATOM 17141 C C . PRO G 2 9 ? 178.263 106.613 162.164 1.00 124.85 7 PRO c C 1
ATOM 17142 O O . PRO G 2 9 ? 177.652 106.051 163.075 1.00 124.35 7 PRO c O 1
ATOM 17146 N N . ILE G 2 10 ? 179.377 107.316 162.362 1.00 113.78 8 ILE c N 1
ATOM 17147 C CA . ILE G 2 10 ? 179.971 107.476 163.684 1.00 113.98 8 ILE c CA 1
ATOM 17148 C C . ILE G 2 10 ? 179.250 108.587 164.435 1.00 116.01 8 ILE c C 1
ATOM 17149 O O . ILE G 2 10 ? 178.476 109.349 163.845 1.00 118.18 8 ILE c O 1
ATOM 17154 N N . ASN G 2 11 ? 179.500 108.685 165.737 1.00 116.21 9 ASN c N 1
ATOM 17155 C CA . ASN G 2 11 ? 178.860 109.701 166.556 1.00 113.24 9 ASN c CA 1
ATOM 17156 C C . ASN G 2 11 ? 179.378 111.092 166.196 1.00 115.45 9 ASN c C 1
ATOM 17157 O O . ASN G 2 11 ? 180.473 111.260 165.654 1.00 118.85 9 ASN c O 1
ATOM 17162 N N . CYS G 2 12 ? 178.562 112.100 166.510 1.00 114.29 10 CYS c N 1
ATOM 17163 C CA . CYS G 2 12 ? 178.878 113.468 166.114 1.00 112.81 10 CYS c CA 1
ATOM 17164 C C . CYS G 2 12 ? 180.138 113.979 166.801 1.00 114.35 10 CYS c C 1
ATOM 17165 O O . CYS G 2 12 ? 180.941 114.687 166.183 1.00 117.22 10 CYS c O 1
ATOM 17168 N N . ASP G 2 13 ? 180.325 113.646 168.081 1.00 133.09 11 ASP c N 1
ATOM 17169 C CA . ASP G 2 13 ? 181.503 114.126 168.798 1.00 133.89 11 ASP c CA 1
ATOM 17170 C C . ASP G 2 13 ? 182.785 113.558 168.202 1.00 131.57 11 ASP c C 1
ATOM 17171 O O . ASP G 2 13 ? 183.788 114.271 168.075 1.00 131.06 11 ASP c O 1
ATOM 17176 N N . ASP G 2 14 ? 182.775 112.275 167.835 1.00 132.29 12 ASP c N 1
ATOM 17177 C CA . ASP G 2 14 ? 183.943 111.681 167.194 1.00 130.53 12 ASP c CA 1
ATOM 17178 C C . ASP G 2 14 ? 184.211 112.320 165.838 1.00 129.98 12 ASP c C 1
ATOM 17179 O O . ASP G 2 14 ? 185.364 112.609 165.496 1.00 132.35 12 ASP c O 1
ATOM 17184 N N . TYR G 2 15 ? 183.157 112.549 165.053 1.00 118.83 13 TYR c N 1
ATOM 17185 C CA . TYR G 2 15 ? 183.323 113.185 163.751 1.00 116.86 13 TYR c CA 1
ATOM 17186 C C . TYR G 2 15 ? 183.869 114.598 163.895 1.00 118.09 13 TYR c C 1
ATOM 17187 O O . TYR G 2 15 ? 184.696 115.038 163.088 1.00 122.31 13 TYR c O 1
ATOM 17196 N N . ASP G 2 16 ? 183.411 115.329 164.914 1.00 128.38 14 ASP c N 1
ATOM 17197 C CA . ASP G 2 16 ? 183.889 116.691 165.123 1.00 129.12 14 ASP c CA 1
ATOM 17198 C C . ASP G 2 16 ? 185.379 116.713 165.437 1.00 132.43 14 ASP c C 1
ATOM 17199 O O . ASP G 2 16 ? 186.101 117.610 164.987 1.00 135.52 14 ASP c O 1
ATOM 17204 N N . ASN G 2 17 ? 185.858 115.738 166.216 1.00 143.51 15 ASN c N 1
ATOM 17205 C CA . ASN G 2 17 ? 187.283 115.675 166.523 1.00 143.97 15 ASN c CA 1
ATOM 17206 C C . ASN G 2 17 ? 188.111 115.473 165.260 1.00 145.71 15 ASN c C 1
ATOM 17207 O O . ASN G 2 17 ? 189.151 116.116 165.081 1.00 145.47 15 ASN c O 1
ATOM 17212 N N . LEU G 2 18 ? 187.666 114.581 164.373 1.00 145.78 16 LEU c N 1
ATOM 17213 C CA . LEU G 2 18 ? 188.343 114.420 163.091 1.00 142.33 16 LEU c CA 1
ATOM 17214 C C . LEU G 2 18 ? 188.227 115.682 162.248 1.00 144.65 16 LEU c C 1
ATOM 17215 O O . LEU G 2 18 ? 189.187 116.079 161.579 1.00 147.78 16 LEU c O 1
ATOM 17220 N N . GLU G 2 19 ? 187.056 116.322 162.266 1.00 147.01 17 GLU c N 1
ATOM 17221 C CA . GLU G 2 19 ? 186.854 117.530 161.473 1.00 147.03 17 GLU c CA 1
ATOM 17222 C C . GLU G 2 19 ? 187.784 118.648 161.924 1.00 148.17 17 GLU c C 1
ATOM 17223 O O . GLU G 2 19 ? 188.397 119.333 161.097 1.00 148.76 17 GLU c O 1
ATOM 17229 N N . LEU G 2 20 ? 187.904 118.850 163.239 1.00 160.60 18 LEU c N 1
ATOM 17230 C CA . LEU G 2 20 ? 188.777 119.909 163.733 1.00 160.43 18 LEU c CA 1
ATOM 17231 C C . LEU G 2 20 ? 190.247 119.566 163.529 1.00 162.18 18 LEU c C 1
ATOM 17232 O O . LEU G 2 20 ? 191.059 120.462 163.278 1.00 164.39 18 LEU c O 1
ATOM 17237 N N . ALA G 2 21 ? 190.608 118.286 163.639 1.00 166.26 19 ALA c N 1
ATOM 17238 C CA . ALA G 2 21 ? 191.996 117.891 163.424 1.00 166.03 19 ALA c CA 1
ATOM 17239 C C . ALA G 2 21 ? 192.423 118.128 161.981 1.00 166.63 19 ALA c C 1
ATOM 17240 O O . ALA G 2 21 ? 193.541 118.589 161.726 1.00 167.32 19 ALA c O 1
ATOM 17242 N N . CYS G 2 22 ? 191.547 117.820 161.025 1.00 176.04 20 CYS c N 1
ATOM 17243 C CA . CYS G 2 22 ? 191.900 117.957 159.618 1.00 177.01 20 CYS c CA 1
ATOM 17244 C C . CYS G 2 22 ? 191.889 119.406 159.149 1.00 177.10 20 CYS c C 1
ATOM 17245 O O . CYS G 2 22 ? 192.631 119.755 158.224 1.00 178.37 20 CYS c O 1
ATOM 17248 N N . GLN G 2 23 ? 191.065 120.260 159.760 1.00 177.55 21 GLN c N 1
ATOM 17249 C CA . GLN G 2 23 ? 190.909 121.615 159.239 1.00 177.87 21 GLN c CA 1
ATOM 17250 C C . GLN G 2 23 ? 192.129 122.483 159.521 1.00 177.93 21 GLN c C 1
ATOM 17251 O O . GLN G 2 23 ? 192.405 123.419 158.763 1.00 177.76 21 GLN c O 1
ATOM 17257 N N . HIS G 2 24 ? 192.872 122.199 160.592 1.00 182.83 22 HIS c N 1
ATOM 17258 C CA . HIS G 2 24 ? 194.064 122.969 160.925 1.00 182.83 22 HIS c CA 1
ATOM 17259 C C . HIS G 2 24 ? 195.347 122.167 160.731 1.00 184.69 22 HIS c C 1
ATOM 17260 O O . HIS G 2 24 ? 196.387 122.525 161.294 1.00 185.32 22 HIS c O 1
ATOM 17267 N N . HIS G 2 25 ? 195.289 121.088 159.948 1.00 191.66 23 HIS c N 1
ATOM 17268 C CA . HIS G 2 25 ? 196.462 120.292 159.585 1.00 190.62 23 HIS c CA 1
ATOM 17269 C C . HIS G 2 25 ? 197.175 119.746 160.824 1.00 190.04 23 HIS c C 1
ATOM 17270 O O . HIS G 2 25 ? 198.315 120.098 161.131 1.00 189.75 23 HIS c O 1
ATOM 17277 N N . LEU G 2 26 ? 196.474 118.870 161.536 1.00 195.03 24 LEU c N 1
ATOM 17278 C CA . LEU G 2 26 ? 196.984 118.247 162.750 1.00 196.02 24 LEU c CA 1
ATOM 17279 C C . LEU G 2 26 ? 197.291 116.781 162.474 1.00 196.10 24 LEU c C 1
ATOM 17280 O O . LEU G 2 26 ? 196.437 116.050 161.960 1.00 195.56 24 LEU c O 1
ATOM 17285 N N . MET G 2 27 ? 198.509 116.360 162.808 1.00 200.84 25 MET c N 1
ATOM 17286 C CA . MET G 2 27 ? 198.921 114.982 162.577 1.00 200.52 25 MET c CA 1
ATOM 17287 C C . MET G 2 27 ? 198.130 114.033 163.469 1.00 200.85 25 MET c C 1
ATOM 17288 O O . MET G 2 27 ? 197.900 114.309 164.649 1.00 201.08 25 MET c O 1
ATOM 17293 N N . LEU G 2 28 ? 197.725 112.900 162.901 1.00 198.24 26 LEU c N 1
ATOM 17294 C CA . LEU G 2 28 ? 196.865 111.952 163.591 1.00 198.29 26 LEU c CA 1
ATOM 17295 C C . LEU G 2 28 ? 197.436 110.546 163.465 1.00 197.22 26 LEU c C 1
ATOM 17296 O O . LEU G 2 28 ? 198.023 110.184 162.441 1.00 196.44 26 LEU c O 1
ATOM 17301 N N . THR G 2 29 ? 197.257 109.757 164.521 1.00 188.32 27 THR c N 1
ATOM 17302 C CA . THR G 2 29 ? 197.720 108.376 164.574 1.00 187.23 27 THR c CA 1
ATOM 17303 C C . THR G 2 29 ? 196.515 107.451 164.473 1.00 186.88 27 THR c C 1
ATOM 17304 O O . THR G 2 29 ? 195.647 107.459 165.353 1.00 187.44 27 THR c O 1
ATOM 17308 N N . LEU G 2 30 ? 196.470 106.650 163.414 1.00 183.45 28 LEU c N 1
ATOM 17309 C CA . LEU G 2 30 ? 195.335 105.779 163.152 1.00 183.08 28 LEU c CA 1
ATOM 17310 C C . LEU G 2 30 ? 195.508 104.431 163.840 1.00 181.90 28 LEU c C 1
ATOM 17311 O O . LEU G 2 30 ? 196.623 103.926 163.995 1.00 182.30 28 LEU c O 1
ATOM 17316 N N . GLU G 2 31 ? 194.382 103.853 164.255 1.00 180.19 29 GLU c N 1
ATOM 17317 C CA . GLU G 2 31 ? 194.345 102.509 164.828 1.00 180.17 29 GLU c CA 1
ATOM 17318 C C . GLU G 2 31 ? 193.110 101.813 164.276 1.00 180.58 29 GLU c C 1
ATOM 17319 O O . GLU G 2 31 ? 191.982 102.200 164.598 1.00 181.85 29 GLU c O 1
ATOM 17325 N N . LEU G 2 32 ? 193.318 100.790 163.452 1.00 175.57 30 LEU c N 1
ATOM 17326 C CA . LEU G 2 32 ? 192.227 100.130 162.754 1.00 175.48 30 LEU c CA 1
ATOM 17327 C C . LEU G 2 32 ? 191.690 98.954 163.568 1.00 175.72 30 LEU c C 1
ATOM 17328 O O . LEU G 2 32 ? 192.093 98.713 164.709 1.00 175.26 30 LEU c O 1
ATOM 17333 N N . LYS G 2 33 ? 190.753 98.215 162.968 1.00 176.70 31 LYS c N 1
ATOM 17334 C CA . LYS G 2 33 ? 190.180 97.050 163.634 1.00 176.87 31 LYS c CA 1
ATOM 17335 C C . LYS G 2 33 ? 191.226 95.965 163.854 1.00 179.69 31 LYS c C 1
ATOM 17336 O O . LYS G 2 33 ? 191.255 95.326 164.913 1.00 180.02 31 LYS c O 1
ATOM 17342 N N . ASP G 2 34 ? 192.086 95.733 162.859 1.00 195.13 32 ASP c N 1
ATOM 17343 C CA . ASP G 2 34 ? 193.124 94.716 162.999 1.00 194.51 32 ASP c CA 1
ATOM 17344 C C . ASP G 2 34 ? 194.100 95.074 164.114 1.00 194.49 32 ASP c C 1
ATOM 17345 O O . ASP G 2 34 ? 194.524 94.203 164.882 1.00 193.25 32 ASP c O 1
ATOM 17350 N N . GLY G 2 35 ? 194.464 96.348 164.218 1.00 193.13 33 GLY c N 1
ATOM 17351 C CA . GLY G 2 35 ? 195.388 96.790 165.241 1.00 191.94 33 GLY c CA 1
ATOM 17352 C C . GLY G 2 35 ? 196.630 97.438 164.668 1.00 192.20 33 GLY c C 1
ATOM 17353 O O . GLY G 2 35 ? 197.536 97.825 165.413 1.00 192.26 33 GLY c O 1
ATOM 17354 N N . GLU G 2 36 ? 196.684 97.560 163.345 1.00 190.79 34 GLU c N 1
ATOM 17355 C CA . GLU G 2 36 ? 197.838 98.169 162.702 1.00 190.96 34 GLU c CA 1
ATOM 17356 C C . GLU G 2 36 ? 197.899 99.660 163.017 1.00 190.90 34 GLU c C 1
ATOM 17357 O O . GLU G 2 36 ? 196.878 100.315 163.242 1.00 191.79 34 GLU c O 1
ATOM 17363 N N . LYS G 2 37 ? 199.116 100.191 163.038 1.00 185.75 35 LYS c N 1
ATOM 17364 C CA . LYS G 2 37 ? 199.363 101.589 163.360 1.00 185.94 35 LYS c CA 1
ATOM 17365 C C . LYS G 2 37 ? 199.693 102.347 162.084 1.00 184.98 35 LYS c C 1
ATOM 17366 O O . LYS G 2 37 ? 200.516 101.893 161.282 1.00 185.07 35 LYS c O 1
ATOM 17372 N N . LEU G 2 38 ? 199.049 103.499 161.897 1.00 186.34 36 LEU c N 1
ATOM 17373 C CA . LEU G 2 38 ? 199.259 104.346 160.724 1.00 185.88 36 LEU c CA 1
ATOM 17374 C C . LEU G 2 38 ? 199.454 105.773 161.229 1.00 186.92 36 LEU c C 1
ATOM 17375 O O . LEU G 2 38 ? 198.492 106.536 161.350 1.00 188.47 36 LEU c O 1
ATOM 17380 N N . GLN G 2 39 ? 200.701 106.129 161.521 1.00 190.71 37 GLN c N 1
ATOM 17381 C CA . GLN G 2 39 ? 201.044 107.472 161.982 1.00 191.73 37 GLN c CA 1
ATOM 17382 C C . GLN G 2 39 ? 201.421 108.301 160.761 1.00 191.66 37 GLN c C 1
ATOM 17383 O O . GLN G 2 39 ? 202.521 108.167 160.220 1.00 191.59 37 GLN c O 1
ATOM 17389 N N . ALA G 2 40 ? 200.507 109.161 160.325 1.00 195.66 38 ALA c N 1
ATOM 17390 C CA . ALA G 2 40 ? 200.719 109.962 159.128 1.00 195.60 38 ALA c CA 1
ATOM 17391 C C . ALA G 2 40 ? 199.873 111.226 159.230 1.00 195.72 38 ALA c C 1
ATOM 17392 O O . ALA G 2 40 ? 199.365 111.572 160.301 1.00 195.42 38 ALA c O 1
ATOM 17394 N N . LYS G 2 41 ? 199.723 111.916 158.104 1.00 199.02 39 LYS c N 1
ATOM 17395 C CA . LYS G 2 41 ? 199.043 113.201 158.040 1.00 199.13 39 LYS c CA 1
ATOM 17396 C C . LYS G 2 41 ? 197.665 113.025 157.418 1.00 199.90 39 LYS c C 1
ATOM 17397 O O . LYS G 2 41 ? 197.524 112.355 156.390 1.00 199.85 39 LYS c O 1
ATOM 17403 N N . ALA G 2 42 ? 196.656 113.625 158.044 1.00 198.41 40 ALA c N 1
ATOM 17404 C CA . ALA G 2 42 ? 195.289 113.616 157.540 1.00 196.90 40 ALA c CA 1
ATOM 17405 C C . ALA G 2 42 ? 194.944 114.999 157.007 1.00 196.20 40 ALA c C 1
ATOM 17406 O O . ALA G 2 42 ? 195.170 116.005 157.689 1.00 195.52 40 ALA c O 1
ATOM 17408 N N . SER G 2 43 ? 194.396 115.048 155.793 1.00 192.46 41 SER c N 1
ATOM 17409 C CA . SER G 2 43 ? 194.109 116.320 155.137 1.00 192.67 41 SER c CA 1
ATOM 17410 C C . SER G 2 43 ? 192.694 116.812 155.438 1.00 192.95 41 SER c C 1
ATOM 17411 O O . SER G 2 43 ? 192.515 117.904 155.986 1.00 193.22 41 SER c O 1
ATOM 17414 N N . ASP G 2 44 ? 191.687 116.020 155.086 1.00 188.43 42 ASP c N 1
ATOM 17415 C CA . ASP G 2 44 ? 190.293 116.409 155.272 1.00 187.15 42 ASP c CA 1
ATOM 17416 C C . ASP G 2 44 ? 189.433 115.151 155.228 1.00 186.98 42 ASP c C 1
ATOM 17417 O O . ASP G 2 44 ? 189.945 114.027 155.253 1.00 186.71 42 ASP c O 1
ATOM 17422 N N . LEU G 2 45 ? 188.117 115.340 155.167 1.00 167.59 43 LEU c N 1
ATOM 17423 C CA . LEU G 2 45 ? 187.160 114.245 155.108 1.00 165.86 43 LEU c CA 1
ATOM 17424 C C . LEU G 2 45 ? 186.343 114.363 153.831 1.00 166.34 43 LEU c C 1
ATOM 17425 O O . LEU G 2 45 ? 185.788 115.428 153.540 1.00 165.52 43 LEU c O 1
ATOM 17430 N N . VAL G 2 46 ? 186.270 113.271 153.075 1.00 160.40 44 VAL c N 1
ATOM 17431 C CA . VAL G 2 46 ? 185.524 113.215 151.824 1.00 158.43 44 VAL c CA 1
ATOM 17432 C C . VAL G 2 46 ? 184.478 112.118 151.943 1.00 157.22 44 VAL c C 1
ATOM 17433 O O . VAL G 2 46 ? 184.793 110.997 152.359 1.00 158.10 44 VAL c O 1
ATOM 17437 N N . SER G 2 47 ? 183.239 112.439 151.583 1.00 152.47 45 SER c N 1
ATOM 17438 C CA . SER G 2 47 ? 182.134 111.494 151.637 1.00 154.23 45 SER c CA 1
ATOM 17439 C C . SER G 2 47 ? 181.627 111.227 150.229 1.00 154.51 45 SER c C 1
ATOM 17440 O O . SER G 2 47 ? 181.364 112.166 149.471 1.00 155.93 45 SER c O 1
ATOM 17443 N N . ARG G 2 48 ? 181.497 109.949 149.881 1.00 147.79 46 ARG c N 1
ATOM 17444 C CA . ARG G 2 48 ? 180.957 109.551 148.591 1.00 146.40 46 ARG c CA 1
ATOM 17445 C C . ARG G 2 48 ? 180.071 108.329 148.777 1.00 147.29 46 ARG c C 1
ATOM 17446 O O . ARG G 2 48 ? 180.309 107.499 149.659 1.00 148.83 46 ARG c O 1
ATOM 17454 N N . LYS G 2 49 ? 179.041 108.233 147.934 1.00 151.14 47 LYS c N 1
ATOM 17455 C CA . LYS G 2 49 ? 178.087 107.123 147.967 1.00 152.76 47 LYS c CA 1
ATOM 17456 C C . LYS G 2 49 ? 177.491 106.951 149.363 1.00 154.30 47 LYS c C 1
ATOM 17457 O O . LYS G 2 49 ? 177.313 105.834 149.855 1.00 154.57 47 LYS c O 1
ATOM 17463 N N . ASN G 2 50 ? 177.187 108.078 150.010 1.00 148.34 48 ASN c N 1
ATOM 17464 C CA . ASN G 2 50 ? 176.626 108.100 151.362 1.00 146.80 48 ASN c CA 1
ATOM 17465 C C . ASN G 2 50 ? 177.520 107.373 152.363 1.00 146.79 48 ASN c C 1
ATOM 17466 O O . ASN G 2 50 ? 177.038 106.823 153.355 1.00 147.26 48 ASN c O 1
ATOM 17471 N N . VAL G 2 51 ? 178.827 107.360 152.110 1.00 145.47 49 VAL c N 1
ATOM 17472 C CA . VAL G 2 51 ? 179.800 106.742 153.002 1.00 143.14 49 VAL c CA 1
ATOM 17473 C C . VAL G 2 51 ? 180.903 107.753 153.275 1.00 142.87 49 VAL c C 1
ATOM 17474 O O . VAL G 2 51 ? 181.485 108.311 152.338 1.00 144.31 49 VAL c O 1
ATOM 17478 N N . GLU G 2 52 ? 181.190 107.985 154.552 1.00 143.93 50 GLU c N 1
ATOM 17479 C CA . GLU G 2 52 ? 182.206 108.952 154.939 1.00 145.90 50 GLU c CA 1
ATOM 17480 C C . GLU G 2 52 ? 183.585 108.309 154.925 1.00 145.04 50 GLU c C 1
ATOM 17481 O O . GLU G 2 52 ? 183.764 107.175 155.379 1.00 145.16 50 GLU c O 1
ATOM 17487 N N . TYR G 2 53 ? 184.564 109.043 154.403 1.00 155.15 51 TYR c N 1
ATOM 17488 C CA . TYR G 2 53 ? 185.932 108.559 154.302 1.00 155.75 51 TYR c CA 1
ATOM 17489 C C . TYR G 2 53 ? 186.894 109.597 154.855 1.00 157.28 51 TYR c C 1
ATOM 17490 O O . TYR G 2 53 ? 186.630 110.802 154.813 1.00 157.16 51 TYR c O 1
ATOM 17499 N N . LEU G 2 54 ? 188.018 109.112 155.375 1.00 166.93 52 LEU c N 1
ATOM 17500 C CA . LEU G 2 54 ? 189.123 109.953 155.810 1.00 167.24 52 LEU c CA 1
ATOM 17501 C C . LEU G 2 54 ? 190.325 109.662 154.925 1.00 168.42 52 LEU c C 1
ATOM 17502 O O . LEU G 2 54 ? 190.704 108.499 154.753 1.00 167.81 52 LEU c O 1
ATOM 17507 N N . VAL G 2 55 ? 190.916 110.711 154.363 1.00 180.31 53 VAL c N 1
ATOM 17508 C CA . VAL G 2 55 ? 192.057 110.578 153.466 1.00 180.73 53 VAL c CA 1
ATOM 17509 C C . VAL G 2 55 ? 193.323 110.904 154.246 1.00 180.83 53 VAL c C 1
ATOM 17510 O O . VAL G 2 55 ? 193.464 112.006 154.790 1.00 179.55 53 VAL c O 1
ATOM 17514 N N . VAL G 2 56 ? 194.240 109.943 154.305 1.00 195.25 54 VAL c N 1
ATOM 17515 C CA . VAL G 2 56 ? 195.492 110.075 155.040 1.00 196.03 54 VAL c CA 1
ATOM 17516 C C . VAL G 2 56 ? 196.633 109.959 154.041 1.00 197.70 54 VAL c C 1
ATOM 17517 O O . VAL G 2 56 ? 196.741 108.953 153.329 1.00 197.32 54 VAL c O 1
ATOM 17521 N N . GLU G 2 57 ? 197.485 110.985 153.990 1.00 210.64 55 GLU c N 1
ATOM 17522 C CA . GLU G 2 57 ? 198.608 111.014 153.052 1.00 209.89 55 GLU c CA 1
ATOM 17523 C C . GLU G 2 57 ? 199.843 110.441 153.743 1.00 210.09 55 GLU c C 1
ATOM 17524 O O . GLU G 2 57 ? 200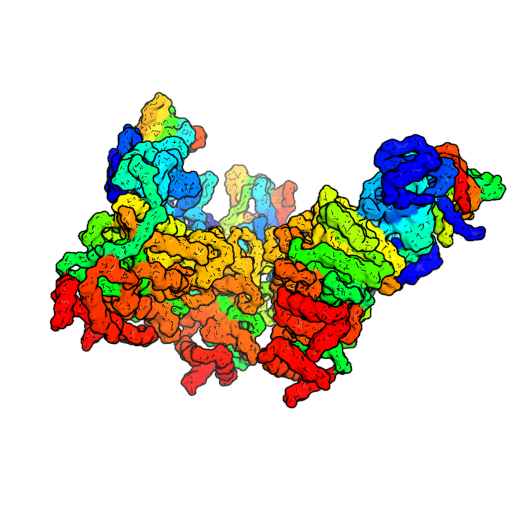.709 111.155 154.252 1.00 209.30 55 GLU c O 1
ATOM 17530 N N . ALA G 2 58 ? 199.917 109.112 153.754 1.00 216.92 56 ALA c N 1
ATOM 17531 C CA . ALA G 2 58 ? 201.058 108.405 154.330 1.00 215.83 56 ALA c CA 1
ATOM 17532 C C . ALA G 2 58 ? 202.160 108.334 153.281 1.00 216.97 56 ALA c C 1
ATOM 17533 O O . ALA G 2 58 ? 202.122 107.496 152.378 1.00 216.98 56 ALA c O 1
ATOM 17535 N N . ALA G 2 59 ? 203.150 109.221 153.405 1.00 223.43 57 ALA c N 1
ATOM 17536 C CA . ALA G 2 59 ? 204.263 109.308 152.458 1.00 223.09 57 ALA c CA 1
ATOM 17537 C C . ALA G 2 59 ? 203.766 109.535 151.032 1.00 223.36 57 ALA c C 1
ATOM 17538 O O . ALA G 2 59 ? 204.317 109.000 150.068 1.00 223.34 57 ALA c O 1
ATOM 17540 N N . GLY G 2 60 ? 202.711 110.336 150.897 1.00 218.32 58 GLY c N 1
ATOM 17541 C CA . GLY G 2 60 ? 202.185 110.701 149.600 1.00 216.56 58 GLY c CA 1
ATOM 17542 C C . GLY G 2 60 ? 201.273 109.684 148.950 1.00 217.68 58 GLY c C 1
ATOM 17543 O O . GLY G 2 60 ? 200.845 109.906 147.810 1.00 217.91 58 GLY c O 1
ATOM 17544 N N . GLU G 2 61 ? 200.961 108.574 149.625 1.00 217.64 59 GLU c N 1
ATOM 17545 C CA . GLU G 2 61 ? 200.076 107.583 149.022 1.00 217.14 59 GLU c CA 1
ATOM 17546 C C . GLU G 2 61 ? 198.625 108.049 149.024 1.00 217.80 59 GLU c C 1
ATOM 17547 O O . GLU G 2 61 ? 197.844 107.634 148.159 1.00 217.51 59 GLU c O 1
ATOM 17553 N N . THR G 2 62 ? 198.254 108.908 149.974 1.00 211.36 60 THR c N 1
ATOM 17554 C CA . THR G 2 62 ? 196.910 109.473 150.076 1.00 210.10 60 THR c CA 1
ATOM 17555 C C . THR G 2 62 ? 195.850 108.370 150.106 1.00 209.32 60 THR c C 1
ATOM 17556 O O . THR G 2 62 ? 194.927 108.325 149.290 1.00 208.39 60 THR c O 1
ATOM 17560 N N . ARG G 2 63 ? 196.007 107.464 151.066 1.00 196.46 61 ARG c N 1
ATOM 17561 C CA . ARG G 2 63 ? 195.064 106.366 151.212 1.00 195.26 61 ARG c CA 1
ATOM 17562 C C . ARG G 2 63 ? 193.736 106.867 151.770 1.00 195.15 61 ARG c C 1
ATOM 17563 O O . ARG G 2 63 ? 193.678 107.837 152.531 1.00 195.62 61 ARG c O 1
ATOM 17571 N N . GLU G 2 64 ? 192.659 106.194 151.374 1.00 177.08 62 GLU c N 1
ATOM 17572 C CA . GLU G 2 64 ? 191.306 106.546 151.784 1.00 175.88 62 GLU c CA 1
ATOM 17573 C C . GLU G 2 64 ? 190.639 105.315 152.377 1.00 176.09 62 GLU c C 1
ATOM 17574 O O . GLU G 2 64 ? 190.697 104.231 151.788 1.00 175.52 62 GLU c O 1
ATOM 17580 N N . LEU G 2 65 ? 190.019 105.478 153.545 1.00 163.23 63 LEU c N 1
ATOM 17581 C CA . LEU G 2 65 ? 189.441 104.354 154.267 1.00 162.12 63 LEU c CA 1
ATOM 17582 C C . LEU G 2 65 ? 188.168 104.793 154.979 1.00 161.05 63 LEU c C 1
ATOM 17583 O O . LEU G 2 65 ? 187.975 105.971 155.288 1.00 158.36 63 LEU c O 1
ATOM 17588 N N . ARG G 2 66 ? 187.301 103.816 155.238 1.00 151.65 64 ARG c N 1
ATOM 17589 C CA . ARG G 2 66 ? 186.025 104.079 155.886 1.00 150.38 64 ARG c CA 1
ATOM 17590 C C . ARG G 2 66 ? 186.226 104.527 157.329 1.00 151.45 64 ARG c C 1
ATOM 17591 O O . ARG G 2 66 ? 187.172 104.118 158.006 1.00 153.93 64 ARG c O 1
ATOM 17599 N N . LEU G 2 67 ? 185.315 105.382 157.798 1.00 151.95 65 LEU c N 1
ATOM 17600 C CA . LEU G 2 67 ? 185.405 105.879 159.167 1.00 151.60 65 LEU c CA 1
ATOM 17601 C C . LEU G 2 67 ? 184.984 104.819 160.176 1.00 153.51 65 LEU c C 1
ATOM 17602 O O . LEU G 2 67 ? 185.572 104.719 161.259 1.00 155.80 65 LEU c O 1
ATOM 17607 N N . ASP G 2 68 ? 183.968 104.020 159.844 1.00 160.07 66 ASP c N 1
ATOM 17608 C CA . ASP G 2 68 ? 183.464 103.033 160.792 1.00 160.46 66 ASP c CA 1
ATOM 17609 C C . ASP G 2 68 ? 184.471 101.926 161.070 1.00 161.69 66 ASP c C 1
ATOM 17610 O O . ASP G 2 68 ? 184.308 101.191 162.050 1.00 161.34 66 ASP c O 1
ATOM 17615 N N . LYS G 2 69 ? 185.501 101.787 160.237 1.00 163.56 67 LYS c N 1
ATOM 17616 C CA . LYS G 2 69 ? 186.534 100.789 160.469 1.00 162.31 67 LYS c CA 1
ATOM 17617 C C . LYS G 2 69 ? 187.595 101.254 161.456 1.00 162.58 67 LYS c C 1
ATOM 17618 O O . LYS G 2 69 ? 188.420 100.440 161.883 1.00 164.23 67 LYS c O 1
ATOM 17624 N N . ILE G 2 70 ? 187.595 102.529 161.829 1.00 164.47 68 ILE c N 1
ATOM 17625 C CA . ILE G 2 70 ? 188.563 103.047 162.788 1.00 164.81 68 ILE c CA 1
ATOM 17626 C C . ILE G 2 70 ? 188.155 102.610 164.187 1.00 166.18 68 ILE c C 1
ATOM 17627 O O . ILE G 2 70 ? 187.000 102.783 164.593 1.00 166.59 68 ILE c O 1
ATOM 17632 N N . THR G 2 71 ? 189.101 102.034 164.927 1.00 169.11 69 THR c N 1
ATOM 17633 C CA . THR G 2 71 ? 188.845 101.649 166.309 1.00 167.19 69 THR c CA 1
ATOM 17634 C C . THR G 2 71 ? 189.199 102.761 167.285 1.00 166.72 69 THR c C 1
ATOM 17635 O O . THR G 2 71 ? 188.445 103.021 168.228 1.00 168.49 69 THR c O 1
ATOM 17639 N N . SER G 2 72 ? 190.330 103.428 167.074 1.00 170.76 70 SER c N 1
ATOM 17640 C CA . SER G 2 72 ? 190.741 104.523 167.939 1.00 172.38 70 SER c CA 1
ATOM 17641 C C . SER G 2 72 ? 191.706 105.417 167.179 1.00 173.02 70 SER c C 1
ATOM 17642 O O . SER G 2 72 ? 192.250 105.035 166.140 1.00 174.84 70 SER c O 1
ATOM 17645 N N . PHE G 2 73 ? 191.903 106.621 167.710 1.00 179.18 71 PHE c N 1
ATOM 17646 C CA . PHE G 2 73 ? 192.877 107.554 167.167 1.00 180.35 71 PHE c CA 1
ATOM 17647 C C . PHE G 2 73 ? 193.439 108.378 168.314 1.00 180.24 71 PHE c C 1
ATOM 17648 O O . PHE G 2 73 ? 192.699 108.788 169.211 1.00 181.86 71 PHE c O 1
ATOM 17656 N N . SER G 2 74 ? 194.748 108.614 168.281 1.00 188.90 72 SER c N 1
ATOM 17657 C CA . SER G 2 74 ? 195.449 109.231 169.395 1.00 189.20 72 SER c CA 1
ATOM 17658 C C . SER G 2 74 ? 196.334 110.367 168.907 1.00 188.90 72 SER c C 1
ATOM 17659 O O . SER G 2 74 ? 196.853 110.339 167.788 1.00 189.11 72 SER c O 1
ATOM 17662 N N . HIS G 2 75 ? 196.502 111.367 169.770 1.00 201.21 73 HIS c N 1
ATOM 17663 C CA . HIS G 2 75 ? 197.415 112.480 169.546 1.00 201.89 73 HIS c CA 1
ATOM 17664 C C . HIS G 2 75 ? 197.626 113.220 170.862 1.00 203.26 73 HIS c C 1
ATOM 17665 O O . HIS G 2 75 ? 196.683 113.361 171.649 1.00 203.49 73 HIS c O 1
ATOM 17672 N N . PRO G 2 76 ? 198.841 113.694 171.147 1.00 210.45 74 PRO c N 1
ATOM 17673 C CA . PRO G 2 76 ? 199.084 114.360 172.435 1.00 210.09 74 PRO c CA 1
ATOM 17674 C C . PRO G 2 76 ? 198.550 115.784 172.503 1.00 209.73 74 PRO c C 1
ATOM 17675 O O . PRO G 2 76 ? 198.071 116.214 173.557 1.00 208.83 74 PRO c O 1
ATOM 17679 N N . GLU G 2 77 ? 198.630 116.528 171.396 1.00 209.94 75 GLU c N 1
ATOM 17680 C CA . GLU G 2 77 ? 198.217 117.929 171.419 1.00 208.87 75 GLU c CA 1
ATOM 17681 C C . GLU G 2 77 ? 196.723 118.068 171.686 1.00 208.11 75 GLU c C 1
ATOM 17682 O O . GLU G 2 77 ? 196.300 118.950 172.443 1.00 207.23 75 GLU c O 1
ATOM 17688 N N . ILE G 2 78 ? 195.909 117.212 171.077 1.00 203.18 76 ILE c N 1
ATOM 17689 C CA . ILE G 2 78 ? 194.469 117.231 171.276 1.00 202.98 76 ILE c CA 1
ATOM 17690 C C . ILE G 2 78 ? 194.081 116.045 172.151 1.00 203.13 76 ILE c C 1
ATOM 17691 O O . ILE G 2 78 ? 194.908 115.207 172.508 1.00 203.30 76 ILE c O 1
ATOM 17696 N N . GLY G 2 79 ? 192.804 115.997 172.521 1.00 197.48 77 GLY c N 1
ATOM 17697 C CA . GLY G 2 79 ? 192.325 114.889 173.329 1.00 196.75 77 GLY c CA 1
ATOM 17698 C C . GLY G 2 79 ? 192.448 113.568 172.591 1.00 196.67 77 GLY c C 1
ATOM 17699 O O . GLY G 2 79 ? 192.078 113.448 171.420 1.00 196.82 77 GLY c O 1
ATOM 17700 N N . THR G 2 80 ? 192.982 112.568 173.286 1.00 186.25 78 THR c N 1
ATOM 17701 C CA . THR G 2 80 ? 193.084 111.211 172.766 1.00 184.92 78 THR c CA 1
ATOM 17702 C C . THR G 2 80 ? 191.847 110.435 173.198 1.00 185.50 78 THR c C 1
ATOM 17703 O O . THR G 2 80 ? 191.642 110.203 174.395 1.00 185.94 78 THR c O 1
ATOM 17707 N N . VAL G 2 81 ? 191.024 110.039 172.227 1.00 173.27 79 VAL c N 1
ATOM 17708 C CA . VAL G 2 81 ? 189.752 109.390 172.504 1.00 171.92 79 VAL c CA 1
ATOM 17709 C C . VAL G 2 81 ? 189.593 108.177 171.599 1.00 169.98 79 VAL c C 1
ATOM 17710 O O . VAL G 2 81 ? 190.256 108.045 170.568 1.00 170.74 79 VAL c O 1
ATOM 17714 N N . VAL G 2 82 ? 188.692 107.287 172.004 1.00 157.69 80 VAL c N 1
ATOM 17715 C CA . VAL G 2 82 ? 188.373 106.073 171.265 1.00 159.10 80 VAL c CA 1
ATOM 17716 C C . VAL G 2 82 ? 186.923 106.165 170.811 1.00 159.52 80 VAL c C 1
ATOM 17717 O O . VAL G 2 82 ? 186.042 106.518 171.603 1.00 160.06 80 VAL c O 1
ATOM 17721 N N . VAL G 2 83 ? 186.681 105.868 169.534 1.00 156.35 81 VAL c N 1
ATOM 17722 C CA . VAL G 2 83 ? 185.328 105.937 168.999 1.00 155.16 81 VAL c CA 1
ATOM 17723 C C . VAL G 2 83 ? 184.472 104.837 169.615 1.00 156.01 81 VAL c C 1
ATOM 17724 O O . VAL G 2 83 ? 184.974 103.797 170.064 1.00 155.08 81 VAL c O 1
ATOM 17728 N N . SER G 2 84 ? 183.164 105.072 169.650 1.00 163.85 82 SER c N 1
ATOM 17729 C CA . SER G 2 84 ? 182.205 104.128 170.209 1.00 164.35 82 SER c CA 1
ATOM 17730 C C . SER G 2 84 ? 181.319 103.604 169.088 1.00 165.73 82 SER c C 1
ATOM 17731 O O . SER G 2 84 ? 180.664 104.387 168.391 1.00 163.93 82 SER c O 1
ATOM 17734 N N . GLU G 2 85 ? 181.298 102.282 168.918 1.00 186.35 83 GLU c N 1
ATOM 17735 C CA . GLU G 2 85 ? 180.487 101.662 167.880 1.00 185.75 83 GLU c CA 1
ATOM 17736 C C . GLU G 2 85 ? 179.039 101.458 168.300 1.00 186.59 83 GLU c C 1
ATOM 17737 O O . GLU G 2 85 ? 178.201 101.171 167.438 1.00 186.87 83 GLU c O 1
ATOM 17743 N N . SER G 2 86 ? 178.732 101.602 169.588 1.00 192.92 84 SER c N 1
ATOM 17744 C CA . SER G 2 86 ? 177.384 101.409 170.123 1.00 193.36 84 SER c CA 1
ATOM 17745 C C . SER G 2 86 ? 176.826 100.024 169.798 1.00 193.82 84 SER c C 1
ATOM 17746 O O . SER G 2 86 ? 176.222 99.805 168.748 1.00 194.13 84 SER c O 1
ATOM 17750 N N . ASP H 2 5 ? 192.854 136.054 104.445 1.00 174.56 3 ASP d N 1
ATOM 17751 C CA . ASP H 2 5 ? 192.061 137.048 103.731 1.00 177.58 3 ASP d CA 1
ATOM 17752 C C . ASP H 2 5 ? 191.021 137.665 104.658 1.00 178.66 3 ASP d C 1
ATOM 17753 O O . ASP H 2 5 ? 191.200 138.778 105.154 1.00 176.99 3 ASP d O 1
ATOM 17758 N N . THR H 2 6 ? 189.933 136.935 104.886 1.00 178.02 4 THR d N 1
ATOM 17759 C CA . THR H 2 6 ? 188.870 137.422 105.753 1.00 176.87 4 THR d CA 1
ATOM 17760 C C . THR H 2 6 ? 189.356 137.514 107.194 1.00 176.82 4 THR d C 1
ATOM 17761 O O . THR H 2 6 ? 190.062 136.631 107.688 1.00 177.68 4 THR d O 1
ATOM 17765 N N . TYR H 2 7 ? 188.971 138.593 107.869 1.00 158.06 5 TYR d N 1
ATOM 17766 C CA . TYR H 2 7 ? 189.382 138.810 109.248 1.00 157.70 5 TYR d CA 1
ATOM 17767 C C . TYR H 2 7 ? 188.494 138.027 110.207 1.00 158.40 5 TYR d C 1
ATOM 17768 O O . TYR H 2 7 ? 187.276 137.948 110.027 1.00 156.72 5 TYR d O 1
ATOM 17777 N N . GLN H 2 8 ? 189.115 137.448 111.227 1.00 160.74 6 GLN d N 1
ATOM 17778 C CA . GLN H 2 8 ? 188.396 136.734 112.281 1.00 158.46 6 GLN d CA 1
ATOM 17779 C C . GLN H 2 8 ? 188.676 137.396 113.622 1.00 158.63 6 GLN d C 1
ATOM 17780 O O . GLN H 2 8 ? 189.849 137.485 114.033 1.00 160.42 6 GLN d O 1
ATOM 17786 N N . PRO H 2 9 ? 187.659 137.890 114.327 1.00 143.93 7 PRO d N 1
ATOM 17787 C CA . PRO H 2 9 ? 187.903 138.516 115.631 1.00 143.11 7 PRO d CA 1
ATOM 17788 C C . PRO H 2 9 ? 188.479 137.525 116.631 1.00 142.92 7 PRO d C 1
ATOM 17789 O O . PRO H 2 9 ? 188.172 136.331 116.607 1.00 143.25 7 PRO d O 1
ATOM 17793 N N . ILE H 2 10 ? 189.329 138.039 117.518 1.00 127.68 8 ILE d N 1
ATOM 17794 C CA . ILE H 2 10 ? 189.990 137.223 118.530 1.00 127.89 8 ILE d CA 1
ATOM 17795 C C . ILE H 2 10 ? 189.044 136.999 119.701 1.00 130.22 8 ILE d C 1
ATOM 17796 O O . ILE H 2 10 ? 187.987 137.632 119.791 1.00 131.50 8 ILE d O 1
ATOM 17801 N N . ASN H 2 11 ? 189.418 136.093 120.601 1.00 129.25 9 ASN d N 1
ATOM 17802 C CA . ASN H 2 11 ? 188.600 135.801 121.766 1.00 126.21 9 ASN d CA 1
ATOM 17803 C C . ASN H 2 11 ? 188.543 137.003 122.704 1.00 128.71 9 ASN d C 1
ATOM 17804 O O . ASN H 2 11 ? 189.428 137.862 122.719 1.00 130.68 9 ASN d O 1
ATOM 17809 N N . CYS H 2 12 ? 187.468 137.054 123.494 1.00 128.26 10 CYS d N 1
ATOM 17810 C CA . CYS H 2 12 ? 187.227 138.204 124.359 1.00 125.96 10 CYS d CA 1
ATOM 17811 C C . CYS H 2 12 ? 188.291 138.331 125.443 1.00 126.46 10 CYS d C 1
ATOM 17812 O O . CYS H 2 12 ? 188.699 139.446 125.787 1.00 130.37 10 CYS d O 1
ATOM 17815 N N . ASP H 2 13 ? 188.741 137.207 126.005 1.00 134.14 11 ASP d N 1
ATOM 17816 C CA . ASP H 2 13 ? 189.734 137.268 127.074 1.00 136.14 11 ASP d CA 1
ATOM 17817 C C . ASP H 2 13 ? 191.054 137.843 126.572 1.00 137.03 11 ASP d C 1
ATOM 17818 O O . ASP H 2 13 ? 191.714 138.612 127.280 1.00 135.53 11 ASP d O 1
ATOM 17823 N N . ASP H 2 14 ? 191.458 137.475 125.354 1.00 142.74 12 ASP d N 1
ATOM 17824 C CA . ASP H 2 14 ? 192.682 138.027 124.784 1.00 139.19 12 ASP d CA 1
ATOM 17825 C C . ASP H 2 14 ? 192.557 139.528 124.555 1.00 137.11 12 ASP d C 1
ATOM 17826 O O . ASP H 2 14 ? 193.502 140.283 124.808 1.00 140.80 12 ASP d O 1
ATOM 17831 N N . TYR H 2 15 ? 191.395 139.977 124.075 1.00 124.42 13 TYR d N 1
ATOM 17832 C CA . TYR H 2 15 ? 191.199 141.399 123.814 1.00 126.47 13 TYR d CA 1
ATOM 17833 C C . TYR H 2 15 ? 191.294 142.216 125.096 1.00 128.00 13 TYR d C 1
ATOM 17834 O O . TYR H 2 15 ? 191.842 143.324 125.095 1.00 129.21 13 TYR d O 1
ATOM 17843 N N . ASP H 2 16 ? 190.754 141.691 126.197 1.00 138.54 14 ASP d N 1
ATOM 17844 C CA . ASP H 2 16 ? 190.784 142.426 127.458 1.00 138.63 14 ASP d CA 1
ATOM 17845 C C . ASP H 2 16 ? 192.211 142.623 127.952 1.00 139.76 14 ASP d C 1
ATOM 17846 O O . ASP H 2 16 ? 192.556 143.695 128.461 1.00 141.16 14 ASP d O 1
ATOM 17851 N N . ASN H 2 17 ? 193.053 141.595 127.821 1.00 148.79 15 ASN d N 1
ATOM 17852 C CA . ASN H 2 17 ? 194.445 141.726 128.239 1.00 148.17 15 ASN d CA 1
ATOM 17853 C C . ASN H 2 17 ? 195.170 142.783 127.417 1.00 148.30 15 ASN d C 1
ATOM 17854 O O . ASN H 2 17 ? 195.933 143.590 127.962 1.00 148.14 15 ASN d O 1
ATOM 17859 N N . LEU H 2 18 ? 194.945 142.793 126.101 1.00 150.70 16 LEU d N 1
ATOM 17860 C CA . LEU H 2 18 ? 195.580 143.792 125.248 1.00 148.83 16 LEU d CA 1
ATOM 17861 C C . LEU H 2 18 ? 195.120 145.197 125.610 1.00 152.01 16 LEU d C 1
ATOM 17862 O O . LEU H 2 18 ? 195.933 146.127 125.675 1.00 155.30 16 LEU d O 1
ATOM 17867 N N . GLU H 2 19 ? 193.819 145.372 125.850 1.00 153.47 17 GLU d N 1
ATOM 17868 C CA . GLU H 2 19 ? 193.319 146.677 126.268 1.00 154.27 17 GLU d CA 1
ATOM 17869 C C . GLU H 2 19 ? 193.878 147.065 127.630 1.00 155.66 17 GLU d C 1
ATOM 17870 O O . GLU H 2 19 ? 194.175 148.240 127.876 1.00 155.12 17 GLU d O 1
ATOM 17876 N N . LEU H 2 20 ? 194.024 146.090 128.530 1.00 166.33 18 LEU d N 1
ATOM 17877 C CA . LEU H 2 20 ? 194.662 146.361 129.814 1.00 165.01 18 LEU d CA 1
ATOM 17878 C C . LEU H 2 20 ? 196.102 146.817 129.622 1.00 165.78 18 LEU d C 1
ATOM 17879 O O . LEU H 2 20 ? 196.559 147.755 130.285 1.00 166.18 18 LEU d O 1
ATOM 17884 N N . ALA H 2 21 ? 196.833 146.160 128.718 1.00 169.32 19 ALA d N 1
ATOM 17885 C CA . ALA H 2 21 ? 198.199 146.579 128.426 1.00 168.36 19 ALA d CA 1
ATOM 17886 C C . ALA H 2 21 ? 198.232 147.976 127.819 1.00 169.54 19 ALA d C 1
ATOM 17887 O O . ALA H 2 21 ? 199.073 148.803 128.190 1.00 170.70 19 ALA d O 1
ATOM 17889 N N . CYS H 2 22 ? 197.323 148.256 126.883 1.00 176.33 20 CYS d N 1
ATOM 17890 C CA . CYS H 2 22 ? 197.288 149.573 126.256 1.00 177.20 20 CYS d CA 1
ATOM 17891 C C . CYS H 2 22 ? 196.923 150.658 127.261 1.00 177.80 20 CYS d C 1
ATOM 17892 O O . CYS H 2 22 ? 197.488 151.757 127.227 1.00 178.84 20 CYS d O 1
ATOM 17895 N N . GLN H 2 23 ? 195.975 150.372 128.156 1.00 178.55 21 GLN d N 1
ATOM 17896 C CA . GLN H 2 23 ? 195.572 151.363 129.148 1.00 178.76 21 GLN d CA 1
ATOM 17897 C C . GLN H 2 23 ? 196.725 151.714 130.080 1.00 180.52 21 GLN d C 1
ATOM 17898 O O . GLN H 2 23 ? 196.927 152.887 130.416 1.00 180.70 21 GLN d O 1
ATOM 17904 N N . HIS H 2 24 ? 197.495 150.712 130.505 1.00 182.79 22 HIS d N 1
ATOM 17905 C CA . HIS H 2 24 ? 198.640 150.955 131.372 1.00 181.67 22 HIS d CA 1
ATOM 17906 C C . HIS H 2 24 ? 199.867 151.442 130.614 1.00 180.94 22 HIS d C 1
ATOM 17907 O O . HIS H 2 24 ? 200.837 151.864 131.254 1.00 180.00 22 HIS d O 1
ATOM 17914 N N . HIS H 2 25 ? 199.844 151.397 129.280 1.00 185.52 23 HIS d N 1
ATOM 17915 C CA . HIS H 2 25 ? 200.955 151.861 128.446 1.00 185.26 23 HIS d CA 1
ATOM 17916 C C . HIS H 2 25 ? 202.263 151.164 128.815 1.00 185.15 23 HIS d C 1
ATOM 17917 O O . HIS H 2 25 ? 203.327 151.784 128.862 1.00 184.64 23 HIS d O 1
ATOM 17924 N N . LEU H 2 26 ? 202.184 149.865 129.077 1.00 190.33 24 LEU d N 1
ATOM 17925 C CA . LEU H 2 26 ? 203.358 149.091 129.445 1.00 190.70 24 LEU d CA 1
ATOM 17926 C C . LEU H 2 26 ? 203.995 148.458 128.212 1.00 190.57 24 LEU d C 1
ATOM 17927 O O . LEU H 2 26 ? 203.414 148.428 127.124 1.00 188.63 24 LEU d O 1
ATOM 17932 N N . MET H 2 27 ? 205.214 147.957 128.397 1.00 201.94 25 MET d N 1
ATOM 17933 C CA . MET H 2 27 ? 205.941 147.326 127.304 1.00 201.70 25 MET d CA 1
ATOM 17934 C C . MET H 2 27 ? 205.228 146.057 126.855 1.00 200.96 25 MET d C 1
ATOM 17935 O O . MET H 2 27 ? 204.674 145.314 127.669 1.00 200.75 25 MET d O 1
ATOM 17940 N N . LEU H 2 28 ? 205.233 145.817 125.547 1.00 195.40 26 LEU d N 1
ATOM 17941 C CA . LEU H 2 28 ? 204.608 144.640 124.963 1.00 195.08 26 LEU d CA 1
ATOM 17942 C C . LEU H 2 28 ? 205.634 143.878 124.137 1.00 194.80 26 LEU d C 1
ATOM 17943 O O . LEU H 2 28 ? 206.358 144.468 123.330 1.00 195.82 26 LEU d O 1
ATOM 17948 N N . THR H 2 29 ? 205.692 142.567 124.342 1.00 186.84 27 THR d N 1
ATOM 17949 C CA . THR H 2 29 ? 206.600 141.688 123.607 1.00 186.12 27 THR d CA 1
ATOM 17950 C C . THR H 2 29 ? 205.774 140.957 122.552 1.00 184.76 27 THR d C 1
ATOM 17951 O O . THR H 2 29 ? 205.310 139.837 122.769 1.00 184.89 27 THR d O 1
ATOM 17955 N N . LEU H 2 30 ? 205.594 141.603 121.405 1.00 180.94 28 LEU d N 1
ATOM 17956 C CA . LEU H 2 30 ? 204.824 141.022 120.315 1.00 180.73 28 LEU d CA 1
ATOM 17957 C C . LEU H 2 30 ? 205.576 139.839 119.720 1.00 180.98 28 LEU d C 1
ATOM 17958 O O . LEU H 2 30 ? 206.789 139.907 119.507 1.00 182.65 28 LEU d O 1
ATOM 17963 N N . GLU H 2 31 ? 204.853 138.753 119.459 1.00 185.21 29 GLU d N 1
ATOM 17964 C CA . GLU H 2 31 ? 205.427 137.561 118.856 1.00 185.40 29 GLU d CA 1
ATOM 17965 C C . GLU H 2 31 ? 204.520 137.061 117.742 1.00 185.43 29 GLU d C 1
ATOM 17966 O O . GLU H 2 31 ? 203.298 137.216 117.795 1.00 187.21 29 GLU d O 1
ATOM 17972 N N . LEU H 2 32 ? 205.137 136.458 116.733 1.00 188.82 30 LEU d N 1
ATOM 17973 C CA . LEU H 2 32 ? 204.440 135.876 115.596 1.00 190.31 30 LEU d CA 1
ATOM 17974 C C . LEU H 2 32 ? 204.770 134.393 115.497 1.00 191.95 30 LEU d C 1
ATOM 17975 O O . LEU H 2 32 ? 205.611 133.865 116.229 1.00 191.12 30 LEU d O 1
ATOM 17980 N N . LYS H 2 33 ? 204.086 133.715 114.572 1.00 205.17 31 LYS d N 1
ATOM 17981 C CA . LYS H 2 33 ? 204.357 132.303 114.335 1.00 205.68 31 LYS d CA 1
ATOM 17982 C C . LYS H 2 33 ? 205.680 132.078 113.615 1.00 206.83 31 LYS d C 1
ATOM 17983 O O . LYS H 2 33 ? 206.273 131.003 113.759 1.00 206.78 31 LYS d O 1
ATOM 17989 N N . ASP H 2 34 ? 206.152 133.059 112.840 1.00 211.59 32 ASP d N 1
ATOM 17990 C CA . ASP H 2 34 ? 207.436 132.909 112.161 1.00 210.32 32 ASP d CA 1
ATOM 17991 C C . ASP H 2 34 ? 208.584 132.827 113.160 1.00 210.55 32 ASP d C 1
ATOM 17992 O O . ASP H 2 34 ? 209.525 132.047 112.973 1.00 210.05 32 ASP d O 1
ATOM 17997 N N . GLY H 2 35 ? 208.523 133.623 114.225 1.00 205.18 33 GLY d N 1
ATOM 17998 C CA . GLY H 2 35 ? 209.557 133.615 115.239 1.00 202.96 33 GLY d CA 1
ATOM 17999 C C . GLY H 2 35 ? 210.237 134.957 115.411 1.00 202.98 33 GLY d C 1
ATOM 18000 O O . GLY H 2 35 ? 211.374 135.027 115.887 1.00 203.47 33 GLY d O 1
ATOM 18001 N N . GLU H 2 36 ? 209.551 136.031 115.033 1.00 195.80 34 GLU d N 1
ATOM 18002 C CA . GLU H 2 36 ? 210.076 137.380 115.165 1.00 196.11 34 GLU d CA 1
ATOM 18003 C C . GLU H 2 36 ? 209.441 138.065 116.369 1.00 196.41 34 GLU d C 1
ATOM 18004 O O . GLU H 2 36 ? 208.273 137.833 116.692 1.00 197.52 34 GLU d O 1
ATOM 18010 N N . LYS H 2 37 ? 210.228 138.903 117.037 1.00 191.48 35 LYS d N 1
ATOM 18011 C CA . LYS H 2 37 ? 209.800 139.582 118.249 1.00 190.64 35 LYS d CA 1
ATOM 18012 C C . LYS H 2 37 ? 209.918 141.089 118.073 1.00 188.64 35 LYS d C 1
ATOM 18013 O O . LYS H 2 37 ? 210.824 141.584 117.397 1.00 188.51 35 LYS d O 1
ATOM 18019 N N . LEU H 2 38 ? 208.985 141.817 118.689 1.00 184.24 36 LEU d N 1
ATOM 18020 C CA . LEU H 2 38 ? 208.963 143.281 118.645 1.00 184.16 36 LEU d CA 1
ATOM 18021 C C . LEU H 2 38 ? 208.628 143.779 120.050 1.00 185.38 36 LEU d C 1
ATOM 18022 O O . LEU H 2 38 ? 207.457 143.943 120.400 1.00 186.61 36 LEU d O 1
ATOM 18027 N N . GLN H 2 39 ? 209.665 144.023 120.848 1.00 193.85 37 GLN d N 1
ATOM 18028 C CA . GLN H 2 39 ? 209.495 144.528 122.209 1.00 194.41 37 GLN d CA 1
ATOM 18029 C C . GLN H 2 39 ? 209.252 146.029 122.125 1.00 194.75 37 GLN d C 1
ATOM 18030 O O . GLN H 2 39 ? 210.177 146.839 122.191 1.00 194.08 37 GLN d O 1
ATOM 18036 N N . ALA H 2 40 ? 207.983 146.404 121.980 1.00 198.16 38 ALA d N 1
ATOM 18037 C CA . ALA H 2 40 ? 207.599 147.794 121.792 1.00 197.35 38 ALA d CA 1
ATOM 18038 C C . ALA H 2 40 ? 206.393 148.099 122.671 1.00 197.26 38 ALA d C 1
ATOM 18039 O O . ALA H 2 40 ? 205.835 147.214 123.327 1.00 197.84 38 ALA d O 1
ATOM 18041 N N . LYS H 2 41 ? 205.990 149.366 122.686 1.00 196.51 39 LYS d N 1
ATOM 18042 C CA . LYS H 2 41 ? 204.895 149.839 123.522 1.00 196.48 39 LYS d CA 1
ATOM 18043 C C . LYS H 2 41 ? 203.664 150.090 122.664 1.00 197.87 39 LYS d C 1
ATOM 18044 O O . LYS H 2 41 ? 203.752 150.745 121.620 1.00 198.59 39 LYS d O 1
ATOM 18050 N N . ALA H 2 42 ? 202.522 149.572 123.107 1.00 191.21 40 ALA d N 1
ATOM 18051 C CA . ALA H 2 42 ? 201.252 149.755 122.418 1.00 189.03 40 ALA d CA 1
ATOM 18052 C C . ALA H 2 42 ? 200.494 150.911 123.056 1.00 188.37 40 ALA d C 1
ATOM 18053 O O . ALA H 2 42 ? 200.335 150.956 124.281 1.00 186.73 40 ALA d O 1
ATOM 18055 N N . SER H 2 43 ? 200.030 151.843 122.224 1.00 187.14 41 SER d N 1
ATOM 18056 C CA . SER H 2 43 ? 199.360 153.034 122.737 1.00 187.35 41 SER d CA 1
ATOM 18057 C C . SER H 2 43 ? 197.890 152.765 123.038 1.00 186.86 41 SER d C 1
ATOM 18058 O O . SER H 2 43 ? 197.440 152.918 124.178 1.00 186.55 41 SER d O 1
ATOM 18061 N N . ASP H 2 44 ? 197.125 152.363 122.026 1.00 181.30 42 ASP d N 1
ATOM 18062 C CA . ASP H 2 44 ? 195.685 152.205 122.179 1.00 181.54 42 ASP d CA 1
ATOM 18063 C C . ASP H 2 44 ? 195.184 151.208 121.143 1.00 182.03 42 ASP d C 1
ATOM 18064 O O . ASP H 2 44 ? 195.883 150.871 120.185 1.00 181.00 42 ASP d O 1
ATOM 18069 N N . LEU H 2 45 ? 193.959 150.735 121.355 1.00 171.51 43 LEU d N 1
ATOM 18070 C CA . LEU H 2 45 ? 193.288 149.829 120.433 1.00 169.69 43 LEU d CA 1
ATOM 18071 C C . LEU H 2 45 ? 192.242 150.596 119.636 1.00 167.71 43 LEU d C 1
ATOM 18072 O O . LEU H 2 45 ? 191.399 151.288 120.215 1.00 167.29 43 LEU d O 1
ATOM 18077 N N . VAL H 2 46 ? 192.302 150.474 118.310 1.00 157.62 44 VAL d N 1
ATOM 18078 C CA . VAL H 2 46 ? 191.390 151.169 117.414 1.00 157.04 44 VAL d CA 1
ATOM 18079 C C . VAL H 2 46 ? 190.825 150.173 116.412 1.00 157.85 44 VAL d C 1
ATOM 18080 O O . VAL H 2 46 ? 191.364 149.083 116.210 1.00 158.84 44 VAL d O 1
ATOM 18084 N N . SER H 2 47 ? 189.720 150.564 115.784 1.00 155.32 45 SER d N 1
ATOM 18085 C CA . SER H 2 47 ? 189.061 149.753 114.772 1.00 155.30 45 SER d CA 1
ATOM 18086 C C . SER H 2 47 ? 188.949 150.540 113.475 1.00 154.35 45 SER d C 1
ATOM 18087 O O . SER H 2 47 ? 188.873 151.772 113.481 1.00 153.59 45 SER d O 1
ATOM 18090 N N . ARG H 2 48 ? 188.942 149.817 112.359 1.00 155.44 46 ARG d N 1
ATOM 18091 C CA . ARG H 2 48 ? 188.877 150.446 111.044 1.00 154.90 46 ARG d CA 1
ATOM 18092 C C . ARG H 2 48 ? 188.222 149.477 110.074 1.00 155.82 46 ARG d C 1
ATOM 18093 O O . ARG H 2 48 ? 188.726 148.367 109.877 1.00 158.06 46 ARG d O 1
ATOM 18101 N N . LYS H 2 49 ? 187.111 149.901 109.471 1.00 154.17 47 LYS d N 1
ATOM 18102 C CA . LYS H 2 49 ? 186.367 149.091 108.505 1.00 154.63 47 LYS d CA 1
ATOM 18103 C C . LYS H 2 49 ? 186.016 147.723 109.084 1.00 155.16 47 LYS d C 1
ATOM 18104 O O . LYS H 2 49 ? 186.243 146.679 108.468 1.00 153.10 47 LYS d O 1
ATOM 18110 N N . ASN H 2 50 ? 185.465 147.739 110.299 1.00 157.88 48 ASN d N 1
ATOM 18111 C CA . ASN H 2 50 ? 185.030 146.541 111.017 1.00 157.89 48 ASN d CA 1
ATOM 18112 C C . ASN H 2 50 ? 186.183 145.590 111.323 1.00 157.55 48 ASN d C 1
ATOM 18113 O O . ASN H 2 50 ? 185.957 144.412 111.616 1.00 155.83 48 ASN d O 1
ATOM 18118 N N . VAL H 2 51 ? 187.420 146.076 111.256 1.00 157.88 49 VAL d N 1
ATOM 18119 C CA . VAL H 2 51 ? 188.598 145.299 111.622 1.00 156.39 49 VAL d CA 1
ATOM 18120 C C . VAL H 2 51 ? 189.394 146.114 112.629 1.00 156.83 49 VAL d C 1
ATOM 18121 O O . VAL H 2 51 ? 189.851 147.219 112.315 1.00 158.46 49 VAL d O 1
ATOM 18125 N N . GLU H 2 52 ? 189.558 145.576 113.834 1.00 160.08 50 GLU d N 1
ATOM 18126 C CA . GLU H 2 52 ? 190.303 146.276 114.869 1.00 160.18 50 GLU d CA 1
ATOM 18127 C C . GLU H 2 52 ? 191.796 146.209 114.583 1.00 160.62 50 GLU d C 1
ATOM 18128 O O . GLU H 2 52 ? 192.302 145.210 114.065 1.00 159.58 50 GLU d O 1
ATOM 18134 N N . TYR H 2 53 ? 192.499 147.286 114.923 1.00 163.83 51 TYR d N 1
ATOM 18135 C CA . TYR H 2 53 ? 193.934 147.386 114.711 1.00 162.28 51 TYR d CA 1
ATOM 18136 C C . TYR H 2 53 ? 194.613 147.816 116.002 1.00 162.31 51 TYR d C 1
ATOM 18137 O O . TYR H 2 53 ? 194.049 148.570 116.799 1.00 162.25 51 TYR d O 1
ATOM 18146 N N . LEU H 2 54 ? 195.831 147.324 116.200 1.00 168.61 52 LEU d N 1
ATOM 18147 C CA . LEU H 2 54 ? 196.647 147.677 117.353 1.00 169.05 52 LEU d CA 1
ATOM 18148 C C . LEU H 2 54 ? 197.841 148.490 116.873 1.00 171.27 52 LEU d C 1
ATOM 18149 O O . LEU H 2 54 ? 198.621 148.019 116.038 1.00 170.80 52 LEU d O 1
ATOM 18154 N N . VAL H 2 55 ? 197.980 149.703 117.397 1.00 182.65 53 VAL d N 1
ATOM 18155 C CA . VAL H 2 55 ? 199.095 150.580 117.065 1.00 181.81 53 VAL d CA 1
ATOM 18156 C C . VAL H 2 55 ? 200.138 150.450 118.165 1.00 181.29 53 VAL d C 1
ATOM 18157 O O . VAL H 2 55 ? 199.876 150.781 119.328 1.00 180.78 53 VAL d O 1
ATOM 18161 N N . VAL H 2 56 ? 201.319 149.963 117.800 1.00 192.02 54 VAL d N 1
ATOM 18162 C CA . VAL H 2 56 ? 202.403 149.718 118.741 1.00 192.63 54 VAL d CA 1
ATOM 18163 C C . VAL H 2 56 ? 203.664 150.374 118.195 1.00 194.10 54 VAL d C 1
ATOM 18164 O O . VAL H 2 56 ? 203.980 150.231 117.008 1.00 193.42 54 VAL d O 1
ATOM 18168 N N . GLU H 2 57 ? 204.369 151.110 119.051 1.00 206.35 55 GLU d N 1
ATOM 18169 C CA . GLU H 2 57 ? 205.543 151.868 118.643 1.00 205.48 55 GLU d CA 1
ATOM 18170 C C . GLU H 2 57 ? 206.739 151.482 119.500 1.00 205.33 55 GLU d C 1
ATOM 18171 O O . GLU H 2 57 ? 206.604 151.243 120.704 1.00 205.23 55 GLU d O 1
ATOM 18177 N N . ALA H 2 58 ? 207.909 151.416 118.865 1.00 214.49 56 ALA d N 1
ATOM 18178 C CA . ALA H 2 58 ? 209.168 151.147 119.548 1.00 214.63 56 ALA d CA 1
ATOM 18179 C C . ALA H 2 58 ? 210.005 152.406 119.733 1.00 215.37 56 ALA d C 1
ATOM 18180 O O . ALA H 2 58 ? 210.449 152.700 120.847 1.00 214.83 56 ALA d O 1
ATOM 18182 N N . ALA H 2 59 ? 210.229 153.160 118.655 1.00 220.25 57 ALA d N 1
ATOM 18183 C CA . ALA H 2 59 ? 210.968 154.414 118.724 1.00 219.73 57 ALA d CA 1
ATOM 18184 C C . ALA H 2 59 ? 210.270 155.509 117.926 1.00 219.94 57 ALA d C 1
ATOM 18185 O O . ALA H 2 59 ? 210.931 156.358 117.318 1.00 220.11 57 ALA d O 1
ATOM 18187 N N . GLY H 2 60 ? 208.938 155.503 117.917 1.00 217.25 58 GLY d N 1
ATOM 18188 C CA . GLY H 2 60 ? 208.165 156.458 117.154 1.00 216.86 58 GLY d CA 1
ATOM 18189 C C . GLY H 2 60 ? 207.628 155.942 115.838 1.00 217.51 58 GLY d C 1
ATOM 18190 O O . GLY H 2 60 ? 207.032 156.723 115.086 1.00 217.53 58 GLY d O 1
ATOM 18191 N N . GLU H 2 61 ? 207.828 154.658 115.531 1.00 214.44 59 GLU d N 1
ATOM 18192 C CA . GLU H 2 61 ? 207.313 154.105 114.282 1.00 213.46 59 GLU d CA 1
ATOM 18193 C C . GLU H 2 61 ? 205.789 154.111 114.259 1.00 214.31 59 GLU d C 1
ATOM 18194 O O . GLU H 2 61 ? 205.182 154.441 113.233 1.00 214.62 59 GLU d O 1
ATOM 18200 N N . THR H 2 62 ? 205.159 153.755 115.381 1.00 205.20 60 THR d N 1
ATOM 18201 C CA . THR H 2 62 ? 203.700 153.723 115.508 1.00 203.91 60 THR d CA 1
ATOM 18202 C C . THR H 2 62 ? 203.065 152.868 114.413 1.00 202.39 60 THR d C 1
ATOM 18203 O O . THR H 2 62 ? 202.068 153.249 113.796 1.00 201.50 60 THR d O 1
ATOM 18207 N N . ARG H 2 63 ? 203.654 151.701 114.168 1.00 184.59 61 ARG d N 1
ATOM 18208 C CA . ARG H 2 63 ? 203.127 150.799 113.156 1.00 183.63 61 ARG d CA 1
ATOM 18209 C C . ARG H 2 63 ? 201.776 150.237 113.585 1.00 184.67 61 ARG d C 1
ATOM 18210 O O . ARG H 2 63 ? 201.512 150.020 114.771 1.00 186.20 61 ARG d O 1
ATOM 18218 N N . GLU H 2 64 ? 200.912 150.008 112.600 1.00 172.98 62 GLU d N 1
ATOM 18219 C CA . GLU H 2 64 ? 199.562 149.506 112.821 1.00 172.02 62 GLU d CA 1
ATOM 18220 C C . GLU H 2 64 ? 199.440 148.130 112.184 1.00 171.98 62 GLU d C 1
ATOM 18221 O O . GLU H 2 64 ? 199.708 147.971 110.989 1.00 171.69 62 GLU d O 1
ATOM 18227 N N . LEU H 2 65 ? 199.035 147.139 112.978 1.00 162.76 63 LEU d N 1
ATOM 18228 C CA . LEU H 2 65 ? 198.919 145.770 112.498 1.00 162.16 63 LEU d CA 1
ATOM 18229 C C . LEU H 2 65 ? 197.638 145.144 113.030 1.00 160.97 63 LEU d C 1
ATOM 18230 O O . LEU H 2 65 ? 197.086 145.571 114.047 1.00 158.30 63 LEU d O 1
ATOM 18235 N N . ARG H 2 66 ? 197.176 144.118 112.322 1.00 155.88 64 ARG d N 1
ATOM 18236 C CA . ARG H 2 66 ? 195.942 143.436 112.682 1.00 155.01 64 ARG d CA 1
ATOM 18237 C C . ARG H 2 66 ? 196.120 142.628 113.964 1.00 156.28 64 ARG d C 1
ATOM 18238 O O . ARG H 2 66 ? 197.216 142.164 114.287 1.00 158.85 64 ARG d O 1
ATOM 18246 N N . LEU H 2 67 ? 195.018 142.466 114.699 1.00 156.77 65 LEU d N 1
ATOM 18247 C CA . LEU H 2 67 ? 195.069 141.713 115.948 1.00 156.45 65 LEU d CA 1
ATOM 18248 C C . LEU H 2 67 ? 195.171 140.215 115.695 1.00 156.58 65 LEU d C 1
ATOM 18249 O O . LEU H 2 67 ? 195.890 139.508 116.411 1.00 157.80 65 LEU d O 1
ATOM 18254 N N . ASP H 2 68 ? 194.456 139.709 114.688 1.00 158.96 66 ASP d N 1
ATOM 18255 C CA . ASP H 2 68 ? 194.468 138.275 114.422 1.00 160.03 66 ASP d CA 1
ATOM 18256 C C . ASP H 2 68 ? 195.838 137.780 113.984 1.00 161.75 66 ASP d C 1
ATOM 18257 O O . ASP H 2 68 ? 196.128 136.588 114.126 1.00 160.87 66 ASP d O 1
ATOM 18262 N N . LYS H 2 69 ? 196.686 138.664 113.455 1.00 164.95 67 LYS d N 1
ATOM 18263 C CA . LYS H 2 69 ? 198.028 138.249 113.065 1.00 162.63 67 LYS d CA 1
ATOM 18264 C C . LYS H 2 69 ? 198.927 138.042 114.276 1.00 163.37 67 LYS d C 1
ATOM 18265 O O . LYS H 2 69 ? 199.840 137.212 114.230 1.00 165.18 67 LYS d O 1
ATOM 18271 N N . ILE H 2 70 ? 198.686 138.777 115.365 1.00 166.10 68 ILE d N 1
ATOM 18272 C CA . ILE H 2 70 ? 199.494 138.610 116.566 1.00 165.98 68 ILE d CA 1
ATOM 18273 C C . ILE H 2 70 ? 199.273 137.216 117.131 1.00 166.11 68 ILE d C 1
ATOM 18274 O O . ILE H 2 70 ? 198.132 136.778 117.323 1.00 165.17 68 ILE d O 1
ATOM 18279 N N . THR H 2 71 ? 200.369 136.509 117.399 1.00 180.21 69 THR d N 1
ATOM 18280 C CA . THR H 2 71 ? 200.316 135.135 117.883 1.00 179.11 69 THR d CA 1
ATOM 18281 C C . THR H 2 71 ? 200.474 135.037 119.395 1.00 179.72 69 THR d C 1
ATOM 18282 O O . THR H 2 71 ? 199.661 134.389 120.061 1.00 181.15 69 THR d O 1
ATOM 18286 N N . SER H 2 72 ? 201.505 135.665 119.954 1.00 183.83 70 SER d N 1
ATOM 18287 C CA . SER H 2 72 ? 201.755 135.594 121.384 1.00 183.67 70 SER d CA 1
ATOM 18288 C C . SER H 2 72 ? 202.242 136.943 121.890 1.00 184.65 70 SER d C 1
ATOM 18289 O O . SER H 2 72 ? 202.851 137.720 121.151 1.00 186.64 70 SER d O 1
ATOM 18292 N N . PHE H 2 73 ? 201.960 137.210 123.163 1.00 188.64 71 PHE d N 1
ATOM 18293 C CA . PHE H 2 73 ? 202.433 138.406 123.843 1.00 188.96 71 PHE d CA 1
ATOM 18294 C C . PHE H 2 73 ? 202.748 138.046 125.286 1.00 188.63 71 PHE d C 1
ATOM 18295 O O . PHE H 2 73 ? 202.006 137.289 125.918 1.00 189.21 71 PHE d O 1
ATOM 18303 N N . SER H 2 74 ? 203.850 138.584 125.803 1.00 191.32 72 SER d N 1
ATOM 18304 C CA . SER H 2 74 ? 204.306 138.246 127.141 1.00 191.05 72 SER d CA 1
ATOM 18305 C C . SER H 2 74 ? 204.798 139.496 127.854 1.00 191.34 72 SER d C 1
ATOM 18306 O O . SER H 2 74 ? 205.223 140.466 127.222 1.00 191.37 72 SER d O 1
ATOM 18309 N N . HIS H 2 75 ? 204.737 139.456 129.183 1.00 197.87 73 HIS d N 1
ATOM 18310 C CA . HIS H 2 75 ? 205.208 140.537 130.038 1.00 198.50 73 HIS d CA 1
ATOM 18311 C C . HIS H 2 75 ? 205.336 140.013 131.464 1.00 199.21 73 HIS d C 1
ATOM 18312 O O . HIS H 2 75 ? 204.651 139.050 131.828 1.00 198.52 73 HIS d O 1
ATOM 18319 N N . PRO H 2 76 ? 206.215 140.586 132.290 1.00 206.42 74 PRO d N 1
ATOM 18320 C CA . PRO H 2 76 ? 206.267 140.158 133.698 1.00 205.83 74 PRO d CA 1
ATOM 18321 C C . PRO H 2 76 ? 204.969 140.384 134.452 1.00 205.77 74 PRO d C 1
ATOM 18322 O O . PRO H 2 76 ? 204.646 139.602 135.355 1.00 205.18 74 PRO d O 1
ATOM 18326 N N . GLU H 2 77 ? 204.212 141.429 134.114 1.00 204.49 75 GLU d N 1
ATOM 18327 C CA . GLU H 2 77 ? 202.991 141.738 134.853 1.00 203.75 75 GLU d CA 1
ATOM 18328 C C . GLU H 2 77 ? 201.864 140.775 134.497 1.00 203.27 75 GLU d C 1
ATOM 18329 O O . GLU H 2 77 ? 201.362 140.043 135.356 1.00 202.95 75 GLU d O 1
ATOM 18335 N N . ILE H 2 78 ? 201.456 140.760 133.233 1.00 194.46 76 ILE d N 1
ATOM 18336 C CA . ILE H 2 78 ? 200.353 139.919 132.795 1.00 193.67 76 ILE d CA 1
ATOM 18337 C C . ILE H 2 78 ? 200.892 138.556 132.380 1.00 193.15 76 ILE d C 1
ATOM 18338 O O . ILE H 2 78 ? 202.079 138.387 132.097 1.00 193.06 76 ILE d O 1
ATOM 18343 N N . GLY H 2 79 ? 200.004 137.568 132.343 1.00 185.64 77 GLY d N 1
ATOM 18344 C CA . GLY H 2 79 ? 200.415 136.231 131.966 1.00 184.88 77 GLY d CA 1
ATOM 18345 C C . GLY H 2 79 ? 200.796 136.142 130.500 1.00 186.63 77 GLY d C 1
ATOM 18346 O O . GLY H 2 79 ? 200.307 136.891 129.654 1.00 188.12 77 GLY d O 1
ATOM 18347 N N . THR H 2 80 ? 201.694 135.206 130.201 1.00 184.58 78 THR d N 1
ATOM 18348 C CA . THR H 2 80 ? 202.115 134.945 128.826 1.00 184.67 78 THR d CA 1
ATOM 18349 C C . THR H 2 80 ? 200.983 134.199 128.133 1.00 184.74 78 THR d C 1
ATOM 18350 O O . THR H 2 80 ? 200.884 132.973 128.195 1.00 184.29 78 THR d O 1
ATOM 18354 N N . VAL H 2 81 ? 200.119 134.953 127.460 1.00 178.55 79 VAL d N 1
ATOM 18355 C CA . VAL H 2 81 ? 198.894 134.425 126.873 1.00 177.31 79 VAL d CA 1
ATOM 18356 C C . VAL H 2 81 ? 199.082 134.303 125.369 1.00 175.86 79 VAL d C 1
ATOM 18357 O O . VAL H 2 81 ? 199.465 135.271 124.703 1.00 177.35 79 VAL d O 1
ATOM 18361 N N . VAL H 2 82 ? 198.817 133.118 124.842 1.00 166.68 80 VAL d N 1
ATOM 18362 C CA . VAL H 2 82 ? 198.800 132.887 123.404 1.00 167.93 80 VAL d CA 1
ATOM 18363 C C . VAL H 2 82 ? 197.365 133.012 122.917 1.00 168.51 80 VAL d C 1
ATOM 18364 O O . VAL H 2 82 ? 196.409 132.787 123.667 1.00 168.68 80 VAL d O 1
ATOM 18368 N N . VAL H 2 83 ? 197.206 133.381 121.657 1.00 168.22 81 VAL d N 1
ATOM 18369 C CA . VAL H 2 83 ? 195.884 133.575 121.076 1.00 167.44 81 VAL d CA 1
ATOM 18370 C C . VAL H 2 83 ? 195.422 132.272 120.441 1.00 168.40 81 VAL d C 1
ATOM 18371 O O . VAL H 2 83 ? 196.226 131.402 120.090 1.00 167.15 81 VAL d O 1
ATOM 18375 N N . SER H 2 84 ? 194.107 132.131 120.301 1.00 180.03 82 SER d N 1
ATOM 18376 C CA . SER H 2 84 ? 193.497 130.966 119.677 1.00 179.84 82 SER d CA 1
ATOM 18377 C C . SER H 2 84 ? 192.609 131.424 118.531 1.00 181.04 82 SER d C 1
ATOM 18378 O O . SER H 2 84 ? 191.715 132.255 118.726 1.00 179.72 82 SER d O 1
ATOM 18381 N N . GLU H 2 85 ? 192.854 130.880 117.339 1.00 194.06 83 GLU d N 1
ATOM 18382 C CA . GLU H 2 85 ? 192.077 131.243 116.162 1.00 193.34 83 GLU d CA 1
ATOM 18383 C C . GLU H 2 85 ? 190.740 130.518 116.086 1.00 193.98 83 GLU d C 1
ATOM 18384 O O . GLU H 2 85 ? 189.891 130.906 115.277 1.00 193.38 83 GLU d O 1
ATOM 18390 N N . SER H 2 86 ? 190.533 129.488 116.900 1.00 194.52 84 SER d N 1
ATOM 18391 C CA . SER H 2 86 ? 189.285 128.736 116.883 1.00 193.26 84 SER d CA 1
ATOM 18392 C C . SER H 2 86 ? 188.584 128.808 118.235 1.00 193.31 84 SER d C 1
ATOM 18393 O O . SER H 2 86 ? 187.465 128.322 118.396 1.00 192.90 84 SER d O 1
ATOM 18397 N N . ASP I 2 5 ? 172.099 181.721 236.447 1.00 238.66 3 ASP a N 1
ATOM 18398 C CA . ASP I 2 5 ? 170.770 181.150 236.267 1.00 239.06 3 ASP a CA 1
ATOM 18399 C C . ASP I 2 5 ? 170.556 180.732 234.815 1.00 239.24 3 ASP a C 1
ATOM 18400 O O . ASP I 2 5 ? 170.989 179.658 234.399 1.00 239.14 3 ASP a O 1
ATOM 18405 N N . THR I 2 6 ? 169.882 181.588 234.051 1.00 237.01 4 THR a N 1
ATOM 18406 C CA . THR I 2 6 ? 169.627 181.299 232.647 1.00 236.65 4 THR a CA 1
ATOM 18407 C C . THR I 2 6 ? 170.927 181.340 231.852 1.00 236.17 4 THR a C 1
ATOM 18408 O O . THR I 2 6 ? 171.755 182.238 232.028 1.00 236.17 4 THR a O 1
ATOM 18412 N N . TYR I 2 7 ? 171.103 180.357 230.973 1.00 219.72 5 TYR a N 1
ATOM 18413 C CA . TYR I 2 7 ? 172.314 180.266 230.171 1.00 219.39 5 TYR a CA 1
ATOM 18414 C C . TYR I 2 7 ? 172.280 181.284 229.039 1.00 219.02 5 TYR a C 1
ATOM 18415 O O . TYR I 2 7 ? 171.269 181.421 228.343 1.00 217.99 5 TYR a O 1
ATOM 18424 N N . GLN I 2 8 ? 173.390 181.998 228.859 1.00 213.11 6 GLN a N 1
ATOM 18425 C CA . GLN I 2 8 ? 173.530 182.969 227.784 1.00 211.94 6 GLN a CA 1
ATOM 18426 C C . GLN I 2 8 ? 174.579 182.482 226.798 1.00 212.03 6 GLN a C 1
ATOM 18427 O O . GLN I 2 8 ? 175.733 182.260 227.195 1.00 211.63 6 GLN a O 1
ATOM 18433 N N . PRO I 2 9 ? 174.231 182.289 225.526 1.00 203.69 7 PRO a N 1
ATOM 18434 C CA . PRO I 2 9 ? 175.221 181.812 224.554 1.00 202.76 7 PRO a CA 1
ATOM 18435 C C . PRO I 2 9 ? 176.380 182.786 224.402 1.00 202.34 7 PRO a C 1
ATOM 18436 O O . PRO I 2 9 ? 176.213 184.005 224.479 1.00 201.56 7 PRO a O 1
ATOM 18440 N N . ILE I 2 10 ? 177.569 182.227 224.185 1.00 197.38 8 ILE a N 1
ATOM 18441 C CA . ILE I 2 10 ? 178.781 183.020 224.015 1.00 197.22 8 ILE a CA 1
ATOM 18442 C C . ILE I 2 10 ? 178.855 183.528 222.582 1.00 197.11 8 ILE a C 1
ATOM 18443 O O . ILE I 2 10 ? 178.101 183.080 221.712 1.00 197.00 8 ILE a O 1
ATOM 18448 N N . ASN I 2 11 ? 179.761 184.470 222.330 1.00 199.01 9 ASN a N 1
ATOM 18449 C CA . ASN I 2 11 ? 179.922 185.026 220.997 1.00 198.48 9 ASN a CA 1
ATOM 18450 C C . ASN I 2 11 ? 180.458 183.971 220.033 1.00 198.22 9 ASN a C 1
ATOM 18451 O O . ASN I 2 11 ? 181.098 182.992 220.429 1.00 199.14 9 ASN a O 1
ATOM 18456 N N . CYS I 2 12 ? 180.178 184.182 218.744 1.00 188.90 10 CYS a N 1
ATOM 18457 C CA . CYS I 2 12 ? 180.577 183.213 217.728 1.00 189.41 10 CYS a CA 1
ATOM 18458 C C . CYS I 2 12 ? 182.091 183.068 217.658 1.00 190.34 10 CYS a C 1
ATOM 18459 O O . CYS I 2 12 ? 182.610 181.951 217.544 1.00 192.02 10 CYS a O 1
ATOM 18462 N N . ASP I 2 13 ? 182.819 184.186 217.722 1.00 190.06 11 ASP a N 1
ATOM 18463 C CA . ASP I 2 13 ? 184.276 184.125 217.670 1.00 189.79 11 ASP a CA 1
ATOM 18464 C C . ASP I 2 13 ? 184.836 183.364 218.865 1.00 191.06 11 ASP a C 1
ATOM 18465 O O . ASP I 2 13 ? 185.769 182.564 218.726 1.00 189.95 11 ASP a O 1
ATOM 18470 N N . ASP I 2 14 ? 184.274 183.600 220.053 1.00 208.54 12 ASP a N 1
ATOM 18471 C CA . ASP I 2 14 ? 184.680 182.835 221.226 1.00 207.89 12 ASP a CA 1
ATOM 18472 C C . ASP I 2 14 ? 184.355 181.357 221.053 1.00 207.42 12 ASP a C 1
ATOM 18473 O O . ASP I 2 14 ? 185.141 180.488 221.447 1.00 207.70 12 ASP a O 1
ATOM 18478 N N . TYR I 2 15 ? 183.194 181.055 220.468 1.00 196.43 13 TYR a N 1
ATOM 18479 C CA . TYR I 2 15 ? 182.840 179.667 220.190 1.00 195.97 13 TYR a CA 1
ATOM 18480 C C . TYR I 2 15 ? 183.805 179.045 219.188 1.00 196.86 13 TYR a C 1
ATOM 18481 O O . TYR I 2 15 ? 184.177 177.873 219.319 1.00 197.32 13 TYR a O 1
ATOM 18490 N N . ASP I 2 16 ? 184.217 179.815 218.177 1.00 207.03 14 ASP a N 1
ATOM 18491 C CA . ASP I 2 16 ? 185.127 179.289 217.164 1.00 206.26 14 ASP a CA 1
ATOM 18492 C C . ASP I 2 16 ? 186.483 178.933 217.761 1.00 207.34 14 ASP a C 1
ATOM 18493 O O . ASP I 2 16 ? 187.071 177.903 217.408 1.00 208.37 14 ASP a O 1
ATOM 18498 N N . ASN I 2 17 ? 186.998 179.773 218.663 1.00 220.30 15 ASN a N 1
ATOM 18499 C CA . ASN I 2 17 ? 188.324 179.533 219.226 1.00 220.72 15 ASN a CA 1
ATOM 18500 C C . ASN I 2 17 ? 188.371 178.220 219.997 1.00 220.48 15 ASN a C 1
ATOM 18501 O O . ASN I 2 17 ? 189.323 177.444 219.860 1.00 220.18 15 ASN a O 1
ATOM 18506 N N . LEU I 2 18 ? 187.354 177.954 220.818 1.00 223.06 16 LEU a N 1
ATOM 18507 C CA . LEU I 2 18 ? 187.280 176.664 221.495 1.00 222.44 16 LEU a CA 1
ATOM 18508 C C . LEU I 2 18 ? 187.020 175.539 220.502 1.00 223.41 16 LEU a C 1
ATOM 18509 O O . LEU I 2 18 ? 187.545 174.431 220.659 1.00 223.41 16 LEU a O 1
ATOM 18514 N N . GLU I 2 19 ? 186.208 175.806 219.475 1.00 223.23 17 GLU a N 1
ATOM 18515 C CA . GLU I 2 19 ? 185.909 174.783 218.478 1.00 222.90 17 GLU a CA 1
ATOM 18516 C C . GLU I 2 19 ? 187.161 174.361 217.721 1.00 223.52 17 GLU a C 1
ATOM 18517 O O . GLU I 2 19 ? 187.393 173.164 217.509 1.00 223.34 17 GLU a O 1
ATOM 18523 N N . LEU I 2 20 ? 187.982 175.327 217.304 1.00 236.15 18 LEU a N 1
ATOM 18524 C CA . LEU I 2 20 ? 189.200 174.984 216.578 1.00 235.98 18 LEU a CA 1
ATOM 18525 C C . LEU I 2 20 ? 190.225 174.319 217.486 1.00 236.55 18 LEU a C 1
ATOM 18526 O O . LEU I 2 20 ? 190.972 173.443 217.037 1.00 236.53 18 LEU a O 1
ATOM 18531 N N . ALA I 2 21 ? 190.284 174.723 218.757 1.00 242.53 19 ALA a N 1
ATOM 18532 C CA . ALA I 2 21 ? 191.219 174.097 219.685 1.00 241.90 19 ALA a CA 1
ATOM 18533 C C . ALA I 2 21 ? 190.838 172.648 219.966 1.00 241.85 19 ALA a C 1
ATOM 18534 O O . ALA I 2 21 ? 191.707 171.770 220.017 1.00 242.40 19 ALA a O 1
ATOM 18536 N N . CYS I 2 22 ? 189.544 172.377 220.146 1.00 239.66 20 CYS a N 1
ATOM 18537 C CA . CYS I 2 22 ? 189.117 171.027 220.496 1.00 239.53 20 CYS a CA 1
ATOM 18538 C C . CYS I 2 22 ? 189.166 170.082 219.301 1.00 239.31 20 CYS a C 1
ATOM 18539 O O . CYS I 2 22 ? 189.329 168.870 219.481 1.00 239.07 20 CYS a O 1
ATOM 18542 N N . GLN I 2 23 ? 189.026 170.608 218.082 1.00 238.68 21 GLN a N 1
ATOM 18543 C CA . GLN I 2 23 ? 188.946 169.741 216.912 1.00 238.50 21 GLN a CA 1
ATOM 18544 C C . GLN I 2 23 ? 190.293 169.140 216.531 1.00 238.74 21 GLN a C 1
ATOM 18545 O O . GLN I 2 23 ? 190.322 168.098 215.868 1.00 238.24 21 GLN a O 1
ATOM 18551 N N . HIS I 2 24 ? 191.406 169.763 216.927 1.00 246.59 22 HIS a N 1
ATOM 18552 C CA . HIS I 2 24 ? 192.732 169.240 216.618 1.00 246.77 22 HIS a CA 1
ATOM 18553 C C . HIS I 2 24 ? 193.535 168.924 217.876 1.00 247.39 22 HIS a C 1
ATOM 18554 O O . HIS I 2 24 ? 194.769 168.875 217.822 1.00 247.44 22 HIS a O 1
ATOM 18561 N N . HIS I 2 25 ? 192.857 168.710 219.006 1.00 253.25 23 HIS a N 1
ATOM 18562 C CA . HIS I 2 25 ? 193.488 168.316 220.266 1.00 252.95 23 HIS a CA 1
ATOM 18563 C C . HIS I 2 25 ? 194.532 169.343 220.712 1.00 252.87 23 HIS a C 1
ATOM 18564 O O . HIS I 2 25 ? 195.735 169.076 220.757 1.00 252.24 23 HIS a O 1
ATOM 18571 N N . LEU I 2 26 ? 194.045 170.535 221.042 1.00 257.71 24 LEU a N 1
ATOM 18572 C CA . LEU I 2 26 ? 194.884 171.634 221.503 1.00 257.67 24 LEU a CA 1
ATOM 18573 C C . LEU I 2 26 ? 194.635 171.850 222.990 1.00 257.71 24 LEU a C 1
ATOM 18574 O O . LEU I 2 26 ? 193.483 172.001 223.414 1.00 256.98 24 LEU a O 1
ATOM 18579 N N . MET I 2 27 ? 195.709 171.857 223.776 1.00 260.82 25 MET a N 1
ATOM 18580 C CA . MET I 2 27 ? 195.589 172.047 225.215 1.00 260.72 25 MET a CA 1
ATOM 18581 C C . MET I 2 27 ? 195.104 173.458 225.525 1.00 261.08 25 MET a C 1
ATOM 18582 O O . MET I 2 27 ? 195.566 174.436 224.933 1.00 261.01 25 MET a O 1
ATOM 18587 N N . LEU I 2 28 ? 194.176 173.561 226.472 1.00 262.00 26 LEU a N 1
ATOM 18588 C CA . LEU I 2 28 ? 193.552 174.830 226.814 1.00 261.88 26 LEU a CA 1
ATOM 18589 C C . LEU I 2 28 ? 193.678 175.077 228.310 1.00 261.63 26 LEU a C 1
ATOM 18590 O O . LEU I 2 28 ? 193.585 174.144 229.114 1.00 261.41 26 LEU a O 1
ATOM 18595 N N . THR I 2 29 ? 193.892 176.338 228.675 1.00 259.10 27 THR a N 1
ATOM 18596 C CA . THR I 2 29 ? 193.979 176.754 230.068 1.00 258.43 27 THR a CA 1
ATOM 18597 C C . THR I 2 29 ? 192.670 177.419 230.471 1.00 258.96 27 THR a C 1
ATOM 18598 O O . THR I 2 29 ? 192.227 178.373 229.823 1.00 259.35 27 THR a O 1
ATOM 18602 N N . LEU I 2 30 ? 192.060 176.920 231.542 1.00 255.14 28 LEU a N 1
ATOM 18603 C CA . LEU I 2 30 ? 190.728 177.340 231.954 1.00 254.87 28 LEU a CA 1
ATOM 18604 C C . LEU I 2 30 ? 190.820 178.411 233.033 1.00 254.64 28 LEU a C 1
ATOM 18605 O O . LEU I 2 30 ? 191.551 178.251 234.016 1.00 254.27 28 LEU a O 1
ATOM 18610 N N . GLU I 2 31 ? 190.078 179.500 232.841 1.00 253.27 29 GLU a N 1
ATOM 18611 C CA . GLU I 2 31 ? 189.943 180.559 233.837 1.00 252.94 29 GLU a CA 1
ATOM 18612 C C . GLU I 2 31 ? 188.457 180.777 234.085 1.00 252.45 29 GLU a C 1
ATOM 18613 O O . GLU I 2 31 ? 187.745 181.279 233.209 1.00 252.59 29 GLU a O 1
ATOM 18619 N N . LEU I 2 32 ? 187.992 180.403 235.274 1.00 247.22 30 LEU a N 1
ATOM 18620 C CA . LEU I 2 32 ? 186.581 180.474 235.610 1.00 247.31 30 LEU a CA 1
ATOM 18621 C C . LEU I 2 32 ? 186.257 181.809 236.280 1.00 247.68 30 LEU a C 1
ATOM 18622 O O . LEU I 2 32 ? 187.115 182.680 236.445 1.00 247.49 30 LEU a O 1
ATOM 18627 N N . LYS I 2 33 ? 184.988 181.973 236.665 1.00 246.74 31 LYS a N 1
ATOM 18628 C CA . LYS I 2 33 ? 184.565 183.200 237.333 1.00 246.43 31 LYS a CA 1
ATOM 18629 C C . LYS I 2 33 ? 185.236 183.355 238.692 1.00 247.01 31 LYS a C 1
ATOM 18630 O O . LYS I 2 33 ? 185.628 184.464 239.073 1.00 247.26 31 LYS a O 1
ATOM 18636 N N . ASP I 2 34 ? 185.368 182.257 239.441 1.00 252.53 32 ASP a N 1
ATOM 18637 C CA . ASP I 2 34 ? 185.978 182.334 240.766 1.00 251.96 32 ASP a CA 1
ATOM 18638 C C . ASP I 2 34 ? 187.433 182.779 240.682 1.00 251.99 32 ASP a C 1
ATOM 18639 O O . ASP I 2 34 ? 187.894 183.579 241.505 1.00 251.32 32 ASP a O 1
ATOM 18644 N N . GLY I 2 35 ? 188.171 182.273 239.697 1.00 251.40 33 GLY a N 1
ATOM 18645 C CA . GLY I 2 35 ? 189.555 182.662 239.519 1.00 250.51 33 GLY a CA 1
ATOM 18646 C C . GLY I 2 35 ? 190.533 181.525 239.726 1.00 250.30 33 GLY a C 1
ATOM 18647 O O . GLY I 2 35 ? 191.687 181.753 240.102 1.00 250.19 33 GLY a O 1
ATOM 18648 N N . GLU I 2 36 ? 190.085 180.297 239.485 1.00 251.45 34 GLU a N 1
ATOM 18649 C CA . GLU I 2 36 ? 190.928 179.119 239.627 1.00 251.68 34 GLU a CA 1
ATOM 18650 C C . GLU I 2 36 ? 191.498 178.726 238.271 1.00 252.52 34 GLU a C 1
ATOM 18651 O O . GLU I 2 36 ? 190.839 178.880 237.238 1.00 252.57 34 GLU a O 1
ATOM 18657 N N . LYS I 2 37 ? 192.729 178.224 238.280 1.00 251.95 35 LYS a N 1
ATOM 18658 C CA . LYS I 2 37 ? 193.418 177.813 237.066 1.00 251.15 35 LYS a CA 1
ATOM 18659 C C . LYS I 2 37 ? 193.265 176.309 236.881 1.00 251.12 35 LYS a C 1
ATOM 18660 O O . LYS I 2 37 ? 193.549 175.534 237.800 1.00 250.53 35 LYS a O 1
ATOM 18666 N N . LEU I 2 38 ? 192.816 175.904 235.694 1.00 253.01 36 LEU a N 1
ATOM 18667 C CA . LEU I 2 38 ? 192.613 174.494 235.357 1.00 252.79 36 LEU a CA 1
ATOM 18668 C C . LEU I 2 38 ? 193.301 174.242 234.019 1.00 253.30 36 LEU a C 1
ATOM 18669 O O . LEU I 2 38 ? 192.680 174.357 232.959 1.00 253.36 36 LEU a O 1
ATOM 18674 N N . GLN I 2 39 ? 194.585 173.901 234.072 1.00 251.42 37 GLN a N 1
ATOM 18675 C CA . GLN I 2 39 ? 195.362 173.594 232.876 1.00 250.78 37 GLN a CA 1
ATOM 18676 C C . GLN I 2 39 ? 195.266 172.096 232.612 1.00 250.18 37 GLN a C 1
ATOM 18677 O O . GLN I 2 39 ? 195.904 171.294 233.302 1.00 249.65 37 GLN a O 1
ATOM 18683 N N . ALA I 2 40 ? 194.472 171.720 231.614 1.00 254.29 38 ALA a N 1
ATOM 18684 C CA . ALA I 2 40 ? 194.253 170.317 231.292 1.00 254.05 38 ALA a CA 1
ATOM 18685 C C . ALA I 2 40 ? 193.918 170.207 229.809 1.00 254.41 38 ALA a C 1
ATOM 18686 O O . ALA I 2 40 ? 194.084 171.160 229.043 1.00 254.81 38 ALA a O 1
ATOM 18688 N N . LYS I 2 41 ? 193.437 169.035 229.406 1.00 258.05 39 LYS a N 1
ATOM 18689 C CA . LYS I 2 41 ? 193.154 168.736 228.009 1.00 258.70 39 LYS a CA 1
ATOM 18690 C C . LYS I 2 41 ? 191.652 168.781 227.762 1.00 259.24 39 LYS a C 1
ATOM 18691 O O . LYS I 2 41 ? 190.874 168.202 228.526 1.00 259.57 39 LYS a O 1
ATOM 18697 N N . ALA I 2 42 ? 191.253 169.468 226.695 1.00 258.66 40 ALA a N 1
ATOM 18698 C CA . ALA I 2 42 ? 189.857 169.572 226.291 1.00 257.62 40 ALA a CA 1
ATOM 18699 C C . ALA I 2 42 ? 189.633 168.727 225.045 1.00 258.02 40 ALA a C 1
ATOM 18700 O O . ALA I 2 42 ? 190.401 168.820 224.081 1.00 257.61 40 ALA a O 1
ATOM 18702 N N . SER I 2 43 ? 188.583 167.906 225.066 1.00 259.80 41 SER a N 1
ATOM 18703 C CA . SER I 2 43 ? 188.319 166.977 223.972 1.00 259.53 41 SER a CA 1
ATOM 18704 C C . SER I 2 43 ? 187.446 167.603 222.887 1.00 259.21 41 SER a C 1
ATOM 18705 O O . SER I 2 43 ? 187.865 167.710 221.730 1.00 258.57 41 SER a O 1
ATOM 18708 N N . ASP I 2 44 ? 186.237 168.022 223.245 1.00 252.77 42 ASP a N 1
ATOM 18709 C CA . ASP I 2 44 ? 185.289 168.565 222.278 1.00 252.38 42 ASP a CA 1
ATOM 18710 C C . ASP I 2 44 ? 184.230 169.361 223.033 1.00 252.16 42 ASP a C 1
ATOM 18711 O O . ASP I 2 44 ? 184.355 169.608 224.237 1.00 251.80 42 ASP a O 1
ATOM 18716 N N . LEU I 2 45 ? 183.182 169.766 222.320 1.00 233.65 43 LEU a N 1
ATOM 18717 C CA . LEU I 2 45 ? 182.075 170.521 222.890 1.00 232.31 43 LEU a CA 1
ATOM 18718 C C . LEU I 2 45 ? 180.795 169.714 222.741 1.00 231.64 43 LEU a C 1
ATOM 18719 O O . LEU I 2 45 ? 180.478 169.244 221.643 1.00 230.93 43 LEU a O 1
ATOM 18724 N N . VAL I 2 46 ? 180.063 169.559 223.841 1.00 218.84 44 VAL a N 1
ATOM 18725 C CA . VAL I 2 46 ? 178.817 168.805 223.868 1.00 217.69 44 VAL a CA 1
ATOM 18726 C C . VAL I 2 46 ? 177.704 169.738 224.319 1.00 217.72 44 VAL a C 1
ATOM 18727 O O . VAL I 2 46 ? 177.831 170.411 225.348 1.00 218.61 44 VAL a O 1
ATOM 18731 N N . SER I 2 47 ? 176.619 169.777 223.552 1.00 203.63 45 SER a N 1
ATOM 18732 C CA . SER I 2 47 ? 175.462 170.604 223.863 1.00 204.08 45 SER a CA 1
ATOM 18733 C C . SER I 2 47 ? 174.276 169.711 224.195 1.00 203.00 45 SER a C 1
ATOM 18734 O O . SER I 2 47 ? 173.907 168.841 223.398 1.00 202.72 45 SER a O 1
ATOM 18737 N N . ARG I 2 48 ? 173.685 169.925 225.368 1.00 196.87 46 ARG a N 1
ATOM 18738 C CA . ARG I 2 48 ? 172.511 169.179 225.791 1.00 195.80 46 ARG a CA 1
ATOM 18739 C C . ARG I 2 48 ? 171.526 170.129 226.455 1.00 196.54 46 ARG a C 1
ATOM 18740 O O . ARG I 2 48 ? 171.920 171.114 227.086 1.00 198.65 46 ARG a O 1
ATOM 18748 N N . LYS I 2 49 ? 170.237 169.818 226.302 1.00 191.98 47 LYS a N 1
ATOM 18749 C CA . LYS I 2 49 ? 169.151 170.625 226.863 1.00 192.64 47 LYS a CA 1
ATOM 18750 C C . LYS I 2 49 ? 169.265 172.086 226.432 1.00 192.80 47 LYS a C 1
ATOM 18751 O O . LYS I 2 49 ? 169.033 173.004 227.222 1.00 192.77 47 LYS a O 1
ATOM 18757 N N . ASN I 2 50 ? 169.633 172.298 225.166 1.00 198.22 48 ASN a N 1
ATOM 18758 C CA . ASN I 2 50 ? 169.790 173.637 224.591 1.00 199.64 48 ASN a CA 1
ATOM 18759 C C . ASN I 2 50 ? 170.810 174.470 225.363 1.00 199.28 48 ASN a C 1
ATOM 18760 O O . ASN I 2 50 ? 170.752 175.702 225.367 1.00 197.89 48 ASN a O 1
ATOM 18765 N N . VAL I 2 51 ? 171.754 173.804 226.023 1.00 208.87 49 VAL a N 1
ATOM 18766 C CA . VAL I 2 51 ? 172.821 174.466 226.762 1.00 207.94 49 VAL a CA 1
ATOM 18767 C C . VAL I 2 51 ? 174.149 173.878 226.310 1.00 208.45 49 VAL a C 1
ATOM 18768 O O . VAL I 2 51 ? 174.327 172.655 226.323 1.00 209.82 49 VAL a O 1
ATOM 18772 N N . GLU I 2 52 ? 175.074 174.744 225.909 1.00 208.57 50 GLU a N 1
ATOM 18773 C CA . GLU I 2 52 ? 176.382 174.298 225.455 1.00 208.34 50 GLU a CA 1
ATOM 18774 C C . GLU I 2 52 ? 177.295 174.027 226.644 1.00 209.28 50 GLU a C 1
ATOM 18775 O O . GLU I 2 52 ? 177.336 174.801 227.604 1.00 210.55 50 GLU a O 1
ATOM 18781 N N . TYR I 2 53 ? 178.028 172.919 226.573 1.00 219.99 51 TYR a N 1
ATOM 18782 C CA . TYR I 2 53 ? 178.935 172.513 227.635 1.00 220.77 51 TYR a CA 1
ATOM 18783 C C . TYR I 2 53 ? 180.295 172.169 227.049 1.00 221.02 51 TYR a C 1
ATOM 18784 O O . TYR I 2 53 ? 180.413 171.809 225.874 1.00 221.04 51 TYR a O 1
ATOM 18793 N N . LEU I 2 54 ? 181.323 172.285 227.884 1.00 234.59 52 LEU a N 1
ATOM 18794 C CA . LEU I 2 54 ? 182.686 171.922 227.522 1.00 234.97 52 LEU a CA 1
ATOM 18795 C C . LEU I 2 54 ? 183.158 170.810 228.445 1.00 235.44 52 LEU a C 1
ATOM 18796 O O . LEU I 2 54 ? 182.990 170.898 229.666 1.00 235.61 52 LEU a O 1
ATOM 18801 N N . VAL I 2 55 ? 183.744 169.767 227.863 1.00 245.98 53 VAL a N 1
ATOM 18802 C CA . VAL I 2 55 ? 184.244 168.621 228.613 1.00 246.08 53 VAL a CA 1
ATOM 18803 C C . VAL I 2 55 ? 185.765 168.686 228.617 1.00 246.40 53 VAL a C 1
ATOM 18804 O O . VAL I 2 55 ? 186.398 168.726 227.554 1.00 246.24 53 VAL a O 1
ATOM 18808 N N . VAL I 2 56 ? 186.348 168.706 229.812 1.00 257.16 54 VAL a N 1
ATOM 18809 C CA . VAL I 2 56 ? 187.793 168.762 229.994 1.00 257.34 54 VAL a CA 1
ATOM 18810 C C . VAL I 2 56 ? 188.209 167.537 230.795 1.00 257.93 54 VAL a C 1
ATOM 18811 O O . VAL I 2 56 ? 187.724 167.328 231.914 1.00 258.11 54 VAL a O 1
ATOM 18815 N N . GLU I 2 57 ? 189.108 166.734 230.228 1.00 268.18 55 GLU a N 1
ATOM 18816 C CA . GLU I 2 57 ? 189.575 165.510 230.881 1.00 268.21 55 GLU a CA 1
ATOM 18817 C C . GLU I 2 57 ? 190.773 165.832 231.776 1.00 268.17 55 GLU a C 1
ATOM 18818 O O . GLU I 2 57 ? 191.918 165.455 231.518 1.00 268.34 55 GLU a O 1
ATOM 18824 N N . ALA I 2 58 ? 190.479 166.549 232.857 1.00 266.01 56 ALA a N 1
ATOM 18825 C CA . ALA I 2 58 ? 191.496 166.929 233.835 1.00 265.37 56 ALA a CA 1
ATOM 18826 C C . ALA I 2 58 ? 191.889 165.698 234.639 1.00 265.86 56 ALA a C 1
ATOM 18827 O O . ALA I 2 58 ? 191.187 165.298 235.570 1.00 266.61 56 ALA a O 1
ATOM 18829 N N . ALA I 2 59 ? 193.023 165.093 234.278 1.00 264.68 57 ALA a N 1
ATOM 18830 C CA . ALA I 2 59 ? 193.519 163.875 234.922 1.00 264.54 57 ALA a CA 1
ATOM 18831 C C . ALA I 2 59 ? 192.487 162.750 234.852 1.00 265.01 57 ALA a C 1
ATOM 18832 O O . ALA I 2 59 ? 192.358 161.941 235.773 1.00 264.91 57 ALA a O 1
ATOM 18834 N N . GLY I 2 60 ? 191.745 162.700 233.747 1.00 267.45 58 GLY a N 1
ATOM 18835 C CA . GLY I 2 60 ? 190.781 161.647 233.514 1.00 267.00 58 GLY a CA 1
ATOM 18836 C C . GLY I 2 60 ? 189.428 161.837 234.164 1.00 267.30 58 GLY a C 1
ATOM 18837 O O . GLY I 2 60 ? 188.567 160.959 234.020 1.00 266.88 58 GLY a O 1
ATOM 18838 N N . GLU I 2 61 ? 189.204 162.945 234.873 1.00 267.53 59 GLU a N 1
ATOM 18839 C CA . GLU I 2 61 ? 187.909 163.150 235.514 1.00 267.05 59 GLU a CA 1
ATOM 18840 C C . GLU I 2 61 ? 186.826 163.488 234.498 1.00 267.42 59 GLU a C 1
ATOM 18841 O O . GLU I 2 61 ? 185.644 163.219 234.745 1.00 267.34 59 GLU a O 1
ATOM 18847 N N . THR I 2 62 ? 187.207 164.066 233.359 1.00 266.76 60 THR a N 1
ATOM 18848 C CA . THR I 2 62 ? 186.281 164.439 232.289 1.00 266.25 60 THR a CA 1
ATOM 18849 C C . THR I 2 62 ? 185.149 165.318 232.826 1.00 265.76 60 THR a C 1
ATOM 18850 O O . THR I 2 62 ? 183.962 165.015 232.692 1.00 265.15 60 THR a O 1
ATOM 18854 N N . ARG I 2 63 ? 185.546 166.420 233.455 1.00 251.93 61 ARG a N 1
ATOM 18855 C CA . ARG I 2 63 ? 184.579 167.346 234.025 1.00 250.40 61 ARG a CA 1
ATOM 18856 C C . ARG I 2 63 ? 183.797 168.056 232.926 1.00 250.05 61 ARG a C 1
ATOM 18857 O O . ARG I 2 63 ? 184.309 168.319 231.834 1.00 250.46 61 ARG a O 1
ATOM 18865 N N . GLU I 2 64 ? 182.537 168.360 233.225 1.00 235.80 62 GLU a N 1
ATOM 18866 C CA . GLU I 2 64 ? 181.638 169.032 232.297 1.00 235.74 62 GLU a CA 1
ATOM 18867 C C . GLU I 2 64 ? 181.099 170.292 232.957 1.00 235.75 62 GLU a C 1
ATOM 18868 O O . GLU I 2 64 ? 180.669 170.255 234.115 1.00 235.27 62 GLU a O 1
ATOM 18874 N N . LEU I 2 65 ? 181.131 171.404 232.226 1.00 234.72 63 LEU a N 1
ATOM 18875 C CA . LEU I 2 65 ? 180.742 172.691 232.784 1.00 233.90 63 LEU a CA 1
ATOM 18876 C C . LEU I 2 65 ? 180.188 173.578 231.680 1.00 234.11 63 LEU a C 1
ATOM 18877 O O . LEU I 2 65 ? 180.440 173.360 230.492 1.00 234.32 63 LEU a O 1
ATOM 18882 N N . ARG I 2 66 ? 179.428 174.588 232.094 1.00 226.58 64 ARG a N 1
ATOM 18883 C CA . ARG I 2 66 ? 178.811 175.512 231.154 1.00 225.82 64 ARG a CA 1
ATOM 18884 C C . ARG I 2 66 ? 179.857 176.423 230.519 1.00 225.98 64 ARG a C 1
ATOM 18885 O O . ARG I 2 66 ? 180.901 176.717 231.107 1.00 226.96 64 ARG a O 1
ATOM 18893 N N . LEU I 2 67 ? 179.562 176.874 229.298 1.00 222.97 65 LEU a N 1
ATOM 18894 C CA . LEU I 2 67 ? 180.472 177.766 228.589 1.00 223.52 65 LEU a CA 1
ATOM 18895 C C . LEU I 2 67 ? 180.408 179.196 229.109 1.00 224.00 65 LEU a C 1
ATOM 18896 O O . LEU I 2 67 ? 181.431 179.890 229.121 1.00 224.87 65 LEU a O 1
ATOM 18901 N N . ASP I 2 68 ? 179.229 179.657 229.534 1.00 232.41 66 ASP a N 1
ATOM 18902 C CA . ASP I 2 68 ? 179.084 181.041 229.970 1.00 232.57 66 ASP a CA 1
ATOM 18903 C C . ASP I 2 68 ? 179.826 181.325 231.269 1.00 233.03 66 ASP a C 1
ATOM 18904 O O . ASP I 2 68 ? 180.061 182.495 231.590 1.00 232.67 66 ASP a O 1
ATOM 18909 N N . LYS I 2 69 ? 180.199 180.290 232.022 1.00 235.20 67 LYS a N 1
ATOM 18910 C CA . LYS I 2 69 ? 180.933 180.481 233.265 1.00 234.59 67 LYS a CA 1
ATOM 18911 C C . LYS I 2 69 ? 182.423 180.701 233.047 1.00 234.71 67 LYS a C 1
ATOM 18912 O O . LYS I 2 69 ? 183.131 181.022 234.007 1.00 234.84 67 LYS a O 1
ATOM 18918 N N . ILE I 2 70 ? 182.912 180.542 231.822 1.00 239.93 68 ILE a N 1
ATOM 18919 C CA . ILE I 2 70 ? 184.326 180.738 231.528 1.00 239.71 68 ILE a CA 1
ATOM 18920 C C . ILE I 2 70 ? 184.609 182.230 231.416 1.00 239.84 68 ILE a C 1
ATOM 18921 O O . ILE I 2 70 ? 183.944 182.945 230.656 1.00 239.33 68 ILE a O 1
ATOM 18926 N N . THR I 2 71 ? 185.597 182.704 232.175 1.00 244.10 69 THR a N 1
ATOM 18927 C CA . THR I 2 71 ? 185.974 184.111 232.108 1.00 243.11 69 THR a CA 1
ATOM 18928 C C . THR I 2 71 ? 186.875 184.385 230.909 1.00 242.96 69 THR a C 1
ATOM 18929 O O . THR I 2 71 ? 186.630 185.320 230.140 1.00 242.39 69 THR a O 1
ATOM 18933 N N . SER I 2 72 ? 187.918 183.578 230.738 1.00 244.30 70 SER a N 1
ATOM 18934 C CA . SER I 2 72 ? 188.837 183.733 229.619 1.00 244.00 70 SER a CA 1
ATOM 18935 C C . SER I 2 72 ? 189.601 182.429 229.438 1.00 244.42 70 SER a C 1
ATOM 18936 O O . SER I 2 72 ? 189.590 181.553 230.304 1.00 244.07 70 SER a O 1
ATOM 18939 N N . PHE I 2 73 ? 190.261 182.312 228.289 1.00 247.88 71 PHE a N 1
ATOM 18940 C CA . PHE I 2 73 ? 191.101 181.166 227.978 1.00 247.97 71 PHE a CA 1
ATOM 18941 C C . PHE I 2 73 ? 192.415 181.658 227.392 1.00 248.12 71 PHE a C 1
ATOM 18942 O O . PHE I 2 73 ? 192.438 182.618 226.617 1.00 248.01 71 PHE a O 1
ATOM 18950 N N . SER I 2 74 ? 193.508 180.997 227.768 1.00 260.52 72 SER a N 1
ATOM 18951 C CA . SER I 2 74 ? 194.843 181.410 227.363 1.00 260.41 72 SER a CA 1
ATOM 18952 C C . SER I 2 74 ? 195.619 180.220 226.819 1.00 260.65 72 SER a C 1
ATOM 18953 O O . SER I 2 74 ? 195.468 179.089 227.289 1.00 260.57 72 SER a O 1
ATOM 18956 N N . HIS I 2 75 ? 196.455 180.493 225.819 1.00 277.88 73 HIS a N 1
ATOM 18957 C CA . HIS I 2 75 ? 197.330 179.494 225.219 1.00 278.36 73 HIS a CA 1
ATOM 18958 C C . HIS I 2 75 ? 198.403 180.194 224.393 1.00 279.14 73 HIS a C 1
ATOM 18959 O O . HIS I 2 75 ? 198.113 181.193 223.723 1.00 279.24 73 HIS a O 1
ATOM 18966 N N . PRO I 2 76 ? 199.649 179.715 224.419 1.00 288.87 74 PRO a N 1
ATOM 18967 C CA . PRO I 2 76 ? 200.715 180.401 223.675 1.00 288.72 74 PRO a CA 1
ATOM 18968 C C . PRO I 2 76 ? 200.677 180.144 222.175 1.00 288.77 74 PRO a C 1
ATOM 18969 O O . PRO I 2 76 ? 200.968 181.047 221.384 1.00 288.54 74 PRO a O 1
ATOM 18973 N N . GLU I 2 77 ? 200.328 178.919 221.770 1.00 289.45 75 GLU a N 1
ATOM 18974 C CA . GLU I 2 77 ? 200.342 178.582 220.349 1.00 288.67 75 GLU a CA 1
ATOM 18975 C C . GLU I 2 77 ? 199.286 179.363 219.576 1.00 288.45 75 GLU a C 1
ATOM 18976 O O . GLU I 2 77 ? 199.546 179.833 218.462 1.00 288.09 75 GLU a O 1
ATOM 18982 N N . ILE I 2 78 ? 198.094 179.513 220.143 1.00 285.51 76 ILE a N 1
ATOM 18983 C CA . ILE I 2 78 ? 196.998 180.201 219.482 1.00 285.12 76 ILE a CA 1
ATOM 18984 C C . ILE I 2 78 ? 196.806 181.569 220.130 1.00 285.19 76 ILE a C 1
ATOM 18985 O O . ILE I 2 78 ? 197.409 181.890 221.153 1.00 285.83 76 ILE a O 1
ATOM 18990 N N . GLY I 2 79 ? 195.960 182.385 219.508 1.00 279.22 77 GLY a N 1
ATOM 18991 C CA . GLY I 2 79 ? 195.677 183.697 220.064 1.00 279.00 77 GLY a CA 1
ATOM 18992 C C . GLY I 2 79 ? 194.968 183.589 221.403 1.00 279.13 77 GLY a C 1
ATOM 18993 O O . GLY I 2 79 ? 194.053 182.782 221.583 1.00 279.03 77 GLY a O 1
ATOM 18994 N N . THR I 2 80 ? 195.401 184.416 222.351 1.00 270.64 78 THR a N 1
ATOM 18995 C CA . THR I 2 80 ? 194.826 184.452 223.692 1.00 270.38 78 THR a CA 1
ATOM 18996 C C . THR I 2 80 ? 193.882 185.645 223.781 1.00 269.77 78 THR a C 1
ATOM 18997 O O . THR I 2 80 ? 194.321 186.799 223.728 1.00 269.51 78 THR a O 1
ATOM 19001 N N . VAL I 2 81 ? 192.585 185.365 223.915 1.00 254.62 79 VAL a N 1
ATOM 19002 C CA . VAL I 2 81 ? 191.563 186.396 224.010 1.00 254.17 79 VAL a CA 1
ATOM 19003 C C . VAL I 2 81 ? 190.630 186.058 225.165 1.00 253.98 79 VAL a C 1
ATOM 19004 O O . VAL I 2 81 ? 190.593 184.930 225.659 1.00 253.49 79 VAL a O 1
ATOM 19008 N N . VAL I 2 82 ? 189.870 187.063 225.592 1.00 245.61 80 VAL a N 1
ATOM 19009 C CA . VAL I 2 82 ? 188.930 186.940 226.700 1.00 245.00 80 VAL a CA 1
ATOM 19010 C C . VAL I 2 82 ? 187.517 187.055 226.146 1.00 244.82 80 VAL a C 1
ATOM 19011 O O . VAL I 2 82 ? 187.217 187.975 225.376 1.00 244.50 80 VAL a O 1
ATOM 19015 N N . VAL I 2 83 ? 186.654 186.109 226.527 1.00 237.77 81 VAL a N 1
ATOM 19016 C CA . VAL I 2 83 ? 185.275 186.138 226.057 1.00 237.27 81 VAL a CA 1
ATOM 19017 C C . VAL I 2 83 ? 184.549 187.346 226.639 1.00 237.19 81 VAL a C 1
ATOM 19018 O O . VAL I 2 83 ? 184.922 187.899 227.682 1.00 237.15 81 VAL a O 1
ATOM 19022 N N . SER I 2 84 ? 183.495 187.765 225.946 1.00 239.38 82 SER a N 1
ATOM 19023 C CA . SER I 2 84 ? 182.687 188.908 226.348 1.00 239.30 82 SER a CA 1
ATOM 19024 C C . SER I 2 84 ? 181.303 188.417 226.749 1.00 240.02 82 SER a C 1
ATOM 19025 O O . SER I 2 84 ? 180.618 187.765 225.954 1.00 239.54 82 SER a O 1
ATOM 19028 N N . GLU I 2 85 ? 180.896 188.733 227.978 1.00 252.34 83 GLU a N 1
ATOM 19029 C CA . GLU I 2 85 ? 179.579 188.349 228.466 1.00 252.24 83 GLU a CA 1
ATOM 19030 C C . GLU I 2 85 ? 178.484 189.316 228.039 1.00 252.79 83 GLU a C 1
ATOM 19031 O O . GLU I 2 85 ? 177.303 188.999 228.220 1.00 252.66 83 GLU a O 1
ATOM 19037 N N . SER I 2 86 ? 178.847 190.470 227.483 1.00 259.67 84 SER a N 1
ATOM 19038 C CA . SER I 2 86 ? 177.897 191.485 227.025 1.00 259.28 84 SER a CA 1
ATOM 19039 C C . SER I 2 86 ? 176.970 191.960 228.143 1.00 259.48 84 SER a C 1
ATOM 19040 O O . SER I 2 86 ? 175.931 191.360 228.415 1.00 259.30 84 SER a O 1
#

InterPro domains:
  IPR000194 ATPase, F1/V1/A1 complex, alpha/beta subunit, nucleotide-binding domain [PF00006] (160-363)
  IPR003593 AAA+ ATPase domain [SM00382] (170-355)
  IPR004665 Transcription termination factor Rho [MF_01884] (1-419)
  IPR004665 Transcription termination factor Rho [PTHR46425] (1-418)
  IPR004665 Transcription termination factor Rho [TIGR00767] (2-417)
  IPR011112 Rho termination factor-like, N-terminal [PF07498] (5-47)
  IPR011112 Rho termination factor-like, N-terminal [SM00959] (5-47)
  IPR011113 Rho termination factor, RNA-binding domain [PF07497] (52-125)
  IPR011113 Rho termination factor, RNA-binding domain [PS51856] (48-123)
  IPR011113 Rho termination factor, RNA-binding domain [cd04459] (51-118)
  IPR011129 Cold-shock domain [SM00357] (52-118)
  IPR012340 Nucleic acid-binding, OB-fold [G3DSA:2.40.50.140] (48-122)
  IPR012340 Nucleic acid-binding, OB-fold [SSF50249] (48-125)
  IPR027417 P-loop containing nucleoside triphosphate hydrolase [G3DSA:3.40.50.300] (130-419)
  IPR027417 P-loop containing nucleoside triphosphate hydrolase [SSF52540] (90-371)
  IPR036269 Rho termination factor, N-terminal domain superfamily [SSF68912] (1-46)
  IPR041703 Transcription termination factor Rho, ATP binding domain [cd01128] (156-404)

Sequence (2418 aa):
MNLTELKNTPVSELITLGENMGLENLARMRKQDIIFAILKQHAKSGEDIFGDGVLEILQDGFGFLRSADSSYLAGPDDIYVSPSQIRRFNLRTGDTISGKIRPPKEGERYFALLKVNEVNFDKPENARNKILFENLTPLHANSRLRMERGNGSTEDLTARVLDLASPIGRGQRGLIVAPPKAGKTMLLQNIAQSIAYNHPDCVLMVLLIDERPEEVTEMQRLVKGEVVASTFDEPASRHVQVAEMVIEKAKRLVEHKKDVIILLDSITRLARAYNTVVPASGKVLTGGVDANALHRPKRFFGAARNVEEGGSLTIIATALIDTGSKMDEVIYEEFKGTGNMELHLSRKIAEKRVFPAIDYNRSGTRKEELLTTQEELQKMWILRKIIHPMGEIDAMEFLINKLAMTKTNDDFFEMMKRMNLTELKNTPVSELITLGENMGLENLARMRKQDIIFAILKQHAKSGEDIFGDGVLEILQDGFGFLRSADSSYLAGPDDIYVSPSQIRRFNLRTGDTISGKIRPPKEGERYFALLKVNEVNFDKPENARNKILFENLTPLHANSRLRMERGNGSTEDLTARVLDLASPIGRGQRGLIVAPPKAGKTMLLQNIAQSIAYNHPDCVLMVLLIDERPEEVTEMQRLVKGEVVASTFDEPASRHVQVAEMVIEKAKRLVEHKKDVIILLDSITRLARAYNTVVPASGKVLTGGVDANALHRPKRFFGAARNVEEGGSLTIIATALIDTGSKMDEVIYEEFKGTGNMELHLSRKIAEKRVFPAIDYNRSGTRKEELLTTQEELQKMWILRKIIHPMGEIDAMEFLINKLAMTKTNDDFFEMMKRMNLTELKNTPVSELITLGENMGLENLARMRKQDIIFAILKQHAKSGEDIFGDGVLEILQDGFGFLRSADSSYLAGPDDIYVSPSQIRRFNLRTGDTISGKIRPPKEGERYFALLKVNEVNFDKPENARNKILFENLTPLHANSRLRMERGNGSTEDLTARVLDLASPIGRGQRGLIVAPPKAGKTMLLQNIAQSIAYNHPDCVLMVLLIDERPEEVTEMQRLVKGEVVASTFDEPASRHVQVAEMVIEKAKRLVEHKKDVIILLDSITRLARAYNTVVPASGKVLTGGVDANALHRPKRFFGAARNVEEGGSLTIIATALIDTGSKMDEVIYEEFKGTGNMELHLSRKIAEKRVFPAIDYNRSGTRKEELLTTQEELQKMWILRKIIHPMGEIDAMEFLINKLAMTKTNDDFFEMMKRMNLTELKNTPVSELITLGENMGLENLARMRKQDIIFAILKQHAKSGEDIFGDGVLEILQDGFGFLRSADSSYLAGPDDIYVSPSQIRRFNLRTGDTISGKIRPPKEGERYFALLKVNEVNFDKPENARNKILFENLTPLHANSRLRMERGNGSTEDLTARVLDLASPIGRGQRGLIVAPPKAGKTMLLQNIAQSIAYNHPDCVLMVLLIDERPEEVTEMQRLVKGEVVASTFDEPASRHVQVAEMVIEKAKRLVEHKKDVIILLDSITRLARAYNTVVPASGKVLTGGVDANALHRPKRFFGAARNVEEGGSLTIIATALIDTGSKMDEVIYEEFKGTGNMELHLSRKIAEKRVFPAIDYNRSGTRKEELLTTQEELQKMWILRKIIHPMGEIDAMEFLINKLAMTKTNDDFFEMMKRMNLTELKNTPVSELITLGENMGLENLARMRKQDIIFAILKQHAKSGEDIFGDGVLEILQDGFGFLRSADSSYLAGPDDIYVSPSQIRRFNLRTGDTISGKIRPPKEGERYFALLKVNEVNFDKPENARNKILFENLTPLHANSRLRMERGNGSTEDLTARVLDLASPIGRGQRGLIVAPPKAGKTMLLQNIAQSIAYNHPDCVLMVLLIDERPEEVTEMQRLVKGEVVASTFDEPASRHVQVAEMVIEKAKRLVEHKKDVIILLDSITRLARAYNTVVPASGKVLTGGVDANALHRPKRFFGAARNVEEGGSLTIIATALIDTGSKMDEVIYEEFKGTGNMELHLSRKIAEKRVFPAIDYNRSGTRKEELLTTQEELQKMWILRKIIHPMGEIDAMEFLINKLAMTKTNDDFFEMMKRDTYQPINCDDYDNLELACQHHLMLTLELKDGEKLQAKASDLVSRKNVEYLVVEAAGETRELRLDKITSFSHPEIGTVVVSESDTYQPINCDDYDNLELACQHHLMLTLELKDGEKLQAKASDLVSRKNVEYLVVEAAGETRELRLDKITSFSHPEIGTVVVSESDTYQPINCDDYDNLELACQHHLMLTLELKDGEKLQAKASDLVSRKNVEYLVVEAAGETRELRLDKITSFSHPEIGTVVVSESDTYQPINCDDYDNLELACQHHLMLTLELKDGEKLQAKASDLVSRKNVEYLVVEAAGETRELRLDKITSFSHPEIGTVVVSES

Nearest PDB structures (foldseek):
  8ptm-assembly1_b  TM=9.892E-01  e=4.642E-12  Escherichia coli
  8ptp-assembly1_c  TM=9.805E-01  e=2.278E-12  Escherichia coli
  8ptn-assembly1_e  TM=8.806E-01  e=1.052E-10  Escherichia coli
  8w8d-assembly1_d  TM=9.288E-01  e=2.519E-09  Escherichia coli K-12
  8w8d-assembly1_e  TM=8.916E-01  e=8.400E-09  Escherichia coli K-12

Foldseek 3Di:
DEVVCLVPDDLVRVLVVQVVVPNDDNPDSPSVVSVLVVVVVCVVVVHWYKYKAFWAADPVQWTWRAHLVVLRDDDLATETEDSVVCVVQVDDGQKMWMDTWARDDVVGSYIYRPDTQAILNHGSVVLSPFDALVPFDFDDFFAFQQQQDLPLDPLSLLSQVCCLLATGGQLFLAEEEEAPDQPPVSSVLSVQLSRCVRPVQAAEEEEAEQDAPVSQVVSPVSHPHRYHYDHNVDALVSLVVSLVNVQSNLRSNVSVQHGYEYEYHALLRNLVSLQVPDDAPPDADPLRGHPCSCVVSCVSSVSRGQGPVHYTYHYYHYAYPPPPRPSRVVSCVVCPPPGQWYWYADVVLRVVVQPNRTQSLPTYGHCVPSHDPPVVVVLSVVVNVVCNVPDSNVSSVVSCVLSNPASHVVSSSVVVDD/DELVVLLVDDQVVLVVVQVVLPDPPPNPDDSLVSSLVVVQSVLVVVDWYKYKAFWDADPVQWTWGAHLSQLRDDGLAIETEDNVNCVVQVDDGQKIWIAIWHRDDPPDRHIYGDDTQAILNDGSVVLSPFDALVPFDFDDFQAWLQLQPLPLDPLSLLSQLCCLQATDGFLFQEEEEEEPDQCPLSSLLSSQVSCCVRPVQAAEEEEEEQAAPVSQVVSCVRHPHGYRYDHNPDALVSRVVSLVNVLSNQRSNQSVQHGYEYEAEALLRNLVSLQVVPDADPCADPLRGGPCSCVVSVVSSVSRGCTPPHGGYHYYHYQYPPPPGPSSVVNCVVCVPVGQWYWYFDPVLVVVVQPNRTQRLPTYGPPCPSHDDDVVVVLSVVLNVVLVVPDSNVSSVVVSVLVSVDRDVVVSSVVVVD/DELVVLLPDDQVVLQVVQVVLPDDPLPPDDSLVSSLVSCVSVVVVVDWYKYKAFWDADPVQKTWGAHLSQLRDDGLAIEIEDNVNCVVQVDDGQKIWIDIWHRDDPPDRHIYGDDTQDILNHGSVVLRPQDALVPFDFDDFQAWDQLQPLPLDPLSLLSQLCCLQATDGQLFLAEEEEAPLQCPLVSLLSSQQSCCVRPVQAAEEEEEEQAAPVSQVVSVVRGPHRYRYDHNVDALVSRQVSLVNVLSNLRSNVSVQHGYEYEYEALLRNLVSLQVVDDAPPDADPLRGGPCSVVVSCVSSLSRGQGPVHYTYHYHHYQYDPPPGPSSVVSCVVCPPPTQWYWYADPVLSVVVQPPRTQRLVTYGHPCPSHDDPVVVVLSVVLCVVLVVDDSNVSSVVSSVLPSVDRHVVVSSVVVVD/DELVVLLPDDPVVLVVVQVVLPDPPLPPDDSLVSSLVSVVSVVVVVDWYKYKAWWDADPVQKTWGAHLSQLRDDGQAIETEDNVNCVVQVDDGQKIWITTWHRDDPPDRYIYGDDTAAILNHGSVVLSPQDALVPFDFDDFQAWQQLQPLPLDPLNLLSQVCCLQATHGFLFLAEEEEEPLQCPLSSVLSSQVSCCRRPVQAAEEEEEEQDDPVSQVVCVVRGDHGYRYDHVVDALVSRQVSLVNVLSNLRSNVSVQHGYAYEAEALLRNLVSLQVVDDAPPDADPQRRGPCSCVVSLVSSQSRGQGPVHYTYHYHHYQYPPPPGPSSVVSCVVCVPVGQWYWYFDVVLSVVVQPDRTQRQPGYGHPCPSHDDPVVVVLSVVLCVVLVPDDRNVSRVVSSVLPSVDRHVVVSSVVVVD/DELVVLLPDDQVVLVVLCVVLVDPPLPPDDPLVSSLVNVVSVCVVPDWYKYKAFWDQDPVRKIWGAHLSQLRDDDLAIETEDSVNCVVAVDDGQKIWIAIWHRDDPPDRHIYGDGTQDILNDGRHVRRDFDALVNFDFDDFQEFQDQADLPLDPLRLQSVVVCLLETDGFQFFAEEEEEPLQCPLVSVLSSQVSRCVRPVQAAEEEEEEQDDPVSQVVSVVRGDHGYRYDHVVDALVVRVVSLVNVLSSLRSNVRVQHAYEYEAEALLRNLVSLLVPPDDPPDADPQGGDPVSNVVSVVSSVSGGAGPVHYTYYYHHYAYPPPVGRVSVVNCVVVVPSTQWYWYFDPVLVVVVDDNRTQSVVGYGPPSCSYDPPVCVVLSVVVCVVQVPDGSNVSSVVSCVLCSPPRDPVRSSVVVVD/DDADDFDPVVVVVVAVQLVVFAQKWWAFPVGDIFTWTWPHWDADPNFIWTWTCTVNPTDIDGPLRTAWMQGPVGGIDGIDND/DDADDFDPVVVVVQQVCQVVWHWKWFAFPVGDIQGFTWHHWDDDPNFIWTFTQRVHPRDIDGPLRTQFMQDDVDDGDGTDPD/DDDDDFDPVVVVVVQVQQVVQDWKWWAAPVGDTDGWTWNHWAADPNFIWTQTDHPPPRDIDGPVRTAWIDDPPDHTDGTDRD/DDDDDFDPVVVVVQQVCQVVWHWKWFAFPVGDIQGFTWHHWDDDPNFIWTFTCRVHPRDIDGPLRTQFMDDDVDDGDGTDND

Secondary structure (DSSP, 8-state):
-BHHHHHSS-HHHHHHHHHHHT-S------HHHHHHHHHHHHHHHT---EEEEEEEE-TTS-EEEE-TTTTT---TTPEEE-HHHHHHTT--TT-EEEEEEEPPPTT-SS-EE----EETTB-HHHHTT---GGGSPEE---SB-----SS--STHHHHHHHHHHS--BTT-EEEEEE-SSS-HHHHHHHHHHHHHHH-SSSEEEEEEEEE-HHHHHHHHHH-SSEEEEEETTS-HHHHHHHHHHHHHHHHHHHTTT-EEEEEEE-HHHHHHHHHHHSPP-S-B-GGG-BGGGGHHHHHHHTT-EEESSS-EEEEEEEEE-SSS-HHHHHHHHHTGGG-SEEEEB-HHHHTTT-SS-B-GGG-B-S-HHHHS-HHHHHHHHHHHHHHTTS-HHHHHHHHHHHHHS-SSHHHHHHHH--/-BHHHHTTS-HHHHHHHHHHHT--S-TTS-HHHHHHHHHHHHHTTT--EEEEEEEEE-TTS-EEEE-TTTTS---TT-EEE-HHHHHHTT--TT-EEEEEEE---TT--S-EEEEEEEESSS-HHHHTTPPPGGGSPEE---SB------S--STHHHHHHHHHHS--BTT-EEEEEE-SSS-HHHHHHHHHHHHHHH-TTSEEEEEEEEE-HHHHHHHHHH-SSEEEEEETTS-HHHHHHHHHHHHHHHHHHHTTS-EEEEEEE-HHHHHHHHHHHSPP-S-B-TTS-BTGGGHHHHHHHHT-BEESSS-EEEEEEEEE-SSS-HHHHHHHHHTGGG-SEEEEB-HHHHHTT-SS-B-TTT-EESSHHHHS-HHHHHHHHHHHHHHTTS-HHHHHHHHHHHHHH-SSHHHHHHHHH-/-BHHHHHHS-HHHHHHHHHHHT--S-TTS-HHHHHHHHHHHHHTTT--EEEEEEEEE-TTS-EEEE-GGGTT---TTPEEE-HHHHHHTT--TT-EEEEEEE---TT--SEEEEEEEEESSS-HHHHTTSPPGGGSPEE---SB------S--STHHHHHHHHHHS--BTT-EEEEEE-SSSSHHHHHHHHHHHHHHH-TTSEEEEEEEEE-HHHHHHHHHH-SSEEEEEETTS-HHHHHHHHHHHHHHHHHHHTTT-EEEEEEE-HHHHHHHHHHHSPP-S-EETTTEETGGGHHHHHHHTT-EEESSS-EEEEEEEEE-SSS-HHHHHHHTTSGGG-SEEEEB-HHHHTTT-SS-B-GGG-EETTHHHHS-HHHHHHHHHHHHHHTTS-HHHHHHHHHHHHHT-SSHHHHHHHHH-/-BHHHHTTS-HHHHHHHHHTTT--S-TTS-HHHHHHHHHHHHHTTT--EEEEEEEEE-TTS-EEEE-TTTTS---TTPEEE-HHHHHHTT--TT-EEEEEEE---TT--SEEEEEEEEESSS-HHHHTTPPPGGGSPEE---SEE-----S--TTHHHHHHHHHH--EETT-EEEEEE-TTS-HHHHHHHHHHHHHHH-TTSEEEEEEEEE-HHHHHHHHHH-SSEEEEEETTS-HHHHHHHHHHHHHHHHHHHTTT-EEEEEEE-HHHHHHHHHHHSPP-S-B-GGG-BTGGGHHHHHHHTT-EEESSS-EEEEEEEEE-SSS-HHHHHHHHTSTTT-SEEEEB-HHHHHTT-S--B-TTT-EESSHHHHS-HHHHHHHHHHHHHHTTS-HHHHHHHHHHHHHHSSSHHHHHHHHH-/-BHHHHHTS-HHHHHHHHHHTT----SSS-HHHHHHHHHHHHHHHT--EEEEEEEEE-TTS-EEEE-TTTTS---TTPEEE-HHHHHHTT--TT-EEEEEEE---TT--SEEEEEEEEETTB-HHHHTS---TTTSPEE---SB---------TTHHHHHHHHHHS--BSSS-EEEEE-SSSSHHHHHHHHHHHHHHH-SSSEEEEEEEEE-HHHHHHHHHHSSSEEEEEETTS-HHHHHHHHHHHHHHHHHHHHTT-EEEEEEE-HHHHHHHHHHHSPP-S---TTS--HHHHHHHHHHHHT--EESSS-EEEEEEEEE-SSS-SHHHHHHHHTSS-SSEEEEB-HHHHHTT-S--B-TTT-EETTGGGTS-HHHHHHHHHHHHHHSSS-HHHHHHHHHHHHHS--SHHHHHHHHH-/----PPPHHHHHHHHHHHHTT--EEEEESS--EEEE-EEEEEEETTEEEEEE-GGG--EEEESTTEEEEE-SSS--B-----/----PPPHHHHHHHHHHHHHT---EEEETT--EEE--EEEEEEETTEEEEEE-GGGS-EEEESTTEEEEE-SSS--EE----/-PPPPPPHHHHHHHHHHHHTT-EEEEEESS--EEEEEEEEEEEETTEEEEEEESTT--EEEESTTEEEEE-SSS--EE----/----PPPHHHHHHHHHHHHHT-EEEEE-SSS-EEEEEEEEEEEETTEEEEEEESSS--EEEETTT--EEE-SSS--EE----